Protein 3EBL (pdb70)

Foldseek 3Di:
DDPPVVVVVLVVVLVVLVVQQDPVLDGVVVVQVVPFAFDDFACDDDVQKGKDKDQLDPVVRKIKIKMAGPVVLLQPAAAAAFFAEEEEEEADLQAHDFCGGPLNVVLLNLVCVLRVHMYIYIGFDGWLVAAPPRSLVRVLSVVVSLQPGRNQFYHDVGTRAYEYEYEACSLLSSVSSLLVCLVVVNDHLEYEYHNYAAFADDADPLLVVLAPPFSHHPVVSLSSCCTHHPVVDHRHPCSRQQPPPPHDQRAPTNGHAYEQEAELSESCRVSSVVVQVRCVVSVHHYHYHYDDHDGPPPCSDCPDPSVVVVSVVVSVSSVVRGD/DLDDPVRLVVLVVVLVVVVVFQDPVLDGPVVVQVVPFAFDDFAQPDDVQKGKDKDAQDPVVRKIKIKMAGPAQQDAAALDAFAEEEEEEADLQAHDFCGGPLNVVLQNLVCVLGVHMYIYIGFDGWLVAAPPRRLVSSLSVVVVLQPTRRCCNVGRAYEYEYEHCSLLSSQSSLLVCLVVVHDHLEYEYHNYAADADDADPLLVVLAPPFSHHPVVNLSSCCGHHPVPDHRQPCSRQQPDPPHDQRAPTPGHAYEQEAELNESCRVSSVVVQVSCVVSVHHYHYHYDNSDYPPPCSDPPDPSVVVVSVVVSVSSVVRD/DPPVCVVVLVVVLVQLVVQQDPVLDGPQVVQVVPFAFDDFAQPDDPQKGKDKDQLDPPVRKIKIKMASQAEEEEEEADLQAHDFCRGPLNVVLLVLVCVLNVAMYIYIGFHGWLVAAPPRRLVRSLSVVVSLVPDPVCPDQYEYEYEACSLLSSVSSLLVCQVVVNDHQEYEYANYAADADDADPLLVVLAPPFSHHVVVNLSSCCTHHPVPDDRPPCSRQQPPPPHDQRQVTPGHAYEQEAELSESCRVSSVVVQVSCVVSPHHYDYHYDNHDGPPPCSDPDDPSVVVVSVVVSCSSVVD/DQPPVRQVVLVVVLVVLVVQQDPVLDGNVVVLVVPFAFDDFAQPDDVQKGKDKDQQDPVVSWIKIKMAGVAADWFEEEEEEEADLQAHDFCGRVLNVVLLNLVCVLGVAMYIYTGFDGWLVAAPPRRLVSLLSVVVSLQPDPVQTHPPDPTHAYEYEYEACSLLSSQSNLLVCLVVVNDHLEYEYHNYAADDDDADPLLVVQAPPFSHHPVVSLSSCCTHHPVVDHRQCCSRVQPHPNHDQRAPTPGHAYEQEAELNESCRVSSVVVQVSCVVSVHHYHYHYHNHDGPPPCSDPDDPVVVVSSVVVSVSSVVRSD/DDPVVQVVLVVVLVVLVPQQDPVLDGVQVVQVVPFAFDDFAQPDDPLKGWDKDQLDPPVRKIKIKMAVVVLLQPAQAQQDFEEEEEEEADLQAHDFCRGPLNVVLLNLVCVLRVHMYIYIGFDGWLVAAPPRRLVSVLSVVVSLVPTNHCHVVAYEYEYEACRLLSSQSSQLVCLVVVHDHLEYEYENYAADADDADPLLVPLAPPFSHHPVVNLSSCCGHHPVVDDRCPCSRHQPHPPHDARAPGPGHAYEYEAELNESCRVSSVVVQVRCVVSPHHYDYHYDNHDHPPNCSDPDDPVVVVVSVVVSVSSVVRD/DDPPVVQVVLVVVLVQQVVQQDPVLDGVVVSQVVPFAFDDFAQPDDPFKGWDKDQLDDVVSKIKIKMAGCQAEEEEEEAPLQAHDACGGPLNVVLLNLVCVLRVAMYIYTGFHGWLVAAPPRSLVSSLSVVVSLVPDPVCVDAYEYEYEACSLLSSVSSLLVCLVVVHDHLEYEYANYAADDPDADPLLVVQAPPFSHHVVVSQSSCCTHHPVVDHRCPCSRQQPPPNHDQCAPGPGHAYEQEAELNESCRVSSVVVQVSCVVSVHHYDYHYHNHDGPSPCSDPDDPVVVVVSVVSSVSSVVRVD

Solvent-accessible surface area: 71092 Å² total; per-residue (Å²): 184,26,42,94,40,5,86,0,11,16,5,22,44,70,29,22,41,67,102,3,52,26,110,76,12,37,9,50,39,107,58,12,55,28,47,20,58,65,14,107,29,78,69,81,61,60,134,35,2,0,1,43,67,86,68,26,35,140,100,54,42,2,57,1,8,7,0,59,62,79,110,80,30,24,104,70,84,49,38,101,68,57,28,4,0,1,0,0,0,0,0,14,7,1,0,7,7,9,5,21,1,2,20,10,0,48,6,0,22,74,2,2,102,30,15,106,6,7,0,0,0,0,50,4,51,34,0,19,93,68,56,79,55,26,1,21,56,1,0,13,36,0,0,102,36,0,40,69,29,53,26,1,77,0,9,84,109,38,35,11,26,0,0,0,0,0,1,23,0,0,0,0,0,0,3,35,1,2,18,96,0,5,73,100,59,39,94,14,25,0,0,1,0,0,9,3,6,6,3,4,46,134,64,32,108,0,8,163,119,8,60,40,100,62,18,19,40,19,160,13,34,35,36,3,5,140,2,1,4,36,151,142,36,86,51,21,33,53,2,0,24,13,40,23,110,90,31,115,116,4,49,83,38,90,20,5,99,0,0,3,0,2,0,21,36,8,3,10,10,47,31,2,44,58,8,1,74,7,0,114,132,22,69,25,103,11,89,32,7,102,0,114,92,4,5,31,6,6,10,26,31,89,55,35,21,20,20,49,44,0,6,77,36,1,25,79,13,3,105,84,29,28,129,142,101,18,43,97,48,4,89,0,12,18,5,22,44,71,29,21,40,74,101,4,53,27,113,83,18,39,7,53,42,103,69,11,61,28,49,21,56,63,13,108,30,79,68,62,75,49,129,38,2,0,1,84,62,85,77,23,33,141,102,52,48,2,60,1,8,25,0,33,75,82,112,59,96,85,91,57,39,112,71,62,35,3,0,0,0,0,0,0,0,14,9,1,0,8,8,8,4,21,1,2,22,10,1,18,2,0,22,77,1,3,101,50,12,127,6,23,0,0,0,0,52,4,53,44,1,17,94,72,56,78,55,25,1,20,60,1,0,22,38,0,0,67,34,0,48,71,31,51,26,13,75,5,105,62,8,69,0,0,0,0,0,1,21,0,0,0,0,0,0,4,35,3,2,16,95,0,6,68,97,67,36,105,14,27,0,0,1,0,0,8,2,9,6,3,3,56,133,65,30,108,0,7,162,113,10,54,38,132,51,17,19,42,18,104,12,34,37,36,3,5,160,2,2,4,33,150,134,34,86,54,23,31,54,1,0,26,14,39,20,110,89,28,120,124,4,51,84,36,101,16,9,98,0,0,2,0,2,0,22,27,8,3,12,9,44,29,1,51,59,8,0,70,9,0,115,146,18,69,21,108,16,91,28,8,108,0,117,82,5,6,30,7,6,8,22,31,67,58,35,23,18,19,50,45,0,16,80,34,0,26,74,12,3,104,86,27,62,83,50,96,47,3,88,0,14,16,5,25,44,69,31,20,41,68,110,3,52,30,114,83,21,39,5,50,44,96,48,12,61,28,48,20,58,62,15,105,29,72,67,112,80,53,137,50,1,9,1,93,66,82,76,24,38,169,113,52,48,2,53,0,8,19,0,40,101,115,20,0,0,0,0,0,0,0,15,9,1,0,8,7,13,1,21,1,2,20,10,0,32,2,0,19,41,0,2,100,37,8,125,6,16,0,0,0,0,36,6,52,42,0,16,93,71,77,78,54,26,0,21,58,2,0,32,43,0,0,50,40,0,62,83,46,116,85,11,97,48,37,0,1,0,0,0,1,23,0,0,0,0,0,0,4,36,2,2,18,94,0,5,78,105,63,36,99,11,41,0,0,0,0,0,8,3,10,6,4,4,60,72,87,28,104,0,9,119,114,8,59,40,139,62,17,20,39,19,161,12,36,36,37,4,6,162,2,1,4,35,101,142,36,83,52,18,35,52,2,0,25,11,39,18,111,95,20,120,115,5,47,83,30,98,16,8,72,0,0,2,0,2,0,22,39,8,4,12,11,44,31,2,49,55,7,0,68,6,0,116,134,22,69,23,107,17,99,31,7,113,0,126,106,5,5,32,5,4,7,24,13,85,56,37,123,21,17,108,61,0,20,114,35,0,26,77,16,9,117,88,59,134,31,42,96,53,4,87,0,10,16,6,21,43,66,28,18,41,70,106,4,50,100,118,112,21,60,13,53,37,103,63,12,61,29,52,19,55,59,11,105,29,81,67,81,66,43,129,37,1,0,2,83,62,83,80,24,41,113,97,72,39,3,54,1,8,21,0,34,71,78,92,99,94,38,20,5,0,0,0,0,0,0,0,14,9,2,0,8,7,10,5,21,0,3,20,9,0,49,6,0,17,77,2,2,87,32,11,128,6,19,0,0,0,0,55,4,60,42,1,20,93,69,61,76,54,25,1,21,58,4,0,20,40,0,0,75,35,0,28,72,32,86,127,3,64,2,75,76,18,90,114,8,53,0,0,0,0,0,1,22,0,0,0,0,0,0,3,34,2,1,14,95,0,6,73,101,65,41,93,16,27,0,0,1,0,0,8,2,8,6,4,4,62,74,96,32,110,0,9,82,131,11,59,38,78,61,19,20,40,19,154,13,34,39,35,4,7,116,3,2,5,38,152,140,38,85,53,22,33,46,2,0,28,13,41,18,106,90,21,121,129,4,42,88,36,97,18,7,55,1,0,3,0,2,0,21,32,7,4,10,10,46,30,2,49,60,9,1,79,9,0,80,125,15,68,24,116,20,96,48,8,104,0,112,93,4,5,31,6,6,10,27,30,90,57,33,29,15,13,44,44,0,3,68,32,0,22,77,14,3,107,82,28,22,185,87,49,98,56,3,86,0,16,16,6,24,44,67,30,19,40,70,107,3,50,98,118,110,24,61,12,53,41,96,63,11,57,30,45,20,61,63,12,107,26,81,66,63,94,43,141,48,2,13,1,63,64,62,92,28,33,114,96,59,50,1,58,0,7,22,0,29,104,92,93,77,30,83,51,88,77,42,108,74,84,30,4,0,0,0,0,0,1,0,14,8,1,0,8,7,9,4,22,1,2,21,8,0,34,3,0,24,41,1,2,83,34,11,167,6,21,0,0,0,0,54,5,54,43,0,22,93,72,54,81,55,27,1,21,56,1,0,44,39,0,0,54,31,0,65,79,29,54,24,8,27,46,46,15,0,0,0,0,0,2,23,0,0,0,0,0,0,6,35,2,2,17,109,0,4,76,64,62,37,82,14,39,0,0,0,0,0,7,1,7,4,3,2,72,72,108,35,118,0,8,71,130,15,58,42,80,70,20,18,40,22,122,12,34,36,36,4,7,119,3,1,4,45,147,109,37,88,50,31,32,53,3,0,24,15,40,14,127,65,16,124,118,4,53,85,40,90,19,6,27,2,1,0,0,2,0,23,40,8,3,10,10,46,26,0,49,59,6,2,81,5,0,54,130,19,65,25,67,44,63,55,17,110,0,110,101,3,5,34,4,5,8,26,14,88,55,32,17,16,20,44,53,0,20,78,62,0,39,80,21,5,75,86,51,83,128,30,44,94,48,4,84,0,10,17,6,24,44,68,30,21,41,70,107,3,51,29,116,85,19,38,10,52,40,96,50,12,60,26,45,19,55,65,13,107,30,79,67,83,60,54,155,37,3,0,1,84,68,82,82,22,46,151,113,43,44,4,55,1,6,25,0,36,72,81,92,4,0,2,0,0,0,1,0,15,8,0,0,7,8,9,5,20,1,2,20,9,0,47,6,0,23,52,3,2,82,37,10,123,6,22,0,0,0,0,57,3,66,41,1,16,95,68,68,79,54,24,0,22,59,3,0,22,39,0,1,75,37,0,52,65,53,99,92,16,158,35,116,0,0,0,0,0,1,21,0,0,0,0,0,0,4,34,2,2,19,94,0,7,69,94,71,40,87,19,30,0,0,2,0,0,8,3,9,6,4,4,57,72,98,32,111,0,9,81,119,9,60,42,102,53,19,18,39,18,102,14,35,38,35,3,7,112,2,1,4,31,112,138,34,87,54,21,34,54,2,0,24,13,44,21,114,90,32,120,109,4,46,86,34,100,19,10,56,0,0,2,0,2,0,23,34,7,4,13,9,42,29,1,49,58,7,0,72,10,0,92,139,20,72,26,107,24,97,46,8,112,0,71,109,4,4,33,6,4,9,26,30,89,57,35,123,25,21,108,60,0,9,114,36,1,23,76,15,3,104,65,2,44,183

Secondary structure (DSSP, 8-state):
---HHHHHHHHHHHHHHHHHB-TTS-B-HHHHHHHS-B----SS-BTTEEEEEEEEETTTTEEEEEEEE--GGGGS--BSS--EEEEEE--STTTS--TTBHHHHHHHHHHHHHHTSEEEEE----TTTS-TTHHHHHHHHHHHHHHH-TTTEETTTTEEEEEEEEETHHHHHHHHHHHHHHHTT----EEEEES-----SSPPHHHHHHTTTSS--HHHHHHHHHHHS-TT--TTSTTT-TTSTT----TTS-PPPEEEEEETTSTTHHHHHHHHHHHHHTT--EEEEEETT--TTGGGSS-SHHHHHHHHHHHHHHHHH--/--S-HHHHHHHHHHHHHHHHHB-TTS-B-HHHHHHHS-B----SS-BTTEEEEEEEEETTTTEEEEEEEE--TT----SS--EEEEEE--STTTS--TTBHHHHHHHHHHHHHHTSEEEEEE---TTTS-TTHHHHHHHHHHHHHHT-GGG-----EEEEEEETHHHHHHHHHHHHHHHTT----EEEEES-----SSPPHHHHHHTTTSS--HHHHHHHHHHHS-TT--TTSTTT-TTSTT----TTS-PPPEEEEEETTSTTHHHHHHHHHHHHHTT--EEEEEETT--TTGGGSS-SHHHHHHHHHHHHHHHHT-/--HHHHHHHHHHHHHHHHHB-TTS-B-HHHHHHHS-B----SS-BTTBEEEEEEEETTTTEEEEEEE--EEEEEE--STTTS--TTBHHHHHHHHHHHHHHTSEEEEEE---TTTS-TTHHHHHHHHHHHHHHH-GGG--EEEEEEETHHHHHHHHHHHHHHHTT----EEEEES-----SSPPHHHHHHTTTSS--HHHHHHHHHHHS-TT--TTSTTT-TTSTTPPP-TTS---EEEEEEETTSTTHHHHHHHHHHHHHTT--EEEEEETT--TTGGGSS-SHHHHHHHHHHHHHHHH-/---HHHHHHHHHHHHHHHHHB-TTS-B-HHHHHHHS-B----SS-BTTEEEEEEEEETTTTEEEEEEEE---S--EEEEEE--STTTS--TTBHHHHHHHHHHHHHHSSEEEEE----TTTS-TTHHHHHHHHHHHHHHH-GGGS-TT-SS-EEEEEEETHHHHHHHHHHHHHHHTT----EEEEES-----SSPPHHHHHHTTTSS--HHHHHHHHHHHS-TT--TTSTTT-TTSTTPPP-TTS-PPPEEEEEETTSTTHHHHHHHHHHHHHTT--EEEEEETT--TTGGGSS-SHHHHHHHHHHHHHHHHH--/--HHHHHHHHHHHHHHHTTB-TTS-B-HHHHHHHS-B----SS-BTTBEEEEEEEETTTTEEEEEEE--GGGGSPPPSS--EEEEEE--STTTS--TTBHHHHHHHHHHHHHHTSEEEEEE---TTTS-TTHHHHHHHHHHHHHHT-GGG---EEEEEEEEHHHHHHHHHHHHHHHTT----EEEEEEE----SSPPHHHHHHTTTSS--HHHHHHHHHHHS-SS--TTSTTT-TTSTT----TTS----EEEEEETTSTTHHHHHHHHHHHHHTT--EEEEEETT--TTGGGSS-SHHHHHHHHHHHHHHHHT-/---HHHHHHHHHHHHHHHHHB-TTS-B-HHHHHHH--B----SSPBTTEEEEEEEEETTTTEEEEEEEE--EEEEEE--STTTS--TTBHHHHHHHHHHHHHHTSEEEEE----TTTS-TTHHHHHHHHHHHHHHT-GGG--EEEEEEETHHHHHHHHHHHHHHHTT----EEEEES-----SSPPHHHHHHTTTSS--HHHHHHHHHHHS-TT--TTSTTT-TTSTT----TTS-PPPEEEEEETTSTTHHHHHHHHHHHHHTT--EEEEEETT--TTGGGSS-SHHHHHHHHHHHHHHHHTT-

InterPro domains:
  IPR002168 Lipase, GDXG, putative histidine active site [PS01173] (116-132)
  IPR013094 Alpha/beta hydrolase fold-3 [PF07859] (116-329)
  IPR029058 Alpha/Beta hydrolase fold [G3DSA:3.40.50.1820] (2-353)
  IPR029058 Alpha/Beta hydrolase fold [SSF53474] (33-352)
  IPR033140 Lipase, GDXG, putative serine active site [PS01174] (192-204)
  IPR050466 Diverse Carboxylesterases and Gibberellin Receptors [PTHR23024] (52-334)

GO terms:
  GO:0010331 gibberellin binding (F, IDA)
  GO:0005634 nucleus (C, IC)
  GO:0009739 response to gibberellin (P, IC)

Sequence (1877 aa):
VVPLHTWVLISNFKLSYNILRRADGTFERDLGEYLDRRVPANARPLEGVSSFDHIIDQSVGLEVRIYRAALEFLTDAPAAEPFPVIIFFHGGSFVHSSASSTIYDSLCRRFVKLSKGVVVSVNYRRAPEHRYPCAYDDGWTALKWVMSQPFMRSGGDAQARVFLSGDSSGGNIAHHVAVRAADEGVKVCGNILLNAMFGGTERTESERRLDGKYFVTLQDRDWYWKAYLPEDADRDHPACNPFGPNGRRLGGLPFAKSLIIVSGLDLTCDRQLAYADALREDGHHVKVVQCENATVGFYLLPNTVHYHEVMEEISDFLNANLYTVVPLHTWVLISNFKLSYNILRRADGTFERDLGEYLDRRVPANARPLEGVSSFDHIIDQSVGLEVRIYRAAFLTDAPAAEPFPVIIFFHGGSFVHSSASSTIYDSLCRRFVKLSKGVVVSVNYRRAPEHRYPCAYDDGWTALKWVMSQPFMRSAQARVFLSGDSSGGNIAHHVAVRAADEGVKVCGNILLNAMFGGTERTESERRLDGKYFVTLQDRDWYWKAYLPEDADRDHPACNPFGPNGRRLGGLPFAKSLIIVSGLDLTCDRQLAYADALREDGHHVKVVQCENATVGFYLLPNTVHYHEVMEEISDFLNANLVPLHTWVLISNFKLSYNILRRADGTFERDLGEYLDRRVPANARPLEGVSSFDHIIDQSVGLEVRIYRAFPVIIFFHGGSFVHSSASSTIYDSLCRRFVKLSKGVVVSVNYRRAPEHRYPCAYDDGWTALKWVMSQPFMRARVFLSGDSSGGNIAHHVAVRAADEGVKVCGNILLNAMFGGTERTESERRLDGKYFVTLQDRDWYWKAYLPEDADRDHPACNPFGPNGRRLGGLPFAKSLIIVSGLDLTCDRQLAYADALREDGHHVKVVQCENATVGFYLLPNTVHYHEVMEEISDFLNANVVPLHTWVLISNFKLSYNILRRADGTFERDLGEYLDRRVPANARPLEGVSSFDHIIDQSVGLEVRIYRAAAAEPFPVIIFFHGGSFVHSSASSTIYDSLCRRFVKLSKGVVVSVNYRRAPEHRYPCAYDDGWTALKWVMSQPFMRSGGDAQARVFLSGDSSGGNIAHHVAVRAADEGVKVCGNILLNAMFGGTERTESERRLDGKYFVTLQDRDWYWKAYLPEDADRDHPACNPFGPNGRRLGGLPFAKSLIIVSGLDLTCDRQLAYADALREDGHHVKVVQCENATVGFYLLPNTVHYHEVMEEISDFLNANLYVPLHTWVLISNFKLSYNILRRADGTFERDLGEYLDRRVPANARPLEGVSSFDHIIDQSVGLEVRIYRALEFLTDAPAAEPFPVIIFFHGGSFVHSSASSTIYDSLCRRFVKLSKGVVVSVNYRRAPEHRYPCAYDDGWTALKWVMSQPFMRSARVFLSGDSSGGNIAHHVAVRAADEGVKVCGNILLNAMFGGTERTESERRLDGKYFVTLQDRDWYWKAYLPEDADRDHPACNPFGPNGRRLGGLPFAKSLIIVSGLDLTCDRQLAYADALREDGHHVKVVQCENATVGFYLLPNTVHYHEVMEEISDFLNANLVVPLHTWVLISNFKLSYNILRRADGTFERDLGEYLDRRVPANARPLEGVSSFDHIIDQSVGLEVRIYRAAFPVIIFFHGGSFVHSSASSTIYDSLCRRFVKLSKGVVVSVNYRRAPEHRYPCAYDDGWTALKWVMSQPFMRARVFLSGDSSGGNIAHHVAVRAADEGVKVCGNILLNAMFGGTERTESERRLDGKYFVTLQDRDWYWKAYLPEDADRDHPACNPFGPNGRRLGGLPFAKSLIIVSGLDLTCDRQLAYADALREDGHHVKVVQCENATVGFYLLPNTVHYHEVMEEISDFLNANLY

B-factor: mean 35.22, std 11.21, range [13.71, 83.65]

Structure (mmCIF, N/CA/C/O backbone):
data_3EBL
#
_entry.id   3EBL
#
_cell.length_a   82.760
_cell.length_b   133.895
_cell.length_c   118.886
_cell.angle_alpha   90.00
_cell.angle_beta   104.95
_cell.angle_gamma   90.00
#
_symmetry.space_group_name_H-M   'P 1 21 1'
#
loop_
_entity.id
_entity.type
_entity.pdbx_description
1 polymer 'Gibberellin receptor GID1'
2 non-polymer 'GIBBERELLIN A4'
3 non-polymer (4S)-2-METHYL-2,4-PENTANEDIOL
4 non-polymer 'NITRATE ION'
5 non-polymer 'PHOSPHATE ION'
6 water water
#
loop_
_atom_site.group_PDB
_atom_site.id
_atom_site.type_symbol
_atom_site.label_atom_id
_atom_site.label_alt_id
_atom_site.label_comp_id
_atom_site.label_asym_id
_atom_site.label_entity_id
_atom_site.label_seq_id
_atom_site.pdbx_PDB_ins_code
_atom_site.Cartn_x
_atom_site.Cartn_y
_atom_site.Cartn_z
_atom_site.occupancy
_atom_site.B_iso_or_equiv
_atom_site.auth_seq_id
_atom_site.auth_comp_id
_atom_site.auth_asym_id
_atom_site.auth_atom_id
_atom_site.pdbx_PDB_model_num
ATOM 1 N N . VAL A 1 14 ? 38.310 57.013 0.543 1.00 44.37 15 VAL A N 1
ATOM 2 C CA . VAL A 1 14 ? 37.430 57.691 1.531 1.00 43.37 15 VAL A CA 1
ATOM 3 C C . VAL A 1 14 ? 36.253 56.772 1.929 1.00 41.84 15 VAL A C 1
ATOM 4 O O . VAL A 1 14 ? 35.726 55.962 1.127 1.00 42.09 15 VAL A O 1
ATOM 8 N N . VAL A 1 15 ? 35.905 56.854 3.202 1.00 38.63 16 VAL A N 1
ATOM 9 C CA . VAL A 1 15 ? 34.796 56.099 3.726 1.00 34.94 16 VAL A CA 1
ATOM 10 C C . VAL A 1 15 ? 33.601 57.050 3.611 1.00 32.85 16 VAL A C 1
ATOM 11 O O . VAL A 1 15 ? 33.714 58.209 4.021 1.00 31.43 16 VAL A O 1
ATOM 15 N N . PRO A 1 16 ? 32.466 56.583 3.069 1.00 30.91 17 PRO A N 1
ATOM 16 C CA . PRO A 1 16 ? 31.266 57.446 3.123 1.00 29.71 17 PRO A CA 1
ATOM 17 C C . PRO A 1 16 ? 30.963 57.887 4.568 1.00 27.92 17 PRO A C 1
ATOM 18 O O . PRO A 1 16 ? 31.211 57.128 5.519 1.00 26.26 17 PRO A O 1
ATOM 22 N N . LEU A 1 17 ? 30.432 59.092 4.728 1.00 26.15 18 LEU A N 1
ATOM 23 C CA . LEU A 1 17 ? 30.266 59.646 6.052 1.00 25.93 18 LEU A CA 1
ATOM 24 C C . LEU A 1 17 ? 29.361 58.765 6.917 1.00 24.62 18 LEU A C 1
ATOM 25 O O . LEU A 1 17 ? 29.644 58.593 8.101 1.00 23.21 18 LEU A O 1
ATOM 30 N N . HIS A 1 18 ? 28.286 58.231 6.340 1.00 24.97 19 HIS A N 1
ATOM 31 C CA . HIS A 1 18 ? 27.328 57.484 7.184 1.00 25.05 19 HIS A CA 1
ATOM 32 C C . HIS A 1 18 ? 27.965 56.172 7.670 1.00 24.25 19 HIS A C 1
ATOM 33 O O . HIS A 1 18 ? 27.709 55.738 8.792 1.00 23.54 19 HIS A O 1
ATOM 40 N N . THR A 1 19 ? 28.813 55.562 6.832 1.00 22.80 20 THR A N 1
ATOM 41 C CA . THR A 1 19 ? 29.539 54.351 7.244 1.00 21.41 20 THR A CA 1
ATOM 42 C C . THR A 1 19 ? 30.492 54.708 8.357 1.00 21.19 20 THR A C 1
ATOM 43 O O . THR A 1 19 ? 30.550 54.031 9.398 1.00 20.06 20 THR A O 1
ATOM 47 N N . TRP A 1 20 ? 31.245 55.796 8.150 1.00 20.24 21 TRP A N 1
ATOM 48 C CA . TRP A 1 20 ? 32.192 56.208 9.154 1.00 21.13 21 TRP A CA 1
ATOM 49 C C . TRP A 1 20 ? 31.516 56.440 10.493 1.00 19.81 21 TRP A C 1
ATOM 50 O O . TRP A 1 20 ? 31.988 56.010 11.529 1.00 19.37 21 TRP A O 1
ATOM 61 N N . VAL A 1 21 ? 30.403 57.151 10.477 1.00 20.02 22 VAL A N 1
ATOM 62 C CA . VAL A 1 21 ? 29.707 57.421 11.731 1.00 19.39 22 VAL A CA 1
ATOM 63 C C . VAL A 1 21 ? 29.168 56.118 12.387 1.00 18.66 22 VAL A C 1
ATOM 64 O O . VAL A 1 21 ? 29.321 55.902 13.583 1.00 18.86 22 VAL A O 1
ATOM 68 N N . LEU A 1 22 ? 28.503 55.273 11.609 1.00 19.03 23 LEU A N 1
ATOM 69 C CA . LEU A 1 22 ? 27.934 54.018 12.139 1.00 18.92 23 LEU A CA 1
ATOM 70 C C . LEU A 1 22 ? 28.981 53.078 12.708 1.00 18.72 23 LEU A C 1
ATOM 71 O O . LEU A 1 22 ? 28.895 52.660 13.861 1.00 17.29 23 LEU A O 1
ATOM 76 N N . ILE A 1 23 ? 29.994 52.754 11.908 1.00 18.10 24 ILE A N 1
ATOM 77 C CA . ILE A 1 23 ? 31.068 51.891 12.424 1.00 18.56 24 ILE A CA 1
ATOM 78 C C . ILE A 1 23 ? 31.880 52.525 13.545 1.00 18.86 24 ILE A C 1
ATOM 79 O O . ILE A 1 23 ? 32.225 51.831 14.509 1.00 18.53 24 ILE A O 1
ATOM 84 N N . SER A 1 24 ? 32.128 53.840 13.492 1.00 17.81 25 SER A N 1
ATOM 85 C CA . SER A 1 24 ? 32.770 54.451 14.635 1.00 18.72 25 SER A CA 1
ATOM 86 C C . SER A 1 24 ? 31.952 54.340 15.919 1.00 18.23 25 SER A C 1
ATOM 87 O O . SER A 1 24 ? 32.508 54.192 16.998 1.00 18.99 25 SER A O 1
ATOM 90 N N . ASN A 1 25 ? 30.632 54.452 15.805 1.00 19.22 26 ASN A N 1
ATOM 91 C CA . ASN A 1 25 ? 29.764 54.326 16.969 1.00 18.93 26 ASN A CA 1
ATOM 92 C C . ASN A 1 25 ? 29.965 52.945 17.603 1.00 19.14 26 ASN A C 1
ATOM 93 O O . ASN A 1 25 ? 30.150 52.832 18.804 1.00 19.90 26 ASN A O 1
ATOM 98 N N . PHE A 1 26 ? 29.965 51.884 16.787 1.00 18.50 27 PHE A N 1
ATOM 99 C CA . PHE A 1 26 ? 30.320 50.536 17.302 1.00 18.95 27 PHE A CA 1
ATOM 100 C C . PHE A 1 26 ? 31.733 50.514 17.915 1.00 18.42 27 PHE A C 1
ATOM 101 O O . PHE A 1 26 ? 31.935 49.990 19.004 1.00 19.48 27 PHE A O 1
ATOM 109 N N . LYS A 1 27 ? 32.715 51.023 17.180 1.00 19.11 28 LYS A N 1
ATOM 110 C CA . LYS A 1 27 ? 34.132 50.954 17.637 1.00 19.45 28 LYS A CA 1
ATOM 111 C C . LYS A 1 2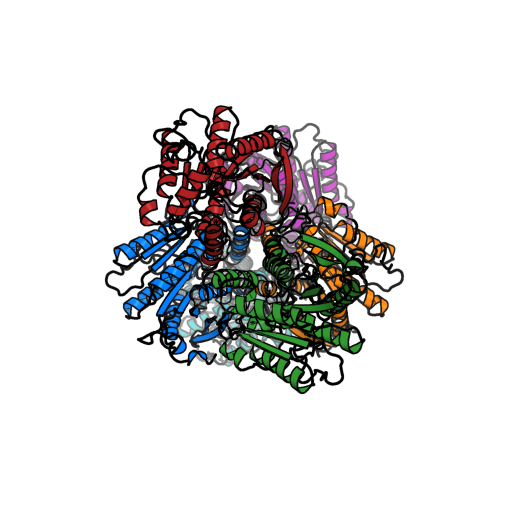7 ? 34.311 51.544 19.030 1.00 20.03 28 LYS A C 1
ATOM 112 O O . LYS A 1 27 ? 34.920 50.921 19.947 1.00 19.78 28 LYS A O 1
ATOM 118 N N . LEU A 1 28 ? 33.765 52.756 19.198 1.00 19.70 29 LEU A N 1
ATOM 119 C CA . LEU A 1 28 ? 33.899 53.493 20.450 1.00 21.01 29 LEU A CA 1
ATOM 120 C C . LEU A 1 28 ? 33.099 52.859 21.589 1.00 21.00 29 LEU A C 1
ATOM 121 O O . LEU A 1 28 ? 33.527 52.865 22.745 1.00 22.92 29 LEU A O 1
ATOM 126 N N . SER A 1 29 ? 31.931 52.333 21.292 1.00 21.57 30 SER A N 1
ATOM 127 C CA . SER A 1 29 ? 31.128 51.661 22.330 1.00 20.86 30 SER A CA 1
ATOM 128 C C . SER A 1 29 ? 31.893 50.390 22.728 1.00 21.49 30 SER A C 1
ATOM 129 O O . SER A 1 29 ? 32.133 50.133 23.914 1.00 20.20 30 SER A O 1
ATOM 133 N N . TYR A 1 30 ? 32.352 49.622 21.731 1.00 20.87 31 TYR A N 1
ATOM 134 C CA . TYR A 1 30 ? 32.992 48.333 22.051 1.00 20.73 31 TYR A CA 1
ATOM 135 C C . TYR A 1 30 ? 34.295 48.521 22.838 1.00 21.71 31 TYR A C 1
ATOM 136 O O . TYR A 1 30 ? 34.700 47.646 23.620 1.00 22.64 31 TYR A O 1
ATOM 145 N N . ASN A 1 31 ? 34.942 49.668 22.653 1.00 22.55 32 ASN A N 1
ATOM 146 C CA . ASN A 1 31 ? 36.119 50.045 23.444 1.00 24.00 32 ASN A CA 1
ATOM 147 C C . ASN A 1 31 ? 35.853 49.931 24.938 1.00 25.28 32 ASN A C 1
ATOM 148 O O . ASN A 1 31 ? 36.727 49.542 25.698 1.00 25.79 32 ASN A O 1
ATOM 153 N N . ILE A 1 32 ? 34.652 50.283 25.381 1.00 24.76 33 ILE A N 1
ATOM 154 C CA . ILE A 1 32 ? 34.428 50.328 26.829 1.00 25.30 33 ILE A CA 1
ATOM 155 C C . ILE A 1 32 ? 33.920 48.989 27.367 1.00 24.91 33 ILE A C 1
ATOM 156 O O . ILE A 1 32 ? 33.905 48.764 28.589 1.00 24.78 33 ILE A O 1
ATOM 161 N N . LEU A 1 33 ? 33.528 48.084 26.466 1.00 22.77 34 LEU A N 1
ATOM 162 C CA . LEU A 1 33 ? 32.993 46.776 26.890 1.00 22.59 34 LEU A CA 1
ATOM 163 C C . LEU A 1 33 ? 34.058 45.688 27.098 1.00 23.02 34 LEU A C 1
ATOM 164 O O . LEU A 1 33 ? 33.834 44.747 27.892 1.00 23.71 34 LEU A O 1
ATOM 169 N N . ARG A 1 34 ? 35.171 45.769 26.357 1.00 22.83 35 ARG A N 1
ATOM 170 C CA . ARG A 1 34 ? 36.267 44.808 26.515 1.00 22.00 35 ARG A CA 1
ATOM 171 C C . ARG A 1 34 ? 37.000 45.159 27.789 1.00 23.68 35 ARG A C 1
ATOM 172 O O . ARG A 1 34 ? 37.447 46.290 27.930 1.00 23.96 35 ARG A O 1
ATOM 180 N N . ARG A 1 35 ? 37.099 44.216 28.724 1.00 23.05 36 ARG A N 1
ATOM 181 C CA . ARG A 1 35 ? 37.958 44.437 29.896 1.00 24.10 36 ARG A CA 1
ATOM 182 C C . ARG A 1 35 ? 39.395 43.943 29.674 1.00 23.29 36 ARG A C 1
ATOM 183 O O . ARG A 1 35 ? 39.644 42.957 28.953 1.00 24.60 36 ARG A O 1
ATOM 191 N N . ALA A 1 36 ? 40.336 44.626 30.306 1.00 23.78 37 ALA A N 1
ATOM 192 C CA . ALA A 1 36 ? 41.756 44.263 30.266 1.00 25.07 37 ALA A CA 1
ATOM 193 C C . ALA A 1 36 ? 42.012 42.840 30.743 1.00 25.68 37 ALA A C 1
ATOM 194 O O . ALA A 1 36 ? 42.941 42.187 30.287 1.00 26.41 37 ALA A O 1
ATOM 196 N N . ASP A 1 37 ? 41.181 42.324 31.640 1.00 26.13 38 ASP A N 1
ATOM 197 C CA . ASP A 1 37 ? 41.446 40.962 32.127 1.00 25.31 38 ASP A CA 1
ATOM 198 C C . ASP A 1 37 ? 40.814 39.869 31.257 1.00 24.95 38 ASP A C 1
ATOM 199 O O . ASP A 1 37 ? 40.780 38.702 31.639 1.00 24.82 38 ASP A O 1
ATOM 204 N N . GLY A 1 38 ? 40.278 40.244 30.104 1.00 24.27 39 GLY A N 1
ATOM 205 C CA . GLY A 1 38 ? 39.742 39.266 29.171 1.00 23.75 39 GLY A CA 1
ATOM 206 C C . GLY A 1 38 ? 38.287 38.912 29.440 1.00 24.12 39 GLY A C 1
ATOM 207 O O . GLY A 1 38 ? 37.732 38.064 28.759 1.00 24.44 39 GLY A O 1
ATOM 208 N N . THR A 1 39 ? 37.668 39.588 30.416 1.00 23.71 40 THR A N 1
ATOM 209 C CA . THR A 1 39 ? 36.240 39.418 30.646 1.00 23.54 40 THR A CA 1
ATOM 210 C C . THR A 1 39 ? 35.476 40.513 29.923 1.00 23.04 40 THR A C 1
ATOM 211 O O . THR A 1 39 ? 36.062 41.408 29.354 1.00 23.46 40 THR A O 1
ATOM 215 N N . PHE A 1 40 ? 34.151 40.439 29.929 1.00 22.82 41 PHE A N 1
ATOM 216 C CA . PHE A 1 40 ? 33.397 41.322 29.040 1.00 21.76 41 PHE A CA 1
ATOM 217 C C . PHE A 1 40 ? 32.258 41.989 29.782 1.00 21.72 41 PHE A C 1
ATOM 218 O O . PHE A 1 40 ? 31.583 41.334 30.580 1.00 19.69 41 PHE A O 1
ATOM 226 N N . GLU A 1 41 ? 31.987 43.253 29.457 1.00 21.02 42 GLU A N 1
ATOM 227 C CA . GLU A 1 41 ? 30.799 43.934 30.031 1.00 21.04 42 GLU A CA 1
ATOM 228 C C . GLU A 1 41 ? 29.517 43.475 29.365 1.00 22.41 42 GLU A C 1
ATOM 229 O O . GLU A 1 41 ? 28.905 44.209 28.590 1.00 23.09 42 GLU A O 1
ATOM 235 N N . ARG A 1 42 ? 29.081 42.268 29.686 1.00 22.74 43 ARG A N 1
ATOM 236 C CA . ARG A 1 42 ? 27.988 41.635 28.958 1.00 22.56 43 ARG A CA 1
ATOM 237 C C . ARG A 1 42 ? 26.612 42.281 29.171 1.00 22.49 43 ARG A C 1
ATOM 238 O O . ARG A 1 42 ? 25.903 42.516 28.228 1.00 23.25 43 ARG A O 1
ATOM 246 N N . ASP A 1 43 ? 26.242 42.573 30.393 1.00 23.16 44 ASP A N 1
ATOM 247 C CA . ASP A 1 43 ? 24.941 43.203 30.635 1.00 24.00 44 ASP A CA 1
ATOM 248 C C . ASP A 1 43 ? 24.841 44.563 29.986 1.00 23.43 44 ASP A C 1
ATOM 249 O O . ASP A 1 43 ? 23.773 44.931 29.493 1.00 22.46 44 ASP A O 1
ATOM 254 N N . LEU A 1 44 ? 25.946 45.313 30.003 1.00 23.03 45 LEU A N 1
ATOM 255 C CA . LEU A 1 44 ? 25.969 46.644 29.418 1.00 23.36 45 LEU A CA 1
ATOM 256 C C . LEU A 1 44 ? 25.926 46.523 27.893 1.00 22.49 45 LEU A C 1
ATOM 257 O O . LEU A 1 44 ? 25.201 47.268 27.253 1.00 22.34 45 LEU A O 1
ATOM 262 N N . GLY A 1 45 ? 26.726 45.608 27.335 1.00 21.29 46 GLY A N 1
ATOM 263 C CA . GLY A 1 45 ? 26.685 45.292 25.889 1.00 20.64 46 GLY A CA 1
ATOM 264 C C . GLY A 1 45 ? 25.302 44.929 25.382 1.00 21.38 46 GLY A C 1
ATOM 265 O O . GLY A 1 45 ? 24.875 45.438 24.318 1.00 21.37 46 GLY A O 1
ATOM 266 N N . GLU A 1 46 ? 24.581 44.082 26.132 1.00 21.11 47 GLU A N 1
ATOM 267 C CA . GLU A 1 46 ? 23.207 43.692 25.755 1.00 23.26 47 GLU A CA 1
ATOM 268 C C . GLU A 1 46 ? 22.266 44.916 25.793 1.00 22.79 47 GLU A C 1
ATOM 269 O O . GLU A 1 46 ? 21.415 45.082 24.910 1.00 22.91 47 GLU A O 1
ATOM 275 N N . TYR A 1 47 ? 22.467 45.756 26.806 1.00 21.84 48 TYR A N 1
ATOM 276 C CA . TYR A 1 47 ? 21.639 46.943 27.026 1.00 22.69 48 TYR A CA 1
ATOM 277 C C . TYR A 1 47 ? 21.857 47.952 25.913 1.00 22.12 48 TYR A C 1
ATOM 278 O O . TYR A 1 47 ? 20.889 48.590 25.473 1.00 24.01 48 TYR A O 1
ATOM 287 N N . LEU A 1 48 ? 23.104 48.084 25.446 1.00 20.92 49 LEU A N 1
ATOM 288 C CA . LEU A 1 48 ? 23.446 49.099 24.427 1.00 21.19 49 LEU A CA 1
ATOM 289 C C . LEU A 1 48 ? 23.274 48.672 22.985 1.00 20.62 49 LEU A C 1
ATOM 290 O O . LEU A 1 48 ? 23.337 49.521 22.065 1.00 20.53 49 LEU A O 1
ATOM 295 N N . ASP A 1 49 ? 22.997 47.388 22.772 1.00 19.88 50 ASP A N 1
ATOM 296 C CA . ASP A 1 49 ? 22.866 46.898 21.392 1.00 19.39 50 ASP A CA 1
ATOM 297 C C . ASP A 1 49 ? 21.544 47.378 20.797 1.00 19.62 50 ASP A C 1
ATOM 298 O O . ASP A 1 49 ? 20.524 47.452 21.502 1.00 20.59 50 ASP A O 1
ATOM 303 N N . ARG A 1 50 ? 21.566 47.714 19.516 1.00 17.95 51 ARG A N 1
ATOM 304 C CA . ARG A 1 50 ? 20.379 48.108 18.800 1.00 18.28 51 ARG A CA 1
ATOM 305 C C . ARG A 1 50 ? 19.792 46.861 18.194 1.00 19.18 51 ARG A C 1
ATOM 306 O O . ARG A 1 50 ? 20.395 46.228 17.335 1.00 17.75 51 ARG A O 1
ATOM 314 N N . ARG A 1 51 ? 18.578 46.543 18.606 1.00 19.14 52 ARG A N 1
ATOM 315 C CA . ARG A 1 51 ? 17.920 45.279 18.225 1.00 20.10 52 ARG A CA 1
ATOM 316 C C . ARG A 1 51 ? 16.440 45.527 17.868 1.00 22.06 52 ARG A C 1
ATOM 317 O O . ARG A 1 51 ? 15.846 46.565 18.285 1.00 20.95 52 ARG A O 1
ATOM 325 N N . VAL A 1 52 ? 15.859 44.582 17.122 1.00 22.18 53 VAL A N 1
ATOM 326 C CA . VAL A 1 52 ? 14.432 44.588 16.794 1.00 24.27 53 VAL A CA 1
ATOM 327 C C . VAL A 1 52 ? 13.793 43.234 17.085 1.00 25.28 53 VAL A C 1
ATOM 328 O O . VAL A 1 52 ? 14.475 42.189 16.981 1.00 25.77 53 VAL A O 1
ATOM 332 N N . PRO A 1 53 ? 12.466 43.222 17.411 1.00 27.08 54 PRO A N 1
ATOM 333 C CA . PRO A 1 53 ? 11.786 41.935 17.615 1.00 27.22 54 PRO A CA 1
ATOM 334 C C . PRO A 1 53 ? 11.497 41.208 16.284 1.00 28.23 54 PRO A C 1
ATOM 335 O O . PRO A 1 53 ? 11.560 41.824 15.205 1.00 27.82 54 PRO A O 1
ATOM 339 N N . ALA A 1 54 ? 11.196 39.905 16.343 1.00 29.18 55 ALA A N 1
ATOM 340 C CA . ALA A 1 54 ? 10.683 39.229 15.158 1.00 30.12 55 ALA A CA 1
ATOM 341 C C . ALA A 1 54 ? 9.266 39.786 14.895 1.00 31.64 55 ALA A C 1
ATOM 342 O O . ALA A 1 54 ? 8.671 40.346 15.795 1.00 31.50 55 ALA A O 1
ATOM 344 N N . ASN A 1 55 ? 8.752 39.682 13.678 1.00 33.03 56 ASN A N 1
ATOM 345 C CA . ASN A 1 55 ? 7.372 40.122 13.404 1.00 35.84 56 ASN A CA 1
ATOM 346 C C . ASN A 1 55 ? 6.749 39.295 12.298 1.00 36.81 56 ASN A C 1
ATOM 347 O O . ASN A 1 55 ? 7.174 39.358 11.130 1.00 36.27 56 ASN A O 1
ATOM 352 N N . ALA A 1 56 ? 5.735 38.525 12.684 1.00 38.63 57 ALA A N 1
ATOM 353 C CA . ALA A 1 56 ? 4.914 37.741 11.748 1.00 40.67 57 ALA A CA 1
ATOM 354 C C . ALA A 1 56 ? 4.233 38.580 10.665 1.00 41.48 57 ALA A C 1
ATOM 355 O O . ALA A 1 56 ? 3.927 38.072 9.597 1.00 42.51 57 ALA A O 1
ATOM 357 N N . ARG A 1 57 ? 4.018 39.859 10.932 1.00 43.16 58 ARG A N 1
ATOM 358 C CA . ARG A 1 57 ? 3.463 40.771 9.945 1.00 44.27 58 ARG A CA 1
ATOM 359 C C . ARG A 1 57 ? 4.568 41.302 9.023 1.00 45.10 58 ARG A C 1
ATOM 360 O O . ARG A 1 57 ? 5.531 41.889 9.500 1.00 45.36 58 ARG A O 1
ATOM 363 N N . PRO A 1 58 ? 4.422 41.112 7.698 1.00 46.05 59 PRO A N 1
ATOM 364 C CA . PRO A 1 58 ? 5.486 41.485 6.751 1.00 46.56 59 PRO A CA 1
ATOM 365 C C . PRO A 1 58 ? 5.827 42.956 6.785 1.00 47.45 59 PRO A C 1
ATOM 366 O O . PRO A 1 58 ? 4.931 43.798 6.811 1.00 48.62 59 PRO A O 1
ATOM 370 N N . LEU A 1 59 ? 7.113 43.273 6.816 1.00 47.38 60 LEU A N 1
ATOM 371 C CA . LEU A 1 59 ? 7.560 44.620 6.523 1.00 47.31 60 LEU A CA 1
ATOM 372 C C . LEU A 1 59 ? 8.295 44.507 5.202 1.00 47.12 60 LEU A C 1
ATOM 373 O O . LEU A 1 59 ? 9.194 43.680 5.051 1.00 46.85 60 LEU A O 1
ATOM 378 N N . GLU A 1 60 ? 7.866 45.309 4.232 1.00 46.87 61 GLU A N 1
ATOM 379 C CA . GLU A 1 60 ? 8.366 45.264 2.852 1.00 46.95 61 GLU A CA 1
ATOM 380 C C . GLU A 1 60 ? 8.404 43.857 2.268 1.00 45.74 61 GLU A C 1
ATOM 381 O O . GLU A 1 60 ? 9.338 43.489 1.551 1.00 46.05 61 GLU A O 1
ATOM 387 N N . GLY A 1 61 ? 7.396 43.061 2.590 1.00 44.00 62 GLY A N 1
ATOM 388 C CA . GLY A 1 61 ? 7.264 41.745 1.985 1.00 42.13 62 GLY A CA 1
ATOM 389 C C . GLY A 1 61 ? 7.970 40.619 2.709 1.00 40.55 62 GLY A C 1
ATOM 390 O O . GLY A 1 61 ? 7.859 39.470 2.305 1.00 41.10 62 GLY A O 1
ATOM 391 N N . VAL A 1 62 ? 8.673 40.939 3.798 1.00 38.35 63 VAL A N 1
ATOM 392 C CA . VAL A 1 62 ? 9.400 39.916 4.572 1.00 35.27 63 VAL A CA 1
ATOM 393 C C . VAL A 1 62 ? 8.864 39.876 5.994 1.00 34.44 63 VAL A C 1
ATOM 394 O O . VAL A 1 62 ? 8.687 40.923 6.615 1.00 33.99 63 VAL A O 1
ATOM 398 N N . SER A 1 63 ? 8.622 38.659 6.475 1.00 33.42 64 SER A N 1
ATOM 399 C CA . SER A 1 63 ? 8.215 38.365 7.843 1.00 33.55 64 SER A CA 1
ATOM 400 C C . SER A 1 63 ? 9.323 37.636 8.589 1.00 32.33 64 SER A C 1
ATOM 401 O O . SER A 1 63 ? 10.196 37.015 7.968 1.00 32.13 64 SER A O 1
ATOM 404 N N . SER A 1 64 ? 9.269 37.656 9.917 1.00 30.85 65 SER A N 1
ATOM 405 C CA . SER A 1 64 ? 10.256 36.946 10.707 1.00 30.46 65 SER A CA 1
ATOM 406 C C . SER A 1 64 ? 9.652 36.305 11.960 1.00 31.03 65 SER A C 1
ATOM 407 O O . SER A 1 64 ? 8.641 36.792 12.520 1.00 30.90 65 SER A O 1
ATOM 410 N N . PHE A 1 65 ? 10.304 35.228 12.395 1.00 31.00 66 PHE A N 1
ATOM 411 C CA . PHE A 1 65 ? 9.850 34.379 13.498 1.00 32.14 66 PHE A CA 1
ATOM 412 C C . PHE A 1 65 ? 11.043 33.884 14.305 1.00 32.22 66 PHE A C 1
ATOM 413 O O . PHE A 1 65 ? 11.997 33.361 13.739 1.00 32.57 66 PHE A O 1
ATOM 421 N N . ASP A 1 66 ? 10.961 34.002 15.631 1.00 32.60 67 ASP A N 1
ATOM 422 C CA . ASP A 1 66 ? 11.968 33.471 16.548 1.00 33.41 67 ASP A CA 1
ATOM 423 C C . ASP A 1 66 ? 11.602 32.058 16.999 1.00 34.90 67 ASP A C 1
ATOM 424 O O . ASP A 1 66 ? 10.454 31.802 17.307 1.00 35.62 67 ASP A O 1
ATOM 429 N N . HIS A 1 67 ? 12.574 31.155 17.050 1.00 35.76 68 HIS A N 1
ATOM 430 C CA . HIS A 1 67 ? 12.289 29.756 17.417 1.00 36.97 68 HIS A CA 1
ATOM 431 C C . HIS A 1 67 ? 13.476 29.108 18.124 1.00 36.78 68 HIS A C 1
ATOM 432 O O . HIS A 1 67 ? 14.597 29.178 17.632 1.00 36.69 68 HIS A O 1
ATOM 439 N N . ILE A 1 68 ? 13.238 28.484 19.277 1.00 36.87 69 ILE A N 1
ATOM 440 C CA . ILE A 1 68 ? 14.297 27.749 19.966 1.00 37.70 69 ILE A CA 1
ATOM 441 C C . ILE A 1 68 ? 14.428 26.374 19.317 1.00 38.93 69 ILE A C 1
ATOM 442 O O . ILE A 1 68 ? 13.435 25.678 19.157 1.00 40.12 69 ILE A O 1
ATOM 447 N N . ILE A 1 69 ? 15.636 25.996 18.913 1.00 38.68 70 ILE A N 1
ATOM 448 C CA . ILE A 1 69 ? 15.823 24.749 18.161 1.00 38.49 70 ILE A CA 1
ATOM 449 C C . ILE A 1 69 ? 16.549 23.682 18.998 1.00 40.35 70 ILE A C 1
ATOM 450 O O . ILE A 1 69 ? 16.606 22.509 18.607 1.00 40.31 70 ILE A O 1
ATOM 455 N N . ASP A 1 70 ? 17.118 24.103 20.129 1.00 41.64 71 ASP A N 1
ATOM 456 C CA . ASP A 1 70 ? 17.816 23.212 21.047 1.00 43.89 71 ASP A CA 1
ATOM 457 C C . ASP A 1 70 ? 17.681 23.743 22.464 1.00 44.86 71 ASP A C 1
ATOM 458 O O . ASP A 1 70 ? 18.387 24.678 22.866 1.00 44.82 71 ASP A O 1
ATOM 463 N N . GLN A 1 71 ? 16.789 23.113 23.224 1.00 46.26 72 GLN A N 1
ATOM 464 C CA . GLN A 1 71 ? 16.527 23.506 24.598 1.00 47.17 72 GLN A CA 1
ATOM 465 C C . GLN A 1 71 ? 17.685 23.273 25.560 1.00 46.90 72 GLN A C 1
ATOM 466 O O . GLN A 1 71 ? 17.771 23.946 26.576 1.00 48.15 72 GLN A O 1
ATOM 472 N N . SER A 1 72 ? 18.575 22.334 25.256 1.00 46.56 73 SER A N 1
ATOM 473 C CA . SER A 1 72 ? 19.685 22.031 26.172 1.00 45.92 73 SER A CA 1
ATOM 474 C C . SER A 1 72 ? 20.654 23.205 26.349 1.00 45.42 73 SER A C 1
ATOM 475 O O . SER A 1 72 ? 21.274 23.358 27.402 1.00 45.47 73 SER A O 1
ATOM 478 N N . VAL A 1 73 ? 20.802 24.024 25.311 1.00 44.49 74 VAL A N 1
ATOM 479 C CA . VAL A 1 73 ? 21.718 25.163 25.384 1.00 43.19 74 VAL A CA 1
ATOM 480 C C . VAL A 1 73 ? 20.981 26.469 25.113 1.00 42.43 74 VAL A C 1
ATOM 481 O O . VAL A 1 73 ? 21.609 27.516 24.975 1.00 43.09 74 VAL A O 1
ATOM 485 N N . GLY A 1 74 ? 19.654 26.394 25.036 1.00 41.51 75 GLY A N 1
ATOM 486 C CA . GLY A 1 74 ? 18.805 27.562 24.763 1.00 40.04 75 GLY A CA 1
ATOM 487 C C . GLY A 1 74 ? 18.968 28.166 23.363 1.00 37.97 75 GLY A C 1
ATOM 488 O O . GLY A 1 74 ? 18.735 29.375 23.179 1.00 37.56 75 GLY A O 1
ATOM 489 N N . LEU A 1 75 ? 19.362 27.339 22.382 1.00 35.09 76 LEU A N 1
ATOM 490 C CA . LEU A 1 75 ? 19.743 27.856 21.048 1.00 33.75 76 LEU A CA 1
ATOM 491 C C . LEU A 1 75 ? 18.573 28.294 20.195 1.00 32.56 76 LEU A C 1
ATOM 492 O O . LEU A 1 75 ? 17.733 27.488 19.805 1.00 33.06 76 LEU A O 1
ATOM 497 N N . GLU A 1 76 ? 18.547 29.588 19.892 1.00 31.09 77 GLU A N 1
ATOM 498 C CA . GLU A 1 76 ? 17.454 30.222 19.163 1.00 30.14 77 GLU A CA 1
ATOM 499 C C . GLU A 1 76 ? 17.874 30.657 17.742 1.00 28.24 77 GLU A C 1
ATOM 500 O O . GLU A 1 76 ? 19.020 31.048 17.507 1.00 27.69 77 GLU A O 1
ATOM 506 N N . VAL A 1 77 ? 16.943 30.602 16.802 1.00 27.24 78 VAL A N 1
ATOM 507 C CA . VAL A 1 77 ? 17.172 31.143 15.460 1.00 26.02 78 VAL A CA 1
ATOM 508 C C . VAL A 1 77 ? 16.083 32.146 15.107 1.00 26.12 78 VAL A C 1
ATOM 509 O O . VAL A 1 77 ? 15.016 32.130 15.693 1.00 25.66 78 VAL A O 1
ATOM 513 N N . ARG A 1 78 ? 16.346 33.023 14.138 1.00 26.08 79 ARG A N 1
ATOM 514 C CA . ARG A 1 78 ? 15.300 33.843 13.580 1.00 25.89 79 ARG A CA 1
ATOM 515 C C . ARG A 1 78 ? 15.173 33.436 12.135 1.00 26.61 79 ARG A C 1
ATOM 516 O O . ARG A 1 78 ? 16.154 33.475 11.391 1.00 25.81 79 ARG A O 1
ATOM 524 N N . ILE A 1 79 ? 13.942 33.105 11.751 1.00 26.92 80 ILE A N 1
ATOM 525 C CA . ILE A 1 79 ? 13.598 32.660 10.399 1.00 27.56 80 ILE A CA 1
ATOM 526 C C . ILE A 1 79 ? 12.927 33.780 9.653 1.00 27.34 80 ILE A C 1
ATOM 527 O O . ILE A 1 79 ? 12.026 34.431 10.178 1.00 27.10 80 ILE A O 1
ATOM 532 N N . TYR A 1 80 ? 13.419 34.063 8.448 1.00 27.32 81 TYR A N 1
ATOM 533 C CA . TYR A 1 80 ? 12.860 35.123 7.610 1.00 27.69 81 TYR A CA 1
ATOM 534 C C . TYR A 1 80 ? 12.349 34.478 6.328 1.00 30.14 81 TYR A C 1
ATOM 535 O O . TYR A 1 80 ? 13.059 33.681 5.695 1.00 29.37 81 TYR A O 1
ATOM 544 N N . ARG A 1 81 ? 11.165 34.890 5.897 1.00 32.42 82 ARG A N 1
ATOM 545 C CA . ARG A 1 81 ? 10.661 34.434 4.607 1.00 36.32 82 ARG A CA 1
ATOM 546 C C . ARG A 1 81 ? 9.766 35.496 3.992 1.00 37.25 82 ARG A C 1
ATOM 547 O O . ARG A 1 81 ? 9.227 36.342 4.705 1.00 37.45 82 ARG A O 1
ATOM 555 N N . ALA A 1 82 ? 9.604 35.453 2.672 1.00 39.22 83 ALA A N 1
ATOM 556 C CA . ALA A 1 82 ? 8.614 36.292 2.005 1.00 41.29 83 ALA A CA 1
ATOM 557 C C . ALA A 1 82 ? 7.201 35.918 2.476 1.00 42.68 83 ALA A C 1
ATOM 558 O O . ALA A 1 82 ? 6.913 34.746 2.746 1.00 42.94 83 ALA A O 1
ATOM 560 N N . ALA A 1 83 ? 6.340 36.928 2.596 1.00 44.68 84 ALA A N 1
ATOM 561 C CA . ALA A 1 83 ? 4.945 36.723 3.000 1.00 45.76 84 ALA A CA 1
ATOM 562 C C . ALA A 1 83 ? 4.049 37.713 2.268 1.00 46.37 84 ALA A C 1
ATOM 563 O O . ALA A 1 83 ? 4.384 38.901 2.183 1.00 47.31 84 ALA A O 1
ATOM 565 N N . LEU A 1 100 ? 4.316 30.099 12.823 1.00 63.55 101 LEU A N 1
ATOM 566 C CA . LEU A 1 100 ? 4.987 28.959 13.479 1.00 64.31 101 LEU A CA 1
ATOM 567 C C . LEU A 1 100 ? 4.749 27.597 12.792 1.00 64.26 101 LEU A C 1
ATOM 568 O O . LEU A 1 100 ? 5.698 26.848 12.504 1.00 64.23 101 LEU A O 1
ATOM 570 N N . GLU A 1 101 ? 3.475 27.291 12.537 1.00 64.41 102 GLU A N 1
ATOM 571 C CA . GLU A 1 101 ? 3.056 26.010 11.959 1.00 64.07 102 GLU A CA 1
ATOM 572 C C . GLU A 1 101 ? 3.655 25.703 10.572 1.00 63.75 102 GLU A C 1
ATOM 573 O O . GLU A 1 101 ? 3.758 24.529 10.191 1.00 63.92 102 GLU A O 1
ATOM 575 N N . PHE A 1 102 ? 4.054 26.745 9.836 1.00 63.12 103 PHE A N 1
ATOM 576 C CA . PHE A 1 102 ? 4.554 26.593 8.458 1.00 62.70 103 PHE A CA 1
ATOM 577 C C . PHE A 1 102 ? 5.756 25.650 8.311 1.00 62.39 103 PHE A C 1
ATOM 578 O O . PHE A 1 102 ? 6.046 25.185 7.207 1.00 62.20 103 PHE A O 1
ATOM 586 N N . LEU A 1 103 ? 6.448 25.376 9.416 1.00 62.15 104 LEU A N 1
ATOM 587 C CA . LEU A 1 103 ? 7.634 24.507 9.392 1.00 62.18 104 LEU A CA 1
ATOM 588 C C . LEU A 1 103 ? 7.264 23.079 8.974 1.00 62.08 104 LEU A C 1
ATOM 589 O O . LEU A 1 103 ? 8.108 22.318 8.481 1.00 61.61 104 LEU A O 1
ATOM 591 N N . THR A 1 104 ? 5.986 22.748 9.167 1.00 62.02 105 THR A N 1
ATOM 592 C CA . THR A 1 104 ? 5.423 21.437 8.819 1.00 61.86 105 THR A CA 1
ATOM 593 C C . THR A 1 104 ? 5.108 21.330 7.330 1.00 61.32 105 THR A C 1
ATOM 594 O O . THR A 1 104 ? 5.095 20.219 6.785 1.00 61.84 105 THR A O 1
ATOM 598 N N . ASP A 1 105 ? 4.853 22.473 6.683 1.00 60.09 106 ASP A N 1
ATOM 599 C CA . ASP A 1 105 ? 4.474 22.523 5.259 1.00 59.17 106 ASP A CA 1
ATOM 600 C C . ASP A 1 105 ? 5.320 21.613 4.358 1.00 58.40 106 ASP A C 1
ATOM 601 O O . ASP A 1 105 ? 6.493 21.347 4.645 1.00 58.35 106 ASP A O 1
ATOM 606 N N . ALA A 1 106 ? 4.709 21.151 3.269 1.00 57.43 107 ALA A N 1
ATOM 607 C CA . ALA A 1 106 ? 5.346 20.225 2.335 1.00 56.30 107 ALA A CA 1
ATOM 608 C C . ALA A 1 106 ? 6.503 20.883 1.588 1.00 55.70 107 ALA A C 1
ATOM 609 O O . ALA A 1 106 ? 6.446 22.079 1.297 1.00 54.73 107 ALA A O 1
ATOM 611 N N . PRO A 1 107 ? 7.568 20.105 1.296 1.00 54.97 108 PRO A N 1
ATOM 612 C CA . PRO A 1 107 ? 8.649 20.563 0.425 1.00 54.49 108 PRO A CA 1
ATOM 613 C C . PRO A 1 107 ? 8.163 21.290 -0.833 1.00 54.14 108 PRO A C 1
ATOM 614 O O . PRO A 1 107 ? 7.354 20.749 -1.581 1.00 53.98 108 PRO A O 1
ATOM 618 N N . ALA A 1 108 ? 8.647 22.518 -1.044 1.00 53.49 109 ALA A N 1
ATOM 619 C CA . ALA A 1 108 ? 8.266 23.316 -2.216 1.00 52.67 109 ALA A CA 1
ATOM 620 C C . ALA A 1 108 ? 8.565 22.589 -3.528 1.00 52.27 109 ALA A C 1
ATOM 621 O O . ALA A 1 108 ? 9.602 21.928 -3.663 1.00 52.51 109 ALA A O 1
ATOM 623 N N . ALA A 1 109 ? 7.651 22.717 -4.487 1.00 51.60 110 ALA A N 1
ATOM 624 C CA . ALA A 1 109 ? 7.813 22.105 -5.802 1.00 50.60 110 ALA A CA 1
ATOM 625 C C . ALA A 1 109 ? 9.091 22.593 -6.471 1.00 49.53 110 ALA A C 1
ATOM 626 O O . ALA A 1 109 ? 9.939 21.781 -6.866 1.00 49.82 110 ALA A O 1
ATOM 628 N N . GLU A 1 110 ? 9.221 23.919 -6.580 1.00 47.63 111 GLU A N 1
ATOM 629 C CA . GLU A 1 110 ? 10.389 24.566 -7.188 1.00 46.08 111 GLU A CA 1
ATOM 630 C C . GLU A 1 110 ? 11.519 24.790 -6.172 1.00 44.36 111 GLU A C 1
ATOM 631 O O . GLU A 1 110 ? 11.251 25.122 -5.017 1.00 44.13 111 GLU A O 1
ATOM 633 N N . PRO A 1 111 ? 12.778 24.632 -6.606 1.00 42.29 112 PRO A N 1
ATOM 634 C CA . PRO A 1 111 ? 13.915 24.847 -5.700 1.00 41.06 112 PRO A CA 1
ATOM 635 C C . PRO A 1 111 ? 13.948 26.273 -5.156 1.00 39.36 112 PRO A C 1
ATOM 636 O O . PRO A 1 111 ? 13.608 27.217 -5.872 1.00 39.33 112 PRO A O 1
ATOM 640 N N . PHE A 1 112 ? 14.320 26.408 -3.890 1.00 37.08 113 PHE A N 1
ATOM 641 C CA . PHE A 1 112 ? 14.656 27.711 -3.335 1.00 34.86 113 PHE A CA 1
ATOM 642 C C . PHE A 1 112 ? 15.820 27.579 -2.345 1.00 33.16 113 PHE A C 1
ATOM 643 O O . PHE A 1 112 ? 15.993 26.521 -1.734 1.00 33.27 113 PHE A O 1
ATOM 651 N N . PRO A 1 113 ? 16.640 28.642 -2.208 1.00 31.89 114 PRO A N 1
ATOM 652 C CA . PRO A 1 113 ? 17.729 28.585 -1.231 1.00 30.20 114 PRO A CA 1
ATOM 653 C C . PRO A 1 113 ? 17.286 28.768 0.211 1.00 29.11 114 PRO A C 1
ATOM 654 O O . PRO A 1 113 ? 16.333 29.489 0.504 1.00 28.68 114 PRO A O 1
ATOM 658 N N . VAL A 1 114 ? 17.955 28.082 1.124 1.00 28.05 115 VAL A N 1
ATOM 659 C CA . VAL A 1 114 ? 17.840 28.417 2.530 1.00 26.66 115 VAL A CA 1
ATOM 660 C C . VAL A 1 114 ? 19.243 28.908 2.876 1.00 27.02 115 VAL A C 1
ATOM 661 O O . VAL A 1 114 ? 20.241 28.203 2.684 1.00 26.10 115 VAL A O 1
ATOM 665 N N . ILE A 1 115 ? 19.323 30.139 3.345 1.00 25.79 116 ILE A N 1
ATOM 666 C CA . ILE A 1 115 ? 20.606 30.666 3.777 1.00 24.87 116 ILE A CA 1
ATOM 667 C C . ILE A 1 115 ? 20.655 30.588 5.289 1.00 23.61 116 ILE A C 1
ATOM 668 O O . ILE A 1 115 ? 19.802 31.193 5.986 1.00 23.79 116 ILE A O 1
ATOM 673 N N . ILE A 1 116 ? 21.629 29.837 5.805 1.00 22.35 117 ILE A N 1
ATOM 674 C CA . ILE A 1 116 ? 21.862 29.804 7.248 1.00 22.63 117 ILE A CA 1
ATOM 675 C C . ILE A 1 116 ? 22.913 30.880 7.533 1.00 22.34 117 ILE A C 1
ATOM 676 O O . ILE A 1 116 ? 24.051 30.794 7.026 1.00 22.14 117 ILE A O 1
ATOM 681 N N . PHE A 1 117 ? 22.516 31.909 8.294 1.00 20.35 118 PHE A N 1
ATOM 682 C CA . PHE A 1 117 ? 23.355 33.085 8.514 1.00 20.53 118 PHE A CA 1
ATOM 683 C C . PHE A 1 117 ? 23.885 33.163 9.942 1.00 19.69 118 PHE A C 1
ATOM 684 O O . PHE A 1 117 ? 23.155 32.929 10.904 1.00 21.10 118 PHE A O 1
ATOM 692 N N . PHE A 1 118 ? 25.169 33.476 10.072 1.00 19.33 119 PHE A N 1
ATOM 693 C CA . PHE A 1 118 ? 25.837 33.607 11.356 1.00 18.60 119 PHE A CA 1
ATOM 694 C C . PHE A 1 118 ? 26.310 35.026 11.456 1.00 19.43 119 PHE A C 1
ATOM 695 O O . PHE A 1 118 ? 27.166 35.463 10.678 1.00 16.49 119 PHE A O 1
ATOM 703 N N . HIS A 1 119 ? 25.733 35.778 12.401 1.00 18.22 120 HIS A N 1
ATOM 704 C CA . HIS A 1 119 ? 26.170 37.172 12.532 1.00 18.11 120 HIS A CA 1
ATOM 705 C C . HIS A 1 119 ? 27.628 37.385 12.949 1.00 17.75 120 HIS A C 1
ATOM 706 O O . HIS A 1 119 ? 28.266 36.522 13.594 1.00 19.39 120 HIS A O 1
ATOM 713 N N . GLY A 1 120 ? 28.153 38.562 12.609 1.00 18.82 121 GLY A N 1
ATOM 714 C CA . GLY A 1 120 ? 29.498 39.013 13.002 1.00 16.94 121 GLY A CA 1
ATOM 715 C C . GLY A 1 120 ? 29.499 39.544 14.427 1.00 17.58 121 GLY A C 1
ATOM 716 O O . GLY A 1 120 ? 28.544 39.300 15.173 1.00 20.30 121 GLY A O 1
ATOM 717 N N . GLY A 1 121 ? 30.561 40.228 14.819 1.00 17.46 122 GLY A N 1
ATOM 718 C CA . GLY A 1 121 ? 30.765 40.699 16.209 1.00 17.13 122 GLY A CA 1
ATOM 719 C C . GLY A 1 121 ? 31.940 39.994 16.866 1.00 18.34 122 GLY A C 1
ATOM 720 O O . GLY A 1 121 ? 32.110 40.071 18.085 1.00 18.52 122 GLY A O 1
ATOM 721 N N . SER A 1 122 ? 32.788 39.330 16.058 1.00 18.73 123 SER A N 1
ATOM 722 C CA . SER A 1 122 ? 34.101 38.886 16.560 1.00 17.66 123 SER A CA 1
ATOM 723 C C . SER A 1 122 ? 34.009 37.827 17.657 1.00 17.48 123 SER A C 1
ATOM 724 O O . SER A 1 122 ? 34.887 37.743 18.530 1.00 18.65 123 SER A O 1
ATOM 727 N N . PHE A 1 123 ? 32.976 37.002 17.550 1.00 18.09 124 PHE A N 1
ATOM 728 C CA . PHE A 1 123 ? 32.618 35.953 18.509 1.00 19.68 124 PHE A CA 1
ATOM 729 C C . PHE A 1 123 ? 31.985 36.412 19.826 1.00 20.23 124 PHE A C 1
ATOM 730 O O . PHE A 1 123 ? 31.546 35.577 20.582 1.00 19.18 124 PHE A O 1
ATOM 738 N N . VAL A 1 124 ? 31.936 37.722 20.049 1.00 20.20 125 VAL A N 1
ATOM 739 C CA . VAL A 1 124 ? 31.593 38.325 21.359 1.00 19.44 125 VAL A CA 1
ATOM 740 C C . VAL A 1 124 ? 30.292 39.163 21.302 1.00 20.46 125 VAL A C 1
ATOM 741 O O . VAL A 1 124 ? 29.457 39.091 22.220 1.00 19.30 125 VAL A O 1
ATOM 745 N N . HIS A 1 125 ? 30.118 39.919 20.221 1.00 19.79 126 HIS A N 1
ATOM 746 C CA . HIS A 1 125 ? 29.053 40.921 20.114 1.00 18.80 126 HIS A CA 1
ATOM 747 C C . HIS A 1 125 ? 27.904 40.492 19.235 1.00 18.25 126 HIS A C 1
ATOM 748 O O . HIS A 1 125 ? 27.987 39.473 18.525 1.00 17.09 126 HIS A O 1
ATOM 755 N N . SER A 1 126 ? 26.816 41.264 19.287 1.00 17.75 127 SER A N 1
ATOM 756 C CA . SER A 1 126 ? 25.652 41.167 18.388 1.00 18.42 127 SER A CA 1
ATOM 757 C C . SER A 1 126 ? 24.827 39.921 18.601 1.00 18.98 127 SER A C 1
ATOM 758 O O . SER A 1 126 ? 25.207 39.075 19.388 1.00 21.39 127 SER A O 1
ATOM 761 N N . SER A 1 127 ? 23.762 39.781 17.824 1.00 19.51 128 SER A N 1
ATOM 762 C CA . SER A 1 127 ? 22.696 38.799 18.043 1.00 19.93 128 SER A CA 1
ATOM 763 C C . SER A 1 127 ? 21.934 38.730 16.726 1.00 20.23 128 SER A C 1
ATOM 764 O O . SER A 1 127 ? 22.051 39.620 15.863 1.00 18.24 128 SER A O 1
ATOM 767 N N . ALA A 1 128 ? 21.158 37.668 16.531 1.00 19.51 129 ALA A N 1
ATOM 768 C CA . ALA A 1 128 ? 20.287 37.578 15.377 1.00 20.01 129 ALA A CA 1
ATOM 769 C C . ALA A 1 128 ? 19.249 38.688 15.409 1.00 20.67 129 ALA A C 1
ATOM 770 O O . ALA A 1 128 ? 18.696 39.067 14.368 1.00 21.53 129 ALA A O 1
ATOM 772 N N . SER A 1 129 ? 18.990 39.213 16.588 1.00 20.76 130 SER A N 1
ATOM 773 C CA . SER A 1 129 ? 18.014 40.328 16.669 1.00 20.85 130 SER A CA 1
ATOM 774 C C . SER A 1 129 ? 18.659 41.702 16.425 1.00 20.60 130 SER A C 1
ATOM 775 O O . SER A 1 129 ? 17.939 42.699 16.370 1.00 19.88 130 SER A O 1
ATOM 778 N N . SER A 1 130 ? 19.990 41.771 16.324 1.00 19.33 131 SER A N 1
ATOM 779 C CA . SER A 1 130 ? 20.633 43.062 16.125 1.00 19.12 131 SER A CA 1
ATOM 780 C C . SER A 1 130 ? 20.133 43.666 14.836 1.00 18.89 131 SER A C 1
ATOM 781 O O . SER A 1 130 ? 20.102 42.993 13.804 1.00 19.32 131 SER A O 1
ATOM 784 N N . THR A 1 131 ? 19.747 44.943 14.886 1.00 18.24 132 THR A N 1
ATOM 785 C CA . THR A 1 131 ? 19.114 45.577 13.733 1.00 18.48 132 THR A CA 1
ATOM 786 C C . THR A 1 131 ? 19.974 45.481 12.469 1.00 18.27 132 THR A C 1
ATOM 787 O O . THR A 1 131 ? 19.415 45.212 11.391 1.00 18.79 132 THR A O 1
ATOM 791 N N . ILE A 1 132 ? 21.284 45.727 12.579 1.00 17.43 133 ILE A N 1
ATOM 792 C CA . ILE A 1 132 ? 22.149 45.642 11.376 1.00 17.91 133 ILE A CA 1
ATOM 793 C C . ILE A 1 132 ? 22.054 44.264 10.682 1.00 18.05 133 ILE A C 1
ATOM 794 O O . ILE A 1 132 ? 22.154 44.174 9.445 1.00 17.63 133 ILE A O 1
ATOM 799 N N . TYR A 1 133 ? 21.843 43.224 11.487 1.00 17.99 134 TYR A N 1
ATOM 800 C CA . TYR A 1 133 ? 21.763 41.833 10.962 1.00 17.88 134 TYR A CA 1
ATOM 801 C C . TYR A 1 133 ? 20.348 41.428 10.564 1.00 18.52 134 TYR A C 1
ATOM 802 O O . TYR A 1 133 ? 20.149 40.728 9.541 1.00 18.81 134 TYR A O 1
ATOM 811 N N . ASP A 1 134 ? 19.352 41.877 11.341 1.00 18.90 135 ASP A N 1
ATOM 812 C CA . ASP A 1 134 ? 17.963 41.752 10.922 1.00 20.04 135 ASP A CA 1
ATOM 813 C C . ASP A 1 134 ? 17.739 42.373 9.555 1.00 21.12 135 ASP A C 1
ATOM 814 O O . ASP A 1 134 ? 17.148 41.745 8.648 1.00 22.14 135 ASP A O 1
ATOM 819 N N . SER A 1 135 ? 18.300 43.565 9.349 1.00 20.77 136 SER A N 1
ATOM 820 C CA . SER A 1 135 ? 18.165 44.252 8.086 1.00 22.09 136 SER A CA 1
ATOM 821 C C . SER A 1 135 ? 18.896 43.492 6.952 1.00 20.96 136 SER A C 1
ATOM 822 O O . SER A 1 135 ? 18.353 43.318 5.864 1.00 22.06 136 SER A O 1
ATOM 825 N N . LEU A 1 136 ? 20.115 43.051 7.212 1.00 20.40 137 LEU A N 1
ATOM 826 C CA . LEU A 1 136 ? 20.851 42.264 6.191 1.00 20.22 137 LEU A CA 1
ATOM 827 C C . LEU A 1 136 ? 20.128 40.967 5.801 1.00 19.34 137 LEU A C 1
ATOM 828 O O . LEU A 1 136 ? 20.046 40.635 4.621 1.00 20.51 137 LEU A O 1
ATOM 833 N N . CYS A 1 137 ? 19.576 40.252 6.773 1.00 19.91 138 CYS A N 1
ATOM 834 C CA . CYS A 1 137 ? 18.802 39.029 6.484 1.00 19.54 138 CYS A CA 1
ATOM 835 C C . CYS A 1 137 ? 17.529 39.288 5.688 1.00 20.38 138 CYS A C 1
ATOM 836 O O . CYS A 1 137 ? 17.189 38.503 4.792 1.00 19.20 138 CYS A O 1
ATOM 839 N N . ARG A 1 138 ? 16.793 40.353 6.049 1.00 20.04 139 ARG A N 1
ATOM 840 C CA . ARG A 1 138 ? 15.699 40.810 5.217 1.00 21.51 139 ARG A CA 1
ATOM 841 C C . ARG A 1 138 ? 16.086 41.042 3.750 1.00 22.03 139 ARG A C 1
ATOM 842 O O . ARG A 1 138 ? 15.384 40.618 2.836 1.00 22.21 139 ARG A O 1
ATOM 850 N N . ARG A 1 139 ? 17.217 41.702 3.525 1.00 22.66 140 ARG A N 1
ATOM 851 C CA . ARG A 1 139 ? 17.718 41.973 2.192 1.00 23.04 140 ARG A CA 1
ATOM 852 C C . ARG A 1 139 ? 18.113 40.660 1.470 1.00 23.63 140 ARG A C 1
ATOM 853 O O . ARG A 1 139 ? 17.906 40.492 0.246 1.00 22.53 140 ARG A O 1
ATOM 864 N N . PHE A 1 140 ? 18.709 39.746 2.227 1.00 22.99 141 PHE A N 1
ATOM 865 C CA . PHE A 1 140 ? 18.989 38.389 1.715 1.00 22.83 141 PHE A CA 1
ATOM 866 C C . PHE A 1 140 ? 17.756 37.628 1.234 1.00 22.86 141 PHE A C 1
ATOM 867 O O . PHE A 1 140 ? 17.805 36.940 0.201 1.00 23.13 141 PHE A O 1
ATOM 875 N N . VAL A 1 141 ? 16.648 37.723 1.960 1.00 24.08 142 VAL A N 1
ATOM 876 C CA . VAL A 1 141 ? 15.403 37.090 1.490 1.00 25.22 142 VAL A CA 1
ATOM 877 C C . VAL A 1 141 ? 14.883 37.723 0.192 1.00 27.06 142 VAL A C 1
ATOM 878 O O . VAL A 1 141 ? 14.491 37.011 -0.736 1.00 26.87 142 VAL A O 1
ATOM 882 N N . LYS A 1 142 ? 14.874 39.057 0.126 1.00 28.57 143 LYS A N 1
ATOM 883 C CA . LYS A 1 142 ? 14.426 39.748 -1.087 1.00 31.44 143 LYS A CA 1
ATOM 884 C C . LYS A 1 142 ? 15.273 39.370 -2.293 1.00 31.75 143 LYS A C 1
ATOM 885 O O . LYS A 1 142 ? 14.777 39.171 -3.403 1.00 32.55 143 LYS A O 1
ATOM 891 N N . LEU A 1 143 ? 16.565 39.316 -2.054 1.00 32.03 144 LEU A N 1
ATOM 892 C CA . LEU A 1 143 ? 17.574 38.992 -3.023 1.00 32.15 144 LEU A CA 1
ATOM 893 C C . LEU A 1 143 ? 17.589 37.524 -3.515 1.00 31.74 144 LEU A C 1
ATOM 894 O O . LEU A 1 143 ? 17.862 37.262 -4.690 1.00 32.34 144 LEU A O 1
ATOM 899 N N . SER A 1 144 ? 17.333 36.578 -2.614 1.00 30.64 145 SER A N 1
ATOM 900 C CA . SER A 1 144 ? 17.412 35.154 -2.908 1.00 29.85 145 SER A CA 1
ATOM 901 C C . SER A 1 144 ? 16.050 34.534 -3.308 1.00 30.64 145 SER A C 1
ATOM 902 O O . SER A 1 144 ? 15.994 33.388 -3.775 1.00 29.86 145 SER A O 1
ATOM 905 N N . LYS A 1 145 ? 14.967 35.264 -3.061 1.00 29.73 146 LYS A N 1
ATOM 906 C CA . LYS A 1 145 ? 13.646 34.677 -3.056 1.00 30.59 146 LYS A CA 1
ATOM 907 C C . LYS A 1 145 ? 13.598 33.344 -2.290 1.00 30.63 146 LYS A C 1
ATOM 908 O O . LYS A 1 145 ? 12.969 32.392 -2.734 1.00 30.87 146 LYS A O 1
ATOM 911 N N . GLY A 1 146 ? 14.268 33.274 -1.145 1.00 29.32 147 GLY A N 1
ATOM 912 C CA . GLY A 1 146 ? 14.355 32.039 -0.395 1.00 28.60 147 GLY A CA 1
ATOM 913 C C . GLY A 1 146 ? 14.102 32.313 1.061 1.00 28.50 147 GLY A C 1
ATOM 914 O O . GLY A 1 146 ? 13.356 33.236 1.412 1.00 28.56 147 GLY A O 1
ATOM 915 N N . VAL A 1 147 ? 14.719 31.510 1.922 1.00 27.06 148 VAL A N 1
ATOM 916 C CA . VAL A 1 147 ? 14.454 31.600 3.355 1.00 26.60 148 VAL A CA 1
ATOM 917 C C . VAL A 1 147 ? 15.808 31.858 4.015 1.00 25.25 148 VAL A C 1
ATOM 918 O O . VAL A 1 147 ? 16.839 31.320 3.583 1.00 24.98 148 VAL A O 1
ATOM 922 N N . VAL A 1 148 ? 15.799 32.686 5.051 1.00 24.29 149 VAL A N 1
ATOM 923 C CA . VAL A 1 148 ? 16.997 32.947 5.849 1.00 23.24 149 VAL A CA 1
ATOM 924 C C . VAL A 1 148 ? 16.803 32.482 7.276 1.00 23.07 149 VAL A C 1
ATOM 925 O O . VAL A 1 148 ? 15.824 32.821 7.925 1.00 24.90 149 VAL A O 1
ATOM 929 N N . VAL A 1 149 ? 17.747 31.695 7.767 1.00 23.02 150 VAL A N 1
ATOM 930 C CA . VAL A 1 149 ? 17.776 31.260 9.162 1.00 22.38 150 VAL A CA 1
ATOM 931 C C . VAL A 1 149 ? 19.008 31.842 9.867 1.00 22.36 150 VAL A C 1
ATOM 932 O O . VAL A 1 149 ? 20.156 31.459 9.595 1.00 20.99 150 VAL A O 1
ATOM 936 N N . SER A 1 150 ? 18.750 32.807 10.742 1.00 21.24 151 SER A N 1
ATOM 937 C CA . SER A 1 150 ? 19.814 33.552 11.408 1.00 21.09 151 SER A CA 1
ATOM 938 C C . SER A 1 150 ? 19.995 32.944 12.780 1.00 20.99 151 SER A C 1
ATOM 939 O O . SER A 1 150 ? 19.056 32.922 13.608 1.00 22.02 151 SER A O 1
ATOM 942 N N . VAL A 1 151 ? 21.212 32.491 13.045 1.00 20.83 152 VAL A N 1
ATOM 943 C CA . VAL A 1 151 ? 21.526 31.708 14.248 1.00 21.82 152 VAL A CA 1
ATOM 944 C C . VAL A 1 151 ? 22.084 32.559 15.384 1.00 21.57 152 VAL A C 1
ATOM 945 O O . VAL A 1 151 ? 23.075 33.272 15.221 1.00 22.04 152 VAL A O 1
ATOM 949 N N . ASN A 1 152 ? 21.423 32.491 16.530 1.00 20.57 153 ASN A N 1
ATOM 950 C CA . ASN A 1 152 ? 21.863 33.198 17.725 1.00 22.67 153 ASN A CA 1
ATOM 951 C C . ASN A 1 152 ? 22.892 32.371 18.465 1.00 23.28 153 ASN A C 1
ATOM 952 O O . ASN A 1 152 ? 22.624 31.897 19.567 1.00 24.25 153 ASN A O 1
ATOM 960 N N . TYR A 1 153 ? 24.078 32.192 17.890 1.00 23.13 154 TYR A N 1
ATOM 961 C CA . TYR A 1 153 ? 25.057 31.336 18.521 1.00 23.16 154 TYR A CA 1
ATOM 962 C C . TYR A 1 153 ? 25.554 31.895 19.858 1.00 24.48 154 TYR A C 1
ATOM 963 O O . TYR A 1 153 ? 25.596 33.134 20.077 1.00 21.87 154 TYR A O 1
ATOM 972 N N . ARG A 1 154 ? 25.992 30.971 20.727 1.00 24.64 155 ARG A N 1
ATOM 973 C CA . ARG A 1 154 ? 26.549 31.345 22.035 1.00 25.02 155 ARG A CA 1
ATOM 974 C C . ARG A 1 154 ? 27.885 32.018 21.828 1.00 24.39 155 ARG A C 1
ATOM 975 O O . ARG A 1 154 ? 28.694 31.556 21.008 1.00 22.74 155 ARG A O 1
ATOM 983 N N . ARG A 1 155 ? 28.104 33.099 22.578 1.00 22.25 156 ARG A N 1
ATOM 984 C CA . ARG A 1 155 ? 29.203 33.995 22.334 1.00 23.10 156 ARG A CA 1
ATOM 985 C C . ARG A 1 155 ? 30.278 33.895 23.396 1.00 23.21 156 ARG A C 1
ATOM 986 O O . ARG A 1 155 ? 30.029 33.475 24.542 1.00 24.70 156 ARG A O 1
ATOM 994 N N . ALA A 1 156 ? 31.491 34.237 23.000 1.00 22.88 157 ALA A N 1
ATOM 995 C CA . ALA A 1 156 ? 32.594 34.455 23.917 1.00 22.58 157 ALA A CA 1
ATOM 996 C C . ALA A 1 156 ? 32.494 35.811 24.648 1.00 23.00 157 ALA A C 1
ATOM 997 O O . ALA A 1 156 ? 31.768 36.695 24.212 1.00 21.94 157 ALA A O 1
ATOM 999 N N . PRO A 1 157 ? 33.270 35.995 25.730 1.00 24.86 158 PRO A N 1
ATOM 1000 C CA . PRO A 1 157 ? 34.170 35.000 26.402 1.00 25.04 158 PRO A CA 1
ATOM 1001 C C . PRO A 1 157 ? 33.455 33.995 27.266 1.00 26.56 158 PRO A C 1
ATOM 1002 O O . PRO A 1 157 ? 34.100 33.041 27.739 1.00 26.95 158 PRO A O 1
ATOM 1006 N N . GLU A 1 158 ? 32.155 34.159 27.481 1.00 26.98 159 GLU A N 1
ATOM 1007 C CA . GLU A 1 158 ? 31.450 33.236 28.391 1.00 27.65 159 GLU A CA 1
ATOM 1008 C C . GLU A 1 158 ? 31.464 31.815 27.821 1.00 28.86 159 GLU A C 1
ATOM 1009 O O . GLU A 1 158 ? 31.709 30.845 28.561 1.00 30.62 159 GLU A O 1
ATOM 1020 N N . HIS A 1 159 ? 31.193 31.696 26.521 1.00 26.98 160 HIS A N 1
ATOM 1021 C CA . HIS A 1 159 ? 31.217 30.429 25.831 1.00 27.99 160 HIS A CA 1
ATOM 1022 C C . HIS A 1 159 ? 32.363 30.460 24.835 1.00 27.92 160 HIS A C 1
ATOM 1023 O O . HIS A 1 159 ? 32.283 31.152 23.808 1.00 27.22 160 HIS A O 1
ATOM 1030 N N . ARG A 1 160 ? 33.405 29.696 25.145 1.00 27.38 161 ARG A N 1
ATOM 1031 C CA . ARG A 1 160 ? 34.570 29.592 24.291 1.00 27.95 161 ARG A CA 1
ATOM 1032 C C . ARG A 1 160 ? 34.446 28.491 23.219 1.00 26.90 161 ARG A C 1
ATOM 1033 O O . ARG A 1 160 ? 33.456 27.775 23.175 1.00 27.17 161 ARG A O 1
ATOM 1041 N N . TYR A 1 161 ? 35.440 28.395 22.337 1.00 26.37 162 TYR A N 1
ATOM 1042 C CA . TYR A 1 161 ? 35.574 27.285 21.393 1.00 26.52 162 TYR A CA 1
ATOM 1043 C C . TYR A 1 161 ? 35.262 25.963 22.119 1.00 26.86 162 TYR A C 1
ATOM 1044 O O . TYR A 1 161 ? 35.712 25.785 23.256 1.00 26.34 162 TYR A O 1
ATOM 1053 N N . PRO A 1 162 ? 34.501 25.038 21.498 1.00 27.76 163 PRO A N 1
ATOM 1054 C CA . PRO A 1 162 ? 33.907 25.076 20.163 1.00 27.06 163 PRO A CA 1
ATOM 1055 C C . PRO A 1 162 ? 32.422 25.376 20.158 1.00 26.35 163 PRO A C 1
ATOM 1056 O O . PRO A 1 162 ? 31.752 24.981 19.214 1.00 26.55 163 PRO A O 1
ATOM 1060 N N . CYS A 1 163 ? 31.904 26.054 21.185 1.00 26.76 164 CYS A N 1
ATOM 1061 C CA . CYS A 1 163 ? 30.441 26.245 21.331 1.00 26.65 164 CYS A CA 1
ATOM 1062 C C . CYS A 1 163 ? 29.711 26.847 20.125 1.00 25.52 164 CYS A C 1
ATOM 1063 O O . CYS A 1 163 ? 28.631 26.387 19.739 1.00 25.92 164 CYS A O 1
ATOM 1066 N N . ALA A 1 164 ? 30.256 27.923 19.584 1.00 24.96 165 ALA A N 1
ATOM 1067 C CA . ALA A 1 164 ? 29.649 28.572 18.416 1.00 24.26 165 ALA A CA 1
ATOM 1068 C C . ALA A 1 164 ? 29.593 27.600 17.232 1.00 24.06 165 ALA A C 1
ATOM 1069 O O . ALA A 1 164 ? 28.587 27.532 16.516 1.00 23.97 165 ALA A O 1
ATOM 1071 N N . TYR A 1 165 ? 30.672 26.834 17.028 1.00 24.37 166 TYR A N 1
ATOM 1072 C CA . TYR A 1 165 ? 30.671 25.801 15.990 1.00 25.26 166 TYR A CA 1
ATOM 1073 C C . TYR A 1 165 ? 29.605 24.716 16.246 1.00 25.79 166 TYR A C 1
ATOM 1074 O O . TYR A 1 165 ? 28.909 24.269 15.310 1.00 25.51 166 TYR A O 1
ATOM 1083 N N . ASP A 1 166 ? 29.481 24.285 17.510 1.00 26.81 167 ASP A N 1
ATOM 1084 C CA . ASP A 1 166 ? 28.428 23.310 17.885 1.00 26.28 167 ASP A CA 1
ATOM 1085 C C . ASP A 1 166 ? 27.059 23.805 17.531 1.00 26.41 167 ASP A C 1
ATOM 1086 O O . ASP A 1 166 ? 26.239 23.067 16.984 1.00 27.71 167 ASP A O 1
ATOM 1091 N N . ASP A 1 167 ? 26.793 25.060 17.872 1.00 26.37 168 ASP A N 1
ATOM 1092 C CA . ASP A 1 167 ? 25.513 25.691 17.580 1.00 25.99 168 ASP A CA 1
ATOM 1093 C C . ASP A 1 167 ? 25.229 25.797 16.088 1.00 25.16 168 ASP A C 1
ATOM 1094 O O . ASP A 1 167 ? 24.098 25.620 15.669 1.00 26.08 168 ASP A O 1
ATOM 1099 N N . GLY A 1 168 ? 26.237 26.104 15.277 1.00 25.58 169 GLY A N 1
ATOM 1100 C CA . GLY A 1 168 ? 26.016 26.142 13.830 1.00 24.75 169 GLY A CA 1
ATOM 1101 C C . GLY A 1 168 ? 25.744 24.740 13.283 1.00 25.99 169 GLY A C 1
ATOM 1102 O O . GLY A 1 168 ? 24.960 24.572 12.361 1.00 25.43 169 GLY A O 1
ATOM 1103 N N . TRP A 1 169 ? 26.396 23.720 13.850 1.00 27.57 170 TRP A N 1
ATOM 1104 C CA . TRP A 1 169 ? 26.128 22.354 13.374 1.00 27.89 170 TRP A CA 1
ATOM 1105 C C . TRP A 1 169 ? 24.693 21.976 13.781 1.00 26.91 170 TRP A C 1
ATOM 1106 O O . TRP A 1 169 ? 23.911 21.462 12.979 1.00 26.56 170 TRP A O 1
ATOM 1117 N N . THR A 1 170 ? 24.335 22.274 15.019 1.00 26.96 171 THR A N 1
ATOM 1118 C CA . THR A 1 170 ? 22.965 22.068 15.467 1.00 27.88 171 THR A CA 1
ATOM 1119 C C . THR A 1 170 ? 21.976 22.708 14.496 1.00 27.84 171 THR A C 1
ATOM 1120 O O . THR A 1 170 ? 21.032 22.054 14.058 1.00 27.88 171 THR A O 1
ATOM 1124 N N . ALA A 1 171 ? 22.205 23.972 14.129 1.00 27.57 172 ALA A N 1
ATOM 1125 C CA . ALA A 1 171 ? 21.329 24.704 13.192 1.00 26.71 172 ALA A CA 1
ATOM 1126 C C . ALA A 1 171 ? 21.290 24.073 11.798 1.00 26.28 172 ALA A C 1
ATOM 1127 O O . ALA A 1 171 ? 20.260 24.008 11.197 1.00 26.07 172 ALA A O 1
ATOM 1129 N N . LEU A 1 172 ? 22.424 23.630 11.270 1.00 27.13 173 LEU A N 1
ATOM 1130 C CA . LEU A 1 172 ? 22.407 22.969 9.963 1.00 27.74 173 LEU A CA 1
ATOM 1131 C C . LEU A 1 172 ? 21.513 21.718 10.015 1.00 29.43 173 LEU A C 1
ATOM 1132 O O . LEU A 1 172 ? 20.641 21.526 9.157 1.00 29.67 173 LEU A O 1
ATOM 1137 N N . LYS A 1 173 ? 21.685 20.903 11.052 1.00 30.09 174 LYS A N 1
ATOM 1138 C CA . LYS A 1 173 ? 20.950 19.638 11.119 1.00 32.05 174 LYS A CA 1
ATOM 1139 C C . LYS A 1 173 ? 19.464 19.901 11.316 1.00 32.63 174 LYS A C 1
ATOM 1140 O O . LYS A 1 173 ? 18.622 19.236 10.717 1.00 32.82 174 LYS A O 1
ATOM 1146 N N . TRP A 1 174 ? 19.131 20.916 12.114 1.00 32.33 175 TRP A N 1
ATOM 1147 C CA . TRP A 1 174 ? 17.726 21.300 12.294 1.00 32.80 175 TRP A CA 1
ATOM 1148 C C . TRP A 1 174 ? 17.076 21.721 10.977 1.00 33.28 175 TRP A C 1
ATOM 1149 O O . TRP A 1 174 ? 15.946 21.311 10.654 1.00 33.50 175 TRP A O 1
ATOM 1160 N N . VAL A 1 175 ? 17.792 22.533 10.196 1.00 33.89 176 VAL A N 1
ATOM 1161 C CA . VAL A 1 175 ? 17.258 23.017 8.935 1.00 34.02 176 VAL A CA 1
ATOM 1162 C C . VAL A 1 175 ? 17.006 21.848 7.974 1.00 35.41 176 VAL A C 1
ATOM 1163 O O . VAL A 1 175 ? 15.959 21.780 7.352 1.00 34.82 176 VAL A O 1
ATOM 1167 N N . MET A 1 176 ? 17.968 20.932 7.876 1.00 37.41 177 MET A N 1
ATOM 1168 C CA . MET A 1 176 ? 17.885 19.809 6.940 1.00 39.39 177 MET A CA 1
ATOM 1169 C C . MET A 1 176 ? 16.676 18.918 7.240 1.00 40.28 177 MET A C 1
ATOM 1170 O O . MET A 1 176 ? 16.132 18.283 6.336 1.00 41.39 177 MET A O 1
ATOM 1175 N N . SER A 1 177 ? 16.248 18.892 8.499 1.00 40.60 178 SER A N 1
ATOM 1176 C CA . SER A 1 177 ? 15.152 18.026 8.938 1.00 40.99 178 SER A CA 1
ATOM 1177 C C . SER A 1 177 ? 13.726 18.612 8.848 1.00 40.46 178 SER A C 1
ATOM 1178 O O . SER A 1 177 ? 12.762 17.886 9.044 1.00 40.42 178 SER A O 1
ATOM 1181 N N . GLN A 1 178 ? 13.589 19.897 8.514 1.00 39.98 179 GLN A N 1
ATOM 1182 C CA . GLN A 1 178 ? 12.266 20.525 8.357 1.00 39.65 179 GLN A CA 1
ATOM 1183 C C . GLN A 1 178 ? 11.754 20.345 6.937 1.00 39.86 179 GLN A C 1
ATOM 1184 O O . GLN A 1 178 ? 12.462 20.674 5.980 1.00 39.20 179 GLN A O 1
ATOM 1190 N N . PRO A 1 179 ? 10.526 19.791 6.796 1.00 40.03 180 PRO A N 1
ATOM 1191 C CA . PRO A 1 179 ? 9.861 19.660 5.497 1.00 39.64 180 PRO A CA 1
ATOM 1192 C C . PRO A 1 179 ? 9.759 20.986 4.738 1.00 39.51 180 PRO A C 1
ATOM 1193 O O . PRO A 1 179 ? 10.059 21.035 3.534 1.00 39.16 180 PRO A O 1
ATOM 1197 N N . PHE A 1 180 ? 9.389 22.052 5.451 1.00 39.69 181 PHE A N 1
ATOM 1198 C CA . PHE A 1 180 ? 9.285 23.395 4.868 1.00 40.13 181 PHE A CA 1
ATOM 1199 C C . PHE A 1 180 ? 10.565 23.850 4.151 1.00 39.02 181 PHE A C 1
ATOM 1200 O O . PHE A 1 180 ? 10.493 24.456 3.079 1.00 38.36 181 PHE A O 1
ATOM 1208 N N . MET A 1 181 ? 11.720 23.559 4.753 1.00 38.18 182 MET A N 1
ATOM 1209 C CA . MET A 1 181 ? 13.024 24.001 4.221 1.00 37.59 182 MET A CA 1
ATOM 1210 C C . MET A 1 181 ? 13.418 23.329 2.910 1.00 38.46 182 MET A C 1
ATOM 1211 O O . MET A 1 181 ? 14.303 23.841 2.190 1.00 37.22 182 MET A O 1
ATOM 1216 N N . ARG A 1 182 ? 12.742 22.204 2.605 1.00 38.39 183 ARG A N 1
ATOM 1217 C CA . ARG A 1 182 ? 13.063 21.337 1.456 1.00 39.81 183 ARG A CA 1
ATOM 1218 C C . ARG A 1 182 ? 12.348 21.780 0.191 1.00 39.44 183 ARG A C 1
ATOM 1219 O O . ARG A 1 182 ? 11.267 22.376 0.261 1.00 38.31 183 ARG A O 1
ATOM 1227 N N . SER A 1 183 ? 12.946 21.461 -0.953 1.00 40.03 184 SER A N 1
ATOM 1228 C CA . SER A 1 183 ? 12.451 21.899 -2.252 1.00 41.64 184 SER A CA 1
ATOM 1229 C C . SER A 1 183 ? 13.072 21.151 -3.453 1.00 43.10 184 SER A C 1
ATOM 1230 O O . SER A 1 183 ? 14.120 20.484 -3.341 1.00 42.31 184 SER A O 1
ATOM 1233 N N . GLY A 1 184 ? 12.435 21.313 -4.611 1.00 44.65 185 GLY A N 1
ATOM 1234 C CA . GLY A 1 184 ? 12.918 20.708 -5.856 1.00 47.64 185 GLY A CA 1
ATOM 1235 C C . GLY A 1 184 ? 12.579 19.233 -6.020 1.00 49.27 185 GLY A C 1
ATOM 1236 O O . GLY A 1 184 ? 11.873 18.642 -5.183 1.00 49.95 185 GLY A O 1
ATOM 1237 N N . GLY A 1 185 ? 13.103 18.635 -7.091 1.00 50.72 186 GLY A N 1
ATOM 1238 C CA . GLY A 1 185 ? 12.837 17.227 -7.414 1.00 51.66 186 GLY A CA 1
ATOM 1239 C C . GLY A 1 185 ? 13.086 16.304 -6.238 1.00 52.54 186 GLY A C 1
ATOM 1240 O O . GLY A 1 185 ? 12.137 15.711 -5.687 1.00 52.94 186 GLY A O 1
ATOM 1241 N N . ASP A 1 186 ? 14.355 16.223 -5.832 1.00 52.76 187 ASP A N 1
ATOM 1242 C CA . ASP A 1 186 ? 14.815 15.391 -4.711 1.00 53.11 187 ASP A CA 1
ATOM 1243 C C . ASP A 1 186 ? 14.387 15.850 -3.305 1.00 52.60 187 ASP A C 1
ATOM 1244 O O . ASP A 1 186 ? 14.962 15.390 -2.309 1.00 53.17 187 ASP A O 1
ATOM 1249 N N . ALA A 1 187 ? 13.394 16.738 -3.223 1.00 51.34 188 ALA A N 1
ATOM 1250 C CA . ALA A 1 187 ? 12.916 17.295 -1.949 1.00 49.85 188 ALA A CA 1
ATOM 1251 C C . ALA A 1 187 ? 13.987 17.310 -0.849 1.00 49.23 188 ALA A C 1
ATOM 1252 O O . ALA A 1 187 ? 13.914 16.558 0.137 1.00 49.46 188 ALA A O 1
ATOM 1254 N N . GLN A 1 188 ? 14.998 18.159 -1.034 1.00 46.68 189 GLN A N 1
ATOM 1255 C CA . GLN A 1 188 ? 15.961 18.384 0.030 1.00 44.52 189 GLN A CA 1
ATOM 1256 C C . GLN A 1 188 ? 16.163 19.888 0.259 1.00 42.85 189 GLN A C 1
ATOM 1257 O O . GLN A 1 188 ? 15.822 20.718 -0.604 1.00 41.95 189 GLN A O 1
ATOM 1259 N N . ALA A 1 189 ? 16.663 20.221 1.448 1.00 40.96 190 ALA A N 1
ATOM 1260 C CA . ALA A 1 189 ? 17.046 21.585 1.782 1.00 38.96 190 ALA A CA 1
ATOM 1261 C C . ALA A 1 189 ? 18.265 21.985 0.942 1.00 36.83 190 ALA A C 1
ATOM 1262 O O . ALA A 1 189 ? 19.308 21.331 1.020 1.00 36.28 190 ALA A O 1
ATOM 1264 N N . ARG A 1 190 ? 18.133 23.045 0.142 1.00 34.52 191 ARG A N 1
ATOM 1265 C CA . ARG A 1 190 ? 19.258 23.583 -0.619 1.00 32.89 191 ARG A CA 1
ATOM 1266 C C . ARG A 1 190 ? 19.980 24.662 0.202 1.00 31.85 191 ARG A C 1
ATOM 1267 O O . ARG A 1 190 ? 19.676 25.843 0.103 1.00 29.97 191 ARG A O 1
ATOM 1275 N N . VAL A 1 191 ? 20.937 24.228 1.019 1.00 31.39 192 VAL A N 1
ATOM 1276 C CA . VAL A 1 191 ? 21.458 25.073 2.106 1.00 30.99 192 VAL A CA 1
ATOM 1277 C C . VAL A 1 191 ? 22.698 25.838 1.686 1.00 29.20 192 VAL A C 1
ATOM 1278 O O . VAL A 1 191 ? 23.608 25.255 1.090 1.00 29.34 192 VAL A O 1
ATOM 1282 N N . PHE A 1 192 ? 22.744 27.136 2.016 1.00 26.59 193 PHE A N 1
ATOM 1283 C CA . PHE A 1 192 ? 23.968 27.933 1.859 1.00 24.71 193 PHE A CA 1
ATOM 1284 C C . PHE A 1 192 ? 24.352 28.352 3.273 1.00 24.58 193 PHE A C 1
ATOM 1285 O O . PHE A 1 192 ? 23.468 28.725 4.060 1.00 21.65 193 PHE A O 1
ATOM 1293 N N . LEU A 1 193 ? 25.632 28.252 3.617 1.00 22.87 194 LEU A N 1
ATOM 1294 C CA . LEU A 1 193 ? 26.086 28.687 4.927 1.00 22.82 194 LEU A CA 1
ATOM 1295 C C . LEU A 1 193 ? 26.706 30.053 4.699 1.00 23.09 194 LEU A C 1
ATOM 1296 O O . LEU A 1 193 ? 27.488 30.220 3.757 1.00 23.55 194 LEU A O 1
ATOM 1301 N N . SER A 1 194 ? 26.351 31.036 5.531 1.00 22.12 195 SER A N 1
ATOM 1302 C CA . SER A 1 194 ? 26.840 32.408 5.300 1.00 22.69 195 SER A CA 1
ATOM 1303 C C . SER A 1 194 ? 27.129 33.110 6.628 1.00 21.61 195 SER A C 1
ATOM 1304 O O . SER A 1 194 ? 26.518 32.784 7.654 1.00 21.47 195 SER A O 1
ATOM 1307 N N . GLY A 1 195 ? 28.064 34.061 6.613 1.00 19.96 196 GLY A N 1
ATOM 1308 C CA . GLY A 1 195 ? 28.303 34.844 7.802 1.00 19.29 196 GLY A CA 1
ATOM 1309 C C . GLY A 1 195 ? 29.328 35.897 7.500 1.00 19.73 196 GLY A C 1
ATOM 1310 O O . GLY A 1 195 ? 30.130 35.750 6.554 1.00 18.34 196 GLY A O 1
ATOM 1311 N N . ASP A 1 196 ? 29.288 36.986 8.287 1.00 17.57 197 ASP A N 1
ATOM 1312 C CA . ASP A 1 196 ? 30.357 37.968 8.263 1.00 18.58 197 ASP A CA 1
ATOM 1313 C C . ASP A 1 196 ? 31.269 37.874 9.496 1.00 18.66 197 ASP A C 1
ATOM 1314 O O . ASP A 1 196 ? 30.854 37.398 10.532 1.00 17.66 197 ASP A O 1
ATOM 1319 N N . SER A 1 197 ? 32.524 38.324 9.384 1.00 17.81 198 SER A N 1
ATOM 1320 C CA . SER A 1 197 ? 33.424 38.410 10.550 1.00 18.52 198 SER A CA 1
ATOM 1321 C C . SER A 1 197 ? 33.461 37.009 11.199 1.00 19.55 198 SER A C 1
ATOM 1322 O O . SER A 1 197 ? 33.537 35.982 10.456 1.00 19.71 198 SER A O 1
ATOM 1325 N N . SER A 1 198 ? 33.363 36.923 12.533 1.00 19.35 199 SER A N 1
ATOM 1326 C CA . SER A 1 198 ? 33.269 35.610 13.209 1.00 20.24 199 SER A CA 1
ATOM 1327 C C . SER A 1 198 ? 32.243 34.650 12.618 1.00 21.01 199 SER A C 1
ATOM 1328 O O . SER A 1 198 ? 32.492 33.445 12.539 1.00 21.11 199 SER A O 1
ATOM 1331 N N . GLY A 1 199 ? 31.089 35.147 12.178 1.00 21.10 200 GLY A N 1
ATOM 1332 C CA . GLY A 1 199 ? 30.099 34.276 11.528 1.00 19.67 200 GLY A CA 1
ATOM 1333 C C . GLY A 1 199 ? 30.578 33.583 10.247 1.00 20.91 200 GLY A C 1
ATOM 1334 O O . GLY A 1 199 ? 30.126 32.471 9.924 1.00 20.92 200 GLY A O 1
ATOM 1335 N N . GLY A 1 200 ? 31.451 34.242 9.506 1.00 20.32 201 GLY A N 1
ATOM 1336 C CA . GLY A 1 200 ? 32.082 33.641 8.316 1.00 19.86 201 GLY A CA 1
ATOM 1337 C C . GLY A 1 200 ? 33.061 32.517 8.730 1.00 21.28 201 GLY A C 1
ATOM 1338 O O . GLY A 1 200 ? 33.126 31.471 8.085 1.00 20.82 201 GLY A O 1
ATOM 1339 N N . ASN A 1 201 ? 33.827 32.754 9.793 1.00 19.86 202 ASN A N 1
ATOM 1340 C CA . ASN A 1 201 ? 34.592 31.673 10.422 1.00 20.39 202 ASN A CA 1
ATOM 1341 C C . ASN A 1 201 ? 33.719 30.475 10.824 1.00 21.41 202 ASN A C 1
ATOM 1342 O O . ASN A 1 201 ? 34.019 29.293 10.495 1.00 20.26 202 ASN A O 1
ATOM 1347 N N . ILE A 1 202 ? 32.623 30.753 11.514 1.00 20.18 203 ILE A N 1
ATOM 1348 C CA . ILE A 1 202 ? 31.685 29.688 11.891 1.00 20.10 203 ILE A CA 1
ATOM 1349 C C . ILE A 1 202 ? 31.138 28.947 10.663 1.00 21.73 203 ILE A C 1
ATOM 1350 O O . ILE A 1 202 ? 31.117 27.688 10.658 1.00 22.02 203 ILE A O 1
ATOM 1355 N N . ALA A 1 203 ? 30.699 29.687 9.633 1.00 20.81 204 ALA A N 1
ATOM 1356 C CA . ALA A 1 203 ? 30.206 29.072 8.422 1.00 21.39 204 ALA A CA 1
ATOM 1357 C C . ALA A 1 203 ? 31.219 28.071 7.856 1.00 21.47 204 ALA A C 1
ATOM 1358 O O . ALA A 1 203 ? 30.831 26.979 7.407 1.00 22.03 204 ALA A O 1
ATOM 1360 N N . HIS A 1 204 ? 32.484 28.477 7.798 1.00 22.42 205 HIS A N 1
ATOM 1361 C CA . HIS A 1 204 ? 33.554 27.598 7.303 1.00 22.79 205 HIS A CA 1
ATOM 1362 C C . HIS A 1 204 ? 33.611 26.301 8.087 1.00 23.91 205 HIS A C 1
ATOM 1363 O O . HIS A 1 204 ? 33.665 25.204 7.488 1.00 23.77 205 HIS A O 1
ATOM 1370 N N . HIS A 1 205 ? 33.591 26.399 9.418 1.00 23.85 206 HIS A N 1
ATOM 1371 C CA . HIS A 1 205 ? 33.861 25.194 10.227 1.00 24.63 206 HIS A CA 1
ATOM 1372 C C . HIS A 1 205 ? 32.658 24.266 10.177 1.00 25.46 206 HIS A C 1
ATOM 1373 O O . HIS A 1 205 ? 32.784 23.031 10.154 1.00 24.60 206 HIS A O 1
ATOM 1380 N N . VAL A 1 206 ? 31.475 24.857 10.128 1.00 25.04 207 VAL A N 1
ATOM 1381 C CA . VAL A 1 206 ? 30.283 24.071 9.899 1.00 24.80 207 VAL A CA 1
ATOM 1382 C C . VAL A 1 206 ? 30.316 23.354 8.532 1.00 25.90 207 VAL A C 1
ATOM 1383 O O . VAL A 1 206 ? 29.926 22.188 8.445 1.00 25.49 207 VAL A O 1
ATOM 1387 N N . ALA A 1 207 ? 30.734 24.058 7.489 1.00 25.62 208 ALA A N 1
ATOM 1388 C CA . ALA A 1 207 ? 30.883 23.489 6.152 1.00 27.37 208 ALA A CA 1
ATOM 1389 C C . ALA A 1 207 ? 31.871 22.297 6.152 1.00 27.37 208 ALA A C 1
ATOM 1390 O O . ALA A 1 207 ? 31.617 21.301 5.480 1.00 27.13 208 ALA A O 1
ATOM 1392 N N . VAL A 1 208 ? 32.990 22.431 6.869 1.00 28.15 209 VAL A N 1
ATOM 1393 C CA . VAL A 1 208 ? 33.976 21.345 6.969 1.00 28.28 209 VAL A CA 1
ATOM 1394 C C . VAL A 1 208 ? 33.325 20.128 7.638 1.00 29.76 209 VAL A C 1
ATOM 1395 O O . VAL A 1 208 ? 33.452 18.982 7.149 1.00 30.83 209 VAL A O 1
ATOM 1399 N N . ARG A 1 209 ? 32.605 20.366 8.723 1.00 30.67 210 ARG A N 1
ATOM 1400 C CA . ARG A 1 209 ? 31.967 19.278 9.432 1.00 31.61 210 ARG A CA 1
ATOM 1401 C C . ARG A 1 209 ? 30.934 18.588 8.567 1.00 31.92 210 ARG A C 1
ATOM 1402 O O . ARG A 1 209 ? 30.833 17.364 8.599 1.00 31.35 210 ARG A O 1
ATOM 1410 N N . ALA A 1 210 ? 30.169 19.375 7.806 1.00 30.80 211 ALA A N 1
ATOM 1411 C CA . ALA A 1 210 ? 29.215 18.878 6.818 1.00 31.27 211 ALA A CA 1
ATOM 1412 C C . ALA A 1 210 ? 29.913 17.982 5.801 1.00 31.61 211 ALA A C 1
ATOM 1413 O O . ALA A 1 210 ? 29.422 16.910 5.484 1.00 31.78 211 ALA A O 1
ATOM 1415 N N . ALA A 1 211 ? 31.062 18.412 5.289 1.00 31.75 212 ALA A N 1
ATOM 1416 C CA . ALA A 1 211 ? 31.763 17.630 4.264 1.00 32.18 212 ALA A CA 1
ATOM 1417 C C . ALA A 1 211 ? 32.298 16.304 4.863 1.00 33.36 212 ALA A C 1
ATOM 1418 O O . ALA A 1 211 ? 32.194 15.246 4.219 1.00 33.77 212 ALA A O 1
ATOM 1420 N N . ASP A 1 212 ? 32.858 16.368 6.074 1.00 33.75 213 ASP A N 1
ATOM 1421 C CA . ASP A 1 212 ? 33.246 15.162 6.840 1.00 35.57 213 ASP A CA 1
ATOM 1422 C C . ASP A 1 212 ? 32.089 14.178 7.063 1.00 36.97 213 ASP A C 1
ATOM 1423 O O . ASP A 1 212 ? 32.306 12.957 7.092 1.00 37.71 213 ASP A O 1
ATOM 1428 N N . GLU A 1 213 ? 30.871 14.692 7.217 1.00 37.59 214 GLU A N 1
ATOM 1429 C CA . GLU A 1 213 ? 29.720 13.831 7.470 1.00 38.44 214 GLU A CA 1
ATOM 1430 C C . GLU A 1 213 ? 28.829 13.556 6.258 1.00 38.68 214 GLU A C 1
ATOM 1431 O O . GLU A 1 213 ? 27.738 12.985 6.403 1.00 39.21 214 GLU A O 1
ATOM 1437 N N . GLY A 1 214 ? 29.288 13.966 5.077 1.00 39.12 215 GLY A N 1
ATOM 1438 C CA . GLY A 1 214 ? 28.566 13.755 3.817 1.00 39.51 215 GLY A CA 1
ATOM 1439 C C . GLY A 1 214 ? 27.248 14.506 3.708 1.00 40.27 215 GLY A C 1
ATOM 1440 O O . GLY A 1 214 ? 26.382 14.126 2.903 1.00 41.28 215 GLY A O 1
ATOM 1441 N N . VAL A 1 215 ? 27.090 15.557 4.516 1.00 39.44 216 VAL A N 1
ATOM 1442 C CA . VAL A 1 215 ? 25.949 16.468 4.427 1.00 38.41 216 VAL A CA 1
ATOM 1443 C C . VAL A 1 215 ? 26.210 17.479 3.292 1.00 38.04 216 VAL A C 1
ATOM 1444 O O . VAL A 1 215 ? 27.292 18.094 3.232 1.00 37.77 216 VAL A O 1
ATOM 1448 N N . LYS A 1 216 ? 25.247 17.626 2.375 1.00 36.90 217 LYS A N 1
ATOM 1449 C CA . LYS A 1 216 ? 25.479 18.453 1.181 1.00 36.10 217 LYS A CA 1
ATOM 1450 C C . LYS A 1 216 ? 25.200 19.930 1.491 1.00 35.09 217 LYS A C 1
ATOM 1451 O O . LYS A 1 216 ? 24.129 20.265 1.994 1.00 35.03 217 LYS A O 1
ATOM 1454 N N . VAL A 1 217 ? 26.182 20.788 1.211 1.00 34.18 218 VAL A N 1
ATOM 1455 C CA . VAL A 1 217 ? 26.004 22.262 1.320 1.00 32.31 218 VAL A CA 1
ATOM 1456 C C . VAL A 1 217 ? 26.174 22.849 -0.071 1.00 32.28 218 VAL A C 1
ATOM 1457 O O . VAL A 1 217 ? 27.208 22.609 -0.721 1.00 32.12 218 VAL A O 1
ATOM 1461 N N . CYS A 1 218 ? 25.179 23.607 -0.545 1.00 30.71 219 CYS A N 1
ATOM 1462 C CA . CYS A 1 218 ? 25.251 24.151 -1.889 1.00 30.72 219 CYS A CA 1
ATOM 1463 C C . CYS A 1 218 ? 26.284 25.241 -2.063 1.00 29.65 219 CYS A C 1
ATOM 1464 O O . CYS A 1 218 ? 26.771 25.454 -3.176 1.00 30.48 219 CYS A O 1
ATOM 1467 N N . GLY A 1 219 ? 26.618 25.971 -1.000 1.00 26.31 220 GLY A N 1
ATOM 1468 C CA . GLY A 1 219 ? 27.626 26.986 -1.140 1.00 24.81 220 GLY A CA 1
ATOM 1469 C C . GLY A 1 219 ? 27.814 27.687 0.175 1.00 23.91 220 GLY A C 1
ATOM 1470 O O . GLY A 1 219 ? 26.919 27.661 1.020 1.00 23.08 220 GLY A O 1
ATOM 1471 N N . ASN A 1 220 ? 28.996 28.263 0.355 1.00 23.29 221 ASN A N 1
ATOM 1472 C CA . ASN A 1 220 ? 29.290 29.133 1.477 1.00 23.30 221 ASN A CA 1
ATOM 1473 C C . ASN A 1 220 ? 29.428 30.580 0.987 1.00 23.57 221 ASN A C 1
ATOM 1474 O O . ASN A 1 220 ? 30.092 30.855 -0.041 1.00 23.48 221 ASN A O 1
ATOM 1479 N N . ILE A 1 221 ? 28.872 31.511 1.766 1.00 22.97 222 ILE A N 1
ATOM 1480 C CA . ILE A 1 221 ? 28.985 32.935 1.443 1.00 21.68 222 ILE A CA 1
ATOM 1481 C C . ILE A 1 221 ? 29.632 33.666 2.631 1.00 21.15 222 ILE A C 1
ATOM 1482 O O . ILE A 1 221 ? 28.996 33.856 3.680 1.00 20.76 222 ILE A O 1
ATOM 1487 N N . LEU A 1 222 ? 30.877 34.104 2.452 1.00 19.87 223 LEU A N 1
ATOM 1488 C CA . LEU A 1 222 ? 31.692 34.600 3.552 1.00 21.15 223 LEU A CA 1
ATOM 1489 C C . LEU A 1 222 ? 31.959 36.058 3.297 1.00 21.11 223 LEU A C 1
ATOM 1490 O O . LEU A 1 222 ? 32.487 36.410 2.248 1.00 20.86 223 LEU A O 1
ATOM 1495 N N . LEU A 1 223 ? 31.555 36.903 4.248 1.00 19.14 224 LEU A N 1
ATOM 1496 C CA . LEU A 1 223 ? 31.807 38.340 4.145 1.00 19.97 224 LEU A CA 1
ATOM 1497 C C . LEU A 1 223 ? 32.806 38.756 5.193 1.00 19.79 224 LEU A C 1
ATOM 1498 O O . LEU A 1 223 ? 32.505 38.773 6.374 1.00 17.30 224 LEU A O 1
ATOM 1503 N N . ASN A 1 224 ? 34.026 39.057 4.773 1.00 20.12 225 ASN A N 1
ATOM 1504 C CA . ASN A 1 224 ? 35.091 39.427 5.706 1.00 20.90 225 ASN A CA 1
ATOM 1505 C C . ASN A 1 224 ? 35.216 38.384 6.813 1.00 21.68 225 ASN A C 1
ATOM 1506 O O . ASN A 1 224 ? 35.259 38.723 8.002 1.00 21.83 225 ASN A O 1
ATOM 1511 N N . ALA A 1 225 ? 35.277 37.107 6.397 1.00 21.04 226 ALA A N 1
ATOM 1512 C CA . ALA A 1 225 ? 35.463 35.987 7.336 1.00 20.23 226 ALA A CA 1
ATOM 1513 C C . ALA A 1 225 ? 36.666 36.203 8.218 1.00 20.44 226 ALA A C 1
ATOM 1514 O O . ALA A 1 225 ? 37.700 36.713 7.789 1.00 19.91 226 ALA A O 1
ATOM 1516 N N . MET A 1 226 ? 36.494 35.874 9.489 1.00 20.73 227 MET A N 1
ATOM 1517 C CA . MET A 1 226 ? 37.502 36.205 10.483 1.00 21.81 227 MET A CA 1
ATOM 1518 C C . MET A 1 226 ? 38.482 35.043 10.705 1.00 22.28 227 MET A C 1
ATOM 1519 O O . MET A 1 226 ? 38.093 33.991 11.167 1.00 22.38 227 MET A O 1
ATOM 1524 N N . PHE A 1 227 ? 39.753 35.265 10.371 1.00 22.46 228 PHE A N 1
ATOM 1525 C CA . PHE A 1 227 ? 40.816 34.265 10.591 1.00 22.74 228 PHE A CA 1
ATOM 1526 C C . PHE A 1 227 ? 42.006 34.994 11.158 1.00 23.90 228 PHE A C 1
ATOM 1527 O O . PHE A 1 227 ? 42.093 36.214 11.019 1.00 23.92 228 PHE A O 1
ATOM 1535 N N . GLY A 1 228 ? 42.952 34.275 11.773 1.00 23.73 229 GLY A N 1
ATOM 1536 C CA . GLY A 1 228 ? 44.103 34.923 12.360 1.00 23.40 229 GLY A CA 1
ATOM 1537 C C . GLY A 1 228 ? 45.298 33.953 12.368 1.00 24.57 229 GLY A C 1
ATOM 1538 O O . GLY A 1 228 ? 45.264 32.902 11.721 1.00 23.38 229 GLY A O 1
ATOM 1539 N N . GLY A 1 229 ? 46.313 34.308 13.140 1.00 24.80 230 GLY A N 1
ATOM 1540 C CA . GLY A 1 229 ? 47.550 33.500 13.256 1.00 27.93 230 GLY A CA 1
ATOM 1541 C C . GLY A 1 229 ? 48.533 34.240 14.139 1.00 29.22 230 GLY A C 1
ATOM 1542 O O . GLY A 1 229 ? 48.376 35.455 14.396 1.00 28.40 230 GLY A O 1
ATOM 1543 N N . THR A 1 230 ? 49.551 33.532 14.625 1.00 30.35 231 THR A N 1
ATOM 1544 C CA . THR A 1 230 ? 50.457 34.143 15.585 1.00 31.38 231 THR A CA 1
ATOM 1545 C C . THR A 1 230 ? 51.279 35.274 14.968 1.00 32.23 231 THR A C 1
ATOM 1546 O O . THR A 1 230 ? 51.429 36.300 15.600 1.00 32.44 231 THR A O 1
ATOM 1550 N N . GLU A 1 231 ? 51.777 35.124 13.744 1.00 33.81 232 GLU A N 1
ATOM 1551 C CA . GLU A 1 231 ? 52.504 36.219 13.071 1.00 36.33 232 GLU A CA 1
ATOM 1552 C C . GLU A 1 231 ? 51.537 37.195 12.399 1.00 36.47 232 GLU A C 1
ATOM 1553 O O . GLU A 1 231 ? 50.439 36.803 12.031 1.00 37.09 232 GLU A O 1
ATOM 1559 N N . ARG A 1 232 ? 51.963 38.438 12.191 1.00 36.90 233 ARG A N 1
ATOM 1560 C CA . ARG A 1 232 ? 51.178 39.426 11.457 1.00 36.78 233 ARG A CA 1
ATOM 1561 C C . ARG A 1 232 ? 51.506 39.387 9.983 1.00 37.02 233 ARG A C 1
ATOM 1562 O O . ARG A 1 232 ? 52.674 39.212 9.593 1.00 38.63 233 ARG A O 1
ATOM 1570 N N . THR A 1 233 ? 50.496 39.618 9.162 1.00 34.92 234 THR A N 1
ATOM 1571 C CA . THR A 1 233 ? 50.664 39.721 7.747 1.00 33.77 234 THR A CA 1
ATOM 1572 C C . THR A 1 233 ? 50.990 41.167 7.408 1.00 33.28 234 THR A C 1
ATOM 1573 O O . THR A 1 233 ? 50.878 42.055 8.262 1.00 32.81 234 THR A O 1
ATOM 1577 N N . GLU A 1 234 ? 51.408 41.419 6.166 1.00 32.86 235 GLU A N 1
ATOM 1578 C CA . GLU A 1 234 ? 51.620 42.783 5.705 1.00 32.50 235 GLU A CA 1
ATOM 1579 C C . GLU A 1 234 ? 50.356 43.646 5.906 1.00 32.28 235 GLU A C 1
ATOM 1580 O O . GLU A 1 234 ? 50.444 44.758 6.432 1.00 32.26 235 GLU A O 1
ATOM 1586 N N . SER A 1 235 ? 49.199 43.148 5.482 1.00 31.51 236 SER A N 1
ATOM 1587 C CA . SER A 1 235 ? 47.964 43.948 5.593 1.00 31.13 236 SER A CA 1
ATOM 1588 C C . SER A 1 235 ? 47.665 44.313 7.039 1.00 30.90 236 SER A C 1
ATOM 1589 O O . SER A 1 235 ? 47.200 45.435 7.319 1.00 29.45 236 SER A O 1
ATOM 1592 N N . GLU A 1 236 ? 47.939 43.379 7.958 1.00 31.07 237 GLU A N 1
ATOM 1593 C CA . GLU A 1 236 ? 47.666 43.624 9.384 1.00 31.94 237 GLU A CA 1
ATOM 1594 C C . GLU A 1 236 ? 48.522 44.783 9.884 1.00 33.25 237 GLU A C 1
ATOM 1595 O O . GLU A 1 236 ? 48.003 45.684 10.538 1.00 32.40 237 GLU A O 1
ATOM 1601 N N . ARG A 1 237 ? 49.822 44.765 9.543 1.00 33.21 238 ARG A N 1
ATOM 1602 C CA . ARG A 1 237 ? 50.736 45.813 9.988 1.00 35.32 238 ARG A CA 1
ATOM 1603 C C . ARG A 1 237 ? 50.458 47.151 9.288 1.00 33.79 238 ARG A C 1
ATOM 1604 O O . ARG A 1 237 ? 50.584 48.192 9.898 1.00 34.94 238 ARG A O 1
ATOM 1612 N N . ARG A 1 238 ? 50.082 47.106 8.018 1.00 32.17 239 ARG A N 1
ATOM 1613 C CA . ARG A 1 238 ? 49.804 48.305 7.242 1.00 32.76 239 ARG A CA 1
ATOM 1614 C C . ARG A 1 238 ? 48.453 48.984 7.598 1.00 31.96 239 ARG A C 1
ATOM 1615 O O . ARG A 1 238 ? 48.363 50.203 7.628 1.00 31.91 239 ARG A O 1
ATOM 1623 N N . LEU A 1 239 ? 47.410 48.197 7.843 1.00 30.69 240 LEU A N 1
ATOM 1624 C CA . LEU A 1 239 ? 46.070 48.798 8.003 1.00 30.74 240 LEU A CA 1
ATOM 1625 C C . LEU A 1 239 ? 45.686 48.952 9.469 1.00 30.52 240 LEU A C 1
ATOM 1626 O O . LEU A 1 239 ? 44.606 49.467 9.773 1.00 30.64 240 LEU A O 1
ATOM 1631 N N . ASP A 1 240 ? 46.558 48.497 10.370 1.00 30.59 241 ASP A N 1
ATOM 1632 C CA . ASP A 1 240 ? 46.293 48.527 11.804 1.00 30.68 241 ASP A CA 1
ATOM 1633 C C . ASP A 1 240 ? 45.854 49.923 12.237 1.00 30.88 241 ASP A C 1
ATOM 1634 O O . ASP A 1 240 ? 46.547 50.911 11.983 1.00 29.83 241 ASP A O 1
ATOM 1639 N N . GLY A 1 241 ? 44.671 50.020 12.838 1.00 30.36 242 GLY A N 1
ATOM 1640 C CA . GLY A 1 241 ? 44.200 51.310 13.340 1.00 30.66 242 GLY A CA 1
ATOM 1641 C C . GLY A 1 241 ? 43.700 52.352 12.350 1.00 30.52 242 GLY A C 1
ATOM 1642 O O . GLY A 1 241 ? 43.271 53.419 12.767 1.00 30.37 242 GLY A O 1
ATOM 1643 N N . LYS A 1 242 ? 43.764 52.065 11.049 1.00 30.58 243 LYS A N 1
ATOM 1644 C CA . LYS A 1 242 ? 43.411 53.050 10.013 1.00 30.21 243 LYS A CA 1
ATOM 1645 C C . LYS A 1 242 ? 41.916 53.081 9.657 1.00 29.49 243 LYS A C 1
ATOM 1646 O O . LYS A 1 242 ? 41.370 54.136 9.220 1.00 28.02 243 LYS A O 1
ATOM 1650 N N . TYR A 1 243 ? 41.253 51.934 9.839 1.00 27.26 244 TYR A N 1
ATOM 1651 C CA . TYR A 1 243 ? 39.864 51.760 9.388 1.00 26.15 244 TYR A CA 1
ATOM 1652 C C . TYR A 1 243 ? 39.067 50.950 10.394 1.00 25.56 244 TYR A C 1
ATOM 1653 O O . TYR A 1 243 ? 38.589 49.846 10.069 1.00 24.82 244 TYR A O 1
ATOM 1662 N N . PHE A 1 244 ? 38.936 51.532 11.591 1.00 24.20 245 PHE A N 1
ATOM 1663 C CA . PHE A 1 244 ? 38.061 51.083 12.694 1.00 25.08 245 PHE A CA 1
ATOM 1664 C C . PHE A 1 244 ? 38.619 49.927 13.498 1.00 24.73 245 PHE A C 1
ATOM 1665 O O . PHE A 1 244 ? 38.289 49.774 14.666 1.00 24.95 245 PHE A O 1
ATOM 1673 N N . VAL A 1 245 ? 39.433 49.094 12.868 1.00 25.33 246 VAL A N 1
ATOM 1674 C CA . VAL A 1 245 ? 39.884 47.858 13.517 1.00 24.87 246 VAL A CA 1
ATOM 1675 C C . VAL A 1 245 ? 41.344 47.970 13.958 1.00 25.22 246 VAL A C 1
ATOM 1676 O O . VAL A 1 245 ? 42.193 48.519 13.231 1.00 26.40 246 VAL A O 1
ATOM 1680 N N . THR A 1 246 ? 41.634 47.466 15.146 1.00 25.45 247 THR A N 1
ATOM 1681 C CA . THR A 1 246 ? 43.016 47.459 15.651 1.00 25.40 247 THR A CA 1
ATOM 1682 C C . THR A 1 246 ? 43.509 46.043 15.931 1.00 25.77 247 THR A C 1
ATOM 1683 O O . THR A 1 246 ? 42.709 45.168 16.295 1.00 24.93 247 THR A O 1
ATOM 1687 N N . LEU A 1 247 ? 44.832 45.831 15.832 1.00 25.95 248 LEU A N 1
ATOM 1688 C CA . LEU A 1 247 ? 45.397 44.529 16.202 1.00 25.76 248 LEU A CA 1
ATOM 1689 C C . LEU A 1 247 ? 45.186 44.219 17.697 1.00 25.88 248 LEU A C 1
ATOM 1690 O O . LEU A 1 247 ? 44.976 43.051 18.070 1.00 25.86 248 LEU A O 1
ATOM 1695 N N . GLN A 1 248 ? 45.213 45.244 18.557 1.00 25.58 249 GLN A N 1
ATOM 1696 C CA . GLN A 1 248 ? 44.971 45.020 19.978 1.00 25.85 249 GLN A CA 1
ATOM 1697 C C . GLN A 1 248 ? 43.619 44.370 20.126 1.00 24.12 249 GLN A C 1
ATOM 1698 O O . GLN A 1 248 ? 43.465 43.393 20.872 1.00 23.87 249 GLN A O 1
ATOM 1704 N N . ASP A 1 249 ? 42.602 44.906 19.436 1.00 24.01 250 ASP A N 1
ATOM 1705 C CA . ASP A 1 249 ? 41.263 44.326 19.611 1.00 21.75 250 ASP A CA 1
ATOM 1706 C C . ASP A 1 249 ? 41.133 42.954 18.927 1.00 21.16 250 ASP A C 1
ATOM 1707 O O . ASP A 1 249 ? 40.517 42.052 19.475 1.00 19.87 250 ASP A O 1
ATOM 1712 N N . ARG A 1 250 ? 41.712 42.775 17.743 1.00 21.60 251 ARG A N 1
ATOM 1713 C CA . ARG A 1 250 ? 41.713 41.437 17.100 1.00 21.72 251 ARG A CA 1
ATOM 1714 C C . ARG A 1 250 ? 42.327 40.408 18.040 1.00 22.69 251 ARG A C 1
ATOM 1715 O O . ARG A 1 250 ? 41.784 39.321 18.248 1.00 22.99 251 ARG A O 1
ATOM 1723 N N . ASP A 1 251 ? 43.473 40.741 18.609 1.00 24.29 252 ASP A N 1
ATOM 1724 C CA . ASP A 1 251 ? 44.105 39.812 19.543 1.00 24.92 252 ASP A CA 1
ATOM 1725 C C . ASP A 1 251 ? 43.187 39.536 20.703 1.00 23.65 252 ASP A C 1
ATOM 1726 O O . ASP A 1 251 ? 43.088 38.414 21.163 1.00 24.77 252 ASP A O 1
ATOM 1731 N N . TRP A 1 252 ? 42.492 40.566 21.179 1.00 22.77 253 TRP A N 1
ATOM 1732 C CA . TRP A 1 252 ? 41.580 40.413 22.325 1.00 21.80 253 TRP A CA 1
ATOM 1733 C C . TRP A 1 252 ? 40.446 39.422 22.041 1.00 20.68 253 TRP A C 1
ATOM 1734 O O . TRP A 1 252 ? 40.150 38.545 22.857 1.00 20.81 253 TRP A O 1
ATOM 1745 N N . TYR A 1 253 ? 39.787 39.570 20.898 1.00 21.21 254 TYR A N 1
ATOM 1746 C CA . TYR A 1 253 ? 38.677 38.682 20.522 1.00 20.08 254 TYR A CA 1
ATOM 1747 C C . TYR A 1 253 ? 39.122 37.215 20.334 1.00 20.86 254 TYR A C 1
ATOM 1748 O O . TYR A 1 253 ? 38.419 36.271 20.743 1.00 20.53 254 TYR A O 1
ATOM 1757 N N . TRP A 1 254 ? 40.269 37.021 19.713 1.00 21.17 255 TRP A N 1
ATOM 1758 C CA . TRP A 1 254 ? 40.819 35.645 19.606 1.00 21.81 255 TRP A CA 1
ATOM 1759 C C . TRP A 1 254 ? 41.120 35.060 20.969 1.00 22.40 255 TRP A C 1
ATOM 1760 O O . TRP A 1 254 ? 40.763 33.913 21.260 1.00 24.66 255 TRP A O 1
ATOM 1771 N N . LYS A 1 255 ? 41.717 35.851 21.839 1.00 22.93 256 LYS A N 1
ATOM 1772 C CA . LYS A 1 255 ? 41.980 35.380 23.202 1.00 25.36 256 LYS A CA 1
ATOM 1773 C C . LYS A 1 255 ? 40.661 34.986 23.875 1.00 24.71 256 LYS A C 1
ATOM 1774 O O . LYS A 1 255 ? 40.599 33.973 24.571 1.00 25.78 256 LYS A O 1
ATOM 1780 N N . ALA A 1 256 ? 39.606 35.768 23.629 1.00 24.41 257 ALA A N 1
ATOM 1781 C CA . ALA A 1 256 ? 38.292 35.550 24.275 1.00 23.38 257 ALA A CA 1
ATOM 1782 C C . ALA A 1 256 ? 37.573 34.285 23.819 1.00 23.38 257 ALA A C 1
ATOM 1783 O O . ALA A 1 256 ? 36.861 33.650 24.610 1.00 22.84 257 ALA A O 1
ATOM 1785 N N . TYR A 1 257 ? 37.743 33.931 22.541 1.00 22.21 258 TYR A N 1
ATOM 1786 C CA . TYR A 1 257 ? 37.098 32.756 21.960 1.00 23.33 258 TYR A CA 1
ATOM 1787 C C . TYR A 1 257 ? 37.935 31.461 22.066 1.00 23.73 258 TYR A C 1
ATOM 1788 O O . TYR A 1 257 ? 37.382 30.381 22.289 1.00 23.74 258 TYR A O 1
ATOM 1797 N N . LEU A 1 258 ? 39.245 31.561 21.847 1.00 23.69 259 LEU A N 1
ATOM 1798 C CA . LEU A 1 258 ? 40.073 30.322 21.798 1.00 24.07 259 LEU A CA 1
ATOM 1799 C C . LEU A 1 258 ? 40.205 29.742 23.219 1.00 25.65 259 LEU A C 1
ATOM 1800 O O . LEU A 1 258 ? 40.017 30.474 24.224 1.00 25.37 259 LEU A O 1
ATOM 1805 N N . PRO A 1 259 ? 40.499 28.428 23.322 1.00 26.61 260 PRO A N 1
ATOM 1806 C CA . PRO A 1 259 ? 40.763 27.871 24.665 1.00 28.15 260 PRO A CA 1
ATOM 1807 C C . PRO A 1 259 ? 41.817 28.669 25.432 1.00 29.67 260 PRO A C 1
ATOM 1808 O O . PRO A 1 259 ? 42.698 29.303 24.825 1.00 29.08 260 PRO A O 1
ATOM 1812 N N . GLU A 1 260 ? 41.725 28.653 26.757 1.00 32.34 261 GLU A N 1
ATOM 1813 C CA . GLU A 1 260 ? 42.673 29.415 27.579 1.00 35.43 261 GLU A CA 1
ATOM 1814 C C . GLU A 1 260 ? 44.152 29.065 27.341 1.00 36.24 261 GLU A C 1
ATOM 1815 O O . GLU A 1 260 ? 45.028 29.936 27.419 1.00 37.16 261 GLU A O 1
ATOM 1821 N N . ASP A 1 261 ? 44.429 27.820 26.990 1.00 36.80 262 ASP A N 1
ATOM 1822 C CA . ASP A 1 261 ? 45.819 27.440 26.765 1.00 38.18 262 ASP A CA 1
ATOM 1823 C C . ASP A 1 261 ? 46.304 27.580 25.315 1.00 37.07 262 ASP A C 1
ATOM 1824 O O . ASP A 1 261 ? 47.432 27.192 25.010 1.00 37.73 262 ASP A O 1
ATOM 1829 N N . ALA A 1 262 ? 45.465 28.154 24.442 1.00 34.72 263 ALA A N 1
ATOM 1830 C CA . ALA A 1 262 ? 45.687 28.145 22.994 1.00 32.17 263 ALA A CA 1
ATOM 1831 C C . ALA A 1 262 ? 46.307 29.441 22.527 1.00 30.55 263 ALA A C 1
ATOM 1832 O O . ALA A 1 262 ? 46.369 30.399 23.291 1.00 30.26 263 ALA A O 1
ATOM 1834 N N . ASP A 1 263 ? 46.840 29.449 21.310 1.00 30.13 264 ASP A N 1
ATOM 1835 C CA . ASP A 1 263 ? 47.273 30.700 20.654 1.00 29.94 264 ASP A CA 1
ATOM 1836 C C . ASP A 1 263 ? 46.640 30.877 19.272 1.00 27.99 264 ASP A C 1
ATOM 1837 O O . ASP A 1 263 ? 45.832 30.062 18.875 1.00 27.39 264 ASP A O 1
ATOM 1842 N N . ARG A 1 264 ? 47.020 31.924 18.543 1.00 26.88 265 ARG A N 1
ATOM 1843 C CA . ARG A 1 264 ? 46.312 32.231 17.288 1.00 27.45 265 ARG A CA 1
ATOM 1844 C C . ARG A 1 264 ? 46.616 31.236 16.156 1.00 27.55 265 ARG A C 1
ATOM 1845 O O . ARG A 1 264 ? 45.989 31.279 15.097 1.00 26.72 265 ARG A O 1
ATOM 1853 N N . ASP A 1 265 ? 47.586 30.336 16.373 1.00 27.46 266 ASP A N 1
ATOM 1854 C CA . ASP A 1 265 ? 47.809 29.229 15.414 1.00 28.57 266 ASP A CA 1
ATOM 1855 C C . ASP A 1 265 ? 46.960 28.001 15.704 1.00 27.96 266 ASP A C 1
ATOM 1856 O O . ASP A 1 265 ? 47.105 26.966 15.042 1.00 29.97 266 ASP A O 1
ATOM 1861 N N . HIS A 1 266 ? 46.027 28.121 16.635 1.00 27.63 267 HIS A N 1
ATOM 1862 C CA . HIS A 1 266 ? 44.991 27.095 16.812 1.00 26.75 267 HIS A CA 1
ATOM 1863 C C . HIS A 1 266 ? 44.224 26.998 15.504 1.00 27.55 267 HIS A C 1
ATOM 1864 O O . HIS A 1 266 ? 44.035 28.020 14.849 1.00 27.15 267 HIS A O 1
ATOM 1871 N N . PRO A 1 267 ? 43.813 25.768 15.087 1.00 28.07 268 PRO A N 1
ATOM 1872 C CA . PRO A 1 267 ? 43.160 25.622 13.785 1.00 28.11 268 PRO A CA 1
ATOM 1873 C C . PRO A 1 267 ? 41.806 26.357 13.675 1.00 27.66 268 PRO A C 1
ATOM 1874 O O . PRO A 1 267 ? 41.400 26.660 12.577 1.00 26.71 268 PRO A O 1
ATOM 1878 N N . ALA A 1 268 ? 41.130 26.636 14.789 1.00 26.90 269 ALA A N 1
ATOM 1879 C CA . ALA A 1 268 ? 39.843 27.366 14.713 1.00 27.10 269 ALA A CA 1
ATOM 1880 C C . ALA A 1 268 ? 40.118 28.742 14.121 1.00 26.70 269 ALA A C 1
ATOM 1881 O O . ALA A 1 268 ? 39.360 29.243 13.295 1.00 26.89 269 ALA A O 1
ATOM 1883 N N . CYS A 1 269 ? 41.260 29.296 14.510 1.00 26.64 270 CYS A N 1
ATOM 1884 C CA . CYS A 1 269 ? 41.700 30.622 14.122 1.00 26.68 270 CYS A CA 1
ATOM 1885 C C . CYS A 1 269 ? 42.434 30.622 12.778 1.00 26.43 270 CYS A C 1
ATOM 1886 O O . CYS A 1 269 ? 42.195 31.480 11.910 1.00 24.39 270 CYS A O 1
ATOM 1889 N N . ASN A 1 270 ? 43.300 29.617 12.589 1.00 26.52 271 ASN A N 1
ATOM 1890 C CA . ASN A 1 270 ? 44.245 29.578 11.482 1.00 27.49 271 ASN A CA 1
ATOM 1891 C C . ASN A 1 270 ? 44.105 28.194 10.838 1.00 28.60 271 ASN A C 1
ATOM 1892 O O . ASN A 1 270 ? 44.964 27.334 11.051 1.00 27.00 271 ASN A O 1
ATOM 1897 N N . PRO A 1 271 ? 42.996 27.963 10.111 1.00 28.35 272 PRO A N 1
ATOM 1898 C CA . PRO A 1 271 ? 42.639 26.594 9.662 1.00 29.34 272 PRO A CA 1
ATOM 1899 C C . PRO A 1 271 ? 43.634 25.926 8.675 1.00 29.32 272 PRO A C 1
ATOM 1900 O O . PRO A 1 271 ? 43.627 24.695 8.537 1.00 30.31 272 PRO A O 1
ATOM 1904 N N . PHE A 1 272 ? 44.470 26.728 8.028 1.00 29.89 273 PHE A N 1
ATOM 1905 C CA . PHE A 1 272 ? 45.508 26.254 7.096 1.00 30.57 273 PHE A CA 1
ATOM 1906 C C . PHE A 1 272 ? 46.922 26.648 7.519 1.00 30.73 273 PHE A C 1
ATOM 1907 O O . PHE A 1 272 ? 47.810 26.694 6.682 1.00 31.11 273 PHE A O 1
ATOM 1915 N N . GLY A 1 273 ? 47.113 26.992 8.792 1.00 30.77 274 GLY A N 1
ATOM 1916 C CA . GLY A 1 273 ? 48.438 27.357 9.313 1.00 31.95 274 GLY A CA 1
ATOM 1917 C C . GLY A 1 273 ? 49.185 26.115 9.810 1.00 32.39 274 GLY A C 1
ATOM 1918 O O . GLY A 1 273 ? 48.823 24.994 9.456 1.00 32.47 274 GLY A O 1
ATOM 1919 N N . PRO A 1 274 ? 50.183 26.302 10.691 1.00 33.35 275 PRO A N 1
ATOM 1920 C CA . PRO A 1 274 ? 51.028 25.195 11.209 1.00 33.67 275 PRO A CA 1
ATOM 1921 C C . PRO A 1 274 ? 50.256 24.020 11.782 1.00 33.92 275 PRO A C 1
ATOM 1922 O O . PRO A 1 274 ? 50.712 22.870 11.639 1.00 34.47 275 PRO A O 1
ATOM 1926 N N . ASN A 1 275 ? 49.118 24.284 12.436 1.00 32.73 276 ASN A N 1
ATOM 1927 C CA . ASN A 1 275 ? 48.286 23.234 13.015 1.00 31.97 276 ASN A CA 1
ATOM 1928 C C . ASN A 1 275 ? 47.037 22.916 12.210 1.00 31.52 276 ASN A C 1
ATOM 1929 O O . ASN A 1 275 ? 46.089 22.278 12.718 1.00 30.29 276 ASN A O 1
ATOM 1934 N N . GLY A 1 276 ? 47.040 23.352 10.958 1.00 31.67 277 GLY A N 1
ATOM 1935 C CA . GLY A 1 276 ? 45.867 23.246 10.109 1.00 32.68 277 GLY A CA 1
ATOM 1936 C C . GLY A 1 276 ? 45.600 21.873 9.498 1.00 33.49 277 GLY A C 1
ATOM 1937 O O . GLY A 1 276 ? 46.232 20.863 9.843 1.00 33.28 277 GLY A O 1
ATOM 1938 N N . ARG A 1 277 ? 44.639 21.844 8.597 1.00 33.03 278 ARG A N 1
ATOM 1939 C CA . ARG A 1 277 ? 44.187 20.609 7.971 1.00 33.44 278 ARG A CA 1
ATOM 1940 C C . ARG A 1 277 ? 43.743 20.915 6.559 1.00 34.04 278 ARG A C 1
ATOM 1941 O O . ARG A 1 277 ? 42.797 21.711 6.357 1.00 33.04 278 ARG A O 1
ATOM 1949 N N . ARG A 1 278 ? 44.390 20.283 5.578 1.00 32.09 279 ARG A N 1
ATOM 1950 C CA . ARG A 1 278 ? 44.026 20.474 4.186 1.00 32.17 279 ARG A CA 1
ATOM 1951 C C . ARG A 1 278 ? 42.711 19.757 3.896 1.00 31.75 279 ARG A C 1
ATOM 1952 O O . ARG A 1 278 ? 42.349 18.810 4.585 1.00 32.87 279 ARG A O 1
ATOM 1960 N N . LEU A 1 279 ? 41.973 20.224 2.893 1.00 31.43 280 LEU A N 1
ATOM 1961 C CA . LEU A 1 279 ? 40.614 19.737 2.656 1.00 30.95 280 LEU A CA 1
ATOM 1962 C C . LEU A 1 279 ? 40.449 18.963 1.339 1.00 31.37 280 LEU A C 1
ATOM 1963 O O . LEU A 1 279 ? 39.318 18.692 0.904 1.00 30.66 280 LEU A O 1
ATOM 1968 N N . GLY A 1 280 ? 41.577 18.615 0.715 1.00 31.77 281 GLY A N 1
ATOM 1969 C CA . GLY A 1 280 ? 41.570 17.753 -0.477 1.00 32.57 281 GLY A CA 1
ATOM 1970 C C . GLY A 1 280 ? 40.650 16.553 -0.334 1.00 32.40 281 GLY A C 1
ATOM 1971 O O . GLY A 1 280 ? 40.600 15.930 0.717 1.00 32.98 281 GLY A O 1
ATOM 1972 N N . GLY A 1 281 ? 39.890 16.259 -1.386 1.00 33.44 282 GLY A N 1
ATOM 1973 C CA . GLY A 1 281 ? 39.002 15.100 -1.407 1.00 34.40 282 GLY A CA 1
ATOM 1974 C C . GLY A 1 281 ? 37.649 15.156 -0.711 1.00 35.14 282 GLY A C 1
ATOM 1975 O O . GLY A 1 281 ? 36.852 14.230 -0.871 1.00 36.29 282 GLY A O 1
ATOM 1976 N N . LEU A 1 282 ? 37.363 16.209 0.070 1.00 34.21 283 LEU A N 1
ATOM 1977 C CA . LEU A 1 282 ? 36.086 16.283 0.809 1.00 32.78 283 LEU A CA 1
ATOM 1978 C C . LEU A 1 282 ? 35.006 16.840 -0.100 1.00 31.72 283 LEU A C 1
ATOM 1979 O O . LEU A 1 282 ? 35.311 17.612 -0.996 1.00 31.48 283 LEU A O 1
ATOM 1984 N N . PRO A 1 283 ? 33.744 16.415 0.082 1.00 30.82 284 PRO A N 1
ATOM 1985 C CA . PRO A 1 283 ? 32.720 17.066 -0.736 1.00 30.44 284 PRO A CA 1
ATOM 1986 C C . PRO A 1 283 ? 32.389 18.474 -0.189 1.00 30.14 284 PRO A C 1
ATOM 1987 O O . PRO A 1 283 ? 31.243 18.707 0.271 1.00 30.28 284 PRO A O 1
ATOM 1991 N N . PHE A 1 284 ? 33.373 19.377 -0.231 1.00 28.79 285 PHE A N 1
ATOM 1992 C CA . PHE A 1 284 ? 33.260 20.723 0.362 1.00 28.36 285 PHE A CA 1
ATOM 1993 C C . PHE A 1 284 ? 32.441 21.666 -0.532 1.00 28.27 285 PHE A C 1
ATOM 1994 O O . PHE A 1 284 ? 32.436 21.549 -1.754 1.00 27.64 285 PHE A O 1
ATOM 2002 N N . ALA A 1 285 ? 31.705 22.580 0.110 1.00 29.16 286 ALA A N 1
ATOM 2003 C CA . ALA A 1 285 ? 30.852 23.563 -0.572 1.00 28.24 286 ALA A CA 1
ATOM 2004 C C . ALA A 1 285 ? 31.644 24.440 -1.536 1.00 27.65 286 ALA A C 1
ATOM 2005 O O . ALA A 1 285 ? 32.799 24.736 -1.257 1.00 28.49 286 ALA A O 1
ATOM 2007 N N . LYS A 1 286 ? 31.026 24.868 -2.650 1.00 26.83 287 LYS A N 1
ATOM 2008 C CA . LYS A 1 286 ? 31.577 25.976 -3.456 1.00 27.99 287 LYS A CA 1
ATOM 2009 C C . LYS A 1 286 ? 31.545 27.252 -2.553 1.00 26.29 287 LYS A C 1
ATOM 2010 O O . LYS A 1 286 ? 30.709 27.340 -1.667 1.00 26.69 287 LYS A O 1
ATOM 2016 N N . SER A 1 287 ? 32.471 28.186 -2.751 1.00 25.22 288 SER A N 1
ATOM 2017 C CA . SER A 1 287 ? 32.601 29.339 -1.858 1.00 24.51 288 SER A CA 1
ATOM 2018 C C . SER A 1 287 ? 32.530 30.636 -2.658 1.00 24.99 288 SER A C 1
ATOM 2019 O O . SER A 1 287 ? 33.130 30.752 -3.746 1.00 25.92 288 SER A O 1
ATOM 2022 N N . LEU A 1 288 ? 31.793 31.601 -2.110 1.00 23.51 289 LEU A N 1
ATOM 2023 C CA . LEU A 1 288 ? 31.831 32.989 -2.580 1.00 22.70 289 LEU A CA 1
ATOM 2024 C C . LEU A 1 288 ? 32.490 33.738 -1.437 1.00 23.12 289 LEU A C 1
ATOM 2025 O O . LEU A 1 288 ? 32.001 33.705 -0.326 1.00 23.10 289 LEU A O 1
ATOM 2030 N N . ILE A 1 289 ? 33.640 34.345 -1.688 1.00 23.68 290 ILE A N 1
ATOM 2031 C CA . ILE A 1 289 ? 34.447 34.918 -0.633 1.00 24.19 290 ILE A CA 1
ATOM 2032 C C . ILE A 1 289 ? 34.619 36.397 -0.889 1.00 23.92 290 ILE A C 1
ATOM 2033 O O . ILE A 1 289 ? 35.361 36.835 -1.793 1.00 23.79 290 ILE A O 1
ATOM 2038 N N . ILE A 1 290 ? 33.929 37.178 -0.065 1.00 23.18 291 ILE A N 1
ATOM 2039 C CA . ILE A 1 290 ? 33.934 38.619 -0.217 1.00 22.46 291 ILE A CA 1
ATOM 2040 C C . ILE A 1 290 ? 34.928 39.258 0.750 1.00 22.27 291 ILE A C 1
ATOM 2041 O O . ILE A 1 290 ? 34.879 39.010 1.970 1.00 21.18 291 ILE A O 1
ATOM 2046 N N . VAL A 1 291 ? 35.833 40.076 0.208 1.00 21.65 292 VAL A N 1
ATOM 2047 C CA . VAL A 1 291 ? 36.964 40.591 0.994 1.00 21.57 292 VAL A CA 1
ATOM 2048 C C . VAL A 1 291 ? 37.043 42.107 0.835 1.00 22.30 292 VAL A C 1
ATOM 2049 O O . VAL A 1 291 ? 37.116 42.597 -0.293 1.00 23.52 292 VAL A O 1
ATOM 2053 N N . SER A 1 292 ? 36.987 42.838 1.949 1.00 22.39 293 SER A N 1
ATOM 2054 C CA . SER A 1 292 ? 37.245 44.264 1.992 1.00 23.06 293 SER A CA 1
ATOM 2055 C C . SER A 1 292 ? 38.749 44.565 1.964 1.00 22.42 293 SER A C 1
ATOM 2056 O O . SER A 1 292 ? 39.487 44.128 2.836 1.00 21.92 293 SER A O 1
ATOM 2059 N N . GLY A 1 293 ? 39.186 45.353 0.995 1.00 24.07 294 GLY A N 1
ATOM 2060 C CA . GLY A 1 293 ? 40.611 45.665 0.889 1.00 24.26 294 GLY A CA 1
ATOM 2061 C C . GLY A 1 293 ? 41.097 46.519 2.039 1.00 25.30 294 GLY A C 1
ATOM 2062 O O . GLY A 1 293 ? 42.285 46.576 2.288 1.00 25.22 294 GLY A O 1
ATOM 2063 N N . LEU A 1 294 ? 40.187 47.242 2.730 1.00 24.49 295 LEU A N 1
ATOM 2064 C CA . LEU A 1 294 ? 40.584 48.024 3.891 1.00 24.35 295 LEU A CA 1
ATOM 2065 C C . LEU A 1 294 ? 40.297 47.340 5.217 1.00 25.08 295 LEU A C 1
ATOM 2066 O O . LEU A 1 294 ? 40.319 47.972 6.249 1.00 25.19 295 LEU A O 1
ATOM 2071 N N . ASP A 1 295 ? 40.065 46.024 5.172 1.00 25.39 296 ASP A N 1
ATOM 2072 C CA . ASP A 1 295 ? 40.047 45.174 6.357 1.00 24.03 296 ASP A CA 1
ATOM 2073 C C . ASP A 1 295 ? 41.481 44.687 6.535 1.00 24.64 296 ASP A C 1
ATOM 2074 O O . ASP A 1 295 ? 42.040 44.001 5.628 1.00 23.64 296 ASP A O 1
ATOM 2079 N N . LEU A 1 296 ? 42.083 45.072 7.663 1.00 24.12 297 LEU A N 1
ATOM 2080 C CA . LEU A 1 296 ? 43.484 44.727 7.966 1.00 25.70 297 LEU A CA 1
ATOM 2081 C C . LEU A 1 296 ? 43.773 43.199 7.877 1.00 26.11 297 LEU A C 1
ATOM 2082 O O . LEU A 1 296 ? 44.930 42.786 7.722 1.00 27.16 297 LEU A O 1
ATOM 2087 N N . THR A 1 297 ? 42.743 42.359 7.966 1.00 26.24 298 THR A N 1
ATOM 2088 C CA . THR A 1 297 ? 42.967 40.918 7.797 1.00 25.82 298 THR A CA 1
ATOM 2089 C C . THR A 1 297 ? 42.758 40.443 6.369 1.00 25.21 298 THR A C 1
ATOM 2090 O O . THR A 1 297 ? 42.689 39.241 6.157 1.00 24.39 298 THR A O 1
ATOM 2094 N N . CYS A 1 298 ? 42.678 41.342 5.386 1.00 24.31 299 CYS A N 1
ATOM 2095 C CA . CYS A 1 298 ? 42.416 40.883 4.008 1.00 26.11 299 CYS A CA 1
ATOM 2096 C C . CYS A 1 298 ? 43.425 39.801 3.508 1.00 26.22 299 CYS A C 1
ATOM 2097 O O . CYS A 1 298 ? 43.026 38.833 2.820 1.00 24.84 299 CYS A O 1
ATOM 2100 N N . ASP A 1 299 ? 44.706 39.966 3.867 1.00 26.47 300 ASP A N 1
ATOM 2101 C CA . ASP A 1 299 ? 45.759 38.993 3.432 1.00 27.03 300 ASP A CA 1
ATOM 2102 C C . ASP A 1 299 ? 45.353 37.554 3.772 1.00 27.19 300 ASP A C 1
ATOM 2103 O O . ASP A 1 299 ? 45.445 36.676 2.920 1.00 25.85 300 ASP A O 1
ATOM 2108 N N . ARG A 1 300 ? 44.876 37.340 5.008 1.00 27.37 301 ARG A N 1
ATOM 2109 C CA . ARG A 1 300 ? 44.513 35.998 5.488 1.00 28.79 301 ARG A CA 1
ATOM 2110 C C . ARG A 1 300 ? 43.295 35.423 4.788 1.00 27.87 301 ARG A C 1
ATOM 2111 O O . ARG A 1 300 ? 43.168 34.190 4.632 1.00 25.61 301 ARG A O 1
ATOM 2119 N N . GLN A 1 301 ? 42.355 36.310 4.431 1.00 26.27 302 GLN A N 1
ATOM 2120 C CA . GLN A 1 301 ? 41.168 35.890 3.742 1.00 25.72 302 GLN A CA 1
ATOM 2121 C C . GLN A 1 301 ? 41.529 35.426 2.337 1.00 25.67 302 GLN A C 1
ATOM 2122 O O . GLN A 1 301 ? 40.987 34.445 1.833 1.00 25.24 302 GLN A O 1
ATOM 2128 N N . LEU A 1 302 ? 42.453 36.130 1.714 1.00 25.27 303 LEU A N 1
ATOM 2129 C CA . LEU A 1 302 ? 42.846 35.760 0.358 1.00 27.14 303 LEU A CA 1
ATOM 2130 C C . LEU A 1 302 ? 43.659 34.467 0.387 1.00 27.67 303 LEU A C 1
ATOM 2131 O O . LEU A 1 302 ? 43.508 33.623 -0.505 1.00 29.57 303 LEU A O 1
ATOM 2136 N N . ALA A 1 303 ? 44.509 34.303 1.406 1.00 28.35 304 ALA A N 1
ATOM 2137 C CA . ALA A 1 303 ? 45.317 33.074 1.536 1.00 27.97 304 ALA A CA 1
ATOM 2138 C C . ALA A 1 303 ? 44.396 31.911 1.868 1.00 28.42 304 ALA A C 1
ATOM 2139 O O . ALA A 1 303 ? 44.598 30.794 1.367 1.00 28.06 304 ALA A O 1
ATOM 2141 N N . TYR A 1 304 ? 43.355 32.164 2.675 1.00 26.79 305 TYR A N 1
ATOM 2142 C CA . TYR A 1 304 ? 42.289 31.177 2.889 1.00 25.99 305 TYR A CA 1
ATOM 2143 C C . TYR A 1 304 ? 41.683 30.689 1.558 1.00 26.72 305 TYR A C 1
ATOM 2144 O O . TYR A 1 304 ? 41.582 29.461 1.300 1.00 26.37 305 TYR A O 1
ATOM 2153 N N . ALA A 1 305 ? 41.300 31.647 0.704 1.00 26.36 306 ALA A N 1
ATOM 2154 C CA . ALA A 1 305 ? 40.748 31.356 -0.607 1.00 26.98 306 ALA A CA 1
ATOM 2155 C C . ALA A 1 305 ? 41.756 30.531 -1.435 1.00 27.66 306 ALA A C 1
ATOM 2156 O O . ALA A 1 305 ? 41.384 29.532 -2.045 1.00 26.61 306 ALA A O 1
ATOM 2158 N N . ASP A 1 306 ? 43.008 30.986 -1.446 1.00 28.66 307 ASP A N 1
ATOM 2159 C CA . ASP A 1 306 ? 44.106 30.315 -2.163 1.00 30.38 307 ASP A CA 1
ATOM 2160 C C . ASP A 1 306 ? 44.228 28.835 -1.729 1.00 31.08 307 ASP A C 1
ATOM 2161 O O . ASP A 1 306 ? 44.296 27.937 -2.570 1.00 31.18 307 ASP A O 1
ATOM 2166 N N . ALA A 1 307 ? 44.177 28.583 -0.421 1.00 30.86 308 ALA A N 1
ATOM 2167 C CA . ALA A 1 307 ? 44.247 27.224 0.107 1.00 31.00 308 ALA A CA 1
ATOM 2168 C C . ALA A 1 307 ? 43.082 26.333 -0.331 1.00 31.13 308 ALA A C 1
ATOM 2169 O O . ALA A 1 307 ? 43.298 25.166 -0.711 1.00 29.83 308 ALA A O 1
ATOM 2171 N N . LEU A 1 308 ? 41.849 26.869 -0.312 1.00 30.25 309 LEU A N 1
ATOM 2172 C CA . LEU A 1 308 ? 40.701 26.132 -0.830 1.00 29.93 309 LEU A CA 1
ATOM 2173 C C . LEU A 1 308 ? 40.911 25.772 -2.309 1.00 31.08 309 LEU A C 1
ATOM 2174 O O . LEU A 1 308 ? 40.663 24.634 -2.702 1.00 30.42 309 LEU A O 1
ATOM 2179 N N . ARG A 1 309 ? 41.358 26.735 -3.112 1.00 31.51 310 ARG A N 1
ATOM 2180 C CA . ARG A 1 309 ? 41.588 26.458 -4.533 1.00 33.84 310 ARG A CA 1
ATOM 2181 C C . ARG A 1 309 ? 42.643 25.357 -4.704 1.00 34.61 310 ARG A C 1
ATOM 2182 O O . ARG A 1 309 ? 42.427 24.395 -5.453 1.00 35.74 310 ARG A O 1
ATOM 2196 N N . GLU A 1 310 ? 43.753 25.512 -3.984 1.00 35.37 311 GLU A N 1
ATOM 2197 C CA . GLU A 1 310 ? 44.811 24.519 -3.900 1.00 36.40 311 GLU A CA 1
ATOM 2198 C C . GLU A 1 310 ? 44.336 23.128 -3.509 1.00 36.15 311 GLU A C 1
ATOM 2199 O O . GLU A 1 310 ? 44.954 22.136 -3.910 1.00 36.50 311 GLU A O 1
ATOM 2205 N N . ASP A 1 311 ? 43.257 23.040 -2.731 1.00 35.00 312 ASP A N 1
ATOM 2206 C CA . ASP A 1 311 ? 42.709 21.761 -2.333 1.00 34.37 312 ASP A CA 1
ATOM 2207 C C . ASP A 1 311 ? 41.697 21.214 -3.321 1.00 33.51 312 ASP A C 1
ATOM 2208 O O . ASP A 1 311 ? 41.072 20.177 -3.060 1.00 34.51 312 ASP A O 1
ATOM 2213 N N . GLY A 1 312 ? 41.537 21.902 -4.439 1.00 32.80 313 GLY A N 1
ATOM 2214 C CA . GLY A 1 312 ? 40.668 21.452 -5.519 1.00 31.89 313 GLY A CA 1
ATOM 2215 C C . GLY A 1 312 ? 39.230 21.908 -5.440 1.00 32.17 313 GLY A C 1
ATOM 2216 O O . GLY A 1 312 ? 38.352 21.366 -6.142 1.00 31.33 313 GLY A O 1
ATOM 2217 N N . HIS A 1 313 ? 38.956 22.892 -4.574 1.00 31.14 314 HIS A N 1
ATOM 2218 C CA . HIS A 1 313 ? 37.568 23.323 -4.403 1.00 31.36 314 HIS A CA 1
ATOM 2219 C C . HIS A 1 313 ? 37.309 24.568 -5.213 1.00 30.79 314 HIS A C 1
ATOM 2220 O O . HIS A 1 313 ? 38.238 25.294 -5.555 1.00 32.21 314 HIS A O 1
ATOM 2227 N N . HIS A 1 314 ? 36.056 24.787 -5.559 1.00 31.36 315 HIS A N 1
ATOM 2228 C CA . HIS A 1 314 ? 35.720 25.935 -6.372 1.00 32.25 315 HIS A CA 1
ATOM 2229 C C . HIS A 1 314 ? 35.583 27.179 -5.489 1.00 31.35 315 HIS A C 1
ATOM 2230 O O . HIS A 1 314 ? 34.843 27.148 -4.514 1.00 30.21 315 HIS A O 1
ATOM 2237 N N . VAL A 1 315 ? 36.279 28.256 -5.851 1.00 30.39 316 VAL A N 1
ATOM 2238 C CA . VAL A 1 315 ? 36.216 29.502 -5.088 1.00 30.78 316 VAL A CA 1
ATOM 2239 C C . VAL A 1 315 ? 35.990 30.677 -6.039 1.00 30.31 316 VAL A C 1
ATOM 2240 O O . VAL A 1 315 ? 36.638 30.759 -7.096 1.00 30.22 316 VAL A O 1
ATOM 2244 N N . LYS A 1 316 ? 35.082 31.577 -5.666 1.00 28.69 317 LYS A N 1
ATOM 2245 C CA . LYS A 1 316 ? 34.965 32.887 -6.320 1.00 28.22 317 LYS A CA 1
ATOM 2246 C C . LYS A 1 316 ? 35.261 33.977 -5.290 1.00 28.41 317 LYS A C 1
ATOM 2247 O O . LYS A 1 316 ? 34.596 34.048 -4.248 1.00 28.51 317 LYS A O 1
ATOM 2253 N N . VAL A 1 317 ? 36.272 34.790 -5.566 1.00 27.87 318 VAL A N 1
ATOM 2254 C CA . VAL A 1 317 ? 36.714 35.823 -4.647 1.00 28.64 318 VAL A CA 1
ATOM 2255 C C . VAL A 1 317 ? 36.220 37.167 -5.215 1.00 29.27 318 VAL A C 1
ATOM 2256 O O . VAL A 1 317 ? 36.408 37.462 -6.409 1.00 29.06 318 VAL A O 1
ATOM 2260 N N . VAL A 1 318 ? 35.570 37.957 -4.365 1.00 29.04 319 VAL A N 1
ATOM 2261 C CA . VAL A 1 318 ? 35.192 39.330 -4.747 1.00 28.67 319 VAL A CA 1
ATOM 2262 C C . VAL A 1 318 ? 35.992 40.241 -3.857 1.00 29.68 319 VAL A C 1
ATOM 2263 O O . VAL A 1 318 ? 35.755 40.319 -2.652 1.00 28.92 319 VAL A O 1
ATOM 2267 N N . GLN A 1 319 ? 36.979 40.908 -4.433 1.00 29.49 320 GLN A N 1
ATOM 2268 C CA . GLN A 1 319 ? 37.767 41.857 -3.687 1.00 31.09 320 GLN A CA 1
ATOM 2269 C C . GLN A 1 319 ? 37.138 43.230 -3.843 1.00 30.02 320 GLN A C 1
ATOM 2270 O O . GLN A 1 319 ? 36.915 43.695 -4.967 1.00 30.14 320 GLN A O 1
ATOM 2276 N N . CYS A 1 320 ? 36.832 43.857 -2.714 1.00 28.63 321 CYS A N 1
ATOM 2277 C CA . CYS A 1 320 ? 36.229 45.189 -2.711 1.00 28.59 321 CYS A CA 1
ATOM 2278 C C . CYS A 1 320 ? 37.281 46.147 -2.202 1.00 28.26 321 CYS A C 1
ATOM 2279 O O . CYS A 1 320 ? 37.392 46.402 -0.994 1.00 27.44 321 CYS A O 1
ATOM 2282 N N . GLU A 1 321 ? 38.093 46.670 -3.125 1.00 28.51 322 GLU A N 1
ATOM 2283 C CA . GLU A 1 321 ? 39.321 47.348 -2.706 1.00 30.07 322 GLU A CA 1
ATOM 2284 C C . GLU A 1 321 ? 39.123 48.603 -1.870 1.00 29.29 322 GLU A C 1
ATOM 2285 O O . GLU A 1 321 ? 39.930 48.896 -0.988 1.00 29.74 322 GLU A O 1
ATOM 2291 N N . ASN A 1 322 ? 38.064 49.341 -2.154 1.00 29.70 323 ASN A N 1
ATOM 2292 C CA . ASN A 1 322 ? 37.757 50.560 -1.406 1.00 30.08 323 ASN A CA 1
ATOM 2293 C C . ASN A 1 322 ? 36.895 50.347 -0.176 1.00 28.36 323 ASN A C 1
ATOM 2294 O O . ASN A 1 322 ? 36.467 51.320 0.452 1.00 28.02 323 ASN A O 1
ATOM 2299 N N . ALA A 1 323 ? 36.641 49.092 0.181 1.00 26.69 324 ALA A N 1
ATOM 2300 C CA . ALA A 1 323 ? 35.668 48.816 1.236 1.00 23.85 324 ALA A CA 1
ATOM 2301 C C . ALA A 1 323 ? 36.322 48.580 2.597 1.00 22.91 324 ALA A C 1
ATOM 2302 O O . ALA A 1 323 ? 37.414 47.984 2.693 1.00 21.39 324 ALA A O 1
ATOM 2304 N N . THR A 1 324 ? 35.667 49.078 3.652 1.00 20.46 325 THR A N 1
ATOM 2305 C CA . THR A 1 324 ? 36.097 48.853 5.021 1.00 19.98 325 THR A CA 1
ATOM 2306 C C . THR A 1 324 ? 35.217 47.699 5.541 1.00 19.40 325 THR A C 1
ATOM 2307 O O . THR A 1 324 ? 34.343 47.245 4.817 1.00 18.24 325 THR A O 1
ATOM 2311 N N . VAL A 1 325 ? 35.439 47.255 6.779 1.00 18.95 326 VAL A N 1
ATOM 2312 C CA . VAL A 1 325 ? 34.533 46.340 7.434 1.00 19.59 326 VAL A CA 1
ATOM 2313 C C . VAL A 1 325 ? 33.126 46.961 7.419 1.00 19.72 326 VAL A C 1
ATOM 2314 O O . VAL A 1 325 ? 32.982 48.196 7.302 1.00 19.45 326 VAL A O 1
ATOM 2318 N N . GLY A 1 326 ? 32.109 46.103 7.461 1.00 19.94 327 GLY A N 1
ATOM 2319 C CA . GLY A 1 326 ? 30.718 46.524 7.488 1.00 19.75 327 GLY A CA 1
ATOM 2320 C C . GLY A 1 326 ? 30.064 47.166 6.287 1.00 20.64 327 GLY A C 1
ATOM 2321 O O . GLY A 1 326 ? 28.910 47.584 6.372 1.00 20.21 327 GLY A O 1
ATOM 2322 N N . PHE A 1 327 ? 30.770 47.268 5.160 1.00 21.04 328 PHE A N 1
ATOM 2323 C CA . PHE A 1 327 ? 30.215 47.981 4.003 1.00 20.19 328 PHE A CA 1
ATOM 2324 C C . PHE A 1 327 ? 28.919 47.382 3.505 1.00 20.13 328 PHE A C 1
ATOM 2325 O O . PHE A 1 327 ? 28.059 48.102 2.932 1.00 20.32 328 PHE A O 1
ATOM 2333 N N . TYR A 1 328 ? 28.735 46.075 3.729 1.00 20.09 329 TYR A N 1
ATOM 2334 C CA . TYR A 1 328 ? 27.529 45.373 3.285 1.00 20.68 329 TYR A CA 1
ATOM 2335 C C . TYR A 1 328 ? 26.316 45.736 4.173 1.00 21.82 329 TYR A C 1
ATOM 2336 O O . TYR A 1 328 ? 25.211 45.213 3.960 1.00 22.86 329 TYR A O 1
ATOM 2345 N N . LEU A 1 329 ? 26.520 46.595 5.172 1.00 22.77 330 LEU A N 1
ATOM 2346 C CA . LEU A 1 329 ? 25.458 46.966 6.114 1.00 23.19 330 LEU A CA 1
ATOM 2347 C C . LEU A 1 329 ? 24.650 48.223 5.727 1.00 25.10 330 LEU A C 1
ATOM 2348 O O . LEU A 1 329 ? 23.570 48.445 6.274 1.00 25.64 330 LEU A O 1
ATOM 2353 N N . LEU A 1 330 ? 25.207 49.029 4.822 1.00 24.41 331 LEU A N 1
ATOM 2354 C CA . LEU A 1 330 ? 24.627 50.284 4.369 1.00 25.06 331 LEU A CA 1
ATOM 2355 C C . LEU A 1 330 ? 24.631 50.288 2.850 1.00 24.72 331 LEU A C 1
ATOM 2356 O O . LEU A 1 330 ? 25.690 50.041 2.233 1.00 23.16 331 LEU A O 1
ATOM 2361 N N . PRO A 1 331 ? 23.472 50.593 2.229 1.00 26.28 332 PRO A N 1
ATOM 2362 C CA . PRO A 1 331 ? 23.375 50.538 0.765 1.00 27.16 332 PRO A CA 1
ATOM 2363 C C . PRO A 1 331 ? 23.904 51.832 0.145 1.00 27.84 332 PRO A C 1
ATOM 2364 O O . PRO A 1 331 ? 23.166 52.546 -0.526 1.00 29.05 332 PRO A O 1
ATOM 2368 N N . ASN A 1 332 ? 25.164 52.130 0.359 1.00 27.88 333 ASN A N 1
ATOM 2369 C CA . ASN A 1 332 ? 25.666 53.453 0.056 1.00 28.82 333 ASN A CA 1
ATOM 2370 C C . ASN A 1 332 ? 27.017 53.433 -0.636 1.00 29.12 333 ASN A C 1
ATOM 2371 O O . ASN A 1 332 ? 27.756 54.401 -0.560 1.00 31.05 333 ASN A O 1
ATOM 2376 N N . THR A 1 333 ? 27.384 52.322 -1.283 1.00 29.03 334 THR A N 1
ATOM 2377 C CA . THR A 1 333 ? 28.630 52.311 -2.066 1.00 27.13 334 THR A CA 1
ATOM 2378 C C . THR A 1 333 ? 28.396 51.403 -3.249 1.00 25.88 334 THR A C 1
ATOM 2379 O O . THR A 1 333 ? 27.490 50.575 -3.235 1.00 23.10 334 THR A O 1
ATOM 2383 N N . VAL A 1 334 ? 29.250 51.542 -4.265 1.00 25.14 335 VAL A N 1
ATOM 2384 C CA . VAL A 1 334 ? 29.227 50.633 -5.407 1.00 24.65 335 VAL A CA 1
ATOM 2385 C C . VAL A 1 334 ? 29.473 49.206 -4.903 1.00 24.87 335 VAL A C 1
ATOM 2386 O O . VAL A 1 334 ? 28.869 48.252 -5.401 1.00 25.20 335 VAL A O 1
ATOM 2390 N N . HIS A 1 335 ? 30.389 49.055 -3.936 1.00 24.44 336 HIS A N 1
ATOM 2391 C CA . HIS A 1 335 ? 30.763 47.717 -3.442 1.00 23.97 336 HIS A CA 1
ATOM 2392 C C . HIS A 1 335 ? 29.544 47.013 -2.851 1.00 22.70 336 HIS A C 1
ATOM 2393 O O . HIS A 1 335 ? 29.321 45.840 -3.081 1.00 21.80 336 HIS A O 1
ATOM 2400 N N . TYR A 1 336 ? 28.712 47.748 -2.129 1.00 22.41 337 TYR A N 1
ATOM 2401 C CA . TYR A 1 336 ? 27.474 47.194 -1.629 1.00 21.94 337 TYR A CA 1
ATOM 2402 C C . TYR A 1 336 ? 26.591 46.571 -2.715 1.00 21.83 337 TYR A C 1
ATOM 2403 O O . TYR A 1 336 ? 26.172 45.390 -2.626 1.00 21.87 337 TYR A O 1
ATOM 2412 N N . HIS A 1 337 ? 26.333 47.327 -3.781 1.00 21.57 338 HIS A N 1
ATOM 2413 C CA . HIS A 1 337 ? 25.511 46.880 -4.893 1.00 21.18 338 HIS A CA 1
ATOM 2414 C C . HIS A 1 337 ? 26.135 45.717 -5.643 1.00 21.72 338 HIS A C 1
ATOM 2415 O O . HIS A 1 337 ? 25.465 44.784 -6.039 1.00 20.60 338 HIS A O 1
ATOM 2422 N N . GLU A 1 338 ? 27.429 45.835 -5.869 1.00 22.23 339 GLU A N 1
ATOM 2423 C CA . GLU A 1 338 ? 28.202 44.793 -6.537 1.00 24.83 339 GLU A CA 1
ATOM 2424 C C . GLU A 1 338 ? 28.051 43.450 -5.807 1.00 23.80 339 GLU A C 1
ATOM 2425 O O . GLU A 1 338 ? 27.837 42.391 -6.426 1.00 21.63 339 GLU A O 1
ATOM 2431 N N . VAL A 1 339 ? 28.231 43.511 -4.492 1.00 22.51 340 VAL A N 1
ATOM 2432 C CA . VAL A 1 339 ? 28.241 42.313 -3.670 1.00 22.96 340 VAL A CA 1
ATOM 2433 C C . VAL A 1 339 ? 26.846 41.707 -3.584 1.00 22.81 340 VAL A C 1
ATOM 2434 O O . VAL A 1 339 ? 26.697 40.460 -3.649 1.00 21.10 340 VAL A O 1
ATOM 2438 N N . MET A 1 340 ? 25.796 42.536 -3.462 1.00 21.24 341 MET A N 1
ATOM 2439 C CA . MET A 1 340 ? 24.444 41.949 -3.454 1.00 22.77 341 MET A CA 1
ATOM 2440 C C . MET A 1 340 ? 24.187 41.215 -4.780 1.00 23.32 341 MET A C 1
ATOM 2441 O O . MET A 1 340 ? 23.582 40.152 -4.802 1.00 22.58 341 MET A O 1
ATOM 2446 N N . GLU A 1 341 ? 24.723 41.755 -5.886 1.00 24.27 342 GLU A N 1
ATOM 2447 C CA . GLU A 1 341 ? 24.543 41.098 -7.177 1.00 24.71 342 GLU A CA 1
ATOM 2448 C C . GLU A 1 341 ? 25.332 39.797 -7.249 1.00 23.65 342 GLU A C 1
ATOM 2449 O O . GLU A 1 341 ? 24.815 38.793 -7.745 1.00 23.75 342 GLU A O 1
ATOM 2455 N N . GLU A 1 342 ? 26.580 39.825 -6.795 1.00 24.02 343 GLU A N 1
ATOM 2456 C CA . GLU A 1 342 ? 27.391 38.583 -6.777 1.00 24.29 343 GLU A CA 1
ATOM 2457 C C . GLU A 1 342 ? 26.713 37.540 -5.934 1.00 23.47 343 GLU A C 1
ATOM 2458 O O . GLU A 1 342 ? 26.698 36.364 -6.293 1.00 22.89 343 GLU A O 1
ATOM 2464 N N . ILE A 1 343 ? 26.138 37.956 -4.807 1.00 22.32 344 ILE A N 1
ATOM 2465 C CA . ILE A 1 343 ? 25.413 36.984 -3.927 1.00 21.88 344 ILE A CA 1
ATOM 2466 C C . ILE A 1 343 ? 24.255 36.362 -4.658 1.00 23.64 344 ILE A C 1
ATOM 2467 O O . ILE A 1 343 ? 24.092 35.121 -4.697 1.00 24.30 344 ILE A O 1
ATOM 2472 N N . SER A 1 344 ? 23.447 37.201 -5.282 1.00 25.27 345 SER A N 1
ATOM 2473 C CA . SER A 1 344 ? 22.331 36.707 -6.090 1.00 26.82 345 SER A CA 1
ATOM 2474 C C . SER A 1 344 ? 22.789 35.742 -7.206 1.00 27.15 345 SER A C 1
ATOM 2475 O O . SER A 1 344 ? 22.193 34.673 -7.371 1.00 28.25 345 SER A O 1
ATOM 2478 N N . ASP A 1 345 ? 23.836 36.094 -7.952 1.00 27.00 346 ASP A N 1
ATOM 2479 C CA . ASP A 1 345 ? 24.314 35.255 -9.049 1.00 27.19 346 ASP A CA 1
ATOM 2480 C C . ASP A 1 345 ? 24.776 33.884 -8.506 1.00 27.15 346 ASP A C 1
ATOM 2481 O O . ASP A 1 345 ? 24.491 32.820 -9.095 1.00 26.69 346 ASP A O 1
ATOM 2486 N N . PHE A 1 346 ? 25.503 33.920 -7.392 1.00 26.09 347 PHE A N 1
ATOM 2487 C CA . PHE A 1 346 ? 26.069 32.707 -6.782 1.00 26.66 347 PHE A CA 1
ATOM 2488 C C . PHE A 1 346 ? 24.963 31.776 -6.308 1.00 27.64 347 PHE A C 1
ATOM 2489 O O . PHE A 1 346 ? 25.000 30.552 -6.546 1.00 28.00 347 PHE A O 1
ATOM 2497 N N . LEU A 1 347 ? 23.976 32.334 -5.619 1.00 27.54 348 LEU A N 1
ATOM 2498 C CA . LEU A 1 347 ? 22.800 31.556 -5.227 1.00 27.66 348 LEU A CA 1
ATOM 2499 C C . LEU A 1 347 ? 22.091 30.915 -6.434 1.00 29.44 348 LEU A C 1
ATOM 2500 O O . LEU A 1 347 ? 21.784 29.720 -6.422 1.00 29.19 348 LEU A O 1
ATOM 2505 N N . ASN A 1 348 ? 21.813 31.725 -7.454 1.00 30.96 349 ASN A N 1
ATOM 2506 C CA . ASN A 1 348 ? 21.141 31.242 -8.662 1.00 34.59 349 ASN A CA 1
ATOM 2507 C C . ASN A 1 348 ? 21.935 30.131 -9.326 1.00 35.55 349 ASN A C 1
ATOM 2508 O O . ASN A 1 348 ? 21.375 29.111 -9.691 1.00 36.67 349 ASN A O 1
ATOM 2513 N N . ALA A 1 349 ? 23.242 30.329 -9.437 1.00 36.65 350 ALA A N 1
ATOM 2514 C CA . ALA A 1 349 ? 24.114 29.389 -10.106 1.00 38.07 350 ALA A CA 1
ATOM 2515 C C . ALA A 1 349 ? 24.214 28.039 -9.388 1.00 38.92 350 ALA A C 1
ATOM 2516 O O . ALA A 1 349 ? 24.484 27.020 -10.018 1.00 39.20 350 ALA A O 1
ATOM 2518 N N . ASN A 1 350 ? 23.981 28.037 -8.080 1.00 39.75 351 ASN A N 1
ATOM 2519 C CA . ASN A 1 350 ? 24.273 26.878 -7.227 1.00 40.35 351 ASN A CA 1
ATOM 2520 C C . ASN A 1 350 ? 23.074 26.181 -6.625 1.00 41.19 351 ASN A C 1
ATOM 2521 O O . ASN A 1 350 ? 23.221 25.275 -5.818 1.00 41.82 351 ASN A O 1
ATOM 2526 N N . LEU A 1 351 ? 21.894 26.586 -7.067 1.00 42.77 352 LEU A N 1
ATOM 2527 C CA . LEU A 1 351 ? 20.631 26.059 -6.590 1.00 44.57 352 LEU A CA 1
ATOM 2528 C C . LEU A 1 351 ? 20.221 24.731 -7.250 1.00 46.37 352 LEU A C 1
ATOM 2529 O O . LEU A 1 351 ? 19.693 23.849 -6.580 1.00 46.60 352 LEU A O 1
ATOM 2534 N N . TYR A 1 352 ? 20.454 24.607 -8.558 1.00 48.19 353 TYR A N 1
ATOM 2535 C CA . TYR A 1 352 ? 19.916 23.482 -9.362 1.00 49.38 353 TYR A CA 1
ATOM 2536 C C . TYR A 1 352 ? 20.971 22.433 -9.681 1.00 49.88 353 TYR A C 1
ATOM 2537 O O . TYR A 1 352 ? 21.638 21.913 -8.776 1.00 50.91 353 TYR A O 1
ATOM 2539 N N . THR B 1 13 ? 38.649 69.543 17.931 1.00 52.55 14 THR B N 1
ATOM 2540 C CA . THR B 1 13 ? 37.821 69.201 19.127 1.00 51.97 14 THR B CA 1
ATOM 2541 C C . THR B 1 13 ? 36.547 70.059 19.259 1.00 51.38 14 THR B C 1
ATOM 2542 O O . THR B 1 13 ? 35.695 70.087 18.343 1.00 52.34 14 THR B O 1
ATOM 2544 N N . VAL B 1 14 ? 36.445 70.776 20.385 1.00 49.87 15 VAL B N 1
ATOM 2545 C CA . VAL B 1 14 ? 35.195 71.406 20.865 1.00 47.39 15 VAL B CA 1
ATOM 2546 C C . VAL B 1 14 ? 34.190 70.297 21.258 1.00 44.72 15 VAL B C 1
ATOM 2547 O O . VAL B 1 14 ? 33.881 70.108 22.448 1.00 44.24 15 VAL B O 1
ATOM 2551 N N . VAL B 1 15 ? 33.699 69.550 20.265 1.00 41.02 16 VAL B N 1
ATOM 2552 C CA . VAL B 1 15 ? 32.778 68.452 20.555 1.00 36.61 16 VAL B CA 1
ATOM 2553 C C . VAL B 1 15 ? 33.573 67.146 20.810 1.00 33.84 16 VAL B C 1
ATOM 2554 O O . VAL B 1 15 ? 34.356 66.741 19.958 1.00 33.76 16 VAL B O 1
ATOM 2558 N N . PRO B 1 16 ? 33.352 66.479 21.960 1.00 31.09 17 PRO B N 1
ATOM 2559 C CA . PRO B 1 16 ? 33.957 65.178 22.239 1.00 29.14 17 PRO B CA 1
ATOM 2560 C C . PRO B 1 16 ? 33.627 64.231 21.095 1.00 27.47 17 PRO B C 1
ATOM 2561 O O . PRO B 1 16 ? 32.535 64.293 20.544 1.00 26.58 17 PRO B O 1
ATOM 2565 N N . LEU B 1 17 ? 34.578 63.391 20.716 1.00 26.16 18 LEU B N 1
ATOM 2566 C CA . LEU B 1 17 ? 34.378 62.527 19.576 1.00 25.45 18 LEU B CA 1
ATOM 2567 C C . LEU B 1 17 ? 33.127 61.640 19.720 1.00 23.92 18 LEU B C 1
ATOM 2568 O O . LEU B 1 17 ? 32.396 61.488 18.767 1.00 24.17 18 LEU B O 1
ATOM 2573 N N . HIS B 1 18 ? 32.893 61.039 20.884 1.00 23.69 19 HIS B N 1
ATOM 2574 C CA . HIS B 1 18 ? 31.764 60.086 20.997 1.00 23.85 19 HIS B CA 1
ATOM 2575 C C . HIS B 1 18 ? 30.422 60.833 20.865 1.00 22.51 19 HIS B C 1
ATOM 2576 O O . HIS B 1 18 ? 29.494 60.335 20.237 1.00 21.69 19 HIS B O 1
ATOM 2583 N N . THR B 1 19 ? 30.349 62.042 21.403 1.00 21.97 20 THR B N 1
ATOM 2584 C CA . THR B 1 19 ? 29.161 62.914 21.150 1.00 22.27 20 THR B CA 1
ATOM 2585 C C . THR B 1 19 ? 28.950 63.202 19.688 1.00 22.01 20 THR B C 1
ATOM 2586 O O . THR B 1 19 ? 27.824 63.065 19.165 1.00 22.73 20 THR B O 1
ATOM 2590 N N . TRP B 1 20 ? 30.019 63.632 19.005 1.00 21.59 21 TRP B N 1
ATOM 2591 C CA . TRP B 1 20 ? 29.930 63.968 17.591 1.00 22.03 21 TRP B CA 1
ATOM 2592 C C . TRP B 1 20 ? 29.414 62.729 16.850 1.00 21.41 21 TRP B C 1
ATOM 2593 O O . TRP B 1 20 ? 28.511 62.807 16.046 1.00 21.09 21 TRP B O 1
ATOM 2604 N N . VAL B 1 21 ? 29.977 61.567 17.164 1.00 21.31 22 VAL B N 1
ATOM 2605 C CA . VAL B 1 21 ? 29.591 60.347 16.485 1.00 21.12 22 VAL B CA 1
ATOM 2606 C C . VAL B 1 21 ? 28.132 59.961 16.766 1.00 21.28 22 VAL B C 1
ATOM 2607 O O . VAL B 1 21 ? 27.355 59.658 15.825 1.00 20.72 22 VAL B O 1
ATOM 2611 N N . LEU B 1 22 ? 27.747 60.011 18.036 1.00 20.89 23 LEU B N 1
ATOM 2612 C CA . LEU B 1 22 ? 26.385 59.556 18.400 1.00 20.75 23 LEU B CA 1
ATOM 2613 C C . LEU B 1 22 ? 25.345 60.539 17.854 1.00 19.84 23 LEU B C 1
ATOM 2614 O O . LEU B 1 22 ? 24.416 60.146 17.181 1.00 18.88 23 LEU B O 1
ATOM 2619 N N . ILE B 1 23 ? 25.542 61.840 18.045 1.00 18.64 24 ILE B N 1
ATOM 2620 C CA . ILE B 1 23 ? 24.506 62.766 17.517 1.00 18.60 24 ILE B CA 1
ATOM 2621 C C . ILE B 1 23 ? 24.517 62.839 15.996 1.00 20.13 24 ILE B C 1
ATOM 2622 O O . ILE B 1 23 ? 23.475 62.957 15.390 1.00 21.26 24 ILE B O 1
ATOM 2627 N N . SER B 1 24 ? 25.691 62.741 15.349 1.00 19.84 25 SER B N 1
ATOM 2628 C CA . SER B 1 24 ? 25.692 62.624 13.891 1.00 20.05 25 SER B CA 1
ATOM 2629 C C . SER B 1 24 ? 24.899 61.448 13.393 1.00 19.60 25 SER B C 1
ATOM 2630 O O . SER B 1 24 ? 24.285 61.523 12.321 1.00 20.05 25 SER B O 1
ATOM 2633 N N . ASN B 1 25 ? 24.945 60.336 14.120 1.00 19.57 26 ASN B N 1
ATOM 2634 C CA . ASN B 1 25 ? 24.194 59.149 13.693 1.00 20.44 26 ASN B CA 1
ATOM 2635 C C . ASN B 1 25 ? 22.705 59.440 13.643 1.00 20.13 26 ASN B C 1
ATOM 2636 O O . ASN B 1 25 ? 22.018 59.114 12.668 1.00 19.23 26 ASN B O 1
ATOM 2641 N N . PHE B 1 26 ? 22.203 60.063 14.709 1.00 18.98 27 PHE B N 1
ATOM 2642 C CA . PHE B 1 26 ? 20.823 60.557 14.683 1.00 18.91 27 PHE B CA 1
ATOM 2643 C C . PHE B 1 26 ? 20.605 61.550 13.552 1.00 18.90 27 PHE B C 1
ATOM 2644 O O . PHE B 1 26 ? 19.670 61.402 12.807 1.00 19.89 27 PHE B O 1
ATOM 2652 N N . LYS B 1 27 ? 21.463 62.574 13.413 1.00 19.22 28 LYS B N 1
ATOM 2653 C CA . LYS B 1 27 ? 21.248 63.576 12.356 1.00 19.74 28 LYS B CA 1
ATOM 2654 C C . LYS B 1 27 ? 21.085 62.951 10.954 1.00 19.91 28 LYS B C 1
ATOM 2655 O O . LYS B 1 27 ? 20.143 63.263 10.188 1.00 18.98 28 LYS B O 1
ATOM 2661 N N . LEU B 1 28 ? 22.018 62.073 10.624 1.00 20.30 29 LEU B N 1
ATOM 2662 C CA . LEU B 1 28 ? 21.993 61.433 9.319 1.00 21.75 29 LEU B CA 1
ATOM 2663 C C . LEU B 1 28 ? 20.808 60.498 9.120 1.00 21.15 29 LEU B C 1
ATOM 2664 O O . LEU B 1 28 ? 20.229 60.502 8.024 1.00 22.14 29 LEU B O 1
ATOM 2669 N N . SER B 1 29 ? 20.443 59.720 10.133 1.00 21.60 30 SER B N 1
ATOM 2670 C CA . SER B 1 29 ? 19.211 58.890 10.057 1.00 24.16 30 SER B CA 1
ATOM 2671 C C . SER B 1 29 ? 17.969 59.749 9.836 1.00 22.84 30 SER B C 1
ATOM 2672 O O . SER B 1 29 ? 17.118 59.479 8.979 1.00 24.04 30 SER B O 1
ATOM 2675 N N . TYR B 1 30 ? 17.856 60.800 10.630 1.00 22.11 31 TYR B N 1
ATOM 2676 C CA . TYR B 1 30 ? 16.659 61.659 10.570 1.00 20.71 31 TYR B CA 1
ATOM 2677 C C . TYR B 1 30 ? 16.566 62.431 9.248 1.00 21.46 31 TYR B C 1
ATOM 2678 O O . TYR B 1 30 ? 15.470 62.688 8.758 1.00 20.87 31 TYR B O 1
ATOM 2687 N N . ASN B 1 31 ? 17.693 62.762 8.609 1.00 23.36 32 ASN B N 1
ATOM 2688 C CA . ASN B 1 31 ? 17.645 63.318 7.253 1.00 24.32 32 ASN B CA 1
ATOM 2689 C C . ASN B 1 31 ? 16.826 62.425 6.309 1.00 25.00 32 ASN B C 1
ATOM 2690 O O . ASN B 1 31 ? 16.151 62.911 5.412 1.00 24.56 32 ASN B O 1
ATOM 2695 N N . ILE B 1 32 ? 16.942 61.116 6.485 1.00 25.75 33 ILE B N 1
ATOM 2696 C CA . ILE B 1 32 ? 16.309 60.123 5.589 1.00 27.66 33 ILE B CA 1
ATOM 2697 C C . ILE B 1 32 ? 14.804 59.986 5.912 1.00 26.07 33 ILE B C 1
ATOM 2698 O O . ILE B 1 32 ? 14.004 59.679 5.044 1.00 26.66 33 ILE B O 1
ATOM 2703 N N . LEU B 1 33 ? 14.431 60.225 7.166 1.00 24.07 34 LEU B N 1
ATOM 2704 C CA . LEU B 1 33 ? 13.057 59.977 7.625 1.00 22.40 34 LEU B CA 1
ATOM 2705 C C . LEU B 1 33 ? 12.043 61.125 7.388 1.00 22.23 34 LEU B C 1
ATOM 2706 O O . LEU B 1 33 ? 10.819 60.880 7.281 1.00 21.50 34 LEU B O 1
ATOM 2711 N N . ARG B 1 34 ? 12.529 62.362 7.392 1.00 21.39 35 ARG B N 1
ATOM 2712 C CA . ARG B 1 34 ? 11.697 63.522 7.021 1.00 21.01 35 ARG B CA 1
ATOM 2713 C C . ARG B 1 34 ? 11.401 63.571 5.513 1.00 22.66 35 ARG B C 1
ATOM 2714 O O . ARG B 1 34 ? 12.342 63.626 4.683 1.00 23.27 35 ARG B O 1
ATOM 2722 N N . ARG B 1 35 ? 10.122 63.605 5.136 1.00 21.89 36 ARG B N 1
ATOM 2723 C CA . ARG B 1 35 ? 9.778 63.814 3.718 1.00 22.17 36 ARG B CA 1
ATOM 2724 C C . ARG B 1 35 ? 9.496 65.271 3.455 1.00 22.74 36 ARG B C 1
ATOM 2725 O O . ARG B 1 35 ? 8.961 65.988 4.316 1.00 24.22 36 ARG B O 1
ATOM 2733 N N . ALA B 1 36 ? 9.827 65.707 2.248 1.00 23.21 37 ALA B N 1
ATOM 2734 C CA . ALA B 1 36 ? 9.669 67.112 1.836 1.00 23.27 37 ALA B CA 1
ATOM 2735 C C . ALA B 1 36 ? 8.223 67.583 1.898 1.00 25.15 37 ALA B C 1
ATOM 2736 O O . ALA B 1 36 ? 7.961 68.791 2.070 1.00 23.90 37 ALA B O 1
ATOM 2738 N N . ASP B 1 37 ? 7.280 66.649 1.785 1.00 24.18 38 ASP B N 1
ATOM 2739 C CA . ASP B 1 37 ? 5.867 67.047 1.806 1.00 24.19 38 ASP B CA 1
ATOM 2740 C C . ASP B 1 37 ? 5.320 67.179 3.228 1.00 24.04 38 ASP B C 1
ATOM 2741 O O . ASP B 1 37 ? 4.125 67.367 3.404 1.00 24.65 38 ASP B O 1
ATOM 2746 N N . GLY B 1 38 ? 6.191 67.064 4.234 1.00 23.30 39 GLY B N 1
ATOM 2747 C CA . GLY B 1 38 ? 5.777 67.265 5.631 1.00 22.61 39 GLY B CA 1
ATOM 2748 C C . GLY B 1 38 ? 5.250 65.979 6.223 1.00 22.52 39 GLY B C 1
ATOM 2749 O O . GLY B 1 38 ? 4.781 65.959 7.379 1.00 22.01 39 GLY B O 1
ATOM 2750 N N . THR B 1 39 ? 5.301 64.870 5.463 1.00 22.05 40 THR B N 1
ATOM 2751 C CA . THR B 1 39 ? 4.958 63.556 6.076 1.00 20.95 40 THR B CA 1
ATOM 2752 C C . THR B 1 39 ? 6.249 62.812 6.557 1.00 20.56 40 THR B C 1
ATOM 2753 O O . THR B 1 39 ? 7.373 63.257 6.301 1.00 21.52 40 THR B O 1
ATOM 2757 N N . PHE B 1 40 ? 6.071 61.689 7.229 1.00 20.93 41 PHE B N 1
ATOM 2758 C CA . PHE B 1 40 ? 7.193 61.032 7.932 1.00 22.05 41 PHE B CA 1
ATOM 2759 C C . PHE B 1 40 ? 7.339 59.541 7.623 1.00 21.66 41 PHE B C 1
ATOM 2760 O O . PHE B 1 40 ? 6.360 58.791 7.616 1.00 20.78 41 PHE B O 1
ATOM 2768 N N . GLU B 1 41 ? 8.585 59.084 7.491 1.00 22.04 42 GLU B N 1
ATOM 2769 C CA . GLU B 1 41 ? 8.864 57.647 7.313 1.00 21.32 42 GLU B CA 1
ATOM 2770 C C . GLU B 1 41 ? 8.730 56.929 8.650 1.00 21.95 42 GLU B C 1
ATOM 2771 O O . GLU B 1 41 ? 9.735 56.494 9.241 1.00 21.84 42 GLU B O 1
ATOM 2777 N N . ARG B 1 42 ? 7.495 56.856 9.176 1.00 21.74 43 ARG B N 1
ATOM 2778 C CA . ARG B 1 42 ? 7.210 56.313 10.517 1.00 20.29 43 ARG B CA 1
ATOM 2779 C C . ARG B 1 42 ? 7.630 54.849 10.694 1.00 21.20 43 ARG B C 1
ATOM 2780 O O . ARG B 1 42 ? 8.293 54.503 11.668 1.00 20.73 43 ARG B O 1
ATOM 2788 N N . ASP B 1 43 ? 7.289 53.998 9.747 1.00 20.59 44 ASP B N 1
ATOM 2789 C CA . ASP B 1 43 ? 7.595 52.585 9.937 1.00 21.80 44 ASP B CA 1
ATOM 2790 C C . ASP B 1 43 ? 9.101 52.342 9.934 1.00 20.32 44 ASP B C 1
ATOM 2791 O O . ASP B 1 43 ? 9.602 51.536 10.716 1.00 20.84 44 ASP B O 1
ATOM 2796 N N . LEU B 1 44 ? 9.797 53.047 9.068 1.00 19.36 45 LEU B N 1
ATOM 2797 C CA . LEU B 1 44 ? 11.281 52.941 9.017 1.00 20.45 45 LEU B CA 1
ATOM 2798 C C . LEU B 1 44 ? 11.907 53.538 10.289 1.00 19.96 45 LEU B C 1
ATOM 2799 O O . LEU B 1 44 ? 12.788 52.954 10.889 1.00 20.11 45 LEU B O 1
ATOM 2804 N N . GLY B 1 45 ? 11.394 54.684 10.731 1.00 19.05 46 GLY B N 1
ATOM 2805 C CA . GLY B 1 45 ? 11.828 55.279 11.991 1.00 18.88 46 GLY B CA 1
ATOM 2806 C C . GLY B 1 45 ? 11.687 54.360 13.171 1.00 18.90 46 GLY B C 1
ATOM 2807 O O . GLY B 1 45 ? 12.629 54.210 13.971 1.00 20.14 46 GLY B O 1
ATOM 2808 N N . GLU B 1 46 ? 10.522 53.721 13.286 1.00 20.03 47 GLU B N 1
ATOM 2809 C CA . GLU B 1 46 ? 10.241 52.770 14.338 1.00 20.70 47 GLU B CA 1
ATOM 2810 C C . GLU B 1 46 ? 11.212 51.604 14.270 1.00 20.84 47 GLU B C 1
ATOM 2811 O O . GLU B 1 46 ? 11.747 51.156 15.298 1.00 20.91 47 GLU B O 1
ATOM 2817 N N . TYR B 1 47 ? 11.462 51.136 13.056 1.00 20.71 48 TYR B N 1
ATOM 2818 C CA . TYR B 1 47 ? 12.410 50.005 12.879 1.00 20.90 48 TYR B CA 1
ATOM 2819 C C . TYR B 1 47 ? 13.865 50.369 13.225 1.00 19.99 48 TYR B C 1
ATOM 2820 O O . TYR B 1 47 ? 14.644 49.537 13.715 1.00 19.39 48 TYR B O 1
ATOM 2829 N N . LEU B 1 48 ? 14.250 51.600 12.964 1.00 19.15 49 LEU B N 1
ATOM 2830 C CA . LEU B 1 48 ? 15.623 52.010 13.152 1.00 19.41 49 LEU B CA 1
ATOM 2831 C C . LEU B 1 48 ? 15.962 52.544 14.540 1.00 19.61 49 LEU B C 1
ATOM 2832 O O . LEU B 1 48 ? 17.164 52.701 14.875 1.00 19.03 49 LEU B O 1
ATOM 2837 N N . ASP B 1 49 ? 14.943 52.855 15.344 1.00 19.10 50 ASP B N 1
ATOM 2838 C CA . ASP B 1 49 ? 15.212 53.419 16.649 1.00 19.94 50 ASP B CA 1
ATOM 2839 C C . ASP B 1 49 ? 15.932 52.420 17.567 1.00 21.10 50 ASP B C 1
ATOM 2840 O O . ASP B 1 49 ? 15.651 51.184 17.528 1.00 21.44 50 ASP B O 1
ATOM 2845 N N . ARG B 1 50 ? 16.864 52.919 18.368 1.00 20.08 51 ARG B N 1
ATOM 2846 C CA . ARG B 1 50 ? 17.444 52.061 19.371 1.00 21.69 51 ARG B CA 1
ATOM 2847 C C . ARG B 1 50 ? 16.628 52.113 20.649 1.00 22.14 51 ARG B C 1
ATOM 2848 O O . ARG B 1 50 ? 16.558 53.179 21.274 1.00 21.34 51 ARG B O 1
ATOM 2856 N N . ARG B 1 51 ? 16.091 50.948 21.033 1.00 21.41 52 ARG B N 1
ATOM 2857 C CA . ARG B 1 51 ? 15.161 50.808 22.172 1.00 23.38 52 ARG B CA 1
ATOM 2858 C C . ARG B 1 51 ? 15.515 49.641 23.078 1.00 24.16 52 ARG B C 1
ATOM 2859 O O . ARG B 1 51 ? 16.165 48.649 22.620 1.00 23.44 52 ARG B O 1
ATOM 2867 N N . VAL B 1 52 ? 15.094 49.749 24.340 1.00 24.44 53 VAL B N 1
ATOM 2868 C CA . VAL B 1 52 ? 15.181 48.642 25.318 1.00 25.82 53 VAL B CA 1
ATOM 2869 C C . VAL B 1 52 ? 13.811 48.365 25.955 1.00 28.03 53 VAL B C 1
ATOM 2870 O O . VAL B 1 52 ? 13.005 49.299 26.123 1.00 27.51 53 VAL B O 1
ATOM 2874 N N . PRO B 1 53 ? 13.522 47.085 26.296 1.00 29.98 54 PRO B N 1
ATOM 2875 C CA . PRO B 1 53 ? 12.283 46.798 27.033 1.00 31.18 54 PRO B CA 1
ATOM 2876 C C . PRO B 1 53 ? 12.377 47.237 28.491 1.00 31.26 54 PRO B C 1
ATOM 2877 O O . PRO B 1 53 ? 13.466 47.521 28.997 1.00 31.03 54 PRO B O 1
ATOM 2881 N N . ALA B 1 54 ? 11.230 47.269 29.159 1.00 32.48 55 ALA B N 1
ATOM 2882 C CA . ALA B 1 54 ? 11.205 47.442 30.604 1.00 33.66 55 ALA B CA 1
ATOM 2883 C C . ALA B 1 54 ? 11.692 46.135 31.241 1.00 35.03 55 ALA B C 1
ATOM 2884 O O . ALA B 1 54 ? 11.616 45.071 30.625 1.00 34.82 55 ALA B O 1
ATOM 2886 N N . ASN B 1 55 ? 12.220 46.204 32.453 1.00 36.78 56 ASN B N 1
ATOM 2887 C CA . ASN B 1 55 ? 12.673 45.001 33.128 1.00 39.15 56 ASN B CA 1
ATOM 2888 C C . ASN B 1 55 ? 12.557 45.171 34.639 1.00 40.72 56 ASN B C 1
ATOM 2889 O O . ASN B 1 55 ? 13.156 46.093 35.214 1.00 40.02 56 ASN B O 1
ATOM 2894 N N . ALA B 1 56 ? 11.797 44.272 35.267 1.00 42.65 57 ALA B N 1
ATOM 2895 C CA . ALA B 1 56 ? 11.671 44.225 36.742 1.00 44.82 57 ALA B CA 1
ATOM 2896 C C . ALA B 1 56 ? 12.981 43.877 37.469 1.00 46.47 57 ALA B C 1
ATOM 2897 O O . ALA B 1 56 ? 13.226 44.368 38.575 1.00 47.34 57 ALA B O 1
ATOM 2899 N N . ARG B 1 57 ? 13.817 43.028 36.870 1.00 47.82 58 ARG B N 1
ATOM 2900 C CA . ARG B 1 57 ? 15.116 42.732 37.458 1.00 49.69 58 ARG B CA 1
ATOM 2901 C C . ARG B 1 57 ? 16.022 43.967 37.348 1.00 50.98 58 ARG B C 1
ATOM 2902 O O . ARG B 1 57 ? 16.196 44.504 36.254 1.00 51.32 58 ARG B O 1
ATOM 2904 N N . PRO B 1 58 ? 16.581 44.429 38.480 1.00 51.70 59 PRO B N 1
ATOM 2905 C CA . PRO B 1 58 ? 17.400 45.647 38.516 1.00 52.00 59 PRO B CA 1
ATOM 2906 C C . PRO B 1 58 ? 18.665 45.582 37.664 1.00 52.41 59 PRO B C 1
ATOM 2907 O O . PRO B 1 58 ? 19.327 44.535 37.603 1.00 52.64 59 PRO B O 1
ATOM 2911 N N . LEU B 1 59 ? 18.973 46.693 36.996 1.00 52.35 60 LEU B N 1
ATOM 2912 C CA . LEU B 1 59 ? 20.262 46.898 36.341 1.00 52.80 60 LEU B CA 1
ATOM 2913 C C . LEU B 1 59 ? 20.875 48.056 37.095 1.00 52.88 60 LEU B C 1
ATOM 2914 O O . LEU B 1 59 ? 20.221 49.082 37.285 1.00 53.10 60 LEU B O 1
ATOM 2919 N N . GLU B 1 60 ? 22.116 47.895 37.543 1.00 52.90 61 GLU B N 1
ATOM 2920 C CA . GLU B 1 60 ? 22.773 48.878 38.409 1.00 52.65 61 GLU B CA 1
ATOM 2921 C C . GLU B 1 60 ? 21.809 49.549 39.385 1.00 51.64 61 GLU B C 1
ATOM 2922 O O . GLU B 1 60 ? 21.847 50.772 39.567 1.00 52.23 61 GLU B O 1
ATOM 2928 N N . GLY B 1 61 ? 20.935 48.749 39.989 1.00 49.99 62 GLY B N 1
ATOM 2929 C CA . GLY B 1 61 ? 20.073 49.226 41.083 1.00 48.37 62 GLY B CA 1
ATOM 2930 C C . GLY B 1 61 ? 18.704 49.786 40.735 1.00 46.91 62 GLY B C 1
ATOM 2931 O O . GLY B 1 61 ? 17.910 50.108 41.629 1.00 47.08 62 GLY B O 1
ATOM 2932 N N . VAL B 1 62 ? 18.409 49.893 39.440 1.00 45.13 63 VAL B N 1
ATOM 2933 C CA . VAL B 1 62 ? 17.139 50.473 38.988 1.00 42.55 63 VAL B CA 1
ATOM 2934 C C . VAL B 1 62 ? 16.365 49.413 38.230 1.00 41.87 63 VAL B C 1
ATOM 2935 O O . VAL B 1 62 ? 16.964 48.647 37.460 1.00 40.45 63 VAL B O 1
ATOM 2939 N N . SER B 1 63 ? 15.055 49.367 38.495 1.00 39.95 64 SER B N 1
ATOM 2940 C CA . SER B 1 63 ? 14.070 48.569 37.757 1.00 40.73 64 SER B CA 1
ATOM 2941 C C . SER B 1 63 ? 13.089 49.472 37.002 1.00 39.88 64 SER B C 1
ATOM 2942 O O . SER B 1 63 ? 13.000 50.655 37.319 1.00 40.17 64 SER B O 1
ATOM 2945 N N . SER B 1 64 ? 12.368 48.916 36.018 1.00 38.93 65 SER B N 1
ATOM 2946 C CA . SER B 1 64 ? 11.390 49.662 35.202 1.00 38.69 65 SER B CA 1
ATOM 2947 C C . SER B 1 64 ? 10.205 48.802 34.798 1.00 38.89 65 SER B C 1
ATOM 2948 O O . SER B 1 64 ? 10.332 47.591 34.689 1.00 39.24 65 SER B O 1
ATOM 2951 N N . PHE B 1 65 ? 9.068 49.443 34.552 1.00 39.64 66 PHE B N 1
ATOM 2952 C CA . PHE B 1 65 ? 7.816 48.776 34.212 1.00 40.75 66 PHE B CA 1
ATOM 2953 C C . PHE B 1 65 ? 7.036 49.638 33.255 1.00 41.22 66 PHE B C 1
ATOM 2954 O O . PHE B 1 65 ? 6.881 50.851 33.493 1.00 41.21 66 PHE B O 1
ATOM 2962 N N . ASP B 1 66 ? 6.512 49.020 32.192 1.00 41.71 67 ASP B N 1
ATOM 2963 C CA . ASP B 1 66 ? 5.580 49.686 31.275 1.00 41.74 67 ASP B CA 1
ATOM 2964 C C . ASP B 1 66 ? 4.136 49.502 31.719 1.00 42.62 67 ASP B C 1
ATOM 2965 O O . ASP B 1 66 ? 3.742 48.418 32.154 1.00 42.38 67 ASP B O 1
ATOM 2970 N N . HIS B 1 67 ? 3.351 50.557 31.564 1.00 43.61 68 HIS B N 1
ATOM 2971 C CA . HIS B 1 67 ? 1.986 50.597 32.075 1.00 45.08 68 HIS B CA 1
ATOM 2972 C C . HIS B 1 67 ? 1.134 51.535 31.237 1.00 44.94 68 HIS B C 1
ATOM 2973 O O . HIS B 1 67 ? 1.500 52.698 30.997 1.00 44.50 68 HIS B O 1
ATOM 2980 N N . ILE B 1 68 ? -0.003 51.018 30.786 1.00 45.05 69 ILE B N 1
ATOM 2981 C CA . ILE B 1 68 ? -0.958 51.810 30.030 1.00 45.85 69 ILE B CA 1
ATOM 2982 C C . ILE B 1 68 ? -1.817 52.595 31.020 1.00 46.97 69 ILE B C 1
ATOM 2983 O O . ILE B 1 68 ? -2.247 52.053 32.051 1.00 47.62 69 ILE B O 1
ATOM 2988 N N . ILE B 1 69 ? -2.014 53.879 30.731 1.00 47.67 70 ILE B N 1
ATOM 2989 C CA . ILE B 1 69 ? -2.762 54.764 31.618 1.00 48.19 70 ILE B CA 1
ATOM 2990 C C . ILE B 1 69 ? -3.958 55.428 30.927 1.00 49.47 70 ILE B C 1
ATOM 2991 O O . ILE B 1 69 ? -4.677 56.191 31.555 1.00 49.85 70 ILE B O 1
ATOM 2996 N N . ASP B 1 70 ? -4.157 55.148 29.639 1.00 51.03 71 ASP B N 1
ATOM 2997 C CA . ASP B 1 70 ? -5.308 55.662 28.889 1.00 53.03 71 ASP B CA 1
ATOM 2998 C C . ASP B 1 70 ? -5.549 54.910 27.568 1.00 53.85 71 ASP B C 1
ATOM 2999 O O . ASP B 1 70 ? -4.862 55.149 26.567 1.00 53.49 71 ASP B O 1
ATOM 3004 N N . GLN B 1 71 ? -6.567 54.047 27.570 1.00 55.15 72 GLN B N 1
ATOM 3005 C CA . GLN B 1 71 ? -6.878 53.175 26.427 1.00 56.21 72 GLN B CA 1
ATOM 3006 C C . GLN B 1 71 ? -7.495 53.925 25.251 1.00 56.81 72 GLN B C 1
ATOM 3007 O O . GLN B 1 71 ? -7.184 53.627 24.089 1.00 57.29 72 GLN B O 1
ATOM 3013 N N . SER B 1 72 ? -8.358 54.899 25.537 1.00 57.18 73 SER B N 1
ATOM 3014 C CA . SER B 1 72 ? -8.863 55.797 24.489 1.00 57.39 73 SER B CA 1
ATOM 3015 C C . SER B 1 72 ? -7.781 56.211 23.456 1.00 57.32 73 SER B C 1
ATOM 3016 O O . SER B 1 72 ? -8.052 56.265 22.242 1.00 57.74 73 SER B O 1
ATOM 3019 N N . VAL B 1 73 ? -6.563 56.502 23.930 1.00 56.48 74 VAL B N 1
ATOM 3020 C CA . VAL B 1 73 ? -5.467 56.893 23.031 1.00 55.07 74 VAL B CA 1
ATOM 3021 C C . VAL B 1 73 ? -4.232 55.949 23.042 1.00 54.10 74 VAL B C 1
ATOM 3022 O O . VAL B 1 73 ? -3.241 56.212 22.349 1.00 54.53 74 VAL B O 1
ATOM 3026 N N . GLY B 1 74 ? -4.313 54.857 23.807 1.00 52.33 75 GLY B N 1
ATOM 3027 C CA . GLY B 1 74 ? -3.224 53.884 23.943 1.00 49.75 75 GLY B CA 1
ATOM 3028 C C . GLY B 1 74 ? -1.996 54.426 24.670 1.00 48.03 75 GLY B C 1
ATOM 3029 O O . GLY B 1 74 ? -0.863 53.999 24.396 1.00 48.51 75 GLY B O 1
ATOM 3030 N N . LEU B 1 75 ? -2.204 55.355 25.601 1.00 45.21 76 LEU B N 1
ATOM 3031 C CA . LEU B 1 75 ? -1.092 56.050 26.259 1.00 42.46 76 LEU B CA 1
ATOM 3032 C C . LEU B 1 75 ? -0.364 55.219 27.319 1.00 41.30 76 LEU B C 1
ATOM 3033 O O . LEU B 1 75 ? -0.944 54.788 28.315 1.00 41.39 76 LEU B O 1
ATOM 3038 N N . GLU B 1 76 ? 0.936 55.045 27.115 1.00 38.87 77 GLU B N 1
ATOM 3039 C CA . GLU B 1 76 ? 1.769 54.225 27.987 1.00 37.76 77 GLU B CA 1
ATOM 3040 C C . GLU B 1 76 ? 2.827 55.087 28.686 1.00 35.06 77 GLU B C 1
ATOM 3041 O O . GLU B 1 76 ? 3.240 56.132 28.153 1.00 34.25 77 GLU B O 1
ATOM 3047 N N . VAL B 1 77 ? 3.239 54.658 29.876 1.00 33.04 78 VAL B N 1
ATOM 3048 C CA . VAL B 1 77 ? 4.389 55.238 30.574 1.00 32.31 78 VAL B CA 1
ATOM 3049 C C . VAL B 1 77 ? 5.328 54.128 30.970 1.00 32.18 78 VAL B C 1
ATOM 3050 O O . VAL B 1 77 ? 4.943 52.952 31.027 1.00 33.48 78 VAL B O 1
ATOM 3054 N N . ARG B 1 78 ? 6.574 54.506 31.224 1.00 31.23 79 ARG B N 1
ATOM 3055 C CA . ARG B 1 78 ? 7.542 53.617 31.782 1.00 30.55 79 ARG B CA 1
ATOM 3056 C C . ARG B 1 78 ? 7.928 54.187 33.124 1.00 30.77 79 ARG B C 1
ATOM 3057 O O . ARG B 1 78 ? 8.386 55.335 33.211 1.00 28.34 79 ARG B O 1
ATOM 3065 N N . ILE B 1 79 ? 7.702 53.385 34.169 1.00 30.83 80 ILE B N 1
ATOM 3066 C CA . ILE B 1 79 ? 8.029 53.781 35.526 1.00 31.61 80 ILE B CA 1
ATOM 3067 C C . ILE B 1 79 ? 9.361 53.203 35.959 1.00 32.17 80 ILE B C 1
ATOM 3068 O O . ILE B 1 79 ? 9.573 52.009 35.829 1.00 33.83 80 ILE B O 1
ATOM 3073 N N . TYR B 1 80 ? 10.254 54.052 36.470 1.00 32.86 81 TYR B N 1
ATOM 3074 C CA . TYR B 1 80 ? 11.565 53.648 36.985 1.00 32.66 81 TYR B CA 1
ATOM 3075 C C . TYR B 1 80 ? 11.652 53.890 38.486 1.00 35.22 81 TYR B C 1
ATOM 3076 O O . TYR B 1 80 ? 11.218 54.935 38.968 1.00 33.84 81 TYR B O 1
ATOM 3085 N N . ARG B 1 81 ? 12.281 52.949 39.188 1.00 37.63 82 ARG B N 1
ATOM 3086 C CA . ARG B 1 81 ? 12.485 53.028 40.643 1.00 40.21 82 ARG B CA 1
ATOM 3087 C C . ARG B 1 81 ? 13.656 52.165 41.113 1.00 41.83 82 ARG B C 1
ATOM 3088 O O . ARG B 1 81 ? 14.088 51.229 40.422 1.00 41.82 82 ARG B O 1
ATOM 3091 N N . ALA B 1 82 ? 14.194 52.511 42.281 1.00 43.87 83 ALA B N 1
ATOM 3092 C CA . ALA B 1 82 ? 15.275 51.762 42.878 1.00 45.96 83 ALA B CA 1
ATOM 3093 C C . ALA B 1 82 ? 14.696 50.459 43.411 1.00 47.52 83 ALA B C 1
ATOM 3094 O O . ALA B 1 82 ? 13.648 50.465 44.070 1.00 48.06 83 ALA B O 1
ATOM 3096 N N . ALA B 1 83 ? 15.352 49.342 43.077 1.00 48.86 84 ALA B N 1
ATOM 3097 C CA . ALA B 1 83 ? 14.899 48.017 43.505 1.00 50.00 84 ALA B CA 1
ATOM 3098 C C . ALA B 1 83 ? 16.034 47.006 43.448 1.00 50.61 84 ALA B C 1
ATOM 3099 O O . ALA B 1 83 ? 17.159 47.282 43.903 1.00 51.51 84 ALA B O 1
ATOM 3101 N N . PHE B 1 102 ? 2.644 47.050 43.306 1.00 72.55 103 PHE B N 1
ATOM 3102 C CA . PHE B 1 102 ? 3.416 48.123 43.928 1.00 72.68 103 PHE B CA 1
ATOM 3103 C C . PHE B 1 102 ? 2.747 49.488 43.765 1.00 72.80 103 PHE B C 1
ATOM 3104 O O . PHE B 1 102 ? 2.911 50.362 44.615 1.00 72.60 103 PHE B O 1
ATOM 3106 N N . LEU B 1 103 ? 1.995 49.666 42.677 1.00 73.08 104 LEU B N 1
ATOM 3107 C CA . LEU B 1 103 ? 1.306 50.935 42.396 1.00 73.32 104 LEU B CA 1
ATOM 3108 C C . LEU B 1 103 ? 0.213 51.259 43.429 1.00 73.50 104 LEU B C 1
ATOM 3109 O O . LEU B 1 103 ? -0.265 52.403 43.511 1.00 73.49 104 LEU B O 1
ATOM 3111 N N . THR B 1 104 ? -0.162 50.241 44.209 1.00 73.54 105 THR B N 1
ATOM 3112 C CA . THR B 1 104 ? -1.166 50.354 45.271 1.00 73.27 105 THR B CA 1
ATOM 3113 C C . THR B 1 104 ? -0.534 50.408 46.671 1.00 73.02 105 THR B C 1
ATOM 3114 O O . THR B 1 104 ? -1.238 50.291 47.672 1.00 73.28 105 THR B O 1
ATOM 3116 N N . ASP B 1 105 ? 0.785 50.592 46.738 1.00 72.54 106 ASP B N 1
ATOM 3117 C CA . ASP B 1 105 ? 1.498 50.683 48.019 1.00 72.12 106 ASP B CA 1
ATOM 3118 C C . ASP B 1 105 ? 1.157 51.938 48.823 1.00 71.73 106 ASP B C 1
ATOM 3119 O O . ASP B 1 105 ? 0.513 52.871 48.316 1.00 71.61 106 ASP B O 1
ATOM 3124 N N . ALA B 1 106 ? 1.601 51.944 50.079 1.00 71.24 107 ALA B N 1
ATOM 3125 C CA . ALA B 1 106 ? 1.318 53.033 51.011 1.00 70.88 107 ALA B CA 1
ATOM 3126 C C . ALA B 1 106 ? 2.347 54.155 50.889 1.00 70.29 107 ALA B C 1
ATOM 3127 O O . ALA B 1 106 ? 3.550 53.883 50.929 1.00 70.34 107 ALA B O 1
ATOM 3129 N N . PRO B 1 107 ? 1.874 55.414 50.742 1.00 69.58 108 PRO B N 1
ATOM 3130 C CA . PRO B 1 107 ? 2.690 56.629 50.749 1.00 69.08 108 PRO B CA 1
ATOM 3131 C C . PRO B 1 107 ? 3.884 56.561 51.700 1.00 68.53 108 PRO B C 1
ATOM 3132 O O . PRO B 1 107 ? 3.723 56.181 52.867 1.00 68.92 108 PRO B O 1
ATOM 3136 N N . ALA B 1 108 ? 5.067 56.925 51.203 1.00 67.53 109 ALA B N 1
ATOM 3137 C CA . ALA B 1 108 ? 6.285 56.935 52.020 1.00 66.46 109 ALA B CA 1
ATOM 3138 C C . ALA B 1 108 ? 6.237 58.012 53.108 1.00 65.77 109 ALA B C 1
ATOM 3139 O O . ALA B 1 108 ? 5.668 59.098 52.908 1.00 65.76 109 ALA B O 1
ATOM 3141 N N . ALA B 1 109 ? 6.834 57.700 54.258 1.00 64.80 110 ALA B N 1
ATOM 3142 C CA . ALA B 1 109 ? 6.915 58.643 55.370 1.00 63.59 110 ALA B CA 1
ATOM 3143 C C . ALA B 1 109 ? 7.884 59.769 55.015 1.00 62.71 110 ALA B C 1
ATOM 3144 O O . ALA B 1 109 ? 7.568 60.947 55.202 1.00 62.69 110 ALA B O 1
ATOM 3146 N N . GLU B 1 110 ? 9.055 59.391 54.490 1.00 61.14 111 GLU B N 1
ATOM 3147 C CA . GLU B 1 110 ? 10.034 60.345 53.965 1.00 59.20 111 GLU B CA 1
ATOM 3148 C C . GLU B 1 110 ? 9.645 60.809 52.550 1.00 57.66 111 GLU B C 1
ATOM 3149 O O . GLU B 1 110 ? 9.357 59.983 51.673 1.00 57.71 111 GLU B O 1
ATOM 3151 N N . PRO B 1 111 ? 9.615 62.135 52.326 1.00 55.88 112 PRO B N 1
ATOM 3152 C CA . PRO B 1 111 ? 9.313 62.661 50.985 1.00 54.13 112 PRO B CA 1
ATOM 3153 C C . PRO B 1 111 ? 10.295 62.127 49.924 1.00 51.86 112 PRO B C 1
ATOM 3154 O O . PRO B 1 111 ? 11.475 61.936 50.224 1.00 51.30 112 PRO B O 1
ATOM 3158 N N . PHE B 1 112 ? 9.795 61.847 48.721 1.00 49.62 113 PHE B N 1
ATOM 3159 C CA . PHE B 1 112 ? 10.660 61.550 47.568 1.00 47.31 113 PHE B CA 1
ATOM 3160 C C . PHE B 1 112 ? 10.080 62.193 46.312 1.00 45.24 113 PHE B C 1
ATOM 3161 O O . PHE B 1 112 ? 8.851 62.315 46.187 1.00 45.51 113 PHE B O 1
ATOM 3169 N N . PRO B 1 113 ? 10.953 62.627 45.389 1.00 42.67 114 PRO B N 1
ATOM 3170 C CA . PRO B 1 113 ? 10.443 63.246 44.185 1.00 41.23 114 PRO B CA 1
ATOM 3171 C C . PRO B 1 113 ? 9.930 62.236 43.157 1.00 39.43 114 PRO B C 1
ATOM 3172 O O . PRO B 1 113 ? 10.465 61.131 43.050 1.00 38.99 114 PRO B O 1
ATOM 3176 N N . VAL B 1 114 ? 8.881 62.629 42.435 1.00 37.24 115 VAL B N 1
ATOM 3177 C CA . VAL B 1 114 ? 8.368 61.895 41.290 1.00 35.46 115 VAL B CA 1
ATOM 3178 C C . VAL B 1 114 ? 8.676 62.782 40.090 1.00 34.34 115 VAL B C 1
ATOM 3179 O O . VAL B 1 114 ? 8.174 63.910 40.011 1.00 33.92 115 VAL B O 1
ATOM 3183 N N . ILE B 1 115 ? 9.550 62.302 39.189 1.00 32.14 116 ILE B N 1
ATOM 3184 C CA . ILE B 1 115 ? 9.897 63.088 37.986 1.00 30.24 116 ILE B CA 1
ATOM 3185 C C . ILE B 1 115 ? 9.067 62.565 36.814 1.00 29.21 116 ILE B C 1
ATOM 3186 O O . ILE B 1 115 ? 9.195 61.389 36.416 1.00 29.13 116 ILE B O 1
ATOM 3191 N N . ILE B 1 116 ? 8.168 63.399 36.307 1.00 27.69 117 ILE B N 1
ATOM 3192 C CA . ILE B 1 116 ? 7.465 63.078 35.067 1.00 28.29 117 ILE B CA 1
ATOM 3193 C C . ILE B 1 116 ? 8.368 63.597 33.933 1.00 27.78 117 ILE B C 1
ATOM 3194 O O . ILE B 1 116 ? 8.599 64.793 33.808 1.00 28.23 117 ILE B O 1
ATOM 3199 N N . PHE B 1 117 ? 8.894 62.657 33.138 1.00 26.59 118 PHE B N 1
ATOM 3200 C CA . PHE B 1 117 ? 9.821 62.972 32.050 1.00 23.70 118 PHE B CA 1
ATOM 3201 C C . PHE B 1 117 ? 9.150 62.813 30.675 1.00 23.21 118 PHE B C 1
ATOM 3202 O O . PHE B 1 117 ? 8.452 61.847 30.430 1.00 22.59 118 PHE B O 1
ATOM 3210 N N . PHE B 1 118 ? 9.362 63.787 29.790 1.00 21.80 119 PHE B N 1
ATOM 3211 C CA . PHE B 1 118 ? 8.895 63.741 28.435 1.00 22.27 119 PHE B CA 1
ATOM 3212 C C . PHE B 1 118 ? 10.138 63.737 27.541 1.00 21.74 119 PHE B C 1
ATOM 3213 O O . PHE B 1 118 ? 10.937 64.695 27.564 1.00 20.29 119 PHE B O 1
ATOM 3221 N N . HIS B 1 119 ? 10.320 62.653 26.779 1.00 22.12 120 HIS B N 1
ATOM 3222 C CA . HIS B 1 119 ? 11.492 62.577 25.869 1.00 20.61 120 HIS B CA 1
ATOM 3223 C C . HIS B 1 119 ? 11.508 63.683 24.788 1.00 20.98 120 HIS B C 1
ATOM 3224 O O . HIS B 1 119 ? 10.450 64.255 24.390 1.00 20.83 120 HIS B O 1
ATOM 3231 N N . GLY B 1 120 ? 12.714 63.983 24.281 1.00 19.62 121 GLY B N 1
ATOM 3232 C CA . GLY B 1 120 ? 12.880 64.903 23.176 1.00 20.35 121 GLY B CA 1
ATOM 3233 C C . GLY B 1 120 ? 12.689 64.183 21.851 1.00 19.73 121 GLY B C 1
ATOM 3234 O O . GLY B 1 120 ? 12.029 63.135 21.798 1.00 21.44 121 GLY B O 1
ATOM 3235 N N . GLY B 1 121 ? 13.243 64.727 20.777 1.00 19.16 122 GLY B N 1
ATOM 3236 C CA . GLY B 1 121 ? 12.949 64.200 19.432 1.00 18.33 122 GLY B CA 1
ATOM 3237 C C . GLY B 1 121 ? 12.096 65.126 18.584 1.00 18.64 122 GLY B C 1
ATOM 3238 O O . GLY B 1 121 ? 11.494 64.720 17.577 1.00 18.52 122 GLY B O 1
ATOM 3239 N N . SER B 1 122 ? 12.029 66.394 18.993 1.00 18.68 123 SER B N 1
ATOM 3240 C CA . SER B 1 122 ? 11.387 67.446 18.185 1.00 19.33 123 SER B CA 1
ATOM 3241 C C . SER B 1 122 ? 9.908 67.205 17.835 1.00 19.49 123 SER B C 1
ATOM 3242 O O . SER B 1 122 ? 9.455 67.623 16.760 1.00 19.75 123 SER B O 1
ATOM 3245 N N . PHE B 1 123 ? 9.203 66.525 18.746 1.00 19.82 124 PHE B N 1
ATOM 3246 C CA . PHE B 1 123 ? 7.774 66.126 18.637 1.00 20.69 124 PHE B CA 1
ATOM 3247 C C . PHE B 1 123 ? 7.505 64.901 17.763 1.00 21.07 124 PHE B C 1
ATOM 3248 O O . PHE B 1 123 ? 6.388 64.383 17.775 1.00 20.65 124 PHE B O 1
ATOM 3256 N N . VAL B 1 124 ? 8.516 64.454 17.008 1.00 20.69 125 VAL B N 1
ATOM 3257 C CA . VAL B 1 124 ? 8.325 63.448 15.904 1.00 20.29 125 VAL B CA 1
ATOM 3258 C C . VAL B 1 124 ? 9.024 62.111 16.256 1.00 21.28 125 VAL B C 1
ATOM 3259 O O . VAL B 1 124 ? 8.459 61.009 16.065 1.00 22.17 125 VAL B O 1
ATOM 3263 N N . HIS B 1 125 ? 10.226 62.203 16.828 1.00 20.37 126 HIS B N 1
ATOM 3264 C CA . HIS B 1 125 ? 11.076 61.019 17.073 1.00 20.84 126 HIS B CA 1
ATOM 3265 C C . HIS B 1 125 ? 11.051 60.515 18.493 1.00 21.36 126 HIS B C 1
ATOM 3266 O O . HIS B 1 125 ? 10.598 61.235 19.419 1.00 22.04 126 HIS B O 1
ATOM 3273 N N . SER B 1 126 ? 11.587 59.302 18.665 1.00 20.44 127 SER B N 1
ATOM 3274 C CA . SER B 1 126 ? 11.953 58.688 19.941 1.00 20.47 127 SER B CA 1
ATOM 3275 C C . SER B 1 126 ? 10.734 58.222 20.759 1.00 20.82 127 SER B C 1
ATOM 3276 O O . SER B 1 126 ? 9.587 58.399 20.346 1.00 21.06 127 SER B O 1
ATOM 3279 N N . SER B 1 127 ? 11.015 57.627 21.897 1.00 20.75 128 SER B N 1
ATOM 3280 C CA . SER B 1 127 ? 10.022 56.886 22.651 1.00 22.90 128 SER B CA 1
ATOM 3281 C C . SER B 1 127 ? 10.477 56.804 24.098 1.00 22.85 128 SER B C 1
ATOM 3282 O O . SER B 1 127 ? 11.656 56.953 24.397 1.00 22.78 128 SER B O 1
ATOM 3285 N N . ALA B 1 128 ? 9.561 56.498 25.008 1.00 22.20 129 ALA B N 1
ATOM 3286 C CA . ALA B 1 128 ? 9.989 56.222 26.365 1.00 22.80 129 ALA B CA 1
ATOM 3287 C C . ALA B 1 128 ? 10.934 55.012 26.402 1.00 21.59 129 ALA B C 1
ATOM 3288 O O . ALA B 1 128 ? 11.745 54.885 27.321 1.00 22.15 129 ALA B O 1
ATOM 3290 N N . SER B 1 129 ? 10.815 54.132 25.412 1.00 21.62 130 SER B N 1
ATOM 3291 C CA . SER B 1 129 ? 11.693 52.958 25.344 1.00 21.61 130 SER B CA 1
ATOM 3292 C C . SER B 1 129 ? 13.033 53.224 24.643 1.00 21.10 130 SER B C 1
ATOM 3293 O O . SER B 1 129 ? 13.882 52.343 24.663 1.00 21.89 130 SER B O 1
ATOM 3296 N N . SER B 1 130 ? 13.211 54.405 24.047 1.00 20.56 131 SER B N 1
ATOM 3297 C CA . SER B 1 130 ? 14.487 54.765 23.386 1.00 19.68 131 SER B CA 1
ATOM 3298 C C . SER B 1 130 ? 15.625 54.687 24.382 1.00 20.43 131 SER B C 1
ATOM 3299 O O . SER B 1 130 ? 15.535 55.219 25.487 1.00 19.33 131 SER B O 1
ATOM 3302 N N . THR B 1 131 ? 16.703 53.976 24.014 1.00 18.41 132 THR B N 1
ATOM 3303 C CA . THR B 1 131 ? 17.760 53.696 24.962 1.00 18.54 132 THR B CA 1
ATOM 3304 C C . THR B 1 131 ? 18.416 54.975 25.546 1.00 18.66 132 THR B C 1
ATOM 3305 O O . THR B 1 131 ? 18.793 55.000 26.724 1.00 18.86 132 THR B O 1
ATOM 3309 N N . ILE B 1 132 ? 18.588 56.005 24.733 1.00 18.33 133 ILE B N 1
ATOM 3310 C CA . ILE B 1 132 ? 19.154 57.263 25.274 1.00 20.07 133 ILE B CA 1
ATOM 3311 C C . ILE B 1 132 ? 18.283 57.811 26.419 1.00 19.22 133 ILE B C 1
ATOM 3312 O O . ILE B 1 132 ? 18.799 58.369 27.388 1.00 19.48 133 ILE B O 1
ATOM 3317 N N . TYR B 1 133 ? 16.986 57.620 26.300 1.00 19.88 134 TYR B N 1
ATOM 3318 C CA . TYR B 1 133 ? 16.049 58.188 27.331 1.00 20.55 134 TYR B CA 1
ATOM 3319 C C . TYR B 1 133 ? 15.810 57.207 28.462 1.00 20.95 134 TYR B C 1
ATOM 3320 O O . TYR B 1 133 ? 15.598 57.593 29.621 1.00 21.55 134 TYR B O 1
ATOM 3329 N N . ASP B 1 134 ? 15.883 55.917 28.148 1.00 22.22 135 ASP B N 1
ATOM 3330 C CA . ASP B 1 134 ? 15.854 54.882 29.196 1.00 21.94 135 ASP B CA 1
ATOM 3331 C C . ASP B 1 134 ? 17.026 55.061 30.137 1.00 23.32 135 ASP B C 1
ATOM 3332 O O . ASP B 1 134 ? 16.878 55.049 31.362 1.00 24.56 135 ASP B O 1
ATOM 3337 N N . SER B 1 135 ? 18.199 55.294 29.570 1.00 23.39 136 SER B N 1
ATOM 3338 C CA . SER B 1 135 ? 19.410 55.511 30.314 1.00 24.52 136 SER B CA 1
ATOM 3339 C C . SER B 1 135 ? 19.350 56.808 31.152 1.00 24.06 136 SER B C 1
ATOM 3340 O O . SER B 1 135 ? 19.742 56.840 32.331 1.00 23.49 136 SER B O 1
ATOM 3343 N N . LEU B 1 136 ? 18.876 57.878 30.536 1.00 23.56 137 LEU B N 1
ATOM 3344 C CA . LEU B 1 136 ? 18.791 59.164 31.229 1.00 23.61 137 LEU B CA 1
ATOM 3345 C C . LEU B 1 136 ? 17.864 59.017 32.438 1.00 24.16 137 LEU B C 1
ATOM 3346 O O . LEU B 1 136 ? 18.174 59.520 33.525 1.00 26.51 137 LEU B O 1
ATOM 3351 N N . CYS B 1 137 ? 16.726 58.373 32.241 1.00 24.00 138 CYS B N 1
ATOM 3352 C CA . CYS B 1 137 ? 15.746 58.188 33.345 1.00 25.40 138 CYS B CA 1
ATOM 3353 C C . CYS B 1 137 ? 16.299 57.349 34.490 1.00 26.62 138 CYS B C 1
ATOM 3354 O O . CYS B 1 137 ? 15.983 57.599 35.668 1.00 26.17 138 CYS B O 1
ATOM 3357 N N . ARG B 1 138 ? 17.119 56.344 34.148 1.00 27.50 139 ARG B N 1
ATOM 3358 C CA . ARG B 1 138 ? 17.815 55.536 35.135 1.00 27.46 139 ARG B CA 1
ATOM 3359 C C . ARG B 1 138 ? 18.783 56.404 35.925 1.00 28.40 139 ARG B C 1
ATOM 3360 O O . ARG B 1 138 ? 18.861 56.298 37.160 1.00 28.73 139 ARG B O 1
ATOM 3368 N N . ARG B 1 139 ? 19.525 57.278 35.236 1.00 27.68 140 ARG B N 1
ATOM 3369 C CA . ARG B 1 139 ? 20.386 58.244 35.923 1.00 28.91 140 ARG B CA 1
ATOM 3370 C C . ARG B 1 139 ? 19.574 59.178 36.838 1.00 29.15 140 ARG B C 1
ATOM 3371 O O . ARG B 1 139 ? 19.984 59.474 37.989 1.00 28.72 140 ARG B O 1
ATOM 3385 N N . PHE B 1 140 ? 18.425 59.626 36.351 1.00 28.88 141 PHE B N 1
ATOM 3386 C CA . PHE B 1 140 ? 17.538 60.473 37.185 1.00 29.56 141 PHE B CA 1
ATOM 3387 C C . PHE B 1 140 ? 17.101 59.762 38.486 1.00 31.01 141 PHE B C 1
ATOM 3388 O O . PHE B 1 140 ? 17.194 60.354 39.562 1.00 31.26 141 PHE B O 1
ATOM 3396 N N . VAL B 1 141 ? 16.644 58.512 38.412 1.00 32.52 142 VAL B N 1
ATOM 3397 C CA . VAL B 1 141 ? 16.388 57.736 39.648 1.00 33.52 142 VAL B CA 1
ATOM 3398 C C . VAL B 1 141 ? 17.574 57.735 40.639 1.00 35.01 142 VAL B C 1
ATOM 3399 O O . VAL B 1 141 ? 17.390 58.054 41.833 1.00 34.52 142 VAL B O 1
ATOM 3403 N N . LYS B 1 142 ? 18.781 57.396 40.166 1.00 36.77 143 LYS B N 1
ATOM 3404 C CA . LYS B 1 142 ? 19.963 57.324 41.062 1.00 38.28 143 LYS B CA 1
ATOM 3405 C C . LYS B 1 142 ? 20.261 58.675 41.714 1.00 39.01 143 LYS B C 1
ATOM 3406 O O . LYS B 1 142 ? 20.545 58.765 42.922 1.00 38.89 143 LYS B O 1
ATOM 3412 N N . LEU B 1 143 ? 20.216 59.713 40.886 1.00 38.71 144 LEU B N 1
ATOM 3413 C CA . LEU B 1 143 ? 20.354 61.101 41.297 1.00 38.83 144 LEU B CA 1
ATOM 3414 C C . LEU B 1 143 ? 19.336 61.549 42.365 1.00 38.57 144 LEU B C 1
ATOM 3415 O O . LEU B 1 143 ? 19.712 62.151 43.371 1.00 38.21 144 LEU B O 1
ATOM 3420 N N . SER B 1 144 ? 18.061 61.287 42.098 1.00 37.98 145 SER B N 1
ATOM 3421 C CA . SER B 1 144 ? 16.951 61.836 42.845 1.00 38.44 145 SER B CA 1
ATOM 3422 C C . SER B 1 144 ? 16.502 60.999 44.057 1.00 39.23 145 SER B C 1
ATOM 3423 O O . SER B 1 144 ? 15.732 61.494 44.885 1.00 39.69 145 SER B O 1
ATOM 3426 N N . LYS B 1 145 ? 16.937 59.737 44.142 1.00 39.29 146 LYS B N 1
ATOM 3427 C CA . LYS B 1 145 ? 16.315 58.735 45.048 1.00 39.92 146 LYS B CA 1
ATOM 3428 C C . LYS B 1 145 ? 14.782 58.794 44.990 1.00 39.78 146 LYS B C 1
ATOM 3429 O O . LYS B 1 145 ? 14.077 58.715 46.001 1.00 40.02 146 LYS B O 1
ATOM 3433 N N . GLY B 1 146 ? 14.258 58.955 43.787 1.00 38.65 147 GLY B N 1
ATOM 3434 C CA . GLY B 1 146 ? 12.826 59.090 43.604 1.00 37.71 147 GLY B CA 1
ATOM 3435 C C . GLY B 1 146 ? 12.311 58.144 42.549 1.00 36.96 147 GLY B C 1
ATOM 3436 O O . GLY B 1 146 ? 12.901 57.093 42.299 1.00 37.72 147 GLY B O 1
ATOM 3437 N N . VAL B 1 147 ? 11.192 58.523 41.957 1.00 36.29 148 VAL B N 1
ATOM 3438 C CA . VAL B 1 147 ? 10.506 57.730 40.965 1.00 35.51 148 VAL B CA 1
ATOM 3439 C C . VAL B 1 147 ? 10.471 58.526 39.666 1.00 34.13 148 VAL B C 1
ATOM 3440 O O . VAL B 1 147 ? 10.194 59.732 39.668 1.00 33.39 148 VAL B O 1
ATOM 3444 N N . VAL B 1 148 ? 10.788 57.862 38.552 1.00 33.13 149 VAL B N 1
ATOM 3445 C CA . VAL B 1 148 ? 10.681 58.535 37.250 1.00 31.61 149 VAL B CA 1
ATOM 3446 C C . VAL B 1 148 ? 9.550 57.892 36.463 1.00 30.96 149 VAL B C 1
ATOM 3447 O O . VAL B 1 148 ? 9.458 56.670 36.394 1.00 31.53 149 VAL B O 1
ATOM 3451 N N . VAL B 1 149 ? 8.672 58.731 35.922 1.00 29.92 150 VAL B N 1
ATOM 3452 C CA . VAL B 1 149 ? 7.579 58.320 35.055 1.00 29.71 150 VAL B CA 1
ATOM 3453 C C . VAL B 1 149 ? 7.789 58.914 33.657 1.00 29.40 150 VAL B C 1
ATOM 3454 O O . VAL B 1 149 ? 7.570 60.104 33.419 1.00 29.27 150 VAL B O 1
ATOM 3458 N N . SER B 1 150 ? 8.200 58.061 32.726 1.00 28.89 151 SER B N 1
ATOM 3459 C CA . SER B 1 150 ? 8.528 58.551 31.384 1.00 27.04 151 SER B CA 1
ATOM 3460 C C . SER B 1 150 ? 7.333 58.311 30.484 1.00 27.12 151 SER B C 1
ATOM 3461 O O . SER B 1 150 ? 6.838 57.165 30.328 1.00 27.41 151 SER B O 1
ATOM 3464 N N . VAL B 1 151 ? 6.868 59.395 29.887 1.00 25.29 152 VAL B N 1
ATOM 3465 C CA . VAL B 1 151 ? 5.629 59.399 29.152 1.00 25.87 152 VAL B CA 1
ATOM 3466 C C . VAL B 1 151 ? 5.798 59.180 27.653 1.00 26.27 152 VAL B C 1
ATOM 3467 O O . VAL B 1 151 ? 6.433 59.974 26.960 1.00 25.30 152 VAL B O 1
ATOM 3471 N N . ASN B 1 152 ? 5.150 58.136 27.161 1.00 27.21 153 ASN B N 1
ATOM 3472 C CA . ASN B 1 152 ? 5.199 57.805 25.752 1.00 28.89 153 ASN B CA 1
ATOM 3473 C C . ASN B 1 152 ? 4.127 58.563 24.982 1.00 29.53 153 ASN B C 1
ATOM 3474 O O . ASN B 1 152 ? 3.152 57.982 24.481 1.00 29.71 153 ASN B O 1
ATOM 3479 N N . TYR B 1 153 ? 4.318 59.872 24.878 1.00 28.65 154 TYR B N 1
ATOM 3480 C CA . TYR B 1 153 ? 3.346 60.764 24.261 1.00 28.52 154 TYR B CA 1
ATOM 3481 C C . TYR B 1 153 ? 3.157 60.545 22.751 1.00 29.00 154 TYR B C 1
ATOM 3482 O O . TYR B 1 153 ? 4.086 60.107 22.044 1.00 27.44 154 TYR B O 1
ATOM 3491 N N . ARG B 1 154 ? 1.965 60.876 22.255 1.00 27.76 155 ARG B N 1
ATOM 3492 C CA . ARG B 1 154 ? 1.674 60.777 20.840 1.00 28.31 155 ARG B CA 1
ATOM 3493 C C . ARG B 1 154 ? 2.460 61.781 20.031 1.00 26.95 155 ARG B C 1
ATOM 3494 O O . ARG B 1 154 ? 2.566 62.952 20.404 1.00 27.35 155 ARG B O 1
ATOM 3502 N N . ARG B 1 155 ? 2.972 61.327 18.892 1.00 26.03 156 ARG B N 1
ATOM 3503 C CA . ARG B 1 155 ? 3.914 62.122 18.106 1.00 24.60 156 ARG B CA 1
ATOM 3504 C C . ARG B 1 155 ? 3.335 62.686 16.831 1.00 24.24 156 ARG B C 1
ATOM 3505 O O . ARG B 1 155 ? 2.448 62.103 16.213 1.00 23.30 156 ARG B O 1
ATOM 3513 N N . ALA B 1 156 ? 3.869 63.828 16.421 1.00 23.44 157 ALA B N 1
ATOM 3514 C CA . ALA B 1 156 ? 3.651 64.406 15.118 1.00 23.22 157 ALA B CA 1
ATOM 3515 C C . ALA B 1 156 ? 4.507 63.678 14.026 1.00 24.76 157 ALA B C 1
ATOM 3516 O O . ALA B 1 156 ? 5.470 63.004 14.364 1.00 24.11 157 ALA B O 1
ATOM 3518 N N . PRO B 1 157 ? 4.194 63.862 12.730 1.00 26.37 158 PRO B N 1
ATOM 3519 C CA . PRO B 1 157 ? 3.058 64.627 12.190 1.00 27.10 158 PRO B CA 1
ATOM 3520 C C . PRO B 1 157 ? 1.705 63.923 12.240 1.00 28.45 158 PRO B C 1
ATOM 3521 O O . PRO B 1 157 ? 0.711 64.601 11.937 1.00 29.44 158 PRO B O 1
ATOM 3525 N N . GLU B 1 158 ? 1.652 62.649 12.667 1.00 28.39 159 GLU B N 1
ATOM 3526 C CA . GLU B 1 158 ? 0.404 61.875 12.695 1.00 29.89 159 GLU B CA 1
ATOM 3527 C C . GLU B 1 158 ? -0.545 62.426 13.756 1.00 31.22 159 GLU B C 1
ATOM 3528 O O . GLU B 1 158 ? -1.765 62.440 13.563 1.00 32.01 159 GLU B O 1
ATOM 3539 N N . HIS B 1 159 ? 0.011 62.828 14.897 1.00 31.68 160 HIS B N 1
ATOM 3540 C CA . HIS B 1 159 ? -0.747 63.515 15.946 1.00 32.54 160 HIS B CA 1
ATOM 3541 C C . HIS B 1 159 ? -0.240 64.942 16.128 1.00 32.64 160 HIS B C 1
ATOM 3542 O O . HIS B 1 159 ? 0.869 65.141 16.645 1.00 32.75 160 HIS B O 1
ATOM 3549 N N . ARG B 1 160 ? -1.015 65.928 15.693 1.00 32.22 161 ARG B N 1
ATOM 3550 C CA . ARG B 1 160 ? -0.582 67.333 15.804 1.00 33.27 161 ARG B CA 1
ATOM 3551 C C . ARG B 1 160 ? -0.962 67.960 17.151 1.00 33.06 161 ARG B C 1
ATOM 3552 O O . ARG B 1 160 ? -1.591 67.312 17.974 1.00 31.84 161 ARG B O 1
ATOM 3560 N N . TYR B 1 161 ? -0.534 69.199 17.379 1.00 33.32 162 TYR B N 1
ATOM 3561 C CA . TYR B 1 161 ? -1.015 70.001 18.509 1.00 34.66 162 TYR B CA 1
ATOM 3562 C C . TYR B 1 161 ? -2.532 69.774 18.663 1.00 34.83 162 TYR B C 1
ATOM 3563 O O . TYR B 1 161 ? -3.240 69.809 17.677 1.00 35.01 162 TYR B O 1
ATOM 3572 N N . PRO B 1 162 ? -3.035 69.570 19.894 1.00 35.31 163 PRO B N 1
ATOM 3573 C CA . PRO B 1 162 ? -2.387 69.523 21.207 1.00 34.64 163 PRO B CA 1
ATOM 3574 C C . PRO B 1 162 ? -2.203 68.131 21.786 1.00 34.02 163 PRO B C 1
ATOM 3575 O O . PRO B 1 162 ? -2.068 68.019 22.992 1.00 33.78 163 PRO B O 1
ATOM 3579 N N . CYS B 1 163 ? -2.223 67.075 20.973 1.00 33.68 164 CYS B N 1
ATOM 3580 C CA . CYS B 1 163 ? -2.191 65.703 21.526 1.00 33.33 164 CYS B CA 1
ATOM 3581 C C . CYS B 1 163 ? -1.087 65.448 22.544 1.00 32.88 164 CYS B C 1
ATOM 3582 O O . CYS B 1 163 ? -1.330 64.836 23.592 1.00 33.38 164 CYS B O 1
ATOM 3585 N N . ALA B 1 164 ? 0.139 65.884 22.238 1.00 31.87 165 ALA B N 1
ATOM 3586 C CA . ALA B 1 164 ? 1.243 65.653 23.175 1.00 30.82 165 ALA B CA 1
ATOM 3587 C C . ALA B 1 164 ? 0.975 66.314 24.533 1.00 30.55 165 ALA B C 1
ATOM 3588 O O . ALA B 1 164 ? 1.225 65.712 25.577 1.00 29.96 165 ALA B O 1
ATOM 3590 N N . TYR B 1 165 ? 0.487 67.557 24.509 1.00 31.18 166 TYR B N 1
ATOM 3591 C CA . TYR B 1 165 ? 0.133 68.278 25.752 1.00 31.70 166 TYR B CA 1
ATOM 3592 C C . TYR B 1 165 ? -0.992 67.563 26.499 1.00 32.45 166 TYR B C 1
ATOM 3593 O O . TYR B 1 165 ? -0.938 67.399 27.709 1.00 32.48 166 TYR B O 1
ATOM 3602 N N . ASP B 1 166 ? -2.012 67.124 25.762 1.00 33.96 167 ASP B N 1
ATOM 3603 C CA . ASP B 1 166 ? -3.085 66.306 26.362 1.00 34.10 167 ASP B CA 1
ATOM 3604 C C . ASP B 1 166 ? -2.550 65.086 27.090 1.00 33.97 167 ASP B C 1
ATOM 3605 O O . ASP B 1 166 ? -2.988 64.780 28.201 1.00 33.08 167 ASP B O 1
ATOM 3610 N N . ASP B 1 167 ? -1.588 64.379 26.470 1.00 32.76 168 ASP B N 1
ATOM 3611 C CA . ASP B 1 167 ? -1.012 63.177 27.077 1.00 32.26 168 ASP B CA 1
ATOM 3612 C C . ASP B 1 167 ? -0.227 63.515 28.319 1.00 31.44 168 ASP B C 1
ATOM 3613 O O . ASP B 1 167 ? -0.186 62.751 29.253 1.00 30.21 168 ASP B O 1
ATOM 3618 N N . GLY B 1 168 ? 0.450 64.657 28.304 1.00 32.11 169 GLY B N 1
ATOM 3619 C CA . GLY B 1 168 ? 1.191 65.083 29.494 1.00 33.15 169 GLY B CA 1
ATOM 3620 C C . GLY B 1 168 ? 0.242 65.418 30.655 1.00 34.09 169 GLY B C 1
ATOM 3621 O O . GLY B 1 168 ? 0.550 65.154 31.804 1.00 32.29 169 GLY B O 1
ATOM 3622 N N . TRP B 1 169 ? -0.903 66.017 30.327 1.00 35.52 170 TRP B N 1
ATOM 3623 C CA . TRP B 1 169 ? -1.910 66.313 31.356 1.00 37.29 170 TRP B CA 1
ATOM 3624 C C . TRP B 1 169 ? -2.473 65.005 31.909 1.00 36.85 170 TRP B C 1
ATOM 3625 O O . TRP B 1 169 ? -2.516 64.800 33.125 1.00 37.07 170 TRP B O 1
ATOM 3636 N N . THR B 1 170 ? -2.853 64.092 31.014 1.00 36.82 171 THR B N 1
ATOM 3637 C CA . THR B 1 170 ? -3.294 62.757 31.433 1.00 36.67 171 THR B CA 1
ATOM 3638 C C . THR B 1 170 ? -2.302 62.094 32.368 1.00 36.23 171 THR B C 1
ATOM 3639 O O . THR B 1 170 ? -2.687 61.432 33.336 1.00 36.09 171 THR B O 1
ATOM 3643 N N . ALA B 1 171 ? -1.014 62.266 32.083 1.00 35.85 172 ALA B N 1
ATOM 3644 C CA . ALA B 1 171 ? 0.029 61.624 32.871 1.00 35.82 172 ALA B CA 1
ATOM 3645 C C . ALA B 1 171 ? 0.166 62.272 34.246 1.00 35.64 172 ALA B C 1
ATOM 3646 O O . ALA B 1 171 ? 0.362 61.584 35.245 1.00 35.18 172 ALA B O 1
ATOM 3648 N N . LEU B 1 172 ? 0.096 63.600 34.278 1.00 36.90 173 LEU B N 1
ATOM 3649 C CA . LEU B 1 172 ? 0.149 64.308 35.545 1.00 37.48 173 LEU B CA 1
ATOM 3650 C C . LEU B 1 172 ? -1.002 63.855 36.457 1.00 38.54 173 LEU B C 1
ATOM 3651 O O . LEU B 1 172 ? -0.766 63.400 37.570 1.00 38.40 173 LEU B O 1
ATOM 3656 N N . LYS B 1 173 ? -2.228 63.955 35.948 1.00 40.54 174 LYS B N 1
ATOM 3657 C CA . LYS B 1 173 ? -3.417 63.564 36.706 1.00 42.17 174 LYS B CA 1
ATOM 3658 C C . LYS B 1 173 ? -3.311 62.130 37.156 1.00 42.76 174 LYS B C 1
ATOM 3659 O O . LYS B 1 173 ? -3.591 61.822 38.315 1.00 43.08 174 LYS B O 1
ATOM 3663 N N . TRP B 1 174 ? -2.868 61.250 36.259 1.00 43.33 175 TRP B N 1
ATOM 3664 C CA . TRP B 1 174 ? -2.645 59.859 36.646 1.00 43.31 175 TRP B CA 1
ATOM 3665 C C . TRP B 1 174 ? -1.650 59.723 37.794 1.00 44.25 175 TRP B C 1
ATOM 3666 O O . TRP B 1 174 ? -1.904 58.966 38.734 1.00 44.52 175 TRP B O 1
ATOM 3677 N N . VAL B 1 175 ? -0.511 60.423 37.725 1.00 45.36 176 VAL B N 1
ATOM 3678 C CA . VAL B 1 175 ? 0.452 60.374 38.832 1.00 46.30 176 VAL B CA 1
ATOM 3679 C C . VAL B 1 175 ? -0.225 60.960 40.089 1.00 47.83 176 VAL B C 1
ATOM 3680 O O . VAL B 1 175 ? -0.108 60.378 41.163 1.00 47.57 176 VAL B O 1
ATOM 3684 N N . MET B 1 176 ? -0.938 62.083 39.935 1.00 49.72 177 MET B N 1
ATOM 3685 C CA . MET B 1 176 ? -1.663 62.728 41.057 1.00 51.58 177 MET B CA 1
ATOM 3686 C C . MET B 1 176 ? -2.594 61.736 41.748 1.00 52.80 177 MET B C 1
ATOM 3687 O O . MET B 1 176 ? -2.612 61.643 42.980 1.00 53.80 177 MET B O 1
ATOM 3692 N N . SER B 1 177 ? -3.323 60.960 40.948 1.00 53.61 178 SER B N 1
ATOM 3693 C CA . SER B 1 177 ? -4.285 60.000 41.469 1.00 54.20 178 SER B CA 1
ATOM 3694 C C . SER B 1 177 ? -3.717 58.645 41.935 1.00 54.59 178 SER B C 1
ATOM 3695 O O . SER B 1 177 ? -4.447 57.655 41.946 1.00 54.94 178 SER B O 1
ATOM 3698 N N . GLN B 1 178 ? -2.447 58.592 42.344 1.00 54.87 179 GLN B N 1
ATOM 3699 C CA . GLN B 1 178 ? -1.813 57.308 42.730 1.00 55.00 179 GLN B CA 1
ATOM 3700 C C . GLN B 1 178 ? -1.243 57.293 44.142 1.00 55.70 179 GLN B C 1
ATOM 3701 O O . GLN B 1 178 ? -0.297 58.037 44.444 1.00 55.57 179 GLN B O 1
ATOM 3707 N N . PRO B 1 179 ? -1.812 56.438 45.018 1.00 56.07 180 PRO B N 1
ATOM 3708 C CA . PRO B 1 179 ? -1.270 56.201 46.357 1.00 56.23 180 PRO B CA 1
ATOM 3709 C C . PRO B 1 179 ? 0.265 56.107 46.429 1.00 56.11 180 PRO B C 1
ATOM 3710 O O . PRO B 1 179 ? 0.879 56.889 47.163 1.00 56.31 180 PRO B O 1
ATOM 3714 N N . PHE B 1 180 ? 0.870 55.179 45.685 1.00 55.89 181 PHE B N 1
ATOM 3715 C CA . PHE B 1 180 ? 2.326 54.943 45.761 1.00 55.91 181 PHE B CA 1
ATOM 3716 C C . PHE B 1 180 ? 3.200 56.170 45.459 1.00 55.65 181 PHE B C 1
ATOM 3717 O O . PHE B 1 180 ? 4.312 56.273 45.967 1.00 55.61 181 PHE B O 1
ATOM 3719 N N . MET B 1 181 ? 2.691 57.086 44.637 1.00 55.63 182 MET B N 1
ATOM 3720 C CA . MET B 1 181 ? 3.438 58.281 44.220 1.00 55.58 182 MET B CA 1
ATOM 3721 C C . MET B 1 181 ? 3.478 59.348 45.322 1.00 55.95 182 MET B C 1
ATOM 3722 O O . MET B 1 181 ? 4.307 60.263 45.289 1.00 55.65 182 MET B O 1
ATOM 3727 N N . ARG B 1 182 ? 2.574 59.213 46.295 1.00 56.08 183 ARG B N 1
ATOM 3728 C CA . ARG B 1 182 ? 2.420 60.175 47.385 1.00 56.33 183 ARG B CA 1
ATOM 3729 C C . ARG B 1 182 ? 3.412 59.901 48.512 1.00 55.32 183 ARG B C 1
ATOM 3730 O O . ARG B 1 182 ? 3.747 58.747 48.788 1.00 55.38 183 ARG B O 1
ATOM 3738 N N . SER B 1 183 ? 3.904 60.962 49.143 1.00 54.45 184 SER B N 1
ATOM 3739 C CA . SER B 1 183 ? 4.888 60.803 50.224 1.00 53.88 184 SER B CA 1
ATOM 3740 C C . SER B 1 183 ? 4.751 61.858 51.335 1.00 53.68 184 SER B C 1
ATOM 3741 O O . SER B 1 183 ? 4.595 63.044 51.066 1.00 52.79 184 SER B O 1
ATOM 3744 N N . ALA B 1 187 ? 0.550 64.434 52.901 1.00 55.87 188 ALA B N 1
ATOM 3745 C CA . ALA B 1 187 ? 1.171 63.311 52.201 1.00 56.05 188 ALA B CA 1
ATOM 3746 C C . ALA B 1 187 ? 0.712 63.241 50.731 1.00 55.94 188 ALA B C 1
ATOM 3747 O O . ALA B 1 187 ? -0.189 62.452 50.377 1.00 56.46 188 ALA B O 1
ATOM 3749 N N . GLN B 1 188 ? 1.324 64.082 49.886 1.00 54.67 189 GLN B N 1
ATOM 3750 C CA . GLN B 1 188 ? 0.951 64.179 48.464 1.00 53.49 189 GLN B CA 1
ATOM 3751 C C . GLN B 1 188 ? 2.132 63.847 47.547 1.00 52.23 189 GLN B C 1
ATOM 3752 O O . GLN B 1 188 ? 3.274 63.725 48.010 1.00 52.34 189 GLN B O 1
ATOM 3754 N N . ALA B 1 189 ? 1.852 63.686 46.255 1.00 50.54 190 ALA B N 1
ATOM 3755 C CA . ALA B 1 189 ? 2.894 63.328 45.287 1.00 48.35 190 ALA B CA 1
ATOM 3756 C C . ALA B 1 189 ? 3.702 64.574 44.957 1.00 46.94 190 ALA B C 1
ATOM 3757 O O . ALA B 1 189 ? 3.154 65.544 44.443 1.00 47.06 190 ALA B O 1
ATOM 3759 N N . ARG B 1 190 ? 4.989 64.556 45.295 1.00 45.07 191 ARG B N 1
ATOM 3760 C CA . ARG B 1 190 ? 5.881 65.674 45.008 1.00 43.52 191 ARG B CA 1
ATOM 3761 C C . ARG B 1 190 ? 6.418 65.570 43.575 1.00 41.99 191 ARG B C 1
ATOM 3762 O O . ARG B 1 190 ? 7.468 64.965 43.325 1.00 41.20 191 ARG B O 1
ATOM 3770 N N . VAL B 1 191 ? 5.669 66.171 42.656 1.00 40.35 192 VAL B N 1
ATOM 3771 C CA . VAL B 1 191 ? 5.873 66.011 41.217 1.00 38.80 192 VAL B CA 1
ATOM 3772 C C . VAL B 1 191 ? 6.761 67.097 40.620 1.00 37.73 192 VAL B C 1
ATOM 3773 O O . VAL B 1 191 ? 6.529 68.296 40.853 1.00 36.97 192 VAL B O 1
ATOM 3777 N N . PHE B 1 192 ? 7.755 66.658 39.829 1.00 35.59 193 PHE B N 1
ATOM 3778 C CA . PHE B 1 192 ? 8.546 67.548 38.989 1.00 33.58 193 PHE B CA 1
ATOM 3779 C C . PHE B 1 192 ? 8.232 67.192 37.534 1.00 32.45 193 PHE B C 1
ATOM 3780 O O . PHE B 1 192 ? 8.065 66.018 37.199 1.00 33.07 193 PHE B O 1
ATOM 3788 N N . LEU B 1 193 ? 8.104 68.199 36.687 1.00 30.31 194 LEU B N 1
ATOM 3789 C CA . LEU B 1 193 ? 7.865 67.979 35.266 1.00 29.04 194 LEU B CA 1
ATOM 3790 C C . LEU B 1 193 ? 9.171 68.303 34.558 1.00 28.32 194 LEU B C 1
ATOM 3791 O O . LEU B 1 193 ? 9.820 69.295 34.869 1.00 27.83 194 LEU B O 1
ATOM 3796 N N . SER B 1 194 ? 9.556 67.451 33.615 1.00 27.19 195 SER B N 1
ATOM 3797 C CA . SER B 1 194 ? 10.921 67.497 33.054 1.00 26.11 195 SER B CA 1
ATOM 3798 C C . SER B 1 194 ? 10.856 67.062 31.591 1.00 24.58 195 SER B C 1
ATOM 3799 O O . SER B 1 194 ? 10.031 66.214 31.230 1.00 23.39 195 SER B O 1
ATOM 3802 N N . GLY B 1 195 ? 11.725 67.621 30.756 1.00 24.30 196 GLY B N 1
ATOM 3803 C CA . GLY B 1 195 ? 11.823 67.125 29.396 1.00 22.76 196 GLY B CA 1
ATOM 3804 C C . GLY B 1 195 ? 12.960 67.810 28.708 1.00 23.09 196 GLY B C 1
ATOM 3805 O O . GLY B 1 195 ? 13.353 68.912 29.122 1.00 21.71 196 GLY B O 1
ATOM 3806 N N . ASP B 1 196 ? 13.511 67.150 27.669 1.00 21.94 197 ASP B N 1
ATOM 3807 C CA . ASP B 1 196 ? 14.459 67.827 26.762 1.00 21.89 197 ASP B CA 1
ATOM 3808 C C . ASP B 1 196 ? 13.829 68.119 25.417 1.00 21.76 197 ASP B C 1
ATOM 3809 O O . ASP B 1 196 ? 12.903 67.421 25.010 1.00 20.39 197 ASP B O 1
ATOM 3814 N N . SER B 1 197 ? 14.302 69.149 24.723 1.00 19.83 198 SER B N 1
ATOM 3815 C CA . SER B 1 197 ? 13.823 69.346 23.365 1.00 20.77 198 SER B CA 1
ATOM 3816 C C . SER B 1 197 ? 12.295 69.529 23.454 1.00 21.97 198 SER B C 1
ATOM 3817 O O . SER B 1 197 ? 11.782 70.259 24.345 1.00 22.51 198 SER B O 1
ATOM 3820 N N . SER B 1 198 ? 11.559 68.879 22.553 1.00 21.60 199 SER B N 1
ATOM 3821 C CA . SER B 1 198 ? 10.107 68.956 22.552 1.00 21.81 199 SER B CA 1
ATOM 3822 C C . SER B 1 198 ? 9.489 68.600 23.917 1.00 22.84 199 SER B C 1
ATOM 3823 O O . SER B 1 198 ? 8.435 69.151 24.302 1.00 23.40 199 SER B O 1
ATOM 3826 N N . GLY B 1 199 ? 10.160 67.727 24.674 1.00 22.42 200 GLY B N 1
ATOM 3827 C CA . GLY B 1 199 ? 9.682 67.276 25.979 1.00 23.20 200 GLY B CA 1
ATOM 3828 C C . GLY B 1 199 ? 9.732 68.423 26.986 1.00 23.80 200 GLY B C 1
ATOM 3829 O O . GLY B 1 199 ? 8.899 68.487 27.912 1.00 24.54 200 GLY B O 1
ATOM 3830 N N . GLY B 1 200 ? 10.689 69.315 26.788 1.00 23.40 201 GLY B N 1
ATOM 3831 C CA . GLY B 1 200 ? 10.838 70.520 27.635 1.00 23.23 201 GLY B CA 1
ATOM 3832 C C . GLY B 1 200 ? 9.687 71.494 27.349 1.00 24.60 201 GLY B C 1
ATOM 3833 O O . GLY B 1 200 ? 9.104 72.061 28.256 1.00 25.01 201 GLY B O 1
ATOM 3834 N N . ASN B 1 201 ? 9.360 71.659 26.082 1.00 24.62 202 ASN B N 1
ATOM 3835 C CA . ASN B 1 201 ? 8.152 72.384 25.654 1.00 24.97 202 ASN B CA 1
ATOM 3836 C C . ASN B 1 201 ? 6.878 71.788 26.272 1.00 26.17 202 ASN B C 1
ATOM 3837 O O . ASN B 1 201 ? 6.090 72.526 26.891 1.00 27.85 202 ASN B O 1
ATOM 3842 N N . ILE B 1 202 ? 6.688 70.473 26.174 1.00 25.35 203 ILE B N 1
ATOM 3843 C CA . ILE B 1 202 ? 5.529 69.806 26.773 1.00 25.89 203 ILE B CA 1
ATOM 3844 C C . ILE B 1 202 ? 5.493 70.079 28.271 1.00 27.67 203 ILE B C 1
ATOM 3845 O O . ILE B 1 202 ? 4.432 70.480 28.782 1.00 27.70 203 ILE B O 1
ATOM 3850 N N . ALA B 1 203 ? 6.631 69.890 28.959 1.00 27.00 204 ALA B N 1
ATOM 3851 C CA . ALA B 1 203 ? 6.734 70.159 30.396 1.00 28.22 204 ALA B CA 1
ATOM 3852 C C . ALA B 1 203 ? 6.224 71.574 30.741 1.00 28.28 204 ALA B C 1
ATOM 3853 O O . ALA B 1 203 ? 5.441 71.729 31.687 1.00 28.97 204 ALA B O 1
ATOM 3855 N N . HIS B 1 204 ? 6.658 72.573 29.977 1.00 29.31 205 HIS B N 1
ATOM 3856 C CA . HIS B 1 204 ? 6.176 73.946 30.146 1.00 29.60 205 HIS B CA 1
ATOM 3857 C C . HIS B 1 204 ? 4.654 74.018 30.084 1.00 30.59 205 HIS B C 1
ATOM 3858 O O . HIS B 1 204 ? 4.021 74.490 31.040 1.00 30.38 205 HIS B O 1
ATOM 3865 N N . HIS B 1 205 ? 4.080 73.560 28.973 1.00 29.12 206 HIS B N 1
ATOM 3866 C CA . HIS B 1 205 ? 2.628 73.580 28.813 1.00 30.79 206 HIS B CA 1
ATOM 3867 C C . HIS B 1 205 ? 1.827 72.789 29.853 1.00 30.84 206 HIS B C 1
ATOM 3868 O O . HIS B 1 205 ? 0.787 73.274 30.310 1.00 32.23 206 HIS B O 1
ATOM 3875 N N . VAL B 1 206 ? 2.285 71.611 30.260 1.00 31.10 207 VAL B N 1
ATOM 3876 C CA . VAL B 1 206 ? 1.601 70.870 31.325 1.00 31.26 207 VAL B CA 1
ATOM 3877 C C . VAL B 1 206 ? 1.673 71.630 32.658 1.00 32.35 207 VAL B C 1
ATOM 3878 O O . VAL B 1 206 ? 0.738 71.574 33.495 1.00 31.42 207 VAL B O 1
ATOM 3882 N N . ALA B 1 207 ? 2.781 72.338 32.851 1.00 32.14 208 ALA B N 1
ATOM 3883 C CA . ALA B 1 207 ? 2.989 73.099 34.076 1.00 33.70 208 ALA B CA 1
ATOM 3884 C C . ALA B 1 207 ? 2.025 74.307 34.157 1.00 34.45 208 ALA B C 1
ATOM 3885 O O . ALA B 1 207 ? 1.521 74.621 35.243 1.00 35.21 208 ALA B O 1
ATOM 3887 N N . VAL B 1 208 ? 1.822 74.988 33.028 1.00 35.51 209 VAL B N 1
ATOM 3888 C CA . VAL B 1 208 ? 0.875 76.101 32.916 1.00 36.72 209 VAL B CA 1
ATOM 3889 C C . VAL B 1 208 ? -0.555 75.625 33.213 1.00 38.30 209 VAL B C 1
ATOM 3890 O O . VAL B 1 208 ? -1.303 76.260 33.975 1.00 37.58 209 VAL B O 1
ATOM 3894 N N . ARG B 1 209 ? -0.926 74.505 32.605 1.00 39.33 210 ARG B N 1
ATOM 3895 C CA . ARG B 1 209 ? -2.246 73.926 32.834 1.00 40.58 210 ARG B CA 1
ATOM 3896 C C . ARG B 1 209 ? -2.460 73.573 34.322 1.00 40.99 210 ARG B C 1
ATOM 3897 O O . ARG B 1 209 ? -3.530 73.855 34.888 1.00 40.53 210 ARG B O 1
ATOM 3905 N N . ALA B 1 210 ? -1.449 72.962 34.946 1.00 40.59 211 ALA B N 1
ATOM 3906 C CA . ALA B 1 210 ? -1.483 72.626 36.368 1.00 41.59 211 ALA B CA 1
ATOM 3907 C C . ALA B 1 210 ? -1.698 73.882 37.214 1.00 42.60 211 ALA B C 1
ATOM 3908 O O . ALA B 1 210 ? -2.457 73.856 38.199 1.00 42.69 211 ALA B O 1
ATOM 3910 N N . ALA B 1 211 ? -1.005 74.956 36.828 1.00 43.44 212 ALA B N 1
ATOM 3911 C CA . ALA B 1 211 ? -1.073 76.243 37.520 1.00 44.63 212 ALA B CA 1
ATOM 3912 C C . ALA B 1 211 ? -2.499 76.832 37.415 1.00 45.88 212 ALA B C 1
ATOM 3913 O O . ALA B 1 211 ? -3.066 77.290 38.418 1.00 46.05 212 ALA B O 1
ATOM 3915 N N . ASP B 1 212 ? -3.063 76.811 36.205 1.00 47.04 213 ASP B N 1
ATOM 3916 C CA . ASP B 1 212 ? -4.431 77.263 35.965 1.00 48.59 213 ASP B CA 1
ATOM 3917 C C . ASP B 1 212 ? -5.466 76.410 36.702 1.00 49.24 213 ASP B C 1
ATOM 3918 O O . ASP B 1 212 ? -6.557 76.881 37.000 1.00 49.98 213 ASP B O 1
ATOM 3923 N N . GLU B 1 213 ? -5.140 75.159 36.997 1.00 50.12 214 GLU B N 1
ATOM 3924 C CA . GLU B 1 213 ? -6.121 74.275 37.603 1.00 50.58 214 GLU B CA 1
ATOM 3925 C C . GLU B 1 213 ? -5.799 73.916 39.046 1.00 51.04 214 GLU B C 1
ATOM 3926 O O . GLU B 1 213 ? -6.319 72.923 39.574 1.00 51.51 214 GLU B O 1
ATOM 3932 N N . GLY B 1 214 ? -4.947 74.724 39.678 1.00 51.07 215 GLY B N 1
ATOM 3933 C CA . GLY B 1 214 ? -4.570 74.529 41.080 1.00 51.18 215 GLY B CA 1
ATOM 3934 C C . GLY B 1 214 ? -3.963 73.177 41.409 1.00 51.42 215 GLY B C 1
ATOM 3935 O O . GLY B 1 214 ? -4.234 72.603 42.482 1.00 51.76 215 GLY B O 1
ATOM 3936 N N . VAL B 1 215 ? -3.147 72.653 40.487 1.00 50.53 216 VAL B N 1
ATOM 3937 C CA . VAL B 1 215 ? -2.357 71.454 40.758 1.00 49.35 216 VAL B CA 1
ATOM 3938 C C . VAL B 1 215 ? -0.918 71.886 41.035 1.00 48.62 216 VAL B C 1
ATOM 3939 O O . VAL B 1 215 ? -0.319 72.641 40.247 1.00 48.58 216 VAL B O 1
ATOM 3943 N N . LYS B 1 216 ? -0.401 71.448 42.182 1.00 47.71 217 LYS B N 1
ATOM 3944 C CA . LYS B 1 216 ? 0.918 71.853 42.666 1.00 47.20 217 LYS B CA 1
ATOM 3945 C C . LYS B 1 216 ? 2.026 70.990 42.049 1.00 46.32 217 LYS B C 1
ATOM 3946 O O . LYS B 1 216 ? 2.006 69.756 42.135 1.00 46.76 217 LYS B O 1
ATOM 3949 N N . VAL B 1 217 ? 2.984 71.669 41.430 1.00 45.04 218 VAL B N 1
ATOM 3950 C CA . VAL B 1 217 ? 4.158 71.035 40.819 1.00 43.01 218 VAL B CA 1
ATOM 3951 C C . VAL B 1 217 ? 5.369 71.662 41.491 1.00 41.68 218 VAL B C 1
ATOM 3952 O O . VAL B 1 217 ? 5.543 72.880 41.417 1.00 41.37 218 VAL B O 1
ATOM 3956 N N . CYS B 1 218 ? 6.182 70.834 42.152 1.00 39.98 219 CYS B N 1
ATOM 3957 C CA . CYS B 1 218 ? 7.352 71.283 42.895 1.00 38.82 219 CYS B CA 1
ATOM 3958 C C . CYS B 1 218 ? 8.424 71.951 42.053 1.00 37.37 219 CYS B C 1
ATOM 3959 O O . CYS B 1 218 ? 9.254 72.663 42.587 1.00 37.81 219 CYS B O 1
ATOM 3962 N N . GLY B 1 219 ? 8.450 71.692 40.747 1.00 34.96 220 GLY B N 1
ATOM 3963 C CA . GLY B 1 219 ? 9.424 72.361 39.897 1.00 31.94 220 GLY B CA 1
ATOM 3964 C C . GLY B 1 219 ? 9.464 71.761 38.508 1.00 30.02 220 GLY B C 1
ATOM 3965 O O . GLY B 1 219 ? 8.981 70.621 38.299 1.00 28.11 220 GLY B O 1
ATOM 3966 N N . ASN B 1 220 ? 9.995 72.552 37.571 1.00 28.40 221 ASN B N 1
ATOM 3967 C CA . ASN B 1 220 ? 10.210 72.127 36.180 1.00 28.91 221 ASN B CA 1
ATOM 3968 C C . ASN B 1 220 ? 11.698 72.030 35.892 1.00 28.20 221 ASN B C 1
ATOM 3969 O O . ASN B 1 220 ? 12.477 72.881 36.350 1.00 27.38 221 ASN B O 1
ATOM 3974 N N . ILE B 1 221 ? 12.088 71.004 35.127 1.00 27.36 222 ILE B N 1
ATOM 3975 C CA . ILE B 1 221 ? 13.498 70.814 34.755 1.00 27.06 222 ILE B CA 1
ATOM 3976 C C . ILE B 1 221 ? 13.515 70.732 33.226 1.00 26.41 222 ILE B C 1
ATOM 3977 O O . ILE B 1 221 ? 13.035 69.759 32.640 1.00 26.14 222 ILE B O 1
ATOM 3982 N N . LEU B 1 222 ? 14.017 71.777 32.581 1.00 25.83 223 LEU B N 1
ATOM 3983 C CA . LEU B 1 222 ? 13.977 71.862 31.132 1.00 26.35 223 LEU B CA 1
ATOM 3984 C C . LEU B 1 222 ? 15.389 71.765 30.596 1.00 25.76 223 LEU B C 1
ATOM 3985 O O . LEU B 1 222 ? 16.269 72.519 31.021 1.00 25.06 223 LEU B O 1
ATOM 3990 N N . LEU B 1 223 ? 15.592 70.814 29.677 1.00 24.45 224 LEU B N 1
ATOM 3991 C CA . LEU B 1 223 ? 16.893 70.593 29.047 1.00 24.24 224 LEU B CA 1
ATOM 3992 C C . LEU B 1 223 ? 16.794 70.953 27.604 1.00 23.02 224 LEU B C 1
ATOM 3993 O O . LEU B 1 223 ? 16.169 70.229 26.845 1.00 22.21 224 LEU B O 1
ATOM 3998 N N . ASN B 1 224 ? 17.392 72.082 27.208 1.00 23.06 225 ASN B N 1
ATOM 3999 C CA . ASN B 1 224 ? 17.289 72.538 25.828 1.00 23.93 225 ASN B CA 1
ATOM 4000 C C . ASN B 1 224 ? 15.847 72.521 25.324 1.00 24.73 225 ASN B C 1
ATOM 4001 O O . ASN B 1 224 ? 15.564 72.039 24.215 1.00 24.55 225 ASN B O 1
ATOM 4006 N N . ALA B 1 225 ? 14.941 73.090 26.127 1.00 23.33 226 ALA B N 1
ATOM 4007 C CA . ALA B 1 225 ? 13.520 73.128 25.770 1.00 23.08 226 ALA B CA 1
ATOM 4008 C C . ALA B 1 225 ? 13.309 73.735 24.417 1.00 22.63 226 ALA B C 1
ATOM 4009 O O . ALA B 1 225 ? 13.979 74.694 24.054 1.00 22.94 226 ALA B O 1
ATOM 4011 N N . MET B 1 226 ? 12.364 73.170 23.666 1.00 22.34 227 MET B N 1
ATOM 4012 C CA . MET B 1 226 ? 12.162 73.562 22.291 1.00 23.39 227 MET B CA 1
ATOM 4013 C C . MET B 1 226 ? 11.075 74.649 22.141 1.00 22.92 227 MET B C 1
ATOM 4014 O O . MET B 1 226 ? 9.926 74.387 22.450 1.00 23.65 227 MET B O 1
ATOM 4019 N N . PHE B 1 227 ? 11.482 75.817 21.668 1.00 23.83 228 PHE B N 1
ATOM 4020 C CA . PHE B 1 227 ? 10.604 76.951 21.400 1.00 25.39 228 PHE B CA 1
ATOM 4021 C C . PHE B 1 227 ? 11.024 77.563 20.087 1.00 27.17 228 PHE B C 1
ATOM 4022 O O . PHE B 1 227 ? 12.180 77.403 19.641 1.00 27.49 228 PHE B O 1
ATOM 4030 N N . GLY B 1 228 ? 10.104 78.276 19.445 1.00 28.38 229 GLY B N 1
ATOM 4031 C CA . GLY B 1 228 ? 10.453 78.974 18.216 1.00 29.07 229 GLY B CA 1
ATOM 4032 C C . GLY B 1 228 ? 9.642 80.247 18.022 1.00 30.67 229 GLY B C 1
ATOM 4033 O O . GLY B 1 228 ? 9.049 80.779 18.966 1.00 31.83 229 GLY B O 1
ATOM 4034 N N . GLY B 1 229 ? 9.609 80.720 16.794 1.00 31.98 230 GLY B N 1
ATOM 4035 C CA . GLY B 1 229 ? 8.889 81.949 16.430 1.00 33.62 230 GLY B CA 1
ATOM 4036 C C . GLY B 1 229 ? 9.097 82.217 14.954 1.00 34.97 230 GLY B C 1
ATOM 4037 O O . GLY B 1 229 ? 9.979 81.612 14.302 1.00 33.27 230 GLY B O 1
ATOM 4038 N N . THR B 1 230 ? 8.293 83.134 14.417 1.00 35.79 231 THR B N 1
ATOM 4039 C CA . THR B 1 230 ? 8.365 83.474 12.998 1.00 37.23 231 THR B CA 1
ATOM 4040 C C . THR B 1 230 ? 9.671 84.134 12.579 1.00 37.83 231 THR B C 1
ATOM 4041 O O . THR B 1 230 ? 10.173 83.853 11.498 1.00 38.80 231 THR B O 1
ATOM 4045 N N . GLU B 1 231 ? 10.216 85.022 13.404 1.00 38.19 232 GLU B N 1
ATOM 4046 C CA . GLU B 1 231 ? 11.492 85.678 13.075 1.00 38.97 232 GLU B CA 1
ATOM 4047 C C . GLU B 1 231 ? 12.700 84.857 13.566 1.00 38.07 232 GLU B C 1
ATOM 4048 O O . GLU B 1 231 ? 12.585 84.111 14.543 1.00 37.68 232 GLU B O 1
ATOM 4054 N N . ARG B 1 232 ? 13.845 84.995 12.902 1.00 36.98 233 ARG B N 1
ATOM 4055 C CA . ARG B 1 232 ? 15.073 84.358 13.380 1.00 36.98 233 ARG B CA 1
ATOM 4056 C C . ARG B 1 232 ? 15.716 85.154 14.498 1.00 36.80 233 ARG B C 1
ATOM 4057 O O . ARG B 1 232 ? 15.659 86.389 14.507 1.00 37.54 233 ARG B O 1
ATOM 4065 N N . THR B 1 233 ? 16.314 84.457 15.455 1.00 35.61 234 THR B N 1
ATOM 4066 C CA . THR B 1 233 ? 17.100 85.127 16.465 1.00 34.76 234 THR B CA 1
ATOM 4067 C C . THR B 1 233 ? 18.534 85.129 15.970 1.00 34.24 234 THR B C 1
ATOM 4068 O O . THR B 1 233 ? 18.864 84.501 14.961 1.00 34.49 234 THR B O 1
ATOM 4072 N N . GLU B 1 234 ? 19.382 85.852 16.681 1.00 33.93 235 GLU B N 1
ATOM 4073 C CA . GLU B 1 234 ? 20.790 85.922 16.359 1.00 33.81 235 GLU B CA 1
ATOM 4074 C C . GLU B 1 234 ? 21.464 84.548 16.437 1.00 33.49 235 GLU B C 1
ATOM 4075 O O . GLU B 1 234 ? 22.253 84.187 15.556 1.00 33.75 235 GLU B O 1
ATOM 4081 N N . SER B 1 235 ? 21.199 83.807 17.510 1.00 32.29 236 SER B N 1
ATOM 4082 C CA . SER B 1 235 ? 21.845 82.496 17.688 1.00 31.82 236 SER B CA 1
ATOM 4083 C C . SER B 1 235 ? 21.475 81.499 16.580 1.00 31.45 236 SER B C 1
ATOM 4084 O O . SER B 1 235 ? 22.320 80.682 16.144 1.00 30.99 236 SER B O 1
ATOM 4087 N N . GLU B 1 236 ? 20.224 81.583 16.111 1.00 32.01 237 GLU B N 1
ATOM 4088 C CA . GLU B 1 236 ? 19.757 80.756 14.984 1.00 32.88 237 GLU B CA 1
ATOM 4089 C C . GLU B 1 236 ? 20.523 80.968 13.677 1.00 34.34 237 GLU B C 1
ATOM 4090 O O . GLU B 1 236 ? 20.890 79.998 13.005 1.00 33.20 237 GLU B O 1
ATOM 4096 N N . ARG B 1 237 ? 20.736 82.232 13.299 1.00 34.83 238 ARG B N 1
ATOM 4097 C CA . ARG B 1 237 ? 21.458 82.541 12.068 1.00 36.75 238 ARG B CA 1
ATOM 4098 C C . ARG B 1 237 ? 22.925 82.170 12.222 1.00 35.80 238 ARG B C 1
ATOM 4099 O O . ARG B 1 237 ? 23.522 81.591 11.319 1.00 36.50 238 ARG B O 1
ATOM 4107 N N . ARG B 1 238 ? 23.480 82.465 13.393 1.00 35.31 239 ARG B N 1
ATOM 4108 C CA . ARG B 1 238 ? 24.867 82.180 13.707 1.00 35.26 239 ARG B CA 1
ATOM 4109 C C . ARG B 1 238 ? 25.209 80.682 13.774 1.00 34.27 239 ARG B C 1
ATOM 4110 O O . ARG B 1 238 ? 26.213 80.241 13.190 1.00 33.98 239 ARG B O 1
ATOM 4118 N N . LEU B 1 239 ? 24.396 79.908 14.490 1.00 32.92 240 LEU B N 1
ATOM 4119 C CA . LEU B 1 239 ? 24.728 78.493 14.763 1.00 31.68 240 LEU B CA 1
ATOM 4120 C C . LEU B 1 239 ? 24.126 77.478 13.770 1.00 31.13 240 LEU B C 1
ATOM 4121 O O . LEU B 1 239 ? 24.415 76.284 13.842 1.00 29.90 240 LEU B O 1
ATOM 4126 N N . ASP B 1 240 ? 23.317 77.966 12.842 1.00 31.46 241 ASP B N 1
ATOM 4127 C CA . ASP B 1 240 ? 22.637 77.138 11.846 1.00 31.67 241 ASP B CA 1
ATOM 4128 C C . ASP B 1 240 ? 23.616 76.230 11.165 1.00 32.29 241 ASP B C 1
ATOM 4129 O O . ASP B 1 240 ? 24.560 76.699 10.551 1.00 32.19 241 ASP B O 1
ATOM 4134 N N . GLY B 1 241 ? 23.390 74.929 11.290 1.00 31.93 242 GLY B N 1
ATOM 4135 C CA . GLY B 1 241 ? 24.190 73.949 10.578 1.00 32.10 242 GLY B CA 1
ATOM 4136 C C . GLY B 1 241 ? 25.549 73.628 11.183 1.00 31.62 242 GLY B C 1
ATOM 4137 O O . GLY B 1 241 ? 26.210 72.743 10.704 1.00 32.16 242 GLY B O 1
ATOM 4138 N N . LYS B 1 242 ? 25.951 74.330 12.239 1.00 30.93 243 LYS B N 1
ATOM 4139 C CA . LYS B 1 242 ? 27.296 74.182 12.805 1.00 31.28 243 LYS B CA 1
ATOM 4140 C C . LYS B 1 242 ? 27.400 73.010 13.776 1.00 29.93 243 LYS B C 1
ATOM 4141 O O . LYS B 1 242 ? 28.437 72.355 13.878 1.00 29.30 243 LYS B O 1
ATOM 4147 N N . TYR B 1 243 ? 26.314 72.749 14.496 1.00 28.14 244 TYR B N 1
ATOM 4148 C CA . TYR B 1 243 ? 26.335 71.755 15.538 1.00 26.57 244 TYR B CA 1
ATOM 4149 C C . TYR B 1 243 ? 25.100 70.867 15.468 1.00 24.60 244 TYR B C 1
ATOM 4150 O O . TYR B 1 243 ? 24.278 70.890 16.370 1.00 23.44 244 TYR B O 1
ATOM 4159 N N . PHE B 1 244 ? 25.015 70.098 14.380 1.00 21.94 245 PHE B N 1
ATOM 4160 C CA . PHE B 1 244 ? 24.032 69.027 14.166 1.00 23.34 245 PHE B CA 1
ATOM 4161 C C . PHE B 1 244 ? 22.638 69.471 13.711 1.00 23.08 245 PHE B C 1
ATOM 4162 O O . PHE B 1 244 ? 21.959 68.705 13.059 1.00 23.30 245 PHE B O 1
ATOM 4170 N N . VAL B 1 245 ? 22.242 70.694 14.058 1.00 22.79 246 VAL B N 1
ATOM 4171 C CA . VAL B 1 245 ? 20.856 71.157 13.922 1.00 22.22 246 VAL B CA 1
ATOM 4172 C C . VAL B 1 245 ? 20.824 72.220 12.833 1.00 22.93 246 VAL B C 1
ATOM 4173 O O . VAL B 1 245 ? 21.716 73.087 12.782 1.00 23.35 246 VAL B O 1
ATOM 4177 N N . THR B 1 246 ? 19.797 72.144 11.984 1.00 23.89 247 THR B N 1
ATOM 4178 C CA . THR B 1 246 ? 19.607 73.124 10.925 1.00 23.89 247 THR B CA 1
ATOM 4179 C C . THR B 1 246 ? 18.268 73.821 11.102 1.00 24.33 247 THR B C 1
ATOM 4180 O O . THR B 1 246 ? 17.291 73.232 11.562 1.00 23.51 247 THR B O 1
ATOM 4184 N N . LEU B 1 247 ? 18.214 75.073 10.686 1.00 25.56 248 LEU B N 1
ATOM 4185 C CA . LEU B 1 247 ? 16.947 75.791 10.672 1.00 26.72 248 LEU B CA 1
ATOM 4186 C C . LEU B 1 247 ? 15.951 75.132 9.770 1.00 25.75 248 LEU B C 1
ATOM 4187 O O . LEU B 1 247 ? 14.769 75.162 10.039 1.00 26.90 248 LEU B O 1
ATOM 4192 N N . GLN B 1 248 ? 16.428 74.569 8.667 1.00 26.44 249 GLN B N 1
ATOM 4193 C CA . GLN B 1 248 ? 15.555 73.841 7.772 1.00 26.74 249 GLN B CA 1
ATOM 4194 C C . GLN B 1 248 ? 14.842 72.724 8.545 1.00 24.89 249 GLN B C 1
ATOM 4195 O O . GLN B 1 248 ? 13.652 72.584 8.434 1.00 25.30 249 GLN B O 1
ATOM 4198 N N . ASP B 1 249 ? 15.560 71.937 9.356 1.00 24.52 250 ASP B N 1
ATOM 4199 C CA . ASP B 1 249 ? 14.865 70.879 10.105 1.00 22.61 250 ASP B CA 1
ATOM 4200 C C . ASP B 1 249 ? 13.993 71.439 11.243 1.00 21.76 250 ASP B C 1
ATOM 4201 O O . ASP B 1 249 ? 12.911 70.909 11.527 1.00 21.86 250 ASP B O 1
ATOM 4206 N N . ARG B 1 250 ? 14.463 72.513 11.893 1.00 22.36 251 ARG B N 1
ATOM 4207 C CA . ARG B 1 250 ? 13.689 73.163 12.992 1.00 22.88 251 ARG B CA 1
ATOM 4208 C C . ARG B 1 250 ? 12.318 73.556 12.422 1.00 23.16 251 ARG B C 1
ATOM 4209 O O . ARG B 1 250 ? 11.266 73.214 12.988 1.00 23.71 251 ARG B O 1
ATOM 4217 N N . ASP B 1 251 ? 12.354 74.229 11.275 1.00 24.33 252 ASP B N 1
ATOM 4218 C CA . ASP B 1 251 ? 11.125 74.654 10.587 1.00 25.17 252 ASP B CA 1
ATOM 4219 C C . ASP B 1 251 ? 10.234 73.456 10.299 1.00 25.36 252 ASP B C 1
ATOM 4220 O O . ASP B 1 251 ? 9.024 73.480 10.562 1.00 25.08 252 ASP B O 1
ATOM 4225 N N . TRP B 1 252 ? 10.848 72.368 9.804 1.00 23.47 253 TRP B N 1
ATOM 4226 C CA . TRP B 1 252 ? 10.113 71.156 9.452 1.00 22.37 253 TRP B CA 1
ATOM 4227 C C . TRP B 1 252 ? 9.372 70.591 10.651 1.00 21.20 253 TRP B C 1
ATOM 4228 O O . TRP B 1 252 ? 8.212 70.200 10.525 1.00 22.27 253 TRP B O 1
ATOM 4239 N N . TYR B 1 253 ? 10.026 70.507 11.806 1.00 20.59 254 TYR B N 1
ATOM 4240 C CA . TYR B 1 253 ? 9.405 69.885 12.999 1.00 20.36 254 TYR B CA 1
ATOM 4241 C C . TYR B 1 253 ? 8.225 70.739 13.553 1.00 20.82 254 TYR B C 1
ATOM 4242 O O . TYR B 1 253 ? 7.181 70.213 13.957 1.00 20.48 254 TYR B O 1
ATOM 4251 N N . TRP B 1 254 ? 8.422 72.045 13.536 1.00 22.99 255 TRP B N 1
ATOM 4252 C CA . TRP B 1 254 ? 7.350 72.978 13.926 1.00 24.44 255 TRP B CA 1
ATOM 4253 C C . TRP B 1 254 ? 6.151 72.827 12.995 1.00 25.17 255 TRP B C 1
ATOM 4254 O O . TRP B 1 254 ? 5.020 72.650 13.451 1.00 27.06 255 TRP B O 1
ATOM 4265 N N . LYS B 1 255 ? 6.400 72.866 11.696 1.00 25.90 256 LYS B N 1
ATOM 4266 C CA . LYS B 1 255 ? 5.356 72.572 10.710 1.00 28.00 256 LYS B CA 1
ATOM 4267 C C . LYS B 1 255 ? 4.668 71.219 10.953 1.00 27.62 256 LYS B C 1
ATOM 4268 O O . LYS B 1 255 ? 3.438 71.133 10.891 1.00 28.24 256 LYS B O 1
ATOM 4274 N N . ALA B 1 256 ? 5.429 70.179 11.292 1.00 26.69 257 ALA B N 1
ATOM 4275 C CA . ALA B 1 256 ? 4.854 68.847 11.571 1.00 26.32 257 ALA B CA 1
ATOM 4276 C C . ALA B 1 256 ? 3.928 68.790 12.777 1.00 26.70 257 ALA B C 1
ATOM 4277 O O . ALA B 1 256 ? 2.938 68.037 12.777 1.00 27.27 257 ALA B O 1
ATOM 4279 N N . TYR B 1 257 ? 4.258 69.560 13.820 1.00 26.65 258 TYR B N 1
ATOM 4280 C CA . TYR B 1 257 ? 3.505 69.535 15.087 1.00 26.36 258 TYR B CA 1
ATOM 4281 C C . TYR B 1 257 ? 2.358 70.578 15.122 1.00 27.05 258 TYR B C 1
ATOM 4282 O O . TYR B 1 257 ? 1.309 70.301 15.682 1.00 25.72 258 TYR B O 1
ATOM 4291 N N . LEU B 1 258 ? 2.597 71.761 14.571 1.00 27.34 259 LEU B N 1
ATOM 4292 C CA . LEU B 1 258 ? 1.598 72.848 14.698 1.00 29.41 259 LEU B CA 1
ATOM 4293 C C . LEU B 1 258 ? 0.390 72.544 13.785 1.00 30.93 259 LEU B C 1
ATOM 4294 O O . LEU B 1 258 ? 0.529 71.782 12.810 1.00 30.46 259 LEU B O 1
ATOM 4299 N N . PRO B 1 259 ? -0.796 73.113 14.104 1.00 32.80 260 PRO B N 1
ATOM 4300 C CA . PRO B 1 259 ? -1.944 73.009 13.192 1.00 33.60 260 PRO B CA 1
ATOM 4301 C C . PRO B 1 259 ? -1.518 73.388 11.796 1.00 34.19 260 PRO B C 1
ATOM 4302 O O . PRO B 1 259 ? -0.644 74.230 11.651 1.00 34.19 260 PRO B O 1
ATOM 4306 N N . GLU B 1 260 ? -2.121 72.798 10.766 1.00 36.98 261 GLU B N 1
ATOM 4307 C CA . GLU B 1 260 ? -1.699 73.057 9.365 1.00 40.02 261 GLU B CA 1
ATOM 4308 C C . GLU B 1 260 ? -1.839 74.533 8.920 1.00 41.12 261 GLU B C 1
ATOM 4309 O O . GLU B 1 260 ? -1.101 75.024 8.051 1.00 42.06 261 GLU B O 1
ATOM 4315 N N . ASP B 1 261 ? -2.733 75.250 9.585 1.00 42.21 262 ASP B N 1
ATOM 4316 C CA . ASP B 1 261 ? -3.072 76.649 9.284 1.00 43.62 262 ASP B CA 1
ATOM 4317 C C . ASP B 1 261 ? -2.191 77.638 10.068 1.00 43.38 262 ASP B C 1
ATOM 4318 O O . ASP B 1 261 ? -2.348 78.870 9.931 1.00 43.75 262 ASP B O 1
ATOM 4323 N N . ALA B 1 262 ? -1.305 77.104 10.918 1.00 41.92 263 ALA B N 1
ATOM 4324 C CA . ALA B 1 262 ? -0.587 77.919 11.910 1.00 40.27 263 ALA B CA 1
ATOM 4325 C C . ALA B 1 262 ? 0.786 78.303 11.440 1.00 38.95 263 ALA B C 1
ATOM 4326 O O . ALA B 1 262 ? 1.275 77.766 10.453 1.00 38.46 263 ALA B O 1
ATOM 4328 N N . ASP B 1 263 ? 1.403 79.251 12.142 1.00 37.19 264 ASP B N 1
ATOM 4329 C CA . ASP B 1 263 ? 2.796 79.586 11.914 1.00 35.60 264 ASP B CA 1
ATOM 4330 C C . ASP B 1 263 ? 3.590 79.475 13.232 1.00 33.60 264 ASP B C 1
ATOM 4331 O O . ASP B 1 263 ? 3.041 79.051 14.233 1.00 31.91 264 ASP B O 1
ATOM 4336 N N . ARG B 1 264 ? 4.878 79.793 13.225 1.00 33.29 265 ARG B N 1
ATOM 4337 C CA . ARG B 1 264 ? 5.696 79.561 14.428 1.00 32.74 265 ARG B CA 1
ATOM 4338 C C . ARG B 1 264 ? 5.411 80.572 15.557 1.00 33.47 265 ARG B C 1
ATOM 4339 O O . ARG B 1 264 ? 5.908 80.435 16.664 1.00 33.11 265 ARG B O 1
ATOM 4347 N N . ASP B 1 265 ? 4.577 81.571 15.277 1.00 33.55 266 ASP B N 1
ATOM 4348 C CA . ASP B 1 265 ? 4.094 82.429 16.363 1.00 34.19 266 ASP B CA 1
ATOM 4349 C C . ASP B 1 265 ? 2.855 81.896 17.050 1.00 33.81 266 ASP B C 1
ATOM 4350 O O . ASP B 1 265 ? 2.298 82.551 17.937 1.00 34.55 266 ASP B O 1
ATOM 4355 N N . HIS B 1 266 ? 2.438 80.685 16.690 1.00 33.39 267 HIS B N 1
ATOM 4356 C CA . HIS B 1 266 ? 1.425 79.977 17.484 1.00 33.51 267 HIS B CA 1
ATOM 4357 C C . HIS B 1 266 ? 1.940 79.890 18.930 1.00 34.64 267 HIS B C 1
ATOM 4358 O O . HIS B 1 266 ? 3.154 79.710 19.154 1.00 34.79 267 HIS B O 1
ATOM 4365 N N . PRO B 1 267 ? 1.050 80.052 19.934 1.00 34.59 268 PRO B N 1
ATOM 4366 C CA . PRO B 1 267 ? 1.555 80.036 21.311 1.00 33.81 268 PRO B CA 1
ATOM 4367 C C . PRO B 1 267 ? 2.209 78.706 21.783 1.00 33.19 268 PRO B C 1
ATOM 4368 O O . PRO B 1 267 ? 2.942 78.696 22.774 1.00 32.61 268 PRO B O 1
ATOM 4372 N N . ALA B 1 268 ? 1.965 77.598 21.089 1.00 31.66 269 ALA B N 1
ATOM 4373 C CA . ALA B 1 268 ? 2.605 76.321 21.496 1.00 31.16 269 ALA B CA 1
ATOM 4374 C C . ALA B 1 268 ? 4.102 76.420 21.262 1.00 30.10 269 ALA B C 1
ATOM 4375 O O . ALA B 1 268 ? 4.922 75.920 22.044 1.00 30.11 269 ALA B O 1
ATOM 4377 N N . CYS B 1 269 ? 4.418 77.081 20.164 1.00 29.91 270 CYS B N 1
ATOM 4378 C CA . CYS B 1 269 ? 5.769 77.288 19.689 1.00 30.72 270 CYS B CA 1
ATOM 4379 C C . CYS B 1 269 ? 6.437 78.497 20.351 1.00 31.47 270 CYS B C 1
ATOM 4380 O O . CYS B 1 269 ? 7.587 78.403 20.808 1.00 29.57 270 CYS B O 1
ATOM 4383 N N . ASN B 1 270 ? 5.695 79.614 20.405 1.00 32.17 271 ASN B N 1
ATOM 4384 C CA . ASN B 1 270 ? 6.219 80.898 20.855 1.00 33.32 271 ASN B CA 1
ATOM 4385 C C . ASN B 1 270 ? 5.352 81.399 22.021 1.00 35.11 271 ASN B C 1
ATOM 4386 O O . ASN B 1 270 ? 4.544 82.300 21.821 1.00 35.18 271 ASN B O 1
ATOM 4391 N N . PRO B 1 271 ? 5.505 80.808 23.227 1.00 35.74 272 PRO B N 1
ATOM 4392 C CA . PRO B 1 271 ? 4.516 81.004 24.289 1.00 37.16 272 PRO B CA 1
ATOM 4393 C C . PRO B 1 271 ? 4.457 82.442 24.867 1.00 38.39 272 PRO B C 1
ATOM 4394 O O . PRO B 1 271 ? 3.455 82.811 25.450 1.00 39.36 272 PRO B O 1
ATOM 4398 N N . PHE B 1 272 ? 5.518 83.221 24.706 1.00 39.59 273 PHE B N 1
ATOM 4399 C CA . PHE B 1 272 ? 5.543 84.608 25.174 1.00 41.17 273 PHE B CA 1
ATOM 4400 C C . PHE B 1 272 ? 5.715 85.546 23.985 1.00 42.10 273 PHE B C 1
ATOM 4401 O O . PHE B 1 272 ? 6.185 86.679 24.131 1.00 42.52 273 PHE B O 1
ATOM 4409 N N . GLY B 1 273 ? 5.338 85.068 22.797 1.00 42.70 274 GLY B N 1
ATOM 4410 C CA . GLY B 1 273 ? 5.435 85.868 21.584 1.00 44.19 274 GLY B CA 1
ATOM 4411 C C . GLY B 1 273 ? 4.142 86.620 21.339 1.00 45.21 274 GLY B C 1
ATOM 4412 O O . GLY B 1 273 ? 3.288 86.680 22.233 1.00 44.17 274 GLY B O 1
ATOM 4413 N N . PRO B 1 274 ? 3.954 87.133 20.107 1.00 46.26 275 PRO B N 1
ATOM 4414 C CA . PRO B 1 274 ? 2.869 88.093 19.829 1.00 47.11 275 PRO B CA 1
ATOM 4415 C C . PRO B 1 274 ? 1.509 87.533 20.193 1.00 47.68 275 PRO B C 1
ATOM 4416 O O . PRO B 1 274 ? 0.619 88.284 20.557 1.00 48.61 275 PRO B O 1
ATOM 4420 N N . ASN B 1 275 ? 1.364 86.214 20.127 1.00 47.76 276 ASN B N 1
ATOM 4421 C CA . ASN B 1 275 ? 0.112 85.560 20.430 1.00 47.81 276 ASN B CA 1
ATOM 4422 C C . ASN B 1 275 ? 0.190 84.865 21.770 1.00 48.04 276 ASN B C 1
ATOM 4423 O O . ASN B 1 275 ? -0.655 84.027 22.100 1.00 48.00 276 ASN B O 1
ATOM 4428 N N . GLY B 1 276 ? 1.209 85.216 22.550 1.00 48.18 277 GLY B N 1
ATOM 4429 C CA . GLY B 1 276 ? 1.485 84.513 23.798 1.00 49.32 277 GLY B CA 1
ATOM 4430 C C . GLY B 1 276 ? 0.537 84.885 24.914 1.00 49.97 277 GLY B C 1
ATOM 4431 O O . GLY B 1 276 ? -0.462 85.568 24.693 1.00 51.03 277 GLY B O 1
ATOM 4432 N N . ARG B 1 277 ? 0.846 84.439 26.119 1.00 49.69 278 ARG B N 1
ATOM 4433 C CA . ARG B 1 277 ? -0.003 84.715 27.263 1.00 49.21 278 ARG B CA 1
ATOM 4434 C C . ARG B 1 277 ? 0.898 84.849 28.458 1.00 48.06 278 ARG B C 1
ATOM 4435 O O . ARG B 1 277 ? 1.540 83.886 28.840 1.00 47.61 278 ARG B O 1
ATOM 4443 N N . ARG B 1 278 ? 0.930 86.030 29.072 1.00 46.59 279 ARG B N 1
ATOM 4444 C CA . ARG B 1 278 ? 1.737 86.225 30.278 1.00 44.94 279 ARG B CA 1
ATOM 4445 C C . ARG B 1 278 ? 1.198 85.351 31.409 1.00 43.81 279 ARG B C 1
ATOM 4446 O O . ARG B 1 278 ? 0.055 84.924 31.371 1.00 43.51 279 ARG B O 1
ATOM 4454 N N . LEU B 1 279 ? 2.035 85.065 32.398 1.00 42.83 280 LEU B N 1
ATOM 4455 C CA . LEU B 1 279 ? 1.704 84.095 33.430 1.00 41.95 280 LEU B CA 1
ATOM 4456 C C . LEU B 1 279 ? 1.700 84.704 34.834 1.00 41.74 280 LEU B C 1
ATOM 4457 O O . LEU B 1 279 ? 1.707 83.968 35.841 1.00 41.10 280 LEU B O 1
ATOM 4462 N N . GLY B 1 280 ? 1.685 86.039 34.893 1.00 41.28 281 GLY B N 1
ATOM 4463 C CA . GLY B 1 280 ? 1.647 86.762 36.169 1.00 41.33 281 GLY B CA 1
ATOM 4464 C C . GLY B 1 280 ? 0.543 86.251 37.084 1.00 41.28 281 GLY B C 1
ATOM 4465 O O . GLY B 1 280 ? -0.572 86.021 36.641 1.00 41.06 281 GLY B O 1
ATOM 4466 N N . GLY B 1 281 ? 0.874 86.017 38.349 1.00 41.72 282 GLY B N 1
ATOM 4467 C CA . GLY B 1 281 ? -0.137 85.690 39.351 1.00 42.54 282 GLY B CA 1
ATOM 4468 C C . GLY B 1 281 ? -0.573 84.240 39.471 1.00 42.62 282 GLY B C 1
ATOM 4469 O O . GLY B 1 281 ? -1.352 83.900 40.366 1.00 43.21 282 GLY B O 1
ATOM 4470 N N . LEU B 1 282 ? -0.087 83.379 38.577 1.00 41.56 283 LEU B N 1
ATOM 4471 C CA . LEU B 1 282 ? -0.351 81.940 38.666 1.00 40.38 283 LEU B CA 1
ATOM 4472 C C . LEU B 1 282 ? 0.599 81.329 39.665 1.00 38.66 283 LEU B C 1
ATOM 4473 O O . LEU B 1 282 ? 1.726 81.796 39.777 1.00 39.48 283 LEU B O 1
ATOM 4478 N N . PRO B 1 283 ? 0.175 80.269 40.375 1.00 37.29 284 PRO B N 1
ATOM 4479 C CA . PRO B 1 283 ? 1.142 79.570 41.208 1.00 37.05 284 PRO B CA 1
ATOM 4480 C C . PRO B 1 283 ? 2.043 78.653 40.328 1.00 36.38 284 PRO B C 1
ATOM 4481 O O . PRO B 1 283 ? 2.048 77.441 40.503 1.00 36.42 284 PRO B O 1
ATOM 4485 N N . PHE B 1 284 ? 2.768 79.247 39.386 1.00 35.81 285 PHE B N 1
ATOM 4486 C CA . PHE B 1 284 ? 3.603 78.493 38.450 1.00 35.62 285 PHE B CA 1
ATOM 4487 C C . PHE B 1 284 ? 4.875 77.915 39.116 1.00 35.91 285 PHE B C 1
ATOM 4488 O O . PHE B 1 284 ? 5.505 78.572 39.958 1.00 36.11 285 PHE B O 1
ATOM 4496 N N . ALA B 1 285 ? 5.234 76.676 38.749 1.00 34.61 286 ALA B N 1
ATOM 4497 C CA . ALA B 1 285 ? 6.358 75.960 39.355 1.00 32.83 286 ALA B CA 1
ATOM 4498 C C . ALA B 1 285 ? 7.669 76.756 39.298 1.00 31.96 286 ALA B C 1
ATOM 4499 O O . ALA B 1 285 ? 7.878 77.571 38.394 1.00 31.59 286 ALA B O 1
ATOM 4501 N N . LYS B 1 286 ? 8.553 76.529 40.259 1.00 30.98 287 LYS B N 1
ATOM 4502 C CA . LYS B 1 286 ? 9.924 77.007 40.101 1.00 32.12 287 LYS B CA 1
ATOM 4503 C C . LYS B 1 286 ? 10.540 76.227 38.924 1.00 31.70 287 LYS B C 1
ATOM 4504 O O . LYS B 1 286 ? 10.149 75.075 38.689 1.00 31.07 287 LYS B O 1
ATOM 4510 N N . SER B 1 287 ? 11.469 76.864 38.212 1.00 31.43 288 SER B N 1
ATOM 4511 C CA . SER B 1 287 ? 12.107 76.288 37.005 1.00 30.30 288 SER B CA 1
ATOM 4512 C C . SER B 1 287 ? 13.617 76.180 37.108 1.00 30.74 288 SER B C 1
ATOM 4513 O O . SER B 1 287 ? 14.284 77.126 37.576 1.00 30.80 288 SER B O 1
ATOM 4516 N N . LEU B 1 288 ? 14.159 75.024 36.677 1.00 29.60 289 LEU B N 1
ATOM 4517 C CA . LEU B 1 288 ? 15.590 74.885 36.388 1.00 27.83 289 LEU B CA 1
ATOM 4518 C C . LEU B 1 288 ? 15.720 74.793 34.867 1.00 27.58 289 LEU B C 1
ATOM 4519 O O . LEU B 1 288 ? 15.196 73.877 34.235 1.00 27.79 289 LEU B O 1
ATOM 4524 N N . ILE B 1 289 ? 16.377 75.764 34.267 1.00 26.73 290 ILE B N 1
ATOM 4525 C CA . ILE B 1 289 ? 16.384 75.866 32.822 1.00 26.15 290 ILE B CA 1
ATOM 4526 C C . ILE B 1 289 ? 17.802 75.648 32.360 1.00 26.29 290 ILE B C 1
ATOM 4527 O O . ILE B 1 289 ? 18.652 76.489 32.595 1.00 25.80 290 ILE B O 1
ATOM 4532 N N . ILE B 1 290 ? 18.040 74.504 31.707 1.00 24.56 291 ILE B N 1
ATOM 4533 C CA . ILE B 1 290 ? 19.384 74.163 31.232 1.00 24.48 291 ILE B CA 1
ATOM 4534 C C . ILE B 1 290 ? 19.530 74.457 29.739 1.00 23.82 291 ILE B C 1
ATOM 4535 O O . ILE B 1 290 ? 18.724 73.987 28.938 1.00 22.22 291 ILE B O 1
ATOM 4540 N N . VAL B 1 291 ? 20.564 75.222 29.365 1.00 23.55 292 VAL B N 1
ATOM 4541 C CA . VAL B 1 291 ? 20.693 75.765 28.006 1.00 24.22 292 VAL B CA 1
ATOM 4542 C C . VAL B 1 291 ? 22.099 75.487 27.428 1.00 24.85 292 VAL B C 1
ATOM 4543 O O . VAL B 1 291 ? 23.106 75.950 27.993 1.00 26.36 292 VAL B O 1
ATOM 4547 N N . SER B 1 292 ? 22.164 74.756 26.314 1.00 24.07 293 SER B N 1
ATOM 4548 C CA . SER B 1 292 ? 23.400 74.612 25.508 1.00 24.04 293 SER B CA 1
ATOM 4549 C C . SER B 1 292 ? 23.737 75.850 24.695 1.00 24.42 293 SER B C 1
ATOM 4550 O O . SER B 1 292 ? 22.975 76.265 23.816 1.00 24.02 293 SER B O 1
ATOM 4553 N N . GLY B 1 293 ? 24.904 76.425 24.956 1.00 25.74 294 GLY B N 1
ATOM 4554 C CA . GLY B 1 293 ? 25.334 77.586 24.169 1.00 26.84 294 GLY B CA 1
ATOM 4555 C C . GLY B 1 293 ? 25.519 77.282 22.697 1.00 27.72 294 GLY B C 1
ATOM 4556 O O . GLY B 1 293 ? 25.568 78.192 21.874 1.00 27.99 294 GLY B O 1
ATOM 4557 N N . LEU B 1 294 ? 25.672 76.003 22.343 1.00 27.88 295 LEU B N 1
ATOM 4558 C CA . LEU B 1 294 ? 25.840 75.652 20.921 1.00 27.85 295 LEU B CA 1
ATOM 4559 C C . LEU B 1 294 ? 24.553 75.083 20.308 1.00 27.53 295 LEU B C 1
ATOM 4560 O O . LEU B 1 294 ? 24.575 74.502 19.229 1.00 28.75 295 LEU B O 1
ATOM 4565 N N . ASP B 1 295 ? 23.442 75.271 21.015 1.00 26.46 296 ASP B N 1
ATOM 4566 C CA . ASP B 1 295 ? 22.104 74.986 20.499 1.00 26.33 296 ASP B CA 1
ATOM 4567 C C . ASP B 1 295 ? 21.681 76.273 19.837 1.00 25.89 296 ASP B C 1
ATOM 4568 O O . ASP B 1 295 ? 21.614 77.325 20.505 1.00 25.49 296 ASP B O 1
ATOM 4573 N N . LEU B 1 296 ? 21.405 76.208 18.536 1.00 25.07 297 LEU B N 1
ATOM 4574 C CA . LEU B 1 296 ? 21.069 77.406 17.785 1.00 24.84 297 LEU B CA 1
ATOM 4575 C C . LEU B 1 296 ? 19.847 78.163 18.314 1.00 25.40 297 LEU B C 1
ATOM 4576 O O . LEU B 1 296 ? 19.631 79.302 17.906 1.00 25.50 297 LEU B O 1
ATOM 4581 N N . THR B 1 297 ? 19.031 77.511 19.148 1.00 25.38 298 THR B N 1
ATOM 4582 C CA . THR B 1 297 ? 17.837 78.134 19.732 1.00 25.67 298 THR B CA 1
ATOM 4583 C C . THR B 1 297 ? 18.083 78.654 21.143 1.00 25.58 298 THR B C 1
ATOM 4584 O O . THR B 1 297 ? 17.121 78.981 21.861 1.00 24.49 298 THR B O 1
ATOM 4588 N N . CYS B 1 298 ? 19.356 78.777 21.527 1.00 25.47 299 CYS B N 1
ATOM 4589 C CA . CYS B 1 298 ? 19.709 79.253 22.876 1.00 27.60 299 CYS B CA 1
ATOM 4590 C C . CYS B 1 298 ? 19.095 80.617 23.218 1.00 28.34 299 CYS B C 1
ATOM 4591 O O . CYS B 1 298 ? 18.582 80.790 24.321 1.00 29.60 299 CYS B O 1
ATOM 4594 N N . ASP B 1 299 ? 19.088 81.553 22.268 1.00 29.25 300 ASP B N 1
ATOM 4595 C CA . ASP B 1 299 ? 18.470 82.893 22.489 1.00 29.46 300 ASP B CA 1
ATOM 4596 C C . ASP B 1 299 ? 17.029 82.802 22.993 1.00 30.21 300 ASP B C 1
ATOM 4597 O O . ASP B 1 299 ? 16.638 83.485 23.955 1.00 29.79 300 ASP B O 1
ATOM 4602 N N . ARG B 1 300 ? 16.228 81.965 22.334 1.00 29.87 301 ARG B N 1
ATOM 4603 C CA . ARG B 1 300 ? 14.838 81.742 22.706 1.00 29.72 301 ARG B CA 1
ATOM 4604 C C . ARG B 1 300 ? 14.647 81.164 24.081 1.00 28.64 301 ARG B C 1
ATOM 4605 O O . ARG B 1 300 ? 13.701 81.519 24.787 1.00 28.39 301 ARG B O 1
ATOM 4613 N N . GLN B 1 301 ? 15.511 80.239 24.466 1.00 27.59 302 GLN B N 1
ATOM 4614 C CA . GLN B 1 301 ? 15.424 79.631 25.787 1.00 26.65 302 GLN B CA 1
ATOM 4615 C C . GLN B 1 301 ? 15.752 80.638 26.898 1.00 27.07 302 GLN B C 1
ATOM 4616 O O . GLN B 1 301 ? 15.146 80.606 27.976 1.00 27.36 302 GLN B O 1
ATOM 4622 N N . LEU B 1 302 ? 16.742 81.491 26.651 1.00 27.89 303 LEU B N 1
ATOM 4623 C CA . LEU B 1 302 ? 17.143 82.521 27.619 1.00 28.64 303 LEU B CA 1
ATOM 4624 C C . LEU B 1 302 ? 16.055 83.593 27.677 1.00 29.46 303 LEU B C 1
ATOM 4625 O O . LEU B 1 302 ? 15.747 84.106 28.772 1.00 29.96 303 LEU B O 1
ATOM 4630 N N . ALA B 1 303 ? 15.475 83.925 26.511 1.00 30.04 304 ALA B N 1
ATOM 4631 C CA . ALA B 1 303 ? 14.283 84.821 26.458 1.00 30.65 304 ALA B CA 1
ATOM 4632 C C . ALA B 1 303 ? 13.091 84.244 27.202 1.00 30.91 304 ALA B C 1
ATOM 4633 O O . ALA B 1 303 ? 12.335 84.955 27.899 1.00 31.31 304 ALA B O 1
ATOM 4635 N N . TYR B 1 304 ? 12.889 82.943 27.059 1.00 29.77 305 TYR B N 1
ATOM 4636 C CA . TYR B 1 304 ? 11.837 82.267 27.803 1.00 29.37 305 TYR B CA 1
ATOM 4637 C C . TYR B 1 304 ? 12.066 82.352 29.317 1.00 30.24 305 TYR B C 1
ATOM 4638 O O . TYR B 1 304 ? 11.121 82.579 30.083 1.00 30.96 305 TYR B O 1
ATOM 4647 N N . ALA B 1 305 ? 13.302 82.121 29.758 1.00 30.53 306 ALA B N 1
ATOM 4648 C CA . ALA B 1 305 ? 13.633 82.211 31.184 1.00 31.89 306 ALA B CA 1
ATOM 4649 C C . ALA B 1 305 ? 13.340 83.636 31.707 1.00 32.23 306 ALA B C 1
ATOM 4650 O O . ALA B 1 305 ? 12.819 83.803 32.788 1.00 32.04 306 ALA B O 1
ATOM 4652 N N . ASP B 1 306 ? 13.702 84.637 30.928 1.00 33.72 307 ASP B N 1
ATOM 4653 C CA . ASP B 1 306 ? 13.485 86.034 31.309 1.00 35.49 307 ASP B CA 1
ATOM 4654 C C . ASP B 1 306 ? 11.994 86.393 31.432 1.00 35.97 307 ASP B C 1
ATOM 4655 O O . ASP B 1 306 ? 11.596 87.057 32.403 1.00 35.96 307 ASP B O 1
ATOM 4660 N N . ALA B 1 307 ? 11.164 85.907 30.504 1.00 35.50 308 ALA B N 1
ATOM 4661 C CA . ALA B 1 307 ? 9.704 86.069 30.586 1.00 34.91 308 ALA B CA 1
ATOM 4662 C C . ALA B 1 307 ? 9.116 85.514 31.879 1.00 35.30 308 ALA B C 1
ATOM 4663 O O . ALA B 1 307 ? 8.279 86.169 32.538 1.00 35.05 308 ALA B O 1
ATOM 4665 N N . LEU B 1 308 ? 9.559 84.321 32.268 1.00 34.04 309 LEU B N 1
ATOM 4666 C CA . LEU B 1 308 ? 9.138 83.720 33.513 1.00 34.07 309 LEU B CA 1
ATOM 4667 C C . LEU B 1 308 ? 9.479 84.621 34.703 1.00 35.06 309 LEU B C 1
ATOM 4668 O O . LEU B 1 308 ? 8.621 84.847 35.562 1.00 34.42 309 LEU B O 1
ATOM 4673 N N . ARG B 1 309 ? 10.718 85.118 34.724 1.00 35.81 310 ARG B N 1
ATOM 4674 C CA . ARG B 1 309 ? 11.206 86.077 35.725 1.00 37.90 310 ARG B CA 1
ATOM 4675 C C . ARG B 1 309 ? 10.322 87.349 35.742 1.00 38.61 310 ARG B C 1
ATOM 4676 O O . ARG B 1 309 ? 9.878 87.788 36.818 1.00 38.47 310 ARG B O 1
ATOM 4684 N N . GLU B 1 310 ? 10.065 87.899 34.550 1.00 39.00 311 GLU B N 1
ATOM 4685 C CA . GLU B 1 310 ? 9.246 89.105 34.382 1.00 39.68 311 GLU B CA 1
ATOM 4686 C C . GLU B 1 310 ? 7.837 88.899 34.887 1.00 39.57 311 GLU B C 1
ATOM 4687 O O . GLU B 1 310 ? 7.218 89.848 35.372 1.00 39.47 311 GLU B O 1
ATOM 4693 N N . ASP B 1 311 ? 7.339 87.663 34.811 1.00 38.07 312 ASP B N 1
ATOM 4694 C CA . ASP B 1 311 ? 6.013 87.331 35.326 1.00 37.31 312 ASP B CA 1
ATOM 4695 C C . ASP B 1 311 ? 6.039 86.969 36.804 1.00 36.34 312 ASP B C 1
ATOM 4696 O O . ASP B 1 311 ? 5.053 86.440 37.343 1.00 37.05 312 ASP B O 1
ATOM 4701 N N . GLY B 1 312 ? 7.167 87.230 37.463 1.00 36.03 313 GLY B N 1
ATOM 4702 C CA . GLY B 1 312 ? 7.293 87.012 38.905 1.00 35.64 313 GLY B CA 1
ATOM 4703 C C . GLY B 1 312 ? 7.487 85.578 39.359 1.00 36.34 313 GLY B C 1
ATOM 4704 O O . GLY B 1 312 ? 7.183 85.231 40.510 1.00 35.60 313 GLY B O 1
ATOM 4705 N N . HIS B 1 313 ? 8.001 84.723 38.467 1.00 35.43 314 HIS B N 1
ATOM 4706 C CA . HIS B 1 313 ? 8.221 83.332 38.844 1.00 34.63 314 HIS B CA 1
ATOM 4707 C C . HIS B 1 313 ? 9.697 83.094 39.090 1.00 34.53 314 HIS B C 1
ATOM 4708 O O . HIS B 1 313 ? 10.565 83.873 38.634 1.00 33.09 314 HIS B O 1
ATOM 4715 N N . HIS B 1 314 ? 9.986 82.014 39.806 1.00 34.29 315 HIS B N 1
ATOM 4716 C CA . HIS B 1 314 ? 11.361 81.725 40.173 1.00 35.34 315 HIS B CA 1
ATOM 4717 C C . HIS B 1 314 ? 12.024 80.802 39.148 1.00 34.71 315 HIS B C 1
ATOM 4718 O O . HIS B 1 314 ? 11.465 79.760 38.814 1.00 33.54 315 HIS B O 1
ATOM 4725 N N . VAL B 1 315 ? 13.201 81.229 38.675 1.00 34.31 316 VAL B N 1
ATOM 4726 C CA . VAL B 1 315 ? 13.963 80.574 37.601 1.00 34.17 316 VAL B CA 1
ATOM 4727 C C . VAL B 1 315 ? 15.439 80.479 38.006 1.00 34.03 316 VAL B C 1
ATOM 4728 O O . VAL B 1 315 ? 16.005 81.431 38.551 1.00 33.50 316 VAL B O 1
ATOM 4732 N N . LYS B 1 316 ? 16.042 79.311 37.769 1.00 32.43 317 LYS B N 1
ATOM 4733 C CA . LYS B 1 316 ? 17.473 79.145 37.834 1.00 31.99 317 LYS B CA 1
ATOM 4734 C C . LYS B 1 316 ? 17.912 78.659 36.453 1.00 31.97 317 LYS B C 1
ATOM 4735 O O . LYS B 1 316 ? 17.465 77.602 36.006 1.00 30.90 317 LYS B O 1
ATOM 4741 N N . VAL B 1 317 ? 18.763 79.432 35.780 1.00 31.10 318 VAL B N 1
ATOM 4742 C CA . VAL B 1 317 ? 19.217 79.098 34.433 1.00 31.53 318 VAL B CA 1
ATOM 4743 C C . VAL B 1 317 ? 20.643 78.589 34.527 1.00 30.89 318 VAL B C 1
ATOM 4744 O O . VAL B 1 317 ? 21.465 79.183 35.237 1.00 29.45 318 VAL B O 1
ATOM 4748 N N . VAL B 1 318 ? 20.930 77.474 33.837 1.00 30.41 319 VAL B N 1
ATOM 4749 C CA . VAL B 1 318 ? 22.281 76.925 33.794 1.00 29.45 319 VAL B CA 1
ATOM 4750 C C . VAL B 1 318 ? 22.737 76.978 32.342 1.00 30.22 319 VAL B C 1
ATOM 4751 O O . VAL B 1 318 ? 22.257 76.190 31.515 1.00 28.40 319 VAL B O 1
ATOM 4755 N N . GLN B 1 319 ? 23.636 77.912 32.018 1.00 30.11 320 GLN B N 1
ATOM 4756 C CA . GLN B 1 319 ? 24.076 78.084 30.652 1.00 31.74 320 GLN B CA 1
ATOM 4757 C C . GLN B 1 319 ? 25.349 77.300 30.475 1.00 31.19 320 GLN B C 1
ATOM 4758 O O . GLN B 1 319 ? 26.315 77.497 31.207 1.00 31.70 320 GLN B O 1
ATOM 4764 N N . CYS B 1 320 ? 25.356 76.400 29.500 1.00 30.52 321 CYS B N 1
ATOM 4765 C CA . CYS B 1 320 ? 26.494 75.523 29.304 1.00 30.05 321 CYS B CA 1
ATOM 4766 C C . CYS B 1 320 ? 27.136 75.961 27.998 1.00 30.37 321 CYS B C 1
ATOM 4767 O O . CYS B 1 320 ? 26.760 75.485 26.916 1.00 29.21 321 CYS B O 1
ATOM 4770 N N . GLU B 1 321 ? 28.099 76.882 28.095 1.00 30.41 322 GLU B N 1
ATOM 4771 C CA . GLU B 1 321 ? 28.581 77.607 26.905 1.00 31.89 322 GLU B CA 1
ATOM 4772 C C . GLU B 1 321 ? 29.194 76.706 25.831 1.00 31.32 322 GLU B C 1
ATOM 4773 O O . GLU B 1 321 ? 29.056 76.994 24.661 1.00 31.41 322 GLU B O 1
ATOM 4779 N N . ASN B 1 322 ? 29.832 75.612 26.248 1.00 31.05 323 ASN B N 1
ATOM 4780 C CA . ASN B 1 322 ? 30.528 74.697 25.326 1.00 31.42 323 ASN B CA 1
ATOM 4781 C C . ASN B 1 322 ? 29.724 73.480 24.874 1.00 30.08 323 ASN B C 1
ATOM 4782 O O . ASN B 1 322 ? 30.268 72.630 24.175 1.00 31.65 323 ASN B O 1
ATOM 4787 N N . ALA B 1 323 ? 28.456 73.413 25.269 1.00 28.19 324 ALA B N 1
ATOM 4788 C CA . ALA B 1 323 ? 27.616 72.228 25.045 1.00 26.49 324 ALA B CA 1
ATOM 4789 C C . ALA B 1 323 ? 26.755 72.312 23.787 1.00 24.31 324 ALA B C 1
ATOM 4790 O O . ALA B 1 323 ? 26.223 73.371 23.452 1.00 23.66 324 ALA B O 1
ATOM 4792 N N . THR B 1 324 ? 26.639 71.185 23.081 1.00 22.22 325 THR B N 1
ATOM 4793 C CA . THR B 1 324 ? 25.757 71.050 21.947 1.00 21.31 325 THR B CA 1
ATOM 4794 C C . THR B 1 324 ? 24.465 70.417 22.474 1.00 20.78 325 THR B C 1
ATOM 4795 O O . THR B 1 324 ? 24.361 70.085 23.660 1.00 20.16 325 THR B O 1
ATOM 4799 N N . VAL B 1 325 ? 23.482 70.262 21.602 1.00 20.73 326 VAL B N 1
ATOM 4800 C CA . VAL B 1 325 ? 22.333 69.435 21.913 1.00 20.94 326 VAL B CA 1
ATOM 4801 C C . VAL B 1 325 ? 22.839 68.054 22.334 1.00 20.97 326 VAL B C 1
ATOM 4802 O O . VAL B 1 325 ? 23.969 67.614 21.951 1.00 20.67 326 VAL B O 1
ATOM 4806 N N . GLY B 1 326 ? 22.063 67.398 23.169 1.00 20.91 327 GLY B N 1
ATOM 4807 C CA . GLY B 1 326 ? 22.332 66.000 23.554 1.00 20.36 327 GLY B CA 1
ATOM 4808 C C . GLY B 1 326 ? 23.423 65.765 24.591 1.00 20.63 327 GLY B C 1
ATOM 4809 O O . GLY B 1 326 ? 23.641 64.631 24.966 1.00 20.73 327 GLY B O 1
ATOM 4810 N N . PHE B 1 327 ? 24.119 66.815 25.036 1.00 21.28 328 PHE B N 1
ATOM 4811 C CA . PHE B 1 327 ? 25.277 66.660 25.917 1.00 22.07 328 PHE B CA 1
ATOM 4812 C C . PHE B 1 327 ? 24.991 65.866 27.195 1.00 22.76 328 PHE B C 1
ATOM 4813 O O . PHE B 1 327 ? 25.902 65.231 27.759 1.00 23.93 328 PHE B O 1
ATOM 4821 N N . TYR B 1 328 ? 23.730 65.890 27.649 1.00 22.56 329 TYR B N 1
ATOM 4822 C CA . TYR B 1 328 ? 23.328 65.263 28.885 1.00 22.90 329 TYR B CA 1
ATOM 4823 C C . TYR B 1 328 ? 23.143 63.758 28.670 1.00 24.14 329 TYR B C 1
ATOM 4824 O O . TYR B 1 328 ? 22.823 63.034 29.591 1.00 24.03 329 TYR B O 1
ATOM 4833 N N . LEU B 1 329 ? 23.340 63.293 27.444 1.00 24.05 330 LEU B N 1
ATOM 4834 C CA . LEU B 1 329 ? 23.181 61.888 27.131 1.00 25.80 330 LEU B CA 1
ATOM 4835 C C . LEU B 1 329 ? 24.454 61.057 27.323 1.00 26.76 330 LEU B C 1
ATOM 4836 O O . LEU B 1 329 ? 24.380 59.842 27.328 1.00 28.23 330 LEU B O 1
ATOM 4841 N N . LEU B 1 330 ? 25.606 61.703 27.407 1.00 27.01 331 LEU B N 1
ATOM 4842 C CA . LEU B 1 330 ? 26.871 60.987 27.530 1.00 28.46 331 LEU B CA 1
ATOM 4843 C C . LEU B 1 330 ? 27.661 61.618 28.640 1.00 28.43 331 LEU B C 1
ATOM 4844 O O . LEU B 1 330 ? 27.814 62.842 28.661 1.00 27.26 331 LEU B O 1
ATOM 4849 N N . PRO B 1 331 ? 28.185 60.785 29.562 1.00 30.20 332 PRO B N 1
ATOM 4850 C CA . PRO B 1 331 ? 28.927 61.306 30.726 1.00 31.35 332 PRO B CA 1
ATOM 4851 C C . PRO B 1 331 ? 30.353 61.696 30.410 1.00 31.64 332 PRO B C 1
ATOM 4852 O O . PRO B 1 331 ? 31.269 61.207 31.079 1.00 33.52 332 PRO B O 1
ATOM 4856 N N . ASN B 1 332 ? 30.538 62.588 29.453 1.00 31.45 333 ASN B N 1
ATOM 4857 C CA . ASN B 1 332 ? 31.856 62.873 28.894 1.00 31.14 333 ASN B CA 1
ATOM 4858 C C . ASN B 1 332 ? 32.250 64.344 28.808 1.00 30.70 333 ASN B C 1
ATOM 4859 O O . ASN B 1 332 ? 33.179 64.698 28.067 1.00 31.56 333 ASN B O 1
ATOM 4864 N N . THR B 1 333 ? 31.546 65.229 29.524 1.00 29.91 334 THR B N 1
ATOM 4865 C CA . THR B 1 333 ? 31.966 66.635 29.563 1.00 28.06 334 THR B CA 1
ATOM 4866 C C . THR B 1 333 ? 31.769 67.194 30.950 1.00 28.01 334 THR B C 1
ATOM 4867 O O . THR B 1 333 ? 30.987 66.648 31.735 1.00 27.47 334 THR B O 1
ATOM 4871 N N . VAL B 1 334 ? 32.457 68.299 31.235 1.00 27.67 335 VAL B N 1
ATOM 4872 C CA . VAL B 1 334 ? 32.300 68.975 32.509 1.00 28.20 335 VAL B CA 1
ATOM 4873 C C . VAL B 1 334 ? 30.840 69.393 32.640 1.00 27.92 335 VAL B C 1
ATOM 4874 O O . VAL B 1 334 ? 30.220 69.201 33.698 1.00 29.04 335 VAL B O 1
ATOM 4878 N N . HIS B 1 335 ? 30.294 69.963 31.553 1.00 27.62 336 HIS B N 1
ATOM 4879 C CA . HIS B 1 335 ? 28.885 70.370 31.499 1.00 27.14 336 HIS B CA 1
ATOM 4880 C C . HIS B 1 335 ? 27.923 69.252 31.912 1.00 26.12 336 HIS B C 1
ATOM 4881 O O . HIS B 1 335 ? 26.963 69.515 32.647 1.00 25.78 336 HIS B O 1
ATOM 4888 N N . TYR B 1 336 ? 28.160 68.003 31.481 1.00 25.47 337 TYR B N 1
ATOM 4889 C CA . TYR B 1 336 ? 27.323 66.878 31.942 1.00 25.76 337 TYR B CA 1
ATOM 4890 C C . TYR B 1 336 ? 27.283 66.766 33.478 1.00 27.32 337 TYR B C 1
ATOM 4891 O O . TYR B 1 336 ? 26.214 66.606 34.075 1.00 27.56 337 TYR B O 1
ATOM 4900 N N . HIS B 1 337 ? 28.457 66.821 34.116 1.00 27.40 338 HIS B N 1
ATOM 4901 C CA . HIS B 1 337 ? 28.536 66.638 35.562 1.00 27.92 338 HIS B CA 1
ATOM 4902 C C . HIS B 1 337 ? 27.951 67.858 36.253 1.00 27.36 338 HIS B C 1
ATOM 4903 O O . HIS B 1 337 ? 27.257 67.725 37.239 1.00 27.25 338 HIS B O 1
ATOM 4910 N N . GLU B 1 338 ? 28.232 69.033 35.717 1.00 28.10 339 GLU B N 1
ATOM 4911 C CA . GLU B 1 338 ? 27.659 70.269 36.242 1.00 30.64 339 GLU B CA 1
ATOM 4912 C C . GLU B 1 338 ? 26.128 70.177 36.329 1.00 29.59 339 GLU B C 1
ATOM 4913 O O . GLU B 1 338 ? 25.495 70.458 37.379 1.00 29.22 339 GLU B O 1
ATOM 4919 N N . VAL B 1 339 ? 25.526 69.803 35.205 1.00 28.18 340 VAL B N 1
ATOM 4920 C CA . VAL B 1 339 ? 24.082 69.737 35.100 1.00 28.21 340 VAL B CA 1
ATOM 4921 C C . VAL B 1 339 ? 23.487 68.680 36.025 1.00 28.16 340 VAL B C 1
ATOM 4922 O O . VAL B 1 339 ? 22.470 68.922 36.657 1.00 27.90 340 VAL B O 1
ATOM 4926 N N . MET B 1 340 ? 24.128 67.518 36.134 1.00 28.32 341 MET B N 1
ATOM 4927 C CA . MET B 1 340 ? 23.590 66.467 37.002 1.00 29.66 341 MET B CA 1
ATOM 4928 C C . MET B 1 340 ? 23.611 66.907 38.470 1.00 30.36 341 MET B C 1
ATOM 4929 O O . MET B 1 340 ? 22.697 66.581 39.232 1.00 30.06 341 MET B O 1
ATOM 4934 N N . GLU B 1 341 ? 24.647 67.638 38.855 1.00 31.00 342 GLU B N 1
ATOM 4935 C CA . GLU B 1 341 ? 24.688 68.203 40.204 1.00 33.64 342 GLU B CA 1
ATOM 4936 C C . GLU B 1 341 ? 23.585 69.273 40.409 1.00 31.93 342 GLU B C 1
ATOM 4937 O O . GLU B 1 341 ? 22.857 69.232 41.400 1.00 31.99 342 GLU B O 1
ATOM 4943 N N . GLU B 1 342 ? 23.468 70.210 39.468 1.00 30.88 343 GLU B N 1
ATOM 4944 C CA . GLU B 1 342 ? 22.371 71.180 39.488 1.00 30.95 343 GLU B CA 1
ATOM 4945 C C . GLU B 1 342 ? 20.979 70.550 39.616 1.00 30.51 343 GLU B C 1
ATOM 4946 O O . GLU B 1 342 ? 20.095 71.088 40.311 1.00 31.50 343 GLU B O 1
ATOM 4952 N N . ILE B 1 343 ? 20.751 69.449 38.907 1.00 29.67 344 ILE B N 1
ATOM 4953 C CA . ILE B 1 343 ? 19.457 68.762 38.978 1.00 29.45 344 ILE B CA 1
ATOM 4954 C C . ILE B 1 343 ? 19.239 68.148 40.362 1.00 30.80 344 ILE B C 1
ATOM 4955 O O . ILE B 1 343 ? 18.148 68.272 40.958 1.00 30.03 344 ILE B O 1
ATOM 4960 N N . SER B 1 344 ? 20.280 67.493 40.874 1.00 32.08 345 SER B N 1
ATOM 4961 C CA . SER B 1 344 ? 20.216 66.953 42.221 1.00 33.37 345 SER B CA 1
ATOM 4962 C C . SER B 1 344 ? 19.932 68.059 43.264 1.00 33.32 345 SER B C 1
ATOM 4963 O O . SER B 1 344 ? 19.062 67.884 44.106 1.00 33.43 345 SER B O 1
ATOM 4966 N N . ASP B 1 345 ? 20.650 69.181 43.182 1.00 34.03 346 ASP B N 1
ATOM 4967 C CA . ASP B 1 345 ? 20.439 70.317 44.102 1.00 35.44 346 ASP B CA 1
ATOM 4968 C C . ASP B 1 345 ? 19.041 70.889 44.018 1.00 35.75 346 ASP B C 1
ATOM 4969 O O . ASP B 1 345 ? 18.459 71.278 45.045 1.00 36.00 346 ASP B O 1
ATOM 4974 N N . PHE B 1 346 ? 18.506 70.955 42.796 1.00 34.87 347 PHE B N 1
ATOM 4975 C CA . PHE B 1 346 ? 17.169 71.480 42.536 1.00 34.51 347 PHE B CA 1
ATOM 4976 C C . PHE B 1 346 ? 16.040 70.624 43.142 1.00 35.31 347 PHE B C 1
ATOM 4977 O O . PHE B 1 346 ? 15.136 71.157 43.792 1.00 35.40 347 PHE B O 1
ATOM 4985 N N . LEU B 1 347 ? 16.086 69.311 42.926 1.00 35.81 348 LEU B N 1
ATOM 4986 C CA . LEU B 1 347 ? 15.111 68.373 43.511 1.00 37.33 348 LEU B CA 1
ATOM 4987 C C . LEU B 1 347 ? 15.185 68.378 45.050 1.00 39.54 348 LEU B C 1
ATOM 4988 O O . LEU B 1 347 ? 14.163 68.261 45.725 1.00 39.21 348 LEU B O 1
ATOM 4993 N N . ASN B 1 348 ? 16.407 68.482 45.575 1.00 41.45 349 ASN B N 1
ATOM 4994 C CA . ASN B 1 348 ? 16.640 68.528 47.018 1.00 43.82 349 ASN B CA 1
ATOM 4995 C C . ASN B 1 348 ? 15.976 69.745 47.648 1.00 44.25 349 ASN B C 1
ATOM 4996 O O . ASN B 1 348 ? 15.192 69.619 48.603 1.00 44.47 349 ASN B O 1
ATOM 5001 N N . ALA B 1 349 ? 16.294 70.907 47.083 1.00 44.13 350 ALA B N 1
ATOM 5002 C CA . ALA B 1 349 ? 15.819 72.182 47.556 1.00 44.60 350 ALA B CA 1
ATOM 5003 C C . ALA B 1 349 ? 14.305 72.343 47.485 1.00 45.40 350 ALA B C 1
ATOM 5004 O O . ALA B 1 349 ? 13.739 73.151 48.219 1.00 45.24 350 ALA B O 1
ATOM 5006 N N . ASN B 1 350 ? 13.640 71.586 46.614 1.00 45.57 351 ASN B N 1
ATOM 5007 C CA . ASN B 1 350 ? 12.208 71.802 46.384 1.00 46.11 351 ASN B CA 1
ATOM 5008 C C . ASN B 1 350 ? 11.311 70.642 46.802 1.00 46.05 351 ASN B C 1
ATOM 5009 O O . ASN B 1 350 ? 10.140 70.592 46.444 1.00 45.78 351 ASN B O 1
ATOM 5014 N N . LEU B 1 351 ? 11.867 69.722 47.575 1.00 47.39 352 LEU B N 1
ATOM 5015 C CA . LEU B 1 351 ? 11.154 68.523 47.996 1.00 48.92 352 LEU B CA 1
ATOM 5016 C C . LEU B 1 351 ? 10.205 68.782 49.180 1.00 49.94 352 LEU B C 1
ATOM 5017 O O . LEU B 1 351 ? 9.151 68.129 49.312 1.00 50.83 352 LEU B O 1
ATOM 5022 N N . VAL C 1 15 ? -1.651 40.980 -26.660 1.00 35.26 16 VAL C N 1
ATOM 5023 C CA . VAL C 1 15 ? -1.419 42.459 -26.483 1.00 34.36 16 VAL C CA 1
ATOM 5024 C C . VAL C 1 15 ? -0.319 42.930 -27.432 1.00 33.40 16 VAL C C 1
ATOM 5025 O O . VAL C 1 15 ? 0.817 42.450 -27.344 1.00 33.80 16 VAL C O 1
ATOM 5029 N N . PRO C 1 16 ? -0.639 43.895 -28.301 1.00 32.54 17 PRO C N 1
ATOM 5030 C CA . PRO C 1 16 ? 0.298 44.443 -29.273 1.00 32.08 17 PRO C CA 1
ATOM 5031 C C . PRO C 1 16 ? 1.517 44.996 -28.528 1.00 31.22 17 PRO C C 1
ATOM 5032 O O . PRO C 1 16 ? 1.362 45.563 -27.436 1.00 30.18 17 PRO C O 1
ATOM 5036 N N . LEU C 1 17 ? 2.706 44.804 -29.093 1.00 29.39 18 LEU C N 1
ATOM 5037 C CA . LEU C 1 17 ? 3.926 45.138 -28.400 1.00 28.93 18 LEU C CA 1
ATOM 5038 C C . LEU C 1 17 ? 3.948 46.589 -27.900 1.00 28.57 18 LEU C C 1
ATOM 5039 O O . LEU C 1 17 ? 4.390 46.823 -26.766 1.00 28.48 18 LEU C O 1
ATOM 5044 N N . HIS C 1 18 ? 3.471 47.535 -28.728 1.00 27.88 19 HIS C N 1
ATOM 5045 C CA . HIS C 1 18 ? 3.560 48.975 -28.403 1.00 27.55 19 HIS C CA 1
ATOM 5046 C C . HIS C 1 18 ? 2.667 49.296 -27.198 1.00 27.66 19 HIS C C 1
ATOM 5047 O O . HIS C 1 18 ? 3.031 50.112 -26.339 1.00 26.76 19 HIS C O 1
ATOM 5060 N N . THR C 1 19 ? 1.522 48.609 -27.113 1.00 26.65 20 THR C N 1
ATOM 5061 C CA . THR C 1 19 ? 0.592 48.772 -25.968 1.00 26.46 20 THR C CA 1
ATOM 5062 C C . THR C 1 19 ? 1.213 48.188 -24.733 1.00 24.91 20 THR C C 1
ATOM 5063 O O . THR C 1 19 ? 1.224 48.803 -23.690 1.00 24.04 20 THR C O 1
ATOM 5067 N N . TRP C 1 20 ? 1.780 46.997 -24.867 1.00 24.53 21 TRP C N 1
ATOM 5068 C CA . TRP C 1 20 ? 2.485 46.396 -23.774 1.00 24.90 21 TRP C CA 1
ATOM 5069 C C . TRP C 1 20 ? 3.594 47.292 -23.208 1.00 24.62 21 TRP C C 1
ATOM 5070 O O . TRP C 1 20 ? 3.706 47.450 -22.021 1.00 23.83 21 TRP C O 1
ATOM 5081 N N . VAL C 1 21 ? 4.415 47.856 -24.083 1.00 23.94 22 VAL C N 1
ATOM 5082 C CA . VAL C 1 21 ? 5.532 48.678 -23.665 1.00 23.29 22 VAL C CA 1
ATOM 5083 C C . VAL C 1 21 ? 4.988 49.957 -23.016 1.00 23.35 22 VAL C C 1
ATOM 5084 O O . VAL C 1 21 ? 5.457 50.354 -21.946 1.00 23.44 22 VAL C O 1
ATOM 5088 N N . LEU C 1 22 ? 4.005 50.586 -23.649 1.00 22.50 23 LEU C N 1
ATOM 5089 C CA . LEU C 1 22 ? 3.506 51.878 -23.168 1.00 23.66 23 LEU C CA 1
ATOM 5090 C C . LEU C 1 22 ? 2.846 51.726 -21.781 1.00 22.29 23 LEU C C 1
ATOM 5091 O O . LEU C 1 22 ? 3.164 52.447 -20.816 1.00 21.88 23 LEU C O 1
ATOM 5096 N N . ILE C 1 23 ? 1.928 50.792 -21.672 1.00 22.30 24 ILE C N 1
ATOM 5097 C CA . ILE C 1 23 ? 1.250 50.600 -20.390 1.00 21.60 24 ILE C CA 1
ATOM 5098 C C . ILE C 1 23 ? 2.148 50.030 -19.297 1.00 21.11 24 ILE C C 1
ATOM 5099 O O . ILE C 1 23 ? 2.015 50.387 -18.128 1.00 21.63 24 ILE C O 1
ATOM 5104 N N . SER C 1 24 ? 3.076 49.146 -19.647 1.00 21.12 25 SER C N 1
ATOM 5105 C CA . SER C 1 24 ? 4.031 48.682 -18.660 1.00 21.21 25 SER C CA 1
ATOM 5106 C C . SER C 1 24 ? 4.882 49.830 -18.138 1.00 21.24 25 SER C C 1
ATOM 5107 O O . SER C 1 24 ? 5.263 49.836 -16.973 1.00 21.07 25 SER C O 1
ATOM 5110 N N . ASN C 1 25 ? 5.193 50.792 -19.006 1.00 20.88 26 ASN C N 1
ATOM 5111 C CA . ASN C 1 25 ? 6.012 51.922 -18.570 1.00 22.58 26 ASN C CA 1
ATOM 5112 C C . ASN C 1 25 ? 5.260 52.700 -17.461 1.00 22.63 26 ASN C C 1
ATOM 5113 O O . ASN C 1 25 ? 5.839 53.065 -16.416 1.00 21.55 26 ASN C O 1
ATOM 5118 N N . PHE C 1 26 ? 3.958 52.903 -17.677 1.00 21.71 27 PHE C N 1
ATOM 5119 C CA . PHE C 1 26 ? 3.102 53.543 -16.657 1.00 22.30 27 PHE C CA 1
ATOM 5120 C C . PHE C 1 26 ? 3.024 52.675 -15.418 1.00 21.70 27 PHE C C 1
ATOM 5121 O O . PHE C 1 26 ? 3.162 53.166 -14.300 1.00 21.84 27 PHE C O 1
ATOM 5129 N N . LYS C 1 27 ? 2.752 51.392 -15.599 1.00 21.27 28 LYS C N 1
ATOM 5130 C CA . LYS C 1 27 ? 2.653 50.472 -14.460 1.00 21.09 28 LYS C CA 1
ATOM 5131 C C . LYS C 1 27 ? 3.865 50.509 -13.519 1.00 21.21 28 LYS C C 1
ATOM 5132 O O . LYS C 1 27 ? 3.759 50.609 -12.275 1.00 19.48 28 LYS C O 1
ATOM 5138 N N . LEU C 1 28 ? 5.038 50.323 -14.111 1.00 21.56 29 LEU C N 1
ATOM 5139 C CA . LEU C 1 28 ? 6.270 50.265 -13.326 1.00 22.45 29 LEU C CA 1
ATOM 5140 C C . LEU C 1 28 ? 6.642 51.602 -12.691 1.00 23.34 29 LEU C C 1
ATOM 5141 O O . LEU C 1 28 ? 7.240 51.613 -11.607 1.00 25.25 29 LEU C O 1
ATOM 5146 N N . SER C 1 29 ? 6.362 52.711 -13.377 1.00 22.78 30 SER C N 1
ATOM 5147 C CA . SER C 1 29 ? 6.540 54.080 -12.842 1.00 23.24 30 SER C CA 1
ATOM 5148 C C . SER C 1 29 ? 5.626 54.283 -11.631 1.00 23.36 30 SER C C 1
ATOM 5149 O O . SER C 1 29 ? 6.080 54.704 -10.558 1.00 23.70 30 SER C O 1
ATOM 5153 N N . TYR C 1 30 ? 4.354 53.917 -11.787 1.00 21.99 31 TYR C N 1
ATOM 5154 C CA . TYR C 1 30 ? 3.327 54.178 -10.746 1.00 21.93 31 TYR C CA 1
ATOM 5155 C C . TYR C 1 30 ? 3.585 53.324 -9.504 1.00 21.90 31 TYR C C 1
ATOM 5156 O O . TYR C 1 30 ? 3.282 53.728 -8.377 1.00 21.25 31 TYR C O 1
ATOM 5165 N N . ASN C 1 31 ? 4.164 52.145 -9.695 1.00 22.36 32 ASN C N 1
ATOM 5166 C CA . ASN C 1 31 ? 4.545 51.284 -8.560 1.00 22.90 32 ASN C CA 1
ATOM 5167 C C . ASN C 1 31 ? 5.369 52.055 -7.542 1.00 23.11 32 ASN C C 1
ATOM 5168 O O . ASN C 1 31 ? 5.270 51.779 -6.356 1.00 22.63 32 ASN C O 1
ATOM 5173 N N . ILE C 1 32 ? 6.260 52.936 -7.994 1.00 22.45 33 ILE C N 1
ATOM 5174 C CA . ILE C 1 32 ? 7.134 53.588 -7.033 1.00 23.79 33 ILE C CA 1
ATOM 5175 C C . ILE C 1 32 ? 6.539 54.915 -6.496 1.00 23.32 33 ILE C C 1
ATOM 5176 O O . ILE C 1 32 ? 7.034 55.496 -5.547 1.00 23.78 33 ILE C O 1
ATOM 5181 N N . LEU C 1 33 ? 5.471 55.392 -7.108 1.00 22.10 34 LEU C N 1
ATOM 5182 C CA . LEU C 1 33 ? 4.800 56.617 -6.618 1.00 21.22 34 LEU C CA 1
ATOM 5183 C C . LEU C 1 33 ? 3.764 56.382 -5.485 1.00 22.32 34 LEU C C 1
ATOM 5184 O O . LEU C 1 33 ? 3.455 57.299 -4.687 1.00 23.21 34 LEU C O 1
ATOM 5189 N N . ARG C 1 34 ? 3.189 55.194 -5.427 1.00 21.69 35 ARG C N 1
ATOM 5190 C CA . ARG C 1 34 ? 2.256 54.880 -4.362 1.00 21.53 35 ARG C CA 1
ATOM 5191 C C . ARG C 1 34 ? 3.011 54.581 -3.108 1.00 22.54 35 ARG C C 1
ATOM 5192 O O . ARG C 1 34 ? 3.779 53.644 -3.093 1.00 23.21 35 ARG C O 1
ATOM 5200 N N . ARG C 1 35 ? 2.786 55.325 -2.016 1.00 21.84 36 ARG C N 1
ATOM 5201 C CA . ARG C 1 35 ? 3.449 54.922 -0.755 1.00 22.62 36 ARG C CA 1
ATOM 5202 C C . ARG C 1 35 ? 2.563 54.025 0.063 1.00 23.61 36 ARG C C 1
ATOM 5203 O O . ARG C 1 35 ? 1.338 54.194 0.057 1.00 24.30 36 ARG C O 1
ATOM 5211 N N . ALA C 1 36 ? 3.172 53.100 0.805 1.00 24.50 37 ALA C N 1
ATOM 5212 C CA . ALA C 1 36 ? 2.436 52.132 1.612 1.00 25.32 37 ALA C CA 1
ATOM 5213 C C . ALA C 1 36 ? 1.559 52.821 2.634 1.00 26.03 37 ALA C C 1
ATOM 5214 O O . ALA C 1 36 ? 0.574 52.267 3.036 1.00 26.43 37 ALA C O 1
ATOM 5216 N N . ASP C 1 37 ? 1.937 54.020 3.083 1.00 26.30 38 ASP C N 1
ATOM 5217 C CA . ASP C 1 37 ? 1.112 54.736 4.069 1.00 25.30 38 ASP C CA 1
ATOM 5218 C C . ASP C 1 37 ? -0.128 55.431 3.477 1.00 25.46 38 ASP C C 1
ATOM 5219 O O . ASP C 1 37 ? -0.858 56.110 4.200 1.00 26.19 38 ASP C O 1
ATOM 5224 N N . GLY C 1 38 ? -0.391 55.236 2.181 1.00 24.44 39 GLY C N 1
ATOM 5225 C CA . GLY C 1 38 ? -1.555 55.851 1.552 1.00 23.60 39 GLY C CA 1
ATOM 5226 C C . GLY C 1 38 ? -1.329 57.277 1.073 1.00 23.72 39 GLY C C 1
ATOM 5227 O O . GLY C 1 38 ? -2.270 57.922 0.551 1.00 23.38 39 GLY C O 1
ATOM 5228 N N . THR C 1 39 ? -0.099 57.790 1.232 1.00 22.24 40 THR C N 1
ATOM 5229 C CA . THR C 1 39 ? 0.248 59.095 0.632 1.00 21.78 40 THR C CA 1
ATOM 5230 C C . THR C 1 39 ? 0.911 58.868 -0.729 1.00 21.27 40 THR C C 1
ATOM 5231 O O . THR C 1 39 ? 1.150 57.741 -1.097 1.00 21.67 40 THR C O 1
ATOM 5235 N N . PHE C 1 40 ? 1.233 59.935 -1.443 1.00 20.82 41 PHE C N 1
ATOM 5236 C CA . PHE C 1 40 ? 1.658 59.814 -2.829 1.00 22.00 41 PHE C CA 1
ATOM 5237 C C . PHE C 1 40 ? 2.868 60.678 -3.183 1.00 22.77 41 PHE C C 1
ATOM 5238 O O . PHE C 1 40 ? 2.969 61.861 -2.749 1.00 23.32 41 PHE C O 1
ATOM 5246 N N . GLU C 1 41 ? 3.759 60.126 -4.024 1.00 21.90 42 GLU C N 1
ATOM 5247 C CA . GLU C 1 41 ? 4.933 60.881 -4.504 1.00 21.80 42 GLU C CA 1
ATOM 5248 C C . GLU C 1 41 ? 4.535 61.914 -5.571 1.00 21.96 42 GLU C C 1
ATOM 5249 O O . GLU C 1 41 ? 4.823 61.747 -6.762 1.00 21.85 42 GLU C O 1
ATOM 5255 N N . ARG C 1 42 ? 3.853 62.987 -5.141 1.00 22.62 43 ARG C N 1
ATOM 5256 C CA . ARG C 1 42 ? 3.218 63.925 -6.064 1.00 22.02 43 ARG C CA 1
ATOM 5257 C C . ARG C 1 42 ? 4.255 64.672 -6.891 1.00 21.90 43 ARG C C 1
ATOM 5258 O O . ARG C 1 42 ? 4.122 64.767 -8.101 1.00 22.02 43 ARG C O 1
ATOM 5266 N N . ASP C 1 43 ? 5.289 65.202 -6.246 1.00 20.98 44 ASP C N 1
ATOM 5267 C CA . ASP C 1 43 ? 6.268 66.035 -6.979 1.00 21.12 44 ASP C CA 1
ATOM 5268 C C . ASP C 1 43 ? 6.985 65.193 -8.057 1.00 19.86 44 ASP C C 1
ATOM 5269 O O . ASP C 1 43 ? 7.199 65.662 -9.177 1.00 19.05 44 ASP C O 1
ATOM 5274 N N . LEU C 1 44 ? 7.329 63.961 -7.701 1.00 19.83 45 LEU C N 1
ATOM 5275 C CA . LEU C 1 44 ? 7.999 63.019 -8.617 1.00 21.33 45 LEU C CA 1
ATOM 5276 C C . LEU C 1 44 ? 7.061 62.614 -9.778 1.00 21.77 45 LEU C C 1
ATOM 5277 O O . LEU C 1 44 ? 7.447 62.631 -10.934 1.00 21.20 45 LEU C O 1
ATOM 5282 N N . GLY C 1 45 ? 5.825 62.266 -9.433 1.00 21.61 46 GLY C N 1
ATOM 5283 C CA . GLY C 1 45 ? 4.760 61.988 -10.426 1.00 21.49 46 GLY C CA 1
ATOM 5284 C C . GLY C 1 45 ? 4.556 63.109 -11.413 1.00 21.82 46 GLY C C 1
ATOM 5285 O O . GLY C 1 45 ? 4.458 62.866 -12.640 1.00 22.19 46 GLY C O 1
ATOM 5286 N N . GLU C 1 46 ? 4.475 64.347 -10.930 1.00 21.38 47 GLU C N 1
ATOM 5287 C CA . GLU C 1 46 ? 4.343 65.475 -11.842 1.00 21.96 47 GLU C CA 1
ATOM 5288 C C . GLU C 1 46 ? 5.580 65.559 -12.746 1.00 22.36 47 GLU C C 1
ATOM 5289 O O . GLU C 1 46 ? 5.481 65.785 -13.940 1.00 22.11 47 GLU C O 1
ATOM 5295 N N . TYR C 1 47 ? 6.746 65.438 -12.130 1.00 21.09 48 TYR C N 1
ATOM 5296 C CA . TYR C 1 47 ? 8.026 65.507 -12.851 1.00 20.92 48 TYR C CA 1
ATOM 5297 C C . TYR C 1 47 ? 8.098 64.416 -13.929 1.00 20.01 48 TYR C C 1
ATOM 5298 O O . TYR C 1 47 ? 8.667 64.644 -15.021 1.00 23.05 48 TYR C O 1
ATOM 5307 N N . LEU C 1 48 ? 7.600 63.227 -13.642 1.00 19.42 49 LEU C N 1
ATOM 5308 C CA . LEU C 1 48 ? 7.770 62.092 -14.624 1.00 19.54 49 LEU C CA 1
ATOM 5309 C C . LEU C 1 48 ? 6.652 61.960 -15.657 1.00 19.95 49 LEU C C 1
ATOM 5310 O O . LEU C 1 48 ? 6.730 61.105 -16.561 1.00 20.23 49 LEU C O 1
ATOM 5315 N N . ASP C 1 49 ? 5.571 62.719 -15.485 1.00 19.98 50 ASP C N 1
ATOM 5316 C CA . ASP C 1 49 ? 4.433 62.585 -16.399 1.00 20.41 50 ASP C CA 1
ATOM 5317 C C . ASP C 1 49 ? 4.819 63.160 -17.744 1.00 21.36 50 ASP C C 1
ATOM 5318 O O . ASP C 1 49 ? 5.571 64.149 -17.841 1.00 21.89 50 ASP C O 1
ATOM 5323 N N . ARG C 1 50 ? 4.322 62.557 -18.807 1.00 20.42 51 ARG C N 1
ATOM 5324 C CA . ARG C 1 50 ? 4.588 63.088 -20.133 1.00 20.25 51 ARG C CA 1
ATOM 5325 C C . ARG C 1 50 ? 3.450 63.998 -20.524 1.00 22.11 51 ARG C C 1
ATOM 5326 O O . ARG C 1 50 ? 2.309 63.540 -20.647 1.00 21.47 51 ARG C O 1
ATOM 5334 N N . ARG C 1 51 ? 3.767 65.277 -20.767 1.00 22.61 52 ARG C N 1
ATOM 5335 C CA . ARG C 1 51 ? 2.758 66.317 -20.988 1.00 23.72 52 ARG C CA 1
ATOM 5336 C C . ARG C 1 51 ? 3.165 67.202 -22.142 1.00 25.14 52 ARG C C 1
ATOM 5337 O O . ARG C 1 51 ? 4.344 67.199 -22.535 1.00 23.69 52 ARG C O 1
ATOM 5345 N N . VAL C 1 52 ? 2.192 67.940 -22.694 1.00 26.40 53 VAL C N 1
ATOM 5346 C CA . VAL C 1 52 ? 2.443 68.879 -23.816 1.00 27.18 53 VAL C CA 1
ATOM 5347 C C . VAL C 1 52 ? 1.716 70.179 -23.522 1.00 28.68 53 VAL C C 1
ATOM 5348 O O . VAL C 1 52 ? 0.739 70.162 -22.790 1.00 27.63 53 VAL C O 1
ATOM 5352 N N . PRO C 1 53 ? 2.213 71.326 -24.048 1.00 30.09 54 PRO C N 1
ATOM 5353 C CA . PRO C 1 53 ? 1.549 72.596 -23.779 1.00 32.14 54 PRO C CA 1
ATOM 5354 C C . PRO C 1 53 ? 0.322 72.772 -24.676 1.00 33.80 54 PRO C C 1
ATOM 5355 O O . PRO C 1 53 ? 0.191 72.052 -25.659 1.00 34.45 54 PRO C O 1
ATOM 5359 N N . ALA C 1 54 ? -0.578 73.690 -24.325 1.00 36.12 55 ALA C N 1
ATOM 5360 C CA . ALA C 1 54 ? -1.637 74.098 -25.250 1.00 37.20 55 ALA C CA 1
ATOM 5361 C C . ALA C 1 54 ? -0.974 74.862 -26.399 1.00 39.15 55 ALA C C 1
ATOM 5362 O O . ALA C 1 54 ? 0.147 75.372 -26.246 1.00 39.38 55 ALA C O 1
ATOM 5364 N N . ASN C 1 55 ? -1.623 74.919 -27.563 1.00 40.50 56 ASN C N 1
ATOM 5365 C CA . ASN C 1 55 ? -1.058 75.674 -28.686 1.00 42.50 56 ASN C CA 1
ATOM 5366 C C . ASN C 1 55 ? -2.076 76.159 -29.712 1.00 43.31 56 ASN C C 1
ATOM 5367 O O . ASN C 1 55 ? -2.758 75.351 -30.359 1.00 42.60 56 ASN C O 1
ATOM 5372 N N . ALA C 1 56 ? -2.127 77.480 -29.876 1.00 44.76 57 ALA C N 1
ATOM 5373 C CA . ALA C 1 56 ? -3.026 78.113 -30.831 1.00 46.20 57 ALA C CA 1
ATOM 5374 C C . ALA C 1 56 ? -2.729 77.715 -32.280 1.00 47.38 57 ALA C C 1
ATOM 5375 O O . ALA C 1 56 ? -3.656 77.542 -33.065 1.00 47.60 57 ALA C O 1
ATOM 5377 N N . ARG C 1 57 ? -1.452 77.566 -32.641 1.00 49.04 58 ARG C N 1
ATOM 5378 C CA . ARG C 1 57 ? -1.083 77.033 -33.967 1.00 50.13 58 ARG C CA 1
ATOM 5379 C C . ARG C 1 57 ? -1.590 75.591 -34.082 1.00 51.14 58 ARG C C 1
ATOM 5380 O O . ARG C 1 57 ? -1.283 74.763 -33.225 1.00 51.02 58 ARG C O 1
ATOM 5384 N N . PRO C 1 58 ? -2.372 75.287 -35.138 1.00 52.11 59 PRO C N 1
ATOM 5385 C CA . PRO C 1 58 ? -2.988 73.958 -35.245 1.00 52.42 59 PRO C CA 1
ATOM 5386 C C . PRO C 1 58 ? -1.984 72.871 -35.615 1.00 53.04 59 PRO C C 1
ATOM 5387 O O . PRO C 1 58 ? -1.134 73.071 -36.487 1.00 53.01 59 PRO C O 1
ATOM 5391 N N . LEU C 1 59 ? -2.078 71.726 -34.949 1.00 53.22 60 LEU C N 1
ATOM 5392 C CA . LEU C 1 59 ? -1.301 70.560 -35.347 1.00 53.38 60 LEU C CA 1
ATOM 5393 C C . LEU C 1 59 ? -2.315 69.597 -35.940 1.00 53.33 60 LEU C C 1
ATOM 5394 O O . LEU C 1 59 ? -3.345 69.330 -35.325 1.00 53.46 60 LEU C O 1
ATOM 5399 N N . GLU C 1 60 ? -2.031 69.114 -37.148 1.00 53.49 61 GLU C N 1
ATOM 5400 C CA . GLU C 1 60 ? -3.000 68.374 -37.970 1.00 53.21 61 GLU C CA 1
ATOM 5401 C C . GLU C 1 60 ? -4.460 68.795 -37.769 1.00 52.14 61 GLU C C 1
ATOM 5402 O O . GLU C 1 60 ? -5.307 67.972 -37.416 1.00 52.62 61 GLU C O 1
ATOM 5408 N N . GLY C 1 61 ? -4.738 70.082 -37.966 1.00 50.88 62 GLY C N 1
ATOM 5409 C CA . GLY C 1 61 ? -6.106 70.592 -37.977 1.00 48.94 62 GLY C CA 1
ATOM 5410 C C . GLY C 1 61 ? -6.768 70.958 -36.665 1.00 47.98 62 GLY C C 1
ATOM 5411 O O . GLY C 1 61 ? -7.910 71.429 -36.662 1.00 47.70 62 GLY C O 1
ATOM 5412 N N . VAL C 1 62 ? -6.075 70.733 -35.544 1.00 46.60 63 VAL C N 1
ATOM 5413 C CA . VAL C 1 62 ? -6.653 70.983 -34.211 1.00 44.74 63 VAL C CA 1
ATOM 5414 C C . VAL C 1 62 ? -5.775 71.930 -33.390 1.00 43.55 63 VAL C C 1
ATOM 5415 O O . VAL C 1 62 ? -4.553 71.738 -33.308 1.00 44.05 63 VAL C O 1
ATOM 5419 N N . SER C 1 63 ? -6.412 72.915 -32.769 1.00 41.99 64 SER C N 1
ATOM 5420 C CA . SER C 1 63 ? -5.758 73.855 -31.881 1.00 41.59 64 SER C CA 1
ATOM 5421 C C . SER C 1 63 ? -6.256 73.676 -30.445 1.00 40.63 64 SER C C 1
ATOM 5422 O O . SER C 1 63 ? -7.314 73.115 -30.247 1.00 41.21 64 SER C O 1
ATOM 5425 N N . SER C 1 64 ? -5.502 74.166 -29.454 1.00 39.43 65 SER C N 1
ATOM 5426 C CA . SER C 1 64 ? -5.844 74.025 -28.034 1.00 37.85 65 SER C CA 1
ATOM 5427 C C . SER C 1 64 ? -5.558 75.287 -27.235 1.00 37.84 65 SER C C 1
ATOM 5428 O O . SER C 1 64 ? -4.668 76.054 -27.580 1.00 38.06 65 SER C O 1
ATOM 5431 N N . PHE C 1 65 ? -6.296 75.478 -26.150 1.00 37.69 66 PHE C N 1
ATOM 5432 C CA . PHE C 1 65 ? -6.192 76.673 -25.313 1.00 38.54 66 PHE C CA 1
ATOM 5433 C C . PHE C 1 65 ? -6.373 76.298 -23.865 1.00 38.20 66 PHE C C 1
ATOM 5434 O O . PHE C 1 65 ? -7.359 75.668 -23.514 1.00 38.08 66 PHE C O 1
ATOM 5442 N N . ASP C 1 66 ? -5.430 76.696 -23.019 1.00 38.63 67 ASP C N 1
ATOM 5443 C CA . ASP C 1 66 ? -5.609 76.538 -21.572 1.00 39.15 67 ASP C CA 1
ATOM 5444 C C . ASP C 1 66 ? -6.354 77.724 -20.985 1.00 39.82 67 ASP C C 1
ATOM 5445 O O . ASP C 1 66 ? -6.148 78.873 -21.402 1.00 39.74 67 ASP C O 1
ATOM 5450 N N . HIS C 1 67 ? -7.216 77.447 -20.016 1.00 40.70 68 HIS C N 1
ATOM 5451 C CA . HIS C 1 67 ? -8.081 78.482 -19.475 1.00 41.69 68 HIS C CA 1
ATOM 5452 C C . HIS C 1 67 ? -8.541 78.136 -18.055 1.00 41.27 68 HIS C C 1
ATOM 5453 O O . HIS C 1 67 ? -9.021 77.038 -17.811 1.00 40.31 68 HIS C O 1
ATOM 5460 N N . ILE C 1 68 ? -8.359 79.062 -17.112 1.00 41.24 69 ILE C N 1
ATOM 5461 C CA . ILE C 1 68 ? -8.807 78.856 -15.733 1.00 41.96 69 ILE C CA 1
ATOM 5462 C C . ILE C 1 68 ? -10.295 79.183 -15.662 1.00 43.02 69 ILE C C 1
ATOM 5463 O O . ILE C 1 68 ? -10.716 80.266 -16.070 1.00 43.24 69 ILE C O 1
ATOM 5468 N N . ILE C 1 69 ? -11.092 78.249 -15.165 1.00 43.52 70 ILE C N 1
ATOM 5469 C CA . ILE C 1 69 ? -12.531 78.458 -15.104 1.00 44.32 70 ILE C CA 1
ATOM 5470 C C . ILE C 1 69 ? -12.984 78.680 -13.653 1.00 45.43 70 ILE C C 1
ATOM 5471 O O . ILE C 1 69 ? -14.148 78.985 -13.413 1.00 45.36 70 ILE C O 1
ATOM 5476 N N . ASP C 1 70 ? -12.062 78.519 -12.701 1.00 46.33 71 ASP C N 1
ATOM 5477 C CA . ASP C 1 70 ? -12.311 78.767 -11.279 1.00 47.75 71 ASP C CA 1
ATOM 5478 C C . ASP C 1 70 ? -11.016 79.197 -10.553 1.00 48.52 71 ASP C C 1
ATOM 5479 O O . ASP C 1 70 ? -10.194 78.367 -10.166 1.00 48.79 71 ASP C O 1
ATOM 5484 N N . GLN C 1 71 ? -10.844 80.504 -10.367 1.00 49.89 72 GLN C N 1
ATOM 5485 C CA . GLN C 1 71 ? -9.642 81.063 -9.717 1.00 51.27 72 GLN C CA 1
ATOM 5486 C C . GLN C 1 71 ? -9.502 80.613 -8.267 1.00 51.40 72 GLN C C 1
ATOM 5487 O O . GLN C 1 71 ? -8.401 80.292 -7.809 1.00 51.85 72 GLN C O 1
ATOM 5493 N N . SER C 1 72 ? -10.636 80.561 -7.576 1.00 51.20 73 SER C N 1
ATOM 5494 C CA . SER C 1 72 ? -10.731 80.155 -6.177 1.00 51.18 73 SER C CA 1
ATOM 5495 C C . SER C 1 72 ? -10.062 78.808 -5.859 1.00 50.76 73 SER C C 1
ATOM 5496 O O . SER C 1 72 ? -9.556 78.596 -4.743 1.00 51.01 73 SER C O 1
ATOM 5499 N N . VAL C 1 73 ? -10.100 77.889 -6.821 1.00 49.50 74 VAL C N 1
ATOM 5500 C CA . VAL C 1 73 ? -9.590 76.545 -6.595 1.00 48.25 74 VAL C CA 1
ATOM 5501 C C . VAL C 1 73 ? -8.494 76.196 -7.618 1.00 46.77 74 VAL C C 1
ATOM 5502 O O . VAL C 1 73 ? -7.918 75.119 -7.583 1.00 47.26 74 VAL C O 1
ATOM 5506 N N . GLY C 1 74 ? -8.191 77.151 -8.489 1.00 45.23 75 GLY C N 1
ATOM 5507 C CA . GLY C 1 74 ? -7.231 76.976 -9.557 1.00 43.62 75 GLY C CA 1
ATOM 5508 C C . GLY C 1 74 ? -7.674 75.926 -10.565 1.00 42.63 75 GLY C C 1
ATOM 5509 O O . GLY C 1 74 ? -6.835 75.177 -11.085 1.00 42.16 75 GLY C O 1
ATOM 5510 N N . LEU C 1 75 ? -8.980 75.869 -10.844 1.00 40.76 76 LEU C N 1
ATOM 5511 C CA . LEU C 1 75 ? -9.507 74.851 -11.763 1.00 39.70 76 LEU C CA 1
ATOM 5512 C C . LEU C 1 75 ? -9.293 75.263 -13.207 1.00 38.37 76 LEU C C 1
ATOM 5513 O O . LEU C 1 75 ? -9.689 76.338 -13.633 1.00 38.67 76 LEU C O 1
ATOM 5518 N N . GLU C 1 76 ? -8.656 74.386 -13.969 1.00 36.87 77 GLU C N 1
ATOM 5519 C CA . GLU C 1 76 ? -8.314 74.688 -15.337 1.00 36.37 77 GLU C CA 1
ATOM 5520 C C . GLU C 1 76 ? -8.927 73.644 -16.301 1.00 35.56 77 GLU C C 1
ATOM 5521 O O . GLU C 1 76 ? -9.198 72.503 -15.904 1.00 33.89 77 GLU C O 1
ATOM 5527 N N . VAL C 1 77 ? -9.164 74.072 -17.544 1.00 34.24 78 VAL C N 1
ATOM 5528 C CA . VAL C 1 77 ? -9.583 73.195 -18.625 1.00 33.23 78 VAL C CA 1
ATOM 5529 C C . VAL C 1 77 ? -8.689 73.439 -19.833 1.00 33.29 78 VAL C C 1
ATOM 5530 O O . VAL C 1 77 ? -8.083 74.520 -19.961 1.00 33.91 78 VAL C O 1
ATOM 5534 N N . ARG C 1 78 ? -8.588 72.444 -20.711 1.00 31.85 79 ARG C N 1
ATOM 5535 C CA . ARG C 1 78 ? -7.945 72.643 -21.989 1.00 31.94 79 ARG C CA 1
ATOM 5536 C C . ARG C 1 78 ? -9.024 72.452 -23.054 1.00 32.52 79 ARG C C 1
ATOM 5537 O O . ARG C 1 78 ? -9.679 71.395 -23.112 1.00 32.15 79 ARG C O 1
ATOM 5545 N N . ILE C 1 79 ? -9.214 73.494 -23.866 1.00 33.53 80 ILE C N 1
ATOM 5546 C CA . ILE C 1 79 ? -10.236 73.498 -24.910 1.00 34.03 80 ILE C CA 1
ATOM 5547 C C . ILE C 1 79 ? -9.589 73.192 -26.245 1.00 34.31 80 ILE C C 1
ATOM 5548 O O . ILE C 1 79 ? -8.584 73.795 -26.616 1.00 34.55 80 ILE C O 1
ATOM 5553 N N . TYR C 1 80 ? -10.197 72.268 -26.974 1.00 34.46 81 TYR C N 1
ATOM 5554 C CA . TYR C 1 80 ? -9.720 71.887 -28.292 1.00 35.04 81 TYR C CA 1
ATOM 5555 C C . TYR C 1 80 ? -10.786 72.233 -29.346 1.00 36.70 81 TYR C C 1
ATOM 5556 O O . TYR C 1 80 ? -11.961 72.005 -29.124 1.00 37.16 81 TYR C O 1
ATOM 5565 N N . ARG C 1 81 ? -10.355 72.728 -30.499 1.00 39.23 82 ARG C N 1
ATOM 5566 C CA . ARG C 1 81 ? -11.271 73.154 -31.565 1.00 42.04 82 ARG C CA 1
ATOM 5567 C C . ARG C 1 81 ? -10.635 72.905 -32.911 1.00 43.37 82 ARG C C 1
ATOM 5568 O O . ARG C 1 81 ? -9.412 72.885 -33.020 1.00 44.98 82 ARG C O 1
ATOM 5571 N N . ALA C 1 82 ? -11.450 72.730 -33.951 1.00 45.03 83 ALA C N 1
ATOM 5572 C CA . ALA C 1 82 ? -10.917 72.683 -35.311 1.00 45.75 83 ALA C CA 1
ATOM 5573 C C . ALA C 1 82 ? -10.768 74.116 -35.808 1.00 46.21 83 ALA C C 1
ATOM 5574 O O . ALA C 1 82 ? -9.667 74.680 -35.788 1.00 46.46 83 ALA C O 1
ATOM 5576 N N . PHE C 1 112 ? -23.305 71.524 -33.264 1.00 47.54 113 PHE C N 1
ATOM 5577 C CA . PHE C 1 112 ? -22.077 70.772 -32.957 1.00 46.81 113 PHE C CA 1
ATOM 5578 C C . PHE C 1 112 ? -22.017 70.291 -31.505 1.00 45.49 113 PHE C C 1
ATOM 5579 O O . PHE C 1 112 ? -22.523 70.966 -30.606 1.00 45.78 113 PHE C O 1
ATOM 5587 N N . PRO C 1 113 ? -21.404 69.111 -31.270 1.00 44.13 114 PRO C N 1
ATOM 5588 C CA . PRO C 1 113 ? -21.323 68.630 -29.887 1.00 42.86 114 PRO C CA 1
ATOM 5589 C C . PRO C 1 113 ? -20.140 69.261 -29.111 1.00 41.73 114 PRO C C 1
ATOM 5590 O O . PRO C 1 113 ? -19.125 69.614 -29.715 1.00 41.07 114 PRO C O 1
ATOM 5594 N N . VAL C 1 114 ? -20.314 69.427 -27.798 1.00 40.06 115 VAL C N 1
ATOM 5595 C CA . VAL C 1 114 ? -19.252 69.811 -26.903 1.00 38.92 115 VAL C CA 1
ATOM 5596 C C . VAL C 1 114 ? -18.980 68.606 -25.997 1.00 38.26 115 VAL C C 1
ATOM 5597 O O . VAL C 1 114 ? -19.835 68.218 -25.202 1.00 37.80 115 VAL C O 1
ATOM 5601 N N . ILE C 1 115 ? -17.793 68.013 -26.119 1.00 36.84 116 ILE C N 1
ATOM 5602 C CA . ILE C 1 115 ? -17.438 66.869 -25.260 1.00 35.58 116 ILE C CA 1
ATOM 5603 C C . ILE C 1 115 ? -16.597 67.368 -24.082 1.00 34.24 116 ILE C C 1
ATOM 5604 O O . ILE C 1 115 ? -15.519 67.894 -24.268 1.00 33.94 116 ILE C O 1
ATOM 5609 N N . ILE C 1 116 ? -17.157 67.261 -22.890 1.00 33.36 117 ILE C N 1
ATOM 5610 C CA . ILE C 1 116 ? -16.445 67.530 -21.650 1.00 33.05 117 ILE C CA 1
ATOM 5611 C C . ILE C 1 116 ? -15.792 66.205 -21.233 1.00 31.49 117 ILE C C 1
ATOM 5612 O O . ILE C 1 116 ? -16.488 65.224 -20.931 1.00 31.44 117 ILE C O 1
ATOM 5617 N N . PHE C 1 117 ? -14.460 66.203 -21.199 1.00 29.80 118 PHE C N 1
ATOM 5618 C CA . PHE C 1 117 ? -13.695 64.970 -21.006 1.00 27.62 118 PHE C CA 1
ATOM 5619 C C . PHE C 1 117 ? -12.950 64.972 -19.666 1.00 27.59 118 PHE C C 1
ATOM 5620 O O . PHE C 1 117 ? -12.374 65.985 -19.264 1.00 27.40 118 PHE C O 1
ATOM 5628 N N . PHE C 1 118 ? -12.992 63.837 -18.981 1.00 26.91 119 PHE C N 1
ATOM 5629 C CA . PHE C 1 118 ? -12.304 63.674 -17.710 1.00 26.89 119 PHE C CA 1
ATOM 5630 C C . PHE C 1 118 ? -11.259 62.559 -17.860 1.00 26.37 119 PHE C C 1
ATOM 5631 O O . PHE C 1 118 ? -11.608 61.403 -18.077 1.00 24.46 119 PHE C O 1
ATOM 5639 N N . HIS C 1 119 ? -9.981 62.931 -17.761 1.00 25.04 120 HIS C N 1
ATOM 5640 C CA . HIS C 1 119 ? -8.899 61.957 -17.884 1.00 24.06 120 HIS C CA 1
ATOM 5641 C C . HIS C 1 119 ? -8.951 60.881 -16.834 1.00 22.50 120 HIS C C 1
ATOM 5642 O O . HIS C 1 119 ? -9.474 61.072 -15.743 1.00 23.83 120 HIS C O 1
ATOM 5649 N N . GLY C 1 120 ? -8.392 59.727 -17.185 1.00 22.94 121 GLY C N 1
ATOM 5650 C CA . GLY C 1 120 ? -8.219 58.604 -16.282 1.00 21.40 121 GLY C CA 1
ATOM 5651 C C . GLY C 1 120 ? -6.972 58.809 -15.422 1.00 21.44 121 GLY C C 1
ATOM 5652 O O . GLY C 1 120 ? -6.452 59.956 -15.312 1.00 22.57 121 GLY C O 1
ATOM 5653 N N . GLY C 1 121 ? -6.514 57.738 -14.782 1.00 20.38 122 GLY C N 1
ATOM 5654 C CA . GLY C 1 121 ? -5.459 57.860 -13.764 1.00 21.35 122 GLY C CA 1
ATOM 5655 C C . GLY C 1 121 ? -5.885 57.503 -12.355 1.00 22.15 122 GLY C C 1
ATOM 5656 O O . GLY C 1 121 ? -5.189 57.825 -11.357 1.00 22.07 122 GLY C O 1
ATOM 5657 N N . SER C 1 122 ? -7.057 56.871 -12.254 1.00 21.54 123 SER C N 1
ATOM 5658 C CA . SER C 1 122 ? -7.537 56.279 -11.003 1.00 21.36 123 SER C CA 1
ATOM 5659 C C . SER C 1 122 ? -7.707 57.308 -9.867 1.00 21.52 123 SER C C 1
ATOM 5660 O O . SER C 1 122 ? -7.457 57.002 -8.701 1.00 21.95 123 SER C O 1
ATOM 5663 N N . PHE C 1 123 ? -8.111 58.520 -10.231 1.00 21.67 124 PHE C N 1
ATOM 5664 C CA . PHE C 1 123 ? -8.286 59.692 -9.319 1.00 23.82 124 PHE C CA 1
ATOM 5665 C C . PHE C 1 123 ? -6.979 60.354 -8.842 1.00 24.25 124 PHE C C 1
ATOM 5666 O O . PHE C 1 123 ? -7.008 61.452 -8.271 1.00 22.89 124 PHE C O 1
ATOM 5674 N N . VAL C 1 124 ? -5.842 59.728 -9.150 1.00 23.05 125 VAL C N 1
ATOM 5675 C CA . VAL C 1 124 ? -4.546 60.134 -8.562 1.00 22.08 125 VAL C CA 1
ATOM 5676 C C . VAL C 1 124 ? -3.577 60.667 -9.629 1.00 21.75 125 VAL C C 1
ATOM 5677 O O . VAL C 1 124 ? -2.859 61.653 -9.382 1.00 21.28 125 VAL C O 1
ATOM 5681 N N . HIS C 1 125 ? -3.580 60.069 -10.824 1.00 21.59 126 HIS C N 1
ATOM 5682 C CA . HIS C 1 125 ? -2.546 60.377 -11.848 1.00 20.91 126 HIS C CA 1
ATOM 5683 C C . HIS C 1 125 ? -3.073 61.219 -12.995 1.00 21.73 126 HIS C C 1
ATOM 5684 O O . HIS C 1 125 ? -4.291 61.359 -13.155 1.00 22.65 126 HIS C O 1
ATOM 5691 N N . SER C 1 126 ? -2.159 61.781 -13.789 1.00 21.37 127 SER C N 1
ATOM 5692 C CA . SER C 1 126 ? -2.409 62.429 -15.093 1.00 22.09 127 SER C CA 1
ATOM 5693 C C . SER C 1 126 ? -3.068 63.798 -14.974 1.00 22.15 127 SER C C 1
ATOM 5694 O O . SER C 1 126 ? -3.406 64.257 -13.875 1.00 22.56 127 SER C O 1
ATOM 5697 N N . SER C 1 127 ? -3.178 64.463 -16.108 1.00 23.04 128 SER C N 1
ATOM 5698 C CA . SER C 1 127 ? -3.774 65.788 -16.157 1.00 25.03 128 SER C CA 1
ATOM 5699 C C . SER C 1 127 ? -4.291 65.994 -17.570 1.00 24.49 128 SER C C 1
ATOM 5700 O O . SER C 1 127 ? -4.096 65.110 -18.436 1.00 24.26 128 SER C O 1
ATOM 5703 N N . ALA C 1 128 ? -4.980 67.116 -17.810 1.00 23.66 129 ALA C N 1
ATOM 5704 C CA . ALA C 1 128 ? -5.486 67.431 -19.151 1.00 23.16 129 ALA C CA 1
ATOM 5705 C C . ALA C 1 128 ? -4.333 67.701 -20.111 1.00 23.43 129 ALA C C 1
ATOM 5706 O O . ALA C 1 128 ? -4.492 67.565 -21.322 1.00 23.67 129 ALA C O 1
ATOM 5708 N N . SER C 1 129 ? -3.169 68.056 -19.563 1.00 22.62 130 SER C N 1
ATOM 5709 C CA . SER C 1 129 ? -2.002 68.268 -20.403 1.00 22.87 130 SER C CA 1
ATOM 5710 C C . SER C 1 129 ? -1.256 66.958 -20.700 1.00 22.25 130 SER C C 1
ATOM 5711 O O . SER C 1 129 ? -0.359 66.955 -21.557 1.00 23.61 130 SER C O 1
ATOM 5714 N N . SER C 1 130 ? -1.619 65.855 -20.046 1.00 21.69 131 SER C N 1
ATOM 5715 C CA . SER C 1 130 ? -0.905 64.576 -20.258 1.00 21.78 131 SER C CA 1
ATOM 5716 C C . SER C 1 130 ? -0.996 64.200 -21.739 1.00 22.30 131 SER C C 1
ATOM 5717 O O . SER C 1 130 ? -2.087 64.222 -22.309 1.00 22.80 131 SER C O 1
ATOM 5720 N N . THR C 1 131 ? 0.126 63.837 -22.363 1.00 23.00 132 THR C N 1
ATOM 5721 C CA . THR C 1 131 ? 0.153 63.612 -23.797 1.00 23.70 132 THR C CA 1
ATOM 5722 C C . THR C 1 131 ? -0.871 62.585 -24.279 1.00 24.53 132 THR C C 1
ATOM 5723 O O . THR C 1 131 ? -1.502 62.799 -25.321 1.00 25.94 132 THR C O 1
ATOM 5727 N N . ILE C 1 132 ? -1.035 61.477 -23.553 1.00 23.88 133 ILE C N 1
ATOM 5728 C CA . ILE C 1 132 ? -1.985 60.436 -23.972 1.00 23.14 133 ILE C CA 1
ATOM 5729 C C . ILE C 1 132 ? -3.415 60.990 -24.034 1.00 24.91 133 ILE C C 1
ATOM 5730 O O . ILE C 1 132 ? -4.221 60.577 -24.891 1.00 24.41 133 ILE C O 1
ATOM 5735 N N . TYR C 1 133 ? -3.728 61.932 -23.139 1.00 23.94 134 TYR C N 1
ATOM 5736 C CA . TYR C 1 133 ? -5.066 62.517 -23.097 1.00 24.21 134 TYR C CA 1
ATOM 5737 C C . TYR C 1 133 ? -5.229 63.696 -24.056 1.00 26.09 134 TYR C C 1
ATOM 5738 O O . TYR C 1 133 ? -6.298 63.854 -24.658 1.00 26.19 134 TYR C O 1
ATOM 5747 N N . ASP C 1 134 ? -4.175 64.493 -24.229 1.00 26.89 135 ASP C N 1
ATOM 5748 C CA . ASP C 1 134 ? -4.161 65.534 -25.265 1.00 27.70 135 ASP C CA 1
ATOM 5749 C C . ASP C 1 134 ? -4.366 64.887 -26.647 1.00 28.93 135 ASP C C 1
ATOM 5750 O O . ASP C 1 134 ? -5.140 65.382 -27.465 1.00 29.30 135 ASP C O 1
ATOM 5755 N N . SER C 1 135 ? -3.691 63.769 -26.896 1.00 29.68 136 SER C N 1
ATOM 5756 C CA . SER C 1 135 ? -3.818 63.059 -28.172 1.00 30.86 136 SER C CA 1
ATOM 5757 C C . SER C 1 135 ? -5.251 62.510 -28.355 1.00 30.90 136 SER C C 1
ATOM 5758 O O . SER C 1 135 ? -5.832 62.608 -29.449 1.00 31.97 136 SER C O 1
ATOM 5761 N N . LEU C 1 136 ? -5.832 61.982 -27.284 1.00 29.79 137 LEU C N 1
ATOM 5762 C CA . LEU C 1 136 ? -7.203 61.456 -27.325 1.00 29.16 137 LEU C CA 1
ATOM 5763 C C . LEU C 1 136 ? -8.204 62.565 -27.598 1.00 30.48 137 LEU C C 1
ATOM 5764 O O . LEU C 1 136 ? -9.095 62.400 -28.437 1.00 30.31 137 LEU C O 1
ATOM 5769 N N . CYS C 1 137 ? -8.072 63.682 -26.881 1.00 30.27 138 CYS C N 1
ATOM 5770 C CA . CYS C 1 137 ? -8.940 64.835 -27.129 1.00 31.05 138 CYS C CA 1
ATOM 5771 C C . CYS C 1 137 ? -8.826 65.368 -28.563 1.00 31.83 138 CYS C C 1
ATOM 5772 O O . CYS C 1 137 ? -9.840 65.719 -29.172 1.00 32.93 138 CYS C O 1
ATOM 5775 N N . ARG C 1 138 ? -7.613 65.409 -29.111 1.00 32.58 139 ARG C N 1
ATOM 5776 C CA . ARG C 1 138 ? -7.406 65.780 -30.522 1.00 33.44 139 ARG C CA 1
ATOM 5777 C C . ARG C 1 138 ? -8.150 64.834 -31.506 1.00 34.94 139 ARG C C 1
ATOM 5778 O O . ARG C 1 138 ? -8.813 65.307 -32.458 1.00 34.64 139 ARG C O 1
ATOM 5786 N N . ARG C 1 139 ? -8.071 63.519 -31.241 1.00 36.25 140 ARG C N 1
ATOM 5787 C CA . ARG C 1 139 ? -8.840 62.486 -31.973 1.00 38.06 140 ARG C CA 1
ATOM 5788 C C . ARG C 1 139 ? -10.334 62.724 -31.872 1.00 37.66 140 ARG C C 1
ATOM 5789 O O . ARG C 1 139 ? -11.062 62.561 -32.860 1.00 38.55 140 ARG C O 1
ATOM 5794 N N . PHE C 1 140 ? -10.786 63.092 -30.678 1.00 37.05 141 PHE C N 1
ATOM 5795 C CA . PHE C 1 140 ? -12.197 63.383 -30.430 1.00 36.40 141 PHE C CA 1
ATOM 5796 C C . PHE C 1 140 ? -12.737 64.603 -31.201 1.00 37.40 141 PHE C C 1
ATOM 5797 O O . PHE C 1 140 ? -13.871 64.574 -31.652 1.00 37.66 141 PHE C O 1
ATOM 5805 N N . VAL C 1 141 ? -11.936 65.663 -31.348 1.00 38.15 142 VAL C N 1
ATOM 5806 C CA . VAL C 1 141 ? -12.315 66.819 -32.180 1.00 38.43 142 VAL C CA 1
ATOM 5807 C C . VAL C 1 141 ? -12.456 66.378 -33.628 1.00 39.92 142 VAL C C 1
ATOM 5808 O O . VAL C 1 141 ? -13.470 66.679 -34.255 1.00 40.52 142 VAL C O 1
ATOM 5812 N N . LYS C 1 142 ? -11.436 65.686 -34.156 1.00 41.22 143 LYS C N 1
ATOM 5813 C CA . LYS C 1 142 ? -11.417 65.240 -35.559 1.00 42.76 143 LYS C CA 1
ATOM 5814 C C . LYS C 1 142 ? -12.610 64.350 -35.896 1.00 43.50 143 LYS C C 1
ATOM 5815 O O . LYS C 1 142 ? -13.186 64.444 -36.996 1.00 43.74 143 LYS C O 1
ATOM 5821 N N . LEU C 1 143 ? -12.991 63.486 -34.967 1.00 44.08 144 LEU C N 1
ATOM 5822 C CA . LEU C 1 143 ? -14.120 62.605 -35.242 1.00 45.21 144 LEU C CA 1
ATOM 5823 C C . LEU C 1 143 ? -15.482 63.206 -34.883 1.00 45.47 144 LEU C C 1
ATOM 5824 O O . LEU C 1 143 ? -16.517 62.698 -35.325 1.00 46.59 144 LEU C O 1
ATOM 5829 N N . SER C 1 144 ? -15.510 64.255 -34.069 1.00 44.88 145 SER C N 1
ATOM 5830 C CA . SER C 1 144 ? -16.798 64.820 -33.673 1.00 44.56 145 SER C CA 1
ATOM 5831 C C . SER C 1 144 ? -17.169 66.072 -34.471 1.00 44.54 145 SER C C 1
ATOM 5832 O O . SER C 1 144 ? -18.339 66.463 -34.499 1.00 44.96 145 SER C O 1
ATOM 5835 N N . LYS C 1 145 ? -16.168 66.691 -35.093 1.00 44.29 146 LYS C N 1
ATOM 5836 C CA . LYS C 1 145 ? -16.268 68.046 -35.659 1.00 44.36 146 LYS C CA 1
ATOM 5837 C C . LYS C 1 145 ? -16.907 68.970 -34.631 1.00 43.66 146 LYS C C 1
ATOM 5838 O O . LYS C 1 145 ? -17.719 69.830 -34.975 1.00 44.00 146 LYS C O 1
ATOM 5842 N N . GLY C 1 146 ? -16.554 68.774 -33.362 1.00 42.34 147 GLY C N 1
ATOM 5843 C CA . GLY C 1 146 ? -17.084 69.585 -32.270 1.00 40.61 147 GLY C CA 1
ATOM 5844 C C . GLY C 1 146 ? -15.957 70.157 -31.428 1.00 40.05 147 GLY C C 1
ATOM 5845 O O . GLY C 1 146 ? -14.823 70.273 -31.900 1.00 39.60 147 GLY C O 1
ATOM 5846 N N . VAL C 1 147 ? -16.286 70.526 -30.191 1.00 39.10 148 VAL C N 1
ATOM 5847 C CA . VAL C 1 147 ? -15.326 71.103 -29.230 1.00 38.46 148 VAL C CA 1
ATOM 5848 C C . VAL C 1 147 ? -15.098 70.125 -28.056 1.00 37.43 148 VAL C C 1
ATOM 5849 O O . VAL C 1 147 ? -16.042 69.503 -27.563 1.00 36.36 148 VAL C O 1
ATOM 5853 N N . VAL C 1 148 ? -13.836 69.979 -27.629 1.00 36.09 149 VAL C N 1
ATOM 5854 C CA . VAL C 1 148 ? -13.550 69.168 -26.440 1.00 33.95 149 VAL C CA 1
ATOM 5855 C C . VAL C 1 148 ? -13.057 70.057 -25.314 1.00 32.81 149 VAL C C 1
ATOM 5856 O O . VAL C 1 148 ? -12.204 70.899 -25.514 1.00 33.04 149 VAL C O 1
ATOM 5860 N N . VAL C 1 149 ? -13.640 69.890 -24.149 1.00 32.16 150 VAL C N 1
ATOM 5861 C CA . VAL C 1 149 ? -13.218 70.616 -22.966 1.00 32.20 150 VAL C CA 1
ATOM 5862 C C . VAL C 1 149 ? -12.694 69.603 -21.945 1.00 31.42 150 VAL C C 1
ATOM 5863 O O . VAL C 1 149 ? -13.470 68.976 -21.235 1.00 31.44 150 VAL C O 1
ATOM 5867 N N . SER C 1 150 ? -11.365 69.475 -21.882 1.00 30.26 151 SER C N 1
ATOM 5868 C CA . SER C 1 150 ? -10.724 68.523 -20.972 1.00 28.60 151 SER C CA 1
ATOM 5869 C C . SER C 1 150 ? -10.471 69.178 -19.625 1.00 28.17 151 SER C C 1
ATOM 5870 O O . SER C 1 150 ? -9.800 70.210 -19.534 1.00 27.19 151 SER C O 1
ATOM 5873 N N . VAL C 1 151 ? -11.002 68.575 -18.573 1.00 26.68 152 VAL C N 1
ATOM 5874 C CA . VAL C 1 151 ? -10.999 69.170 -17.250 1.00 27.02 152 VAL C CA 1
ATOM 5875 C C . VAL C 1 151 ? -9.826 68.686 -16.387 1.00 26.74 152 VAL C C 1
ATOM 5876 O O . VAL C 1 151 ? -9.613 67.488 -16.233 1.00 27.01 152 VAL C O 1
ATOM 5880 N N . ASN C 1 152 ? -9.066 69.633 -15.829 1.00 27.41 153 ASN C N 1
ATOM 5881 C CA . ASN C 1 152 ? -8.005 69.298 -14.860 1.00 27.83 153 ASN C CA 1
ATOM 5882 C C . ASN C 1 152 ? -8.493 69.213 -13.475 1.00 27.61 153 ASN C C 1
ATOM 5883 O O . ASN C 1 152 ? -8.133 70.058 -12.650 1.00 28.59 153 ASN C O 1
ATOM 5888 N N . TYR C 1 153 ? -9.254 68.178 -13.171 1.00 26.74 154 TYR C N 1
ATOM 5889 C CA . TYR C 1 153 ? -9.844 68.049 -11.867 1.00 26.33 154 TYR C CA 1
ATOM 5890 C C . TYR C 1 153 ? -8.805 67.844 -10.776 1.00 27.57 154 TYR C C 1
ATOM 5891 O O . TYR C 1 153 ? -7.677 67.366 -11.066 1.00 27.10 154 TYR C O 1
ATOM 5900 N N . ARG C 1 154 ? -9.166 68.219 -9.540 1.00 26.84 155 ARG C N 1
ATOM 5901 C CA . ARG C 1 154 ? -8.335 67.954 -8.374 1.00 28.00 155 ARG C CA 1
ATOM 5902 C C . ARG C 1 154 ? -8.268 66.456 -8.062 1.00 27.11 155 ARG C C 1
ATOM 5903 O O . ARG C 1 154 ? -9.282 65.742 -8.121 1.00 27.10 155 ARG C O 1
ATOM 5911 N N . ARG C 1 155 ? -7.051 65.998 -7.725 1.00 25.54 156 ARG C N 1
ATOM 5912 C CA . ARG C 1 155 ? -6.728 64.581 -7.616 1.00 24.89 156 ARG C CA 1
ATOM 5913 C C . ARG C 1 155 ? -6.454 64.135 -6.191 1.00 24.85 156 ARG C C 1
ATOM 5914 O O . ARG C 1 155 ? -5.894 64.896 -5.371 1.00 25.06 156 ARG C O 1
ATOM 5922 N N . ALA C 1 156 ? -6.850 62.903 -5.896 1.00 23.89 157 ALA C N 1
ATOM 5923 C CA . ALA C 1 156 ? -6.474 62.233 -4.678 1.00 24.13 157 ALA C CA 1
ATOM 5924 C C . ALA C 1 156 ? -4.965 61.859 -4.701 1.00 25.39 157 ALA C C 1
ATOM 5925 O O . ALA C 1 156 ? -4.343 61.933 -5.742 1.00 23.57 157 ALA C O 1
ATOM 5927 N N . PRO C 1 157 ? -4.376 61.506 -3.541 1.00 25.89 158 PRO C N 1
ATOM 5928 C CA . PRO C 1 157 ? -5.003 61.510 -2.200 1.00 26.58 158 PRO C CA 1
ATOM 5929 C C . PRO C 1 157 ? -5.084 62.875 -1.542 1.00 27.21 158 PRO C C 1
ATOM 5930 O O . PRO C 1 157 ? -5.658 62.967 -0.476 1.00 29.15 158 PRO C O 1
ATOM 5934 N N . GLU C 1 158 ? -4.568 63.919 -2.182 1.00 28.75 159 GLU C N 1
ATOM 5935 C CA . GLU C 1 158 ? -4.521 65.263 -1.599 1.00 30.47 159 GLU C CA 1
ATOM 5936 C C . GLU C 1 158 ? -5.915 65.911 -1.568 1.00 30.93 159 GLU C C 1
ATOM 5937 O O . GLU C 1 158 ? -6.236 66.709 -0.682 1.00 30.13 159 GLU C O 1
ATOM 5943 N N . HIS C 1 159 ? -6.720 65.585 -2.565 1.00 31.17 160 HIS C N 1
ATOM 5944 C CA . HIS C 1 159 ? -8.075 66.069 -2.653 1.00 31.68 160 HIS C CA 1
ATOM 5945 C C . HIS C 1 159 ? -8.934 64.848 -2.789 1.00 32.20 160 HIS C C 1
ATOM 5946 O O . HIS C 1 159 ? -8.949 64.207 -3.857 1.00 32.58 160 HIS C O 1
ATOM 5953 N N . ARG C 1 160 ? -9.576 64.468 -1.691 1.00 31.81 161 ARG C N 1
ATOM 5954 C CA . ARG C 1 160 ? -10.432 63.297 -1.671 1.00 33.19 161 ARG C CA 1
ATOM 5955 C C . ARG C 1 160 ? -11.862 63.644 -2.140 1.00 32.87 161 ARG C C 1
ATOM 5956 O O . ARG C 1 160 ? -12.164 64.781 -2.528 1.00 32.97 161 ARG C O 1
ATOM 5964 N N . TYR C 1 161 ? -12.702 62.625 -2.156 1.00 34.06 162 TYR C N 1
ATOM 5965 C CA . TYR C 1 161 ? -14.130 62.776 -2.436 1.00 35.24 162 TYR C CA 1
ATOM 5966 C C . TYR C 1 161 ? -14.673 63.987 -1.631 1.00 34.91 162 TYR C C 1
ATOM 5967 O O . TYR C 1 161 ? -14.360 64.119 -0.452 1.00 35.10 162 TYR C O 1
ATOM 5976 N N . PRO C 1 162 ? -15.500 64.844 -2.252 1.00 35.16 163 PRO C N 1
ATOM 5977 C CA . PRO C 1 162 ? -15.979 64.814 -3.616 1.00 34.90 163 PRO C CA 1
ATOM 5978 C C . PRO C 1 162 ? -15.408 65.934 -4.482 1.00 34.71 163 PRO C C 1
ATOM 5979 O O . PRO C 1 162 ? -16.083 66.404 -5.422 1.00 34.86 163 PRO C O 1
ATOM 5983 N N . CYS C 1 163 ? -14.180 66.370 -4.189 1.00 33.77 164 CYS C N 1
ATOM 5984 C CA . CYS C 1 163 ? -13.539 67.418 -4.990 1.00 33.53 164 CYS C CA 1
ATOM 5985 C C . CYS C 1 163 ? -13.580 67.242 -6.517 1.00 32.54 164 CYS C C 1
ATOM 5986 O O . CYS C 1 163 ? -13.914 68.186 -7.235 1.00 32.14 164 CYS C O 1
ATOM 5989 N N . ALA C 1 164 ? -13.192 66.066 -7.016 1.00 31.54 165 ALA C N 1
ATOM 5990 C CA . ALA C 1 164 ? -13.230 65.799 -8.471 1.00 30.63 165 ALA C CA 1
ATOM 5991 C C . ALA C 1 164 ? -14.642 65.949 -9.053 1.00 29.86 165 ALA C C 1
ATOM 5992 O O . ALA C 1 164 ? -14.823 66.494 -10.129 1.00 29.39 165 ALA C O 1
ATOM 5994 N N . TYR C 1 165 ? -15.628 65.412 -8.356 1.00 30.28 166 TYR C N 1
ATOM 5995 C CA . TYR C 1 165 ? -17.026 65.603 -8.770 1.00 31.04 166 TYR C CA 1
ATOM 5996 C C . TYR C 1 165 ? -17.435 67.092 -8.769 1.00 32.56 166 TYR C C 1
ATOM 5997 O O . TYR C 1 165 ? -18.066 67.564 -9.721 1.00 33.31 166 TYR C O 1
ATOM 6006 N N . ASP C 1 166 ? -17.083 67.829 -7.708 1.00 33.60 167 ASP C N 1
ATOM 6007 C CA . ASP C 1 166 ? -17.343 69.282 -7.666 1.00 34.74 167 ASP C CA 1
ATOM 6008 C C . ASP C 1 166 ? -16.733 70.001 -8.841 1.00 34.51 167 ASP C C 1
ATOM 6009 O O . ASP C 1 166 ? -17.341 70.911 -9.413 1.00 34.14 167 ASP C O 1
ATOM 6014 N N . ASP C 1 167 ? -15.500 69.627 -9.192 1.00 33.92 168 ASP C N 1
ATOM 6015 C CA . ASP C 1 167 ? -14.828 70.248 -10.340 1.00 33.74 168 ASP C CA 1
ATOM 6016 C C . ASP C 1 167 ? -15.501 69.932 -11.675 1.00 33.36 168 ASP C C 1
ATOM 6017 O O . ASP C 1 167 ? -15.509 70.748 -12.605 1.00 31.90 168 ASP C O 1
ATOM 6022 N N . GLY C 1 168 ? -16.031 68.724 -11.788 1.00 33.70 169 GLY C N 1
ATOM 6023 C CA . GLY C 1 168 ? -16.730 68.337 -13.016 1.00 34.32 169 GLY C CA 1
ATOM 6024 C C . GLY C 1 168 ? -18.034 69.117 -13.156 1.00 35.49 169 GLY C C 1
ATOM 6025 O O . GLY C 1 168 ? -18.393 69.527 -14.250 1.00 35.26 169 GLY C O 1
ATOM 6026 N N . TRP C 1 169 ? -18.729 69.321 -12.041 1.00 36.67 170 TRP C N 1
ATOM 6027 C CA . TRP C 1 169 ? -19.939 70.168 -12.017 1.00 37.67 170 TRP C CA 1
ATOM 6028 C C . TRP C 1 169 ? -19.606 71.610 -12.413 1.00 36.93 170 TRP C C 1
ATOM 6029 O O . TRP C 1 169 ? -20.208 72.173 -13.331 1.00 36.23 170 TRP C O 1
ATOM 6040 N N . THR C 1 170 ? -18.602 72.192 -11.761 1.00 36.25 171 THR C N 1
ATOM 6041 C CA . THR C 1 170 ? -18.128 73.511 -12.148 1.00 36.19 171 THR C CA 1
ATOM 6042 C C . THR C 1 170 ? -17.890 73.609 -13.651 1.00 36.89 171 THR C C 1
ATOM 6043 O O . THR C 1 170 ? -18.276 74.607 -14.277 1.00 37.94 171 THR C O 1
ATOM 6047 N N . ALA C 1 171 ? -17.253 72.590 -14.238 1.00 36.41 172 ALA C N 1
ATOM 6048 C CA . ALA C 1 171 ? -16.914 72.624 -15.656 1.00 36.64 172 ALA C CA 1
ATOM 6049 C C . ALA C 1 171 ? -18.163 72.591 -16.544 1.00 37.40 172 ALA C C 1
ATOM 6050 O O . ALA C 1 171 ? -18.254 73.326 -17.547 1.00 36.94 172 ALA C O 1
ATOM 6052 N N . LEU C 1 172 ? -19.115 71.739 -16.181 1.00 37.79 173 LEU C N 1
ATOM 6053 C CA . LEU C 1 172 ? -20.346 71.639 -16.964 1.00 39.24 173 LEU C CA 1
ATOM 6054 C C . LEU C 1 172 ? -21.011 73.037 -17.005 1.00 40.73 173 LEU C C 1
ATOM 6055 O O . LEU C 1 172 ? -21.187 73.617 -18.092 1.00 40.66 173 LEU C O 1
ATOM 6060 N N . LYS C 1 173 ? -21.311 73.576 -15.815 1.00 42.15 174 LYS C N 1
ATOM 6061 C CA . LYS C 1 173 ? -21.895 74.920 -15.658 1.00 43.51 174 LYS C CA 1
ATOM 6062 C C . LYS C 1 173 ? -21.129 75.981 -16.449 1.00 44.15 174 LYS C C 1
ATOM 6063 O O . LYS C 1 173 ? -21.736 76.811 -17.139 1.00 44.58 174 LYS C O 1
ATOM 6066 N N . TRP C 1 174 ? -19.802 75.953 -16.385 1.00 44.27 175 TRP C N 1
ATOM 6067 C CA . TRP C 1 174 ? -19.023 76.893 -17.177 1.00 44.88 175 TRP C CA 1
ATOM 6068 C C . TRP C 1 174 ? -19.323 76.731 -18.666 1.00 46.51 175 TRP C C 1
ATOM 6069 O O . TRP C 1 174 ? -19.574 77.725 -19.352 1.00 46.65 175 TRP C O 1
ATOM 6080 N N . VAL C 1 175 ? -19.306 75.488 -19.162 1.00 48.27 176 VAL C N 1
ATOM 6081 C CA . VAL C 1 175 ? -19.494 75.219 -20.595 1.00 50.36 176 VAL C CA 1
ATOM 6082 C C . VAL C 1 175 ? -20.842 75.772 -21.059 1.00 51.85 176 VAL C C 1
ATOM 6083 O O . VAL C 1 175 ? -20.904 76.429 -22.108 1.00 52.15 176 VAL C O 1
ATOM 6087 N N . MET C 1 176 ? -21.889 75.504 -20.266 1.00 53.49 177 MET C N 1
ATOM 6088 C CA . MET C 1 176 ? -23.248 76.004 -20.511 1.00 55.73 177 MET C CA 1
ATOM 6089 C C . MET C 1 176 ? -23.211 77.517 -20.732 1.00 56.63 177 MET C C 1
ATOM 6090 O O . MET C 1 176 ? -23.601 78.001 -21.792 1.00 56.95 177 MET C O 1
ATOM 6095 N N . SER C 1 177 ? -22.705 78.238 -19.732 1.00 57.65 178 SER C N 1
ATOM 6096 C CA . SER C 1 177 ? -22.558 79.701 -19.748 1.00 58.40 178 SER C CA 1
ATOM 6097 C C . SER C 1 177 ? -21.883 80.318 -20.980 1.00 58.98 178 SER C C 1
ATOM 6098 O O . SER C 1 177 ? -22.054 81.510 -21.247 1.00 59.24 178 SER C O 1
ATOM 6101 N N . GLN C 1 178 ? -21.111 79.537 -21.729 1.00 59.68 179 GLN C N 1
ATOM 6102 C CA . GLN C 1 178 ? -20.304 80.133 -22.809 1.00 60.25 179 GLN C CA 1
ATOM 6103 C C . GLN C 1 178 ? -21.011 80.244 -24.169 1.00 60.88 179 GLN C C 1
ATOM 6104 O O . GLN C 1 178 ? -21.480 79.232 -24.713 1.00 60.60 179 GLN C O 1
ATOM 6110 N N . PRO C 1 179 ? -21.109 81.488 -24.703 1.00 61.53 180 PRO C N 1
ATOM 6111 C CA . PRO C 1 179 ? -21.635 81.765 -26.048 1.00 61.67 180 PRO C CA 1
ATOM 6112 C C . PRO C 1 179 ? -20.917 80.977 -27.140 1.00 61.85 180 PRO C C 1
ATOM 6113 O O . PRO C 1 179 ? -21.571 80.471 -28.055 1.00 62.00 180 PRO C O 1
ATOM 6117 N N . PHE C 1 180 ? -19.592 80.872 -27.033 1.00 61.97 181 PHE C N 1
ATOM 6118 C CA . PHE C 1 180 ? -18.778 80.128 -28.001 1.00 61.97 181 PHE C CA 1
ATOM 6119 C C . PHE C 1 180 ? -19.257 78.682 -28.161 1.00 61.86 181 PHE C C 1
ATOM 6120 O O . PHE C 1 180 ? -19.259 78.141 -29.274 1.00 61.55 181 PHE C O 1
ATOM 6122 N N . MET C 1 181 ? -19.693 78.087 -27.050 1.00 61.91 182 MET C N 1
ATOM 6123 C CA . MET C 1 181 ? -20.038 76.662 -26.994 1.00 61.89 182 MET C CA 1
ATOM 6124 C C . MET C 1 181 ? -21.377 76.317 -27.654 1.00 62.22 182 MET C C 1
ATOM 6125 O O . MET C 1 181 ? -21.586 75.178 -28.100 1.00 61.96 182 MET C O 1
ATOM 6130 N N . ARG C 1 182 ? -22.273 77.307 -27.689 1.00 62.33 183 ARG C N 1
ATOM 6131 C CA . ARG C 1 182 ? -23.599 77.195 -28.306 1.00 62.14 183 ARG C CA 1
ATOM 6132 C C . ARG C 1 182 ? -23.495 77.494 -29.800 1.00 62.06 183 ARG C C 1
ATOM 6133 O O . ARG C 1 182 ? -24.003 76.745 -30.638 1.00 62.34 183 ARG C O 1
ATOM 6136 N N . ALA C 1 189 ? -25.750 74.875 -25.799 1.00 48.75 190 ALA C N 1
ATOM 6137 C CA . ALA C 1 189 ? -24.636 73.958 -26.089 1.00 48.40 190 ALA C CA 1
ATOM 6138 C C . ALA C 1 189 ? -25.081 72.472 -26.137 1.00 48.01 190 ALA C C 1
ATOM 6139 O O . ALA C 1 189 ? -25.868 72.018 -25.300 1.00 48.57 190 ALA C O 1
ATOM 6141 N N . ARG C 1 190 ? -24.577 71.722 -27.117 1.00 46.93 191 ARG C N 1
ATOM 6142 C CA . ARG C 1 190 ? -24.931 70.317 -27.259 1.00 45.85 191 ARG C CA 1
ATOM 6143 C C . ARG C 1 190 ? -23.873 69.411 -26.585 1.00 45.17 191 ARG C C 1
ATOM 6144 O O . ARG C 1 190 ? -22.917 68.952 -27.248 1.00 44.87 191 ARG C O 1
ATOM 6146 N N . VAL C 1 191 ? -24.074 69.149 -25.290 1.00 43.59 192 VAL C N 1
ATOM 6147 C CA . VAL C 1 191 ? -23.031 68.597 -24.402 1.00 42.35 192 VAL C CA 1
ATOM 6148 C C . VAL C 1 191 ? -23.039 67.082 -24.092 1.00 41.02 192 VAL C C 1
ATOM 6149 O O . VAL C 1 191 ? -24.055 66.513 -23.689 1.00 40.14 192 VAL C O 1
ATOM 6153 N N . PHE C 1 192 ? -21.867 66.461 -24.261 1.00 38.96 193 PHE C N 1
ATOM 6154 C CA . PHE C 1 192 ? -21.638 65.081 -23.851 1.00 37.70 193 PHE C CA 1
ATOM 6155 C C . PHE C 1 192 ? -20.568 65.044 -22.749 1.00 36.40 193 PHE C C 1
ATOM 6156 O O . PHE C 1 192 ? -19.644 65.828 -22.777 1.00 36.85 193 PHE C O 1
ATOM 6164 N N . LEU C 1 193 ? -20.724 64.162 -21.781 1.00 35.12 194 LEU C N 1
ATOM 6165 C CA . LEU C 1 193 ? -19.721 63.969 -20.738 1.00 33.85 194 LEU C CA 1
ATOM 6166 C C . LEU C 1 193 ? -19.035 62.629 -20.983 1.00 33.58 194 LEU C C 1
ATOM 6167 O O . LEU C 1 193 ? -19.701 61.643 -21.250 1.00 32.43 194 LEU C O 1
ATOM 6172 N N . SER C 1 194 ? -17.705 62.606 -20.839 1.00 31.28 195 SER C N 1
ATOM 6173 C CA . SER C 1 194 ? -16.893 61.491 -21.264 1.00 30.21 195 SER C CA 1
ATOM 6174 C C . SER C 1 194 ? -15.689 61.380 -20.312 1.00 29.84 195 SER C C 1
ATOM 6175 O O . SER C 1 194 ? -15.184 62.397 -19.820 1.00 29.22 195 SER C O 1
ATOM 6178 N N . GLY C 1 195 ? -15.248 60.155 -20.052 1.00 28.48 196 GLY C N 1
ATOM 6179 C CA . GLY C 1 195 ? -14.030 59.945 -19.264 1.00 26.21 196 GLY C CA 1
ATOM 6180 C C . GLY C 1 195 ? -13.656 58.493 -19.342 1.00 26.34 196 GLY C C 1
ATOM 6181 O O . GLY C 1 195 ? -14.535 57.627 -19.550 1.00 24.69 196 GLY C O 1
ATOM 6182 N N . ASP C 1 196 ? -12.358 58.218 -19.174 1.00 24.55 197 ASP C N 1
ATOM 6183 C CA . ASP C 1 196 ? -11.875 56.854 -18.984 1.00 24.19 197 ASP C CA 1
ATOM 6184 C C . ASP C 1 196 ? -11.447 56.632 -17.561 1.00 24.33 197 ASP C C 1
ATOM 6185 O O . ASP C 1 196 ? -11.117 57.596 -16.869 1.00 25.47 197 ASP C O 1
ATOM 6190 N N . SER C 1 197 ? -11.500 55.387 -17.095 1.00 24.35 198 SER C N 1
ATOM 6191 C CA . SER C 1 197 ? -11.063 55.061 -15.743 1.00 24.72 198 SER C CA 1
ATOM 6192 C C . SER C 1 197 ? -11.844 55.974 -14.755 1.00 25.02 198 SER C C 1
ATOM 6193 O O . SER C 1 197 ? -13.089 56.135 -14.851 1.00 25.62 198 SER C O 1
ATOM 6196 N N . SER C 1 198 ? -11.119 56.581 -13.820 1.00 23.36 199 SER C N 1
ATOM 6197 C CA . SER C 1 198 ? -11.697 57.480 -12.846 1.00 23.16 199 SER C CA 1
ATOM 6198 C C . SER C 1 198 ? -12.523 58.605 -13.525 1.00 23.22 199 SER C C 1
ATOM 6199 O O . SER C 1 198 ? -13.556 59.030 -12.997 1.00 23.43 199 SER C O 1
ATOM 6202 N N . GLY C 1 199 ? -12.104 59.077 -14.698 1.00 22.62 200 GLY C N 1
ATOM 6203 C CA . GLY C 1 199 ? -12.871 60.102 -15.417 1.00 22.79 200 GLY C CA 1
ATOM 6204 C C . GLY C 1 199 ? -14.267 59.639 -15.856 1.00 24.51 200 GLY C C 1
ATOM 6205 O O . GLY C 1 199 ? -15.215 60.447 -15.920 1.00 25.79 200 GLY C O 1
ATOM 6206 N N . GLY C 1 200 ? -14.407 58.350 -16.133 1.00 24.92 201 GLY C N 1
ATOM 6207 C CA . GLY C 1 200 ? -15.717 57.754 -16.440 1.00 26.55 201 GLY C CA 1
ATOM 6208 C C . GLY C 1 200 ? -16.619 57.753 -15.214 1.00 27.06 201 GLY C C 1
ATOM 6209 O O . GLY C 1 200 ? -17.847 58.000 -15.309 1.00 28.26 201 GLY C O 1
ATOM 6210 N N . ASN C 1 201 ? -16.021 57.496 -14.053 1.00 26.31 202 ASN C N 1
ATOM 6211 C CA . ASN C 1 201 ? -16.727 57.574 -12.786 1.00 26.52 202 ASN C CA 1
ATOM 6212 C C . ASN C 1 201 ? -17.177 59.022 -12.558 1.00 27.60 202 ASN C C 1
ATOM 6213 O O . ASN C 1 201 ? -18.369 59.290 -12.291 1.00 28.96 202 ASN C O 1
ATOM 6218 N N . ILE C 1 202 ? -16.253 59.964 -12.716 1.00 27.10 203 ILE C N 1
ATOM 6219 C CA . ILE C 1 202 ? -16.591 61.378 -12.622 1.00 27.35 203 ILE C CA 1
ATOM 6220 C C . ILE C 1 202 ? -17.732 61.744 -13.575 1.00 28.68 203 ILE C C 1
ATOM 6221 O O . ILE C 1 202 ? -18.708 62.374 -13.134 1.00 28.84 203 ILE C O 1
ATOM 6226 N N . ALA C 1 203 ? -17.625 61.334 -14.843 1.00 28.66 204 ALA C N 1
ATOM 6227 C CA . ALA C 1 203 ? -18.650 61.650 -15.853 1.00 30.08 204 ALA C CA 1
ATOM 6228 C C . ALA C 1 203 ? -20.057 61.204 -15.404 1.00 30.26 204 ALA C C 1
ATOM 6229 O O . ALA C 1 203 ? -21.045 61.956 -15.557 1.00 31.57 204 ALA C O 1
ATOM 6231 N N . HIS C 1 204 ? -20.140 59.988 -14.868 1.00 32.12 205 HIS C N 1
ATOM 6232 C CA . HIS C 1 204 ? -21.372 59.437 -14.319 1.00 32.73 205 HIS C CA 1
ATOM 6233 C C . HIS C 1 204 ? -21.974 60.318 -13.217 1.00 33.75 205 HIS C C 1
ATOM 6234 O O . HIS C 1 204 ? -23.177 60.616 -13.234 1.00 34.43 205 HIS C O 1
ATOM 6241 N N . HIS C 1 205 ? -21.163 60.699 -12.223 1.00 33.36 206 HIS C N 1
ATOM 6242 C CA . HIS C 1 205 ? -21.683 61.459 -11.094 1.00 32.78 206 HIS C CA 1
ATOM 6243 C C . HIS C 1 205 ? -22.074 62.865 -11.510 1.00 33.06 206 HIS C C 1
ATOM 6244 O O . HIS C 1 205 ? -23.056 63.401 -10.998 1.00 33.13 206 HIS C O 1
ATOM 6251 N N . VAL C 1 206 ? -21.340 63.456 -12.453 1.00 33.32 207 VAL C N 1
ATOM 6252 C CA . VAL C 1 206 ? -21.710 64.763 -12.998 1.00 34.43 207 VAL C CA 1
ATOM 6253 C C . VAL C 1 206 ? -23.030 64.696 -13.805 1.00 36.06 207 VAL C C 1
ATOM 6254 O O . VAL C 1 206 ? -23.872 65.602 -13.717 1.00 35.67 207 VAL C O 1
ATOM 6258 N N . ALA C 1 207 ? -23.170 63.635 -14.591 1.00 37.07 208 ALA C N 1
ATOM 6259 C CA . ALA C 1 207 ? -24.397 63.346 -15.345 1.00 38.40 208 ALA C CA 1
ATOM 6260 C C . ALA C 1 207 ? -25.622 63.220 -14.437 1.00 38.73 208 ALA C C 1
ATOM 6261 O O . ALA C 1 207 ? -26.687 63.758 -14.771 1.00 38.91 208 ALA C O 1
ATOM 6263 N N . VAL C 1 208 ? -25.465 62.512 -13.315 1.00 40.28 209 VAL C N 1
ATOM 6264 C CA . VAL C 1 208 ? -26.514 62.349 -12.298 1.00 41.59 209 VAL C CA 1
ATOM 6265 C C . VAL C 1 208 ? -26.935 63.679 -11.685 1.00 43.69 209 VAL C C 1
ATOM 6266 O O . VAL C 1 208 ? -28.135 63.983 -11.554 1.00 43.96 209 VAL C O 1
ATOM 6270 N N . ARG C 1 209 ? -25.954 64.480 -11.297 1.00 44.63 210 ARG C N 1
ATOM 6271 C CA . ARG C 1 209 ? -26.253 65.775 -10.745 1.00 45.78 210 ARG C CA 1
ATOM 6272 C C . ARG C 1 209 ? -26.938 66.673 -11.770 1.00 45.90 210 ARG C C 1
ATOM 6273 O O . ARG C 1 209 ? -27.796 67.465 -11.403 1.00 45.75 210 ARG C O 1
ATOM 6281 N N . ALA C 1 210 ? -26.554 66.565 -13.042 1.00 46.19 211 ALA C N 1
ATOM 6282 C CA . ALA C 1 210 ? -27.175 67.366 -14.094 1.00 47.18 211 ALA C CA 1
ATOM 6283 C C . ALA C 1 210 ? -28.641 66.960 -14.310 1.00 48.25 211 ALA C C 1
ATOM 6284 O O . ALA C 1 210 ? -29.490 67.813 -14.602 1.00 48.37 211 ALA C O 1
ATOM 6286 N N . ALA C 1 211 ? -28.928 65.669 -14.142 1.00 48.87 212 ALA C N 1
ATOM 6287 C CA . ALA C 1 211 ? -30.295 65.148 -14.183 1.00 50.01 212 ALA C CA 1
ATOM 6288 C C . ALA C 1 211 ? -31.147 65.661 -13.027 1.00 50.81 212 ALA C C 1
ATOM 6289 O O . ALA C 1 211 ? -32.261 66.142 -13.245 1.00 51.16 212 ALA C O 1
ATOM 6291 N N . ASP C 1 212 ? -30.629 65.535 -11.806 1.00 51.51 213 ASP C N 1
ATOM 6292 C CA . ASP C 1 212 ? -31.285 66.009 -10.591 1.00 51.97 213 ASP C CA 1
ATOM 6293 C C . ASP C 1 212 ? -31.698 67.471 -10.654 1.00 52.66 213 ASP C C 1
ATOM 6294 O O . ASP C 1 212 ? -32.706 67.858 -10.054 1.00 52.57 213 ASP C O 1
ATOM 6299 N N . GLU C 1 213 ? -30.912 68.274 -11.366 1.00 52.76 214 GLU C N 1
ATOM 6300 C CA . GLU C 1 213 ? -31.056 69.718 -11.348 1.00 53.82 214 GLU C CA 1
ATOM 6301 C C . GLU C 1 213 ? -31.580 70.255 -12.660 1.00 53.81 214 GLU C C 1
ATOM 6302 O O . GLU C 1 213 ? -31.663 71.468 -12.841 1.00 54.48 214 GLU C O 1
ATOM 6308 N N . GLY C 1 214 ? -31.919 69.353 -13.579 1.00 53.76 215 GLY C N 1
ATOM 6309 C CA . GLY C 1 214 ? -32.543 69.729 -14.842 1.00 53.46 215 GLY C CA 1
ATOM 6310 C C . GLY C 1 214 ? -31.630 70.311 -15.900 1.00 53.53 215 GLY C C 1
ATOM 6311 O O . GLY C 1 214 ? -32.092 71.009 -16.814 1.00 54.11 215 GLY C O 1
ATOM 6312 N N . VAL C 1 215 ? -30.332 70.041 -15.795 1.00 52.76 216 VAL C N 1
ATOM 6313 C CA . VAL C 1 215 ? -29.409 70.401 -16.866 1.00 51.42 216 VAL C CA 1
ATOM 6314 C C . VAL C 1 215 ? -29.395 69.245 -17.847 1.00 51.06 216 VAL C C 1
ATOM 6315 O O . VAL C 1 215 ? -29.163 68.095 -17.454 1.00 51.15 216 VAL C O 1
ATOM 6319 N N . LYS C 1 216 ? -29.659 69.544 -19.117 1.00 50.14 217 LYS C N 1
ATOM 6320 C CA . LYS C 1 216 ? -29.706 68.509 -20.156 1.00 49.39 217 LYS C CA 1
ATOM 6321 C C . LYS C 1 216 ? -28.336 68.110 -20.728 1.00 48.45 217 LYS C C 1
ATOM 6322 O O . LYS C 1 216 ? -27.664 68.900 -21.407 1.00 48.38 217 LYS C O 1
ATOM 6325 N N . VAL C 1 217 ? -27.959 66.860 -20.474 1.00 47.78 218 VAL C N 1
ATOM 6326 C CA . VAL C 1 217 ? -26.790 66.237 -21.099 1.00 46.56 218 VAL C CA 1
ATOM 6327 C C . VAL C 1 217 ? -27.283 65.251 -22.165 1.00 45.93 218 VAL C C 1
ATOM 6328 O O . VAL C 1 217 ? -28.031 64.335 -21.837 1.00 46.15 218 VAL C O 1
ATOM 6332 N N . CYS C 1 218 ? -26.852 65.444 -23.416 1.00 45.21 219 CYS C N 1
ATOM 6333 C CA . CYS C 1 218 ? -27.144 64.540 -24.547 1.00 44.86 219 CYS C CA 1
ATOM 6334 C C . CYS C 1 218 ? -26.653 63.094 -24.399 1.00 43.09 219 CYS C C 1
ATOM 6335 O O . CYS C 1 218 ? -27.293 62.170 -24.891 1.00 42.35 219 CYS C O 1
ATOM 6338 N N . GLY C 1 219 ? -25.487 62.890 -23.777 1.00 40.94 220 GLY C N 1
ATOM 6339 C CA . GLY C 1 219 ? -24.969 61.531 -23.627 1.00 38.51 220 GLY C CA 1
ATOM 6340 C C . GLY C 1 219 ? -23.634 61.416 -22.906 1.00 37.26 220 GLY C C 1
ATOM 6341 O O . GLY C 1 219 ? -22.832 62.348 -22.929 1.00 36.75 220 GLY C O 1
ATOM 6342 N N . ASN C 1 220 ? -23.429 60.268 -22.264 1.00 35.77 221 ASN C N 1
ATOM 6343 C CA . ASN C 1 220 ? -22.201 59.930 -21.570 1.00 34.90 221 ASN C CA 1
ATOM 6344 C C . ASN C 1 220 ? -21.400 58.897 -22.386 1.00 34.32 221 ASN C C 1
ATOM 6345 O O . ASN C 1 220 ? -21.952 57.868 -22.813 1.00 33.83 221 ASN C O 1
ATOM 6350 N N . ILE C 1 221 ? -20.108 59.170 -22.575 1.00 32.57 222 ILE C N 1
ATOM 6351 C CA . ILE C 1 221 ? -19.191 58.235 -23.216 1.00 30.95 222 ILE C CA 1
ATOM 6352 C C . ILE C 1 221 ? -18.165 57.738 -22.167 1.00 30.92 222 ILE C C 1
ATOM 6353 O O . ILE C 1 221 ? -17.191 58.453 -21.866 1.00 30.33 222 ILE C O 1
ATOM 6358 N N . LEU C 1 222 ? -18.379 56.530 -21.642 1.00 29.65 223 LEU C N 1
ATOM 6359 C CA . LEU C 1 222 ? -17.507 55.939 -20.625 1.00 29.15 223 LEU C CA 1
ATOM 6360 C C . LEU C 1 222 ? -16.560 54.889 -21.193 1.00 29.20 223 LEU C C 1
ATOM 6361 O O . LEU C 1 222 ? -16.989 53.902 -21.776 1.00 27.14 223 LEU C O 1
ATOM 6366 N N . LEU C 1 223 ? -15.258 55.105 -20.983 1.00 28.31 224 LEU C N 1
ATOM 6367 C CA . LEU C 1 223 ? -14.262 54.146 -21.428 1.00 27.68 224 LEU C CA 1
ATOM 6368 C C . LEU C 1 223 ? -13.671 53.503 -20.204 1.00 27.96 224 LEU C C 1
ATOM 6369 O O . LEU C 1 223 ? -12.940 54.170 -19.444 1.00 27.03 224 LEU C O 1
ATOM 6374 N N . ASN C 1 224 ? -13.967 52.222 -19.990 1.00 26.95 225 ASN C N 1
ATOM 6375 C CA . ASN C 1 224 ? -13.451 51.531 -18.817 1.00 28.03 225 ASN C CA 1
ATOM 6376 C C . ASN C 1 224 ? -13.669 52.369 -17.542 1.00 27.56 225 ASN C C 1
ATOM 6377 O O . ASN C 1 224 ? -12.743 52.588 -16.759 1.00 27.96 225 ASN C O 1
ATOM 6382 N N . ALA C 1 225 ? -14.888 52.859 -17.355 1.00 26.97 226 ALA C N 1
ATOM 6383 C CA . ALA C 1 225 ? -15.259 53.602 -16.142 1.00 26.33 226 ALA C CA 1
ATOM 6384 C C . ALA C 1 225 ? -14.922 52.828 -14.860 1.00 26.08 226 ALA C C 1
ATOM 6385 O O . ALA C 1 225 ? -15.035 51.599 -14.790 1.00 25.72 226 ALA C O 1
ATOM 6387 N N . MET C 1 226 ? -14.389 53.565 -13.896 1.00 25.92 227 MET C N 1
ATOM 6388 C CA . MET C 1 226 ? -13.868 52.998 -12.665 1.00 26.60 227 MET C CA 1
ATOM 6389 C C . MET C 1 226 ? -14.922 52.918 -11.602 1.00 26.46 227 MET C C 1
ATOM 6390 O O . MET C 1 226 ? -15.383 53.972 -11.101 1.00 27.36 227 MET C O 1
ATOM 6395 N N . PHE C 1 227 ? -15.290 51.676 -11.263 1.00 27.98 228 PHE C N 1
ATOM 6396 C CA . PHE C 1 227 ? -16.247 51.363 -10.207 1.00 28.93 228 PHE C CA 1
ATOM 6397 C C . PHE C 1 227 ? -15.711 50.223 -9.346 1.00 30.00 228 PHE C C 1
ATOM 6398 O O . PHE C 1 227 ? -14.872 49.438 -9.798 1.00 31.26 228 PHE C O 1
ATOM 6406 N N . GLY C 1 228 ? -16.188 50.124 -8.108 1.00 30.04 229 GLY C N 1
ATOM 6407 C CA . GLY C 1 228 ? -15.758 49.055 -7.229 1.00 31.76 229 GLY C CA 1
ATOM 6408 C C . GLY C 1 228 ? -16.781 48.605 -6.204 1.00 32.89 229 GLY C C 1
ATOM 6409 O O . GLY C 1 228 ? -17.942 48.995 -6.253 1.00 34.06 229 GLY C O 1
ATOM 6410 N N . GLY C 1 229 ? -16.338 47.790 -5.269 1.00 33.63 230 GLY C N 1
ATOM 6411 C CA . GLY C 1 229 ? -17.178 47.401 -4.125 1.00 35.85 230 GLY C CA 1
ATOM 6412 C C . GLY C 1 229 ? -16.387 46.582 -3.130 1.00 36.24 230 GLY C C 1
ATOM 6413 O O . GLY C 1 229 ? -15.246 46.169 -3.406 1.00 36.26 230 GLY C O 1
ATOM 6414 N N . THR C 1 230 ? -16.985 46.321 -1.969 1.00 37.71 231 THR C N 1
ATOM 6415 C CA . THR C 1 230 ? -16.273 45.623 -0.901 1.00 38.46 231 THR C CA 1
ATOM 6416 C C . THR C 1 230 ? -15.927 44.194 -1.246 1.00 38.43 231 THR C C 1
ATOM 6417 O O . THR C 1 230 ? -14.896 43.696 -0.812 1.00 38.18 231 THR C O 1
ATOM 6421 N N . GLU C 1 231 ? -16.783 43.512 -2.009 1.00 38.78 232 GLU C N 1
ATOM 6422 C CA . GLU C 1 231 ? -16.529 42.107 -2.370 1.00 38.41 232 GLU C CA 1
ATOM 6423 C C . GLU C 1 231 ? -15.855 42.036 -3.733 1.00 38.79 232 GLU C C 1
ATOM 6424 O O . GLU C 1 231 ? -15.916 42.990 -4.519 1.00 39.22 232 GLU C O 1
ATOM 6426 N N . ARG C 1 232 ? -15.241 40.903 -4.024 1.00 38.46 233 ARG C N 1
ATOM 6427 C CA . ARG C 1 232 ? -14.595 40.708 -5.298 1.00 39.02 233 ARG C CA 1
ATOM 6428 C C . ARG C 1 232 ? -15.544 40.091 -6.310 1.00 39.25 233 ARG C C 1
ATOM 6429 O O . ARG C 1 232 ? -16.351 39.216 -5.963 1.00 40.83 233 ARG C O 1
ATOM 6437 N N . THR C 1 233 ? -15.471 40.554 -7.555 1.00 38.32 234 THR C N 1
ATOM 6438 C CA . THR C 1 233 ? -16.207 39.934 -8.637 1.00 37.42 234 THR C CA 1
ATOM 6439 C C . THR C 1 233 ? -15.346 38.816 -9.200 1.00 37.37 234 THR C C 1
ATOM 6440 O O . THR C 1 233 ? -14.158 38.705 -8.858 1.00 37.36 234 THR C O 1
ATOM 6444 N N . GLU C 1 234 ? -15.941 37.991 -10.065 1.00 37.05 235 GLU C N 1
ATOM 6445 C CA . GLU C 1 234 ? -15.218 36.922 -10.749 1.00 36.73 235 GLU C CA 1
ATOM 6446 C C . GLU C 1 234 ? -14.092 37.463 -11.648 1.00 36.28 235 GLU C C 1
ATOM 6447 O O . GLU C 1 234 ? -12.986 36.936 -11.645 1.00 35.89 235 GLU C O 1
ATOM 6453 N N . SER C 1 235 ? -14.396 38.501 -12.426 1.00 35.54 236 SER C N 1
ATOM 6454 C CA . SER C 1 235 ? -13.414 39.112 -13.332 1.00 34.39 236 SER C CA 1
ATOM 6455 C C . SER C 1 235 ? -12.227 39.646 -12.531 1.00 34.43 236 SER C C 1
ATOM 6456 O O . SER C 1 235 ? -11.087 39.525 -12.958 1.00 34.27 236 SER C O 1
ATOM 6459 N N . GLU C 1 236 ? -12.498 40.194 -11.350 1.00 34.32 237 GLU C N 1
ATOM 6460 C CA . GLU C 1 236 ? -11.425 40.681 -10.467 1.00 34.62 237 GLU C CA 1
ATOM 6461 C C . GLU C 1 236 ? -10.461 39.593 -10.070 1.00 35.33 237 GLU C C 1
ATOM 6462 O O . GLU C 1 236 ? -9.259 39.742 -10.279 1.00 35.12 237 GLU C O 1
ATOM 6468 N N . ARG C 1 237 ? -10.986 38.491 -9.525 1.00 36.04 238 ARG C N 1
ATOM 6469 C CA . ARG C 1 237 ? -10.165 37.357 -9.079 1.00 37.19 238 ARG C CA 1
ATOM 6470 C C . ARG C 1 237 ? -9.439 36.707 -10.256 1.00 36.65 238 ARG C C 1
ATOM 6471 O O . ARG C 1 237 ? -8.261 36.361 -10.152 1.00 37.05 238 ARG C O 1
ATOM 6476 N N . ARG C 1 238 ? -10.129 36.567 -11.381 1.00 35.79 239 ARG C N 1
ATOM 6477 C CA . ARG C 1 238 ? -9.546 35.946 -12.564 1.00 35.87 239 ARG C CA 1
ATOM 6478 C C . ARG C 1 238 ? -8.435 36.765 -13.260 1.00 35.87 239 ARG C C 1
ATOM 6479 O O . ARG C 1 238 ? -7.442 36.204 -13.719 1.00 35.16 239 ARG C O 1
ATOM 6487 N N . LEU C 1 239 ? -8.622 38.075 -13.372 1.00 34.66 240 LEU C N 1
ATOM 6488 C CA . LEU C 1 239 ? -7.707 38.873 -14.186 1.00 33.89 240 LEU C CA 1
ATOM 6489 C C . LEU C 1 239 ? -6.671 39.611 -13.369 1.00 33.67 240 LEU C C 1
ATOM 6490 O O . LEU C 1 239 ? -5.760 40.234 -13.934 1.00 33.01 240 LEU C O 1
ATOM 6495 N N . ASP C 1 240 ? -6.795 39.528 -12.052 1.00 32.79 241 ASP C N 1
ATOM 6496 C CA . ASP C 1 240 ? -5.871 40.209 -11.144 1.00 33.40 241 ASP C CA 1
ATOM 6497 C C . ASP C 1 240 ? -4.419 39.938 -11.533 1.00 33.27 241 ASP C C 1
ATOM 6498 O O . ASP C 1 240 ? -4.006 38.780 -11.598 1.00 32.87 241 ASP C O 1
ATOM 6503 N N . GLY C 1 241 ? -3.658 41.001 -11.833 1.00 32.95 242 GLY C N 1
ATOM 6504 C CA . GLY C 1 241 ? -2.228 40.878 -12.110 1.00 32.25 242 GLY C CA 1
ATOM 6505 C C . GLY C 1 241 ? -1.854 40.432 -13.516 1.00 32.86 242 GLY C C 1
ATOM 6506 O O . GLY C 1 241 ? -0.682 40.500 -13.908 1.00 31.97 242 GLY C O 1
ATOM 6507 N N . LYS C 1 242 ? -2.837 39.989 -14.299 1.00 32.66 243 LYS C N 1
ATOM 6508 C CA . LYS C 1 242 ? -2.573 39.428 -15.620 1.00 32.49 243 LYS C CA 1
ATOM 6509 C C . LYS C 1 242 ? -2.349 40.468 -16.730 1.00 31.57 243 LYS C C 1
ATOM 6510 O O . LYS C 1 242 ? -1.667 40.194 -17.713 1.00 30.64 243 LYS C O 1
ATOM 6516 N N . TYR C 1 243 ? -2.982 41.634 -16.600 1.00 30.04 244 TYR C N 1
ATOM 6517 C CA . TYR C 1 243 ? -2.951 42.645 -17.655 1.00 28.98 244 TYR C CA 1
ATOM 6518 C C . TYR C 1 243 ? -2.792 44.049 -17.081 1.00 27.60 244 TYR C C 1
ATOM 6519 O O . TYR C 1 243 ? -3.693 44.880 -17.218 1.00 27.24 244 TYR C O 1
ATOM 6528 N N . PHE C 1 244 ? -1.639 44.266 -16.455 1.00 26.48 245 PHE C N 1
ATOM 6529 C CA . PHE C 1 244 ? -1.128 45.582 -16.007 1.00 26.90 245 PHE C CA 1
ATOM 6530 C C . PHE C 1 244 ? -1.713 46.050 -14.687 1.00 26.58 245 PHE C C 1
ATOM 6531 O O . PHE C 1 244 ? -1.065 46.819 -13.977 1.00 26.59 245 PHE C O 1
ATOM 6539 N N . VAL C 1 245 ? -2.940 45.619 -14.380 1.00 26.39 246 VAL C N 1
ATOM 6540 C CA . VAL C 1 245 ? -3.658 46.109 -13.206 1.00 26.16 246 VAL C CA 1
ATOM 6541 C C . VAL C 1 245 ? -3.712 45.021 -12.127 1.00 26.10 246 VAL C C 1
ATOM 6542 O O . VAL C 1 245 ? -3.928 43.830 -12.423 1.00 26.72 246 VAL C O 1
ATOM 6546 N N . THR C 1 246 ? -3.536 45.434 -10.875 1.00 26.61 247 THR C N 1
ATOM 6547 C CA . THR C 1 246 ? -3.593 44.523 -9.718 1.00 27.15 247 THR C CA 1
ATOM 6548 C C . THR C 1 246 ? -4.676 44.973 -8.760 1.00 27.45 247 THR C C 1
ATOM 6549 O O . THR C 1 246 ? -4.975 46.171 -8.669 1.00 27.80 247 THR C O 1
ATOM 6553 N N . LEU C 1 247 ? -5.240 44.036 -8.007 1.00 27.94 248 LEU C N 1
ATOM 6554 C CA . LEU C 1 247 ? -6.245 44.400 -7.001 1.00 28.34 248 LEU C CA 1
ATOM 6555 C C . LEU C 1 247 ? -5.634 45.210 -5.851 1.00 28.26 248 LEU C C 1
ATOM 6556 O O . LEU C 1 247 ? -6.248 46.117 -5.315 1.00 28.10 248 LEU C O 1
ATOM 6561 N N . GLN C 1 248 ? -4.414 44.871 -5.468 1.00 27.95 249 GLN C N 1
ATOM 6562 C CA . GLN C 1 248 ? -3.669 45.707 -4.553 1.00 29.02 249 GLN C CA 1
ATOM 6563 C C . GLN C 1 248 ? -3.661 47.186 -4.964 1.00 28.11 249 GLN C C 1
ATOM 6564 O O . GLN C 1 248 ? -3.914 48.050 -4.131 1.00 28.13 249 GLN C O 1
ATOM 6570 N N . ASP C 1 249 ? -3.335 47.504 -6.226 1.00 26.90 250 ASP C N 1
ATOM 6571 C CA . ASP C 1 249 ? -3.397 48.907 -6.641 1.00 26.40 250 ASP C CA 1
ATOM 6572 C C . ASP C 1 249 ? -4.836 49.479 -6.720 1.00 25.78 250 ASP C C 1
ATOM 6573 O O . ASP C 1 249 ? -5.090 50.635 -6.308 1.00 26.00 250 ASP C O 1
ATOM 6578 N N . ARG C 1 250 ? -5.789 48.683 -7.211 1.00 25.69 251 ARG C N 1
ATOM 6579 C CA . ARG C 1 250 ? -7.185 49.121 -7.231 1.00 25.89 251 ARG C CA 1
ATOM 6580 C C . ARG C 1 250 ? -7.598 49.574 -5.824 1.00 25.98 251 ARG C C 1
ATOM 6581 O O . ARG C 1 250 ? -8.093 50.695 -5.639 1.00 26.47 251 ARG C O 1
ATOM 6589 N N . ASP C 1 251 ? -7.359 48.697 -4.850 1.00 27.04 252 ASP C N 1
ATOM 6590 C CA . ASP C 1 251 ? -7.671 48.975 -3.443 1.00 27.32 252 ASP C CA 1
ATOM 6591 C C . ASP C 1 251 ? -6.977 50.250 -3.004 1.00 26.42 252 ASP C C 1
ATOM 6592 O O . ASP C 1 251 ? -7.591 51.082 -2.360 1.00 26.42 252 ASP C O 1
ATOM 6597 N N . TRP C 1 252 ? -5.705 50.404 -3.393 1.00 24.77 253 TRP C N 1
ATOM 6598 C CA . TRP C 1 252 ? -4.934 51.602 -3.027 1.00 23.62 253 TRP C CA 1
ATOM 6599 C C . TRP C 1 252 ? -5.584 52.884 -3.545 1.00 23.75 253 TRP C C 1
ATOM 6600 O O . TRP C 1 252 ? -5.765 53.852 -2.798 1.00 23.48 253 TRP C O 1
ATOM 6611 N N . TYR C 1 253 ? -6.001 52.891 -4.814 1.00 23.74 254 TYR C N 1
ATOM 6612 C CA . TYR C 1 253 ? -6.607 54.090 -5.376 1.00 23.28 254 TYR C CA 1
ATOM 6613 C C . TYR C 1 253 ? -7.929 54.473 -4.742 1.00 23.73 254 TYR C C 1
ATOM 6614 O O . TYR C 1 253 ? -8.169 55.652 -4.512 1.00 23.90 254 TYR C O 1
ATOM 6623 N N . TRP C 1 254 ? -8.764 53.480 -4.487 1.00 25.46 255 TRP C N 1
ATOM 6624 C CA . TRP C 1 254 ? -10.055 53.692 -3.816 1.00 26.64 255 TRP C CA 1
ATOM 6625 C C . TRP C 1 254 ? -9.858 54.243 -2.414 1.00 27.40 255 TRP C C 1
ATOM 6626 O O . TRP C 1 254 ? -10.538 55.188 -2.026 1.00 28.30 255 TRP C O 1
ATOM 6637 N N . LYS C 1 255 ? -8.922 53.664 -1.674 1.00 28.43 256 LYS C N 1
ATOM 6638 C CA . LYS C 1 255 ? -8.541 54.202 -0.369 1.00 29.49 256 LYS C CA 1
ATOM 6639 C C . LYS C 1 255 ? -8.065 55.647 -0.459 1.00 30.14 256 LYS C C 1
ATOM 6640 O O . LYS C 1 255 ? -8.396 56.452 0.406 1.00 30.79 256 LYS C O 1
ATOM 6646 N N . ALA C 1 256 ? -7.329 55.988 -1.521 1.00 28.74 257 ALA C N 1
ATOM 6647 C CA . ALA C 1 256 ? -6.844 57.338 -1.704 1.00 27.68 257 ALA C CA 1
ATOM 6648 C C . ALA C 1 256 ? -7.924 58.370 -2.004 1.00 27.51 257 ALA C C 1
ATOM 6649 O O . ALA C 1 256 ? -7.780 59.504 -1.617 1.00 27.23 257 ALA C O 1
ATOM 6651 N N . TYR C 1 257 ? -8.982 57.987 -2.726 1.00 27.67 258 TYR C N 1
ATOM 6652 C CA . TYR C 1 257 ? -10.010 58.954 -3.164 1.00 27.69 258 TYR C CA 1
ATOM 6653 C C . TYR C 1 257 ? -11.153 59.066 -2.157 1.00 28.36 258 TYR C C 1
ATOM 6654 O O . TYR C 1 257 ? -11.697 60.181 -1.921 1.00 28.64 258 TYR C O 1
ATOM 6663 N N . LEU C 1 258 ? -11.551 57.916 -1.626 1.00 28.41 259 LEU C N 1
ATOM 6664 C CA . LEU C 1 258 ? -12.719 57.856 -0.783 1.00 30.39 259 LEU C CA 1
ATOM 6665 C C . LEU C 1 258 ? -12.442 58.504 0.570 1.00 32.03 259 LEU C C 1
ATOM 6666 O O . LEU C 1 258 ? -11.274 58.659 0.973 1.00 32.71 259 LEU C O 1
ATOM 6671 N N . PRO C 1 259 ? -13.512 58.912 1.274 1.00 33.33 260 PRO C N 1
ATOM 6672 C CA . PRO C 1 259 ? -13.306 59.463 2.626 1.00 34.00 260 PRO C CA 1
ATOM 6673 C C . PRO C 1 259 ? -12.508 58.487 3.479 1.00 35.08 260 PRO C C 1
ATOM 6674 O O . PRO C 1 259 ? -12.604 57.267 3.280 1.00 33.96 260 PRO C O 1
ATOM 6678 N N . GLU C 1 260 ? -11.726 59.028 4.422 1.00 37.58 261 GLU C N 1
ATOM 6679 C CA . GLU C 1 260 ? -10.838 58.221 5.254 1.00 39.82 261 GLU C CA 1
ATOM 6680 C C . GLU C 1 260 ? -11.607 57.156 6.021 1.00 41.23 261 GLU C C 1
ATOM 6681 O O . GLU C 1 260 ? -11.100 56.056 6.230 1.00 42.18 261 GLU C O 1
ATOM 6683 N N . ASP C 1 261 ? -12.832 57.480 6.429 1.00 42.39 262 ASP C N 1
ATOM 6684 C CA . ASP C 1 261 ? -13.646 56.528 7.185 1.00 43.82 262 ASP C CA 1
ATOM 6685 C C . ASP C 1 261 ? -14.472 55.556 6.331 1.00 42.85 262 ASP C C 1
ATOM 6686 O O . ASP C 1 261 ? -15.094 54.637 6.872 1.00 43.37 262 ASP C O 1
ATOM 6691 N N . ALA C 1 262 ? -14.440 55.738 5.006 1.00 41.05 263 ALA C N 1
ATOM 6692 C CA . ALA C 1 262 ? -15.329 55.034 4.082 1.00 39.00 263 ALA C CA 1
ATOM 6693 C C . ALA C 1 262 ? -14.800 53.679 3.647 1.00 37.92 263 ALA C C 1
ATOM 6694 O O . ALA C 1 262 ? -13.646 53.335 3.899 1.00 37.25 263 ALA C O 1
ATOM 6696 N N . ASP C 1 263 ? -15.660 52.883 3.019 1.00 36.88 264 ASP C N 1
ATOM 6697 C CA . ASP C 1 263 ? -15.191 51.679 2.346 1.00 36.16 264 ASP C CA 1
ATOM 6698 C C . ASP C 1 263 ? -15.667 51.648 0.889 1.00 34.70 264 ASP C C 1
ATOM 6699 O O . ASP C 1 263 ? -16.271 52.609 0.429 1.00 34.41 264 ASP C O 1
ATOM 6704 N N . ARG C 1 264 ? -15.391 50.555 0.191 1.00 34.63 265 ARG C N 1
ATOM 6705 C CA . ARG C 1 264 ? -15.628 50.497 -1.257 1.00 35.75 265 ARG C CA 1
ATOM 6706 C C . ARG C 1 264 ? -17.121 50.378 -1.611 1.00 36.38 265 ARG C C 1
ATOM 6707 O O . ARG C 1 264 ? -17.476 50.397 -2.790 1.00 36.75 265 ARG C O 1
ATOM 6715 N N . ASP C 1 265 ? -17.984 50.278 -0.596 1.00 36.34 266 ASP C N 1
ATOM 6716 C CA . ASP C 1 265 ? -19.439 50.381 -0.823 1.00 36.78 266 ASP C CA 1
ATOM 6717 C C . ASP C 1 265 ? -19.953 51.807 -0.652 1.00 36.67 266 ASP C C 1
ATOM 6718 O O . ASP C 1 265 ? -21.153 52.083 -0.791 1.00 37.49 266 ASP C O 1
ATOM 6723 N N . HIS C 1 266 ? -19.050 52.746 -0.409 1.00 35.65 267 HIS C N 1
ATOM 6724 C CA . HIS C 1 266 ? -19.435 54.134 -0.537 1.00 34.93 267 HIS C CA 1
ATOM 6725 C C . HIS C 1 266 ? -20.023 54.305 -1.953 1.00 35.60 267 HIS C C 1
ATOM 6726 O O . HIS C 1 266 ? -19.506 53.713 -2.891 1.00 36.00 267 HIS C O 1
ATOM 6733 N N . PRO C 1 267 ? -21.139 55.068 -2.106 1.00 36.04 268 PRO C N 1
ATOM 6734 C CA . PRO C 1 267 ? -21.817 55.250 -3.406 1.00 35.39 268 PRO C CA 1
ATOM 6735 C C . PRO C 1 267 ? -20.975 55.875 -4.532 1.00 34.82 268 PRO C C 1
ATOM 6736 O O . PRO C 1 267 ? -21.336 55.790 -5.707 1.00 34.39 268 PRO C O 1
ATOM 6740 N N . ALA C 1 268 ? -19.887 56.556 -4.183 1.00 33.99 269 ALA C N 1
ATOM 6741 C CA . ALA C 1 268 ? -19.037 57.148 -5.206 1.00 32.31 269 ALA C CA 1
ATOM 6742 C C . ALA C 1 268 ? -18.354 56.013 -5.974 1.00 31.86 269 ALA C C 1
ATOM 6743 O O . ALA C 1 268 ? -18.171 56.085 -7.193 1.00 31.63 269 ALA C O 1
ATOM 6745 N N . CYS C 1 269 ? -18.013 54.967 -5.239 1.00 31.51 270 CYS C N 1
ATOM 6746 C CA . CYS C 1 269 ? -17.300 53.822 -5.747 1.00 32.08 270 CYS C CA 1
ATOM 6747 C C . CYS C 1 269 ? -18.263 52.788 -6.314 1.00 33.97 270 CYS C C 1
ATOM 6748 O O . CYS C 1 269 ? -18.035 52.215 -7.403 1.00 33.96 270 CYS C O 1
ATOM 6751 N N . ASN C 1 270 ? -19.339 52.538 -5.562 1.00 34.94 271 ASN C N 1
ATOM 6752 C CA . ASN C 1 270 ? -20.293 51.488 -5.903 1.00 36.70 271 ASN C CA 1
ATOM 6753 C C . ASN C 1 270 ? -21.696 52.082 -6.018 1.00 37.93 271 ASN C C 1
ATOM 6754 O O . ASN C 1 270 ? -22.511 51.893 -5.119 1.00 38.39 271 ASN C O 1
ATOM 6759 N N . PRO C 1 271 ? -21.971 52.804 -7.116 1.00 38.88 272 PRO C N 1
ATOM 6760 C CA . PRO C 1 271 ? -23.176 53.639 -7.221 1.00 40.21 272 PRO C CA 1
ATOM 6761 C C . PRO C 1 271 ? -24.524 52.873 -7.161 1.00 41.36 272 PRO C C 1
ATOM 6762 O O . PRO C 1 271 ? -25.541 53.482 -6.830 1.00 41.55 272 PRO C O 1
ATOM 6766 N N . PHE C 1 272 ? -24.513 51.575 -7.467 1.00 42.38 273 PHE C N 1
ATOM 6767 C CA . PHE C 1 272 ? -25.715 50.733 -7.401 1.00 43.81 273 PHE C CA 1
ATOM 6768 C C . PHE C 1 272 ? -25.552 49.576 -6.425 1.00 44.86 273 PHE C C 1
ATOM 6769 O O . PHE C 1 272 ? -26.251 48.569 -6.523 1.00 45.58 273 PHE C O 1
ATOM 6777 N N . GLY C 1 273 ? -24.629 49.698 -5.487 1.00 45.58 274 GLY C N 1
ATOM 6778 C CA . GLY C 1 273 ? -24.525 48.696 -4.440 1.00 46.67 274 GLY C CA 1
ATOM 6779 C C . GLY C 1 273 ? -25.362 49.058 -3.218 1.00 47.70 274 GLY C C 1
ATOM 6780 O O . GLY C 1 273 ? -26.195 49.995 -3.276 1.00 47.06 274 GLY C O 1
ATOM 6781 N N . PRO C 1 274 ? -25.089 48.373 -2.086 1.00 48.47 275 PRO C N 1
ATOM 6782 C CA . PRO C 1 274 ? -25.830 48.443 -0.826 1.00 49.57 275 PRO C CA 1
ATOM 6783 C C . PRO C 1 274 ? -26.205 49.851 -0.384 1.00 50.23 275 PRO C C 1
ATOM 6784 O O . PRO C 1 274 ? -27.184 50.015 0.346 1.00 50.84 275 PRO C O 1
ATOM 6788 N N . ASN C 1 275 ? -25.442 50.849 -0.826 1.00 50.73 276 ASN C N 1
ATOM 6789 C CA . ASN C 1 275 ? -25.603 52.228 -0.361 1.00 50.79 276 ASN C CA 1
ATOM 6790 C C . ASN C 1 275 ? -25.919 53.225 -1.469 1.00 50.82 276 ASN C C 1
ATOM 6791 O O . ASN C 1 275 ? -25.982 54.436 -1.224 1.00 50.29 276 ASN C O 1
ATOM 6796 N N . GLY C 1 276 ? -26.131 52.719 -2.685 1.00 51.28 277 GLY C N 1
ATOM 6797 C CA . GLY C 1 276 ? -26.427 53.588 -3.838 1.00 51.95 277 GLY C CA 1
ATOM 6798 C C . GLY C 1 276 ? -27.890 53.671 -4.273 1.00 52.45 277 GLY C C 1
ATOM 6799 O O . GLY C 1 276 ? -28.629 52.692 -4.184 1.00 53.03 277 GLY C O 1
ATOM 6800 N N . ARG C 1 277 ? -28.292 54.842 -4.764 1.00 52.66 278 ARG C N 1
ATOM 6801 C CA . ARG C 1 277 ? -29.639 55.087 -5.295 1.00 52.62 278 ARG C CA 1
ATOM 6802 C C . ARG C 1 277 ? -29.890 54.568 -6.728 1.00 52.60 278 ARG C C 1
ATOM 6803 O O . ARG C 1 277 ? -28.958 54.374 -7.520 1.00 52.16 278 ARG C O 1
ATOM 6811 N N . ARG C 1 278 ? -31.170 54.346 -7.036 1.00 51.96 279 ARG C N 1
ATOM 6812 C CA . ARG C 1 278 ? -31.603 53.978 -8.362 1.00 51.57 279 ARG C CA 1
ATOM 6813 C C . ARG C 1 278 ? -32.016 55.267 -9.046 1.00 51.50 279 ARG C C 1
ATOM 6814 O O . ARG C 1 278 ? -32.406 56.224 -8.375 1.00 52.37 279 ARG C O 1
ATOM 6822 N N . LEU C 1 279 ? -31.903 55.325 -10.366 1.00 51.00 280 LEU C N 1
ATOM 6823 C CA . LEU C 1 279 ? -31.999 56.610 -11.071 1.00 50.77 280 LEU C CA 1
ATOM 6824 C C . LEU C 1 279 ? -33.159 56.666 -12.064 1.00 50.79 280 LEU C C 1
ATOM 6825 O O . LEU C 1 279 ? -33.290 57.625 -12.846 1.00 50.31 280 LEU C O 1
ATOM 6830 N N . GLY C 1 280 ? -33.976 55.621 -12.052 1.00 50.94 281 GLY C N 1
ATOM 6831 C CA . GLY C 1 280 ? -35.233 55.634 -12.799 1.00 51.92 281 GLY C CA 1
ATOM 6832 C C . GLY C 1 280 ? -36.085 56.772 -12.260 1.00 52.35 281 GLY C C 1
ATOM 6833 O O . GLY C 1 280 ? -36.302 56.888 -11.038 1.00 52.71 281 GLY C O 1
ATOM 6834 N N . GLY C 1 281 ? -36.541 57.634 -13.161 1.00 51.76 282 GLY C N 1
ATOM 6835 C CA . GLY C 1 281 ? -37.276 58.804 -12.744 1.00 51.40 282 GLY C CA 1
ATOM 6836 C C . GLY C 1 281 ? -36.521 60.056 -13.128 1.00 51.31 282 GLY C C 1
ATOM 6837 O O . GLY C 1 281 ? -37.128 61.113 -13.302 1.00 51.83 282 GLY C O 1
ATOM 6838 N N . LEU C 1 282 ? -35.198 59.939 -13.283 1.00 50.21 283 LEU C N 1
ATOM 6839 C CA . LEU C 1 282 ? -34.372 61.079 -13.676 1.00 48.68 283 LEU C CA 1
ATOM 6840 C C . LEU C 1 282 ? -34.221 61.210 -15.176 1.00 46.92 283 LEU C C 1
ATOM 6841 O O . LEU C 1 282 ? -34.097 60.202 -15.865 1.00 47.71 283 LEU C O 1
ATOM 6846 N N . PRO C 1 283 ? -34.192 62.448 -15.686 1.00 45.16 284 PRO C N 1
ATOM 6847 C CA . PRO C 1 283 ? -33.866 62.689 -17.081 1.00 44.47 284 PRO C CA 1
ATOM 6848 C C . PRO C 1 283 ? -32.362 62.436 -17.379 1.00 43.64 284 PRO C C 1
ATOM 6849 O O . PRO C 1 283 ? -31.645 63.329 -17.872 1.00 43.38 284 PRO C O 1
ATOM 6853 N N . PHE C 1 284 ? -31.914 61.214 -17.110 1.00 42.78 285 PHE C N 1
ATOM 6854 C CA . PHE C 1 284 ? -30.495 60.832 -17.258 1.00 41.16 285 PHE C CA 1
ATOM 6855 C C . PHE C 1 284 ? -30.125 60.606 -18.712 1.00 40.58 285 PHE C C 1
ATOM 6856 O O . PHE C 1 284 ? -30.844 59.903 -19.449 1.00 40.26 285 PHE C O 1
ATOM 6864 N N . ALA C 1 285 ? -29.014 61.225 -19.110 1.00 38.13 286 ALA C N 1
ATOM 6865 C CA . ALA C 1 285 ? -28.361 61.061 -20.419 1.00 37.62 286 ALA C CA 1
ATOM 6866 C C . ALA C 1 285 ? -28.349 59.641 -20.999 1.00 36.12 286 ALA C C 1
ATOM 6867 O O . ALA C 1 285 ? -28.355 58.670 -20.263 1.00 35.74 286 ALA C O 1
ATOM 6869 N N . LYS C 1 286 ? -28.308 59.536 -22.326 1.00 36.48 287 LYS C N 1
ATOM 6870 C CA . LYS C 1 286 ? -27.987 58.258 -22.988 1.00 36.24 287 LYS C CA 1
ATOM 6871 C C . LYS C 1 286 ? -26.530 57.870 -22.660 1.00 36.22 287 LYS C C 1
ATOM 6872 O O . LYS C 1 286 ? -25.664 58.749 -22.575 1.00 35.56 287 LYS C O 1
ATOM 6878 N N . SER C 1 287 ? -26.263 56.568 -22.528 1.00 35.39 288 SER C N 1
ATOM 6879 C CA . SER C 1 287 ? -24.936 56.064 -22.198 1.00 34.88 288 SER C CA 1
ATOM 6880 C C . SER C 1 287 ? -24.324 55.239 -23.336 1.00 34.45 288 SER C C 1
ATOM 6881 O O . SER C 1 287 ? -25.000 54.382 -23.912 1.00 34.79 288 SER C O 1
ATOM 6884 N N . LEU C 1 288 ? -23.075 55.548 -23.697 1.00 33.19 289 LEU C N 1
ATOM 6885 C CA . LEU C 1 288 ? -22.202 54.653 -24.498 1.00 31.63 289 LEU C CA 1
ATOM 6886 C C . LEU C 1 288 ? -21.134 54.146 -23.532 1.00 31.83 289 LEU C C 1
ATOM 6887 O O . LEU C 1 288 ? -20.257 54.922 -23.105 1.00 31.16 289 LEU C O 1
ATOM 6892 N N . ILE C 1 289 ? -21.197 52.852 -23.217 1.00 30.91 290 ILE C N 1
ATOM 6893 C CA . ILE C 1 289 ? -20.348 52.222 -22.200 1.00 30.02 290 ILE C CA 1
ATOM 6894 C C . ILE C 1 289 ? -19.376 51.248 -22.850 1.00 29.58 290 ILE C C 1
ATOM 6895 O O . ILE C 1 289 ? -19.757 50.188 -23.330 1.00 29.82 290 ILE C O 1
ATOM 6900 N N . ILE C 1 290 ? -18.107 51.641 -22.888 1.00 28.96 291 ILE C N 1
ATOM 6901 C CA . ILE C 1 290 ? -17.069 50.850 -23.555 1.00 27.54 291 ILE C CA 1
ATOM 6902 C C . ILE C 1 290 ? -16.283 50.086 -22.496 1.00 27.67 291 ILE C C 1
ATOM 6903 O O . ILE C 1 290 ? -15.810 50.694 -21.508 1.00 25.82 291 ILE C O 1
ATOM 6908 N N . VAL C 1 291 ? -16.151 48.763 -22.686 1.00 26.96 292 VAL C N 1
ATOM 6909 C CA . VAL C 1 291 ? -15.691 47.855 -21.640 1.00 26.77 292 VAL C CA 1
ATOM 6910 C C . VAL C 1 291 ? -14.617 46.911 -22.193 1.00 28.67 292 VAL C C 1
ATOM 6911 O O . VAL C 1 291 ? -14.848 46.155 -23.165 1.00 28.15 292 VAL C O 1
ATOM 6915 N N . SER C 1 292 ? -13.423 47.021 -21.618 1.00 27.63 293 SER C N 1
ATOM 6916 C CA . SER C 1 292 ? -12.333 46.145 -21.970 1.00 28.22 293 SER C CA 1
ATOM 6917 C C . SER C 1 292 ? -12.526 44.818 -21.280 1.00 27.81 293 SER C C 1
ATOM 6918 O O . SER C 1 292 ? -12.628 44.770 -20.056 1.00 28.42 293 SER C O 1
ATOM 6921 N N . GLY C 1 293 ? -12.497 43.747 -22.072 1.00 28.86 294 GLY C N 1
ATOM 6922 C CA . GLY C 1 293 ? -12.673 42.385 -21.579 1.00 29.36 294 GLY C CA 1
ATOM 6923 C C . GLY C 1 293 ? -11.517 41.926 -20.716 1.00 30.40 294 GLY C C 1
ATOM 6924 O O . GLY C 1 293 ? -11.704 41.070 -19.863 1.00 29.88 294 GLY C O 1
ATOM 6925 N N . LEU C 1 294 ? -10.320 42.489 -20.931 1.00 30.64 295 LEU C N 1
ATOM 6926 C CA . LEU C 1 294 ? -9.152 42.146 -20.081 1.00 31.04 295 LEU C CA 1
ATOM 6927 C C . LEU C 1 294 ? -8.864 43.204 -18.978 1.00 30.98 295 LEU C C 1
ATOM 6928 O O . LEU C 1 294 ? -7.772 43.229 -18.408 1.00 31.28 295 LEU C O 1
ATOM 6933 N N . ASP C 1 295 ? -9.840 44.082 -18.707 1.00 30.88 296 ASP C N 1
ATOM 6934 C CA . ASP C 1 295 ? -9.861 44.948 -17.514 1.00 29.56 296 ASP C CA 1
ATOM 6935 C C . ASP C 1 295 ? -10.533 44.121 -16.418 1.00 29.87 296 ASP C C 1
ATOM 6936 O O . ASP C 1 295 ? -11.691 43.647 -16.572 1.00 29.91 296 ASP C O 1
ATOM 6941 N N . LEU C 1 296 ? -9.805 43.898 -15.324 1.00 29.43 297 LEU C N 1
ATOM 6942 C CA . LEU C 1 296 ? -10.287 42.994 -14.241 1.00 28.81 297 LEU C CA 1
ATOM 6943 C C . LEU C 1 296 ? -11.598 43.465 -13.622 1.00 29.54 297 LEU C C 1
ATOM 6944 O O . LEU C 1 296 ? -12.274 42.684 -12.947 1.00 30.10 297 LEU C O 1
ATOM 6949 N N . THR C 1 297 ? -11.944 44.741 -13.822 1.00 28.66 298 THR C N 1
ATOM 6950 C CA . THR C 1 297 ? -13.204 45.249 -13.309 1.00 28.80 298 THR C CA 1
ATOM 6951 C C . THR C 1 297 ? -14.355 45.230 -14.337 1.00 28.45 298 THR C C 1
ATOM 6952 O O . THR C 1 297 ? -15.365 45.888 -14.125 1.00 29.00 298 THR C O 1
ATOM 6956 N N . CYS C 1 298 ? -14.230 44.477 -15.425 1.00 28.81 299 CYS C N 1
ATOM 6957 C CA . CYS C 1 298 ? -15.282 44.493 -16.459 1.00 29.86 299 CYS C CA 1
ATOM 6958 C C . CYS C 1 298 ? -16.641 44.042 -15.898 1.00 30.43 299 CYS C C 1
ATOM 6959 O O . CYS C 1 298 ? -17.669 44.588 -16.266 1.00 30.76 299 CYS C O 1
ATOM 6962 N N . ASP C 1 299 ? -16.653 43.079 -14.985 1.00 32.42 300 ASP C N 1
ATOM 6963 C CA . ASP C 1 299 ? -17.953 42.653 -14.399 1.00 33.26 300 ASP C CA 1
ATOM 6964 C C . ASP C 1 299 ? -18.739 43.816 -13.846 1.00 33.28 300 ASP C C 1
ATOM 6965 O O . ASP C 1 299 ? -19.946 43.912 -14.067 1.00 33.99 300 ASP C O 1
ATOM 6970 N N . ARG C 1 300 ? -18.071 44.694 -13.097 1.00 33.52 301 ARG C N 1
ATOM 6971 C CA . ARG C 1 300 ? -18.758 45.829 -12.478 1.00 33.54 301 ARG C CA 1
ATOM 6972 C C . ARG C 1 300 ? -19.218 46.856 -13.485 1.00 32.84 301 ARG C C 1
ATOM 6973 O O . ARG C 1 300 ? -20.229 47.531 -13.266 1.00 32.87 301 ARG C O 1
ATOM 6981 N N . GLN C 1 301 ? -18.476 47.017 -14.580 1.00 32.25 302 GLN C N 1
ATOM 6982 C CA . GLN C 1 301 ? -18.882 47.958 -15.608 1.00 31.49 302 GLN C CA 1
ATOM 6983 C C . GLN C 1 301 ? -20.156 47.464 -16.311 1.00 32.09 302 GLN C C 1
ATOM 6984 O O . GLN C 1 301 ? -21.031 48.257 -16.654 1.00 32.42 302 GLN C O 1
ATOM 6990 N N . LEU C 1 302 ? -20.250 46.149 -16.504 1.00 32.20 303 LEU C N 1
ATOM 6991 C CA . LEU C 1 302 ? -21.436 45.555 -17.128 1.00 33.15 303 LEU C CA 1
ATOM 6992 C C . LEU C 1 302 ? -22.639 45.629 -16.189 1.00 33.66 303 LEU C C 1
ATOM 6993 O O . LEU C 1 302 ? -23.747 45.884 -16.631 1.00 35.23 303 LEU C O 1
ATOM 6998 N N . ALA C 1 303 ? -22.405 45.433 -14.897 1.00 34.05 304 ALA C N 1
ATOM 6999 C CA . ALA C 1 303 ? -23.466 45.519 -13.888 1.00 34.46 304 ALA C CA 1
ATOM 7000 C C . ALA C 1 303 ? -23.994 46.929 -13.792 1.00 35.23 304 ALA C C 1
ATOM 7001 O O . ALA C 1 303 ? -25.194 47.139 -13.620 1.00 35.21 304 ALA C O 1
ATOM 7003 N N . TYR C 1 304 ? -23.103 47.908 -13.904 1.00 34.23 305 TYR C N 1
ATOM 7004 C CA . TYR C 1 304 ? -23.519 49.298 -13.947 1.00 34.59 305 TYR C CA 1
ATOM 7005 C C . TYR C 1 304 ? -24.431 49.565 -15.167 1.00 34.98 305 TYR C C 1
ATOM 7006 O O . TYR C 1 304 ? -25.420 50.275 -15.056 1.00 35.20 305 TYR C O 1
ATOM 7015 N N . ALA C 1 305 ? -24.077 49.009 -16.326 1.00 36.42 306 ALA C N 1
ATOM 7016 C CA . ALA C 1 305 ? -24.875 49.201 -17.545 1.00 36.55 306 ALA C CA 1
ATOM 7017 C C . ALA C 1 305 ? -26.253 48.551 -17.381 1.00 37.21 306 ALA C C 1
ATOM 7018 O O . ALA C 1 305 ? -27.276 49.171 -17.698 1.00 36.82 306 ALA C O 1
ATOM 7020 N N . ASP C 1 306 ? -26.255 47.319 -16.869 1.00 38.29 307 ASP C N 1
ATOM 7021 C CA . ASP C 1 306 ? -27.477 46.574 -16.567 1.00 39.07 307 ASP C CA 1
ATOM 7022 C C . ASP C 1 306 ? -28.392 47.397 -15.689 1.00 39.84 307 ASP C C 1
ATOM 7023 O O . ASP C 1 306 ? -29.569 47.529 -16.004 1.00 40.44 307 ASP C O 1
ATOM 7028 N N . ALA C 1 307 ? -27.857 47.962 -14.606 1.00 39.56 308 ALA C N 1
ATOM 7029 C CA . ALA C 1 307 ? -28.666 48.739 -13.681 1.00 39.72 308 ALA C CA 1
ATOM 7030 C C . ALA C 1 307 ? -29.270 49.976 -14.341 1.00 39.85 308 ALA C C 1
ATOM 7031 O O . ALA C 1 307 ? -30.445 50.305 -14.100 1.00 39.94 308 ALA C O 1
ATOM 7033 N N . LEU C 1 308 ? -28.497 50.650 -15.189 1.00 38.84 309 LEU C N 1
ATOM 7034 C CA . LEU C 1 308 ? -29.017 51.817 -15.899 1.00 39.52 309 LEU C CA 1
ATOM 7035 C C . LEU C 1 308 ? -30.183 51.392 -16.795 1.00 40.66 309 LEU C C 1
ATOM 7036 O O . LEU C 1 308 ? -31.169 52.119 -16.915 1.00 40.79 309 LEU C O 1
ATOM 7041 N N . ARG C 1 309 ? -30.037 50.227 -17.419 1.00 41.83 310 ARG C N 1
ATOM 7042 C CA . ARG C 1 309 ? -31.041 49.665 -18.320 1.00 44.00 310 ARG C CA 1
ATOM 7043 C C . ARG C 1 309 ? -32.309 49.352 -17.512 1.00 45.04 310 ARG C C 1
ATOM 7044 O O . ARG C 1 309 ? -33.413 49.837 -17.843 1.00 45.39 310 ARG C O 1
ATOM 7052 N N . GLU C 1 310 ? -32.144 48.578 -16.433 1.00 46.07 311 GLU C N 1
ATOM 7053 C CA . GLU C 1 310 ? -33.224 48.332 -15.469 1.00 47.22 311 GLU C CA 1
ATOM 7054 C C . GLU C 1 310 ? -33.930 49.617 -14.998 1.00 47.15 311 GLU C C 1
ATOM 7055 O O . GLU C 1 310 ? -35.136 49.605 -14.743 1.00 47.88 311 GLU C O 1
ATOM 7061 N N . ASP C 1 311 ? -33.203 50.726 -14.892 1.00 46.59 312 ASP C N 1
ATOM 7062 C CA . ASP C 1 311 ? -33.802 51.981 -14.425 1.00 45.96 312 ASP C CA 1
ATOM 7063 C C . ASP C 1 311 ? -34.501 52.758 -15.529 1.00 44.72 312 ASP C C 1
ATOM 7064 O O . ASP C 1 311 ? -34.956 53.869 -15.298 1.00 44.68 312 ASP C O 1
ATOM 7069 N N . GLY C 1 312 ? -34.542 52.192 -16.728 1.00 43.51 313 GLY C N 1
ATOM 7070 C CA . GLY C 1 312 ? -35.248 52.793 -17.847 1.00 42.40 313 GLY C CA 1
ATOM 7071 C C . GLY C 1 312 ? -34.441 53.692 -18.765 1.00 42.21 313 GLY C C 1
ATOM 7072 O O . GLY C 1 312 ? -35.020 54.420 -19.593 1.00 42.18 313 GLY C O 1
ATOM 7073 N N . HIS C 1 313 ? -33.109 53.641 -18.661 1.00 40.30 314 HIS C N 1
ATOM 7074 C CA . HIS C 1 313 ? -32.298 54.591 -19.412 1.00 39.31 314 HIS C CA 1
ATOM 7075 C C . HIS C 1 313 ? -31.726 53.974 -20.672 1.00 38.34 314 HIS C C 1
ATOM 7076 O O . HIS C 1 313 ? -31.714 52.758 -20.825 1.00 38.02 314 HIS C O 1
ATOM 7083 N N . HIS C 1 314 ? -31.315 54.830 -21.599 1.00 38.04 315 HIS C N 1
ATOM 7084 C CA . HIS C 1 314 ? -30.829 54.375 -22.875 1.00 37.96 315 HIS C CA 1
ATOM 7085 C C . HIS C 1 314 ? -29.312 54.075 -22.829 1.00 37.91 315 HIS C C 1
ATOM 7086 O O . HIS C 1 314 ? -28.493 54.981 -22.638 1.00 36.74 315 HIS C O 1
ATOM 7093 N N . VAL C 1 315 ? -28.969 52.804 -23.018 1.00 37.22 316 VAL C N 1
ATOM 7094 C CA . VAL C 1 315 ? -27.604 52.303 -22.832 1.00 37.00 316 VAL C CA 1
ATOM 7095 C C . VAL C 1 315 ? -27.164 51.557 -24.084 1.00 36.42 316 VAL C C 1
ATOM 7096 O O . VAL C 1 315 ? -27.933 50.775 -24.659 1.00 35.32 316 VAL C O 1
ATOM 7100 N N . LYS C 1 316 ? -25.940 51.809 -24.522 1.00 35.60 317 LYS C N 1
ATOM 7101 C CA . LYS C 1 316 ? -25.284 50.967 -25.532 1.00 35.54 317 LYS C CA 1
ATOM 7102 C C . LYS C 1 316 ? -23.924 50.522 -24.974 1.00 35.03 317 LYS C C 1
ATOM 7103 O O . LYS C 1 316 ? -23.051 51.348 -24.675 1.00 32.80 317 LYS C O 1
ATOM 7109 N N . VAL C 1 317 ? -23.767 49.223 -24.821 1.00 33.63 318 VAL C N 1
ATOM 7110 C CA . VAL C 1 317 ? -22.532 48.684 -24.302 1.00 33.85 318 VAL C CA 1
ATOM 7111 C C . VAL C 1 317 ? -21.703 48.188 -25.479 1.00 33.98 318 VAL C C 1
ATOM 7112 O O . VAL C 1 317 ? -22.202 47.414 -26.307 1.00 32.26 318 VAL C O 1
ATOM 7116 N N . VAL C 1 318 ? -20.462 48.672 -25.579 1.00 32.64 319 VAL C N 1
ATOM 7117 C CA . VAL C 1 318 ? -19.507 48.090 -26.513 1.00 33.34 319 VAL C CA 1
ATOM 7118 C C . VAL C 1 318 ? -18.475 47.270 -25.735 1.00 34.09 319 VAL C C 1
ATOM 7119 O O . VAL C 1 318 ? -17.655 47.844 -24.988 1.00 33.40 319 VAL C O 1
ATOM 7123 N N . GLN C 1 319 ? -18.513 45.940 -25.882 1.00 34.98 320 GLN C N 1
ATOM 7124 C CA . GLN C 1 319 ? -17.570 45.065 -25.182 1.00 35.77 320 GLN C CA 1
ATOM 7125 C C . GLN C 1 319 ? -16.442 44.697 -26.119 1.00 35.09 320 GLN C C 1
ATOM 7126 O O . GLN C 1 319 ? -16.654 44.141 -27.199 1.00 33.74 320 GLN C O 1
ATOM 7132 N N . CYS C 1 320 ? -15.231 45.022 -25.696 1.00 33.99 321 CYS C N 1
ATOM 7133 C CA . CYS C 1 320 ? -14.059 44.793 -26.510 1.00 33.73 321 CYS C CA 1
ATOM 7134 C C . CYS C 1 320 ? -13.308 43.651 -25.877 1.00 33.86 321 CYS C C 1
ATOM 7135 O O . CYS C 1 320 ? -12.447 43.851 -25.000 1.00 32.64 321 CYS C O 1
ATOM 7138 N N . GLU C 1 321 ? -13.661 42.434 -26.306 1.00 34.02 322 GLU C N 1
ATOM 7139 C CA . GLU C 1 321 ? -13.247 41.218 -25.589 1.00 34.57 322 GLU C CA 1
ATOM 7140 C C . GLU C 1 321 ? -11.717 41.032 -25.455 1.00 33.54 322 GLU C C 1
ATOM 7141 O O . GLU C 1 321 ? -11.245 40.472 -24.461 1.00 34.48 322 GLU C O 1
ATOM 7147 N N . ASN C 1 322 ? -10.968 41.492 -26.446 1.00 32.53 323 ASN C N 1
ATOM 7148 C CA . ASN C 1 322 ? -9.522 41.287 -26.513 1.00 32.77 323 ASN C CA 1
ATOM 7149 C C . ASN C 1 322 ? -8.713 42.482 -25.988 1.00 31.82 323 ASN C C 1
ATOM 7150 O O . ASN C 1 322 ? -7.489 42.437 -26.001 1.00 32.49 323 ASN C O 1
ATOM 7155 N N . ALA C 1 323 ? -9.397 43.530 -25.532 1.00 29.61 324 ALA C N 1
ATOM 7156 C CA . ALA C 1 323 ? -8.742 44.774 -25.114 1.00 27.97 324 ALA C CA 1
ATOM 7157 C C . ALA C 1 323 ? -8.297 44.793 -23.653 1.00 26.99 324 ALA C C 1
ATOM 7158 O O . ALA C 1 323 ? -9.028 44.325 -22.759 1.00 25.05 324 ALA C O 1
ATOM 7160 N N . THR C 1 324 ? -7.121 45.393 -23.414 1.00 25.96 325 THR C N 1
ATOM 7161 C CA . THR C 1 324 ? -6.646 45.679 -22.061 1.00 24.91 325 THR C CA 1
ATOM 7162 C C . THR C 1 324 ? -7.076 47.115 -21.728 1.00 24.57 325 THR C C 1
ATOM 7163 O O . THR C 1 324 ? -7.567 47.838 -22.598 1.00 24.57 325 THR C O 1
ATOM 7167 N N . VAL C 1 325 ? -6.821 47.571 -20.502 1.00 23.83 326 VAL C N 1
ATOM 7168 C CA . VAL C 1 325 ? -6.874 49.008 -20.227 1.00 23.31 326 VAL C CA 1
ATOM 7169 C C . VAL C 1 325 ? -6.003 49.745 -21.246 1.00 23.99 326 VAL C C 1
ATOM 7170 O O . VAL C 1 325 ? -5.053 49.152 -21.805 1.00 23.32 326 VAL C O 1
ATOM 7174 N N . GLY C 1 326 ? -6.339 51.002 -21.506 1.00 23.37 327 GLY C N 1
ATOM 7175 C CA . GLY C 1 326 ? -5.541 51.885 -22.340 1.00 23.33 327 GLY C CA 1
ATOM 7176 C C . GLY C 1 326 ? -5.622 51.698 -23.837 1.00 23.92 327 GLY C C 1
ATOM 7177 O O . GLY C 1 326 ? -5.028 52.488 -24.606 1.00 22.37 327 GLY C O 1
ATOM 7178 N N . PHE C 1 327 ? -6.374 50.681 -24.289 1.00 23.62 328 PHE C N 1
ATOM 7179 C CA . PHE C 1 327 ? -6.382 50.348 -25.734 1.00 24.68 328 PHE C CA 1
ATOM 7180 C C . PHE C 1 327 ? -6.785 51.508 -26.667 1.00 24.86 328 PHE C C 1
ATOM 7181 O O . PHE C 1 327 ? -6.320 51.606 -27.826 1.00 26.24 328 PHE C O 1
ATOM 7189 N N . TYR C 1 328 ? -7.649 52.383 -26.167 1.00 25.39 329 TYR C N 1
ATOM 7190 C CA . TYR C 1 328 ? -8.111 53.563 -26.896 1.00 26.60 329 TYR C CA 1
ATOM 7191 C C . TYR C 1 328 ? -7.032 54.650 -27.037 1.00 27.93 329 TYR C C 1
ATOM 7192 O O . TYR C 1 328 ? -7.268 55.695 -27.679 1.00 29.41 329 TYR C O 1
ATOM 7201 N N . LEU C 1 329 ? -5.845 54.402 -26.481 1.00 27.90 330 LEU C N 1
ATOM 7202 C CA . LEU C 1 329 ? -4.786 55.413 -26.461 1.00 28.33 330 LEU C CA 1
ATOM 7203 C C . LEU C 1 329 ? -3.807 55.269 -27.638 1.00 29.43 330 LEU C C 1
ATOM 7204 O O . LEU C 1 329 ? -3.022 56.175 -27.905 1.00 30.06 330 LEU C O 1
ATOM 7209 N N . LEU C 1 330 ? -3.869 54.138 -28.333 1.00 29.36 331 LEU C N 1
ATOM 7210 C CA . LEU C 1 330 ? -2.955 53.839 -29.428 1.00 30.90 331 LEU C CA 1
ATOM 7211 C C . LEU C 1 330 ? -3.802 53.253 -30.530 1.00 31.76 331 LEU C C 1
ATOM 7212 O O . LEU C 1 330 ? -4.604 52.334 -30.266 1.00 31.13 331 LEU C O 1
ATOM 7217 N N . PRO C 1 331 ? -3.618 53.745 -31.762 1.00 33.37 332 PRO C N 1
ATOM 7218 C CA . PRO C 1 331 ? -4.411 53.265 -32.915 1.00 34.36 332 PRO C CA 1
ATOM 7219 C C . PRO C 1 331 ? -3.870 51.973 -33.521 1.00 34.79 332 PRO C C 1
ATOM 7220 O O . PRO C 1 331 ? -3.427 51.980 -34.674 1.00 36.24 332 PRO C O 1
ATOM 7224 N N . ASN C 1 332 ? -3.904 50.882 -32.772 1.00 34.13 333 ASN C N 1
ATOM 7225 C CA . ASN C 1 332 ? -3.158 49.679 -33.147 1.00 34.00 333 ASN C CA 1
ATOM 7226 C C . ASN C 1 332 ? -3.849 48.350 -32.898 1.00 33.91 333 ASN C C 1
ATOM 7227 O O . ASN C 1 332 ? -3.184 47.301 -32.879 1.00 35.25 333 ASN C O 1
ATOM 7232 N N . THR C 1 333 ? -5.162 48.386 -32.679 1.00 33.78 334 THR C N 1
ATOM 7233 C CA . THR C 1 333 ? -5.989 47.187 -32.589 1.00 33.13 334 THR C CA 1
ATOM 7234 C C . THR C 1 333 ? -7.313 47.448 -33.315 1.00 33.12 334 THR C C 1
ATOM 7235 O O . THR C 1 333 ? -7.688 48.602 -33.568 1.00 32.03 334 THR C O 1
ATOM 7239 N N . VAL C 1 334 ? -8.035 46.366 -33.614 1.00 33.30 335 VAL C N 1
ATOM 7240 C CA . VAL C 1 334 ? -9.361 46.478 -34.196 1.00 32.58 335 VAL C CA 1
ATOM 7241 C C . VAL C 1 334 ? -10.283 47.203 -33.219 1.00 32.26 335 VAL C C 1
ATOM 7242 O O . VAL C 1 334 ? -11.132 48.005 -33.623 1.00 32.60 335 VAL C O 1
ATOM 7246 N N . HIS C 1 335 ? -10.099 46.940 -31.926 1.00 31.33 336 HIS C N 1
ATOM 7247 C CA . HIS C 1 335 ? -10.941 47.551 -30.912 1.00 31.02 336 HIS C CA 1
ATOM 7248 C C . HIS C 1 335 ? -10.824 49.055 -30.900 1.00 30.13 336 HIS C C 1
ATOM 7249 O O . HIS C 1 335 ? -11.816 49.743 -30.741 1.00 29.52 336 HIS C O 1
ATOM 7256 N N . TYR C 1 336 ? -9.617 49.577 -31.084 1.00 30.60 337 TYR C N 1
ATOM 7257 C CA . TYR C 1 336 ? -9.442 51.002 -31.206 1.00 30.46 337 TYR C CA 1
ATOM 7258 C C . TYR C 1 336 ? -10.354 51.553 -32.306 1.00 31.07 337 TYR C C 1
ATOM 7259 O O . TYR C 1 336 ? -11.100 52.500 -32.096 1.00 30.55 337 TYR C O 1
ATOM 7268 N N . HIS C 1 337 ? -10.257 50.971 -33.506 1.00 31.42 338 HIS C N 1
ATOM 7269 C CA . HIS C 1 337 ? -10.973 51.511 -34.659 1.00 31.26 338 HIS C CA 1
ATOM 7270 C C . HIS C 1 337 ? -12.462 51.357 -34.426 1.00 31.80 338 HIS C C 1
ATOM 7271 O O . HIS C 1 337 ? -13.233 52.273 -34.688 1.00 32.10 338 HIS C O 1
ATOM 7278 N N . GLU C 1 338 ? -12.853 50.211 -33.883 1.00 32.41 339 GLU C N 1
ATOM 7279 C CA . GLU C 1 338 ? -14.251 49.928 -33.582 1.00 34.48 339 GLU C CA 1
ATOM 7280 C C . GLU C 1 338 ? -14.868 50.970 -32.653 1.00 34.04 339 GLU C C 1
ATOM 7281 O O . GLU C 1 338 ? -15.992 51.466 -32.878 1.00 33.66 339 GLU C O 1
ATOM 7287 N N . VAL C 1 339 ? -14.140 51.287 -31.580 1.00 32.77 340 VAL C N 1
ATOM 7288 C CA . VAL C 1 339 ? -14.627 52.230 -30.577 1.00 31.64 340 VAL C CA 1
ATOM 7289 C C . VAL C 1 339 ? -14.702 53.658 -31.101 1.00 31.43 340 VAL C C 1
ATOM 7290 O O . VAL C 1 339 ? -15.653 54.377 -30.784 1.00 31.34 340 VAL C O 1
ATOM 7294 N N . MET C 1 340 ? -13.712 54.082 -31.892 1.00 31.67 341 MET C N 1
ATOM 7295 C CA . MET C 1 340 ? -13.737 55.419 -32.485 1.00 32.91 341 MET C CA 1
ATOM 7296 C C . MET C 1 340 ? -14.962 55.575 -33.388 1.00 33.74 341 MET C C 1
ATOM 7297 O O . MET C 1 340 ? -15.640 56.613 -33.358 1.00 33.72 341 MET C O 1
ATOM 7302 N N . GLU C 1 341 ? -15.241 54.541 -34.181 1.00 34.61 342 GLU C N 1
ATOM 7303 C CA . GLU C 1 341 ? -16.466 54.541 -35.009 1.00 35.84 342 GLU C CA 1
ATOM 7304 C C . GLU C 1 341 ? -17.754 54.567 -34.174 1.00 35.62 342 GLU C C 1
ATOM 7305 O O . GLU C 1 341 ? -18.647 55.368 -34.453 1.00 36.24 342 GLU C O 1
ATOM 7311 N N . GLU C 1 342 ? -17.841 53.716 -33.152 1.00 34.68 343 GLU C N 1
ATOM 7312 C CA . GLU C 1 342 ? -18.975 53.751 -32.193 1.00 34.30 343 GLU C CA 1
ATOM 7313 C C . GLU C 1 342 ? -19.226 55.127 -31.581 1.00 34.04 343 GLU C C 1
ATOM 7314 O O . GLU C 1 342 ? -20.372 55.597 -31.516 1.00 32.83 343 GLU C O 1
ATOM 7320 N N . ILE C 1 343 ? -18.154 55.777 -31.130 1.00 32.89 344 ILE C N 1
ATOM 7321 C CA . ILE C 1 343 ? -18.248 57.133 -30.584 1.00 33.28 344 ILE C CA 1
ATOM 7322 C C . ILE C 1 343 ? -18.726 58.121 -31.657 1.00 34.22 344 ILE C C 1
ATOM 7323 O O . ILE C 1 343 ? -19.629 58.931 -31.399 1.00 33.50 344 ILE C O 1
ATOM 7328 N N . SER C 1 344 ? -18.100 58.046 -32.843 1.00 36.07 345 SER C N 1
ATOM 7329 C CA . SER C 1 344 ? -18.503 58.851 -33.995 1.00 37.33 345 SER C CA 1
ATOM 7330 C C . SER C 1 344 ? -19.984 58.680 -34.243 1.00 37.99 345 SER C C 1
ATOM 7331 O O . SER C 1 344 ? -20.717 59.671 -34.258 1.00 38.64 345 SER C O 1
ATOM 7334 N N . ASP C 1 345 ? -20.431 57.429 -34.385 1.00 38.16 346 ASP C N 1
ATOM 7335 C CA . ASP C 1 345 ? -21.865 57.130 -34.573 1.00 39.23 346 ASP C CA 1
ATOM 7336 C C . ASP C 1 345 ? -22.725 57.734 -33.484 1.00 38.95 346 ASP C C 1
ATOM 7337 O O . ASP C 1 345 ? -23.686 58.407 -33.787 1.00 39.36 346 ASP C O 1
ATOM 7342 N N . PHE C 1 346 ? -22.376 57.483 -32.219 1.00 39.10 347 PHE C N 1
ATOM 7343 C CA . PHE C 1 346 ? -23.132 57.944 -31.043 1.00 38.40 347 PHE C CA 1
ATOM 7344 C C . PHE C 1 346 ? -23.291 59.464 -30.987 1.00 40.21 347 PHE C C 1
ATOM 7345 O O . PHE C 1 346 ? -24.358 59.986 -30.647 1.00 40.56 347 PHE C O 1
ATOM 7353 N N . LEU C 1 347 ? -22.218 60.173 -31.318 1.00 41.76 348 LEU C N 1
ATOM 7354 C CA . LEU C 1 347 ? -22.252 61.631 -31.402 1.00 43.55 348 LEU C CA 1
ATOM 7355 C C . LEU C 1 347 ? -23.139 62.064 -32.583 1.00 45.48 348 LEU C C 1
ATOM 7356 O O . LEU C 1 347 ? -24.067 62.849 -32.399 1.00 45.13 348 LEU C O 1
ATOM 7361 N N . ASN C 1 348 ? -22.835 61.549 -33.782 1.00 47.35 349 ASN C N 1
ATOM 7362 C CA . ASN C 1 348 ? -23.629 61.820 -34.984 1.00 49.26 349 ASN C CA 1
ATOM 7363 C C . ASN C 1 348 ? -25.128 61.566 -34.800 1.00 49.65 349 ASN C C 1
ATOM 7364 O O . ASN C 1 348 ? -25.949 62.408 -35.146 1.00 50.19 349 ASN C O 1
ATOM 7369 N N . ALA C 1 349 ? -25.484 60.396 -34.282 1.00 50.39 350 ALA C N 1
ATOM 7370 C CA . ALA C 1 349 ? -26.885 60.037 -34.089 1.00 50.96 350 ALA C CA 1
ATOM 7371 C C . ALA C 1 349 ? -27.580 61.006 -33.136 1.00 51.48 350 ALA C C 1
ATOM 7372 O O . ALA C 1 349 ? -28.793 61.192 -33.208 1.00 51.16 350 ALA C O 1
ATOM 7374 N N . ASN C 1 350 ? -26.793 61.630 -32.260 1.00 52.08 351 ASN C N 1
ATOM 7375 C CA . ASN C 1 350 ? -27.298 62.531 -31.220 1.00 52.66 351 ASN C CA 1
ATOM 7376 C C . ASN C 1 350 ? -26.882 64.000 -31.443 1.00 52.77 351 ASN C C 1
ATOM 7377 O O . ASN C 1 350 ? -26.929 64.834 -30.523 1.00 52.94 351 ASN C O 1
ATOM 7382 N N . VAL D 1 14 ? 18.586 39.518 -19.187 1.00 44.99 15 VAL D N 1
ATOM 7383 C CA . VAL D 1 14 ? 19.866 40.237 -18.855 1.00 43.91 15 VAL D CA 1
ATOM 7384 C C . VAL D 1 14 ? 19.672 41.770 -18.782 1.00 42.68 15 VAL D C 1
ATOM 7385 O O . VAL D 1 14 ? 20.385 42.487 -18.066 1.00 43.55 15 VAL D O 1
ATOM 7387 N N . VAL D 1 15 ? 18.712 42.271 -19.538 1.00 40.51 16 VAL D N 1
ATOM 7388 C CA . VAL D 1 15 ? 18.350 43.674 -19.439 1.00 37.47 16 VAL D CA 1
ATOM 7389 C C . VAL D 1 15 ? 17.263 43.816 -18.358 1.00 35.19 16 VAL D C 1
ATOM 7390 O O . VAL D 1 15 ? 16.266 43.112 -18.401 1.00 35.87 16 VAL D O 1
ATOM 7394 N N . PRO D 1 16 ? 17.448 44.725 -17.387 1.00 33.15 17 PRO D N 1
ATOM 7395 C CA . PRO D 1 16 ? 16.421 44.938 -16.352 1.00 30.34 17 PRO D CA 1
ATOM 7396 C C . PRO D 1 16 ? 15.106 45.331 -17.007 1.00 28.21 17 PRO D C 1
ATOM 7397 O O . PRO D 1 16 ? 15.114 46.020 -18.023 1.00 26.88 17 PRO D O 1
ATOM 7401 N N . LEU D 1 17 ? 13.987 44.882 -16.447 1.00 25.85 18 LEU D N 1
ATOM 7402 C CA . LEU D 1 17 ? 12.697 45.058 -17.098 1.00 25.79 18 LEU D CA 1
ATOM 7403 C C . LEU D 1 17 ? 12.359 46.538 -17.317 1.00 24.20 18 LEU D C 1
ATOM 7404 O O . LEU D 1 17 ? 11.824 46.880 -18.347 1.00 24.36 18 LEU D O 1
ATOM 7409 N N . HIS D 1 18 ? 12.632 47.404 -16.344 1.00 24.20 19 HIS D N 1
ATOM 7410 C CA . HIS D 1 18 ? 12.251 48.801 -16.544 1.00 23.79 19 HIS D CA 1
ATOM 7411 C C . HIS D 1 18 ? 13.110 49.400 -17.684 1.00 22.86 19 HIS D C 1
ATOM 7412 O O . HIS D 1 18 ? 12.613 50.187 -18.469 1.00 21.75 19 HIS D O 1
ATOM 7419 N N . THR D 1 19 ? 14.390 49.011 -17.762 1.00 22.86 20 THR D N 1
ATOM 7420 C CA . THR D 1 19 ? 15.246 49.448 -18.863 1.00 23.06 20 THR D CA 1
ATOM 7421 C C . THR D 1 19 ? 14.711 49.013 -20.225 1.00 22.90 20 THR D C 1
ATOM 7422 O O . THR D 1 19 ? 14.624 49.791 -21.156 1.00 22.32 20 THR D O 1
ATOM 7426 N N . TRP D 1 20 ? 14.388 47.734 -20.336 1.00 23.49 21 TRP D N 1
ATOM 7427 C CA . TRP D 1 20 ? 13.888 47.195 -21.567 1.00 23.36 21 TRP D CA 1
ATOM 7428 C C . TRP D 1 20 ? 12.618 47.951 -21.961 1.00 22.00 21 TRP D C 1
ATOM 7429 O O . TRP D 1 20 ? 12.439 48.317 -23.095 1.00 21.56 21 TRP D O 1
ATOM 7440 N N . VAL D 1 21 ? 11.739 48.211 -21.008 1.00 20.89 22 VAL D N 1
ATOM 7441 C CA . VAL D 1 21 ? 10.485 48.916 -21.313 1.00 20.14 22 VAL D CA 1
ATOM 7442 C C . VAL D 1 21 ? 10.710 50.375 -21.813 1.00 20.03 22 VAL D C 1
ATOM 7443 O O . VAL D 1 21 ? 10.127 50.820 -22.820 1.00 19.65 22 VAL D O 1
ATOM 7447 N N . LEU D 1 22 ? 11.533 51.117 -21.071 1.00 19.93 23 LEU D N 1
ATOM 7448 C CA . LEU D 1 22 ? 11.844 52.523 -21.389 1.00 20.17 23 LEU D CA 1
ATOM 7449 C C . LEU D 1 22 ? 12.538 52.635 -22.761 1.00 20.22 23 LEU D C 1
ATOM 7450 O O . LEU D 1 22 ? 12.087 53.349 -23.626 1.00 20.44 23 LEU D O 1
ATOM 7455 N N . ILE D 1 23 ? 13.636 51.914 -22.939 1.00 19.54 24 ILE D N 1
ATOM 7456 C CA . ILE D 1 23 ? 14.381 52.027 -24.226 1.00 21.23 24 ILE D CA 1
ATOM 7457 C C . ILE D 1 23 ? 13.551 51.482 -25.413 1.00 20.63 24 ILE D C 1
ATOM 7458 O O . ILE D 1 23 ? 13.576 52.037 -26.485 1.00 20.87 24 ILE D O 1
ATOM 7463 N N . SER D 1 24 ? 12.769 50.422 -25.211 1.00 21.30 25 SER D N 1
ATOM 7464 C CA . SER D 1 24 ? 11.898 49.937 -26.278 1.00 21.70 25 SER D CA 1
ATOM 7465 C C . SER D 1 24 ? 10.821 50.972 -26.621 1.00 21.93 25 SER D C 1
ATOM 7466 O O . SER D 1 24 ? 10.396 51.063 -27.764 1.00 22.22 25 SER D O 1
ATOM 7469 N N . ASN D 1 25 ? 10.327 51.712 -25.635 1.00 21.73 26 ASN D N 1
ATOM 7470 C CA . ASN D 1 25 ? 9.352 52.757 -25.910 1.00 22.42 26 ASN D CA 1
ATOM 7471 C C . ASN D 1 25 ? 9.976 53.806 -26.860 1.00 21.80 26 ASN D C 1
ATOM 7472 O O . ASN D 1 25 ? 9.352 54.226 -27.839 1.00 22.25 26 ASN D O 1
ATOM 7477 N N . PHE D 1 26 ? 11.221 54.186 -26.594 1.00 21.47 27 PHE D N 1
ATOM 7478 C CA . PHE D 1 26 ? 11.971 55.085 -27.522 1.00 21.29 27 PHE D CA 1
ATOM 7479 C C . PHE D 1 26 ? 12.174 54.460 -28.898 1.00 21.97 27 PHE D C 1
ATOM 7480 O O . PHE D 1 26 ? 11.905 55.105 -29.928 1.00 23.02 27 PHE D O 1
ATOM 7488 N N . LYS D 1 27 ? 12.667 53.216 -28.928 1.00 21.36 28 LYS D N 1
ATOM 7489 C CA . LYS D 1 27 ? 12.948 52.515 -30.194 1.00 22.70 28 LYS D CA 1
ATOM 7490 C C . LYS D 1 27 ? 11.724 52.440 -31.103 1.00 23.40 28 LYS D C 1
ATOM 7491 O O . LYS D 1 27 ? 11.782 52.798 -32.279 1.00 22.69 28 LYS D O 1
ATOM 7497 N N . LEU D 1 28 ? 10.607 51.964 -30.556 1.00 23.74 29 LEU D N 1
ATOM 7498 C CA . LEU D 1 28 ? 9.358 51.861 -31.341 1.00 24.41 29 LEU D CA 1
ATOM 7499 C C . LEU D 1 28 ? 8.824 53.215 -31.804 1.00 24.65 29 LEU D C 1
ATOM 7500 O O . LEU D 1 28 ? 8.316 53.344 -32.928 1.00 24.76 29 LEU D O 1
ATOM 7505 N N . SER D 1 29 ? 8.879 54.219 -30.928 1.00 25.34 30 SER D N 1
ATOM 7506 C CA . SER D 1 29 ? 8.458 55.568 -31.320 1.00 26.15 30 SER D CA 1
ATOM 7507 C C . SER D 1 29 ? 9.386 56.108 -32.432 1.00 25.10 30 SER D C 1
ATOM 7508 O O . SER D 1 29 ? 8.912 56.608 -33.458 1.00 26.47 30 SER D O 1
ATOM 7511 N N . TYR D 1 30 ? 10.695 55.998 -32.244 1.00 25.03 31 TYR D N 1
ATOM 7512 C CA . TYR D 1 30 ? 11.638 56.533 -33.250 1.00 25.46 31 TYR D CA 1
ATOM 7513 C C . TYR D 1 30 ? 11.497 55.834 -34.613 1.00 26.19 31 TYR D C 1
ATOM 7514 O O . TYR D 1 30 ? 11.727 56.460 -35.657 1.00 25.89 31 TYR D O 1
ATOM 7523 N N . ASN D 1 31 ? 11.163 54.538 -34.600 1.00 27.62 32 ASN D N 1
ATOM 7524 C CA . ASN D 1 31 ? 10.866 53.771 -35.840 1.00 29.04 32 ASN D CA 1
ATOM 7525 C C . ASN D 1 31 ? 9.872 54.522 -36.728 1.00 29.82 32 ASN D C 1
ATOM 7526 O O . ASN D 1 31 ? 9.997 54.522 -37.943 1.00 30.50 32 ASN D O 1
ATOM 7531 N N . ILE D 1 32 ? 8.860 55.120 -36.112 1.00 29.09 33 ILE D N 1
ATOM 7532 C CA . ILE D 1 32 ? 7.822 55.833 -36.834 1.00 30.92 33 ILE D CA 1
ATOM 7533 C C . ILE D 1 32 ? 8.263 57.236 -37.313 1.00 30.63 33 ILE D C 1
ATOM 7534 O O . ILE D 1 32 ? 7.632 57.819 -38.213 1.00 30.69 33 ILE D O 1
ATOM 7539 N N . LEU D 1 33 ? 9.322 57.784 -36.716 1.00 28.49 34 LEU D N 1
ATOM 7540 C CA . LEU D 1 33 ? 9.665 59.202 -36.959 1.00 28.08 34 LEU D CA 1
ATOM 7541 C C . LEU D 1 33 ? 10.660 59.365 -38.103 1.00 27.62 34 LEU D C 1
ATOM 7542 O O . LEU D 1 33 ? 10.687 60.407 -38.767 1.00 28.82 34 LEU D O 1
ATOM 7547 N N . ARG D 1 34 ? 11.507 58.358 -38.294 1.00 27.78 35 ARG D N 1
ATOM 7548 C CA . ARG D 1 34 ? 12.444 58.337 -39.404 1.00 28.08 35 ARG D CA 1
ATOM 7549 C C . ARG D 1 34 ? 11.665 57.951 -40.655 1.00 29.51 35 ARG D C 1
ATOM 7550 O O . ARG D 1 34 ? 10.975 56.928 -40.670 1.00 29.43 35 ARG D O 1
ATOM 7558 N N . ARG D 1 35 ? 11.774 58.764 -41.698 1.00 29.94 36 ARG D N 1
ATOM 7559 C CA . ARG D 1 35 ? 11.154 58.421 -42.984 1.00 29.96 36 ARG D CA 1
ATOM 7560 C C . ARG D 1 35 ? 12.224 57.798 -43.879 1.00 30.86 36 ARG D C 1
ATOM 7561 O O . ARG D 1 35 ? 13.414 58.176 -43.821 1.00 31.05 36 ARG D O 1
ATOM 7569 N N . ALA D 1 36 ? 11.787 56.867 -44.724 1.00 30.90 37 ALA D N 1
ATOM 7570 C CA . ALA D 1 36 ? 12.666 56.114 -45.597 1.00 31.28 37 ALA D CA 1
ATOM 7571 C C . ALA D 1 36 ? 13.491 57.017 -46.532 1.00 31.60 37 ALA D C 1
ATOM 7572 O O . ALA D 1 36 ? 14.604 56.647 -46.919 1.00 31.73 37 ALA D O 1
ATOM 7574 N N . ASP D 1 37 ? 12.960 58.186 -46.886 1.00 31.54 38 ASP D N 1
ATOM 7575 C CA . ASP D 1 37 ? 13.684 59.089 -47.795 1.00 32.23 38 ASP D CA 1
ATOM 7576 C C . ASP D 1 37 ? 14.718 59.971 -47.067 1.00 33.11 38 ASP D C 1
ATOM 7577 O O . ASP D 1 37 ? 15.284 60.866 -47.689 1.00 32.11 38 ASP D O 1
ATOM 7582 N N . GLY D 1 38 ? 14.912 59.759 -45.756 1.00 32.56 39 GLY D N 1
ATOM 7583 C CA . GLY D 1 38 ? 15.905 60.523 -44.990 1.00 32.19 39 GLY D CA 1
ATOM 7584 C C . GLY D 1 38 ? 15.430 61.836 -44.391 1.00 31.71 39 GLY D C 1
ATOM 7585 O O . GLY D 1 38 ? 16.226 62.590 -43.790 1.00 32.44 39 GLY D O 1
ATOM 7586 N N . THR D 1 39 ? 14.146 62.120 -44.542 1.00 30.31 40 THR D N 1
ATOM 7587 C CA . THR D 1 39 ? 13.516 63.238 -43.859 1.00 30.23 40 THR D CA 1
ATOM 7588 C C . THR D 1 39 ? 12.897 62.756 -42.530 1.00 28.92 40 THR D C 1
ATOM 7589 O O . THR D 1 39 ? 12.880 61.552 -42.251 1.00 29.13 40 THR D O 1
ATOM 7593 N N . PHE D 1 40 ? 12.396 63.686 -41.732 1.00 28.06 41 PHE D N 1
ATOM 7594 C CA . PHE D 1 40 ? 12.041 63.373 -40.327 1.00 27.94 41 PHE D CA 1
ATOM 7595 C C . PHE D 1 40 ? 10.701 63.945 -39.912 1.00 27.56 41 PHE D C 1
ATOM 7596 O O . PHE D 1 40 ? 10.371 65.091 -40.257 1.00 28.24 41 PHE D O 1
ATOM 7604 N N . GLU D 1 41 ? 9.917 63.162 -39.151 1.00 26.53 42 GLU D N 1
ATOM 7605 C CA . GLU D 1 41 ? 8.644 63.632 -38.648 1.00 27.42 42 GLU D CA 1
ATOM 7606 C C . GLU D 1 41 ? 8.883 64.554 -37.459 1.00 28.04 42 GLU D C 1
ATOM 7607 O O . GLU D 1 41 ? 8.581 64.170 -36.330 1.00 26.43 42 GLU D O 1
ATOM 7613 N N . ARG D 1 42 ? 9.426 65.751 -37.714 1.00 29.06 43 ARG D N 1
ATOM 7614 C CA . ARG D 1 42 ? 9.787 66.693 -36.617 1.00 28.94 43 ARG D CA 1
ATOM 7615 C C . ARG D 1 42 ? 8.623 67.089 -35.729 1.00 29.00 43 ARG D C 1
ATOM 7616 O O . ARG D 1 42 ? 8.730 67.034 -34.500 1.00 28.15 43 ARG D O 1
ATOM 7624 N N . ASP D 1 43 ? 7.514 67.489 -36.343 1.00 29.73 44 ASP D N 1
ATOM 7625 C CA . ASP D 1 43 ? 6.380 67.984 -35.566 1.00 30.94 44 ASP D CA 1
ATOM 7626 C C . ASP D 1 43 ? 5.840 66.913 -34.625 1.00 30.36 44 ASP D C 1
ATOM 7627 O O . ASP D 1 43 ? 5.428 67.222 -33.490 1.00 30.88 44 ASP D O 1
ATOM 7632 N N . LEU D 1 44 ? 5.820 65.671 -35.101 1.00 28.87 45 LEU D N 1
ATOM 7633 C CA . LEU D 1 44 ? 5.330 64.554 -34.288 1.00 29.26 45 LEU D CA 1
ATOM 7634 C C . LEU D 1 44 ? 6.352 64.234 -33.212 1.00 27.97 45 LEU D C 1
ATOM 7635 O O . LEU D 1 44 ? 5.991 64.085 -32.047 1.00 28.63 45 LEU D O 1
ATOM 7640 N N . GLY D 1 45 ? 7.623 64.146 -33.607 1.00 26.91 46 GLY D N 1
ATOM 7641 C CA . GLY D 1 45 ? 8.718 63.935 -32.642 1.00 27.19 46 GLY D CA 1
ATOM 7642 C C . GLY D 1 45 ? 8.660 64.892 -31.458 1.00 26.85 46 GLY D C 1
ATOM 7643 O O . GLY D 1 45 ? 8.799 64.462 -30.300 1.00 26.98 46 GLY D O 1
ATOM 7644 N N . GLU D 1 46 ? 8.453 66.172 -31.739 1.00 27.02 47 GLU D N 1
ATOM 7645 C CA . GLU D 1 46 ? 8.358 67.221 -30.688 1.00 27.08 47 GLU D CA 1
ATOM 7646 C C . GLU D 1 46 ? 7.147 67.008 -29.837 1.00 26.93 47 GLU D C 1
ATOM 7647 O O . GLU D 1 46 ? 7.210 67.186 -28.630 1.00 27.67 47 GLU D O 1
ATOM 7653 N N . TYR D 1 47 ? 6.044 66.622 -30.478 1.00 25.36 48 TYR D N 1
ATOM 7654 C CA . TYR D 1 47 ? 4.807 66.411 -29.784 1.00 24.64 48 TYR D CA 1
ATOM 7655 C C . TYR D 1 47 ? 4.942 65.233 -28.801 1.00 23.46 48 TYR D C 1
ATOM 7656 O O . TYR D 1 47 ? 4.405 65.304 -27.701 1.00 25.98 48 TYR D O 1
ATOM 7665 N N . LEU D 1 48 ? 5.635 64.166 -29.199 1.00 22.58 49 LEU D N 1
ATOM 7666 C CA . LEU D 1 48 ? 5.729 62.931 -28.419 1.00 22.13 49 LEU D CA 1
ATOM 7667 C C . LEU D 1 48 ? 6.860 62.851 -27.419 1.00 22.03 49 LEU D C 1
ATOM 7668 O O . LEU D 1 48 ? 6.895 61.915 -26.616 1.00 22.08 49 LEU D O 1
ATOM 7673 N N . ASP D 1 49 ? 7.826 63.760 -27.500 1.00 21.85 50 ASP D N 1
ATOM 7674 C CA . ASP D 1 49 ? 8.944 63.703 -26.549 1.00 22.83 50 ASP D CA 1
ATOM 7675 C C . ASP D 1 49 ? 8.453 63.971 -25.129 1.00 22.55 50 ASP D C 1
ATOM 7676 O O . ASP D 1 49 ? 7.544 64.795 -24.899 1.00 22.82 50 ASP D O 1
ATOM 7681 N N . ARG D 1 50 ? 9.068 63.294 -24.165 1.00 22.20 51 ARG D N 1
ATOM 7682 C CA . ARG D 1 50 ? 8.768 63.592 -22.778 1.00 20.71 51 ARG D CA 1
ATOM 7683 C C . ARG D 1 50 ? 9.762 64.632 -22.274 1.00 20.57 51 ARG D C 1
ATOM 7684 O O . ARG D 1 50 ? 10.971 64.357 -22.193 1.00 19.53 51 ARG D O 1
ATOM 7692 N N . ARG D 1 51 ? 9.231 65.801 -21.944 1.00 21.72 52 ARG D N 1
ATOM 7693 C CA . ARG D 1 51 ? 10.024 66.972 -21.537 1.00 23.44 52 ARG D CA 1
ATOM 7694 C C . ARG D 1 51 ? 9.516 67.571 -20.242 1.00 24.38 52 ARG D C 1
ATOM 7695 O O . ARG D 1 51 ? 8.344 67.365 -19.890 1.00 24.31 52 ARG D O 1
ATOM 7703 N N . VAL D 1 52 ? 10.366 68.322 -19.542 1.00 24.45 53 VAL D N 1
ATOM 7704 C CA . VAL D 1 52 ? 9.944 69.031 -18.296 1.00 25.28 53 VAL D CA 1
ATOM 7705 C C . VAL D 1 52 ? 10.356 70.487 -18.329 1.00 26.69 53 VAL D C 1
ATOM 7706 O O . VAL D 1 52 ? 11.309 70.835 -19.015 1.00 25.79 53 VAL D O 1
ATOM 7710 N N . PRO D 1 53 ? 9.617 71.348 -17.608 1.00 27.29 54 PRO D N 1
ATOM 7711 C CA . PRO D 1 53 ? 9.986 72.753 -17.654 1.00 29.17 54 PRO D CA 1
ATOM 7712 C C . PRO D 1 53 ? 11.171 72.965 -16.700 1.00 29.26 54 PRO D C 1
ATOM 7713 O O . PRO D 1 53 ? 11.431 72.104 -15.865 1.00 29.92 54 PRO D O 1
ATOM 7717 N N . ALA D 1 54 ? 11.906 74.057 -16.884 1.00 30.65 55 ALA D N 1
ATOM 7718 C CA . ALA D 1 54 ? 12.855 74.520 -15.881 1.00 31.60 55 ALA D CA 1
ATOM 7719 C C . ALA D 1 54 ? 12.031 74.985 -14.685 1.00 32.48 55 ALA D C 1
ATOM 7720 O O . ALA D 1 54 ? 10.853 75.301 -14.845 1.00 32.25 55 ALA D O 1
ATOM 7722 N N . ASN D 1 55 ? 12.629 75.016 -13.494 1.00 33.04 56 ASN D N 1
ATOM 7723 C CA . ASN D 1 55 ? 11.946 75.510 -12.307 1.00 34.29 56 ASN D CA 1
ATOM 7724 C C . ASN D 1 55 ? 12.965 75.980 -11.260 1.00 34.94 56 ASN D C 1
ATOM 7725 O O . ASN D 1 55 ? 13.797 75.195 -10.793 1.00 34.55 56 ASN D O 1
ATOM 7730 N N . ALA D 1 56 ? 12.887 77.265 -10.917 1.00 35.38 57 ALA D N 1
ATOM 7731 C CA . ALA D 1 56 ? 13.744 77.867 -9.896 1.00 35.97 57 ALA D CA 1
ATOM 7732 C C . ALA D 1 56 ? 13.535 77.268 -8.519 1.00 36.63 57 ALA D C 1
ATOM 7733 O O . ALA D 1 56 ? 14.465 77.234 -7.704 1.00 36.47 57 ALA D O 1
ATOM 7735 N N . ARG D 1 57 ? 12.320 76.772 -8.260 1.00 37.10 58 ARG D N 1
ATOM 7736 C CA . ARG D 1 57 ? 12.010 76.068 -7.016 1.00 38.05 58 ARG D CA 1
ATOM 7737 C C . ARG D 1 57 ? 12.688 74.689 -6.996 1.00 38.12 58 ARG D C 1
ATOM 7738 O O . ARG D 1 57 ? 12.433 73.846 -7.871 1.00 38.29 58 ARG D O 1
ATOM 7741 N N . PRO D 1 58 ? 13.534 74.440 -5.975 1.00 38.53 59 PRO D N 1
ATOM 7742 C CA . PRO D 1 58 ? 14.344 73.233 -5.944 1.00 37.82 59 PRO D CA 1
ATOM 7743 C C . PRO D 1 58 ? 13.478 71.996 -5.947 1.00 37.19 59 PRO D C 1
ATOM 7744 O O . PRO D 1 58 ? 12.439 71.980 -5.285 1.00 36.58 59 PRO D O 1
ATOM 7748 N N . LEU D 1 59 ? 13.888 70.970 -6.687 1.00 35.24 60 LEU D N 1
ATOM 7749 C CA . LEU D 1 59 ? 13.296 69.646 -6.515 1.00 35.02 60 LEU D CA 1
ATOM 7750 C C . LEU D 1 59 ? 14.388 68.674 -6.095 1.00 35.81 60 LEU D C 1
ATOM 7751 O O . LEU D 1 59 ? 15.388 68.527 -6.797 1.00 34.97 60 LEU D O 1
ATOM 7756 N N . GLU D 1 60 ? 14.217 68.028 -4.942 1.00 36.17 61 GLU D N 1
ATOM 7757 C CA . GLU D 1 60 ? 15.281 67.219 -4.346 1.00 38.37 61 GLU D CA 1
ATOM 7758 C C . GLU D 1 60 ? 16.625 67.949 -4.345 1.00 37.41 61 GLU D C 1
ATOM 7759 O O . GLU D 1 60 ? 17.668 67.349 -4.628 1.00 38.35 61 GLU D O 1
ATOM 7765 N N . GLY D 1 61 ? 16.607 69.237 -4.049 1.00 35.88 62 GLY D N 1
ATOM 7766 C CA . GLY D 1 61 ? 17.853 69.952 -3.809 1.00 35.30 62 GLY D CA 1
ATOM 7767 C C . GLY D 1 61 ? 18.443 70.666 -5.032 1.00 33.88 62 GLY D C 1
ATOM 7768 O O . GLY D 1 61 ? 19.443 71.380 -4.903 1.00 34.83 62 GLY D O 1
ATOM 7769 N N . VAL D 1 62 ? 17.820 70.516 -6.201 1.00 31.38 63 VAL D N 1
ATOM 7770 C CA . VAL D 1 62 ? 18.367 71.093 -7.425 1.00 29.65 63 VAL D CA 1
ATOM 7771 C C . VAL D 1 62 ? 17.338 71.991 -8.093 1.00 29.53 63 VAL D C 1
ATOM 7772 O O . VAL D 1 62 ? 16.163 71.617 -8.198 1.00 30.01 63 VAL D O 1
ATOM 7776 N N . SER D 1 63 ? 17.783 73.160 -8.557 1.00 29.13 64 SER D N 1
ATOM 7777 C CA . SER D 1 63 ? 16.970 74.109 -9.315 1.00 29.37 64 SER D CA 1
ATOM 7778 C C . SER D 1 63 ? 17.501 74.215 -10.720 1.00 29.09 64 SER D C 1
ATOM 7779 O O . SER D 1 63 ? 18.651 73.895 -10.933 1.00 28.85 64 SER D O 1
ATOM 7782 N N . SER D 1 64 ? 16.682 74.698 -11.662 1.00 28.56 65 SER D N 1
ATOM 7783 C CA . SER D 1 64 ? 17.081 74.848 -13.065 1.00 28.47 65 SER D CA 1
ATOM 7784 C C . SER D 1 64 ? 16.532 76.123 -13.696 1.00 29.50 65 SER D C 1
ATOM 7785 O O . SER D 1 64 ? 15.470 76.615 -13.308 1.00 30.51 65 SER D O 1
ATOM 7788 N N . PHE D 1 65 ? 17.219 76.601 -14.721 1.00 30.28 66 PHE D N 1
ATOM 7789 C CA . PHE D 1 65 ? 16.940 77.896 -15.353 1.00 32.54 66 PHE D CA 1
ATOM 7790 C C . PHE D 1 65 ? 17.250 77.793 -16.814 1.00 32.11 66 PHE D C 1
ATOM 7791 O O . PHE D 1 65 ? 18.337 77.369 -17.185 1.00 32.63 66 PHE D O 1
ATOM 7799 N N . ASP D 1 66 ? 16.296 78.138 -17.668 1.00 33.46 67 ASP D N 1
ATOM 7800 C CA . ASP D 1 66 ? 16.569 78.229 -19.108 1.00 34.19 67 ASP D CA 1
ATOM 7801 C C . ASP D 1 66 ? 17.089 79.610 -19.463 1.00 35.69 67 ASP D C 1
ATOM 7802 O O . ASP D 1 66 ? 16.604 80.613 -18.939 1.00 36.33 67 ASP D O 1
ATOM 7807 N N . HIS D 1 67 ? 18.065 79.669 -20.353 1.00 37.03 68 HIS D N 1
ATOM 7808 C CA . HIS D 1 67 ? 18.651 80.936 -20.761 1.00 39.48 68 HIS D CA 1
ATOM 7809 C C . HIS D 1 67 ? 19.045 80.902 -22.229 1.00 40.32 68 HIS D C 1
ATOM 7810 O O . HIS D 1 67 ? 19.782 79.999 -22.647 1.00 39.87 68 HIS D O 1
ATOM 7817 N N . ILE D 1 68 ? 18.580 81.886 -23.013 1.00 41.30 69 ILE D N 1
ATOM 7818 C CA . ILE D 1 68 ? 19.130 82.075 -24.367 1.00 42.54 69 ILE D CA 1
ATOM 7819 C C . ILE D 1 68 ? 20.495 82.771 -24.272 1.00 43.71 69 ILE D C 1
ATOM 7820 O O . ILE D 1 68 ? 20.635 83.807 -23.605 1.00 43.25 69 ILE D O 1
ATOM 7825 N N . ILE D 1 69 ? 21.488 82.187 -24.943 1.00 44.73 70 ILE D N 1
ATOM 7826 C CA . ILE D 1 69 ? 22.881 82.596 -24.827 1.00 46.14 70 ILE D CA 1
ATOM 7827 C C . ILE D 1 69 ? 23.442 83.128 -26.162 1.00 48.30 70 ILE D C 1
ATOM 7828 O O . ILE D 1 69 ? 24.495 83.753 -26.196 1.00 48.43 70 ILE D O 1
ATOM 7833 N N . ASP D 1 70 ? 22.761 82.813 -27.258 1.00 50.83 71 ASP D N 1
ATOM 7834 C CA . ASP D 1 70 ? 23.016 83.457 -28.545 1.00 53.23 71 ASP D CA 1
ATOM 7835 C C . ASP D 1 70 ? 21.672 83.740 -29.211 1.00 54.51 71 ASP D C 1
ATOM 7836 O O . ASP D 1 70 ? 21.112 82.872 -29.903 1.00 54.88 71 ASP D O 1
ATOM 7841 N N . GLN D 1 71 ? 21.163 84.955 -28.976 1.00 56.11 72 GLN D N 1
ATOM 7842 C CA . GLN D 1 71 ? 19.883 85.426 -29.555 1.00 57.29 72 GLN D CA 1
ATOM 7843 C C . GLN D 1 71 ? 19.848 85.366 -31.089 1.00 57.66 72 GLN D C 1
ATOM 7844 O O . GLN D 1 71 ? 18.803 85.092 -31.677 1.00 57.96 72 GLN D O 1
ATOM 7847 N N . SER D 1 72 ? 20.997 85.598 -31.724 1.00 58.24 73 SER D N 1
ATOM 7848 C CA . SER D 1 72 ? 21.128 85.483 -33.180 1.00 58.24 73 SER D CA 1
ATOM 7849 C C . SER D 1 72 ? 20.632 84.130 -33.692 1.00 58.07 73 SER D C 1
ATOM 7850 O O . SER D 1 72 ? 20.398 83.952 -34.889 1.00 59.00 73 SER D O 1
ATOM 7852 N N . VAL D 1 73 ? 20.475 83.174 -32.786 1.00 57.15 74 VAL D N 1
ATOM 7853 C CA . VAL D 1 73 ? 19.995 81.843 -33.151 1.00 56.00 74 VAL D CA 1
ATOM 7854 C C . VAL D 1 73 ? 18.950 81.390 -32.139 1.00 54.67 74 VAL D C 1
ATOM 7855 O O . VAL D 1 73 ? 18.132 80.514 -32.418 1.00 54.98 74 VAL D O 1
ATOM 7859 N N . GLY D 1 74 ? 18.961 82.008 -30.967 1.00 52.78 75 GLY D N 1
ATOM 7860 C CA . GLY D 1 74 ? 18.167 81.483 -29.866 1.00 50.24 75 GLY D CA 1
ATOM 7861 C C . GLY D 1 74 ? 18.753 80.127 -29.521 1.00 47.75 75 GLY D C 1
ATOM 7862 O O . GLY D 1 74 ? 18.043 79.130 -29.462 1.00 48.37 75 GLY D O 1
ATOM 7863 N N . LEU D 1 75 ? 20.069 80.080 -29.362 1.00 45.10 76 LEU D N 1
ATOM 7864 C CA . LEU D 1 75 ? 20.684 78.945 -28.700 1.00 42.11 76 LEU D CA 1
ATOM 7865 C C . LEU D 1 75 ? 20.326 79.078 -27.217 1.00 40.88 76 LEU D C 1
ATOM 7866 O O . LEU D 1 75 ? 20.615 80.093 -26.581 1.00 40.20 76 LEU D O 1
ATOM 7871 N N . GLU D 1 76 ? 19.647 78.059 -26.693 1.00 38.48 77 GLU D N 1
ATOM 7872 C CA . GLU D 1 76 ? 19.185 78.029 -25.314 1.00 36.44 77 GLU D CA 1
ATOM 7873 C C . GLU D 1 76 ? 20.003 77.002 -24.554 1.00 34.10 77 GLU D C 1
ATOM 7874 O O . GLU D 1 76 ? 20.440 76.005 -25.139 1.00 32.59 77 GLU D O 1
ATOM 7880 N N . VAL D 1 77 ? 20.209 77.242 -23.262 1.00 31.57 78 VAL D N 1
ATOM 7881 C CA . VAL D 1 77 ? 20.790 76.200 -22.375 1.00 29.56 78 VAL D CA 1
ATOM 7882 C C . VAL D 1 77 ? 19.879 76.105 -21.185 1.00 28.90 78 VAL D C 1
ATOM 7883 O O . VAL D 1 77 ? 19.131 77.062 -20.878 1.00 29.44 78 VAL D O 1
ATOM 7887 N N . ARG D 1 78 ? 19.934 74.956 -20.502 1.00 27.85 79 ARG D N 1
ATOM 7888 C CA . ARG D 1 78 ? 19.312 74.822 -19.189 1.00 25.91 79 ARG D CA 1
ATOM 7889 C C . ARG D 1 78 ? 20.425 74.668 -18.144 1.00 25.55 79 ARG D C 1
ATOM 7890 O O . ARG D 1 78 ? 21.344 73.828 -18.287 1.00 25.22 79 ARG D O 1
ATOM 7898 N N . ILE D 1 79 ? 20.341 75.509 -17.124 1.00 25.60 80 ILE D N 1
ATOM 7899 C CA . ILE D 1 79 ? 21.342 75.584 -16.037 1.00 25.73 80 ILE D CA 1
ATOM 7900 C C . ILE D 1 79 ? 20.765 74.994 -14.767 1.00 24.99 80 ILE D C 1
ATOM 7901 O O . ILE D 1 79 ? 19.668 75.342 -14.352 1.00 25.39 80 ILE D O 1
ATOM 7906 N N . TYR D 1 80 ? 21.544 74.121 -14.150 1.00 23.83 81 TYR D N 1
ATOM 7907 C CA . TYR D 1 80 ? 21.177 73.409 -12.946 1.00 23.48 81 TYR D CA 1
ATOM 7908 C C . TYR D 1 80 ? 22.199 73.751 -11.866 1.00 24.93 81 TYR D C 1
ATOM 7909 O O . TYR D 1 80 ? 23.406 73.776 -12.138 1.00 22.72 81 TYR D O 1
ATOM 7918 N N . ARG D 1 81 ? 21.719 73.918 -10.637 1.00 25.41 82 ARG D N 1
ATOM 7919 C CA . ARG D 1 81 ? 22.597 74.135 -9.480 1.00 28.17 82 ARG D CA 1
ATOM 7920 C C . ARG D 1 81 ? 21.879 73.689 -8.203 1.00 29.34 82 ARG D C 1
ATOM 7921 O O . ARG D 1 81 ? 20.651 73.609 -8.181 1.00 29.48 82 ARG D O 1
ATOM 7924 N N . ALA D 1 82 ? 22.628 73.322 -7.167 1.00 30.61 83 ALA D N 1
ATOM 7925 C CA . ALA D 1 82 ? 22.007 73.067 -5.869 1.00 33.23 83 ALA D CA 1
ATOM 7926 C C . ALA D 1 82 ? 21.387 74.383 -5.390 1.00 34.90 83 ALA D C 1
ATOM 7927 O O . ALA D 1 82 ? 21.907 75.450 -5.667 1.00 35.35 83 ALA D O 1
ATOM 7929 N N . ALA D 1 83 ? 20.246 74.307 -4.727 1.00 37.80 84 ALA D N 1
ATOM 7930 C CA . ALA D 1 83 ? 19.598 75.506 -4.181 1.00 39.93 84 ALA D CA 1
ATOM 7931 C C . ALA D 1 83 ? 18.675 75.016 -3.082 1.00 41.00 84 ALA D C 1
ATOM 7932 O O . ALA D 1 83 ? 18.409 73.812 -3.000 1.00 42.00 84 ALA D O 1
ATOM 7934 N N . ALA D 1 108 ? 30.069 81.780 -5.273 1.00 47.31 109 ALA D N 1
ATOM 7935 C CA . ALA D 1 108 ? 30.295 80.609 -4.415 1.00 46.95 109 ALA D CA 1
ATOM 7936 C C . ALA D 1 108 ? 31.648 80.747 -3.748 1.00 46.76 109 ALA D C 1
ATOM 7937 O O . ALA D 1 108 ? 32.577 81.362 -4.325 1.00 48.33 109 ALA D O 1
ATOM 7939 N N . ALA D 1 109 ? 31.784 80.167 -2.557 1.00 45.03 110 ALA D N 1
ATOM 7940 C CA . ALA D 1 109 ? 33.018 80.297 -1.799 1.00 43.19 110 ALA D CA 1
ATOM 7941 C C . ALA D 1 109 ? 34.140 79.383 -2.303 1.00 41.78 110 ALA D C 1
ATOM 7942 O O . ALA D 1 109 ? 35.268 79.852 -2.499 1.00 42.34 110 ALA D O 1
ATOM 7944 N N . GLU D 1 110 ? 33.850 78.088 -2.482 1.00 38.96 111 GLU D N 1
ATOM 7945 C CA . GLU D 1 110 ? 34.889 77.109 -2.870 1.00 36.27 111 GLU D CA 1
ATOM 7946 C C . GLU D 1 110 ? 34.813 76.802 -4.374 1.00 33.79 111 GLU D C 1
ATOM 7947 O O . GLU D 1 110 ? 33.711 76.828 -4.938 1.00 32.70 111 GLU D O 1
ATOM 7950 N N . PRO D 1 111 ? 35.983 76.562 -5.042 1.00 31.49 112 PRO D N 1
ATOM 7951 C CA . PRO D 1 111 ? 35.975 76.188 -6.459 1.00 29.87 112 PRO D CA 1
ATOM 7952 C C . PRO D 1 111 ? 35.033 74.985 -6.738 1.00 28.68 112 PRO D C 1
ATOM 7953 O O . PRO D 1 111 ? 34.919 74.066 -5.912 1.00 27.64 112 PRO D O 1
ATOM 7957 N N . PHE D 1 112 ? 34.388 75.018 -7.893 1.00 28.19 113 PHE D N 1
ATOM 7958 C CA . PHE D 1 112 ? 33.407 73.974 -8.273 1.00 27.31 113 PHE D CA 1
ATOM 7959 C C . PHE D 1 112 ? 33.513 73.709 -9.779 1.00 26.65 113 PHE D C 1
ATOM 7960 O O . PHE D 1 112 ? 33.947 74.607 -10.539 1.00 27.35 113 PHE D O 1
ATOM 7968 N N . PRO D 1 113 ? 33.150 72.482 -10.216 1.00 25.47 114 PRO D N 1
ATOM 7969 C CA . PRO D 1 113 ? 33.155 72.199 -11.648 1.00 25.40 114 PRO D CA 1
ATOM 7970 C C . PRO D 1 113 ? 31.894 72.738 -12.336 1.00 25.22 114 PRO D C 1
ATOM 7971 O O . PRO D 1 113 ? 30.782 72.729 -11.735 1.00 24.23 114 PRO D O 1
ATOM 7975 N N . VAL D 1 114 ? 32.066 73.226 -13.565 1.00 24.00 115 VAL D N 1
ATOM 7976 C CA . VAL D 1 114 ? 30.944 73.432 -14.464 1.00 24.16 115 VAL D CA 1
ATOM 7977 C C . VAL D 1 114 ? 30.968 72.317 -15.493 1.00 24.12 115 VAL D C 1
ATOM 7978 O O . VAL D 1 114 ? 31.929 72.145 -16.209 1.00 25.15 115 VAL D O 1
ATOM 7982 N N . ILE D 1 115 ? 29.886 71.548 -15.587 1.00 24.39 116 ILE D N 1
ATOM 7983 C CA . ILE D 1 115 ? 29.834 70.507 -16.604 1.00 23.22 116 ILE D CA 1
ATOM 7984 C C . ILE D 1 115 ? 28.959 71.026 -17.740 1.00 23.57 116 ILE D C 1
ATOM 7985 O O . ILE D 1 115 ? 27.799 71.338 -17.530 1.00 23.39 116 ILE D O 1
ATOM 7990 N N . ILE D 1 116 ? 29.510 71.132 -18.947 1.00 22.59 117 ILE D N 1
ATOM 7991 C CA . ILE D 1 116 ? 28.665 71.486 -20.080 1.00 23.14 117 ILE D CA 1
ATOM 7992 C C . ILE D 1 116 ? 28.234 70.168 -20.701 1.00 22.16 117 ILE D C 1
ATOM 7993 O O . ILE D 1 116 ? 29.057 69.371 -21.127 1.00 23.44 117 ILE D O 1
ATOM 7998 N N . PHE D 1 117 ? 26.929 69.951 -20.741 1.00 22.21 118 PHE D N 1
ATOM 7999 C CA . PHE D 1 117 ? 26.414 68.655 -21.156 1.00 20.45 118 PHE D CA 1
ATOM 8000 C C . PHE D 1 117 ? 25.695 68.748 -22.493 1.00 20.10 118 PHE D C 1
ATOM 8001 O O . PHE D 1 117 ? 24.935 69.673 -22.713 1.00 20.79 118 PHE D O 1
ATOM 8009 N N . PHE D 1 118 ? 25.958 67.770 -23.373 1.00 19.23 119 PHE D N 1
ATOM 8010 C CA . PHE D 1 118 ? 25.277 67.650 -24.630 1.00 19.49 119 PHE D CA 1
ATOM 8011 C C . PHE D 1 118 ? 24.478 66.353 -24.639 1.00 20.44 119 PHE D C 1
ATOM 8012 O O . PHE D 1 118 ? 25.053 65.256 -24.609 1.00 20.37 119 PHE D O 1
ATOM 8020 N N . HIS D 1 119 ? 23.168 66.499 -24.728 1.00 20.62 120 HIS D N 1
ATOM 8021 C CA . HIS D 1 119 ? 22.263 65.323 -24.786 1.00 20.83 120 HIS D CA 1
ATOM 8022 C C . HIS D 1 119 ? 22.476 64.391 -26.005 1.00 21.52 120 HIS D C 1
ATOM 8023 O O . HIS D 1 119 ? 22.963 64.821 -27.101 1.00 20.36 120 HIS D O 1
ATOM 8030 N N . GLY D 1 120 ? 22.061 63.134 -25.843 1.00 19.62 121 GLY D N 1
ATOM 8031 C CA . GLY D 1 120 ? 22.116 62.148 -26.924 1.00 19.69 121 GLY D CA 1
ATOM 8032 C C . GLY D 1 120 ? 20.865 62.205 -27.762 1.00 20.36 121 GLY D C 1
ATOM 8033 O O . GLY D 1 120 ? 20.124 63.201 -27.704 1.00 21.63 121 GLY D O 1
ATOM 8034 N N . GLY D 1 121 ? 20.611 61.167 -28.548 1.00 19.82 122 GLY D N 1
ATOM 8035 C CA . GLY D 1 121 ? 19.552 61.272 -29.558 1.00 21.70 122 GLY D CA 1
ATOM 8036 C C . GLY D 1 121 ? 20.066 61.190 -30.991 1.00 22.58 122 GLY D C 1
ATOM 8037 O O . GLY D 1 121 ? 19.320 61.462 -31.952 1.00 23.14 122 GLY D O 1
ATOM 8038 N N . SER D 1 122 ? 21.311 60.739 -31.140 1.00 23.77 123 SER D N 1
ATOM 8039 C CA . SER D 1 122 ? 21.862 60.450 -32.450 1.00 23.58 123 SER D CA 1
ATOM 8040 C C . SER D 1 122 ? 21.792 61.645 -33.426 1.00 24.84 123 SER D C 1
ATOM 8041 O O . SER D 1 122 ? 21.655 61.452 -34.643 1.00 25.43 123 SER D O 1
ATOM 8044 N N . PHE D 1 123 ? 21.917 62.859 -32.874 1.00 26.27 124 PHE D N 1
ATOM 8045 C CA . PHE D 1 123 ? 21.965 64.168 -33.602 1.00 27.04 124 PHE D CA 1
ATOM 8046 C C . PHE D 1 123 ? 20.598 64.727 -33.955 1.00 27.34 124 PHE D C 1
ATOM 8047 O O . PHE D 1 123 ? 20.464 65.892 -34.305 1.00 27.21 124 PHE D O 1
ATOM 8055 N N . VAL D 1 124 ? 19.568 63.888 -33.814 1.00 27.26 125 VAL D N 1
ATOM 8056 C CA . VAL D 1 124 ? 18.226 64.154 -34.361 1.00 26.52 125 VAL D CA 1
ATOM 8057 C C . VAL D 1 124 ? 17.174 64.355 -33.261 1.00 25.63 125 VAL D C 1
ATOM 8058 O O . VAL D 1 124 ? 16.319 65.239 -33.363 1.00 25.82 125 VAL D O 1
ATOM 8062 N N . HIS D 1 125 ? 17.278 63.558 -32.193 1.00 25.06 126 HIS D N 1
ATOM 8063 C CA . HIS D 1 125 ? 16.234 63.499 -31.157 1.00 23.85 126 HIS D CA 1
ATOM 8064 C C . HIS D 1 125 ? 16.603 64.240 -29.872 1.00 24.66 126 HIS D C 1
ATOM 8065 O O . HIS D 1 125 ? 17.783 64.513 -29.614 1.00 26.36 126 HIS D O 1
ATOM 8072 N N . SER D 1 126 ? 15.592 64.531 -29.057 1.00 24.49 127 SER D N 1
ATOM 8073 C CA . SER D 1 126 ? 15.758 64.958 -27.667 1.00 23.60 127 SER D CA 1
ATOM 8074 C C . SER D 1 126 ? 16.161 66.423 -27.547 1.00 24.07 127 SER D C 1
ATOM 8075 O O . SER D 1 126 ? 16.362 67.114 -28.547 1.00 24.56 127 SER D O 1
ATOM 8078 N N . SER D 1 127 ? 16.259 66.890 -26.316 1.00 23.88 128 SER D N 1
ATOM 8079 C CA . SER D 1 127 ? 16.325 68.321 -26.024 1.00 24.87 128 SER D CA 1
ATOM 8080 C C . SER D 1 127 ? 16.945 68.432 -24.633 1.00 24.20 128 SER D C 1
ATOM 8081 O O . SER D 1 127 ? 17.039 67.426 -23.918 1.00 23.92 128 SER D O 1
ATOM 8084 N N . ALA D 1 128 ? 17.392 69.624 -24.246 1.00 23.92 129 ALA D N 1
ATOM 8085 C CA . ALA D 1 128 ? 17.906 69.825 -22.881 1.00 24.04 129 ALA D CA 1
ATOM 8086 C C . ALA D 1 128 ? 16.706 69.663 -21.950 1.00 23.60 129 ALA D C 1
ATOM 8087 O O . ALA D 1 128 ? 16.846 69.387 -20.779 1.00 24.70 129 ALA D O 1
ATOM 8089 N N . SER D 1 129 ? 15.509 69.840 -22.487 1.00 22.48 130 SER D N 1
ATOM 8090 C CA . SER D 1 129 ? 14.354 69.733 -21.626 1.00 22.49 130 SER D CA 1
ATOM 8091 C C . SER D 1 129 ? 13.803 68.279 -21.558 1.00 22.04 130 SER D C 1
ATOM 8092 O O . SER D 1 129 ? 12.905 68.015 -20.769 1.00 21.56 130 SER D O 1
ATOM 8095 N N . SER D 1 130 ? 14.354 67.358 -22.349 1.00 21.40 131 SER D N 1
ATOM 8096 C CA . SER D 1 130 ? 13.902 65.961 -22.307 1.00 21.00 131 SER D CA 1
ATOM 8097 C C . SER D 1 130 ? 14.082 65.460 -20.893 1.00 20.30 131 SER D C 1
ATOM 8098 O O . SER D 1 130 ? 15.146 65.630 -20.287 1.00 20.89 131 SER D O 1
ATOM 8101 N N . THR D 1 131 ? 13.055 64.828 -20.334 1.00 19.75 132 THR D N 1
ATOM 8102 C CA . THR D 1 131 ? 13.134 64.357 -18.949 1.00 18.51 132 THR D CA 1
ATOM 8103 C C . THR D 1 131 ? 14.330 63.442 -18.655 1.00 18.97 132 THR D C 1
ATOM 8104 O O . THR D 1 131 ? 14.999 63.591 -17.623 1.00 18.49 132 THR D O 1
ATOM 8108 N N . ILE D 1 132 ? 14.631 62.518 -19.550 1.00 17.73 133 ILE D N 1
ATOM 8109 C CA . ILE D 1 132 ? 15.763 61.639 -19.297 1.00 19.09 133 ILE D CA 1
ATOM 8110 C C . ILE D 1 132 ? 17.044 62.441 -19.059 1.00 18.83 133 ILE D C 1
ATOM 8111 O O . ILE D 1 132 ? 17.880 62.065 -18.244 1.00 18.82 133 ILE D O 1
ATOM 8116 N N . TYR D 1 133 ? 17.190 63.546 -19.774 1.00 18.45 134 TYR D N 1
ATOM 8117 C CA . TYR D 1 133 ? 18.424 64.312 -19.654 1.00 19.17 134 TYR D CA 1
ATOM 8118 C C . TYR D 1 133 ? 18.373 65.364 -18.573 1.00 20.15 134 TYR D C 1
ATOM 8119 O O . TYR D 1 133 ? 19.392 65.655 -17.943 1.00 20.00 134 TYR D O 1
ATOM 8128 N N . ASP D 1 134 ? 17.180 65.916 -18.341 1.00 20.17 135 ASP D N 1
ATOM 8129 C CA . ASP D 1 134 ? 16.967 66.807 -17.190 1.00 20.10 135 ASP D CA 1
ATOM 8130 C C . ASP D 1 134 ? 17.346 66.031 -15.918 1.00 20.42 135 ASP D C 1
ATOM 8131 O O . ASP D 1 134 ? 18.071 66.516 -15.057 1.00 18.32 135 ASP D O 1
ATOM 8136 N N . SER D 1 135 ? 16.917 64.776 -15.853 1.00 19.85 136 SER D N 1
ATOM 8137 C CA . SER D 1 135 ? 17.165 63.930 -14.684 1.00 20.91 136 SER D CA 1
ATOM 8138 C C . SER D 1 135 ? 18.667 63.574 -14.525 1.00 19.72 136 SER D C 1
ATOM 8139 O O . SER D 1 135 ? 19.218 63.647 -13.418 1.00 19.26 136 SER D O 1
ATOM 8142 N N . LEU D 1 136 ? 19.313 63.201 -15.624 1.00 19.59 137 LEU D N 1
ATOM 8143 C CA . LEU D 1 136 ? 20.778 62.958 -15.629 1.00 19.88 137 LEU D CA 1
ATOM 8144 C C . LEU D 1 136 ? 21.538 64.209 -15.153 1.00 18.69 137 LEU D C 1
ATOM 8145 O O . LEU D 1 136 ? 22.475 64.100 -14.377 1.00 16.72 137 LEU D O 1
ATOM 8150 N N . CYS D 1 137 ? 21.136 65.372 -15.647 1.00 19.55 138 CYS D N 1
ATOM 8151 C CA . CYS D 1 137 ? 21.830 66.637 -15.286 1.00 19.80 138 CYS D CA 1
ATOM 8152 C C . CYS D 1 137 ? 21.609 66.935 -13.787 1.00 19.34 138 CYS D C 1
ATOM 8153 O O . CYS D 1 137 ? 22.508 67.421 -13.089 1.00 18.08 138 CYS D O 1
ATOM 8156 N N . ARG D 1 138 ? 20.409 66.634 -13.260 1.00 19.25 139 ARG D N 1
ATOM 8157 C CA . ARG D 1 138 ? 20.197 66.837 -11.812 1.00 19.73 139 ARG D CA 1
ATOM 8158 C C . ARG D 1 138 ? 21.103 65.899 -11.016 1.00 20.79 139 ARG D C 1
ATOM 8159 O O . ARG D 1 138 ? 21.703 66.293 -9.997 1.00 21.06 139 ARG D O 1
ATOM 8167 N N . ARG D 1 139 ? 21.203 64.646 -11.463 1.00 20.58 140 ARG D N 1
ATOM 8168 C CA . ARG D 1 139 ? 22.135 63.681 -10.850 1.00 21.74 140 ARG D CA 1
ATOM 8169 C C . ARG D 1 139 ? 23.577 64.230 -10.892 1.00 21.28 140 ARG D C 1
ATOM 8170 O O . ARG D 1 139 ? 24.321 64.150 -9.900 1.00 20.53 140 ARG D O 1
ATOM 8178 N N . PHE D 1 140 ? 23.955 64.810 -12.025 1.00 20.83 141 PHE D N 1
ATOM 8179 C CA . PHE D 1 140 ? 25.317 65.364 -12.156 1.00 21.44 141 PHE D CA 1
ATOM 8180 C C . PHE D 1 140 ? 25.560 66.510 -11.180 1.00 21.04 141 PHE D C 1
ATOM 8181 O O . PHE D 1 140 ? 26.651 66.602 -10.583 1.00 21.75 141 PHE D O 1
ATOM 8189 N N . VAL D 1 141 ? 24.574 67.358 -10.969 1.00 21.29 142 VAL D N 1
ATOM 8190 C CA . VAL D 1 141 ? 24.752 68.409 -9.941 1.00 21.71 142 VAL D CA 1
ATOM 8191 C C . VAL D 1 141 ? 25.029 67.782 -8.557 1.00 24.07 142 VAL D C 1
ATOM 8192 O O . VAL D 1 141 ? 25.933 68.208 -7.811 1.00 23.63 142 VAL D O 1
ATOM 8196 N N . LYS D 1 142 ? 24.233 66.777 -8.197 1.00 25.16 143 LYS D N 1
ATOM 8197 C CA . LYS D 1 142 ? 24.398 66.139 -6.904 1.00 26.96 143 LYS D CA 1
ATOM 8198 C C . LYS D 1 142 ? 25.769 65.453 -6.739 1.00 26.74 143 LYS D C 1
ATOM 8199 O O . LYS D 1 142 ? 26.344 65.537 -5.648 1.00 25.67 143 LYS D O 1
ATOM 8205 N N . LEU D 1 143 ? 26.283 64.810 -7.805 1.00 25.94 144 LEU D N 1
ATOM 8206 C CA . LEU D 1 143 ? 27.577 64.100 -7.791 1.00 27.86 144 LEU D CA 1
ATOM 8207 C C . LEU D 1 143 ? 28.752 65.074 -7.740 1.00 28.03 144 LEU D C 1
ATOM 8208 O O . LEU D 1 143 ? 29.782 64.787 -7.130 1.00 27.95 144 LEU D O 1
ATOM 8213 N N . SER D 1 144 ? 28.591 66.190 -8.439 1.00 26.84 145 SER D N 1
ATOM 8214 C CA . SER D 1 144 ? 29.705 67.121 -8.727 1.00 26.36 145 SER D CA 1
ATOM 8215 C C . SER D 1 144 ? 29.829 68.252 -7.729 1.00 26.46 145 SER D C 1
ATOM 8216 O O . SER D 1 144 ? 30.893 68.898 -7.657 1.00 26.94 145 SER D O 1
ATOM 8219 N N . LYS D 1 145 ? 28.727 68.521 -7.016 1.00 26.17 146 LYS D N 1
ATOM 8220 C CA . LYS D 1 145 ? 28.527 69.722 -6.207 1.00 25.89 146 LYS D CA 1
ATOM 8221 C C . LYS D 1 145 ? 28.859 70.999 -7.005 1.00 26.00 146 LYS D C 1
ATOM 8222 O O . LYS D 1 145 ? 29.346 71.998 -6.455 1.00 24.74 146 LYS D O 1
ATOM 8226 N N . GLY D 1 146 ? 28.580 70.964 -8.301 1.00 24.69 147 GLY D N 1
ATOM 8227 C CA . GLY D 1 146 ? 28.908 72.054 -9.193 1.00 23.76 147 GLY D CA 1
ATOM 8228 C C . GLY D 1 146 ? 27.716 72.518 -9.985 1.00 23.29 147 GLY D C 1
ATOM 8229 O O . GLY D 1 146 ? 26.590 72.510 -9.488 1.00 22.19 147 GLY D O 1
ATOM 8230 N N . VAL D 1 147 ? 27.978 73.008 -11.192 1.00 22.21 148 VAL D N 1
ATOM 8231 C CA . VAL D 1 147 ? 26.901 73.581 -12.026 1.00 22.77 148 VAL D CA 1
ATOM 8232 C C . VAL D 1 147 ? 26.885 72.812 -13.319 1.00 21.59 148 VAL D C 1
ATOM 8233 O O . VAL D 1 147 ? 27.934 72.463 -13.845 1.00 23.46 148 VAL D O 1
ATOM 8237 N N . VAL D 1 148 ? 25.690 72.527 -13.819 1.00 20.88 149 VAL D N 1
ATOM 8238 C CA . VAL D 1 148 ? 25.576 71.846 -15.112 1.00 20.19 149 VAL D CA 1
ATOM 8239 C C . VAL D 1 148 ? 24.912 72.728 -16.118 1.00 19.82 149 VAL D C 1
ATOM 8240 O O . VAL D 1 148 ? 23.884 73.373 -15.818 1.00 22.40 149 VAL D O 1
ATOM 8244 N N . VAL D 1 149 ? 25.500 72.765 -17.314 1.00 20.17 150 VAL D N 1
ATOM 8245 C CA . VAL D 1 149 ? 24.946 73.590 -18.388 1.00 21.15 150 VAL D CA 1
ATOM 8246 C C . VAL D 1 149 ? 24.590 72.668 -19.541 1.00 21.77 150 VAL D C 1
ATOM 8247 O O . VAL D 1 149 ? 25.468 72.125 -20.244 1.00 23.54 150 VAL D O 1
ATOM 8251 N N . SER D 1 150 ? 23.295 72.478 -19.725 1.00 22.99 151 SER D N 1
ATOM 8252 C CA . SER D 1 150 ? 22.808 71.556 -20.732 1.00 22.96 151 SER D CA 1
ATOM 8253 C C . SER D 1 150 ? 22.384 72.305 -21.991 1.00 23.21 151 SER D C 1
ATOM 8254 O O . SER D 1 150 ? 21.493 73.163 -21.959 1.00 23.78 151 SER D O 1
ATOM 8257 N N . VAL D 1 151 ? 23.049 71.947 -23.083 1.00 23.16 152 VAL D N 1
ATOM 8258 C CA . VAL D 1 151 ? 23.002 72.713 -24.334 1.00 24.26 152 VAL D CA 1
ATOM 8259 C C . VAL D 1 151 ? 21.937 72.181 -25.294 1.00 24.40 152 VAL D C 1
ATOM 8260 O O . VAL D 1 151 ? 21.970 71.035 -25.720 1.00 24.00 152 VAL D O 1
ATOM 8264 N N . ASN D 1 152 ? 20.990 73.047 -25.614 1.00 26.12 153 ASN D N 1
ATOM 8265 C CA . ASN D 1 152 ? 19.924 72.706 -26.548 1.00 28.33 153 ASN D CA 1
ATOM 8266 C C . ASN D 1 152 ? 20.427 72.930 -27.973 1.00 29.11 153 ASN D C 1
ATOM 8267 O O . ASN D 1 152 ? 19.970 73.836 -28.663 1.00 29.85 153 ASN D O 1
ATOM 8272 N N . TYR D 1 153 ? 21.359 72.092 -28.401 1.00 29.23 154 TYR D N 1
ATOM 8273 C CA . TYR D 1 153 ? 21.997 72.239 -29.694 1.00 30.40 154 TYR D CA 1
ATOM 8274 C C . TYR D 1 153 ? 21.056 71.978 -30.890 1.00 31.18 154 TYR D C 1
ATOM 8275 O O . TYR D 1 153 ? 20.070 71.210 -30.778 1.00 29.65 154 TYR D O 1
ATOM 8284 N N . ARG D 1 154 ? 21.364 72.619 -32.029 1.00 30.74 155 ARG D N 1
ATOM 8285 C CA . ARG D 1 154 ? 20.552 72.473 -33.236 1.00 31.34 155 ARG D CA 1
ATOM 8286 C C . ARG D 1 154 ? 20.693 71.077 -33.796 1.00 30.10 155 ARG D C 1
ATOM 8287 O O . ARG D 1 154 ? 21.800 70.539 -33.882 1.00 30.37 155 ARG D O 1
ATOM 8295 N N . ARG D 1 155 ? 19.560 70.500 -34.196 1.00 30.00 156 ARG D N 1
ATOM 8296 C CA . ARG D 1 155 ? 19.502 69.077 -34.576 1.00 29.68 156 ARG D CA 1
ATOM 8297 C C . ARG D 1 155 ? 19.327 68.813 -36.082 1.00 30.42 156 ARG D C 1
ATOM 8298 O O . ARG D 1 155 ? 18.649 69.575 -36.786 1.00 30.97 156 ARG D O 1
ATOM 8306 N N . ALA D 1 156 ? 19.904 67.711 -36.535 1.00 30.62 157 ALA D N 1
ATOM 8307 C CA . ALA D 1 156 ? 19.650 67.183 -37.853 1.00 31.53 157 ALA D CA 1
ATOM 8308 C C . ALA D 1 156 ? 18.235 66.556 -37.938 1.00 32.22 157 ALA D C 1
ATOM 8309 O O . ALA D 1 156 ? 17.592 66.338 -36.905 1.00 32.22 157 ALA D O 1
ATOM 8311 N N . PRO D 1 157 ? 17.734 66.282 -39.169 1.00 33.54 158 PRO D N 1
ATOM 8312 C CA . PRO D 1 157 ? 18.378 66.524 -40.491 1.00 34.41 158 PRO D CA 1
ATOM 8313 C C . PRO D 1 157 ? 18.330 67.987 -40.935 1.00 35.65 158 PRO D C 1
ATOM 8314 O O . PRO D 1 157 ? 19.034 68.384 -41.873 1.00 35.57 158 PRO D O 1
ATOM 8318 N N . GLU D 1 158 ? 17.483 68.754 -40.261 1.00 36.13 159 GLU D N 1
ATOM 8319 C CA . GLU D 1 158 ? 17.217 70.157 -40.517 1.00 37.94 159 GLU D CA 1
ATOM 8320 C C . GLU D 1 158 ? 18.443 71.051 -40.346 1.00 38.77 159 GLU D C 1
ATOM 8321 O O . GLU D 1 158 ? 18.554 72.097 -41.019 1.00 39.22 159 GLU D O 1
ATOM 8327 N N . HIS D 1 159 ? 19.354 70.656 -39.451 1.00 38.29 160 HIS D N 1
ATOM 8328 C CA . HIS D 1 159 ? 20.642 71.342 -39.270 1.00 38.17 160 HIS D CA 1
ATOM 8329 C C . HIS D 1 159 ? 21.747 70.321 -39.320 1.00 37.91 160 HIS D C 1
ATOM 8330 O O . HIS D 1 159 ? 21.905 69.508 -38.415 1.00 38.42 160 HIS D O 1
ATOM 8337 N N . ARG D 1 160 ? 22.524 70.341 -40.383 1.00 37.88 161 ARG D N 1
ATOM 8338 C CA . ARG D 1 160 ? 23.547 69.337 -40.581 1.00 37.94 161 ARG D CA 1
ATOM 8339 C C . ARG D 1 160 ? 24.863 69.798 -39.980 1.00 37.81 161 ARG D C 1
ATOM 8340 O O . ARG D 1 160 ? 24.966 70.912 -39.485 1.00 37.98 161 ARG D O 1
ATOM 8348 N N . TYR D 1 161 ? 25.864 68.937 -40.024 1.00 38.03 162 TYR D N 1
ATOM 8349 C CA . TYR D 1 161 ? 27.213 69.333 -39.720 1.00 39.82 162 TYR D CA 1
ATOM 8350 C C . TYR D 1 161 ? 27.529 70.725 -40.362 1.00 40.33 162 TYR D C 1
ATOM 8351 O O . TYR D 1 161 ? 27.159 70.961 -41.513 1.00 39.07 162 TYR D O 1
ATOM 8360 N N . PRO D 1 162 ? 28.213 71.635 -39.619 1.00 40.22 163 PRO D N 1
ATOM 8361 C CA . PRO D 1 162 ? 28.728 71.478 -38.256 1.00 40.07 163 PRO D CA 1
ATOM 8362 C C . PRO D 1 162 ? 27.959 72.271 -37.197 1.00 39.52 163 PRO D C 1
ATOM 8363 O O . PRO D 1 162 ? 28.567 72.687 -36.204 1.00 40.46 163 PRO D O 1
ATOM 8367 N N . CYS D 1 163 ? 26.666 72.494 -37.400 1.00 39.14 164 CYS D N 1
ATOM 8368 C CA . CYS D 1 163 ? 25.882 73.368 -36.542 1.00 39.03 164 CYS D CA 1
ATOM 8369 C C . CYS D 1 163 ? 25.980 72.962 -35.059 1.00 38.89 164 CYS D C 1
ATOM 8370 O O . CYS D 1 163 ? 26.096 73.825 -34.189 1.00 38.05 164 CYS D O 1
ATOM 8373 N N . ALA D 1 164 ? 25.956 71.653 -34.794 1.00 38.80 165 ALA D N 1
ATOM 8374 C CA . ALA D 1 164 ? 25.958 71.148 -33.408 1.00 38.53 165 ALA D CA 1
ATOM 8375 C C . ALA D 1 164 ? 27.269 71.546 -32.729 1.00 38.08 165 ALA D C 1
ATOM 8376 O O . ALA D 1 164 ? 27.270 72.068 -31.607 1.00 38.57 165 ALA D O 1
ATOM 8378 N N . TYR D 1 165 ? 28.371 71.333 -33.436 1.00 37.24 166 TYR D N 1
ATOM 8379 C CA . TYR D 1 165 ? 29.697 71.715 -32.962 1.00 37.19 166 TYR D CA 1
ATOM 8380 C C . TYR D 1 165 ? 29.885 73.205 -32.723 1.00 36.69 166 TYR D C 1
ATOM 8381 O O . TYR D 1 165 ? 30.539 73.598 -31.757 1.00 37.65 166 TYR D O 1
ATOM 8390 N N . ASP D 1 166 ? 29.319 74.030 -33.595 1.00 37.29 167 ASP D N 1
ATOM 8391 C CA . ASP D 1 166 ? 29.367 75.481 -33.451 1.00 36.69 167 ASP D CA 1
ATOM 8392 C C . ASP D 1 166 ? 28.610 75.897 -32.209 1.00 36.53 167 ASP D C 1
ATOM 8393 O O . ASP D 1 166 ? 29.046 76.802 -31.475 1.00 36.42 167 ASP D O 1
ATOM 8398 N N . ASP D 1 167 ? 27.457 75.254 -31.993 1.00 34.72 168 ASP D N 1
ATOM 8399 C CA . ASP D 1 167 ? 26.634 75.536 -30.829 1.00 34.17 168 ASP D CA 1
ATOM 8400 C C . ASP D 1 167 ? 27.371 75.157 -29.538 1.00 33.21 168 ASP D C 1
ATOM 8401 O O . ASP D 1 167 ? 27.269 75.846 -28.529 1.00 32.68 168 ASP D O 1
ATOM 8406 N N . GLY D 1 168 ? 28.119 74.065 -29.573 1.00 32.89 169 GLY D N 1
ATOM 8407 C CA . GLY D 1 168 ? 28.901 73.667 -28.414 1.00 33.59 169 GLY D CA 1
ATOM 8408 C C . GLY D 1 168 ? 29.944 74.716 -28.084 1.00 33.90 169 GLY D C 1
ATOM 8409 O O . GLY D 1 168 ? 30.193 75.024 -26.924 1.00 32.40 169 GLY D O 1
ATOM 8410 N N . TRP D 1 169 ? 30.552 75.268 -29.134 1.00 34.91 170 TRP D N 1
ATOM 8411 C CA . TRP D 1 169 ? 31.582 76.287 -28.990 1.00 34.88 170 TRP D CA 1
ATOM 8412 C C . TRP D 1 169 ? 30.949 77.547 -28.436 1.00 34.31 170 TRP D C 1
ATOM 8413 O O . TRP D 1 169 ? 31.477 78.119 -27.483 1.00 35.23 170 TRP D O 1
ATOM 8424 N N . THR D 1 170 ? 29.780 77.953 -28.940 1.00 33.47 171 THR D N 1
ATOM 8425 C CA . THR D 1 170 ? 29.143 79.148 -28.395 1.00 33.18 171 THR D CA 1
ATOM 8426 C C . THR D 1 170 ? 28.950 78.966 -26.880 1.00 32.85 171 THR D C 1
ATOM 8427 O O . THR D 1 170 ? 29.214 79.882 -26.076 1.00 30.95 171 THR D O 1
ATOM 8431 N N . ALA D 1 171 ? 28.521 77.760 -26.492 1.00 32.32 172 ALA D N 1
ATOM 8432 C CA . ALA D 1 171 ? 28.194 77.479 -25.096 1.00 32.13 172 ALA D CA 1
ATOM 8433 C C . ALA D 1 171 ? 29.441 77.537 -24.235 1.00 32.23 172 ALA D C 1
ATOM 8434 O O . ALA D 1 171 ? 29.423 78.141 -23.162 1.00 32.26 172 ALA D O 1
ATOM 8436 N N . LEU D 1 172 ? 30.512 76.895 -24.697 1.00 31.87 173 LEU D N 1
ATOM 8437 C CA . LEU D 1 172 ? 31.777 76.938 -23.971 1.00 33.01 173 LEU D CA 1
ATOM 8438 C C . LEU D 1 172 ? 32.263 78.357 -23.714 1.00 33.83 173 LEU D C 1
ATOM 8439 O O . LEU D 1 172 ? 32.582 78.715 -22.569 1.00 33.51 173 LEU D O 1
ATOM 8444 N N . LYS D 1 173 ? 32.345 79.153 -24.784 1.00 34.37 174 LYS D N 1
ATOM 8445 C CA . LYS D 1 173 ? 32.805 80.544 -24.672 1.00 34.95 174 LYS D CA 1
ATOM 8446 C C . LYS D 1 173 ? 31.936 81.307 -23.714 1.00 35.08 174 LYS D C 1
ATOM 8447 O O . LYS D 1 173 ? 32.438 82.083 -22.887 1.00 35.76 174 LYS D O 1
ATOM 8451 N N . TRP D 1 174 ? 30.627 81.071 -23.803 1.00 34.05 175 TRP D N 1
ATOM 8452 C CA . TRP D 1 174 ? 29.688 81.778 -22.982 1.00 33.67 175 TRP D CA 1
ATOM 8453 C C . TRP D 1 174 ? 29.910 81.470 -21.502 1.00 33.79 175 TRP D C 1
ATOM 8454 O O . TRP D 1 174 ? 29.891 82.376 -20.664 1.00 33.43 175 TRP D O 1
ATOM 8465 N N . VAL D 1 175 ? 30.125 80.193 -21.188 1.00 33.38 176 VAL D N 1
ATOM 8466 C CA . VAL D 1 175 ? 30.335 79.750 -19.804 1.00 32.96 176 VAL D CA 1
ATOM 8467 C C . VAL D 1 175 ? 31.640 80.357 -19.266 1.00 33.53 176 VAL D C 1
ATOM 8468 O O . VAL D 1 175 ? 31.664 80.897 -18.159 1.00 32.25 176 VAL D O 1
ATOM 8472 N N . MET D 1 176 ? 32.708 80.255 -20.055 1.00 34.26 177 MET D N 1
ATOM 8473 C CA . MET D 1 176 ? 34.014 80.856 -19.699 1.00 36.39 177 MET D CA 1
ATOM 8474 C C . MET D 1 176 ? 33.909 82.338 -19.332 1.00 36.44 177 MET D C 1
ATOM 8475 O O . MET D 1 176 ? 34.696 82.821 -18.525 1.00 37.36 177 MET D O 1
ATOM 8480 N N . SER D 1 177 ? 32.930 83.033 -19.905 1.00 36.53 178 SER D N 1
ATOM 8481 C CA . SER D 1 177 ? 32.779 84.478 -19.769 1.00 37.65 178 SER D CA 1
ATOM 8482 C C . SER D 1 177 ? 31.983 84.902 -18.543 1.00 38.07 178 SER D C 1
ATOM 8483 O O . SER D 1 177 ? 32.051 86.062 -18.140 1.00 38.30 178 SER D O 1
ATOM 8486 N N . GLN D 1 178 ? 31.238 83.971 -17.937 1.00 37.11 179 GLN D N 1
ATOM 8487 C CA . GLN D 1 178 ? 30.342 84.317 -16.831 1.00 37.01 179 GLN D CA 1
ATOM 8488 C C . GLN D 1 178 ? 30.985 84.175 -15.453 1.00 37.10 179 GLN D C 1
ATOM 8489 O O . GLN D 1 178 ? 31.491 83.090 -15.106 1.00 36.68 179 GLN D O 1
ATOM 8495 N N . PRO D 1 179 ? 30.956 85.267 -14.657 1.00 36.64 180 PRO D N 1
ATOM 8496 C CA . PRO D 1 179 ? 31.521 85.239 -13.306 1.00 36.25 180 PRO D CA 1
ATOM 8497 C C . PRO D 1 179 ? 30.780 84.265 -12.385 1.00 35.37 180 PRO D C 1
ATOM 8498 O O . PRO D 1 179 ? 31.367 83.735 -11.446 1.00 34.66 180 PRO D O 1
ATOM 8502 N N . PHE D 1 180 ? 29.505 84.017 -12.658 1.00 35.08 181 PHE D N 1
ATOM 8503 C CA . PHE D 1 180 ? 28.760 83.099 -11.802 1.00 35.49 181 PHE D CA 1
ATOM 8504 C C . PHE D 1 180 ? 29.092 81.630 -12.073 1.00 33.61 181 PHE D C 1
ATOM 8505 O O . PHE D 1 180 ? 28.728 80.764 -11.281 1.00 33.69 181 PHE D O 1
ATOM 8513 N N . MET D 1 181 ? 29.859 81.372 -13.132 1.00 31.59 182 MET D N 1
ATOM 8514 C CA . MET D 1 181 ? 30.303 80.019 -13.487 1.00 29.77 182 MET D CA 1
ATOM 8515 C C . MET D 1 181 ? 31.591 79.603 -12.796 1.00 28.94 182 MET D C 1
ATOM 8516 O O . MET D 1 181 ? 32.197 78.574 -13.126 1.00 27.32 182 MET D O 1
ATOM 8521 N N . ARG D 1 182 ? 32.037 80.415 -11.839 1.00 29.07 183 ARG D N 1
ATOM 8522 C CA . ARG D 1 182 ? 33.281 80.100 -11.098 1.00 28.93 183 ARG D CA 1
ATOM 8523 C C . ARG D 1 182 ? 33.190 80.677 -9.706 1.00 29.01 183 ARG D C 1
ATOM 8524 O O . ARG D 1 182 ? 32.417 81.628 -9.467 1.00 29.52 183 ARG D O 1
ATOM 8532 N N . SER D 1 183 ? 33.935 80.110 -8.769 1.00 29.14 184 SER D N 1
ATOM 8533 C CA . SER D 1 183 ? 33.872 80.638 -7.417 1.00 30.33 184 SER D CA 1
ATOM 8534 C C . SER D 1 183 ? 34.524 82.050 -7.317 1.00 31.22 184 SER D C 1
ATOM 8535 O O . SER D 1 183 ? 35.283 82.478 -8.200 1.00 30.14 184 SER D O 1
ATOM 8538 N N . GLY D 1 184 ? 34.200 82.749 -6.232 1.00 32.15 185 GLY D N 1
ATOM 8539 C CA . GLY D 1 184 ? 34.729 84.097 -5.957 1.00 32.29 185 GLY D CA 1
ATOM 8540 C C . GLY D 1 184 ? 36.242 84.199 -5.999 1.00 32.96 185 GLY D C 1
ATOM 8541 O O . GLY D 1 184 ? 36.761 85.245 -6.399 1.00 32.93 185 GLY D O 1
ATOM 8542 N N . GLY D 1 185 ? 36.936 83.122 -5.626 1.00 31.33 186 GLY D N 1
ATOM 8543 C CA . GLY D 1 185 ? 38.394 83.109 -5.567 1.00 31.82 186 GLY D CA 1
ATOM 8544 C C . GLY D 1 185 ? 39.106 82.627 -6.821 1.00 31.75 186 GLY D C 1
ATOM 8545 O O . GLY D 1 185 ? 40.335 82.577 -6.858 1.00 30.97 186 GLY D O 1
ATOM 8546 N N . ASP D 1 186 ? 38.334 82.271 -7.856 1.00 31.70 187 ASP D N 1
ATOM 8547 C CA . ASP D 1 186 ? 38.891 81.670 -9.063 1.00 31.65 187 ASP D CA 1
ATOM 8548 C C . ASP D 1 186 ? 38.874 82.726 -10.151 1.00 31.72 187 ASP D C 1
ATOM 8549 O O . ASP D 1 186 ? 37.895 83.463 -10.270 1.00 30.56 187 ASP D O 1
ATOM 8554 N N . ALA D 1 187 ? 39.928 82.785 -10.952 1.00 32.20 188 ALA D N 1
ATOM 8555 C CA . ALA D 1 187 ? 39.950 83.735 -12.071 1.00 33.44 188 ALA D CA 1
ATOM 8556 C C . ALA D 1 187 ? 39.281 83.158 -13.332 1.00 33.55 188 ALA D C 1
ATOM 8557 O O . ALA D 1 187 ? 38.789 83.926 -14.177 1.00 34.45 188 ALA D O 1
ATOM 8559 N N . GLN D 1 188 ? 39.209 81.824 -13.418 1.00 32.97 189 GLN D N 1
ATOM 8560 C CA . GLN D 1 188 ? 38.616 81.136 -14.578 1.00 33.46 189 GLN D CA 1
ATOM 8561 C C . GLN D 1 188 ? 37.654 79.992 -14.125 1.00 32.18 189 GLN D C 1
ATOM 8562 O O . GLN D 1 188 ? 37.873 79.384 -13.074 1.00 30.87 189 GLN D O 1
ATOM 8568 N N . ALA D 1 189 ? 36.607 79.731 -14.921 1.00 31.47 190 ALA D N 1
ATOM 8569 C CA . ALA D 1 189 ? 35.698 78.584 -14.702 1.00 30.81 190 ALA D CA 1
ATOM 8570 C C . ALA D 1 189 ? 36.477 77.294 -14.811 1.00 31.07 190 ALA D C 1
ATOM 8571 O O . ALA D 1 189 ? 37.434 77.222 -15.577 1.00 31.20 190 ALA D O 1
ATOM 8573 N N . ARG D 1 190 ? 36.080 76.256 -14.070 1.00 29.80 191 ARG D N 1
ATOM 8574 C CA . ARG D 1 190 ? 36.742 74.965 -14.198 1.00 29.52 191 ARG D CA 1
ATOM 8575 C C . ARG D 1 190 ? 35.764 74.029 -14.934 1.00 29.83 191 ARG D C 1
ATOM 8576 O O . ARG D 1 190 ? 34.838 73.488 -14.320 1.00 28.93 191 ARG D O 1
ATOM 8584 N N . VAL D 1 191 ? 35.980 73.871 -16.235 1.00 29.12 192 VAL D N 1
ATOM 8585 C CA . VAL D 1 191 ? 34.958 73.337 -17.149 1.00 29.71 192 VAL D CA 1
ATOM 8586 C C . VAL D 1 191 ? 35.206 71.889 -17.516 1.00 29.06 192 VAL D C 1
ATOM 8587 O O . VAL D 1 191 ? 36.337 71.503 -17.849 1.00 28.38 192 VAL D O 1
ATOM 8591 N N . PHE D 1 192 ? 34.135 71.086 -17.473 1.00 27.26 193 PHE D N 1
ATOM 8592 C CA . PHE D 1 192 ? 34.191 69.743 -18.060 1.00 25.87 193 PHE D CA 1
ATOM 8593 C C . PHE D 1 192 ? 33.187 69.675 -19.206 1.00 24.92 193 PHE D C 1
ATOM 8594 O O . PHE D 1 192 ? 32.151 70.288 -19.140 1.00 24.05 193 PHE D O 1
ATOM 8602 N N . LEU D 1 193 ? 33.503 68.936 -20.256 1.00 24.67 194 LEU D N 1
ATOM 8603 C CA . LEU D 1 193 ? 32.609 68.802 -21.387 1.00 24.78 194 LEU D CA 1
ATOM 8604 C C . LEU D 1 193 ? 32.110 67.378 -21.295 1.00 23.80 194 LEU D C 1
ATOM 8605 O O . LEU D 1 193 ? 32.880 66.495 -20.981 1.00 24.09 194 LEU D O 1
ATOM 8610 N N . SER D 1 194 ? 30.826 67.171 -21.564 1.00 24.17 195 SER D N 1
ATOM 8611 C CA . SER D 1 194 ? 30.216 65.852 -21.312 1.00 22.99 195 SER D CA 1
ATOM 8612 C C . SER D 1 194 ? 29.139 65.633 -22.329 1.00 21.92 195 SER D C 1
ATOM 8613 O O . SER D 1 194 ? 28.510 66.580 -22.775 1.00 21.12 195 SER D O 1
ATOM 8616 N N . GLY D 1 195 ? 28.904 64.373 -22.666 1.00 21.36 196 GLY D N 1
ATOM 8617 C CA . GLY D 1 195 ? 27.723 64.022 -23.418 1.00 20.76 196 GLY D CA 1
ATOM 8618 C C . GLY D 1 195 ? 27.581 62.534 -23.630 1.00 20.85 196 GLY D C 1
ATOM 8619 O O . GLY D 1 195 ? 28.552 61.785 -23.532 1.00 20.70 196 GLY D O 1
ATOM 8620 N N . ASP D 1 196 ? 26.362 62.109 -23.933 1.00 20.70 197 ASP D N 1
ATOM 8621 C CA . ASP D 1 196 ? 26.128 60.739 -24.351 1.00 21.46 197 ASP D CA 1
ATOM 8622 C C . ASP D 1 196 ? 25.754 60.670 -25.826 1.00 21.61 197 ASP D C 1
ATOM 8623 O O . ASP D 1 196 ? 25.281 61.647 -26.387 1.00 21.82 197 ASP D O 1
ATOM 8628 N N . SER D 1 197 ? 25.981 59.510 -26.432 1.00 21.80 198 SER D N 1
ATOM 8629 C CA . SER D 1 197 ? 25.567 59.285 -27.805 1.00 23.06 198 SER D CA 1
ATOM 8630 C C . SER D 1 197 ? 26.149 60.439 -28.673 1.00 23.39 198 SER D C 1
ATOM 8631 O O . SER D 1 197 ? 27.344 60.741 -28.558 1.00 24.33 198 SER D O 1
ATOM 8634 N N . SER D 1 198 ? 25.341 61.077 -29.511 1.00 24.18 199 SER D N 1
ATOM 8635 C CA . SER D 1 198 ? 25.832 62.228 -30.314 1.00 25.00 199 SER D CA 1
ATOM 8636 C C . SER D 1 198 ? 26.433 63.370 -29.485 1.00 24.75 199 SER D C 1
ATOM 8637 O O . SER D 1 198 ? 27.374 64.042 -29.917 1.00 25.62 199 SER D O 1
ATOM 8640 N N . GLY D 1 199 ? 25.910 63.566 -28.273 1.00 24.48 200 GLY D N 1
ATOM 8641 C CA . GLY D 1 199 ? 26.481 64.491 -27.318 1.00 24.21 200 GLY D CA 1
ATOM 8642 C C . GLY D 1 199 ? 27.942 64.258 -26.981 1.00 25.03 200 GLY D C 1
ATOM 8643 O O . GLY D 1 199 ? 28.661 65.219 -26.771 1.00 25.52 200 GLY D O 1
ATOM 8644 N N . GLY D 1 200 ? 28.369 63.001 -26.878 1.00 24.43 201 GLY D N 1
ATOM 8645 C CA . GLY D 1 200 ? 29.770 62.665 -26.619 1.00 25.94 201 GLY D CA 1
ATOM 8646 C C . GLY D 1 200 ? 30.638 62.992 -27.825 1.00 27.39 201 GLY D C 1
ATOM 8647 O O . GLY D 1 200 ? 31.800 63.396 -27.680 1.00 26.73 201 GLY D O 1
ATOM 8648 N N . ASN D 1 201 ? 30.076 62.792 -29.023 1.00 27.66 202 ASN D N 1
ATOM 8649 C CA . ASN D 1 201 ? 30.743 63.188 -30.258 1.00 28.81 202 ASN D CA 1
ATOM 8650 C C . ASN D 1 201 ? 30.918 64.705 -30.257 1.00 28.40 202 ASN D C 1
ATOM 8651 O O . ASN D 1 201 ? 32.007 65.193 -30.465 1.00 30.17 202 ASN D O 1
ATOM 8656 N N . ILE D 1 202 ? 29.873 65.445 -29.923 1.00 29.47 203 ILE D N 1
ATOM 8657 C CA . ILE D 1 202 ? 29.941 66.909 -29.823 1.00 29.54 203 ILE D CA 1
ATOM 8658 C C . ILE D 1 202 ? 30.994 67.354 -28.786 1.00 30.81 203 ILE D C 1
ATOM 8659 O O . ILE D 1 202 ? 31.929 68.140 -29.114 1.00 30.86 203 ILE D O 1
ATOM 8664 N N . ALA D 1 203 ? 30.899 66.826 -27.553 1.00 29.89 204 ALA D N 1
ATOM 8665 C CA . ALA D 1 203 ? 31.933 67.099 -26.532 1.00 29.75 204 ALA D CA 1
ATOM 8666 C C . ALA D 1 203 ? 33.342 66.970 -27.081 1.00 31.34 204 ALA D C 1
ATOM 8667 O O . ALA D 1 203 ? 34.195 67.829 -26.811 1.00 31.14 204 ALA D O 1
ATOM 8669 N N . HIS D 1 204 ? 33.609 65.868 -27.776 1.00 31.84 205 HIS D N 1
ATOM 8670 C CA . HIS D 1 204 ? 34.918 65.633 -28.347 1.00 33.86 205 HIS D CA 1
ATOM 8671 C C . HIS D 1 204 ? 35.348 66.763 -29.295 1.00 34.71 205 HIS D C 1
ATOM 8672 O O . HIS D 1 204 ? 36.463 67.290 -29.142 1.00 35.67 205 HIS D O 1
ATOM 8679 N N . HIS D 1 205 ? 34.489 67.104 -30.261 1.00 35.29 206 HIS D N 1
ATOM 8680 C CA . HIS D 1 205 ? 34.820 68.125 -31.266 1.00 36.17 206 HIS D CA 1
ATOM 8681 C C . HIS D 1 205 ? 34.964 69.505 -30.642 1.00 36.85 206 HIS D C 1
ATOM 8682 O O . HIS D 1 205 ? 35.879 70.269 -31.009 1.00 38.02 206 HIS D O 1
ATOM 8689 N N . VAL D 1 206 ? 34.116 69.814 -29.668 1.00 36.56 207 VAL D N 1
ATOM 8690 C CA . VAL D 1 206 ? 34.261 71.052 -28.915 1.00 36.70 207 VAL D CA 1
ATOM 8691 C C . VAL D 1 206 ? 35.598 71.121 -28.190 1.00 37.28 207 VAL D C 1
ATOM 8692 O O . VAL D 1 206 ? 36.222 72.196 -28.161 1.00 36.58 207 VAL D O 1
ATOM 8696 N N . ALA D 1 207 ? 36.023 69.992 -27.608 1.00 37.58 208 ALA D N 1
ATOM 8697 C CA . ALA D 1 207 ? 37.285 69.889 -26.860 1.00 38.80 208 ALA D CA 1
ATOM 8698 C C . ALA D 1 207 ? 38.500 70.078 -27.761 1.00 39.96 208 ALA D C 1
ATOM 8699 O O . ALA D 1 207 ? 39.529 70.592 -27.314 1.00 39.77 208 ALA D O 1
ATOM 8701 N N . VAL D 1 208 ? 38.388 69.598 -28.998 1.00 40.73 209 VAL D N 1
ATOM 8702 C CA . VAL D 1 208 ? 39.429 69.781 -30.018 1.00 42.04 209 VAL D CA 1
ATOM 8703 C C . VAL D 1 208 ? 39.562 71.247 -30.392 1.00 42.35 209 VAL D C 1
ATOM 8704 O O . VAL D 1 208 ? 40.662 71.748 -30.459 1.00 43.27 209 VAL D O 1
ATOM 8708 N N . ARG D 1 209 ? 38.441 71.922 -30.609 1.00 43.81 210 ARG D N 1
ATOM 8709 C CA . ARG D 1 209 ? 38.457 73.333 -30.940 1.00 45.04 210 ARG D CA 1
ATOM 8710 C C . ARG D 1 209 ? 39.048 74.143 -29.762 1.00 45.64 210 ARG D C 1
ATOM 8711 O O . ARG D 1 209 ? 39.921 74.987 -29.971 1.00 44.95 210 ARG D O 1
ATOM 8719 N N . ALA D 1 210 ? 38.596 73.855 -28.537 1.00 45.52 211 ALA D N 1
ATOM 8720 C CA . ALA D 1 210 ? 39.128 74.477 -27.314 1.00 45.99 211 ALA D CA 1
ATOM 8721 C C . ALA D 1 210 ? 40.641 74.315 -27.167 1.00 46.62 211 ALA D C 1
ATOM 8722 O O . ALA D 1 210 ? 41.357 75.294 -26.873 1.00 47.00 211 ALA D O 1
ATOM 8724 N N . ALA D 1 211 ? 41.125 73.092 -27.363 1.00 46.62 212 ALA D N 1
ATOM 8725 C CA . ALA D 1 211 ? 42.559 72.829 -27.385 1.00 47.38 212 ALA D CA 1
ATOM 8726 C C . ALA D 1 211 ? 43.256 73.671 -28.477 1.00 47.94 212 ALA D C 1
ATOM 8727 O O . ALA D 1 211 ? 44.280 74.296 -28.220 1.00 48.11 212 ALA D O 1
ATOM 8729 N N . ASP D 1 212 ? 42.675 73.701 -29.679 1.00 48.80 213 ASP D N 1
ATOM 8730 C CA . ASP D 1 212 ? 43.214 74.474 -30.808 1.00 49.42 213 ASP D CA 1
ATOM 8731 C C . ASP D 1 212 ? 43.371 75.953 -30.483 1.00 49.39 213 ASP D C 1
ATOM 8732 O O . ASP D 1 212 ? 44.253 76.606 -31.010 1.00 49.52 213 ASP D O 1
ATOM 8737 N N . GLU D 1 213 ? 42.493 76.484 -29.640 1.00 48.93 214 GLU D N 1
ATOM 8738 C CA . GLU D 1 213 ? 42.474 77.903 -29.356 1.00 48.97 214 GLU D CA 1
ATOM 8739 C C . GLU D 1 213 ? 42.956 78.243 -27.955 1.00 48.35 214 GLU D C 1
ATOM 8740 O O . GLU D 1 213 ? 42.681 79.337 -27.441 1.00 48.75 214 GLU D O 1
ATOM 8746 N N . GLY D 1 214 ? 43.673 77.304 -27.346 1.00 47.82 215 GLY D N 1
ATOM 8747 C CA . GLY D 1 214 ? 44.237 77.482 -26.012 1.00 47.06 215 GLY D CA 1
ATOM 8748 C C . GLY D 1 214 ? 43.265 77.663 -24.852 1.00 46.89 215 GLY D C 1
ATOM 8749 O O . GLY D 1 214 ? 43.669 78.145 -23.786 1.00 46.53 215 GLY D O 1
ATOM 8750 N N . VAL D 1 215 ? 41.998 77.284 -25.050 1.00 45.89 216 VAL D N 1
ATOM 8751 C CA . VAL D 1 215 ? 40.973 77.312 -23.981 1.00 44.79 216 VAL D CA 1
ATOM 8752 C C . VAL D 1 215 ? 41.061 76.015 -23.152 1.00 43.72 216 VAL D C 1
ATOM 8753 O O . VAL D 1 215 ? 40.993 74.895 -23.708 1.00 43.66 216 VAL D O 1
ATOM 8757 N N . LYS D 1 216 ? 41.235 76.183 -21.837 1.00 42.01 217 LYS D N 1
ATOM 8758 C CA . LYS D 1 216 ? 41.469 75.073 -20.908 1.00 41.09 217 LYS D CA 1
ATOM 8759 C C . LYS D 1 216 ? 40.160 74.353 -20.499 1.00 39.65 217 LYS D C 1
ATOM 8760 O O . LYS D 1 216 ? 39.197 74.980 -20.030 1.00 39.58 217 LYS D O 1
ATOM 8763 N N . VAL D 1 217 ? 40.155 73.040 -20.713 1.00 37.72 218 VAL D N 1
ATOM 8764 C CA . VAL D 1 217 ? 39.031 72.171 -20.374 1.00 35.88 218 VAL D CA 1
ATOM 8765 C C . VAL D 1 217 ? 39.590 71.154 -19.418 1.00 34.43 218 VAL D C 1
ATOM 8766 O O . VAL D 1 217 ? 40.494 70.421 -19.787 1.00 33.93 218 VAL D O 1
ATOM 8770 N N . CYS D 1 218 ? 39.047 71.106 -18.190 1.00 32.97 219 CYS D N 1
ATOM 8771 C CA . CYS D 1 218 ? 39.517 70.190 -17.158 1.00 32.38 219 CYS D CA 1
ATOM 8772 C C . CYS D 1 218 ? 39.340 68.721 -17.470 1.00 31.20 219 CYS D C 1
ATOM 8773 O O . CYS D 1 218 ? 40.036 67.886 -16.890 1.00 30.63 219 CYS D O 1
ATOM 8776 N N . GLY D 1 219 ? 38.387 68.381 -18.338 1.00 28.72 220 GLY D N 1
ATOM 8777 C CA . GLY D 1 219 ? 38.213 66.974 -18.681 1.00 26.87 220 GLY D CA 1
ATOM 8778 C C . GLY D 1 219 ? 36.970 66.745 -19.509 1.00 26.42 220 GLY D C 1
ATOM 8779 O O . GLY D 1 219 ? 36.078 67.602 -19.528 1.00 25.96 220 GLY D O 1
ATOM 8780 N N . ASN D 1 220 ? 36.928 65.592 -20.177 1.00 24.98 221 ASN D N 1
ATOM 8781 C CA . ASN D 1 220 ? 35.784 65.220 -20.995 1.00 25.02 221 ASN D CA 1
ATOM 8782 C C . ASN D 1 220 ? 35.164 63.965 -20.401 1.00 24.03 221 ASN D C 1
ATOM 8783 O O . ASN D 1 220 ? 35.873 63.042 -19.962 1.00 22.81 221 ASN D O 1
ATOM 8788 N N . ILE D 1 221 ? 33.834 63.939 -20.379 1.00 24.40 222 ILE D N 1
ATOM 8789 C CA . ILE D 1 221 ? 33.106 62.763 -19.847 1.00 23.11 222 ILE D CA 1
ATOM 8790 C C . ILE D 1 221 ? 32.145 62.222 -20.926 1.00 22.60 222 ILE D C 1
ATOM 8791 O O . ILE D 1 221 ? 31.103 62.813 -21.197 1.00 20.80 222 ILE D O 1
ATOM 8796 N N . LEU D 1 222 ? 32.494 61.082 -21.522 1.00 22.80 223 LEU D N 1
ATOM 8797 C CA . LEU D 1 222 ? 31.819 60.574 -22.704 1.00 23.73 223 LEU D CA 1
ATOM 8798 C C . LEU D 1 222 ? 31.058 59.295 -22.340 1.00 22.91 223 LEU D C 1
ATOM 8799 O O . LEU D 1 222 ? 31.624 58.356 -21.790 1.00 23.11 223 LEU D O 1
ATOM 8804 N N . LEU D 1 223 ? 29.763 59.286 -22.622 1.00 22.50 224 LEU D N 1
ATOM 8805 C CA . LEU D 1 223 ? 28.944 58.112 -22.310 1.00 22.66 224 LEU D CA 1
ATOM 8806 C C . LEU D 1 223 ? 28.453 57.548 -23.626 1.00 22.48 224 LEU D C 1
ATOM 8807 O O . LEU D 1 223 ? 27.641 58.176 -24.263 1.00 22.92 224 LEU D O 1
ATOM 8812 N N . ASN D 1 224 ? 28.949 56.377 -24.038 1.00 23.62 225 ASN D N 1
ATOM 8813 C CA . ASN D 1 224 ? 28.597 55.795 -25.339 1.00 24.80 225 ASN D CA 1
ATOM 8814 C C . ASN D 1 224 ? 28.630 56.826 -26.480 1.00 25.46 225 ASN D C 1
ATOM 8815 O O . ASN D 1 224 ? 27.679 56.929 -27.291 1.00 24.99 225 ASN D O 1
ATOM 8820 N N . ALA D 1 225 ? 29.716 57.600 -26.521 1.00 25.47 226 ALA D N 1
ATOM 8821 C CA . ALA D 1 225 ? 29.925 58.600 -27.560 1.00 25.72 226 ALA D CA 1
ATOM 8822 C C . ALA D 1 225 ? 29.738 57.959 -28.935 1.00 26.86 226 ALA D C 1
ATOM 8823 O O . ALA D 1 225 ? 30.163 56.821 -29.171 1.00 27.07 226 ALA D O 1
ATOM 8825 N N . MET D 1 226 ? 29.104 58.710 -29.814 1.00 27.06 227 MET D N 1
ATOM 8826 C CA . MET D 1 226 ? 28.673 58.200 -31.092 1.00 29.27 227 MET D CA 1
ATOM 8827 C C . MET D 1 226 ? 29.744 58.453 -32.163 1.00 29.34 227 MET D C 1
ATOM 8828 O O . MET D 1 226 ? 30.004 59.586 -32.520 1.00 29.87 227 M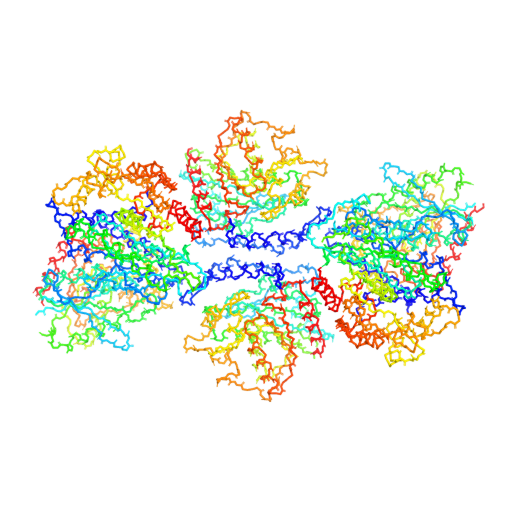ET D O 1
ATOM 8833 N N . PHE D 1 227 ? 30.349 57.373 -32.639 1.00 31.09 228 PHE D N 1
ATOM 8834 C CA . PHE D 1 227 ? 31.333 57.428 -33.737 1.00 33.13 228 PHE D CA 1
ATOM 8835 C C . PHE D 1 227 ? 30.988 56.372 -34.785 1.00 34.34 228 PHE D C 1
ATOM 8836 O O . PHE D 1 227 ? 30.316 55.385 -34.480 1.00 33.75 228 PHE D O 1
ATOM 8844 N N . GLY D 1 228 ? 31.453 56.574 -36.019 1.00 35.69 229 GLY D N 1
ATOM 8845 C CA . GLY D 1 228 ? 31.231 55.573 -37.076 1.00 36.06 229 GLY D CA 1
ATOM 8846 C C . GLY D 1 228 ? 32.353 55.475 -38.121 1.00 37.07 229 GLY D C 1
ATOM 8847 O O . GLY D 1 228 ? 33.450 55.960 -37.919 1.00 35.46 229 GLY D O 1
ATOM 8848 N N . GLY D 1 229 ? 32.037 54.846 -39.248 1.00 37.69 230 GLY D N 1
ATOM 8849 C CA . GLY D 1 229 ? 33.000 54.610 -40.324 1.00 39.20 230 GLY D CA 1
ATOM 8850 C C . GLY D 1 229 ? 32.319 53.830 -41.433 1.00 39.92 230 GLY D C 1
ATOM 8851 O O . GLY D 1 229 ? 31.236 53.283 -41.252 1.00 39.76 230 GLY D O 1
ATOM 8852 N N . THR D 1 230 ? 32.958 53.785 -42.598 1.00 41.33 231 THR D N 1
ATOM 8853 C CA . THR D 1 230 ? 32.415 53.056 -43.753 1.00 41.51 231 THR D CA 1
ATOM 8854 C C . THR D 1 230 ? 32.378 51.543 -43.547 1.00 41.88 231 THR D C 1
ATOM 8855 O O . THR D 1 230 ? 31.365 50.917 -43.826 1.00 42.57 231 THR D O 1
ATOM 8859 N N . GLU D 1 231 ? 33.458 50.948 -43.055 1.00 42.48 232 GLU D N 1
ATOM 8860 C CA . GLU D 1 231 ? 33.477 49.506 -42.787 1.00 42.88 232 GLU D CA 1
ATOM 8861 C C . GLU D 1 231 ? 32.760 49.127 -41.478 1.00 43.08 232 GLU D C 1
ATOM 8862 O O . GLU D 1 231 ? 32.759 49.902 -40.521 1.00 43.36 232 GLU D O 1
ATOM 8864 N N . ARG D 1 232 ? 32.161 47.938 -41.428 1.00 42.60 233 ARG D N 1
ATOM 8865 C CA . ARG D 1 232 ? 31.604 47.427 -40.182 1.00 42.48 233 ARG D CA 1
ATOM 8866 C C . ARG D 1 232 ? 32.686 46.838 -39.301 1.00 42.97 233 ARG D C 1
ATOM 8867 O O . ARG D 1 232 ? 33.560 46.120 -39.785 1.00 43.73 233 ARG D O 1
ATOM 8875 N N . THR D 1 233 ? 32.612 47.113 -37.998 1.00 42.13 234 THR D N 1
ATOM 8876 C CA . THR D 1 233 ? 33.464 46.465 -37.019 1.00 40.80 234 THR D CA 1
ATOM 8877 C C . THR D 1 233 ? 32.784 45.177 -36.604 1.00 40.59 234 THR D C 1
ATOM 8878 O O . THR D 1 233 ? 31.636 44.937 -36.970 1.00 40.68 234 THR D O 1
ATOM 8882 N N . GLU D 1 234 ? 33.477 44.354 -35.826 1.00 40.44 235 GLU D N 1
ATOM 8883 C CA . GLU D 1 234 ? 32.913 43.092 -35.365 1.00 40.52 235 GLU D CA 1
ATOM 8884 C C . GLU D 1 234 ? 31.713 43.320 -34.444 1.00 39.66 235 GLU D C 1
ATOM 8885 O O . GLU D 1 234 ? 30.707 42.600 -34.530 1.00 38.78 235 GLU D O 1
ATOM 8891 N N . SER D 1 235 ? 31.811 44.317 -33.557 1.00 38.20 236 SER D N 1
ATOM 8892 C CA . SER D 1 235 ? 30.734 44.523 -32.580 1.00 37.16 236 SER D CA 1
ATOM 8893 C C . SER D 1 235 ? 29.446 44.909 -33.291 1.00 37.05 236 SER D C 1
ATOM 8894 O O . SER D 1 235 ? 28.368 44.430 -32.938 1.00 36.99 236 SER D O 1
ATOM 8897 N N . GLU D 1 236 ? 29.577 45.758 -34.311 1.00 37.37 237 GLU D N 1
ATOM 8898 C CA . GLU D 1 236 ? 28.452 46.185 -35.126 1.00 38.15 237 GLU D CA 1
ATOM 8899 C C . GLU D 1 236 ? 27.736 44.979 -35.741 1.00 38.44 237 GLU D C 1
ATOM 8900 O O . GLU D 1 236 ? 26.511 44.836 -35.613 1.00 37.97 237 GLU D O 1
ATOM 8906 N N . ARG D 1 237 ? 28.513 44.095 -36.375 1.00 38.92 238 ARG D N 1
ATOM 8907 C CA . ARG D 1 237 ? 27.947 42.887 -36.968 1.00 39.06 238 ARG D CA 1
ATOM 8908 C C . ARG D 1 237 ? 27.333 41.982 -35.914 1.00 38.21 238 ARG D C 1
ATOM 8909 O O . ARG D 1 237 ? 26.196 41.552 -36.067 1.00 39.26 238 ARG D O 1
ATOM 8912 N N . ARG D 1 238 ? 28.051 41.756 -34.817 1.00 37.47 239 ARG D N 1
ATOM 8913 C CA . ARG D 1 238 ? 27.598 40.834 -33.777 1.00 36.85 239 ARG D CA 1
ATOM 8914 C C . ARG D 1 238 ? 26.322 41.277 -33.040 1.00 36.95 239 ARG D C 1
ATOM 8915 O O . ARG D 1 238 ? 25.433 40.451 -32.759 1.00 36.73 239 ARG D O 1
ATOM 8923 N N . LEU D 1 239 ? 26.227 42.578 -32.741 1.00 35.58 240 LEU D N 1
ATOM 8924 C CA . LEU D 1 239 ? 25.194 43.090 -31.836 1.00 34.72 240 LEU D CA 1
ATOM 8925 C C . LEU D 1 239 ? 24.010 43.757 -32.534 1.00 34.32 240 LEU D C 1
ATOM 8926 O O . LEU D 1 239 ? 23.043 44.148 -31.887 1.00 33.79 240 LEU D O 1
ATOM 8931 N N . ASP D 1 240 ? 24.093 43.881 -33.852 1.00 34.07 241 ASP D N 1
ATOM 8932 C CA . ASP D 1 240 ? 23.039 44.487 -34.658 1.00 34.59 241 ASP D CA 1
ATOM 8933 C C . ASP D 1 240 ? 21.679 43.898 -34.352 1.00 34.39 241 ASP D C 1
ATOM 8934 O O . ASP D 1 240 ? 21.490 42.681 -34.437 1.00 34.97 241 ASP D O 1
ATOM 8939 N N . GLY D 1 241 ? 20.749 44.771 -33.969 1.00 34.21 242 GLY D N 1
ATOM 8940 C CA . GLY D 1 241 ? 19.369 44.411 -33.659 1.00 32.94 242 GLY D CA 1
ATOM 8941 C C . GLY D 1 241 ? 19.115 43.713 -32.336 1.00 33.42 242 GLY D C 1
ATOM 8942 O O . GLY D 1 241 ? 17.968 43.427 -32.014 1.00 33.77 242 GLY D O 1
ATOM 8943 N N . LYS D 1 242 ? 20.160 43.431 -31.556 1.00 32.34 243 LYS D N 1
ATOM 8944 C CA . LYS D 1 242 ? 20.001 42.570 -30.385 1.00 31.90 243 LYS D CA 1
ATOM 8945 C C . LYS D 1 242 ? 19.620 43.347 -29.130 1.00 31.56 243 LYS D C 1
ATOM 8946 O O . LYS D 1 242 ? 18.949 42.826 -28.252 1.00 30.42 243 LYS D O 1
ATOM 8949 N N . TYR D 1 243 ? 20.082 44.595 -29.045 1.00 31.04 244 TYR D N 1
ATOM 8950 C CA . TYR D 1 243 ? 19.842 45.427 -27.874 1.00 30.49 244 TYR D CA 1
ATOM 8951 C C . TYR D 1 243 ? 19.444 46.830 -28.305 1.00 29.76 244 TYR D C 1
ATOM 8952 O O . TYR D 1 243 ? 20.229 47.778 -28.168 1.00 30.36 244 TYR D O 1
ATOM 8961 N N . PHE D 1 244 ? 18.242 46.927 -28.872 1.00 28.30 245 PHE D N 1
ATOM 8962 C CA . PHE D 1 244 ? 17.564 48.194 -29.223 1.00 27.53 245 PHE D CA 1
ATOM 8963 C C . PHE D 1 244 ? 18.051 48.921 -30.480 1.00 27.85 245 PHE D C 1
ATOM 8964 O O . PHE D 1 244 ? 17.303 49.676 -31.112 1.00 28.77 245 PHE D O 1
ATOM 8972 N N . VAL D 1 245 ? 19.308 48.726 -30.836 1.00 27.08 246 VAL D N 1
ATOM 8973 C CA . VAL D 1 245 ? 19.895 49.565 -31.874 1.00 26.26 246 VAL D CA 1
ATOM 8974 C C . VAL D 1 245 ? 20.178 48.675 -33.089 1.00 26.56 246 VAL D C 1
ATOM 8975 O O . VAL D 1 245 ? 20.607 47.540 -32.918 1.00 26.81 246 VAL D O 1
ATOM 8979 N N . THR D 1 246 ? 19.908 49.190 -34.289 1.00 27.25 247 THR D N 1
ATOM 8980 C CA . THR D 1 246 ? 20.148 48.448 -35.532 1.00 28.96 247 THR D CA 1
ATOM 8981 C C . THR D 1 246 ? 21.118 49.220 -36.410 1.00 29.68 247 THR D C 1
ATOM 8982 O O . THR D 1 246 ? 21.140 50.454 -36.375 1.00 28.97 247 THR D O 1
ATOM 8986 N N . LEU D 1 247 ? 21.910 48.506 -37.213 1.00 30.82 248 LEU D N 1
ATOM 8987 C CA . LEU D 1 247 ? 22.785 49.198 -38.172 1.00 31.90 248 LEU D CA 1
ATOM 8988 C C . LEU D 1 247 ? 22.008 50.066 -39.141 1.00 32.20 248 LEU D C 1
ATOM 8989 O O . LEU D 1 247 ? 22.474 51.116 -39.564 1.00 32.94 248 LEU D O 1
ATOM 8994 N N . GLN D 1 248 ? 20.807 49.627 -39.495 1.00 32.42 249 GLN D N 1
ATOM 8995 C CA . GLN D 1 248 ? 19.964 50.397 -40.376 1.00 33.01 249 GLN D CA 1
ATOM 8996 C C . GLN D 1 248 ? 19.727 51.786 -39.768 1.00 32.46 249 GLN D C 1
ATOM 8997 O O . GLN D 1 248 ? 19.853 52.808 -40.463 1.00 30.17 249 GLN D O 1
ATOM 9003 N N . ASP D 1 249 ? 19.352 51.828 -38.484 1.00 30.98 250 ASP D N 1
ATOM 9004 C CA . ASP D 1 249 ? 19.082 53.138 -37.884 1.00 30.48 250 ASP D CA 1
ATOM 9005 C C . ASP D 1 249 ? 20.375 53.928 -37.698 1.00 29.29 250 ASP D C 1
ATOM 9006 O O . ASP D 1 249 ? 20.385 55.140 -37.899 1.00 29.38 250 ASP D O 1
ATOM 9011 N N . ARG D 1 250 ? 21.464 53.257 -37.344 1.00 29.20 251 ARG D N 1
ATOM 9012 C CA . ARG D 1 250 ? 22.743 53.972 -37.178 1.00 29.40 251 ARG D CA 1
ATOM 9013 C C . ARG D 1 250 ? 23.083 54.693 -38.486 1.00 30.80 251 ARG D C 1
ATOM 9014 O O . ARG D 1 250 ? 23.428 55.892 -38.490 1.00 30.29 251 ARG D O 1
ATOM 9022 N N . ASP D 1 251 ? 22.938 53.982 -39.612 1.00 30.78 252 ASP D N 1
ATOM 9023 C CA . ASP D 1 251 ? 23.264 54.590 -40.926 1.00 31.42 252 ASP D CA 1
ATOM 9024 C C . ASP D 1 251 ? 22.384 55.772 -41.217 1.00 30.72 252 ASP D C 1
ATOM 9025 O O . ASP D 1 251 ? 22.845 56.776 -41.770 1.00 31.75 252 ASP D O 1
ATOM 9030 N N . TRP D 1 252 ? 21.097 55.636 -40.896 1.00 29.26 253 TRP D N 1
ATOM 9031 C CA . TRP D 1 252 ? 20.134 56.697 -41.113 1.00 28.56 253 TRP D CA 1
ATOM 9032 C C . TRP D 1 252 ? 20.535 57.987 -40.400 1.00 28.62 253 TRP D C 1
ATOM 9033 O O . TRP D 1 252 ? 20.444 59.085 -40.972 1.00 28.23 253 TRP D O 1
ATOM 9044 N N . TYR D 1 253 ? 20.925 57.873 -39.133 1.00 28.12 254 TYR D N 1
ATOM 9045 C CA . TYR D 1 253 ? 21.313 59.074 -38.382 1.00 27.87 254 TYR D CA 1
ATOM 9046 C C . TYR D 1 253 ? 22.576 59.728 -38.919 1.00 27.68 254 TYR D C 1
ATOM 9047 O O . TYR D 1 253 ? 22.648 60.944 -38.978 1.00 28.98 254 TYR D O 1
ATOM 9056 N N . TRP D 1 254 ? 23.574 58.942 -39.273 1.00 28.93 255 TRP D N 1
ATOM 9057 C CA . TRP D 1 254 ? 24.793 59.530 -39.871 1.00 30.86 255 TRP D CA 1
ATOM 9058 C C . TRP D 1 254 ? 24.496 60.271 -41.167 1.00 32.14 255 TRP D C 1
ATOM 9059 O O . TRP D 1 254 ? 24.860 61.432 -41.323 1.00 33.09 255 TRP D O 1
ATOM 9070 N N . LYS D 1 255 ? 23.768 59.627 -42.077 1.00 34.61 256 LYS D N 1
ATOM 9071 C CA . LYS D 1 255 ? 23.345 60.298 -43.319 1.00 35.20 256 LYS D CA 1
ATOM 9072 C C . LYS D 1 255 ? 22.547 61.560 -43.004 1.00 35.61 256 LYS D C 1
ATOM 9073 O O . LYS D 1 255 ? 22.713 62.594 -43.663 1.00 36.61 256 LYS D O 1
ATOM 9077 N N . ALA D 1 256 ? 21.701 61.518 -41.979 1.00 35.12 257 ALA D N 1
ATOM 9078 C CA . ALA D 1 256 ? 20.972 62.730 -41.594 1.00 34.44 257 ALA D CA 1
ATOM 9079 C C . ALA D 1 256 ? 21.836 63.893 -41.096 1.00 34.28 257 ALA D C 1
ATOM 9080 O O . ALA D 1 256 ? 21.460 65.062 -41.301 1.00 34.20 257 ALA D O 1
ATOM 9082 N N . TYR D 1 257 ? 22.940 63.585 -40.410 1.00 33.85 258 TYR D N 1
ATOM 9083 C CA . TYR D 1 257 ? 23.776 64.628 -39.782 1.00 34.17 258 TYR D CA 1
ATOM 9084 C C . TYR D 1 257 ? 24.870 65.121 -40.715 1.00 35.05 258 TYR D C 1
ATOM 9085 O O . TYR D 1 257 ? 25.107 66.314 -40.784 1.00 35.70 258 TYR D O 1
ATOM 9094 N N . LEU D 1 258 ? 25.538 64.198 -41.390 1.00 36.02 259 LEU D N 1
ATOM 9095 C CA . LEU D 1 258 ? 26.700 64.539 -42.220 1.00 38.23 259 LEU D CA 1
ATOM 9096 C C . LEU D 1 258 ? 26.274 65.324 -43.463 1.00 40.18 259 LEU D C 1
ATOM 9097 O O . LEU D 1 258 ? 25.107 65.230 -43.870 1.00 40.60 259 LEU D O 1
ATOM 9102 N N . PRO D 1 259 ? 27.192 66.132 -44.048 1.00 42.23 260 PRO D N 1
ATOM 9103 C CA . PRO D 1 259 ? 26.800 66.890 -45.258 1.00 44.04 260 PRO D CA 1
ATOM 9104 C C . PRO D 1 259 ? 26.279 65.968 -46.370 1.00 45.78 260 PRO D C 1
ATOM 9105 O O . PRO D 1 259 ? 26.698 64.812 -46.451 1.00 46.07 260 PRO D O 1
ATOM 9109 N N . GLU D 1 260 ? 25.369 66.476 -47.202 1.00 48.13 261 GLU D N 1
ATOM 9110 C CA . GLU D 1 260 ? 24.647 65.629 -48.165 1.00 50.70 261 GLU D CA 1
ATOM 9111 C C . GLU D 1 260 ? 25.528 64.873 -49.170 1.00 51.07 261 GLU D C 1
ATOM 9112 O O . GLU D 1 260 ? 25.085 63.907 -49.766 1.00 51.54 261 GLU D O 1
ATOM 9118 N N . ASP D 1 261 ? 26.776 65.280 -49.335 1.00 52.04 262 ASP D N 1
ATOM 9119 C CA . ASP D 1 261 ? 27.662 64.565 -50.255 1.00 53.26 262 ASP D CA 1
ATOM 9120 C C . ASP D 1 261 ? 28.715 63.716 -49.559 1.00 52.92 262 ASP D C 1
ATOM 9121 O O . ASP D 1 261 ? 29.600 63.148 -50.217 1.00 53.11 262 ASP D O 1
ATOM 9126 N N . ALA D 1 262 ? 28.608 63.614 -48.232 1.00 52.13 263 ALA D N 1
ATOM 9127 C CA . ALA D 1 262 ? 29.618 62.919 -47.429 1.00 50.75 263 ALA D CA 1
ATOM 9128 C C . ALA D 1 262 ? 29.292 61.449 -47.239 1.00 49.59 263 ALA D C 1
ATOM 9129 O O . ALA D 1 262 ? 28.189 61.007 -47.568 1.00 49.13 263 ALA D O 1
ATOM 9131 N N . ASP D 1 263 ? 30.266 60.700 -46.734 1.00 48.06 264 ASP D N 1
ATOM 9132 C CA . ASP D 1 263 ? 30.032 59.356 -46.210 1.00 47.86 264 ASP D CA 1
ATOM 9133 C C . ASP D 1 263 ? 30.546 59.247 -44.756 1.00 46.93 264 ASP D C 1
ATOM 9134 O O . ASP D 1 263 ? 30.954 60.257 -44.173 1.00 46.49 264 ASP D O 1
ATOM 9139 N N . ARG D 1 264 ? 30.531 58.042 -44.190 1.00 45.96 265 ARG D N 1
ATOM 9140 C CA . ARG D 1 264 ? 30.786 57.852 -42.747 1.00 45.24 265 ARG D CA 1
ATOM 9141 C C . ARG D 1 264 ? 32.259 57.909 -42.357 1.00 45.23 265 ARG D C 1
ATOM 9142 O O . ARG D 1 264 ? 32.617 57.693 -41.182 1.00 43.92 265 ARG D O 1
ATOM 9150 N N . ASP D 1 265 ? 33.117 58.180 -43.348 1.00 45.20 266 ASP D N 1
ATOM 9151 C CA . ASP D 1 265 ? 34.536 58.401 -43.084 1.00 45.22 266 ASP D CA 1
ATOM 9152 C C . ASP D 1 265 ? 34.859 59.891 -42.969 1.00 44.47 266 ASP D C 1
ATOM 9153 O O . ASP D 1 265 ? 35.998 60.273 -42.719 1.00 45.31 266 ASP D O 1
ATOM 9158 N N . HIS D 1 266 ? 33.849 60.731 -43.131 1.00 44.39 267 HIS D N 1
ATOM 9159 C CA . HIS D 1 266 ? 33.973 62.143 -42.828 1.00 44.59 267 HIS D CA 1
ATOM 9160 C C . HIS D 1 266 ? 34.506 62.191 -41.386 1.00 45.20 267 HIS D C 1
ATOM 9161 O O . HIS D 1 266 ? 34.075 61.385 -40.545 1.00 44.92 267 HIS D O 1
ATOM 9168 N N . PRO D 1 267 ? 35.490 63.079 -41.103 1.00 45.17 268 PRO D N 1
ATOM 9169 C CA . PRO D 1 267 ? 36.110 63.066 -39.773 1.00 44.69 268 PRO D CA 1
ATOM 9170 C C . PRO D 1 267 ? 35.171 63.530 -38.623 1.00 43.83 268 PRO D C 1
ATOM 9171 O O . PRO D 1 267 ? 35.520 63.345 -37.464 1.00 44.20 268 PRO D O 1
ATOM 9175 N N . ALA D 1 268 ? 34.026 64.136 -38.931 1.00 42.85 269 ALA D N 1
ATOM 9176 C CA . ALA D 1 268 ? 32.982 64.368 -37.907 1.00 42.21 269 ALA D CA 1
ATOM 9177 C C . ALA D 1 268 ? 32.460 63.046 -37.353 1.00 41.99 269 ALA D C 1
ATOM 9178 O O . ALA D 1 268 ? 32.316 62.879 -36.130 1.00 41.71 269 ALA D O 1
ATOM 9180 N N . CYS D 1 269 ? 32.233 62.102 -38.257 1.00 40.54 270 CYS D N 1
ATOM 9181 C CA . CYS D 1 269 ? 31.819 60.756 -37.913 1.00 40.70 270 CYS D CA 1
ATOM 9182 C C . CYS D 1 269 ? 32.972 59.870 -37.440 1.00 41.35 270 CYS D C 1
ATOM 9183 O O . CYS D 1 269 ? 32.864 59.134 -36.440 1.00 40.03 270 CYS D O 1
ATOM 9186 N N . ASN D 1 270 ? 34.081 59.918 -38.173 1.00 42.47 271 ASN D N 1
ATOM 9187 C CA . ASN D 1 270 ? 35.184 58.998 -37.945 1.00 43.82 271 ASN D CA 1
ATOM 9188 C C . ASN D 1 270 ? 36.473 59.814 -37.768 1.00 45.74 271 ASN D C 1
ATOM 9189 O O . ASN D 1 270 ? 37.301 59.861 -38.682 1.00 45.91 271 ASN D O 1
ATOM 9194 N N . PRO D 1 271 ? 36.657 60.448 -36.582 1.00 47.03 272 PRO D N 1
ATOM 9195 C CA . PRO D 1 271 ? 37.731 61.447 -36.392 1.00 47.88 272 PRO D CA 1
ATOM 9196 C C . PRO D 1 271 ? 39.181 60.916 -36.418 1.00 48.76 272 PRO D C 1
ATOM 9197 O O . PRO D 1 271 ? 40.119 61.692 -36.599 1.00 48.88 272 PRO D O 1
ATOM 9201 N N . PHE D 1 272 ? 39.371 59.624 -36.217 1.00 49.83 273 PHE D N 1
ATOM 9202 C CA . PHE D 1 272 ? 40.696 59.066 -36.337 1.00 51.74 273 PHE D CA 1
ATOM 9203 C C . PHE D 1 272 ? 40.810 58.131 -37.546 1.00 53.22 273 PHE D C 1
ATOM 9204 O O . PHE D 1 272 ? 41.704 57.281 -37.615 1.00 53.59 273 PHE D O 1
ATOM 9212 N N . GLY D 1 273 ? 39.885 58.287 -38.488 1.00 54.60 274 GLY D N 1
ATOM 9213 C CA . GLY D 1 273 ? 39.911 57.515 -39.726 1.00 56.51 274 GLY D CA 1
ATOM 9214 C C . GLY D 1 273 ? 40.722 58.194 -40.830 1.00 57.57 274 GLY D C 1
ATOM 9215 O O . GLY D 1 273 ? 41.448 59.169 -40.569 1.00 57.23 274 GLY D O 1
ATOM 9216 N N . PRO D 1 274 ? 40.555 57.721 -42.084 1.00 58.20 275 PRO D N 1
ATOM 9217 C CA . PRO D 1 274 ? 41.440 58.094 -43.188 1.00 58.51 275 PRO D CA 1
ATOM 9218 C C . PRO D 1 274 ? 41.401 59.593 -43.439 1.00 58.94 275 PRO D C 1
ATOM 9219 O O . PRO D 1 274 ? 42.416 60.182 -43.827 1.00 59.27 275 PRO D O 1
ATOM 9223 N N . ASN D 1 275 ? 40.246 60.205 -43.196 1.00 59.03 276 ASN D N 1
ATOM 9224 C CA . ASN D 1 275 ? 40.089 61.637 -43.390 1.00 59.52 276 ASN D CA 1
ATOM 9225 C C . ASN D 1 275 ? 40.359 62.446 -42.118 1.00 59.46 276 ASN D C 1
ATOM 9226 O O . ASN D 1 275 ? 40.140 63.660 -42.101 1.00 59.62 276 ASN D O 1
ATOM 9231 N N . GLY D 1 276 ? 40.846 61.784 -41.068 1.00 59.55 277 GLY D N 1
ATOM 9232 C CA . GLY D 1 276 ? 40.898 62.400 -39.733 1.00 60.07 277 GLY D CA 1
ATOM 9233 C C . GLY D 1 276 ? 42.234 62.926 -39.236 1.00 60.32 277 GLY D C 1
ATOM 9234 O O . GLY D 1 276 ? 43.255 62.240 -39.334 1.00 60.66 277 GLY D O 1
ATOM 9235 N N . ARG D 1 277 ? 42.220 64.143 -38.688 1.00 60.37 278 ARG D N 1
ATOM 9236 C CA . ARG D 1 277 ? 43.415 64.746 -38.071 1.00 60.46 278 ARG D CA 1
ATOM 9237 C C . ARG D 1 277 ? 43.807 64.020 -36.802 1.00 60.54 278 ARG D C 1
ATOM 9238 O O . ARG D 1 277 ? 42.954 63.597 -36.026 1.00 61.05 278 ARG D O 1
ATOM 9246 N N . ARG D 1 278 ? 45.104 63.859 -36.599 1.00 60.70 279 ARG D N 1
ATOM 9247 C CA . ARG D 1 278 ? 45.605 63.386 -35.316 1.00 60.56 279 ARG D CA 1
ATOM 9248 C C . ARG D 1 278 ? 45.806 64.590 -34.394 1.00 60.56 279 ARG D C 1
ATOM 9249 O O . ARG D 1 278 ? 45.932 65.732 -34.864 1.00 60.76 279 ARG D O 1
ATOM 9257 N N . LEU D 1 279 ? 45.783 64.343 -33.088 1.00 60.30 280 LEU D N 1
ATOM 9258 C CA . LEU D 1 279 ? 45.634 65.419 -32.104 1.00 59.91 280 LEU D CA 1
ATOM 9259 C C . LEU D 1 279 ? 46.820 65.573 -31.135 1.00 59.55 280 LEU D C 1
ATOM 9260 O O . LEU D 1 279 ? 46.762 66.381 -30.197 1.00 59.64 280 LEU D O 1
ATOM 9265 N N . GLY D 1 280 ? 47.883 64.802 -31.360 1.00 58.94 281 GLY D N 1
ATOM 9266 C CA . GLY D 1 280 ? 49.113 64.921 -30.580 1.00 58.16 281 GLY D CA 1
ATOM 9267 C C . GLY D 1 280 ? 49.674 66.339 -30.504 1.00 57.51 281 GLY D C 1
ATOM 9268 O O . GLY D 1 280 ? 49.456 67.160 -31.403 1.00 57.29 281 GLY D O 1
ATOM 9269 N N . GLY D 1 281 ? 50.375 66.626 -29.409 1.00 56.92 282 GLY D N 1
ATOM 9270 C CA . GLY D 1 281 ? 50.931 67.952 -29.162 1.00 55.82 282 GLY D CA 1
ATOM 9271 C C . GLY D 1 281 ? 49.914 68.991 -28.723 1.00 55.17 282 GLY D C 1
ATOM 9272 O O . GLY D 1 281 ? 50.288 70.035 -28.183 1.00 55.23 282 GLY D O 1
ATOM 9273 N N . LEU D 1 282 ? 48.627 68.720 -28.955 1.00 53.75 283 LEU D N 1
ATOM 9274 C CA . LEU D 1 282 ? 47.575 69.613 -28.496 1.00 52.10 283 LEU D CA 1
ATOM 9275 C C . LEU D 1 282 ? 47.395 69.485 -26.983 1.00 50.37 283 LEU D C 1
ATOM 9276 O O . LEU D 1 282 ? 47.681 68.434 -26.419 1.00 50.76 283 LEU D O 1
ATOM 9281 N N . PRO D 1 283 ? 46.947 70.570 -26.326 1.00 48.43 284 PRO D N 1
ATOM 9282 C CA . PRO D 1 283 ? 46.593 70.553 -24.902 1.00 46.67 284 PRO D CA 1
ATOM 9283 C C . PRO D 1 283 ? 45.174 69.992 -24.706 1.00 44.40 284 PRO D C 1
ATOM 9284 O O . PRO D 1 283 ? 44.280 70.695 -24.233 1.00 44.45 284 PRO D O 1
ATOM 9288 N N . PHE D 1 284 ? 44.983 68.742 -25.106 1.00 42.23 285 PHE D N 1
ATOM 9289 C CA . PHE D 1 284 ? 43.665 68.101 -25.091 1.00 40.06 285 PHE D CA 1
ATOM 9290 C C . PHE D 1 284 ? 43.275 67.683 -23.682 1.00 37.84 285 PHE D C 1
ATOM 9291 O O . PHE D 1 284 ? 44.103 67.153 -22.932 1.00 37.31 285 PHE D O 1
ATOM 9299 N N . ALA D 1 285 ? 42.019 67.940 -23.328 1.00 35.56 286 ALA D N 1
ATOM 9300 C CA . ALA D 1 285 ? 41.460 67.496 -22.038 1.00 33.79 286 ALA D CA 1
ATOM 9301 C C . ALA D 1 285 ? 41.776 66.038 -21.692 1.00 31.49 286 ALA D C 1
ATOM 9302 O O . ALA D 1 285 ? 41.901 65.190 -22.570 1.00 31.93 286 ALA D O 1
ATOM 9304 N N . LYS D 1 286 ? 41.896 65.731 -20.409 1.00 30.42 287 LYS D N 1
ATOM 9305 C CA . LYS D 1 286 ? 41.884 64.331 -19.992 1.00 29.77 287 LYS D CA 1
ATOM 9306 C C . LYS D 1 286 ? 40.455 63.789 -20.257 1.00 28.72 287 LYS D C 1
ATOM 9307 O O . LYS D 1 286 ? 39.521 64.567 -20.305 1.00 27.40 287 LYS D O 1
ATOM 9311 N N . SER D 1 287 ? 40.305 62.483 -20.443 1.00 28.31 288 SER D N 1
ATOM 9312 C CA . SER D 1 287 ? 39.009 61.908 -20.845 1.00 28.01 288 SER D CA 1
ATOM 9313 C C . SER D 1 287 ? 38.582 60.765 -19.947 1.00 27.42 288 SER D C 1
ATOM 9314 O O . SER D 1 287 ? 39.392 59.927 -19.602 1.00 28.45 288 SER D O 1
ATOM 9317 N N . LEU D 1 288 ? 37.280 60.695 -19.647 1.00 26.44 289 LEU D N 1
ATOM 9318 C CA . LEU D 1 288 ? 36.697 59.520 -18.992 1.00 25.14 289 LEU D CA 1
ATOM 9319 C 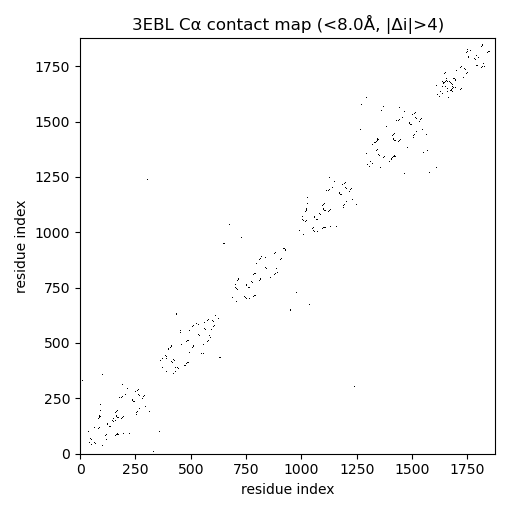C . LEU D 1 288 ? 35.733 58.928 -20.019 1.00 24.53 289 LEU D C 1
ATOM 9320 O O . LEU D 1 288 ? 34.787 59.598 -20.439 1.00 23.84 289 LEU D O 1
ATOM 9325 N N . ILE D 1 289 ? 36.009 57.716 -20.483 1.00 24.43 290 ILE D N 1
ATOM 9326 C CA . ILE D 1 289 ? 35.283 57.154 -21.618 1.00 26.04 290 ILE D CA 1
ATOM 9327 C C . ILE D 1 289 ? 34.492 55.957 -21.131 1.00 26.51 290 ILE D C 1
ATOM 9328 O O . ILE D 1 289 ? 35.061 54.938 -20.782 1.00 27.67 290 ILE D O 1
ATOM 9333 N N . ILE D 1 290 ? 33.176 56.092 -21.118 1.00 26.16 291 ILE D N 1
ATOM 9334 C CA . ILE D 1 290 ? 32.321 55.037 -20.585 1.00 25.77 291 ILE D CA 1
ATOM 9335 C C . ILE D 1 290 ? 31.704 54.328 -21.789 1.00 25.66 291 ILE D C 1
ATOM 9336 O O . ILE D 1 290 ? 31.106 54.964 -22.650 1.00 24.30 291 ILE D O 1
ATOM 9341 N N . VAL D 1 291 ? 31.875 53.009 -21.840 1.00 25.31 292 VAL D N 1
ATOM 9342 C CA . VAL D 1 291 ? 31.424 52.202 -22.967 1.00 24.98 292 VAL D CA 1
ATOM 9343 C C . VAL D 1 291 ? 30.499 51.025 -22.522 1.00 24.66 292 VAL D C 1
ATOM 9344 O O . VAL D 1 291 ? 30.891 50.208 -21.710 1.00 25.30 292 VAL D O 1
ATOM 9348 N N . SER D 1 292 ? 29.292 50.954 -23.059 1.00 25.79 293 SER D N 1
ATOM 9349 C CA . SER D 1 292 ? 28.400 49.806 -22.847 1.00 26.33 293 SER D CA 1
ATOM 9350 C C . SER D 1 292 ? 28.848 48.617 -23.703 1.00 27.60 293 SER D C 1
ATOM 9351 O O . SER D 1 292 ? 29.032 48.770 -24.924 1.00 27.99 293 SER D O 1
ATOM 9354 N N . GLY D 1 293 ? 28.994 47.444 -23.081 1.00 27.79 294 GLY D N 1
ATOM 9355 C CA . GLY D 1 293 ? 29.450 46.241 -23.784 1.00 30.03 294 GLY D CA 1
ATOM 9356 C C . GLY D 1 293 ? 28.447 45.775 -24.828 1.00 31.12 294 GLY D C 1
ATOM 9357 O O . GLY D 1 293 ? 28.824 45.168 -25.848 1.00 31.25 294 GLY D O 1
ATOM 9358 N N . LEU D 1 294 ? 27.164 46.061 -24.576 1.00 30.68 295 LEU D N 1
ATOM 9359 C CA . LEU D 1 294 ? 26.084 45.679 -25.475 1.00 30.77 295 LEU D CA 1
ATOM 9360 C C . LEU D 1 294 ? 25.639 46.784 -26.435 1.00 30.70 295 LEU D C 1
ATOM 9361 O O . LEU D 1 294 ? 24.621 46.644 -27.095 1.00 31.98 295 LEU D O 1
ATOM 9366 N N . ASP D 1 295 ? 26.399 47.885 -26.485 1.00 30.21 296 ASP D N 1
ATOM 9367 C CA . ASP D 1 295 ? 26.268 48.901 -27.520 1.00 29.13 296 ASP D CA 1
ATOM 9368 C C . ASP D 1 295 ? 27.048 48.402 -28.741 1.00 29.50 296 ASP D C 1
ATOM 9369 O O . ASP D 1 295 ? 28.256 48.174 -28.650 1.00 29.14 296 ASP D O 1
ATOM 9374 N N . LEU D 1 296 ? 26.360 48.234 -29.866 1.00 30.06 297 LEU D N 1
ATOM 9375 C CA . LEU D 1 296 ? 26.990 47.656 -31.083 1.00 30.32 297 LEU D CA 1
ATOM 9376 C C . LEU D 1 296 ? 28.215 48.464 -31.625 1.00 30.48 297 LEU D C 1
ATOM 9377 O O . LEU D 1 296 ? 28.989 47.963 -32.459 1.00 30.66 297 LEU D O 1
ATOM 9382 N N . THR D 1 297 ? 28.357 49.719 -31.212 1.00 30.42 298 THR D N 1
ATOM 9383 C CA . THR D 1 297 ? 29.507 50.542 -31.633 1.00 30.75 298 THR D CA 1
ATOM 9384 C C . THR D 1 297 ? 30.643 50.528 -30.595 1.00 30.96 298 THR D C 1
ATOM 9385 O O . THR D 1 297 ? 31.536 51.371 -30.635 1.00 30.12 298 THR D O 1
ATOM 9389 N N . CYS D 1 298 ? 30.612 49.590 -29.655 1.00 31.41 299 CYS D N 1
ATOM 9390 C CA . CYS D 1 298 ? 31.605 49.615 -28.581 1.00 33.10 299 CYS D CA 1
ATOM 9391 C C . CYS D 1 298 ? 33.061 49.525 -29.125 1.00 33.97 299 CYS D C 1
ATOM 9392 O O . CYS D 1 298 ? 33.947 50.231 -28.658 1.00 34.11 299 CYS D O 1
ATOM 9395 N N . ASP D 1 299 ? 33.280 48.713 -30.161 1.00 35.53 300 ASP D N 1
ATOM 9396 C CA . ASP D 1 299 ? 34.598 48.646 -30.852 1.00 36.00 300 ASP D CA 1
ATOM 9397 C C . ASP D 1 299 ? 35.146 50.006 -31.244 1.00 35.75 300 ASP D C 1
ATOM 9398 O O . ASP D 1 299 ? 36.313 50.302 -30.989 1.00 35.84 300 ASP D O 1
ATOM 9403 N N . ARG D 1 300 ? 34.306 50.828 -31.862 1.00 36.37 301 ARG D N 1
ATOM 9404 C CA . ARG D 1 300 ? 34.704 52.165 -32.312 1.00 36.72 301 ARG D CA 1
ATOM 9405 C C . ARG D 1 300 ? 35.028 53.073 -31.142 1.00 36.38 301 ARG D C 1
ATOM 9406 O O . ARG D 1 300 ? 35.885 53.975 -31.251 1.00 35.79 301 ARG D O 1
ATOM 9414 N N . GLN D 1 301 ? 34.335 52.856 -30.021 1.00 35.23 302 GLN D N 1
ATOM 9415 C CA . GLN D 1 301 ? 34.585 53.658 -28.842 1.00 34.78 302 GLN D CA 1
ATOM 9416 C C . GLN D 1 301 ? 35.933 53.319 -28.225 1.00 34.54 302 GLN D C 1
ATOM 9417 O O . GLN D 1 301 ? 36.685 54.222 -27.854 1.00 35.47 302 GLN D O 1
ATOM 9423 N N . LEU D 1 302 ? 36.241 52.034 -28.110 1.00 34.59 303 LEU D N 1
ATOM 9424 C CA . LEU D 1 302 ? 37.534 51.602 -27.575 1.00 35.27 303 LEU D CA 1
ATOM 9425 C C . LEU D 1 302 ? 38.684 51.991 -28.496 1.00 35.67 303 LEU D C 1
ATOM 9426 O O . LEU D 1 302 ? 39.782 52.251 -28.027 1.00 36.08 303 LEU D O 1
ATOM 9431 N N . ALA D 1 303 ? 38.422 52.020 -29.800 1.00 36.41 304 ALA D N 1
ATOM 9432 C CA . ALA D 1 303 ? 39.421 52.448 -30.793 1.00 36.76 304 ALA D CA 1
ATOM 9433 C C . ALA D 1 303 ? 39.713 53.948 -30.646 1.00 37.05 304 ALA D C 1
ATOM 9434 O O . ALA D 1 303 ? 40.893 54.377 -30.673 1.00 37.43 304 ALA D O 1
ATOM 9436 N N . TYR D 1 304 ? 38.648 54.735 -30.474 1.00 36.13 305 TYR D N 1
ATOM 9437 C CA . TYR D 1 304 ? 38.751 56.184 -30.231 1.00 36.00 305 TYR D CA 1
ATOM 9438 C C . TYR D 1 304 ? 39.623 56.479 -29.021 1.00 36.20 305 TYR D C 1
ATOM 9439 O O . TYR D 1 304 ? 40.377 57.450 -29.016 1.00 35.59 305 TYR D O 1
ATOM 9448 N N . ALA D 1 305 ? 39.491 55.640 -27.999 1.00 37.36 306 ALA D N 1
ATOM 9449 C CA . ALA D 1 305 ? 40.190 55.814 -26.748 1.00 38.55 306 ALA D CA 1
ATOM 9450 C C . ALA D 1 305 ? 41.663 55.501 -26.948 1.00 39.85 306 ALA D C 1
ATOM 9451 O O . ALA D 1 305 ? 42.523 56.278 -26.538 1.00 39.31 306 ALA D O 1
ATOM 9453 N N . ASP D 1 306 ? 41.941 54.352 -27.564 1.00 41.91 307 ASP D N 1
ATOM 9454 C CA . ASP D 1 306 ? 43.309 53.945 -27.884 1.00 43.79 307 ASP D CA 1
ATOM 9455 C C . ASP D 1 306 ? 44.000 54.971 -28.791 1.00 43.85 307 ASP D C 1
ATOM 9456 O O . ASP D 1 306 ? 45.149 55.312 -28.557 1.00 44.92 307 ASP D O 1
ATOM 9461 N N . ALA D 1 307 ? 43.278 55.505 -29.775 1.00 44.39 308 ALA D N 1
ATOM 9462 C CA . ALA D 1 307 ? 43.763 56.602 -30.624 1.00 44.24 308 ALA D CA 1
ATOM 9463 C C . ALA D 1 307 ? 44.155 57.879 -29.864 1.00 44.66 308 ALA D C 1
ATOM 9464 O O . ALA D 1 307 ? 45.133 58.561 -30.245 1.00 44.61 308 ALA D O 1
ATOM 9466 N N . LEU D 1 308 ? 43.396 58.221 -28.815 1.00 44.29 309 LEU D N 1
ATOM 9467 C CA . LEU D 1 308 ? 43.750 59.351 -27.956 1.00 44.42 309 LEU D CA 1
ATOM 9468 C C . LEU D 1 308 ? 45.030 59.065 -27.169 1.00 44.76 309 LEU D C 1
ATOM 9469 O O . LEU D 1 308 ? 45.895 59.938 -27.045 1.00 44.87 309 LEU D O 1
ATOM 9474 N N . ARG D 1 309 ? 45.135 57.864 -26.617 1.00 44.95 310 ARG D N 1
ATOM 9475 C CA . ARG D 1 309 ? 46.346 57.442 -25.941 1.00 46.08 310 ARG D CA 1
ATOM 9476 C C . ARG D 1 309 ? 47.538 57.546 -26.915 1.00 47.22 310 ARG D C 1
ATOM 9477 O O . ARG D 1 309 ? 48.615 58.037 -26.542 1.00 46.74 310 ARG D O 1
ATOM 9482 N N . GLU D 1 310 ? 47.329 57.120 -28.168 1.00 48.00 311 GLU D N 1
ATOM 9483 C CA . GLU D 1 310 ? 48.369 57.245 -29.212 1.00 48.81 311 GLU D CA 1
ATOM 9484 C C . GLU D 1 310 ? 48.781 58.689 -29.463 1.00 48.65 311 GLU D C 1
ATOM 9485 O O . GLU D 1 310 ? 49.956 58.959 -29.706 1.00 49.17 311 GLU D O 1
ATOM 9491 N N . ASP D 1 311 ? 47.826 59.614 -29.441 1.00 47.49 312 ASP D N 1
ATOM 9492 C CA . ASP D 1 311 ? 48.170 61.013 -29.602 1.00 47.14 312 ASP D CA 1
ATOM 9493 C C . ASP D 1 311 ? 48.822 61.586 -28.344 1.00 46.35 312 ASP D C 1
ATOM 9494 O O . ASP D 1 311 ? 48.996 62.804 -28.230 1.00 45.85 312 ASP D O 1
ATOM 9499 N N . GLY D 1 312 ? 49.201 60.687 -27.436 1.00 45.29 313 GLY D N 1
ATOM 9500 C CA . GLY D 1 312 ? 49.798 61.038 -26.150 1.00 45.99 313 GLY D CA 1
ATOM 9501 C C . GLY D 1 312 ? 48.880 61.500 -25.011 1.00 46.09 313 GLY D C 1
ATOM 9502 O O . GLY D 1 312 ? 49.370 61.774 -23.906 1.00 47.09 313 GLY D O 1
ATOM 9503 N N . HIS D 1 313 ? 47.563 61.574 -25.246 1.00 45.42 314 HIS D N 1
ATOM 9504 C CA . HIS D 1 313 ? 46.618 62.073 -24.224 1.00 44.17 314 HIS D CA 1
ATOM 9505 C C . HIS D 1 313 ? 46.165 61.069 -23.149 1.00 43.55 314 HIS D C 1
ATOM 9506 O O . HIS D 1 313 ? 46.246 59.853 -23.353 1.00 43.45 314 HIS D O 1
ATOM 9513 N N . HIS D 1 314 ? 45.682 61.582 -22.007 1.00 42.24 315 HIS D N 1
ATOM 9514 C CA . HIS D 1 314 ? 45.259 60.738 -20.872 1.00 41.02 315 HIS D CA 1
ATOM 9515 C C . HIS D 1 314 ? 43.786 60.304 -21.001 1.00 39.65 315 HIS D C 1
ATOM 9516 O O . HIS D 1 314 ? 42.897 61.122 -21.296 1.00 38.78 315 HIS D O 1
ATOM 9523 N N . VAL D 1 315 ? 43.559 59.013 -20.770 1.00 38.05 316 VAL D N 1
ATOM 9524 C CA . VAL D 1 315 ? 42.257 58.381 -20.945 1.00 36.96 316 VAL D CA 1
ATOM 9525 C C . VAL D 1 315 ? 41.999 57.389 -19.814 1.00 35.67 316 VAL D C 1
ATOM 9526 O O . VAL D 1 315 ? 42.883 56.608 -19.431 1.00 35.45 316 VAL D O 1
ATOM 9530 N N . LYS D 1 316 ? 40.780 57.440 -19.262 1.00 34.16 317 LYS D N 1
ATOM 9531 C CA . LYS D 1 316 ? 40.289 56.364 -18.395 1.00 32.15 317 LYS D CA 1
ATOM 9532 C C . LYS D 1 316 ? 39.056 55.757 -19.036 1.00 31.09 317 LYS D C 1
ATOM 9533 O O . LYS D 1 316 ? 38.083 56.460 -19.271 1.00 29.53 317 LYS D O 1
ATOM 9539 N N . VAL D 1 317 ? 39.109 54.457 -19.312 1.00 30.62 318 VAL D N 1
ATOM 9540 C CA . VAL D 1 317 ? 38.047 53.748 -20.005 1.00 30.18 318 VAL D CA 1
ATOM 9541 C C . VAL D 1 317 ? 37.303 52.918 -18.974 1.00 30.66 318 VAL D C 1
ATOM 9542 O O . VAL D 1 317 ? 37.914 52.143 -18.239 1.00 30.89 318 VAL D O 1
ATOM 9546 N N . VAL D 1 318 ? 35.986 53.120 -18.880 1.00 29.27 319 VAL D N 1
ATOM 9547 C CA . VAL D 1 318 ? 35.146 52.289 -18.018 1.00 28.08 319 VAL D CA 1
ATOM 9548 C C . VAL D 1 318 ? 34.280 51.426 -18.941 1.00 28.96 319 VAL D C 1
ATOM 9549 O O . VAL D 1 318 ? 33.366 51.940 -19.611 1.00 28.38 319 VAL D O 1
ATOM 9553 N N . GLN D 1 319 ? 34.578 50.125 -18.986 1.00 28.86 320 GLN D N 1
ATOM 9554 C CA . GLN D 1 319 ? 33.804 49.175 -19.781 1.00 29.55 320 GLN D CA 1
ATOM 9555 C C . GLN D 1 319 ? 32.761 48.493 -18.935 1.00 28.61 320 GLN D C 1
ATOM 9556 O O . GLN D 1 319 ? 33.076 47.863 -17.949 1.00 29.14 320 GLN D O 1
ATOM 9562 N N . CYS D 1 320 ? 31.504 48.663 -19.309 1.00 28.79 321 CYS D N 1
ATOM 9563 C CA . CYS D 1 320 ? 30.372 48.075 -18.586 1.00 28.89 321 CYS D CA 1
ATOM 9564 C C . CYS D 1 320 ? 29.832 46.953 -19.449 1.00 29.26 321 CYS D C 1
ATOM 9565 O O . CYS D 1 320 ? 28.911 47.146 -20.262 1.00 28.76 321 CYS D O 1
ATOM 9568 N N . GLU D 1 321 ? 30.418 45.776 -19.272 1.00 31.23 322 GLU D N 1
ATOM 9569 C CA . GLU D 1 321 ? 30.189 44.638 -20.193 1.00 32.81 322 GLU D CA 1
ATOM 9570 C C . GLU D 1 321 ? 28.731 44.161 -20.291 1.00 32.75 322 GLU D C 1
ATOM 9571 O O . GLU D 1 321 ? 28.298 43.718 -21.359 1.00 33.08 322 GLU D O 1
ATOM 9577 N N . ASN D 1 322 ? 27.980 44.301 -19.199 1.00 31.77 323 ASN D N 1
ATOM 9578 C CA . ASN D 1 322 ? 26.574 43.908 -19.141 1.00 32.34 323 ASN D CA 1
ATOM 9579 C C . ASN D 1 322 ? 25.574 45.002 -19.560 1.00 30.61 323 ASN D C 1
ATOM 9580 O O . ASN D 1 322 ? 24.362 44.758 -19.513 1.00 30.63 323 ASN D O 1
ATOM 9585 N N . ALA D 1 323 ? 26.067 46.183 -19.940 1.00 28.44 324 ALA D N 1
ATOM 9586 C CA . ALA D 1 323 ? 25.228 47.360 -20.147 1.00 26.58 324 ALA D CA 1
ATOM 9587 C C . ALA D 1 323 ? 24.800 47.570 -21.586 1.00 25.85 324 ALA D C 1
ATOM 9588 O O . ALA D 1 323 ? 25.605 47.378 -22.511 1.00 26.01 324 ALA D O 1
ATOM 9590 N N . THR D 1 324 ? 23.544 47.984 -21.776 1.00 23.62 325 THR D N 1
ATOM 9591 C CA . THR D 1 324 ? 23.024 48.359 -23.067 1.00 22.68 325 THR D CA 1
ATOM 9592 C C . THR D 1 324 ? 23.160 49.856 -23.177 1.00 21.77 325 THR D C 1
ATOM 9593 O O . THR D 1 324 ? 23.514 50.500 -22.196 1.00 22.30 325 THR D O 1
ATOM 9597 N N . VAL D 1 325 ? 22.790 50.424 -24.317 1.00 20.95 326 VAL D N 1
ATOM 9598 C CA . VAL D 1 325 ? 22.615 51.862 -24.381 1.00 21.44 326 VAL D CA 1
ATOM 9599 C C . VAL D 1 325 ? 21.636 52.311 -23.290 1.00 20.81 326 VAL D C 1
ATOM 9600 O O . VAL D 1 325 ? 20.745 51.539 -22.870 1.00 19.94 326 VAL D O 1
ATOM 9604 N N . GLY D 1 326 ? 21.818 53.548 -22.846 1.00 20.85 327 GLY D N 1
ATOM 9605 C CA . GLY D 1 326 ? 20.889 54.193 -21.928 1.00 19.40 327 GLY D CA 1
ATOM 9606 C C . GLY D 1 326 ? 20.968 53.742 -20.494 1.00 20.46 327 GLY D C 1
ATOM 9607 O O . GLY D 1 326 ? 20.192 54.256 -19.675 1.00 20.42 327 GLY D O 1
ATOM 9608 N N . PHE D 1 327 ? 21.912 52.849 -20.146 1.00 19.87 328 PHE D N 1
ATOM 9609 C CA . PHE D 1 327 ? 21.934 52.303 -18.768 1.00 21.17 328 PHE D CA 1
ATOM 9610 C C . PHE D 1 327 ? 22.089 53.402 -17.672 1.00 20.75 328 PHE D C 1
ATOM 9611 O O . PHE D 1 327 ? 21.577 53.270 -16.563 1.00 20.85 328 PHE D O 1
ATOM 9619 N N . TYR D 1 328 ? 22.756 54.499 -18.025 1.00 21.73 329 TYR D N 1
ATOM 9620 C CA . TYR D 1 328 ? 23.044 55.621 -17.088 1.00 22.01 329 TYR D CA 1
ATOM 9621 C C . TYR D 1 328 ? 21.789 56.478 -16.812 1.00 22.42 329 TYR D C 1
ATOM 9622 O O . TYR D 1 328 ? 21.815 57.423 -15.998 1.00 23.25 329 TYR D O 1
ATOM 9631 N N . LEU D 1 329 ? 20.687 56.147 -17.489 1.00 23.29 330 LEU D N 1
ATOM 9632 C CA . LEU D 1 329 ? 19.423 56.843 -17.356 1.00 23.31 330 LEU D CA 1
ATOM 9633 C C . LEU D 1 329 ? 18.516 56.296 -16.260 1.00 25.02 330 LEU D C 1
ATOM 9634 O O . LEU D 1 329 ? 17.617 56.988 -15.874 1.00 24.69 330 LEU D O 1
ATOM 9639 N N . LEU D 1 330 ? 18.737 55.063 -15.796 1.00 25.01 331 LEU D N 1
ATOM 9640 C CA . LEU D 1 330 ? 17.878 54.425 -14.780 1.00 26.34 331 LEU D CA 1
ATOM 9641 C C . LEU D 1 330 ? 18.746 53.857 -13.668 1.00 25.62 331 LEU D C 1
ATOM 9642 O O . LEU D 1 330 ? 19.702 53.133 -13.933 1.00 24.75 331 LEU D O 1
ATOM 9647 N N . PRO D 1 331 ? 18.422 54.178 -12.404 1.00 27.25 332 PRO D N 1
ATOM 9648 C CA . PRO D 1 331 ? 19.298 53.692 -11.300 1.00 28.11 332 PRO D CA 1
ATOM 9649 C C . PRO D 1 331 ? 19.027 52.264 -10.903 1.00 28.73 332 PRO D C 1
ATOM 9650 O O . PRO D 1 331 ? 18.732 52.007 -9.736 1.00 30.56 332 PRO D O 1
ATOM 9654 N N . ASN D 1 332 ? 19.157 51.338 -11.838 1.00 28.70 333 ASN D N 1
ATOM 9655 C CA . ASN D 1 332 ? 18.734 49.959 -11.590 1.00 28.68 333 ASN D CA 1
ATOM 9656 C C . ASN D 1 332 ? 19.773 48.902 -11.903 1.00 28.49 333 ASN D C 1
ATOM 9657 O O . ASN D 1 332 ? 19.429 47.716 -12.050 1.00 30.11 333 ASN D O 1
ATOM 9662 N N . THR D 1 333 ? 21.043 49.282 -12.051 1.00 26.71 334 THR D N 1
ATOM 9663 C CA . THR D 1 333 ? 22.061 48.265 -12.326 1.00 25.80 334 THR D CA 1
ATOM 9664 C C . THR D 1 333 ? 23.313 48.583 -11.524 1.00 25.09 334 THR D C 1
ATOM 9665 O O . THR D 1 333 ? 23.476 49.698 -11.067 1.00 24.45 334 THR D O 1
ATOM 9669 N N . VAL D 1 334 ? 24.194 47.600 -11.359 1.00 23.53 335 VAL D N 1
ATOM 9670 C CA . VAL D 1 334 ? 25.455 47.852 -10.710 1.00 23.14 335 VAL D CA 1
ATOM 9671 C C . VAL D 1 334 ? 26.239 48.856 -11.571 1.00 23.62 335 VAL D C 1
ATOM 9672 O O . VAL D 1 334 ? 26.861 49.781 -11.052 1.00 22.98 335 VAL D O 1
ATOM 9676 N N . HIS D 1 335 ? 26.180 48.677 -12.886 1.00 23.49 336 HIS D N 1
ATOM 9677 C CA . HIS D 1 335 ? 26.963 49.538 -13.804 1.00 24.01 336 HIS D CA 1
ATOM 9678 C C . HIS D 1 335 ? 26.583 51.005 -13.649 1.00 22.82 336 HIS D C 1
ATOM 9679 O O . HIS D 1 335 ? 27.431 51.895 -13.683 1.00 23.04 336 HIS D O 1
ATOM 9686 N N . TYR D 1 336 ? 25.299 51.265 -13.503 1.00 22.40 337 TYR D N 1
ATOM 9687 C CA . TYR D 1 336 ? 24.862 52.624 -13.173 1.00 22.16 337 TYR D CA 1
ATOM 9688 C C . TYR D 1 336 ? 25.623 53.216 -11.966 1.00 23.19 337 TYR D C 1
ATOM 9689 O O . TYR D 1 336 ? 26.157 54.345 -12.031 1.00 22.59 337 TYR D O 1
ATOM 9698 N N . HIS D 1 337 ? 25.680 52.470 -10.863 1.00 22.38 338 HIS D N 1
ATOM 9699 C CA . HIS D 1 337 ? 26.300 52.998 -9.642 1.00 22.86 338 HIS D CA 1
ATOM 9700 C C . HIS D 1 337 ? 27.800 53.188 -9.839 1.00 22.83 338 HIS D C 1
ATOM 9701 O O . HIS D 1 337 ? 28.412 54.186 -9.407 1.00 22.93 338 HIS D O 1
ATOM 9708 N N . GLU D 1 338 ? 28.383 52.198 -10.485 1.00 22.99 339 GLU D N 1
ATOM 9709 C CA . GLU D 1 338 ? 29.776 52.203 -10.783 1.00 24.13 339 GLU D CA 1
ATOM 9710 C C . GLU D 1 338 ? 30.173 53.435 -11.610 1.00 23.49 339 GLU D C 1
ATOM 9711 O O . GLU D 1 338 ? 31.166 54.124 -11.301 1.00 22.26 339 GLU D O 1
ATOM 9717 N N . VAL D 1 339 ? 29.383 53.719 -12.640 1.00 21.93 340 VAL D N 1
ATOM 9718 C CA . VAL D 1 339 ? 29.653 54.888 -13.503 1.00 21.90 340 VAL D CA 1
ATOM 9719 C C . VAL D 1 339 ? 29.469 56.234 -12.784 1.00 22.05 340 VAL D C 1
ATOM 9720 O O . VAL D 1 339 ? 30.271 57.159 -12.956 1.00 20.84 340 VAL D O 1
ATOM 9724 N N . MET D 1 340 ? 28.420 56.373 -11.978 1.00 20.55 341 MET D N 1
ATOM 9725 C CA . MET D 1 340 ? 28.265 57.617 -11.216 1.00 21.79 341 MET D CA 1
ATOM 9726 C C . MET D 1 340 ? 29.474 57.855 -10.282 1.00 22.50 341 MET D C 1
ATOM 9727 O O . MET D 1 340 ? 29.926 59.010 -10.128 1.00 21.44 341 MET D O 1
ATOM 9732 N N . GLU D 1 341 ? 29.991 56.787 -9.668 1.00 22.90 342 GLU D N 1
ATOM 9733 C CA . GLU D 1 341 ? 31.188 56.896 -8.822 1.00 25.09 342 GLU D CA 1
ATOM 9734 C C . GLU D 1 341 ? 32.417 57.280 -9.644 1.00 24.21 342 GLU D C 1
ATOM 9735 O O . GLU D 1 341 ? 33.172 58.156 -9.243 1.00 23.31 342 GLU D O 1
ATOM 9741 N N . GLU D 1 342 ? 32.593 56.653 -10.804 1.00 24.20 343 GLU D N 1
ATOM 9742 C CA . GLU D 1 342 ? 33.711 57.006 -11.690 1.00 24.31 343 GLU D CA 1
ATOM 9743 C C . GLU D 1 342 ? 33.681 58.456 -12.138 1.00 24.03 343 GLU D C 1
ATOM 9744 O O . GLU D 1 342 ? 34.709 59.131 -12.179 1.00 23.26 343 GLU D O 1
ATOM 9750 N N . ILE D 1 343 ? 32.481 58.942 -12.449 1.00 23.77 344 ILE D N 1
ATOM 9751 C CA . ILE D 1 343 ? 32.296 60.339 -12.793 1.00 23.12 344 ILE D CA 1
ATOM 9752 C C . ILE D 1 343 ? 32.658 61.215 -11.617 1.00 23.62 344 ILE D C 1
ATOM 9753 O O . ILE D 1 343 ? 33.417 62.177 -11.764 1.00 23.26 344 ILE D O 1
ATOM 9758 N N . SER D 1 344 ? 32.129 60.910 -10.445 1.00 23.28 345 SER D N 1
ATOM 9759 C CA . SER D 1 344 ? 32.456 61.728 -9.292 1.00 25.15 345 SER D CA 1
ATOM 9760 C C . SER D 1 344 ? 33.977 61.747 -9.005 1.00 24.79 345 SER D C 1
ATOM 9761 O O . SER D 1 344 ? 34.546 62.786 -8.724 1.00 25.31 345 SER D O 1
ATOM 9764 N N . ASP D 1 345 ? 34.623 60.595 -9.103 1.00 25.68 346 ASP D N 1
ATOM 9765 C CA . ASP D 1 345 ? 36.050 60.467 -8.838 1.00 25.81 346 ASP D CA 1
ATOM 9766 C C . ASP D 1 345 ? 36.833 61.308 -9.827 1.00 25.77 346 ASP D C 1
ATOM 9767 O O . ASP D 1 345 ? 37.782 62.012 -9.443 1.00 25.95 346 ASP D O 1
ATOM 9772 N N . PHE D 1 346 ? 36.445 61.225 -11.096 1.00 25.10 347 PHE D N 1
ATOM 9773 C CA . PHE D 1 346 ? 37.106 61.970 -12.201 1.00 25.21 347 PHE D CA 1
ATOM 9774 C C . PHE D 1 346 ? 37.020 63.480 -12.001 1.00 26.81 347 PHE D C 1
ATOM 9775 O O . PHE D 1 346 ? 38.002 64.212 -12.191 1.00 26.15 347 PHE D O 1
ATOM 9783 N N . LEU D 1 347 ? 35.819 63.958 -11.690 1.00 26.51 348 LEU D N 1
ATOM 9784 C CA . LEU D 1 347 ? 35.607 65.374 -11.403 1.00 27.29 348 LEU D CA 1
ATOM 9785 C C . LEU D 1 347 ? 36.498 65.858 -10.248 1.00 28.34 348 LEU D C 1
ATOM 9786 O O . LEU D 1 347 ? 37.192 66.886 -10.357 1.00 28.46 348 LEU D O 1
ATOM 9791 N N . ASN D 1 348 ? 36.475 65.106 -9.164 1.00 29.56 349 ASN D N 1
ATOM 9792 C CA . ASN D 1 348 ? 37.264 65.387 -7.979 1.00 32.31 349 ASN D CA 1
ATOM 9793 C C . ASN D 1 348 ? 38.750 65.426 -8.259 1.00 32.91 349 ASN D C 1
ATOM 9794 O O . ASN D 1 348 ? 39.448 66.309 -7.749 1.00 33.16 349 ASN D O 1
ATOM 9799 N N . ALA D 1 349 ? 39.218 64.448 -9.042 1.00 32.95 350 ALA D N 1
ATOM 9800 C CA . ALA D 1 349 ? 40.623 64.286 -9.371 1.00 33.92 350 ALA D CA 1
ATOM 9801 C C . ALA D 1 349 ? 41.128 65.391 -10.276 1.00 34.58 350 ALA D C 1
ATOM 9802 O O . ALA D 1 349 ? 42.310 65.700 -10.253 1.00 35.11 350 ALA D O 1
ATOM 9804 N N . ASN D 1 350 ? 40.238 65.979 -11.066 1.00 34.53 351 ASN D N 1
ATOM 9805 C CA . ASN D 1 350 ? 40.647 66.862 -12.135 1.00 34.85 351 ASN D CA 1
ATOM 9806 C C . ASN D 1 350 ? 40.197 68.285 -11.960 1.00 35.17 351 ASN D C 1
ATOM 9807 O O . ASN D 1 350 ? 40.431 69.124 -12.840 1.00 35.58 351 ASN D O 1
ATOM 9812 N N . LEU D 1 351 ? 39.570 68.568 -10.822 1.00 35.68 352 LEU D N 1
ATOM 9813 C CA . LEU D 1 351 ? 39.068 69.922 -10.541 1.00 36.79 352 LEU D CA 1
ATOM 9814 C C . LEU D 1 351 ? 40.229 70.927 -10.440 1.00 38.03 352 LEU D C 1
ATOM 9815 O O . LEU D 1 351 ? 40.167 72.021 -10.994 1.00 37.50 352 LEU D O 1
ATOM 9820 N N . TYR D 1 352 ? 41.284 70.500 -9.760 1.00 39.68 353 TYR D N 1
ATOM 9821 C CA . TYR D 1 352 ? 42.486 71.303 -9.511 1.00 41.94 353 TYR D CA 1
ATOM 9822 C C . TYR D 1 352 ? 43.652 70.771 -10.324 1.00 42.31 353 TYR D C 1
ATOM 9823 O O . TYR D 1 352 ? 43.918 71.270 -11.409 1.00 43.88 353 TYR D O 1
ATOM 9832 N N . VAL E 1 15 ? 30.678 68.348 51.340 1.00 40.04 16 VAL E N 1
ATOM 9833 C CA . VAL E 1 15 ? 31.862 67.442 51.158 1.00 38.88 16 VAL E CA 1
ATOM 9834 C C . VAL E 1 15 ? 31.399 66.014 50.827 1.00 38.12 16 VAL E C 1
ATOM 9835 O O . VAL E 1 15 ? 30.726 65.394 51.627 1.00 38.48 16 VAL E O 1
ATOM 9839 N N . PRO E 1 16 ? 31.759 65.483 49.651 1.00 37.55 17 PRO E N 1
ATOM 9840 C CA . PRO E 1 16 ? 31.423 64.078 49.376 1.00 36.13 17 PRO E CA 1
ATOM 9841 C C . PRO E 1 16 ? 31.974 63.173 50.464 1.00 35.00 17 PRO E C 1
ATOM 9842 O O . PRO E 1 16 ? 33.044 63.456 51.018 1.00 33.17 17 PRO E O 1
ATOM 9846 N N . LEU E 1 17 ? 31.254 62.092 50.740 1.00 33.32 18 LEU E N 1
ATOM 9847 C CA . LEU E 1 17 ? 31.627 61.153 51.789 1.00 33.11 18 LEU E CA 1
ATOM 9848 C C . LEU E 1 17 ? 33.054 60.613 51.587 1.00 32.32 18 LEU E C 1
ATOM 9849 O O . LEU E 1 17 ? 33.855 60.613 52.536 1.00 31.06 18 LEU E O 1
ATOM 9854 N N . HIS E 1 18 ? 33.360 60.192 50.349 1.00 31.17 19 HIS E N 1
ATOM 9855 C CA . HIS E 1 18 ? 34.627 59.550 50.064 1.00 30.29 19 HIS E CA 1
ATOM 9856 C C . HIS E 1 18 ? 35.751 60.548 50.331 1.00 29.82 19 HIS E C 1
ATOM 9857 O O . HIS E 1 18 ? 36.805 60.180 50.812 1.00 29.06 19 HIS E O 1
ATOM 9870 N N . THR E 1 19 ? 35.511 61.820 50.020 1.00 29.48 20 THR E N 1
ATOM 9871 C CA . THR E 1 19 ? 36.525 62.841 50.244 1.00 29.29 20 THR E CA 1
ATOM 9872 C C . THR E 1 19 ? 36.678 63.046 51.739 1.00 29.34 20 THR E C 1
ATOM 9873 O O . THR E 1 19 ? 37.802 63.084 52.254 1.00 27.63 20 THR E O 1
ATOM 9877 N N . TRP E 1 20 ? 35.539 63.143 52.438 1.00 29.54 21 TRP E N 1
ATOM 9878 C CA . TRP E 1 20 ? 35.555 63.348 53.894 1.00 30.34 21 TRP E CA 1
ATOM 9879 C C . TRP E 1 20 ? 36.340 62.234 54.606 1.00 29.24 21 TRP E C 1
ATOM 9880 O O . TRP E 1 20 ? 37.166 62.497 55.463 1.00 29.18 21 TRP E O 1
ATOM 9891 N N . VAL E 1 21 ? 36.096 60.994 54.206 1.00 28.20 22 VAL E N 1
ATOM 9892 C CA . VAL E 1 21 ? 36.752 59.814 54.766 1.00 27.58 22 VAL E CA 1
ATOM 9893 C C . VAL E 1 21 ? 38.246 59.842 54.446 1.00 27.32 22 VAL E C 1
ATOM 9894 O O . VAL E 1 21 ? 39.087 59.661 55.335 1.00 26.05 22 VAL E O 1
ATOM 9898 N N . LEU E 1 22 ? 38.582 60.074 53.184 1.00 25.91 23 LEU E N 1
ATOM 9899 C CA . LEU E 1 22 ? 39.987 59.988 52.790 1.00 26.24 23 LEU E CA 1
ATOM 9900 C C . LEU E 1 22 ? 40.860 61.028 53.541 1.00 25.45 23 LEU E C 1
ATOM 9901 O O . LEU E 1 22 ? 41.890 60.675 54.143 1.00 25.55 23 LEU E O 1
ATOM 9906 N N . ILE E 1 23 ? 40.432 62.287 53.485 1.00 26.09 24 ILE E N 1
ATOM 9907 C CA . ILE E 1 23 ? 41.179 63.395 54.071 1.00 25.90 24 ILE E CA 1
ATOM 9908 C C . ILE E 1 23 ? 41.154 63.305 55.601 1.00 25.88 24 ILE E C 1
ATOM 9909 O O . ILE E 1 23 ? 42.162 63.576 56.245 1.00 26.65 24 ILE E O 1
ATOM 9914 N N . SER E 1 24 ? 40.035 62.887 56.187 1.00 24.93 25 SER E N 1
ATOM 9915 C CA . SER E 1 24 ? 40.007 62.661 57.616 1.00 26.39 25 SER E CA 1
ATOM 9916 C C . SER E 1 24 ? 41.017 61.601 58.058 1.00 27.06 25 SER E C 1
ATOM 9917 O O . SER E 1 24 ? 41.596 61.707 59.134 1.00 28.10 25 SER E O 1
ATOM 9920 N N . ASN E 1 25 ? 41.201 60.559 57.247 1.00 27.10 26 ASN E N 1
ATOM 9921 C CA . ASN E 1 25 ? 42.149 59.488 57.596 1.00 27.33 26 ASN E CA 1
ATOM 9922 C C . ASN E 1 25 ? 43.552 60.096 57.682 1.00 27.13 26 ASN E C 1
ATOM 9923 O O . ASN E 1 25 ? 44.295 59.867 58.643 1.00 26.77 26 ASN E O 1
ATOM 9928 N N . PHE E 1 26 ? 43.895 60.909 56.685 1.00 26.70 27 PHE E N 1
ATOM 9929 C CA . PHE E 1 26 ? 45.159 61.655 56.693 1.00 26.39 27 PHE E CA 1
ATOM 9930 C C . PHE E 1 26 ? 45.235 62.545 57.910 1.00 26.67 27 PHE E C 1
ATOM 9931 O O . PHE E 1 26 ? 46.226 62.544 58.617 1.00 27.62 27 PHE E O 1
ATOM 9939 N N . LYS E 1 27 ? 44.171 63.290 58.170 1.00 27.29 28 LYS E N 1
ATOM 9940 C CA . LYS E 1 27 ? 44.185 64.261 59.269 1.00 28.72 28 LYS E CA 1
ATOM 9941 C C . LYS E 1 27 ? 44.395 63.655 60.663 1.00 29.07 28 LYS E C 1
ATOM 9942 O O . LYS E 1 27 ? 45.236 64.150 61.446 1.00 28.34 28 LYS E O 1
ATOM 9948 N N . LEU E 1 28 ? 43.604 62.626 60.979 1.00 28.65 29 LEU E N 1
ATOM 9949 C CA . LEU E 1 28 ? 43.742 61.887 62.235 1.00 29.14 29 LEU E CA 1
ATOM 9950 C C . LEU E 1 28 ? 45.093 61.201 62.362 1.00 29.48 29 LEU E C 1
ATOM 9951 O O . LEU E 1 28 ? 45.667 61.142 63.456 1.00 30.21 29 LEU E O 1
ATOM 9956 N N . SER E 1 29 ? 45.606 60.675 61.261 1.00 29.60 30 SER E N 1
ATOM 9957 C CA . SER E 1 29 ? 46.928 60.032 61.276 1.00 30.15 30 SER E CA 1
ATOM 9958 C C . SER E 1 29 ? 48.026 61.059 61.561 1.00 29.97 30 SER E C 1
ATOM 9959 O O . SER E 1 29 ? 48.938 60.823 62.370 1.00 29.31 30 SER E O 1
ATOM 9963 N N . TYR E 1 30 ? 47.928 62.213 60.904 1.00 29.29 31 TYR E N 1
ATOM 9964 C CA . TYR E 1 30 ? 48.997 63.204 60.989 1.00 28.99 31 TYR E CA 1
ATOM 9965 C C . TYR E 1 30 ? 49.007 63.895 62.384 1.00 29.78 31 TYR E C 1
ATOM 9966 O O . TYR E 1 30 ? 50.071 64.365 62.866 1.00 29.87 31 TYR E O 1
ATOM 9975 N N . ASN E 1 31 ? 47.838 63.938 63.033 1.00 31.51 32 ASN E N 1
ATOM 9976 C CA . ASN E 1 31 ? 47.723 64.433 64.407 1.00 32.80 32 ASN E CA 1
ATOM 9977 C C . ASN E 1 31 ? 48.769 63.760 65.313 1.00 34.11 32 ASN E C 1
ATOM 9978 O O . ASN E 1 31 ? 49.300 64.392 66.236 1.00 34.36 32 ASN E O 1
ATOM 9983 N N . ILE E 1 32 ? 49.063 62.485 65.070 1.00 33.37 33 ILE E N 1
ATOM 9984 C CA . ILE E 1 32 ? 49.915 61.785 66.007 1.00 34.34 33 ILE E CA 1
ATOM 9985 C C . ILE E 1 32 ? 51.382 61.688 65.560 1.00 32.89 33 ILE E C 1
ATOM 9986 O O . ILE E 1 32 ? 52.231 61.220 66.314 1.00 32.53 33 ILE E O 1
ATOM 9991 N N . LEU E 1 33 ? 51.686 62.197 64.365 1.00 31.61 34 LEU E N 1
ATOM 9992 C CA . LEU E 1 33 ? 53.065 62.200 63.855 1.00 31.05 34 LEU E CA 1
ATOM 9993 C C . LEU E 1 33 ? 53.842 63.486 64.200 1.00 31.72 34 LEU E C 1
ATOM 9994 O O . LEU E 1 33 ? 55.091 63.487 64.241 1.00 32.39 34 LEU E O 1
ATOM 9999 N N . ARG E 1 34 ? 53.108 64.567 64.424 1.00 32.30 35 ARG E N 1
ATOM 10000 C CA . ARG E 1 34 ? 53.707 65.858 64.750 1.00 32.91 35 ARG E CA 1
ATOM 10001 C C . ARG E 1 34 ? 53.986 65.869 66.251 1.00 33.76 35 ARG E C 1
ATOM 10002 O O . ARG E 1 34 ? 53.062 65.651 67.033 1.00 33.83 35 ARG E O 1
ATOM 10010 N N . ARG E 1 35 ? 55.235 66.122 66.660 1.00 33.36 36 ARG E N 1
ATOM 10011 C CA . ARG E 1 35 ? 55.509 66.214 68.103 1.00 33.57 36 ARG E CA 1
ATOM 10012 C C . ARG E 1 35 ? 55.383 67.665 68.575 1.00 34.33 36 ARG E C 1
ATOM 10013 O O . ARG E 1 35 ? 55.738 68.591 67.838 1.00 34.86 36 ARG E O 1
ATOM 10021 N N . ALA E 1 36 ? 54.880 67.863 69.796 1.00 34.80 37 ALA E N 1
ATOM 10022 C CA . ALA E 1 36 ? 54.773 69.191 70.407 1.00 35.17 37 ALA E CA 1
ATOM 10023 C C . ALA E 1 36 ? 56.105 69.954 70.381 1.00 35.41 37 ALA E C 1
ATOM 10024 O O . ALA E 1 36 ? 56.124 71.178 70.325 1.00 36.10 37 ALA E O 1
ATOM 10026 N N . ASP E 1 37 ? 57.219 69.241 70.378 1.00 35.10 38 ASP E N 1
ATOM 10027 C CA . ASP E 1 37 ? 58.530 69.916 70.408 1.00 34.82 38 ASP E CA 1
ATOM 10028 C C . ASP E 1 37 ? 59.042 70.256 69.000 1.00 34.31 38 ASP E C 1
ATOM 10029 O O . ASP E 1 37 ? 60.183 70.678 68.850 1.00 34.13 38 ASP E O 1
ATOM 10034 N N . GLY E 1 38 ? 58.218 70.008 67.973 1.00 33.18 39 GLY E N 1
ATOM 10035 C CA . GLY E 1 38 ? 58.563 70.365 66.598 1.00 31.16 39 GLY E CA 1
ATOM 10036 C C . GLY E 1 38 ? 59.376 69.322 65.863 1.00 31.15 39 GLY E C 1
ATOM 10037 O O . GLY E 1 38 ? 59.808 69.561 64.731 1.00 30.46 39 GLY E O 1
ATOM 10038 N N . THR E 1 39 ? 59.599 68.170 66.498 1.00 29.51 40 THR E N 1
ATOM 10039 C CA . THR E 1 39 ? 60.210 67.065 65.835 1.00 29.00 40 THR E CA 1
ATOM 10040 C C . THR E 1 39 ? 59.075 66.155 65.300 1.00 28.56 40 THR E C 1
ATOM 10041 O O . THR E 1 39 ? 57.910 66.376 65.576 1.00 27.30 40 THR E O 1
ATOM 10045 N N . PHE E 1 40 ? 59.437 65.161 64.516 1.00 28.66 41 PHE E N 1
ATOM 10046 C CA . PHE E 1 40 ? 58.444 64.394 63.762 1.00 28.61 41 PHE E CA 1
ATOM 10047 C C . PHE E 1 40 ? 58.664 62.911 63.902 1.00 28.62 41 PHE E C 1
ATOM 10048 O O . PHE E 1 40 ? 59.814 62.431 63.916 1.00 28.89 41 PHE E O 1
ATOM 10056 N N . GLU E 1 41 ? 57.552 62.169 63.934 1.00 28.84 42 GLU E N 1
ATOM 10057 C CA . GLU E 1 41 ? 57.588 60.709 63.989 1.00 28.94 42 GLU E CA 1
ATOM 10058 C C . GLU E 1 41 ? 57.802 60.144 62.611 1.00 29.89 42 GLU E C 1
ATOM 10059 O O . GLU E 1 41 ? 56.844 59.673 61.970 1.00 30.20 42 GLU E O 1
ATOM 10065 N N . ARG E 1 42 ? 59.049 60.159 62.165 1.00 30.19 43 ARG E N 1
ATOM 10066 C CA . ARG E 1 42 ? 59.362 59.935 60.766 1.00 30.25 43 ARG E CA 1
ATOM 10067 C C . ARG E 1 42 ? 59.228 58.466 60.449 1.00 29.95 43 ARG E C 1
ATOM 10068 O O . ARG E 1 42 ? 58.604 58.107 59.454 1.00 29.69 43 ARG E O 1
ATOM 10076 N N . ASP E 1 43 ? 59.778 57.608 61.294 1.00 29.06 44 ASP E N 1
ATOM 10077 C CA . ASP E 1 43 ? 59.705 56.182 61.000 1.00 29.56 44 ASP E CA 1
ATOM 10078 C C . ASP E 1 43 ? 58.263 55.677 60.979 1.00 28.58 44 ASP E C 1
ATOM 10079 O O . ASP E 1 43 ? 57.912 54.873 60.122 1.00 28.66 44 ASP E O 1
ATOM 10084 N N . LEU E 1 44 ? 57.445 56.145 61.916 1.00 28.00 45 LEU E N 1
ATOM 10085 C CA . LEU E 1 44 ? 56.027 55.793 61.913 1.00 28.75 45 LEU E CA 1
ATOM 10086 C C . LEU E 1 44 ? 55.327 56.360 60.675 1.00 27.93 45 LEU E C 1
ATOM 10087 O O . LEU E 1 44 ? 54.509 55.672 60.056 1.00 28.24 45 LEU E O 1
ATOM 10092 N N . GLY E 1 45 ? 55.622 57.620 60.344 1.00 26.89 46 GLY E N 1
ATOM 10093 C CA . GLY E 1 45 ? 55.077 58.280 59.144 1.00 26.31 46 GLY E CA 1
ATOM 10094 C C . GLY E 1 45 ? 55.359 57.462 57.905 1.00 26.53 46 GLY E C 1
ATOM 10095 O O . GLY E 1 45 ? 54.452 57.195 57.092 1.00 27.06 46 GLY E O 1
ATOM 10096 N N . GLU E 1 46 ? 56.616 57.050 57.758 1.00 26.75 47 GLU E N 1
ATOM 10097 C CA . GLU E 1 46 ? 57.026 56.253 56.611 1.00 28.03 47 GLU E CA 1
ATOM 10098 C C . GLU E 1 46 ? 56.258 54.945 56.582 1.00 27.36 47 GLU E C 1
ATOM 10099 O O . GLU E 1 46 ? 55.787 54.511 55.533 1.00 27.94 47 GLU E O 1
ATOM 10105 N N . TYR E 1 47 ? 56.151 54.319 57.740 1.00 27.56 48 TYR E N 1
ATOM 10106 C CA . TYR E 1 47 ? 55.515 53.001 57.844 1.00 27.40 48 TYR E CA 1
ATOM 10107 C C . TYR E 1 47 ? 54.032 53.043 57.474 1.00 26.02 48 TYR E C 1
ATOM 10108 O O . TYR E 1 47 ? 53.519 52.079 56.868 1.00 27.61 48 TYR E O 1
ATOM 10117 N N . LEU E 1 48 ? 53.342 54.127 57.844 1.00 24.19 49 LEU E N 1
ATOM 10118 C CA . LEU E 1 48 ? 51.893 54.262 57.666 1.00 24.35 49 LEU E CA 1
ATOM 10119 C C . LEU E 1 48 ? 51.474 54.867 56.300 1.00 25.06 49 LEU E C 1
ATOM 10120 O O . LEU E 1 48 ? 50.301 54.854 55.944 1.00 25.34 49 LEU E O 1
ATOM 10125 N N . ASP E 1 49 ? 52.423 55.440 55.561 1.00 24.81 50 ASP E N 1
ATOM 10126 C CA . ASP E 1 49 ? 52.049 56.050 54.285 1.00 24.52 50 ASP E CA 1
ATOM 10127 C C . ASP E 1 49 ? 51.560 54.995 53.279 1.00 24.38 50 ASP E C 1
ATOM 10128 O O . ASP E 1 49 ? 52.077 53.877 53.226 1.00 25.15 50 ASP E O 1
ATOM 10133 N N . ARG E 1 50 ? 50.564 55.354 52.477 1.00 24.86 51 ARG E N 1
ATOM 10134 C CA . ARG E 1 50 ? 50.136 54.460 51.404 1.00 24.93 51 ARG E CA 1
ATOM 10135 C C . ARG E 1 50 ? 50.912 54.789 50.133 1.00 25.31 51 ARG E C 1
ATOM 10136 O O . ARG E 1 50 ? 50.799 55.886 49.583 1.00 24.42 51 ARG E O 1
ATOM 10144 N N . ARG E 1 51 ? 51.698 53.813 49.698 1.00 26.29 52 ARG E N 1
ATOM 10145 C CA . ARG E 1 51 ? 52.635 53.954 48.579 1.00 27.42 52 ARG E CA 1
ATOM 10146 C C . ARG E 1 51 ? 52.536 52.784 47.639 1.00 29.13 52 ARG E C 1
ATOM 10147 O O . ARG E 1 51 ? 52.079 51.704 48.039 1.00 28.06 52 ARG E O 1
ATOM 10155 N N . VAL E 1 52 ? 52.970 52.999 46.390 1.00 30.25 53 VAL E N 1
ATOM 10156 C CA . VAL E 1 52 ? 53.027 51.949 45.361 1.00 31.71 53 VAL E CA 1
ATOM 10157 C C . VAL E 1 52 ? 54.385 52.005 44.672 1.00 33.58 53 VAL E C 1
ATOM 10158 O O . VAL E 1 52 ? 54.983 53.085 44.604 1.00 33.72 53 VAL E O 1
ATOM 10162 N N . PRO E 1 53 ? 54.877 50.852 44.172 1.00 34.65 54 PRO E N 1
ATOM 10163 C CA . PRO E 1 53 ? 56.128 50.843 43.435 1.00 35.95 54 PRO E CA 1
ATOM 10164 C C . PRO E 1 53 ? 55.946 51.335 42.000 1.00 36.92 54 PRO E C 1
ATOM 10165 O O . PRO E 1 53 ? 54.825 51.412 41.503 1.00 36.99 54 PRO E O 1
ATOM 10169 N N . ALA E 1 54 ? 57.052 51.683 41.355 1.00 38.59 55 ALA E N 1
ATOM 10170 C CA . ALA E 1 54 ? 57.042 51.942 39.919 1.00 39.74 55 ALA E CA 1
ATOM 10171 C C . ALA E 1 54 ? 56.793 50.617 39.210 1.00 40.42 55 ALA E C 1
ATOM 10172 O O . ALA E 1 54 ? 57.118 49.556 39.731 1.00 40.53 55 ALA E O 1
ATOM 10174 N N . ASN E 1 55 ? 56.179 50.666 38.041 1.00 41.63 56 ASN E N 1
ATOM 10175 C CA . ASN E 1 55 ? 56.092 49.491 37.226 1.00 43.46 56 ASN E CA 1
ATOM 10176 C C . ASN E 1 55 ? 56.169 49.831 35.744 1.00 44.20 56 ASN E C 1
ATOM 10177 O O . ASN E 1 55 ? 55.408 50.669 35.248 1.00 44.08 56 ASN E O 1
ATOM 10182 N N . ALA E 1 56 ? 57.100 49.159 35.065 1.00 44.93 57 ALA E N 1
ATOM 10183 C CA . ALA E 1 56 ? 57.265 49.231 33.608 1.00 46.17 57 ALA E CA 1
ATOM 10184 C C . ALA E 1 56 ? 56.049 48.708 32.853 1.00 46.92 57 ALA E C 1
ATOM 10185 O O . ALA E 1 56 ? 55.678 49.272 31.844 1.00 47.55 57 ALA E O 1
ATOM 10187 N N . ARG E 1 57 ? 55.425 47.632 33.333 1.00 47.88 58 ARG E N 1
ATOM 10188 C CA . ARG E 1 57 ? 54.187 47.145 32.721 1.00 48.71 58 ARG E CA 1
ATOM 10189 C C . ARG E 1 57 ? 53.088 48.176 32.914 1.00 49.23 58 ARG E C 1
ATOM 10190 O O . ARG E 1 57 ? 52.792 48.556 34.046 1.00 49.50 58 ARG E O 1
ATOM 10192 N N . PRO E 1 58 ? 52.469 48.627 31.810 1.00 49.63 59 PRO E N 1
ATOM 10193 C CA . PRO E 1 58 ? 51.484 49.702 31.858 1.00 49.53 59 PRO E CA 1
ATOM 10194 C C . PRO E 1 58 ? 50.272 49.308 32.713 1.00 49.61 59 PRO E C 1
ATOM 10195 O O . PRO E 1 58 ? 49.885 48.130 32.757 1.00 49.09 59 PRO E O 1
ATOM 10199 N N . LEU E 1 59 ? 49.709 50.287 33.411 1.00 49.32 60 LEU E N 1
ATOM 10200 C CA . LEU E 1 59 ? 48.440 50.098 34.070 1.00 49.47 60 LEU E CA 1
ATOM 10201 C C . LEU E 1 59 ? 47.574 51.162 33.465 1.00 49.74 60 LEU E C 1
ATOM 10202 O O . LEU E 1 59 ? 47.972 52.325 33.414 1.00 49.64 60 LEU E O 1
ATOM 10207 N N . GLU E 1 60 ? 46.409 50.750 32.966 1.00 50.32 61 GLU E N 1
ATOM 10208 C CA . GLU E 1 60 ? 45.466 51.639 32.287 1.00 50.31 61 GLU E CA 1
ATOM 10209 C C . GLU E 1 60 ? 46.200 52.637 31.391 1.00 50.11 61 GLU E C 1
ATOM 10210 O O . GLU E 1 60 ? 45.933 53.852 31.386 1.00 49.72 61 GLU E O 1
ATOM 10216 N N . GLY E 1 61 ? 47.158 52.088 30.650 1.00 49.38 62 GLY E N 1
ATOM 10217 C CA . GLY E 1 61 ? 47.849 52.814 29.601 1.00 49.04 62 GLY E CA 1
ATOM 10218 C C . GLY E 1 61 ? 49.075 53.626 29.965 1.00 47.96 62 GLY E C 1
ATOM 10219 O O . GLY E 1 61 ? 49.624 54.302 29.103 1.00 48.43 62 GLY E O 1
ATOM 10220 N N . VAL E 1 62 ? 49.513 53.570 31.225 1.00 46.86 63 VAL E N 1
ATOM 10221 C CA . VAL E 1 62 ? 50.654 54.375 31.690 1.00 44.88 63 VAL E CA 1
ATOM 10222 C C . VAL E 1 62 ? 51.694 53.546 32.465 1.00 44.23 63 VAL E C 1
ATOM 10223 O O . VAL E 1 62 ? 51.346 52.756 33.346 1.00 43.76 63 VAL E O 1
ATOM 10227 N N . SER E 1 63 ? 52.967 53.753 32.130 1.00 43.63 64 SER E N 1
ATOM 10228 C CA . SER E 1 63 ? 54.102 53.096 32.799 1.00 43.49 64 SER E CA 1
ATOM 10229 C C . SER E 1 63 ? 54.856 54.064 33.708 1.00 42.76 64 SER E C 1
ATOM 10230 O O . SER E 1 63 ? 54.766 55.273 33.532 1.00 42.59 64 SER E O 1
ATOM 10233 N N . SER E 1 64 ? 55.580 53.526 34.693 1.00 42.37 65 SER E N 1
ATOM 10234 C CA . SER E 1 64 ? 56.384 54.350 35.604 1.00 42.11 65 SER E CA 1
ATOM 10235 C C . SER E 1 64 ? 57.746 53.717 35.890 1.00 42.57 65 SER E C 1
ATOM 10236 O O . SER E 1 64 ? 57.907 52.483 35.832 1.00 42.67 65 SER E O 1
ATOM 10239 N N . PHE E 1 65 ? 58.721 54.576 36.171 1.00 43.22 66 PHE E N 1
ATOM 10240 C CA . PHE E 1 65 ? 60.124 54.185 36.317 1.00 44.47 66 PHE E CA 1
ATOM 10241 C C . PHE E 1 65 ? 60.802 55.031 37.395 1.00 45.10 66 PHE E C 1
ATOM 10242 O O . PHE E 1 65 ? 60.762 56.254 37.342 1.00 44.99 66 PHE E O 1
ATOM 10250 N N . ASP E 1 66 ? 61.430 54.374 38.370 1.00 46.36 67 ASP E N 1
ATOM 10251 C CA . ASP E 1 66 ? 62.179 55.093 39.397 1.00 48.03 67 ASP E CA 1
ATOM 10252 C C . ASP E 1 66 ? 63.610 55.313 38.937 1.00 49.42 67 ASP E C 1
ATOM 10253 O O . ASP E 1 66 ? 64.183 54.461 38.248 1.00 49.32 67 ASP E O 1
ATOM 10258 N N . HIS E 1 67 ? 64.183 56.445 39.335 1.00 50.93 68 HIS E N 1
ATOM 10259 C CA . HIS E 1 67 ? 65.491 56.843 38.854 1.00 53.14 68 HIS E CA 1
ATOM 10260 C C . HIS E 1 67 ? 66.184 57.818 39.792 1.00 53.95 68 HIS E C 1
ATOM 10261 O O . HIS E 1 67 ? 65.612 58.841 40.170 1.00 54.03 68 HIS E O 1
ATOM 10268 N N . ILE E 1 68 ? 67.426 57.499 40.155 1.00 55.24 69 ILE E N 1
ATOM 10269 C CA . ILE E 1 68 ? 68.234 58.404 40.972 1.00 56.57 69 ILE E CA 1
ATOM 10270 C C . ILE E 1 68 ? 68.926 59.422 40.061 1.00 57.42 69 ILE E C 1
ATOM 10271 O O . ILE E 1 68 ? 69.608 59.050 39.090 1.00 57.86 69 ILE E O 1
ATOM 10276 N N . ILE E 1 69 ? 68.719 60.701 40.362 1.00 58.13 70 ILE E N 1
ATOM 10277 C CA . ILE E 1 69 ? 69.301 61.780 39.564 1.00 58.62 70 ILE E CA 1
ATOM 10278 C C . ILE E 1 69 ? 70.425 62.516 40.296 1.00 59.40 70 ILE E C 1
ATOM 10279 O O . ILE E 1 69 ? 71.213 63.218 39.673 1.00 59.72 70 ILE E O 1
ATOM 10284 N N . ASP E 1 70 ? 70.485 62.358 41.616 1.00 60.25 71 ASP E N 1
ATOM 10285 C CA . ASP E 1 70 ? 71.559 62.935 42.434 1.00 60.89 71 ASP E CA 1
ATOM 10286 C C . ASP E 1 70 ? 72.021 61.940 43.506 1.00 61.11 71 ASP E C 1
ATOM 10287 O O . ASP E 1 70 ? 71.514 61.922 44.641 1.00 60.94 71 ASP E O 1
ATOM 10292 N N . GLN E 1 71 ? 73.005 61.127 43.124 1.00 61.34 72 GLN E N 1
ATOM 10293 C CA . GLN E 1 71 ? 73.562 60.090 43.993 1.00 61.37 72 GLN E CA 1
ATOM 10294 C C . GLN E 1 71 ? 74.111 60.666 45.309 1.00 61.43 72 GLN E C 1
ATOM 10295 O O . GLN E 1 71 ? 74.048 60.004 46.352 1.00 61.55 72 GLN E O 1
ATOM 10298 N N . SER E 1 72 ? 74.611 61.904 45.253 1.00 61.35 73 SER E N 1
ATOM 10299 C CA . SER E 1 72 ? 75.116 62.620 46.429 1.00 61.20 73 SER E CA 1
ATOM 10300 C C . SER E 1 72 ? 74.089 62.646 47.559 1.00 60.97 73 SER E C 1
ATOM 10301 O O . SER E 1 72 ? 74.373 62.192 48.673 1.00 61.07 73 SER E O 1
ATOM 10303 N N . VAL E 1 73 ? 72.899 63.168 47.255 1.00 60.00 74 VAL E N 1
ATOM 10304 C CA . VAL E 1 73 ? 71.862 63.393 48.268 1.00 59.26 74 VAL E CA 1
ATOM 10305 C C . VAL E 1 73 ? 70.764 62.319 48.224 1.00 58.20 74 VAL E C 1
ATOM 10306 O O . VAL E 1 73 ? 69.818 62.353 49.015 1.00 58.09 74 VAL E O 1
ATOM 10310 N N . GLY E 1 74 ? 70.908 61.371 47.300 1.00 56.94 75 GLY E N 1
ATOM 10311 C CA . GLY E 1 74 ? 69.936 60.297 47.129 1.00 54.80 75 GLY E CA 1
ATOM 10312 C C . GLY E 1 74 ? 68.612 60.832 46.611 1.00 53.48 75 GLY E C 1
ATOM 10313 O O . GLY E 1 74 ? 67.542 60.430 47.078 1.00 53.57 75 GLY E O 1
ATOM 10314 N N . LEU E 1 75 ? 68.687 61.754 45.653 1.00 51.66 76 LEU E N 1
ATOM 10315 C CA . LEU E 1 75 ? 67.487 62.332 45.050 1.00 49.50 76 LEU E CA 1
ATOM 10316 C C . LEU E 1 75 ? 66.945 61.435 43.950 1.00 47.85 76 LEU E C 1
ATOM 10317 O O . LEU E 1 75 ? 67.668 60.999 43.042 1.00 47.54 76 LEU E O 1
ATOM 10322 N N . GLU E 1 76 ? 65.649 61.180 44.054 1.00 46.05 77 GLU E N 1
ATOM 10323 C CA . GLU E 1 76 ? 64.965 60.250 43.189 1.00 43.98 77 GLU E CA 1
ATOM 10324 C C . GLU E 1 76 ? 63.816 60.970 42.498 1.00 42.57 77 GLU E C 1
ATOM 10325 O O . GLU E 1 76 ? 63.240 61.924 43.043 1.00 41.29 77 GLU E O 1
ATOM 10331 N N . VAL E 1 77 ? 63.517 60.527 41.278 1.00 41.15 78 VAL E N 1
ATOM 10332 C CA . VAL E 1 77 ? 62.313 60.936 40.557 1.00 39.49 78 VAL E CA 1
ATOM 10333 C C . VAL E 1 77 ? 61.510 59.707 40.135 1.00 38.99 78 VAL E C 1
ATOM 10334 O O . VAL E 1 77 ? 62.071 58.608 39.970 1.00 38.74 78 VAL E O 1
ATOM 10338 N N . ARG E 1 78 ? 60.199 59.886 39.981 1.00 37.77 79 ARG E N 1
ATOM 10339 C CA . ARG E 1 78 ? 59.380 58.868 39.312 1.00 37.37 79 ARG E CA 1
ATOM 10340 C C . ARG E 1 78 ? 58.935 59.437 37.986 1.00 36.63 79 ARG E C 1
ATOM 10341 O O . ARG E 1 78 ? 58.326 60.508 37.938 1.00 37.01 79 ARG E O 1
ATOM 10349 N N . ILE E 1 79 ? 59.243 58.705 36.922 1.00 36.82 80 ILE E N 1
ATOM 10350 C CA . ILE E 1 79 ? 58.903 59.130 35.554 1.00 37.16 80 ILE E CA 1
ATOM 10351 C C . ILE E 1 79 ? 57.699 58.319 35.059 1.00 36.36 80 ILE E C 1
ATOM 10352 O O . ILE E 1 79 ? 57.705 57.082 35.099 1.00 35.93 80 ILE E O 1
ATOM 10357 N N . TYR E 1 80 ? 56.680 59.031 34.586 1.00 36.91 81 TYR E N 1
ATOM 10358 C CA . TYR E 1 80 ? 55.476 58.438 33.992 1.00 37.24 81 TYR E CA 1
ATOM 10359 C C . TYR E 1 80 ? 55.351 58.764 32.488 1.00 38.57 81 TYR E C 1
ATOM 10360 O O . TYR E 1 80 ? 55.476 59.925 32.070 1.00 38.52 81 TYR E O 1
ATOM 10369 N N . ARG E 1 81 ? 55.064 57.736 31.695 1.00 39.97 82 ARG E N 1
ATOM 10370 C CA . ARG E 1 81 ? 54.864 57.885 30.253 1.00 41.47 82 ARG E CA 1
ATOM 10371 C C . ARG E 1 81 ? 53.843 56.865 29.781 1.00 42.71 82 ARG E C 1
ATOM 10372 O O . ARG E 1 81 ? 53.673 55.809 30.422 1.00 43.18 82 ARG E O 1
ATOM 10374 N N . ALA E 1 82 ? 53.170 57.182 28.670 1.00 43.34 83 ALA E N 1
ATOM 10375 C CA . ALA E 1 82 ? 52.166 56.294 28.068 1.00 43.87 83 ALA E CA 1
ATOM 10376 C C . ALA E 1 82 ? 52.802 55.093 27.383 1.00 44.04 83 ALA E C 1
ATOM 10377 O O . ALA E 1 82 ? 53.984 55.123 27.033 1.00 44.27 83 ALA E O 1
ATOM 10379 N N . LEU E 1 100 ? 64.400 52.099 31.594 1.00 83.18 101 LEU E N 1
ATOM 10380 C CA . LEU E 1 100 ? 65.076 53.373 31.815 1.00 83.38 101 LEU E CA 1
ATOM 10381 C C . LEU E 1 100 ? 66.003 53.744 30.652 1.00 83.58 101 LEU E C 1
ATOM 10382 O O . LEU E 1 100 ? 66.522 54.869 30.603 1.00 83.60 101 LEU E O 1
ATOM 10384 N N . GLU E 1 101 ? 66.200 52.801 29.723 1.00 83.65 102 GLU E N 1
ATOM 10385 C CA . GLU E 1 101 ? 67.032 53.010 28.525 1.00 83.58 102 GLU E CA 1
ATOM 10386 C C . GLU E 1 101 ? 66.458 54.081 27.593 1.00 83.57 102 GLU E C 1
ATOM 10387 O O . GLU E 1 101 ? 67.210 54.835 26.967 1.00 83.61 102 GLU E O 1
ATOM 10389 N N . PHE E 1 102 ? 65.124 54.139 27.526 1.00 83.48 103 PHE E N 1
ATOM 10390 C CA . PHE E 1 102 ? 64.377 55.073 26.673 1.00 83.22 103 PHE E CA 1
ATOM 10391 C C . PHE E 1 102 ? 64.604 56.552 27.010 1.00 83.05 103 PHE E C 1
ATOM 10392 O O . PHE E 1 102 ? 64.161 57.428 26.264 1.00 82.96 103 PHE E O 1
ATOM 10394 N N . LEU E 1 103 ? 65.288 56.819 28.126 1.00 82.88 104 LEU E N 1
ATOM 10395 C CA . LEU E 1 103 ? 65.672 58.183 28.523 1.00 82.80 104 LEU E CA 1
ATOM 10396 C C . LEU E 1 103 ? 66.735 58.768 27.577 1.00 82.66 104 LEU E C 1
ATOM 10397 O O . LEU E 1 103 ? 66.850 59.995 27.426 1.00 82.27 104 LEU E O 1
ATOM 10399 N N . THR E 1 104 ? 67.491 57.863 26.945 1.00 82.49 105 THR E N 1
ATOM 10400 C CA . THR E 1 104 ? 68.552 58.200 25.994 1.00 82.36 105 THR E CA 1
ATOM 10401 C C . THR E 1 104 ? 68.089 58.136 24.530 1.00 82.14 105 THR E C 1
ATOM 10402 O O . THR E 1 104 ? 68.905 58.287 23.616 1.00 82.29 105 THR E O 1
ATOM 10404 N N . ASP E 1 105 ? 66.792 57.907 24.310 1.00 81.71 106 ASP E N 1
ATOM 10405 C CA . ASP E 1 105 ? 66.221 57.872 22.957 1.00 81.18 106 ASP E CA 1
ATOM 10406 C C . ASP E 1 105 ? 66.132 59.277 22.332 1.00 80.86 106 ASP E C 1
ATOM 10407 O O . ASP E 1 105 ? 66.163 60.291 23.044 1.00 80.60 106 ASP E O 1
ATOM 10409 N N . ALA E 1 106 ? 66.037 59.315 20.998 1.00 80.33 107 ALA E N 1
ATOM 10410 C CA . ALA E 1 106 ? 65.988 60.558 20.212 1.00 79.67 107 ALA E CA 1
ATOM 10411 C C . ALA E 1 106 ? 64.780 61.430 20.563 1.00 78.99 107 ALA E C 1
ATOM 10412 O O . ALA E 1 106 ? 63.702 60.892 20.836 1.00 79.23 107 ALA E O 1
ATOM 10414 N N . PRO E 1 107 ? 64.957 62.776 20.570 1.00 78.07 108 PRO E N 1
ATOM 10415 C CA . PRO E 1 107 ? 63.839 63.718 20.745 1.00 77.12 108 PRO E CA 1
ATOM 10416 C C . PRO E 1 107 ? 62.653 63.433 19.822 1.00 76.14 108 PRO E C 1
ATOM 10417 O O . PRO E 1 107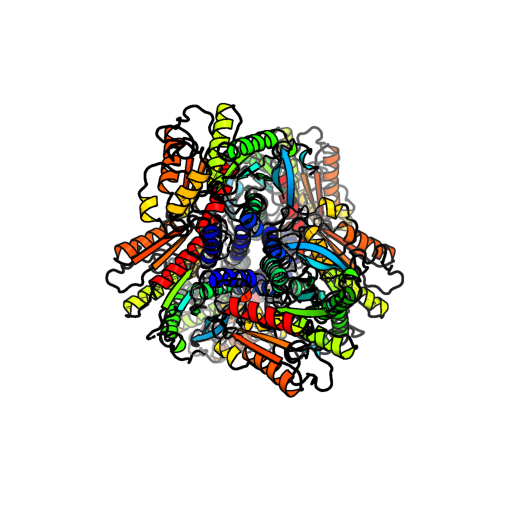 ? 62.824 62.817 18.760 1.00 76.14 108 PRO E O 1
ATOM 10421 N N . ALA E 1 108 ? 61.465 63.873 20.237 1.00 74.75 109 ALA E N 1
ATOM 10422 C CA . ALA E 1 108 ? 60.228 63.604 19.497 1.00 73.32 109 ALA E CA 1
ATOM 10423 C C . ALA E 1 108 ? 59.862 64.760 18.570 1.00 72.27 109 ALA E C 1
ATOM 10424 O O . ALA E 1 108 ? 59.976 65.933 18.938 1.00 72.22 109 ALA E O 1
ATOM 10426 N N . ALA E 1 109 ? 59.420 64.413 17.365 1.00 70.77 110 ALA E N 1
ATOM 10427 C CA . ALA E 1 109 ? 59.049 65.401 16.363 1.00 69.33 110 ALA E CA 1
ATOM 10428 C C . ALA E 1 109 ? 58.002 66.368 16.917 1.00 68.15 110 ALA E C 1
ATOM 10429 O O . ALA E 1 109 ? 58.305 67.541 17.156 1.00 68.32 110 ALA E O 1
ATOM 10431 N N . GLU E 1 110 ? 56.790 65.855 17.151 1.00 66.37 111 GLU E N 1
ATOM 10432 C CA . GLU E 1 110 ? 55.659 66.660 17.607 1.00 64.26 111 GLU E CA 1
ATOM 10433 C C . GLU E 1 110 ? 55.815 67.056 19.081 1.00 62.69 111 GLU E C 1
ATOM 10434 O O . GLU E 1 110 ? 56.114 66.194 19.919 1.00 62.89 111 GLU E O 1
ATOM 10436 N N . PRO E 1 111 ? 55.624 68.359 19.404 1.00 60.75 112 PRO E N 1
ATOM 10437 C CA . PRO E 1 111 ? 55.762 68.836 20.789 1.00 59.01 112 PRO E CA 1
ATOM 10438 C C . PRO E 1 111 ? 54.904 68.049 21.789 1.00 57.49 112 PRO E C 1
ATOM 10439 O O . PRO E 1 111 ? 53.768 67.660 21.479 1.00 57.03 112 PRO E O 1
ATOM 10443 N N . PHE E 1 112 ? 55.462 67.817 22.977 1.00 55.83 113 PHE E N 1
ATOM 10444 C CA . PHE E 1 112 ? 54.724 67.219 24.102 1.00 53.59 113 PHE E CA 1
ATOM 10445 C C . PHE E 1 112 ? 55.159 67.847 25.427 1.00 51.83 113 PHE E C 1
ATOM 10446 O O . PHE E 1 112 ? 56.333 68.195 25.587 1.00 51.40 113 PHE E O 1
ATOM 10454 N N . PRO E 1 113 ? 54.211 68.001 26.376 1.00 49.69 114 PRO E N 1
ATOM 10455 C CA . PRO E 1 113 ? 54.577 68.660 27.631 1.00 48.31 114 PRO E CA 1
ATOM 10456 C C . PRO E 1 113 ? 55.311 67.726 28.591 1.00 46.99 114 PRO E C 1
ATOM 10457 O O . PRO E 1 113 ? 55.007 66.533 28.664 1.00 46.31 114 PRO E O 1
ATOM 10461 N N . VAL E 1 114 ? 56.305 68.270 29.289 1.00 45.69 115 VAL E N 1
ATOM 10462 C CA . VAL E 1 114 ? 56.955 67.557 30.380 1.00 44.12 115 VAL E CA 1
ATOM 10463 C C . VAL E 1 114 ? 56.517 68.226 31.681 1.00 43.09 115 VAL E C 1
ATOM 10464 O O . VAL E 1 114 ? 56.805 69.405 31.918 1.00 42.40 115 VAL E O 1
ATOM 10468 N N . ILE E 1 115 ? 55.766 67.483 32.498 1.00 41.28 116 ILE E N 1
ATOM 10469 C CA . ILE E 1 115 ? 55.268 68.046 33.746 1.00 39.99 116 ILE E CA 1
ATOM 10470 C C . ILE E 1 115 ? 56.165 67.579 34.879 1.00 39.76 116 ILE E C 1
ATOM 10471 O O . ILE E 1 115 ? 56.312 66.360 35.136 1.00 39.94 116 ILE E O 1
ATOM 10476 N N . ILE E 1 116 ? 56.800 68.537 35.532 1.00 38.65 117 ILE E N 1
ATOM 10477 C CA . ILE E 1 116 ? 57.668 68.204 36.642 1.00 38.17 117 ILE E CA 1
ATOM 10478 C C . ILE E 1 116 ? 56.819 68.479 37.851 1.00 36.28 117 ILE E C 1
ATOM 10479 O O . ILE E 1 116 ? 56.417 69.618 38.078 1.00 36.48 117 ILE E O 1
ATOM 10484 N N . PHE E 1 117 ? 56.501 67.412 38.594 1.00 34.72 118 PHE E N 1
ATOM 10485 C CA . PHE E 1 117 ? 55.550 67.514 39.721 1.00 32.60 118 PHE E CA 1
ATOM 10486 C C . PHE E 1 117 ? 56.235 67.373 41.072 1.00 31.26 118 PHE E C 1
ATOM 10487 O O . PHE E 1 117 ? 57.128 66.549 41.240 1.00 32.72 118 PHE E O 1
ATOM 10495 N N . PHE E 1 118 ? 55.807 68.189 42.014 1.00 30.70 119 PHE E N 1
ATOM 10496 C CA . PHE E 1 118 ? 56.229 68.129 43.393 1.00 31.28 119 PHE E CA 1
ATOM 10497 C C . PHE E 1 118 ? 55.011 67.870 44.296 1.00 30.14 119 PHE E C 1
ATOM 10498 O O . PHE E 1 118 ? 54.111 68.716 44.403 1.00 28.54 119 PHE E O 1
ATOM 10506 N N . HIS E 1 119 ? 54.997 66.710 44.953 1.00 29.92 120 HIS E N 1
ATOM 10507 C CA . HIS E 1 119 ? 53.894 66.368 45.880 1.00 29.72 120 HIS E CA 1
ATOM 10508 C C . HIS E 1 119 ? 53.660 67.345 47.030 1.00 30.11 120 HIS E C 1
ATOM 10509 O O . HIS E 1 119 ? 54.589 68.041 47.497 1.00 31.22 120 HIS E O 1
ATOM 10516 N N . GLY E 1 120 ? 52.421 67.376 47.506 1.00 29.68 121 GLY E N 1
ATOM 10517 C CA . GLY E 1 120 ? 52.010 68.088 48.698 1.00 29.11 121 GLY E CA 1
ATOM 10518 C C . GLY E 1 120 ? 52.410 67.325 49.958 1.00 29.00 121 GLY E C 1
ATOM 10519 O O . GLY E 1 120 ? 53.200 66.375 49.893 1.00 29.24 121 GLY E O 1
ATOM 10520 N N . GLY E 1 121 ? 51.860 67.720 51.095 1.00 28.74 122 GLY E N 1
ATOM 10521 C CA . GLY E 1 121 ? 52.292 67.157 52.371 1.00 29.98 122 GLY E CA 1
ATOM 10522 C C . GLY E 1 121 ? 52.939 68.178 53.316 1.00 30.97 122 GLY E C 1
ATOM 10523 O O . GLY E 1 121 ? 53.549 67.797 54.334 1.00 30.46 122 GLY E O 1
ATOM 10524 N N . SER E 1 122 ? 52.808 69.467 52.975 1.00 31.02 123 SER E N 1
ATOM 10525 C CA . SER E 1 122 ? 53.250 70.601 53.829 1.00 31.12 123 SER E CA 1
ATOM 10526 C C . SER E 1 122 ? 54.713 70.609 54.185 1.00 31.07 123 SER E C 1
ATOM 10527 O O . SER E 1 122 ? 55.066 71.033 55.278 1.00 32.29 123 SER E O 1
ATOM 10530 N N . PHE E 1 123 ? 55.535 70.126 53.254 1.00 31.27 124 PHE E N 1
ATOM 10531 C CA . PHE E 1 123 ? 56.998 70.010 53.333 1.00 31.22 124 PHE E CA 1
ATOM 10532 C C . PHE E 1 123 ? 57.471 68.786 54.098 1.00 31.34 124 PHE E C 1
ATOM 10533 O O . PHE E 1 123 ? 58.635 68.422 54.013 1.00 31.87 124 PHE E O 1
ATOM 10541 N N . VAL E 1 124 ? 56.547 68.118 54.783 1.00 30.44 125 VAL E N 1
ATOM 10542 C CA . VAL E 1 124 ? 56.915 67.092 55.753 1.00 29.83 125 VAL E CA 1
ATOM 10543 C C . VAL E 1 124 ? 56.487 65.674 55.332 1.00 30.46 125 VAL E C 1
ATOM 10544 O O . VAL E 1 124 ? 57.233 64.700 55.548 1.00 30.26 125 VAL E O 1
ATOM 10548 N N . HIS E 1 125 ? 55.283 65.560 54.771 1.00 29.83 126 HIS E N 1
ATOM 10549 C CA . HIS E 1 125 ? 54.710 64.238 54.434 1.00 30.37 126 HIS E CA 1
ATOM 10550 C C . HIS E 1 125 ? 54.779 63.878 52.970 1.00 30.65 126 HIS E C 1
ATOM 10551 O O . HIS E 1 125 ? 55.055 64.730 52.136 1.00 31.71 126 HIS E O 1
ATOM 10558 N N . SER E 1 126 ? 54.519 62.597 52.682 1.00 30.05 127 SER E N 1
ATOM 10559 C CA . SER E 1 126 ? 54.314 62.040 51.342 1.00 29.67 127 SER E CA 1
ATOM 10560 C C . SER E 1 126 ? 55.593 61.824 50.532 1.00 29.63 127 SER E C 1
ATOM 10561 O O . SER E 1 126 ? 56.704 62.147 50.964 1.00 30.50 127 SER E O 1
ATOM 10564 N N . SER E 1 127 ? 55.439 61.261 49.355 1.00 29.44 128 SER E N 1
ATOM 10565 C CA . SER E 1 127 ? 56.584 60.816 48.575 1.00 29.90 128 SER E CA 1
ATOM 10566 C C . SER E 1 127 ? 56.116 60.810 47.131 1.00 29.66 128 SER E C 1
ATOM 10567 O O . SER E 1 127 ? 54.903 60.853 46.883 1.00 28.37 128 SER E O 1
ATOM 10570 N N . ALA E 1 128 ? 57.052 60.745 46.179 1.00 28.56 129 ALA E N 1
ATOM 10571 C CA . ALA E 1 128 ? 56.653 60.521 44.796 1.00 28.66 129 ALA E CA 1
ATOM 10572 C C . ALA E 1 128 ? 55.930 59.163 44.697 1.00 28.13 129 ALA E C 1
ATOM 10573 O O . ALA E 1 128 ? 55.103 58.958 43.811 1.00 28.94 129 ALA E O 1
ATOM 10575 N N . SER E 1 129 ? 56.258 58.229 45.591 1.00 27.48 130 SER E N 1
ATOM 10576 C CA . SER E 1 129 ? 55.629 56.903 45.567 1.00 27.11 130 SER E CA 1
ATOM 10577 C C . SER E 1 129 ? 54.254 56.873 46.277 1.00 26.45 130 SER E C 1
ATOM 10578 O O . SER E 1 129 ? 53.581 55.846 46.230 1.00 25.34 130 SER E O 1
ATOM 10581 N N . SER E 1 130 ? 53.858 57.964 46.932 1.00 24.70 131 SER E N 1
ATOM 10582 C CA . SER E 1 130 ? 52.580 57.993 47.653 1.00 25.33 131 SER E CA 1
ATOM 10583 C C . SER E 1 130 ? 51.419 57.801 46.660 1.00 25.29 131 SER E C 1
ATOM 10584 O O . SER E 1 130 ? 51.318 58.494 45.636 1.00 25.16 131 SER E O 1
ATOM 10587 N N . THR E 1 131 ? 50.572 56.824 46.947 1.00 25.47 132 THR E N 1
ATOM 10588 C CA . THR E 1 131 ? 49.531 56.402 46.010 1.00 24.49 132 THR E CA 1
ATOM 10589 C C . THR E 1 131 ? 48.698 57.565 45.491 1.00 24.83 132 THR E C 1
ATOM 10590 O O . THR E 1 131 ? 48.390 57.596 44.273 1.00 25.67 132 THR E O 1
ATOM 10594 N N . ILE E 1 132 ? 48.333 58.509 46.372 1.00 23.14 133 ILE E N 1
ATOM 10595 C CA . ILE E 1 132 ? 47.490 59.625 45.977 1.00 24.10 133 ILE E CA 1
ATOM 10596 C C . ILE E 1 132 ? 48.157 60.457 44.867 1.00 24.81 133 ILE E C 1
ATOM 10597 O O . ILE E 1 132 ? 47.466 60.984 43.963 1.00 24.25 133 ILE E O 1
ATOM 10602 N N . TYR E 1 133 ? 49.493 60.537 44.949 1.00 24.89 134 TYR E N 1
ATOM 10603 C CA . TYR E 1 133 ? 50.301 61.341 43.998 1.00 25.01 134 TYR E CA 1
ATOM 10604 C C . TYR E 1 133 ? 50.679 60.544 42.783 1.00 25.83 134 TYR E C 1
ATOM 10605 O O . TYR E 1 133 ? 50.732 61.089 41.697 1.00 26.98 134 TYR E O 1
ATOM 10614 N N . ASP E 1 134 ? 50.929 59.244 42.959 1.00 25.09 135 ASP E N 1
ATOM 10615 C CA . ASP E 1 134 ? 51.127 58.341 41.839 1.00 26.23 135 ASP E CA 1
ATOM 10616 C C . ASP E 1 134 ? 49.877 58.364 40.954 1.00 26.64 135 ASP E C 1
ATOM 10617 O O . ASP E 1 134 ? 49.980 58.504 39.739 1.00 27.89 135 ASP E O 1
ATOM 10622 N N . SER E 1 135 ? 48.699 58.203 41.562 1.00 25.02 136 SER E N 1
ATOM 10623 C CA . SER E 1 135 ? 47.437 58.286 40.825 1.00 25.38 136 SER E CA 1
ATOM 10624 C C . SER E 1 135 ? 47.272 59.631 40.090 1.00 25.54 136 SER E C 1
ATOM 10625 O O . SER E 1 135 ? 46.929 59.653 38.892 1.00 25.90 136 SER E O 1
ATOM 10628 N N . LEU E 1 136 ? 47.527 60.741 40.784 1.00 24.32 137 LEU E N 1
ATOM 10629 C CA . LEU E 1 136 ? 47.428 62.065 40.162 1.00 25.30 137 LEU E CA 1
ATOM 10630 C C . LEU E 1 136 ? 48.358 62.200 38.966 1.00 26.63 137 LEU E C 1
ATOM 10631 O O . LEU E 1 136 ? 47.974 62.732 37.935 1.00 26.61 137 LEU E O 1
ATOM 10636 N N . CYS E 1 137 ? 49.593 61.726 39.108 1.00 28.08 138 CYS E N 1
ATOM 10637 C CA . CYS E 1 137 ? 50.556 61.823 38.015 1.00 28.95 138 CYS E CA 1
ATOM 10638 C C . CYS E 1 137 ? 50.128 60.981 36.838 1.00 29.37 138 CYS E C 1
ATOM 10639 O O . CYS E 1 137 ? 50.286 61.392 35.659 1.00 29.02 138 CYS E O 1
ATOM 10642 N N . ARG E 1 138 ? 49.596 59.790 37.131 1.00 29.36 139 ARG E N 1
ATOM 10643 C CA . ARG E 1 138 ? 49.011 58.970 36.085 1.00 30.45 139 ARG E CA 1
ATOM 10644 C C . ARG E 1 138 ? 47.886 59.698 35.363 1.00 31.42 139 ARG E C 1
ATOM 10645 O O . ARG E 1 138 ? 47.801 59.603 34.140 1.00 32.84 139 ARG E O 1
ATOM 10653 N N . ARG E 1 139 ? 47.044 60.449 36.085 1.00 31.69 140 ARG E N 1
ATOM 10654 C CA . ARG E 1 139 ? 45.967 61.224 35.446 1.00 32.79 140 ARG E CA 1
ATOM 10655 C C . ARG E 1 139 ? 46.537 62.326 34.546 1.00 32.76 140 ARG E C 1
ATOM 10656 O O . ARG E 1 139 ? 46.055 62.540 33.426 1.00 31.83 140 ARG E O 1
ATOM 10661 N N . PHE E 1 140 ? 47.540 63.035 35.064 1.00 32.93 141 PHE E N 1
ATOM 10662 C CA . PHE E 1 140 ? 48.292 64.034 34.292 1.00 32.90 141 PHE E CA 1
ATOM 10663 C C . PHE E 1 140 ? 48.918 63.485 33.007 1.00 33.71 141 PHE E C 1
ATOM 10664 O O . PHE E 1 140 ? 48.952 64.177 31.985 1.00 33.99 141 PHE E O 1
ATOM 10672 N N . VAL E 1 141 ? 49.421 62.257 33.029 1.00 34.94 142 VAL E N 1
ATOM 10673 C CA . VAL E 1 141 ? 49.917 61.655 31.787 1.00 36.40 142 VAL E CA 1
ATOM 10674 C C . VAL E 1 141 ? 48.778 61.526 30.752 1.00 38.13 142 VAL E C 1
ATOM 10675 O O . VAL E 1 141 ? 48.929 61.942 29.588 1.00 38.05 142 VAL E O 1
ATOM 10679 N N . LYS E 1 142 ? 47.632 60.990 31.178 1.00 38.79 143 LYS E N 1
ATOM 10680 C CA . LYS E 1 142 ? 46.499 60.778 30.257 1.00 40.14 143 LYS E CA 1
ATOM 10681 C C . LYS E 1 142 ? 45.967 62.105 29.730 1.00 39.81 143 LYS E C 1
ATOM 10682 O O . LYS E 1 142 ? 45.607 62.241 28.560 1.00 40.22 143 LYS E O 1
ATOM 10686 N N . LEU E 1 143 ? 45.923 63.090 30.600 1.00 40.03 144 LEU E N 1
ATOM 10687 C CA . LEU E 1 143 ? 45.333 64.373 30.260 1.00 40.52 144 LEU E CA 1
ATOM 10688 C C . LEU E 1 143 ? 46.236 65.263 29.365 1.00 41.00 144 LEU E C 1
ATOM 10689 O O . LEU E 1 143 ? 45.741 66.108 28.582 1.00 40.45 144 LEU E O 1
ATOM 10694 N N . SER E 1 144 ? 47.545 65.056 29.453 1.00 40.84 145 SER E N 1
ATOM 10695 C CA . SER E 1 144 ? 48.498 65.912 28.748 1.00 40.87 145 SER E CA 1
ATOM 10696 C C . SER E 1 144 ? 49.099 65.234 27.520 1.00 41.79 145 SER E C 1
ATOM 10697 O O . SER E 1 144 ? 49.794 65.894 26.738 1.00 42.38 145 SER E O 1
ATOM 10700 N N . LYS E 1 145 ? 48.884 63.923 27.372 1.00 41.70 146 LYS E N 1
ATOM 10701 C CA . LYS E 1 145 ? 49.603 63.109 26.363 1.00 43.02 146 LYS E CA 1
ATOM 10702 C C . LYS E 1 145 ? 51.112 63.348 26.407 1.00 43.08 146 LYS E C 1
ATOM 10703 O O . LYS E 1 145 ? 51.791 63.229 25.392 1.00 43.83 146 LYS E O 1
ATOM 10709 N N . GLY E 1 146 ? 51.626 63.683 27.584 1.00 42.62 147 GLY E N 1
ATOM 10710 C CA . GLY E 1 146 ? 53.038 63.971 27.777 1.00 41.52 147 GLY E CA 1
ATOM 10711 C C . GLY E 1 146 ? 53.754 63.047 28.742 1.00 40.99 147 GLY E C 1
ATOM 10712 O O . GLY E 1 146 ? 53.405 61.859 28.896 1.00 40.95 147 GLY E O 1
ATOM 10713 N N . VAL E 1 147 ? 54.775 63.600 29.386 1.00 39.88 148 VAL E N 1
ATOM 10714 C CA . VAL E 1 147 ? 55.583 62.862 30.358 1.00 39.11 148 VAL E CA 1
ATOM 10715 C C . VAL E 1 147 ? 55.454 63.553 31.715 1.00 37.39 148 VAL E C 1
ATOM 10716 O O . VAL E 1 147 ? 55.387 64.784 31.786 1.00 37.13 148 VAL E O 1
ATOM 10720 N N . VAL E 1 148 ? 55.383 62.768 32.788 1.00 35.80 149 VAL E N 1
ATOM 10721 C CA . VAL E 1 148 ? 55.394 63.364 34.116 1.00 33.93 149 VAL E CA 1
ATOM 10722 C C . VAL E 1 148 ? 56.634 62.923 34.877 1.00 33.55 149 VAL E C 1
ATOM 10723 O O . VAL E 1 148 ? 56.982 61.739 34.864 1.00 34.10 149 VAL E O 1
ATOM 10727 N N . VAL E 1 149 ? 57.286 63.883 35.526 1.00 33.22 150 VAL E N 1
ATOM 10728 C CA . VAL E 1 149 ? 58.426 63.639 36.387 1.00 34.20 150 VAL E CA 1
ATOM 10729 C C . VAL E 1 149 ? 58.092 64.125 37.804 1.00 33.20 150 VAL E C 1
ATOM 10730 O O . VAL E 1 149 ? 58.043 65.318 38.074 1.00 33.81 150 VAL E O 1
ATOM 10734 N N . SER E 1 150 ? 57.830 63.168 38.689 1.00 33.05 151 SER E N 1
ATOM 10735 C CA . SER E 1 150 ? 57.479 63.466 40.054 1.00 32.45 151 SER E CA 1
ATOM 10736 C C . SER E 1 150 ? 58.744 63.350 40.877 1.00 32.33 151 SER E C 1
ATOM 10737 O O . SER E 1 150 ? 59.448 62.319 40.816 1.00 33.32 151 SER E O 1
ATOM 10740 N N . VAL E 1 151 ? 59.023 64.400 41.634 1.00 32.41 152 VAL E N 1
ATOM 10741 C CA . VAL E 1 151 ? 60.290 64.532 42.340 1.00 33.85 152 VAL E CA 1
ATOM 10742 C C . VAL E 1 151 ? 60.220 64.148 43.817 1.00 33.80 152 VAL E C 1
ATOM 10743 O O . VAL E 1 151 ? 59.466 64.741 44.585 1.00 33.00 152 VAL E O 1
ATOM 10747 N N . ASN E 1 152 ? 61.042 63.172 44.201 1.00 35.31 153 ASN E N 1
ATOM 10748 C CA . ASN E 1 152 ? 61.086 62.727 45.601 1.00 37.34 153 ASN E CA 1
ATOM 10749 C C . ASN E 1 152 ? 61.988 63.640 46.435 1.00 37.77 153 ASN E C 1
ATOM 10750 O O . ASN E 1 152 ? 63.095 63.257 46.814 1.00 38.21 153 ASN E O 1
ATOM 10755 N N . TYR E 1 153 ? 61.519 64.860 46.682 1.00 37.81 154 TYR E N 1
ATOM 10756 C CA . TYR E 1 153 ? 62.330 65.880 47.343 1.00 37.80 154 TYR E CA 1
ATOM 10757 C C . TYR E 1 153 ? 62.538 65.632 48.835 1.00 39.05 154 TYR E C 1
ATOM 10758 O O . TYR E 1 153 ? 61.673 65.031 49.501 1.00 38.14 154 TYR E O 1
ATOM 10767 N N . ARG E 1 154 ? 63.679 66.121 49.361 1.00 39.54 155 ARG E N 1
ATOM 10768 C CA . ARG E 1 154 ? 63.996 66.052 50.798 1.00 40.25 155 ARG E CA 1
ATOM 10769 C C . ARG E 1 154 ? 63.027 66.868 51.659 1.00 39.30 155 ARG E C 1
ATOM 10770 O O . ARG E 1 154 ? 62.666 68.004 51.325 1.00 38.91 155 ARG E O 1
ATOM 10778 N N . ARG E 1 155 ? 62.588 66.278 52.773 1.00 38.89 156 ARG E N 1
ATOM 10779 C CA . ARG E 1 155 ? 61.486 66.873 53.539 1.00 38.12 156 ARG E CA 1
ATOM 10780 C C . ARG E 1 155 ? 61.881 67.409 54.911 1.00 38.61 156 ARG E C 1
ATOM 10781 O O . ARG E 1 155 ? 62.858 66.952 55.518 1.00 38.56 156 ARG E O 1
ATOM 10789 N N . ALA E 1 156 ? 61.095 68.360 55.393 1.00 38.40 157 ALA E N 1
ATOM 10790 C CA . ALA E 1 156 ? 61.190 68.850 56.751 1.00 39.62 157 ALA E CA 1
ATOM 10791 C C . ALA E 1 156 ? 60.653 67.815 57.759 1.00 41.16 157 ALA E C 1
ATOM 10792 O O . ALA E 1 156 ? 59.813 66.984 57.403 1.00 40.01 157 ALA E O 1
ATOM 10794 N N . PRO E 1 157 ? 61.102 67.894 59.036 1.00 42.60 158 PRO E N 1
ATOM 10795 C CA . PRO E 1 157 ? 62.122 68.820 59.560 1.00 42.82 158 PRO E CA 1
ATOM 10796 C C . PRO E 1 157 ? 63.561 68.316 59.479 1.00 43.55 158 PRO E C 1
ATOM 10797 O O . PRO E 1 157 ? 64.478 69.051 59.832 1.00 44.01 158 PRO E O 1
ATOM 10801 N N . GLU E 1 158 ? 63.772 67.093 59.005 1.00 44.14 159 GLU E N 1
ATOM 10802 C CA . GLU E 1 158 ? 65.128 66.578 58.821 1.00 45.06 159 GLU E CA 1
ATOM 10803 C C . GLU E 1 158 ? 65.939 67.405 57.799 1.00 45.59 159 GLU E C 1
ATOM 10804 O O . GLU E 1 158 ? 67.148 67.587 57.958 1.00 45.31 159 GLU E O 1
ATOM 10810 N N . HIS E 1 159 ? 65.274 67.880 56.750 1.00 45.40 160 HIS E N 1
ATOM 10811 C CA . HIS E 1 159 ? 65.901 68.760 55.782 1.00 45.69 160 HIS E CA 1
ATOM 10812 C C . HIS E 1 159 ? 65.064 70.033 55.682 1.00 45.48 160 HIS E C 1
ATOM 10813 O O . HIS E 1 159 ? 63.961 70.033 55.115 1.00 44.48 160 HIS E O 1
ATOM 10820 N N . ARG E 1 160 ? 65.576 71.105 56.289 1.00 45.24 161 ARG E N 1
ATOM 10821 C CA . ARG E 1 160 ? 64.895 72.392 56.297 1.00 45.64 161 ARG E CA 1
ATOM 10822 C C . ARG E 1 160 ? 65.227 73.134 54.999 1.00 45.68 161 ARG E C 1
ATOM 10823 O O . ARG E 1 160 ? 66.022 72.653 54.170 1.00 45.60 161 ARG E O 1
ATOM 10831 N N . TYR E 1 161 ? 64.604 74.290 54.824 1.00 46.19 162 TYR E N 1
ATOM 10832 C CA . TYR E 1 161 ? 64.987 75.239 53.767 1.00 47.54 162 TYR E CA 1
ATOM 10833 C C . TYR E 1 161 ? 66.517 75.320 53.628 1.00 47.99 162 TYR E C 1
ATOM 10834 O O . TYR E 1 161 ? 67.220 75.388 54.648 1.00 47.84 162 TYR E O 1
ATOM 10843 N N . PRO E 1 162 ? 67.045 75.317 52.382 1.00 47.93 163 PRO E N 1
ATOM 10844 C CA . PRO E 1 162 ? 66.364 75.321 51.096 1.00 47.71 163 PRO E CA 1
ATOM 10845 C C . PRO E 1 162 ? 66.416 73.976 50.382 1.00 47.23 163 PRO E C 1
ATOM 10846 O O . PRO E 1 162 ? 66.313 73.951 49.148 1.00 47.00 163 PRO E O 1
ATOM 10850 N N . CYS E 1 163 ? 66.593 72.881 51.125 1.00 46.15 164 CYS E N 1
ATOM 10851 C CA . CYS E 1 163 ? 66.878 71.589 50.489 1.00 45.91 164 CYS E CA 1
ATOM 10852 C C . CYS E 1 163 ? 65.860 71.231 49.405 1.00 45.36 164 CYS E C 1
ATOM 10853 O O . CYS E 1 163 ? 66.232 70.761 48.335 1.00 45.51 164 CYS E O 1
ATOM 10856 N N . ALA E 1 164 ? 64.587 71.479 49.692 1.00 45.18 165 ALA E N 1
ATOM 10857 C CA . ALA E 1 164 ? 63.486 71.096 48.789 1.00 45.34 165 ALA E CA 1
ATOM 10858 C C . ALA E 1 164 ? 63.641 71.809 47.446 1.00 45.23 165 ALA E C 1
ATOM 10859 O O . ALA E 1 164 ? 63.648 71.167 46.385 1.00 45.75 165 ALA E O 1
ATOM 10861 N N . TYR E 1 165 ? 63.833 73.128 47.504 1.00 44.69 166 TYR E N 1
ATOM 10862 C CA . TYR E 1 165 ? 64.122 73.918 46.297 1.00 44.30 166 TYR E CA 1
ATOM 10863 C C . TYR E 1 165 ? 65.358 73.432 45.507 1.00 44.88 166 TYR E C 1
ATOM 10864 O O . TYR E 1 165 ? 65.309 73.296 44.283 1.00 44.70 166 TYR E O 1
ATOM 10873 N N . ASP E 1 166 ? 66.457 73.167 46.203 1.00 45.72 167 ASP E N 1
ATOM 10874 C CA . ASP E 1 166 ? 67.666 72.657 45.541 1.00 46.70 167 ASP E CA 1
ATOM 10875 C C . ASP E 1 166 ? 67.405 71.362 44.778 1.00 46.76 167 ASP E C 1
ATOM 10876 O O . ASP E 1 166 ? 67.969 71.132 43.685 1.00 46.84 167 ASP E O 1
ATOM 10881 N N . ASP E 1 167 ? 66.551 70.512 45.362 1.00 46.31 168 ASP E N 1
ATOM 10882 C CA . ASP E 1 167 ? 66.198 69.232 44.753 1.00 45.93 168 ASP E CA 1
ATOM 10883 C C . ASP E 1 167 ? 65.391 69.453 43.504 1.00 45.28 168 ASP E C 1
ATOM 10884 O O . ASP E 1 167 ? 65.583 68.761 42.505 1.00 44.70 168 ASP E O 1
ATOM 10889 N N . GLY E 1 168 ? 64.496 70.432 43.560 1.00 44.74 169 GLY E N 1
ATOM 10890 C CA . GLY E 1 168 ? 63.707 70.802 42.400 1.00 45.66 169 GLY E CA 1
ATOM 10891 C C . GLY E 1 168 ? 64.564 71.381 41.283 1.00 45.92 169 GLY E C 1
ATOM 10892 O O . GLY E 1 168 ? 64.307 71.135 40.100 1.00 45.95 169 GLY E O 1
ATOM 10893 N N . TRP E 1 169 ? 65.590 72.152 41.658 1.00 47.02 170 TRP E N 1
ATOM 10894 C CA . TRP E 1 169 ? 66.507 72.715 40.664 1.00 46.94 170 TRP E CA 1
ATOM 10895 C C . TRP E 1 169 ? 67.247 71.580 39.984 1.00 46.34 170 TRP E C 1
ATOM 10896 O O . TRP E 1 169 ? 67.327 71.520 38.758 1.00 46.18 170 TRP E O 1
ATOM 10907 N N . THR E 1 170 ? 67.773 70.671 40.795 1.00 45.76 171 THR E N 1
ATOM 10908 C CA . THR E 1 170 ? 68.408 69.471 40.295 1.00 45.73 171 THR E CA 1
ATOM 10909 C C . THR E 1 170 ? 67.463 68.735 39.336 1.00 46.05 171 THR E C 1
ATOM 10910 O O . THR E 1 170 ? 67.874 68.321 38.237 1.00 45.65 171 THR E O 1
ATOM 10914 N N . ALA E 1 171 ? 66.195 68.607 39.740 1.00 45.85 172 ALA E N 1
ATOM 10915 C CA . ALA E 1 171 ? 65.167 67.983 38.898 1.00 46.14 172 ALA E CA 1
ATOM 10916 C C . ALA E 1 171 ? 64.993 68.668 37.536 1.00 46.00 172 ALA E C 1
ATOM 10917 O O . ALA E 1 171 ? 64.969 67.994 36.499 1.00 46.00 172 ALA E O 1
ATOM 10919 N N . LEU E 1 172 ? 64.876 69.993 37.537 1.00 46.00 173 LEU E N 1
ATOM 10920 C CA . LEU E 1 172 ? 64.784 70.759 36.281 1.00 46.75 173 LEU E CA 1
ATOM 10921 C C . LEU E 1 172 ? 66.008 70.550 35.333 1.00 47.39 173 LEU E C 1
ATOM 10922 O O . LEU E 1 172 ? 65.858 70.161 34.168 1.00 46.77 173 LEU E O 1
ATOM 10927 N N . LYS E 1 173 ? 67.211 70.793 35.846 1.00 48.15 174 LYS E N 1
ATOM 10928 C CA . LYS E 1 173 ? 68.402 70.655 35.024 1.00 49.06 174 LYS E CA 1
ATOM 10929 C C . LYS E 1 173 ? 68.512 69.231 34.475 1.00 49.96 174 LYS E C 1
ATOM 10930 O O . LYS E 1 173 ? 68.894 69.031 33.316 1.00 50.40 174 LYS E O 1
ATOM 10933 N N . TRP E 1 174 ? 68.139 68.238 35.280 1.00 50.62 175 TRP E N 1
ATOM 10934 C CA . TRP E 1 174 ? 68.239 66.853 34.830 1.00 51.31 175 TRP E CA 1
ATOM 10935 C C . TRP E 1 174 ? 67.304 66.589 33.654 1.00 52.41 175 TRP E C 1
ATOM 10936 O O . TRP E 1 174 ? 67.680 65.903 32.697 1.00 52.36 175 TRP E O 1
ATOM 10947 N N . VAL E 1 175 ? 66.089 67.131 33.732 1.00 53.80 176 VAL E N 1
ATOM 10948 C CA . VAL E 1 175 ? 65.087 66.972 32.670 1.00 55.19 176 VAL E CA 1
ATOM 10949 C C . VAL E 1 175 ? 65.577 67.657 31.386 1.00 56.53 176 VAL E C 1
ATOM 10950 O O . VAL E 1 175 ? 65.488 67.088 30.301 1.00 56.95 176 VAL E O 1
ATOM 10954 N N . MET E 1 176 ? 66.100 68.874 31.526 1.00 58.22 177 MET E N 1
ATOM 10955 C CA . MET E 1 176 ? 66.728 69.590 30.409 1.00 59.78 177 MET E CA 1
ATOM 10956 C C . MET E 1 176 ? 67.774 68.708 29.704 1.00 60.16 177 MET E C 1
ATOM 10957 O O . MET E 1 176 ? 67.740 68.557 28.484 1.00 60.29 177 MET E O 1
ATOM 10962 N N . SER E 1 177 ? 68.661 68.091 30.482 1.00 60.66 178 SER E N 1
ATOM 10963 C CA . SER E 1 177 ? 69.769 67.307 29.936 1.00 61.58 178 SER E CA 1
ATOM 10964 C C . SER E 1 177 ? 69.419 65.922 29.341 1.00 62.15 178 SER E C 1
ATOM 10965 O O . SER E 1 177 ? 70.322 65.172 28.950 1.00 62.35 178 SER E O 1
ATOM 10968 N N . GLN E 1 178 ? 68.131 65.584 29.252 1.00 62.88 179 GLN E N 1
ATOM 10969 C CA . GLN E 1 178 ? 67.715 64.301 28.651 1.00 63.27 179 GLN E CA 1
ATOM 10970 C C . GLN E 1 178 ? 67.192 64.465 27.227 1.00 63.77 179 GLN E C 1
ATOM 10971 O O . GLN E 1 178 ? 66.243 65.225 27.004 1.00 63.84 179 GLN E O 1
ATOM 10977 N N . PRO E 1 179 ? 67.803 63.742 26.256 1.00 64.32 180 PRO E N 1
ATOM 10978 C CA . PRO E 1 179 ? 67.326 63.750 24.863 1.00 64.37 180 PRO E CA 1
ATOM 10979 C C . PRO E 1 179 ? 65.844 63.399 24.742 1.00 64.44 180 PRO E C 1
ATOM 10980 O O . PRO E 1 179 ? 65.130 64.032 23.948 1.00 64.65 180 PRO E O 1
ATOM 10984 N N . PHE E 1 180 ? 65.396 62.416 25.532 1.00 64.39 181 PHE E N 1
ATOM 10985 C CA . PHE E 1 180 ? 64.000 61.930 25.510 1.00 64.14 181 PHE E CA 1
ATOM 10986 C C . PHE E 1 180 ? 62.956 63.009 25.818 1.00 63.91 181 PHE E C 1
ATOM 10987 O O . PHE E 1 180 ? 61.887 63.043 25.197 1.00 63.89 181 PHE E O 1
ATOM 10989 N N . MET E 1 181 ? 63.276 63.887 26.767 1.00 63.59 182 MET E N 1
ATOM 10990 C CA . MET E 1 181 ? 62.366 64.945 27.198 1.00 63.53 182 MET E CA 1
ATOM 10991 C C . MET E 1 181 ? 62.168 66.016 26.143 1.00 63.70 182 MET E C 1
ATOM 10992 O O . MET E 1 181 ? 61.150 66.719 26.144 1.00 63.65 182 MET E O 1
ATOM 10997 N N . ARG E 1 182 ? 63.152 66.143 25.252 1.00 64.14 183 ARG E N 1
ATOM 10998 C CA . ARG E 1 182 ? 63.164 67.200 24.229 1.00 64.38 183 ARG E CA 1
ATOM 10999 C C . ARG E 1 182 ? 62.148 66.910 23.124 1.00 64.29 183 ARG E C 1
ATOM 11000 O O . ARG E 1 182 ? 62.032 65.766 22.672 1.00 64.53 183 ARG E O 1
ATOM 11002 N N . SER E 1 183 ? 61.388 67.922 22.710 1.00 64.20 184 SER E N 1
ATOM 11003 C CA . SER E 1 183 ? 60.415 67.711 21.627 1.00 64.56 184 SER E CA 1
ATOM 11004 C C . SER E 1 183 ? 60.488 68.731 20.463 1.00 64.40 184 SER E C 1
ATOM 11005 O O . SER E 1 183 ? 59.718 69.695 20.386 1.00 64.02 184 SER E O 1
ATOM 11008 N N . ALA E 1 189 ? 62.869 70.383 25.339 1.00 50.14 190 ALA E N 1
ATOM 11009 C CA . ALA E 1 189 ? 62.004 69.955 26.445 1.00 49.74 190 ALA E CA 1
ATOM 11010 C C . ALA E 1 189 ? 61.003 71.036 26.818 1.00 48.95 190 ALA E C 1
ATOM 11011 O O . ALA E 1 189 ? 61.392 72.101 27.303 1.00 49.28 190 ALA E O 1
ATOM 11013 N N . ARG E 1 190 ? 59.718 70.752 26.593 1.00 47.98 191 ARG E N 1
ATOM 11014 C CA . ARG E 1 190 ? 58.639 71.711 26.870 1.00 47.16 191 ARG E CA 1
ATOM 11015 C C . ARG E 1 190 ? 58.087 71.547 28.311 1.00 47.01 191 ARG E C 1
ATOM 11016 O O . ARG E 1 190 ? 57.154 70.773 28.568 1.00 47.27 191 ARG E O 1
ATOM 11018 N N . VAL E 1 191 ? 58.678 72.296 29.235 1.00 45.84 192 VAL E N 1
ATOM 11019 C CA . VAL E 1 191 ? 58.609 71.993 30.666 1.00 44.82 192 VAL E CA 1
ATOM 11020 C C . VAL E 1 191 ? 57.580 72.843 31.405 1.00 44.06 192 VAL E C 1
ATOM 11021 O O . VAL E 1 191 ? 57.551 74.068 31.250 1.00 43.11 192 VAL E O 1
ATOM 11025 N N . PHE E 1 192 ? 56.749 72.167 32.212 1.00 42.77 193 PHE E N 1
ATOM 11026 C CA . PHE E 1 192 ? 55.823 72.816 33.129 1.00 41.52 193 PHE E CA 1
ATOM 11027 C C . PHE E 1 192 ? 56.156 72.409 34.552 1.00 40.93 193 PHE E C 1
ATOM 11028 O O . PHE E 1 192 ? 56.361 71.236 34.830 1.00 41.39 193 PHE E O 1
ATOM 11036 N N . LEU E 1 193 ? 56.195 73.365 35.458 1.00 39.82 194 LEU E N 1
ATOM 11037 C CA . LEU E 1 193 ? 56.444 73.033 36.848 1.00 39.15 194 LEU E CA 1
ATOM 11038 C C . LEU E 1 193 ? 55.093 72.994 37.538 1.00 38.00 194 LEU E C 1
ATOM 11039 O O . LEU E 1 193 ? 54.245 73.842 37.281 1.00 38.12 194 LEU E O 1
ATOM 11044 N N . SER E 1 194 ? 54.899 71.987 38.393 1.00 36.79 195 SER E N 1
ATOM 11045 C CA . SER E 1 194 ? 53.592 71.752 39.015 1.00 35.18 195 SER E CA 1
ATOM 11046 C C . SER E 1 194 ? 53.773 71.238 40.434 1.00 33.66 195 SER E C 1
ATOM 11047 O O . SER E 1 194 ? 54.770 70.579 40.735 1.00 32.73 195 SER E O 1
ATOM 11050 N N . GLY E 1 195 ? 52.798 71.523 41.285 1.00 32.07 196 GLY E N 1
ATOM 11051 C CA . GLY E 1 195 ? 52.732 70.874 42.583 1.00 31.79 196 GLY E CA 1
ATOM 11052 C C . GLY E 1 195 ? 51.531 71.326 43.380 1.00 30.82 196 GLY E C 1
ATOM 11053 O O . GLY E 1 195 ? 51.018 72.420 43.133 1.00 30.61 196 GLY E O 1
ATOM 11054 N N . ASP E 1 196 ? 51.083 70.504 44.345 1.00 29.41 197 ASP E N 1
ATOM 11055 C CA . ASP E 1 196 ? 50.051 70.972 45.297 1.00 29.13 197 ASP E CA 1
ATOM 11056 C C . ASP E 1 196 ? 50.628 71.230 46.661 1.00 29.43 197 ASP E C 1
ATOM 11057 O O . ASP E 1 196 ? 51.679 70.686 46.993 1.00 28.35 197 ASP E O 1
ATOM 11062 N N . SER E 1 197 ? 49.939 72.042 47.450 1.00 29.75 198 SER E N 1
ATOM 11063 C CA . SER E 1 197 ? 50.367 72.306 48.812 1.00 31.51 198 SER E CA 1
ATOM 11064 C C . SER E 1 197 ? 51.834 72.786 48.753 1.00 32.77 198 SER E C 1
ATOM 11065 O O . SER E 1 197 ? 52.225 73.576 47.862 1.00 33.59 198 SER E O 1
ATOM 11068 N N . SER E 1 198 ? 52.650 72.314 49.677 1.00 32.94 199 SER E N 1
ATOM 11069 C CA . SER E 1 198 ? 54.090 72.544 49.653 1.00 33.03 199 SER E CA 1
ATOM 11070 C C . SER E 1 198 ? 54.734 72.401 48.255 1.00 33.94 199 SER E C 1
ATOM 11071 O O . SER E 1 198 ? 55.682 73.139 47.917 1.00 33.30 199 SER E O 1
ATOM 11074 N N . GLY E 1 199 ? 54.225 71.473 47.439 1.00 33.20 200 GLY E N 1
ATOM 11075 C CA . GLY E 1 199 ? 54.751 71.271 46.084 1.00 33.51 200 GLY E CA 1
ATOM 11076 C C . GLY E 1 199 ? 54.564 72.462 45.154 1.00 34.32 200 GLY E C 1
ATOM 11077 O O . GLY E 1 199 ? 55.354 72.657 44.219 1.00 34.06 200 GLY E O 1
ATOM 11078 N N . GLY E 1 200 ? 53.521 73.247 45.407 1.00 34.53 201 GLY E N 1
ATOM 11079 C CA . GLY E 1 200 ? 53.205 74.432 44.611 1.00 35.94 201 GLY E CA 1
ATOM 11080 C C . GLY E 1 200 ? 54.210 75.525 44.975 1.00 36.55 201 GLY E C 1
ATOM 11081 O O . GLY E 1 200 ? 54.720 76.251 44.108 1.00 37.92 201 GLY E O 1
ATOM 11082 N N . ASN E 1 201 ? 54.510 75.623 46.266 1.00 36.13 202 ASN E N 1
ATOM 11083 C CA . ASN E 1 201 ? 55.567 76.498 46.744 1.00 35.33 202 ASN E CA 1
ATOM 11084 C C . ASN E 1 201 ? 56.902 76.129 46.060 1.00 36.09 202 ASN E C 1
ATOM 11085 O O . ASN E 1 201 ? 57.534 76.977 45.414 1.00 36.05 202 ASN E O 1
ATOM 11090 N N . ILE E 1 202 ? 57.313 74.866 46.133 1.00 35.65 203 ILE E N 1
ATOM 11091 C CA . ILE E 1 202 ? 58.543 74.454 45.452 1.00 37.03 203 ILE E CA 1
ATOM 11092 C C . ILE E 1 202 ? 58.544 74.864 43.965 1.00 38.15 203 ILE E C 1
ATOM 11093 O O . ILE E 1 202 ? 59.553 75.409 43.463 1.00 38.49 203 ILE E O 1
ATOM 11098 N N . ALA E 1 203 ? 57.440 74.589 43.268 1.00 38.34 204 ALA E N 1
ATOM 11099 C CA . ALA E 1 203 ? 57.324 74.905 41.839 1.00 39.35 204 ALA E CA 1
ATOM 11100 C C . ALA E 1 203 ? 57.630 76.391 41.589 1.00 40.36 204 ALA E C 1
ATOM 11101 O O . ALA E 1 203 ? 58.425 76.724 40.697 1.00 40.46 204 ALA E O 1
ATOM 11103 N N . HIS E 1 204 ? 57.010 77.258 42.385 1.00 41.28 205 HIS E N 1
ATOM 11104 C CA . HIS E 1 204 ? 57.216 78.695 42.277 1.00 42.94 205 HIS E CA 1
ATOM 11105 C C . HIS E 1 204 ? 58.693 79.097 42.411 1.00 43.45 205 HIS E C 1
ATOM 11106 O O . HIS E 1 204 ? 59.236 79.793 41.555 1.00 43.38 205 HIS E O 1
ATOM 11113 N N . HIS E 1 205 ? 59.340 78.655 43.485 1.00 43.25 206 HIS E N 1
ATOM 11114 C CA . HIS E 1 205 ? 60.734 78.983 43.709 1.00 43.71 206 HIS E CA 1
ATOM 11115 C C . HIS E 1 205 ? 61.642 78.357 42.643 1.00 44.51 206 HIS E C 1
ATOM 11116 O O . HIS E 1 205 ? 62.632 78.973 42.226 1.00 44.25 206 HIS E O 1
ATOM 11123 N N . VAL E 1 206 ? 61.290 77.172 42.154 1.00 44.51 207 VAL E N 1
ATOM 11124 C CA . VAL E 1 206 ? 62.074 76.586 41.070 1.00 45.56 207 VAL E CA 1
ATOM 11125 C C . VAL E 1 206 ? 61.905 77.433 39.804 1.00 46.86 207 VAL E C 1
ATOM 11126 O O . VAL E 1 206 ? 62.836 77.545 38.999 1.00 47.33 207 VAL E O 1
ATOM 11130 N N . ALA E 1 207 ? 60.727 78.035 39.659 1.00 48.03 208 ALA E N 1
ATOM 11131 C CA . ALA E 1 207 ? 60.376 78.862 38.512 1.00 49.39 208 ALA E CA 1
ATOM 11132 C C . ALA E 1 207 ? 61.179 80.176 38.503 1.00 50.63 208 ALA E C 1
ATOM 11133 O O . ALA E 1 207 ? 61.663 80.630 37.448 1.00 50.85 208 ALA E O 1
ATOM 11135 N N . VAL E 1 208 ? 61.317 80.768 39.684 1.00 51.47 209 VAL E N 1
ATOM 11136 C CA . VAL E 1 208 ? 62.086 81.984 39.850 1.00 52.15 209 VAL E CA 1
ATOM 11137 C C . VAL E 1 208 ? 63.561 81.731 39.528 1.00 53.20 209 VAL E C 1
ATOM 11138 O O . VAL E 1 208 ? 64.148 82.468 38.741 1.00 53.53 209 VAL E O 1
ATOM 11142 N N . ARG E 1 209 ? 64.145 80.685 40.103 1.00 54.10 210 ARG E N 1
ATOM 11143 C CA . ARG E 1 209 ? 65.530 80.320 39.799 1.00 55.69 210 ARG E CA 1
ATOM 11144 C C . ARG E 1 209 ? 65.767 80.113 38.293 1.00 56.16 210 ARG E C 1
ATOM 11145 O O . ARG E 1 209 ? 66.830 80.475 37.773 1.00 56.14 210 ARG E O 1
ATOM 11153 N N . ALA E 1 210 ? 64.775 79.548 37.602 1.00 56.54 211 ALA E N 1
ATOM 11154 C CA . ALA E 1 210 ? 64.845 79.337 36.148 1.00 57.06 211 ALA E CA 1
ATOM 11155 C C . ALA E 1 210 ? 64.739 80.640 35.335 1.00 57.28 211 ALA E C 1
ATOM 11156 O O . ALA E 1 210 ? 65.362 80.766 34.278 1.00 56.94 211 ALA E O 1
ATOM 11158 N N . ALA E 1 211 ? 63.935 81.586 35.826 1.00 57.51 212 ALA E N 1
ATOM 11159 C CA . ALA E 1 211 ? 63.816 82.908 35.219 1.00 57.56 212 ALA E CA 1
ATOM 11160 C C . ALA E 1 211 ? 65.149 83.643 35.361 1.00 58.12 212 ALA E C 1
ATOM 11161 O O . ALA E 1 211 ? 65.767 84.036 34.357 1.00 58.11 212 ALA E O 1
ATOM 11163 N N . ASP E 1 212 ? 65.599 83.795 36.607 1.00 58.23 213 ASP E N 1
ATOM 11164 C CA . ASP E 1 212 ? 66.904 84.375 36.909 1.00 58.44 213 ASP E CA 1
ATOM 11165 C C . ASP E 1 212 ? 67.994 83.825 36.007 1.00 58.69 213 ASP E C 1
ATOM 11166 O O . ASP E 1 212 ? 68.766 84.597 35.456 1.00 59.34 213 ASP E O 1
ATOM 11171 N N . GLU E 1 213 ? 68.046 82.505 35.846 1.00 58.73 214 GLU E N 1
ATOM 11172 C CA . GLU E 1 213 ? 69.097 81.851 35.053 1.00 58.69 214 GLU E CA 1
ATOM 11173 C C . GLU E 1 213 ? 68.752 81.677 33.569 1.00 58.83 214 GLU E C 1
ATOM 11174 O O . GLU E 1 213 ? 69.447 80.941 32.847 1.00 58.79 214 GLU E O 1
ATOM 11176 N N . GLY E 1 214 ? 67.691 82.352 33.119 1.00 58.81 215 GLY E N 1
ATOM 11177 C CA . GLY E 1 214 ? 67.245 82.291 31.724 1.00 58.95 215 GLY E CA 1
ATOM 11178 C C . GLY E 1 214 ? 66.922 80.898 31.187 1.00 59.27 215 GLY E C 1
ATOM 11179 O O . GLY E 1 214 ? 67.190 80.586 30.020 1.00 59.25 215 GLY E O 1
ATOM 11180 N N . VAL E 1 215 ? 66.356 80.049 32.043 1.00 59.18 216 VAL E N 1
ATOM 11181 C CA . VAL E 1 215 ? 65.862 78.743 31.614 1.00 58.86 216 VAL E CA 1
ATOM 11182 C C . VAL E 1 215 ? 64.375 78.933 31.311 1.00 58.38 216 VAL E C 1
ATOM 11183 O O . VAL E 1 215 ? 63.670 79.640 32.053 1.00 58.33 216 VAL E O 1
ATOM 11187 N N . LYS E 1 216 ? 63.921 78.348 30.201 1.00 57.52 217 LYS E N 1
ATOM 11188 C CA . LYS E 1 216 ? 62.544 78.546 29.740 1.00 56.71 217 LYS E CA 1
ATOM 11189 C C . LYS E 1 216 ? 61.570 77.547 30.373 1.00 55.64 217 LYS E C 1
ATOM 11190 O O . LYS E 1 216 ? 61.709 76.334 30.202 1.00 56.03 217 LYS E O 1
ATOM 11192 N N . VAL E 1 217 ? 60.593 78.074 31.104 1.00 54.32 218 VAL E N 1
ATOM 11193 C CA . VAL E 1 217 ? 59.508 77.273 31.661 1.00 52.87 218 VAL E CA 1
ATOM 11194 C C . VAL E 1 217 ? 58.169 77.644 31.000 1.00 51.76 218 VAL E C 1
ATOM 11195 O O . VAL E 1 217 ? 57.647 78.749 31.208 1.00 51.51 218 VAL E O 1
ATOM 11199 N N . CYS E 1 218 ? 57.610 76.711 30.229 1.00 50.06 219 CYS E N 1
ATOM 11200 C CA . CYS E 1 218 ? 56.342 76.939 29.512 1.00 48.90 219 CYS E CA 1
ATOM 11201 C C . CYS E 1 218 ? 55.185 77.390 30.414 1.00 47.30 219 CYS E C 1
ATOM 11202 O O . CYS E 1 218 ? 54.308 78.114 29.971 1.00 46.76 219 CYS E O 1
ATOM 11205 N N . GLY E 1 219 ? 55.193 76.977 31.684 1.00 46.15 220 GLY E N 1
ATOM 11206 C CA . GLY E 1 219 ? 54.114 77.321 32.612 1.00 44.48 220 GLY E CA 1
ATOM 11207 C C . GLY E 1 219 ? 54.163 76.646 33.979 1.00 43.58 220 GLY E C 1
ATOM 11208 O O . GLY E 1 219 ? 54.819 75.613 34.172 1.00 44.06 220 GLY E O 1
ATOM 11209 N N . ASN E 1 220 ? 53.452 77.248 34.918 1.00 42.56 221 ASN E N 1
ATOM 11210 C CA . ASN E 1 220 ? 53.333 76.758 36.298 1.00 42.07 221 ASN E CA 1
ATOM 11211 C C . ASN E 1 220 ? 51.880 76.368 36.652 1.00 41.19 221 ASN E C 1
ATOM 11212 O O . ASN E 1 220 ? 50.944 77.187 36.514 1.00 41.21 221 ASN E O 1
ATOM 11217 N N . ILE E 1 221 ? 51.692 75.137 37.142 1.00 40.02 222 ILE E N 1
ATOM 11218 C CA . ILE E 1 221 ? 50.359 74.664 37.536 1.00 38.47 222 ILE E CA 1
ATOM 11219 C C . ILE E 1 221 ? 50.339 74.465 39.056 1.00 37.89 222 ILE E C 1
ATOM 11220 O O . ILE E 1 221 ? 50.994 73.558 39.565 1.00 36.82 222 ILE E O 1
ATOM 11225 N N . LEU E 1 222 ? 49.623 75.332 39.775 1.00 37.23 223 LEU E N 1
ATOM 11226 C CA . LEU E 1 222 ? 49.647 75.286 41.238 1.00 36.92 223 LEU E CA 1
ATOM 11227 C C . LEU E 1 222 ? 48.302 74.926 41.850 1.00 36.93 223 LEU E C 1
ATOM 11228 O O . LEU E 1 222 ? 47.311 75.645 41.682 1.00 36.52 223 LEU E O 1
ATOM 11233 N N . LEU E 1 223 ? 48.268 73.827 42.601 1.00 35.75 224 LEU E N 1
ATOM 11234 C CA . LEU E 1 223 ? 47.019 73.402 43.233 1.00 35.54 224 LEU E CA 1
ATOM 11235 C C . LEU E 1 223 ? 47.103 73.666 44.715 1.00 35.55 224 LEU E C 1
ATOM 11236 O O . LEU E 1 223 ? 47.901 73.014 45.410 1.00 33.97 224 LEU E O 1
ATOM 11241 N N . ASN E 1 224 ? 46.271 74.591 45.205 1.00 35.46 225 ASN E N 1
ATOM 11242 C CA . ASN E 1 224 ? 46.339 75.029 46.598 1.00 36.01 225 ASN E CA 1
ATOM 11243 C C . ASN E 1 224 ? 47.795 75.163 47.044 1.00 36.31 225 ASN E C 1
ATOM 11244 O O . ASN E 1 224 ? 48.214 74.510 48.002 1.00 35.92 225 ASN E O 1
ATOM 11249 N N . ALA E 1 225 ? 48.581 75.949 46.296 1.00 35.17 226 ALA E N 1
ATOM 11250 C CA . ALA E 1 225 ? 49.964 76.251 46.685 1.00 35.31 226 ALA E CA 1
ATOM 11251 C C . ALA E 1 225 ? 50.045 76.752 48.130 1.00 34.81 226 ALA E C 1
ATOM 11252 O O . ALA E 1 225 ? 49.198 77.503 48.586 1.00 34.33 226 ALA E O 1
ATOM 11254 N N . MET E 1 226 ? 51.067 76.284 48.834 1.00 35.24 227 MET E N 1
ATOM 11255 C CA . MET E 1 226 ? 51.286 76.613 50.240 1.00 36.43 227 MET E CA 1
ATOM 11256 C C . MET E 1 226 ? 52.159 77.867 50.420 1.00 36.51 227 MET E C 1
ATOM 11257 O O . MET E 1 226 ? 53.364 77.880 50.047 1.00 36.98 227 MET E O 1
ATOM 11262 N N . PHE E 1 227 ? 51.523 78.886 50.984 1.00 37.62 228 PHE E N 1
ATOM 11263 C CA . PHE E 1 227 ? 52.119 80.196 51.295 1.00 39.17 228 PHE E CA 1
ATOM 11264 C C . PHE E 1 227 ? 51.559 80.652 52.634 1.00 40.73 228 PHE E C 1
ATOM 11265 O O . PHE E 1 227 ? 50.413 80.325 52.990 1.00 40.89 228 PHE E O 1
ATOM 11273 N N . GLY E 1 228 ? 52.371 81.421 53.367 1.00 42.46 229 GLY E N 1
ATOM 11274 C CA . GLY E 1 228 ? 51.936 81.983 54.638 1.00 44.25 229 GLY E CA 1
ATOM 11275 C C . GLY E 1 228 ? 52.525 83.349 54.953 1.00 45.46 229 GLY E C 1
ATOM 11276 O O . GLY E 1 228 ? 53.056 84.037 54.087 1.00 45.53 229 GLY E O 1
ATOM 11277 N N . GLY E 1 229 ? 52.423 83.730 56.217 1.00 46.54 230 GLY E N 1
ATOM 11278 C CA . GLY E 1 229 ? 52.945 84.998 56.690 1.00 47.74 230 GLY E CA 1
ATOM 11279 C C . GLY E 1 229 ? 52.717 85.077 58.177 1.00 48.42 230 GLY E C 1
ATOM 11280 O O . GLY E 1 229 ? 52.009 84.230 58.748 1.00 48.23 230 GLY E O 1
ATOM 11281 N N . THR E 1 230 ? 53.325 86.087 58.801 1.00 49.27 231 THR E N 1
ATOM 11282 C CA . THR E 1 230 ? 53.233 86.297 60.243 1.00 50.20 231 THR E CA 1
ATOM 11283 C C . THR E 1 230 ? 51.809 86.565 60.701 1.00 50.51 231 THR E C 1
ATOM 11284 O O . THR E 1 230 ? 51.388 86.083 61.746 1.00 50.99 231 THR E O 1
ATOM 11288 N N . GLU E 1 231 ? 51.068 87.322 59.907 1.00 51.60 232 GLU E N 1
ATOM 11289 C CA . GLU E 1 231 ? 49.747 87.801 60.311 1.00 52.51 232 GLU E CA 1
ATOM 11290 C C . GLU E 1 231 ? 48.667 86.894 59.747 1.00 53.15 232 GLU E C 1
ATOM 11291 O O . GLU E 1 231 ? 48.896 86.237 58.732 1.00 53.64 232 GLU E O 1
ATOM 11293 N N . ARG E 1 232 ? 47.502 86.862 60.394 1.00 53.25 233 ARG E N 1
ATOM 11294 C CA . ARG E 1 232 ? 46.366 86.070 59.920 1.00 53.22 233 ARG E CA 1
ATOM 11295 C C . ARG E 1 232 ? 45.584 86.807 58.826 1.00 53.62 233 ARG E C 1
ATOM 11296 O O . ARG E 1 232 ? 45.279 87.999 58.969 1.00 53.58 233 ARG E O 1
ATOM 11304 N N . THR E 1 233 ? 45.263 86.106 57.733 1.00 53.18 234 THR E N 1
ATOM 11305 C CA . THR E 1 233 ? 44.301 86.618 56.745 1.00 52.69 234 THR E CA 1
ATOM 11306 C C . THR E 1 233 ? 42.876 86.300 57.251 1.00 52.51 234 THR E C 1
ATOM 11307 O O . THR E 1 233 ? 42.721 85.620 58.273 1.00 52.85 234 THR E O 1
ATOM 11311 N N . GLU E 1 234 ? 41.845 86.788 56.567 1.00 52.55 235 GLU E N 1
ATOM 11312 C CA . GLU E 1 234 ? 40.458 86.572 57.024 1.00 52.54 235 GLU E CA 1
ATOM 11313 C C . GLU E 1 234 ? 39.956 85.146 56.737 1.00 52.32 235 GLU E C 1
ATOM 11314 O O . GLU E 1 234 ? 39.114 84.605 57.477 1.00 52.38 235 GLU E O 1
ATOM 11320 N N . SER E 1 235 ? 40.436 84.562 55.637 1.00 51.70 236 SER E N 1
ATOM 11321 C CA . SER E 1 235 ? 40.130 83.164 55.320 1.00 50.93 236 SER E CA 1
ATOM 11322 C C . SER E 1 235 ? 40.749 82.228 56.362 1.00 50.86 236 SER E C 1
ATOM 11323 O O . SER E 1 235 ? 40.105 81.261 56.791 1.00 50.96 236 SER E O 1
ATOM 11326 N N . GLU E 1 236 ? 41.983 82.538 56.778 1.00 50.75 237 GLU E N 1
ATOM 11327 C CA . GLU E 1 236 ? 42.675 81.779 57.829 1.00 50.53 237 GLU E CA 1
ATOM 11328 C C . GLU E 1 236 ? 41.873 81.737 59.123 1.00 50.62 237 GLU E C 1
ATOM 11329 O O . GLU E 1 236 ? 41.696 80.669 59.706 1.00 50.40 237 GLU E O 1
ATOM 11335 N N . ARG E 1 237 ? 41.372 82.893 59.563 1.00 50.82 238 ARG E N 1
ATOM 11336 C CA . ARG E 1 237 ? 40.555 82.952 60.778 1.00 50.66 238 ARG E CA 1
ATOM 11337 C C . ARG E 1 237 ? 39.172 82.332 60.586 1.00 50.59 238 ARG E C 1
ATOM 11338 O O . ARG E 1 237 ? 38.660 81.661 61.485 1.00 51.06 238 ARG E O 1
ATOM 11340 N N . ARG E 1 238 ? 38.558 82.540 59.426 1.00 50.71 239 ARG E N 1
ATOM 11341 C CA . ARG E 1 238 ? 37.207 82.006 59.198 1.00 51.36 239 ARG E CA 1
ATOM 11342 C C . ARG E 1 238 ? 37.175 80.470 59.046 1.00 51.20 239 ARG E C 1
ATOM 11343 O O . ARG E 1 238 ? 36.345 79.788 59.654 1.00 50.80 239 ARG E O 1
ATOM 11351 N N . LEU E 1 239 ? 38.090 79.932 58.239 1.00 51.21 240 LEU E N 1
ATOM 11352 C CA . LEU E 1 239 ? 38.025 78.505 57.870 1.00 50.93 240 LEU E CA 1
ATOM 11353 C C . LEU E 1 239 ? 38.829 77.542 58.769 1.00 50.78 240 LEU E C 1
ATOM 11354 O O . LEU E 1 239 ? 38.796 76.317 58.568 1.00 50.55 240 LEU E O 1
ATOM 11359 N N . ASP E 1 240 ? 39.524 78.089 59.766 1.00 50.21 241 ASP E N 1
ATOM 11360 C CA . ASP E 1 240 ? 40.318 77.278 60.684 1.00 49.97 241 ASP E CA 1
ATOM 11361 C C . ASP E 1 240 ? 39.480 76.193 61.363 1.00 48.88 241 ASP E C 1
ATOM 11362 O O . ASP E 1 240 ? 38.446 76.461 61.961 1.00 48.91 241 ASP E O 1
ATOM 11367 N N . GLY E 1 241 ? 39.929 74.951 61.216 1.00 47.88 242 GLY E N 1
ATOM 11368 C CA . GLY E 1 241 ? 39.315 73.830 61.892 1.00 46.63 242 GLY E CA 1
ATOM 11369 C C . GLY E 1 241 ? 38.040 73.300 61.266 1.00 45.93 242 GLY E C 1
ATOM 11370 O O . GLY E 1 241 ? 37.530 72.272 61.703 1.00 45.94 242 GLY E O 1
ATOM 11371 N N . LYS E 1 242 ? 37.523 73.991 60.246 1.00 45.08 243 LYS E N 1
ATOM 11372 C CA . LYS E 1 242 ? 36.238 73.628 59.629 1.00 43.56 243 LYS E CA 1
ATOM 11373 C C . LYS E 1 242 ? 36.352 72.559 58.526 1.00 42.61 243 LYS E C 1
ATOM 11374 O O . LYS E 1 242 ? 35.428 71.764 58.315 1.00 42.10 243 LYS E O 1
ATOM 11377 N N . TYR E 1 243 ? 37.475 72.547 57.816 1.00 41.37 244 TYR E N 1
ATOM 11378 C CA . TYR E 1 243 ? 37.616 71.618 56.698 1.00 39.96 244 TYR E CA 1
ATOM 11379 C C . TYR E 1 243 ? 38.966 70.958 56.688 1.00 38.66 244 TYR E C 1
ATOM 11380 O O . TYR E 1 243 ? 39.789 71.210 55.806 1.00 37.81 244 TYR E O 1
ATOM 11389 N N . PHE E 1 244 ? 39.174 70.102 57.693 1.00 37.85 245 PHE E N 1
ATOM 11390 C CA . PHE E 1 244 ? 40.387 69.271 57.828 1.00 37.01 245 PHE E CA 1
ATOM 11391 C C . PHE E 1 244 ? 41.638 69.987 58.333 1.00 36.95 245 PHE E C 1
ATOM 11392 O O . PHE E 1 244 ? 42.437 69.372 59.028 1.00 37.04 245 PHE E O 1
ATOM 11400 N N . VAL E 1 245 ? 41.801 71.266 57.995 1.00 36.77 246 VAL E N 1
ATOM 11401 C CA . VAL E 1 245 ? 43.043 72.006 58.291 1.00 36.80 246 VAL E CA 1
ATOM 11402 C C . VAL E 1 245 ? 42.885 72.966 59.477 1.00 36.92 246 VAL E C 1
ATOM 11403 O O . VAL E 1 245 ? 41.866 73.648 59.597 1.00 37.03 246 VAL E O 1
ATOM 11407 N N . THR E 1 246 ? 43.898 73.016 60.342 1.00 36.80 247 THR E N 1
ATOM 11408 C CA . THR E 1 246 ? 43.909 73.941 61.491 1.00 36.70 247 THR E CA 1
ATOM 11409 C C . THR E 1 246 ? 45.092 74.895 61.413 1.00 36.44 247 THR E C 1
ATOM 11410 O O . THR E 1 246 ? 46.135 74.544 60.875 1.00 35.03 247 THR E O 1
ATOM 11414 N N . LEU E 1 247 ? 44.947 76.084 61.997 1.00 36.88 248 LEU E N 1
ATOM 11415 C CA . LEU E 1 247 ? 46.080 77.015 62.085 1.00 37.73 248 LEU E CA 1
ATOM 11416 C C . LEU E 1 247 ? 47.278 76.504 62.902 1.00 37.27 248 LEU E C 1
ATOM 11417 O O . LEU E 1 247 ? 48.444 76.756 62.531 1.00 37.62 248 LEU E O 1
ATOM 11422 N N . GLN E 1 248 ? 46.989 75.768 63.980 1.00 37.63 249 GLN E N 1
ATOM 11423 C CA . GLN E 1 248 ? 48.015 75.087 64.776 1.00 38.04 249 GLN E CA 1
ATOM 11424 C C . GLN E 1 248 ? 48.867 74.204 63.905 1.00 37.39 249 GLN E C 1
ATOM 11425 O O . GLN E 1 248 ? 50.115 74.267 63.973 1.00 37.73 249 GLN E O 1
ATOM 11429 N N . ASP E 1 249 ? 48.226 73.384 63.057 1.00 36.90 250 ASP E N 1
ATOM 11430 C CA . ASP E 1 249 ? 49.027 72.533 62.167 1.00 36.05 250 ASP E CA 1
ATOM 11431 C C . ASP E 1 249 ? 49.788 73.328 61.109 1.00 35.48 250 ASP E C 1
ATOM 11432 O O . ASP E 1 249 ? 50.957 73.016 60.821 1.00 36.10 250 ASP E O 1
ATOM 11437 N N . ARG E 1 250 ? 49.161 74.367 60.551 1.00 36.07 251 ARG E N 1
ATOM 11438 C CA . ARG E 1 250 ? 49.834 75.213 59.541 1.00 35.94 251 ARG E CA 1
ATOM 11439 C C . ARG E 1 250 ? 51.123 75.845 60.109 1.00 36.14 251 ARG E C 1
ATOM 11440 O O . ARG E 1 250 ? 52.221 75.754 59.501 1.00 36.38 251 ARG E O 1
ATOM 11448 N N . ASP E 1 251 ? 50.999 76.440 61.288 1.00 36.34 252 ASP E N 1
ATOM 11449 C CA . ASP E 1 251 ? 52.164 77.023 61.985 1.00 36.23 252 ASP E CA 1
ATOM 11450 C C . ASP E 1 251 ? 53.231 75.963 62.236 1.00 35.52 252 ASP E C 1
ATOM 11451 O O . ASP E 1 251 ? 54.438 76.218 62.034 1.00 34.12 252 ASP E O 1
ATOM 11456 N N . TRP E 1 252 ? 52.781 74.752 62.623 1.00 34.69 253 TRP E N 1
ATOM 11457 C CA . TRP E 1 252 ? 53.695 73.644 62.885 1.00 33.22 253 TRP E CA 1
ATOM 11458 C C . TRP E 1 252 ? 54.560 73.355 61.683 1.00 33.65 253 TRP E C 1
ATOM 11459 O O . TRP E 1 252 ? 55.780 73.227 61.807 1.00 34.12 253 TRP E O 1
ATOM 11470 N N . TYR E 1 253 ? 53.937 73.249 60.500 1.00 33.63 254 TYR E N 1
ATOM 11471 C CA . TYR E 1 253 ? 54.673 72.858 59.303 1.00 33.28 254 TYR E CA 1
ATOM 11472 C C . TYR E 1 253 ? 55.650 73.946 58.818 1.00 33.28 254 TYR E C 1
ATOM 11473 O O . TYR E 1 253 ? 56.749 73.643 58.326 1.00 32.61 254 TYR E O 1
ATOM 11482 N N . TRP E 1 254 ? 55.246 75.193 58.970 1.00 34.06 255 TRP E N 1
ATOM 11483 C CA . TRP E 1 254 ? 56.133 76.313 58.618 1.00 35.58 255 TRP E CA 1
ATOM 11484 C C . TRP E 1 254 ? 57.375 76.345 59.535 1.00 36.46 255 TRP E C 1
ATOM 11485 O O . TRP E 1 254 ? 58.529 76.394 59.058 1.00 37.51 255 TRP E O 1
ATOM 11496 N N . LYS E 1 255 ? 57.125 76.263 60.841 1.00 37.97 256 LYS E N 1
ATOM 11497 C CA . LYS E 1 255 ? 58.201 76.143 61.845 1.00 38.23 256 LYS E CA 1
ATOM 11498 C C . LYS E 1 255 ? 59.111 74.969 61.532 1.00 38.16 256 LYS E C 1
ATOM 11499 O O . LYS E 1 255 ? 60.328 75.050 61.707 1.00 38.90 256 LYS E O 1
ATOM 11503 N N . ALA E 1 256 ? 58.539 73.878 61.021 1.00 37.19 257 ALA E N 1
ATOM 11504 C CA . ALA E 1 256 ? 59.333 72.713 60.671 1.00 35.75 257 ALA E CA 1
ATOM 11505 C C . ALA E 1 256 ? 60.220 72.879 59.440 1.00 35.34 257 ALA E C 1
ATOM 11506 O O . ALA E 1 256 ? 61.258 72.233 59.349 1.00 34.62 257 ALA E O 1
ATOM 11508 N N . TYR E 1 257 ? 59.778 73.674 58.464 1.00 35.85 258 TYR E N 1
ATOM 11509 C CA . TYR E 1 257 ? 60.517 73.806 57.197 1.00 36.49 258 TYR E CA 1
ATOM 11510 C C . TYR E 1 257 ? 61.511 74.991 57.179 1.00 37.12 258 TYR E C 1
ATOM 11511 O O . TYR E 1 257 ? 62.601 74.914 56.590 1.00 37.02 258 TYR E O 1
ATOM 11520 N N . LEU E 1 258 ? 61.099 76.092 57.774 1.00 37.65 259 LEU E N 1
ATOM 11521 C CA . LEU E 1 258 ? 61.896 77.318 57.729 1.00 39.54 259 LEU E CA 1
ATOM 11522 C C . LEU E 1 258 ? 63.127 77.216 58.643 1.00 41.08 259 LEU E C 1
ATOM 11523 O O . LEU E 1 258 ? 63.145 76.395 59.573 1.00 40.37 259 LEU E O 1
ATOM 11528 N N . PRO E 1 259 ? 64.183 78.020 58.371 1.00 43.39 260 PRO E N 1
ATOM 11529 C CA . PRO E 1 259 ? 65.332 77.949 59.289 1.00 44.66 260 PRO E CA 1
ATOM 11530 C C . PRO E 1 259 ? 64.913 78.240 60.737 1.00 46.09 260 PRO E C 1
ATOM 11531 O O . PRO E 1 259 ? 63.897 78.919 60.971 1.00 45.48 260 PRO E O 1
ATOM 11535 N N . GLU E 1 260 ? 65.660 77.684 61.699 1.00 48.48 261 GLU E N 1
ATOM 11536 C CA . GLU E 1 260 ? 65.273 77.779 63.114 1.00 50.64 261 GLU E CA 1
ATOM 11537 C C . GLU E 1 260 ? 65.051 79.194 63.619 1.00 51.35 261 GLU E C 1
ATOM 11538 O O . GLU E 1 260 ? 64.114 79.437 64.386 1.00 51.89 261 GLU E O 1
ATOM 11544 N N . ASP E 1 261 ? 65.891 80.130 63.167 1.00 52.29 262 ASP E N 1
ATOM 11545 C CA . ASP E 1 261 ? 65.741 81.551 63.529 1.00 52.88 262 ASP E CA 1
ATOM 11546 C C . ASP E 1 261 ? 64.489 82.207 62.933 1.00 53.17 262 ASP E C 1
ATOM 11547 O O . ASP E 1 261 ? 63.824 83.025 63.603 1.00 53.66 262 ASP E O 1
ATOM 11549 N N . ALA E 1 262 ? 64.161 81.807 61.695 1.00 52.65 263 ALA E N 1
ATOM 11550 C CA . ALA E 1 262 ? 63.147 82.446 60.827 1.00 51.39 263 ALA E CA 1
ATOM 11551 C C . ALA E 1 262 ? 61.725 82.541 61.401 1.00 50.61 263 ALA E C 1
ATOM 11552 O O . ALA E 1 262 ? 61.398 81.867 62.373 1.00 50.10 263 ALA E O 1
ATOM 11554 N N . ASP E 1 263 ? 60.908 83.413 60.813 1.00 49.83 264 ASP E N 1
ATOM 11555 C CA . ASP E 1 263 ? 59.470 83.495 61.104 1.00 49.70 264 ASP E CA 1
ATOM 11556 C C . ASP E 1 263 ? 58.701 83.381 59.775 1.00 49.13 264 ASP E C 1
ATOM 11557 O O . ASP E 1 263 ? 59.305 83.066 58.739 1.00 48.94 264 ASP E O 1
ATOM 11562 N N . ARG E 1 264 ? 57.401 83.658 59.778 1.00 48.47 265 ARG E N 1
ATOM 11563 C CA . ARG E 1 264 ? 56.596 83.339 58.582 1.00 49.12 265 ARG E CA 1
ATOM 11564 C C . ARG E 1 264 ? 56.589 84.396 57.463 1.00 49.44 265 ARG E C 1
ATOM 11565 O O . ARG E 1 264 ? 55.911 84.221 56.429 1.00 49.27 265 ARG E O 1
ATOM 11573 N N . ASP E 1 265 ? 57.352 85.476 57.652 1.00 48.94 266 ASP E N 1
ATOM 11574 C CA . ASP E 1 265 ? 57.561 86.416 56.559 1.00 48.73 266 ASP E CA 1
ATOM 11575 C C . ASP E 1 265 ? 58.901 86.144 55.897 1.00 48.51 266 ASP E C 1
ATOM 11576 O O . ASP E 1 265 ? 59.390 86.931 55.076 1.00 49.02 266 ASP E O 1
ATOM 11581 N N . HIS E 1 266 ? 59.489 85.011 56.235 1.00 47.79 267 HIS E N 1
ATOM 11582 C CA . HIS E 1 266 ? 60.647 84.566 55.495 1.00 47.18 267 HIS E CA 1
ATOM 11583 C C . HIS E 1 266 ? 60.231 84.425 54.017 1.00 47.90 267 HIS E C 1
ATOM 11584 O O . HIS E 1 266 ? 59.155 83.913 53.726 1.00 47.72 267 HIS E O 1
ATOM 11591 N N . PRO E 1 267 ? 61.062 84.918 53.076 1.00 48.14 268 PRO E N 1
ATOM 11592 C CA . PRO E 1 267 ? 60.604 84.899 51.668 1.00 48.44 268 PRO E CA 1
ATOM 11593 C C . PRO E 1 267 ? 60.101 83.526 51.141 1.00 48.77 268 PRO E C 1
ATOM 11594 O O . PRO E 1 267 ? 59.122 83.488 50.380 1.00 48.50 268 PRO E O 1
ATOM 11598 N N . ALA E 1 268 ? 60.752 82.423 51.540 1.00 48.74 269 ALA E N 1
ATOM 11599 C CA . ALA E 1 268 ? 60.302 81.067 51.149 1.00 48.75 269 ALA E CA 1
ATOM 11600 C C . ALA E 1 268 ? 58.832 80.814 51.502 1.00 48.44 269 ALA E C 1
ATOM 11601 O O . ALA E 1 268 ? 58.118 80.127 50.767 1.00 48.57 269 ALA E O 1
ATOM 11603 N N . CYS E 1 269 ? 58.383 81.397 52.603 1.00 48.21 270 CYS E N 1
ATOM 11604 C CA . CYS E 1 269 ? 57.028 81.205 53.082 1.00 49.35 270 CYS E CA 1
ATOM 11605 C C . CYS E 1 269 ? 56.124 82.295 52.571 1.00 50.69 270 CYS E C 1
ATOM 11606 O O . CYS E 1 269 ? 55.036 82.028 52.056 1.00 50.63 270 CYS E O 1
ATOM 11609 N N . ASN E 1 270 ? 56.576 83.536 52.743 1.00 52.53 271 ASN E N 1
ATOM 11610 C CA . ASN E 1 270 ? 55.856 84.698 52.265 1.00 53.74 271 ASN E CA 1
ATOM 11611 C C . ASN E 1 270 ? 56.715 85.417 51.226 1.00 55.01 271 ASN E C 1
ATOM 11612 O O . ASN E 1 270 ? 57.647 86.147 51.574 1.00 55.39 271 ASN E O 1
ATOM 11617 N N . PRO E 1 271 ? 56.396 85.205 49.942 1.00 55.99 272 PRO E N 1
ATOM 11618 C CA . PRO E 1 271 ? 57.282 85.541 48.820 1.00 56.49 272 PRO E CA 1
ATOM 11619 C C . PRO E 1 271 ? 57.109 86.964 48.271 1.00 56.84 272 PRO E C 1
ATOM 11620 O O . PRO E 1 271 ? 57.983 87.455 47.555 1.00 56.63 272 PRO E O 1
ATOM 11624 N N . PHE E 1 272 ? 55.983 87.588 48.607 1.00 57.46 273 PHE E N 1
ATOM 11625 C CA . PHE E 1 272 ? 55.660 88.958 48.229 1.00 58.14 273 PHE E CA 1
ATOM 11626 C C . PHE E 1 272 ? 55.334 89.731 49.488 1.00 58.50 273 PHE E C 1
ATOM 11627 O O . PHE E 1 272 ? 54.584 90.707 49.455 1.00 58.60 273 PHE E O 1
ATOM 11635 N N . GLY E 1 273 ? 55.876 89.252 50.608 1.00 58.85 274 GLY E N 1
ATOM 11636 C CA . GLY E 1 273 ? 55.763 89.935 51.889 1.00 59.05 274 GLY E CA 1
ATOM 11637 C C . GLY E 1 273 ? 56.968 90.836 52.092 1.00 59.37 274 GLY E C 1
ATOM 11638 O O . GLY E 1 273 ? 57.827 90.937 51.201 1.00 58.94 274 GLY E O 1
ATOM 11639 N N . PRO E 1 274 ? 57.037 91.498 53.263 1.00 59.85 275 PRO E N 1
ATOM 11640 C CA . PRO E 1 274 ? 58.118 92.397 53.673 1.00 60.14 275 PRO E CA 1
ATOM 11641 C C . PRO E 1 274 ? 59.503 92.031 53.118 1.00 60.47 275 PRO E C 1
ATOM 11642 O O . PRO E 1 274 ? 60.214 92.915 52.618 1.00 60.87 275 PRO E O 1
ATOM 11646 N N . ASN E 1 275 ? 59.875 90.751 53.187 1.00 59.99 276 ASN E N 1
ATOM 11647 C CA . ASN E 1 275 ? 61.231 90.338 52.829 1.00 59.89 276 ASN E CA 1
ATOM 11648 C C . ASN E 1 275 ? 61.349 89.688 51.447 1.00 59.78 276 ASN E C 1
ATOM 11649 O O . ASN E 1 275 ? 62.376 89.076 51.113 1.00 59.46 276 ASN E O 1
ATOM 11651 N N . GLY E 1 276 ? 60.312 89.852 50.631 1.00 59.69 277 GLY E N 1
ATOM 11652 C CA . GLY E 1 276 ? 60.252 89.172 49.340 1.00 59.89 277 GLY E CA 1
ATOM 11653 C C . GLY E 1 276 ? 60.381 90.062 48.117 1.00 59.92 277 GLY E C 1
ATOM 11654 O O . GLY E 1 276 ? 59.613 91.011 47.939 1.00 59.87 277 GLY E O 1
ATOM 11655 N N . ARG E 1 277 ? 61.343 89.721 47.268 1.00 59.86 278 ARG E N 1
ATOM 11656 C CA . ARG E 1 277 ? 61.583 90.401 45.999 1.00 60.23 278 ARG E CA 1
ATOM 11657 C C . ARG E 1 277 ? 60.341 90.455 45.107 1.00 60.23 278 ARG E C 1
ATOM 11658 O O . ARG E 1 277 ? 59.423 89.630 45.229 1.00 60.31 278 ARG E O 1
ATOM 11666 N N . ARG E 1 278 ? 60.328 91.435 44.209 1.00 59.87 279 ARG E N 1
ATOM 11667 C CA . ARG E 1 278 ? 59.355 91.483 43.137 1.00 59.26 279 ARG E CA 1
ATOM 11668 C C . ARG E 1 278 ? 60.005 90.945 41.864 1.00 59.04 279 ARG E C 1
ATOM 11669 O O . ARG E 1 278 ? 61.235 90.887 41.771 1.00 59.23 279 ARG E O 1
ATOM 11677 N N . LEU E 1 279 ? 59.194 90.521 40.897 1.00 58.53 280 LEU E N 1
ATOM 11678 C CA . LEU E 1 279 ? 59.706 89.729 39.768 1.00 58.17 280 LEU E CA 1
ATOM 11679 C C . LEU E 1 279 ? 59.645 90.406 38.388 1.00 57.86 280 LEU E C 1
ATOM 11680 O O . LEU E 1 279 ? 59.796 89.731 37.361 1.00 57.61 280 LEU E O 1
ATOM 11685 N N . GLY E 1 280 ? 59.446 91.728 38.369 1.00 57.82 281 GLY E N 1
ATOM 11686 C CA . GLY E 1 280 ? 59.390 92.510 37.116 1.00 57.05 281 GLY E CA 1
ATOM 11687 C C . GLY E 1 280 ? 60.514 92.223 36.127 1.00 56.65 281 GLY E C 1
ATOM 11688 O O . GLY E 1 280 ? 61.675 92.144 36.510 1.00 56.55 281 GLY E O 1
ATOM 11689 N N . GLY E 1 281 ? 60.164 92.043 34.855 1.00 56.66 282 GLY E N 1
ATOM 11690 C CA . GLY E 1 281 ? 61.165 91.953 33.778 1.00 56.71 282 GLY E CA 1
ATOM 11691 C C . GLY E 1 281 ? 61.891 90.625 33.601 1.00 56.65 282 GLY E C 1
ATOM 11692 O O . GLY E 1 281 ? 62.612 90.426 32.602 1.00 56.65 282 GLY E O 1
ATOM 11693 N N . LEU E 1 282 ? 61.718 89.720 34.570 1.00 55.91 283 LEU E N 1
ATOM 11694 C CA . LEU E 1 282 ? 62.210 88.347 34.458 1.00 55.00 283 LEU E CA 1
ATOM 11695 C C . LEU E 1 282 ? 61.346 87.617 33.449 1.00 53.75 283 LEU E C 1
ATOM 11696 O O . LEU E 1 282 ? 60.168 87.912 33.329 1.00 53.44 283 LEU E O 1
ATOM 11701 N N . PRO E 1 283 ? 61.927 86.649 32.730 1.00 53.32 284 PRO E N 1
ATOM 11702 C CA . PRO E 1 283 ? 61.086 85.865 31.819 1.00 53.26 284 PRO E CA 1
ATOM 11703 C C . PRO E 1 283 ? 60.324 84.784 32.616 1.00 52.71 284 PRO E C 1
ATOM 11704 O O . PRO E 1 283 ? 60.546 83.592 32.414 1.00 53.17 284 PRO E O 1
ATOM 11708 N N . PHE E 1 284 ? 59.453 85.214 33.526 1.00 51.99 285 PHE E N 1
ATOM 11709 C CA . PHE E 1 284 ? 58.731 84.277 34.398 1.00 51.49 285 PHE E CA 1
ATOM 11710 C C . PHE E 1 284 ? 57.668 83.492 33.631 1.00 50.08 285 PHE E C 1
ATOM 11711 O O . PHE E 1 284 ? 56.917 84.074 32.830 1.00 50.30 285 PHE E O 1
ATOM 11719 N N . ALA E 1 285 ? 57.654 82.174 33.863 1.00 47.88 286 ALA E N 1
ATOM 11720 C CA . ALA E 1 285 ? 56.629 81.240 33.377 1.00 45.82 286 ALA E CA 1
ATOM 11721 C C . ALA E 1 285 ? 55.215 81.810 33.496 1.00 44.37 286 ALA E C 1
ATOM 11722 O O . ALA E 1 285 ? 54.937 82.573 34.408 1.00 43.00 286 ALA E O 1
ATOM 11724 N N . LYS E 1 286 ? 54.329 81.446 32.567 1.00 43.87 287 LYS E N 1
ATOM 11725 C CA . LYS E 1 286 ? 52.889 81.731 32.734 1.00 43.70 287 LYS E CA 1
ATOM 11726 C C . LYS E 1 286 ? 52.339 80.825 33.847 1.00 43.21 287 LYS E C 1
ATOM 11727 O O . LYS E 1 286 ? 52.850 79.720 34.039 1.00 43.23 287 LYS E O 1
ATOM 11729 N N . SER E 1 287 ? 51.312 81.291 34.558 1.00 42.77 288 SER E N 1
ATOM 11730 C CA . SER E 1 287 ? 50.791 80.600 35.736 1.00 42.82 288 SER E CA 1
ATOM 11731 C C . SER E 1 287 ? 49.304 80.209 35.650 1.00 42.83 288 SER E C 1
ATOM 11732 O O . SER E 1 287 ? 48.437 81.048 35.371 1.00 43.18 288 SER E O 1
ATOM 11735 N N . LEU E 1 288 ? 49.018 78.937 35.912 1.00 42.08 289 LEU E N 1
ATOM 11736 C CA . LEU E 1 288 ? 47.651 78.503 36.167 1.00 41.65 289 LEU E CA 1
ATOM 11737 C C . LEU E 1 288 ? 47.570 78.161 37.649 1.00 41.74 289 LEU E C 1
ATOM 11738 O O . LEU E 1 288 ? 48.284 77.279 38.124 1.00 41.10 289 LEU E O 1
ATOM 11743 N N . ILE E 1 289 ? 46.730 78.876 38.390 1.00 41.30 290 ILE E N 1
ATOM 11744 C CA . ILE E 1 289 ? 46.702 78.681 39.818 1.00 40.69 290 ILE E CA 1
ATOM 11745 C C . ILE E 1 289 ? 45.303 78.338 40.319 1.00 40.46 290 ILE E C 1
ATOM 11746 O O . ILE E 1 289 ? 44.354 79.129 40.200 1.00 40.76 290 ILE E O 1
ATOM 11751 N N . ILE E 1 290 ? 45.186 77.131 40.867 1.00 38.68 291 ILE E N 1
ATOM 11752 C CA . ILE E 1 290 ? 43.902 76.576 41.266 1.00 37.26 291 ILE E CA 1
ATOM 11753 C C . ILE E 1 290 ? 43.754 76.711 42.770 1.00 37.07 291 ILE E C 1
ATOM 11754 O O . ILE E 1 290 ? 44.649 76.290 43.514 1.00 36.15 291 ILE E O 1
ATOM 11759 N N . VAL E 1 291 ? 42.622 77.265 43.208 1.00 36.69 292 VAL E N 1
ATOM 11760 C CA . VAL E 1 291 ? 42.394 77.631 44.607 1.00 36.75 292 VAL E CA 1
ATOM 11761 C C . VAL E 1 291 ? 41.074 77.067 45.130 1.00 36.73 292 VAL E C 1
ATOM 11762 O O . VAL E 1 291 ? 40.025 77.338 44.566 1.00 37.17 292 VAL E O 1
ATOM 11766 N N . SER E 1 292 ? 41.148 76.275 46.204 1.00 37.01 293 SER E N 1
ATOM 11767 C CA . SER E 1 292 ? 39.982 75.748 46.925 1.00 36.45 293 SER E CA 1
ATOM 11768 C C . SER E 1 292 ? 39.405 76.797 47.837 1.00 36.93 293 SER E C 1
ATOM 11769 O O . SER E 1 292 ? 40.109 77.333 48.698 1.00 36.52 293 SER E O 1
ATOM 11772 N N . GLY E 1 293 ? 38.111 77.031 47.703 1.00 37.74 294 GLY E N 1
ATOM 11773 C CA . GLY E 1 293 ? 37.429 78.049 48.474 1.00 39.31 294 GLY E CA 1
ATOM 11774 C C . GLY E 1 293 ? 37.289 77.671 49.935 1.00 40.29 294 GLY E C 1
ATOM 11775 O O . GLY E 1 293 ? 37.059 78.544 50.783 1.00 40.59 294 GLY E O 1
ATOM 11776 N N . LEU E 1 294 ? 37.399 76.375 50.240 1.00 39.75 295 LEU E N 1
ATOM 11777 C CA . LEU E 1 294 ? 37.361 75.938 51.623 1.00 40.09 295 LEU E CA 1
ATOM 11778 C C . LEU E 1 294 ? 38.734 75.556 52.157 1.00 39.80 295 LEU E C 1
ATOM 11779 O O . LEU E 1 294 ? 38.816 74.862 53.163 1.00 40.21 295 LEU E O 1
ATOM 11784 N N . ASP E 1 295 ? 39.799 75.986 51.467 1.00 39.16 296 ASP E N 1
ATOM 11785 C CA . ASP E 1 295 ? 41.155 75.947 51.992 1.00 39.19 296 ASP E CA 1
ATOM 11786 C C . ASP E 1 295 ? 41.357 77.277 52.726 1.00 39.94 296 ASP E C 1
ATOM 11787 O O . ASP E 1 295 ? 41.180 78.346 52.154 1.00 39.88 296 ASP E O 1
ATOM 11792 N N . LEU E 1 296 ? 41.701 77.216 54.004 1.00 40.75 297 LEU E N 1
ATOM 11793 C CA . LEU E 1 296 ? 41.814 78.448 54.811 1.00 41.05 297 LEU E CA 1
ATOM 11794 C C . LEU E 1 296 ? 42.896 79.422 54.317 1.00 41.60 297 LEU E C 1
ATOM 11795 O O . LEU E 1 296 ? 42.850 80.610 54.647 1.00 42.40 297 LEU E O 1
ATOM 11800 N N . THR E 1 297 ? 43.877 78.942 53.550 1.00 41.68 298 THR E N 1
ATOM 11801 C CA . THR E 1 297 ? 44.930 79.843 53.052 1.00 42.10 298 THR E CA 1
ATOM 11802 C C . THR E 1 297 ? 44.599 80.491 51.683 1.00 42.16 298 THR E C 1
ATOM 11803 O O . THR E 1 297 ? 45.487 81.007 51.000 1.00 41.87 298 THR E O 1
ATOM 11807 N N . CYS E 1 298 ? 43.326 80.468 51.285 1.00 42.06 299 CYS E N 1
ATOM 11808 C CA . CYS E 1 298 ? 42.979 80.880 49.926 1.00 43.17 299 CYS E CA 1
ATOM 11809 C C . CYS E 1 298 ? 43.357 82.347 49.611 1.00 43.93 299 CYS E C 1
ATOM 11810 O O . CYS E 1 298 ? 43.970 82.619 48.564 1.00 43.94 299 CYS E O 1
ATOM 11813 N N . ASP E 1 299 ? 43.035 83.256 50.546 1.00 44.87 300 ASP E N 1
ATOM 11814 C CA . ASP E 1 299 ? 43.436 84.677 50.476 1.00 44.82 300 ASP E CA 1
ATOM 11815 C C . ASP E 1 299 ? 44.869 84.853 50.022 1.00 45.61 300 ASP E C 1
ATOM 11816 O O . ASP E 1 299 ? 45.151 85.682 49.146 1.00 45.63 300 ASP E O 1
ATOM 11821 N N . ARG E 1 300 ? 45.775 84.068 50.599 1.00 45.38 301 ARG E N 1
ATOM 11822 C CA . ARG E 1 300 ? 47.191 84.219 50.283 1.00 46.14 301 ARG E CA 1
ATOM 11823 C C . ARG E 1 300 ? 47.495 83.749 48.874 1.00 45.63 301 ARG E C 1
ATOM 11824 O O . ARG E 1 300 ? 48.411 84.263 48.215 1.00 45.36 301 ARG E O 1
ATOM 11832 N N . GLN E 1 301 ? 46.729 82.759 48.420 1.00 45.22 302 GLN E N 1
ATOM 11833 C CA . GLN E 1 301 ? 46.953 82.186 47.098 1.00 44.62 302 GLN E CA 1
ATOM 11834 C C . GLN E 1 301 ? 46.460 83.206 46.099 1.00 44.19 302 GLN E C 1
ATOM 11835 O O . GLN E 1 301 ? 47.076 83.408 45.064 1.00 44.21 302 GLN E O 1
ATOM 11841 N N . LEU E 1 302 ? 45.355 83.856 46.442 1.00 44.46 303 LEU E N 1
ATOM 11842 C CA . LEU E 1 302 ? 44.803 84.920 45.616 1.00 45.30 303 LEU E CA 1
ATOM 11843 C C . LEU E 1 302 ? 45.782 86.098 45.561 1.00 45.74 303 LEU E C 1
ATOM 11844 O O . LEU E 1 302 ? 46.158 86.529 44.467 1.00 46.28 303 LEU E O 1
ATOM 11849 N N . ALA E 1 303 ? 46.231 86.563 46.734 1.00 45.79 304 ALA E N 1
ATOM 11850 C CA . ALA E 1 303 ? 47.207 87.651 46.823 1.00 45.83 304 ALA E CA 1
ATOM 11851 C C . ALA E 1 303 ? 48.474 87.333 46.032 1.00 45.86 304 ALA E C 1
ATOM 11852 O O . ALA E 1 303 ? 49.036 88.215 45.369 1.00 46.25 304 ALA E O 1
ATOM 11854 N N . TYR E 1 304 ? 48.907 86.073 46.082 1.00 45.02 305 TYR E N 1
ATOM 11855 C CA . TYR E 1 304 ? 50.041 85.593 45.271 1.00 44.75 305 TYR E CA 1
ATOM 11856 C C . TYR E 1 304 ? 49.811 85.762 43.759 1.00 45.63 305 TYR E C 1
ATOM 11857 O O . TYR E 1 304 ? 50.738 86.113 43.010 1.00 45.69 305 TYR E O 1
ATOM 11866 N N . ALA E 1 305 ? 48.586 85.495 43.311 1.00 46.72 306 ALA E N 1
ATOM 11867 C CA . ALA E 1 305 ? 48.278 85.578 41.891 1.00 47.94 306 ALA E CA 1
ATOM 11868 C C . ALA E 1 305 ? 48.254 87.051 41.481 1.00 48.64 306 ALA E C 1
ATOM 11869 O O . ALA E 1 305 ? 48.929 87.438 40.525 1.00 48.67 306 ALA E O 1
ATOM 11871 N N . ASP E 1 306 ? 47.502 87.862 42.230 1.00 49.70 307 ASP E N 1
ATOM 11872 C CA . ASP E 1 306 ? 47.504 89.315 42.055 1.00 50.88 307 ASP E CA 1
ATOM 11873 C C . ASP E 1 306 ? 48.929 89.866 41.899 1.00 51.69 307 ASP E C 1
ATOM 11874 O O . ASP E 1 306 ? 49.222 90.580 40.932 1.00 52.23 307 ASP E O 1
ATOM 11879 N N . ALA E 1 307 ? 49.811 89.505 42.826 1.00 51.99 308 ALA E N 1
ATOM 11880 C CA . ALA E 1 307 ? 51.172 90.023 42.844 1.00 52.66 308 ALA E CA 1
ATOM 11881 C C . ALA E 1 307 ? 51.983 89.671 41.592 1.00 53.16 308 ALA E C 1
ATOM 11882 O O . ALA E 1 307 ? 52.739 90.517 41.088 1.00 53.00 308 ALA E O 1
ATOM 11884 N N . LEU E 1 308 ? 51.812 88.449 41.070 1.00 53.29 309 LEU E N 1
ATOM 11885 C CA . LEU E 1 308 ? 52.447 88.072 39.798 1.00 53.63 309 LEU E CA 1
ATOM 11886 C C . LEU E 1 308 ? 51.928 88.930 38.641 1.00 54.28 309 LEU E C 1
ATOM 11887 O O . LEU E 1 308 ? 52.679 89.250 37.710 1.00 54.39 309 LEU E O 1
ATOM 11892 N N . ARG E 1 309 ? 50.646 89.288 38.714 1.00 54.48 310 ARG E N 1
ATOM 11893 C CA . ARG E 1 309 ? 50.012 90.097 37.690 1.00 55.46 310 ARG E CA 1
ATOM 11894 C C . ARG E 1 309 ? 50.606 91.496 37.764 1.00 56.03 310 ARG E C 1
ATOM 11895 O O . ARG E 1 309 ? 50.949 92.096 36.741 1.00 56.08 310 ARG E O 1
ATOM 11897 N N . GLU E 1 310 ? 50.757 91.988 38.991 1.00 56.60 311 GLU E N 1
ATOM 11898 C CA . GLU E 1 310 ? 51.338 93.301 39.249 1.00 57.26 311 GLU E CA 1
ATOM 11899 C C . GLU E 1 310 ? 52.811 93.394 38.817 1.00 57.62 311 GLU E C 1
ATOM 11900 O O . GLU E 1 310 ? 53.258 94.458 38.390 1.00 58.09 311 GLU E O 1
ATOM 11906 N N . ASP E 1 311 ? 53.552 92.289 38.891 1.00 57.58 312 ASP E N 1
ATOM 11907 C CA . ASP E 1 311 ? 54.917 92.245 38.330 1.00 57.62 312 ASP E CA 1
ATOM 11908 C C . ASP E 1 311 ? 54.882 92.005 36.816 1.00 57.24 312 ASP E C 1
ATOM 11909 O O . ASP E 1 311 ? 55.931 91.854 36.178 1.00 57.68 312 ASP E O 1
ATOM 11914 N N . GLY E 1 312 ? 53.671 91.956 36.257 1.00 56.80 313 GLY E N 1
ATOM 11915 C CA . GLY E 1 312 ? 53.454 91.903 34.810 1.00 56.04 313 GLY E CA 1
ATOM 11916 C C . GLY E 1 312 ? 53.500 90.529 34.155 1.00 55.91 313 GLY E C 1
ATOM 11917 O O . GLY E 1 312 ? 53.819 90.410 32.958 1.00 55.60 313 GLY E O 1
ATOM 11918 N N . HIS E 1 313 ? 53.184 89.481 34.916 1.00 55.00 314 HIS E N 1
ATOM 11919 C CA . HIS E 1 313 ? 53.262 88.142 34.363 1.00 53.72 314 HIS E CA 1
ATOM 11920 C C . HIS E 1 313 ? 51.859 87.628 34.088 1.00 52.47 314 HIS E C 1
ATOM 11921 O O . HIS E 1 313 ? 50.889 88.206 34.572 1.00 51.60 314 HIS E O 1
ATOM 11928 N N . HIS E 1 314 ? 51.751 86.575 33.278 1.00 51.58 315 HIS E N 1
ATOM 11929 C CA . HIS E 1 314 ? 50.442 86.013 32.928 1.00 50.73 315 HIS E CA 1
ATOM 11930 C C . HIS E 1 314 ? 49.953 84.973 33.958 1.00 50.22 315 HIS E C 1
ATOM 11931 O O . HIS E 1 314 ? 50.673 84.025 34.281 1.00 50.22 315 HIS E O 1
ATOM 11933 N N . VAL E 1 315 ? 48.721 85.165 34.435 1.00 49.55 316 VAL E N 1
ATOM 11934 C CA . VAL E 1 315 ? 48.113 84.383 35.515 1.00 49.10 316 VAL E CA 1
ATOM 11935 C C . VAL E 1 315 ? 46.651 84.050 35.192 1.00 48.53 316 VAL E C 1
ATOM 11936 O O . VAL E 1 315 ? 45.869 84.952 34.917 1.00 48.41 316 VAL E O 1
ATOM 11940 N N . LYS E 1 316 ? 46.275 82.767 35.253 1.00 47.69 317 LYS E N 1
ATOM 11941 C CA . LYS E 1 316 ? 44.849 82.369 35.200 1.00 46.15 317 LYS E CA 1
ATOM 11942 C C . LYS E 1 316 ? 44.489 81.700 36.521 1.00 45.65 317 LYS E C 1
ATOM 11943 O O . LYS E 1 316 ? 45.133 80.726 36.917 1.00 45.57 317 LYS E O 1
ATOM 11946 N N . VAL E 1 317 ? 43.479 82.240 37.198 1.00 44.97 318 VAL E N 1
ATOM 11947 C CA . VAL E 1 317 ? 43.068 81.787 38.520 1.00 44.63 318 VAL E CA 1
ATOM 11948 C C . VAL E 1 317 ? 41.745 81.037 38.406 1.00 44.39 318 VAL E C 1
ATOM 11949 O O . VAL E 1 317 ? 40.802 81.546 37.804 1.00 43.91 318 VAL E O 1
ATOM 11953 N N . VAL E 1 318 ? 41.685 79.823 38.957 1.00 43.29 319 VAL E N 1
ATOM 11954 C CA . VAL E 1 318 ? 40.459 79.009 38.936 1.00 42.26 319 VAL E CA 1
ATOM 11955 C C . VAL E 1 318 ? 40.026 78.815 40.373 1.00 42.74 319 VAL E C 1
ATOM 11956 O O . VAL E 1 318 ? 40.721 78.146 41.139 1.00 42.23 319 VAL E O 1
ATOM 11960 N N . GLN E 1 319 ? 38.902 79.410 40.752 1.00 43.52 320 GLN E N 1
ATOM 11961 C CA . GLN E 1 319 ? 38.421 79.325 42.118 1.00 44.34 320 GLN E CA 1
ATOM 11962 C C . GLN E 1 319 ? 37.322 78.301 42.193 1.00 44.34 320 GLN E C 1
ATOM 11963 O O . GLN E 1 319 ? 36.311 78.407 41.490 1.00 44.44 320 GLN E O 1
ATOM 11969 N N . CYS E 1 320 ? 37.523 77.306 43.055 1.00 43.57 321 CYS E N 1
ATOM 11970 C CA . CYS E 1 320 ? 36.566 76.228 43.224 1.00 42.73 321 CYS E CA 1
ATOM 11971 C C . CYS E 1 320 ? 35.961 76.418 44.587 1.00 42.97 321 CYS E C 1
ATOM 11972 O O . CYS E 1 320 ? 36.504 75.950 45.594 1.00 42.24 321 CYS E O 1
ATOM 11975 N N . GLU E 1 321 ? 34.837 77.130 44.612 1.00 43.10 322 GLU E N 1
ATOM 11976 C CA . GLU E 1 321 ? 34.274 77.638 45.860 1.00 44.03 322 GLU E CA 1
ATOM 11977 C C . GLU E 1 321 ? 33.819 76.547 46.808 1.00 43.61 322 GLU E C 1
ATOM 11978 O O . GLU E 1 321 ? 33.837 76.721 48.031 1.00 43.87 322 GLU E O 1
ATOM 11984 N N . ASN E 1 322 ? 33.410 75.419 46.243 1.00 42.78 323 ASN E N 1
ATOM 11985 C CA . ASN E 1 322 ? 32.918 74.312 47.055 1.00 41.92 323 ASN E CA 1
ATOM 11986 C C . ASN E 1 322 ? 33.986 73.285 47.409 1.00 40.06 323 ASN E C 1
ATOM 11987 O O . ASN E 1 322 ? 33.703 72.311 48.091 1.00 39.74 323 ASN E O 1
ATOM 11992 N N . ALA E 1 323 ? 35.214 73.521 46.959 1.00 37.55 324 ALA E N 1
ATOM 11993 C CA . ALA E 1 323 ? 36.262 72.525 47.080 1.00 35.75 324 ALA E CA 1
ATOM 11994 C C . ALA E 1 323 ? 37.013 72.693 48.394 1.00 34.47 324 ALA E C 1
ATOM 11995 O O . ALA E 1 323 ? 37.311 73.817 48.799 1.00 34.45 324 ALA E O 1
ATOM 11997 N N . THR E 1 324 ? 37.293 71.569 49.063 1.00 33.26 325 THR E N 1
ATOM 11998 C CA . THR E 1 324 ? 38.190 71.540 50.221 1.00 31.22 325 THR E CA 1
ATOM 11999 C C . THR E 1 324 ? 39.601 71.303 49.693 1.00 31.17 325 THR E C 1
ATOM 12000 O O . THR E 1 324 ? 39.774 71.090 48.486 1.00 31.23 325 THR E O 1
ATOM 12004 N N . VAL E 1 325 ? 40.601 71.267 50.581 1.00 29.94 326 VAL E N 1
ATOM 12005 C CA . VAL E 1 325 ? 41.905 70.719 50.202 1.00 29.31 326 VAL E CA 1
ATOM 12006 C C . VAL E 1 325 ? 41.697 69.307 49.628 1.00 28.45 326 VAL E C 1
ATOM 12007 O O . VAL E 1 325 ? 40.740 68.609 49.992 1.00 28.86 326 VAL E O 1
ATOM 12011 N N . GLY E 1 326 ? 42.592 68.891 48.746 1.00 28.31 327 GLY E N 1
ATOM 12012 C CA . GLY E 1 326 ? 42.640 67.507 48.279 1.00 28.26 327 GLY E CA 1
ATOM 12013 C C . GLY E 1 326 ? 41.599 67.107 47.249 1.00 28.17 327 GLY E C 1
ATOM 12014 O O . GLY E 1 326 ? 41.615 65.982 46.785 1.00 28.34 327 GLY E O 1
ATOM 12015 N N . PHE E 1 327 ? 40.701 68.017 46.883 1.00 28.18 328 PHE E N 1
ATOM 12016 C CA . PHE E 1 327 ? 39.589 67.674 45.969 1.00 28.18 328 PHE E CA 1
ATOM 12017 C C . PHE E 1 327 ? 40.082 67.102 44.624 1.00 27.80 328 PHE E C 1
ATOM 12018 O O . PHE E 1 327 ? 39.384 66.295 44.002 1.00 27.02 328 PHE E O 1
ATOM 12026 N N . TYR E 1 328 ? 41.275 67.512 44.174 1.00 27.81 329 TYR E N 1
ATOM 12027 C CA . TYR E 1 328 ? 41.826 67.041 42.887 1.00 28.40 329 TYR E CA 1
ATOM 12028 C C . TYR E 1 328 ? 42.325 65.593 43.005 1.00 28.89 329 TYR E C 1
ATOM 12029 O O . TYR E 1 328 ? 42.860 65.033 42.030 1.00 30.30 329 TYR E O 1
ATOM 12038 N N . LEU E 1 329 ? 42.173 64.972 44.182 1.00 28.17 330 LEU E N 1
ATOM 12039 C CA . LEU E 1 329 ? 42.634 63.581 44.351 1.00 29.15 330 LEU E CA 1
ATOM 12040 C C . LEU E 1 329 ? 41.584 62.519 44.058 1.00 30.13 330 LEU E C 1
ATOM 12041 O O . LEU E 1 329 ? 41.938 61.362 43.928 1.00 30.35 330 LEU E O 1
ATOM 12046 N N . LEU E 1 330 ? 40.308 62.906 43.982 1.00 30.35 331 LEU E N 1
ATOM 12047 C CA . LEU E 1 330 ? 39.216 61.939 43.794 1.00 31.44 331 LEU E CA 1
ATOM 12048 C C . LEU E 1 330 ? 38.335 62.483 42.694 1.00 31.59 331 LEU E C 1
ATOM 12049 O O . LEU E 1 330 ? 38.034 63.687 42.698 1.00 32.91 331 LEU E O 1
ATOM 12054 N N . PRO E 1 331 ? 37.908 61.624 41.747 1.00 32.03 332 PRO E N 1
ATOM 12055 C CA . PRO E 1 331 ? 37.007 62.141 40.703 1.00 32.10 332 PRO E CA 1
ATOM 12056 C C . PRO E 1 331 ? 35.553 62.195 41.141 1.00 33.33 332 PRO E C 1
ATOM 12057 O O . PRO E 1 331 ? 34.744 61.486 40.584 1.00 34.18 332 PRO E O 1
ATOM 12061 N N . ASN E 1 332 ? 35.199 63.036 42.097 1.00 33.50 333 ASN E N 1
ATOM 12062 C CA . ASN E 1 332 ? 33.855 62.933 42.643 1.00 34.69 333 ASN E CA 1
ATOM 12063 C C . ASN E 1 332 ? 33.217 64.281 42.892 1.00 35.35 333 ASN E C 1
ATOM 12064 O O . ASN E 1 332 ? 32.303 64.398 43.709 1.00 36.92 333 ASN E O 1
ATOM 12069 N N . THR E 1 333 ? 33.715 65.323 42.222 1.00 34.79 334 THR E N 1
ATOM 12070 C CA . THR E 1 333 ? 33.044 66.620 42.263 1.00 34.45 334 THR E CA 1
ATOM 12071 C C . THR E 1 333 ? 33.103 67.239 40.885 1.00 33.80 334 THR E C 1
ATOM 12072 O O . THR E 1 333 ? 33.972 66.890 40.080 1.00 32.25 334 THR E O 1
ATOM 12076 N N . VAL E 1 334 ? 32.196 68.180 40.638 1.00 33.43 335 VAL E N 1
ATOM 12077 C CA . VAL E 1 334 ? 32.233 68.988 39.425 1.00 32.98 335 VAL E CA 1
ATOM 12078 C C . VAL E 1 334 ? 33.569 69.745 39.342 1.00 32.59 335 VAL E C 1
ATOM 12079 O O . VAL E 1 334 ? 34.227 69.756 38.293 1.00 33.87 335 VAL E O 1
ATOM 12083 N N . HIS E 1 335 ? 34.007 70.301 40.471 1.00 32.31 336 HIS E N 1
ATOM 12084 C CA . HIS E 1 335 ? 35.316 70.964 40.556 1.00 32.19 336 HIS E CA 1
ATOM 12085 C C . HIS E 1 335 ? 36.471 70.120 40.085 1.00 30.78 336 HIS E C 1
ATOM 12086 O O . HIS E 1 335 ? 37.335 70.622 39.366 1.00 31.03 336 HIS E O 1
ATOM 12093 N N . TYR E 1 336 ? 36.499 68.847 40.456 1.00 29.47 337 TYR E N 1
ATOM 12094 C CA . TYR E 1 336 ? 37.532 67.939 39.918 1.00 29.16 337 TYR E CA 1
ATOM 12095 C C . TYR E 1 336 ? 37.579 67.958 38.390 1.00 29.32 337 TYR E C 1
ATOM 12096 O O . TYR E 1 336 ? 38.649 68.108 37.773 1.00 28.46 337 TYR E O 1
ATOM 12105 N N . HIS E 1 337 ? 36.413 67.789 37.773 1.00 29.71 338 HIS E N 1
ATOM 12106 C CA . HIS E 1 337 ? 36.322 67.760 36.300 1.00 30.09 338 HIS E CA 1
ATOM 12107 C C . HIS E 1 337 ? 36.676 69.103 35.682 1.00 30.10 338 HIS E C 1
ATOM 12108 O O . HIS E 1 337 ? 37.374 69.156 34.678 1.00 29.51 338 HIS E O 1
ATOM 12115 N N . GLU E 1 338 ? 36.174 70.179 36.281 1.00 32.11 339 GLU E N 1
ATOM 12116 C CA . GLU E 1 338 ? 36.516 71.547 35.844 1.00 34.25 339 GLU E CA 1
ATOM 12117 C C . GLU E 1 338 ? 38.031 71.728 35.766 1.00 33.31 339 GLU E C 1
ATOM 12118 O O . GLU E 1 338 ? 38.554 72.307 34.809 1.00 32.22 339 GLU E O 1
ATOM 12124 N N . VAL E 1 339 ? 38.729 71.259 36.803 1.00 32.77 340 VAL E N 1
ATOM 12125 C CA . VAL E 1 339 ? 40.143 71.586 36.979 1.00 31.45 340 VAL E CA 1
ATOM 12126 C C . VAL E 1 339 ? 40.974 70.767 36.022 1.00 31.54 340 VAL E C 1
ATOM 12127 O O . VAL E 1 339 ? 41.931 71.275 35.442 1.00 30.48 340 VAL E O 1
ATOM 12131 N N . MET E 1 340 ? 40.606 69.507 35.843 1.00 31.22 341 MET E N 1
ATOM 12132 C CA . MET E 1 340 ? 41.290 68.669 34.896 1.00 33.52 341 MET E CA 1
ATOM 12133 C C . MET E 1 340 ? 41.228 69.267 33.468 1.00 34.34 341 MET E C 1
ATOM 12134 O O . MET E 1 340 ? 42.217 69.269 32.765 1.00 33.57 341 MET E O 1
ATOM 12139 N N . GLU E 1 341 ? 40.087 69.829 33.093 1.00 35.58 342 GLU E N 1
ATOM 12140 C CA . GLU E 1 341 ? 39.922 70.444 31.775 1.00 36.96 342 GLU E CA 1
ATOM 12141 C C . GLU E 1 341 ? 40.754 71.712 31.683 1.00 36.82 342 GLU E C 1
ATOM 12142 O O . GLU E 1 341 ? 41.500 71.884 30.716 1.00 37.41 342 GLU E O 1
ATOM 12148 N N . GLU E 1 342 ? 40.638 72.573 32.696 1.00 36.77 343 GLU E N 1
ATOM 12149 C CA . GLU E 1 342 ? 41.506 73.761 32.829 1.00 37.03 343 GLU E CA 1
ATOM 12150 C C . GLU E 1 342 ? 42.987 73.415 32.641 1.00 36.67 343 GLU E C 1
ATOM 12151 O O . GLU E 1 342 ? 43.681 74.043 31.860 1.00 36.69 343 GLU E O 1
ATOM 12157 N N . ILE E 1 343 ? 43.472 72.408 33.353 1.00 35.68 344 ILE E N 1
ATOM 12158 C CA . ILE E 1 343 ? 44.845 71.944 33.174 1.00 35.05 344 ILE E CA 1
ATOM 12159 C C . ILE E 1 343 ? 45.099 71.502 31.733 1.00 37.02 344 ILE E C 1
ATOM 12160 O O . ILE E 1 343 ? 46.135 71.857 31.132 1.00 36.72 344 ILE E O 1
ATOM 12165 N N . SER E 1 344 ? 44.183 70.717 31.161 1.00 37.55 345 SER E N 1
ATOM 12166 C CA . SER E 1 344 ? 44.365 70.310 29.765 1.00 38.86 345 SER E CA 1
ATOM 12167 C C . SER E 1 344 ? 44.480 71.546 28.867 1.00 39.73 345 SER E C 1
ATOM 12168 O O . SER E 1 344 ? 45.431 71.645 28.066 1.00 40.34 345 SER E O 1
ATOM 12171 N N . ASP E 1 345 ? 43.559 72.494 29.042 1.00 40.06 346 ASP E N 1
ATOM 12172 C CA . ASP E 1 345 ? 43.512 73.705 28.219 1.00 41.57 346 ASP E CA 1
ATOM 12173 C C . ASP E 1 345 ? 44.798 74.526 28.331 1.00 42.40 346 ASP E C 1
ATOM 12174 O O . ASP E 1 345 ? 45.336 74.970 27.316 1.00 42.05 346 ASP E O 1
ATOM 12179 N N . PHE E 1 346 ? 45.265 74.735 29.567 1.00 43.16 347 PHE E N 1
ATOM 12180 C CA . PHE E 1 346 ? 46.495 75.484 29.840 1.00 44.23 347 PHE E CA 1
ATOM 12181 C C . PHE E 1 346 ? 47.726 74.830 29.197 1.00 44.94 347 PHE E C 1
ATOM 12182 O O . PHE E 1 346 ? 48.550 75.488 28.558 1.00 45.76 347 PHE E O 1
ATOM 12190 N N . LEU E 1 347 ? 47.840 73.523 29.339 1.00 45.78 348 LEU E N 1
ATOM 12191 C CA . LEU E 1 347 ? 48.922 72.809 28.732 1.00 46.16 348 LEU E CA 1
ATOM 12192 C C . LEU E 1 347 ? 48.918 72.999 27.205 1.00 47.63 348 LEU E C 1
ATOM 12193 O O . LEU E 1 347 ? 49.966 73.329 26.610 1.00 46.80 348 LEU E O 1
ATOM 12198 N N . ASN E 1 348 ? 47.757 72.807 26.573 1.00 48.45 349 ASN E N 1
ATOM 12199 C CA . ASN E 1 348 ? 47.665 72.990 25.116 1.00 50.12 349 ASN E CA 1
ATOM 12200 C C . ASN E 1 348 ? 48.022 74.438 24.688 1.00 51.06 349 ASN E C 1
ATOM 12201 O O . ASN E 1 348 ? 48.895 74.643 23.836 1.00 51.53 349 ASN E O 1
ATOM 12203 N N . ALA E 1 349 ? 47.376 75.420 25.318 1.00 51.61 350 ALA E N 1
ATOM 12204 C CA . ALA E 1 349 ? 47.583 76.846 25.016 1.00 52.23 350 ALA E CA 1
ATOM 12205 C C . ALA E 1 349 ? 49.020 77.356 25.168 1.00 52.90 350 ALA E C 1
ATOM 12206 O O . ALA E 1 349 ? 49.351 78.423 24.650 1.00 53.14 350 ALA E O 1
ATOM 12208 N N . ASN E 1 350 ? 49.866 76.619 25.883 1.00 53.19 351 ASN E N 1
ATOM 12209 C CA . ASN E 1 350 ? 51.236 77.072 26.122 1.00 53.54 351 ASN E CA 1
ATOM 12210 C C . ASN E 1 350 ? 52.295 76.088 25.677 1.00 53.74 351 ASN E C 1
ATOM 12211 O O . ASN E 1 350 ? 53.463 76.228 26.036 1.00 54.00 351 ASN E O 1
ATOM 12216 N N . LEU E 1 351 ? 51.893 75.106 24.875 1.00 54.14 352 LEU E N 1
ATOM 12217 C CA . LEU E 1 351 ? 52.818 74.070 24.419 1.00 54.82 352 LEU E CA 1
ATOM 12218 C C . LEU E 1 351 ? 53.714 74.594 23.301 1.00 55.47 352 LEU E C 1
ATOM 12219 O O . LEU E 1 351 ? 54.938 74.460 23.362 1.00 56.05 352 LEU E O 1
ATOM 12224 N N . VAL F 1 14 ? 29.075 55.861 69.521 1.00 48.44 15 VAL F N 1
ATOM 12225 C CA . VAL F 1 14 ? 29.102 54.448 69.003 1.00 47.32 15 VAL F CA 1
ATOM 12226 C C . VAL F 1 14 ? 30.518 53.967 68.623 1.00 46.71 15 VAL F C 1
ATOM 12227 O O . VAL F 1 14 ? 31.211 53.307 69.422 1.00 47.36 15 VAL F O 1
ATOM 12229 N N . VAL F 1 15 ? 30.944 54.295 67.404 1.00 44.94 16 VAL F N 1
ATOM 12230 C CA . VAL F 1 15 ? 32.243 53.858 66.891 1.00 42.16 16 VAL F CA 1
ATOM 12231 C C . VAL F 1 15 ? 33.269 54.993 67.064 1.00 40.87 16 VAL F C 1
ATOM 12232 O O . VAL F 1 15 ? 32.970 56.124 66.721 1.00 40.96 16 VAL F O 1
ATOM 12236 N N . PRO F 1 16 ? 34.488 54.702 67.569 1.00 39.71 17 PRO F N 1
ATOM 12237 C CA . PRO F 1 16 ? 35.520 55.748 67.606 1.00 38.54 17 PRO F CA 1
ATOM 12238 C C . PRO F 1 16 ? 35.728 56.341 66.214 1.00 37.73 17 PRO F C 1
ATOM 12239 O O . PRO F 1 16 ? 35.723 55.600 65.218 1.00 36.13 17 PRO F O 1
ATOM 12243 N N . LEU F 1 17 ? 35.882 57.663 66.158 1.00 35.53 18 LEU F N 1
ATOM 12244 C CA . LEU F 1 17 ? 36.024 58.366 64.901 1.00 34.44 18 LEU F CA 1
ATOM 12245 C C . LEU F 1 17 ? 37.071 57.706 64.024 1.00 33.17 18 LEU F C 1
ATOM 12246 O O . LEU F 1 17 ? 36.805 57.449 62.860 1.00 32.69 18 LEU F O 1
ATOM 12251 N N . HIS F 1 18 ? 38.261 57.465 64.559 1.00 31.66 19 HIS F N 1
ATOM 12252 C CA . HIS F 1 18 ? 39.299 56.866 63.711 1.00 31.37 19 HIS F CA 1
ATOM 12253 C C . HIS F 1 18 ? 38.888 55.491 63.141 1.00 29.79 19 HIS F C 1
ATOM 12254 O O . HIS F 1 18 ? 39.253 55.148 62.024 1.00 29.23 19 HIS F O 1
ATOM 12261 N N . THR F 1 19 ? 38.195 54.679 63.924 1.00 28.89 20 THR F N 1
ATOM 12262 C CA . THR F 1 19 ? 37.792 53.370 63.411 1.00 28.55 20 THR F CA 1
ATOM 12263 C C . THR F 1 19 ? 36.789 53.556 62.283 1.00 28.14 20 THR F C 1
ATOM 12264 O O . THR F 1 19 ? 36.858 52.885 61.240 1.00 27.87 20 THR F O 1
ATOM 12268 N N . TRP F 1 20 ? 35.863 54.484 62.492 1.00 27.57 21 TRP F N 1
ATOM 12269 C CA . TRP F 1 20 ? 34.815 54.745 61.522 1.00 28.21 21 TRP F CA 1
ATOM 12270 C C . TRP F 1 20 ? 35.409 55.237 60.194 1.00 27.92 21 TRP F C 1
ATOM 12271 O O . TRP F 1 20 ? 35.005 54.795 59.113 1.00 26.90 21 TRP F O 1
ATOM 12282 N N . VAL F 1 21 ? 36.410 56.114 60.275 1.00 27.57 22 VAL F N 1
ATOM 12283 C CA . VAL F 1 21 ? 37.088 56.602 59.070 1.00 27.15 22 VAL F CA 1
ATOM 12284 C C . VAL F 1 21 ? 37.934 55.501 58.385 1.00 25.97 22 VAL F C 1
ATOM 12285 O O . VAL F 1 21 ? 37.897 55.333 57.151 1.00 25.47 22 VAL F O 1
ATOM 12289 N N . LEU F 1 22 ? 38.681 54.736 59.170 1.00 25.35 23 LEU F N 1
ATOM 12290 C CA . LEU F 1 22 ? 39.532 53.673 58.595 1.00 25.98 23 LEU F CA 1
ATOM 12291 C C . LEU F 1 22 ? 38.646 52.631 57.886 1.00 25.67 23 LEU F C 1
ATOM 12292 O O . LEU F 1 22 ? 38.842 52.335 56.709 1.00 26.33 23 LEU F O 1
ATOM 12297 N N . ILE F 1 23 ? 37.673 52.091 58.608 1.00 25.47 24 ILE F N 1
ATOM 12298 C CA . ILE F 1 23 ? 36.837 51.023 58.035 1.00 24.34 24 ILE F CA 1
ATOM 12299 C C . ILE F 1 23 ? 35.932 51.538 56.915 1.00 24.90 24 ILE F C 1
ATOM 12300 O O . ILE F 1 23 ? 35.709 50.838 55.963 1.00 25.49 24 ILE F O 1
ATOM 12305 N N . SER F 1 24 ? 35.416 52.763 57.005 1.00 24.52 25 SER F N 1
ATOM 12306 C CA . SER F 1 24 ? 34.622 53.290 55.904 1.00 25.29 25 SER F CA 1
ATOM 12307 C C . SER F 1 24 ? 35.468 53.440 54.629 1.00 25.04 25 SER F C 1
ATOM 12308 O O . SER F 1 24 ? 34.976 53.263 53.523 1.00 25.06 25 SER F O 1
ATOM 12311 N N . ASN F 1 25 ? 36.726 53.813 54.791 1.00 24.39 26 ASN F N 1
ATOM 12312 C CA . ASN F 1 25 ? 37.649 53.906 53.636 1.00 24.34 26 ASN F CA 1
ATOM 12313 C C . ASN F 1 25 ? 37.772 52.555 52.901 1.00 24.38 26 ASN F C 1
ATOM 12314 O O . ASN F 1 25 ? 37.690 52.501 51.674 1.00 24.23 26 ASN F O 1
ATOM 12319 N N . PHE F 1 26 ? 37.973 51.471 53.655 1.00 23.60 27 PHE F N 1
ATOM 12320 C CA . PHE F 1 26 ? 37.902 50.103 53.086 1.00 23.47 27 PHE F CA 1
ATOM 12321 C C . PHE F 1 26 ? 36.541 49.806 52.448 1.00 23.73 27 PHE F C 1
ATOM 12322 O O . PHE F 1 26 ? 36.461 49.320 51.324 1.00 24.37 27 PHE F O 1
ATOM 12330 N N . LYS F 1 27 ? 35.453 50.118 53.147 1.00 24.77 28 LYS F N 1
ATOM 12331 C CA . LYS F 1 27 ? 34.128 49.851 52.616 1.00 24.84 28 LYS F CA 1
ATOM 12332 C C . LYS F 1 27 ? 33.888 50.507 51.263 1.00 25.67 28 LYS F C 1
ATOM 12333 O O . LYS F 1 27 ? 33.377 49.873 50.326 1.00 24.75 28 LYS F O 1
ATOM 12339 N N . LEU F 1 28 ? 34.223 51.793 51.179 1.00 25.26 29 LEU F N 1
ATOM 12340 C CA . LEU F 1 28 ? 33.916 52.594 49.983 1.00 25.79 29 LEU F CA 1
ATOM 12341 C C . LEU F 1 28 ? 34.808 52.174 48.805 1.00 25.17 29 LEU F C 1
ATOM 12342 O O . LEU F 1 28 ? 34.381 52.169 47.653 1.00 25.52 29 LEU F O 1
ATOM 12347 N N . SER F 1 29 ? 36.044 51.806 49.109 1.00 24.66 30 SER F N 1
ATOM 12348 C CA . SER F 1 29 ? 36.988 51.358 48.085 1.00 24.94 30 SER F CA 1
ATOM 12349 C C . SER F 1 29 ? 36.511 50.015 47.518 1.00 25.44 30 SER F C 1
ATOM 12350 O O . SER F 1 29 ? 36.390 49.814 46.301 1.00 25.44 30 SER F O 1
ATOM 12354 N N . TYR F 1 30 ? 36.196 49.089 48.419 1.00 24.70 31 TYR F N 1
ATOM 12355 C CA . TYR F 1 30 ? 35.799 47.749 48.042 1.00 24.29 31 TYR F CA 1
ATOM 12356 C C . TYR F 1 30 ? 34.483 47.745 47.246 1.00 24.84 31 TYR F C 1
ATOM 12357 O O . TYR F 1 30 ? 34.296 46.914 46.373 1.00 24.36 31 TYR F O 1
ATOM 12366 N N . ASN F 1 31 ? 33.582 48.689 47.519 1.00 26.84 32 ASN F N 1
ATOM 12367 C CA . ASN F 1 31 ? 32.365 48.872 46.714 1.00 28.08 32 ASN F CA 1
ATOM 12368 C C . ASN F 1 31 ? 32.651 48.928 45.220 1.00 29.15 32 ASN F C 1
ATOM 12369 O O . ASN F 1 31 ? 31.852 48.436 44.412 1.00 29.79 32 ASN F O 1
ATOM 12374 N N . ILE F 1 32 ? 33.765 49.549 44.826 1.00 29.27 33 ILE F N 1
ATOM 12375 C CA . ILE F 1 32 ? 34.028 49.713 43.395 1.00 29.66 33 ILE F CA 1
ATOM 12376 C C . ILE F 1 32 ? 34.830 48.540 42.806 1.00 28.70 33 ILE F C 1
ATOM 12377 O O . ILE F 1 32 ? 34.962 48.424 41.580 1.00 27.37 33 ILE F O 1
ATOM 12382 N N . LEU F 1 33 ? 35.356 47.669 43.676 1.00 26.67 34 LEU F N 1
ATOM 12383 C CA . LEU F 1 33 ? 36.187 46.572 43.212 1.00 25.12 34 LEU F CA 1
ATOM 12384 C C . LEU F 1 33 ? 35.414 45.300 42.934 1.00 25.33 34 LEU F C 1
ATOM 12385 O O . LEU F 1 33 ? 35.849 44.487 42.119 1.00 24.53 34 LEU F O 1
ATOM 12390 N N . ARG F 1 34 ? 34.310 45.089 43.646 1.00 25.02 35 ARG F N 1
ATOM 12391 C CA . ARG F 1 34 ? 33.438 43.947 43.343 1.00 24.90 35 ARG F CA 1
ATOM 12392 C C . ARG F 1 34 ? 32.637 44.246 42.073 1.00 25.90 35 ARG F C 1
ATOM 12393 O O . ARG F 1 34 ? 32.008 45.320 41.984 1.00 27.05 35 ARG F O 1
ATOM 12401 N N . ARG F 1 35 ? 32.649 43.318 41.111 1.00 24.64 36 ARG F N 1
ATOM 12402 C CA . ARG F 1 35 ? 31.830 43.472 39.905 1.00 23.98 36 ARG F CA 1
ATOM 12403 C C . ARG F 1 35 ? 30.552 42.677 40.061 1.00 23.98 36 ARG F C 1
ATOM 12404 O O . ARG F 1 35 ? 30.531 41.616 40.690 1.00 24.26 36 ARG F O 1
ATOM 12412 N N . ALA F 1 36 ? 29.488 43.195 39.488 1.00 23.83 37 ALA F N 1
ATOM 12413 C CA . ALA F 1 36 ? 28.180 42.526 39.565 1.00 24.07 37 ALA F CA 1
ATOM 12414 C C . ALA F 1 36 ? 28.227 41.093 38.995 1.00 25.05 37 ALA F C 1
ATOM 12415 O O . ALA F 1 36 ? 27.483 40.237 39.431 1.00 24.18 37 ALA F O 1
ATOM 12417 N N . ASP F 1 37 ? 29.151 40.794 38.073 1.00 24.75 38 ASP F N 1
ATOM 12418 C CA . ASP F 1 37 ? 29.176 39.432 37.502 1.00 24.64 38 ASP F CA 1
ATOM 12419 C C . ASP F 1 37 ? 30.058 38.458 38.293 1.00 25.20 38 ASP F C 1
ATOM 12420 O O . ASP F 1 37 ? 30.381 37.346 37.825 1.00 24.17 38 ASP F O 1
ATOM 12425 N N . GLY F 1 38 ? 30.462 38.881 39.486 1.00 25.52 39 GLY F N 1
ATOM 12426 C CA . GLY F 1 38 ? 31.212 38.023 40.405 1.00 25.92 39 GLY F CA 1
ATOM 12427 C C . GLY F 1 38 ? 32.688 37.968 40.097 1.00 26.47 39 GLY F C 1
ATOM 12428 O O . GLY F 1 38 ? 33.416 37.177 40.718 1.00 27.37 39 GLY F O 1
ATOM 12429 N N . THR F 1 39 ? 33.148 38.778 39.131 1.00 24.27 40 THR F N 1
ATOM 12430 C CA . THR F 1 39 ? 34.605 38.936 38.925 1.00 23.71 40 THR F CA 1
ATOM 12431 C C . THR F 1 39 ? 35.074 40.137 39.743 1.00 22.90 40 THR F C 1
ATOM 12432 O O . THR F 1 39 ? 34.260 40.849 40.355 1.00 22.55 40 THR F O 1
ATOM 12436 N N . PHE F 1 40 ? 36.376 40.370 39.755 1.00 23.06 41 PHE F N 1
ATOM 12437 C CA . PHE F 1 40 ? 36.949 41.338 40.694 1.00 23.31 41 PHE F CA 1
ATOM 12438 C C . PHE F 1 40 ? 37.972 42.244 39.997 1.00 23.64 41 PHE F C 1
ATOM 12439 O O . PHE F 1 40 ? 38.686 41.803 39.120 1.00 23.22 41 PHE F O 1
ATOM 12447 N N . GLU F 1 41 ? 37.999 43.526 40.366 1.00 22.96 42 GLU F N 1
ATOM 12448 C CA . GLU F 1 41 ? 38.991 44.486 39.852 1.00 23.42 42 GLU F CA 1
ATOM 12449 C C . GLU F 1 41 ? 40.306 44.251 40.555 1.00 24.66 42 GLU F C 1
ATOM 12450 O O . GLU F 1 41 ? 40.733 45.087 41.377 1.00 24.68 42 GLU F O 1
ATOM 12456 N N . ARG F 1 42 ? 40.963 43.132 40.232 1.00 24.91 43 ARG F N 1
ATOM 12457 C CA . ARG F 1 42 ? 42.192 42.739 40.917 1.00 25.51 43 ARG F CA 1
ATOM 12458 C C . ARG F 1 42 ? 43.349 43.731 40.797 1.00 26.30 43 ARG F C 1
ATOM 12459 O O . ARG F 1 42 ? 43.982 44.051 41.816 1.00 25.77 43 ARG F O 1
ATOM 12467 N N . ASP F 1 43 ? 43.636 44.211 39.579 1.00 25.63 44 ASP F N 1
ATOM 12468 C CA . ASP F 1 43 ? 44.745 45.132 39.386 1.00 26.25 44 ASP F CA 1
ATOM 12469 C C . ASP F 1 43 ? 44.539 46.435 40.151 1.00 25.74 44 ASP F C 1
ATOM 12470 O O . ASP F 1 43 ? 45.479 46.953 40.754 1.00 26.40 44 ASP F O 1
ATOM 12475 N N . LEU F 1 44 ? 43.327 46.970 40.097 1.00 24.84 45 LEU F N 1
ATOM 12476 C CA . LEU F 1 44 ? 42.969 48.160 40.879 1.00 26.00 45 LEU F CA 1
ATOM 12477 C C . LEU F 1 44 ? 43.087 47.913 42.408 1.00 25.39 45 LEU F C 1
ATOM 12478 O O . LEU F 1 44 ? 43.682 48.735 43.132 1.00 25.14 45 LEU F O 1
ATOM 12483 N N . GLY F 1 45 ? 42.529 46.788 42.883 1.00 24.68 46 GLY F N 1
ATOM 12484 C CA . GLY F 1 45 ? 42.672 46.384 44.295 1.00 24.13 46 GLY F CA 1
ATOM 12485 C C . GLY F 1 45 ? 44.115 46.377 44.739 1.00 24.98 46 GLY F C 1
ATOM 12486 O O . GLY F 1 45 ? 44.458 46.974 45.785 1.00 25.43 46 GLY F O 1
ATOM 12487 N N . GLU F 1 46 ? 44.965 45.721 43.956 1.00 24.55 47 GLU F N 1
ATOM 12488 C CA . GLU F 1 46 ? 46.401 45.613 44.263 1.00 26.16 47 GLU F CA 1
ATOM 12489 C C . GLU F 1 46 ? 47.024 47.009 44.307 1.00 25.51 47 GLU F C 1
ATOM 12490 O O . GLU F 1 46 ? 47.831 47.319 45.185 1.00 25.55 47 GLU F O 1
ATOM 12496 N N . TYR F 1 47 ? 46.643 47.844 43.350 1.00 24.81 48 TYR F N 1
ATOM 12497 C CA . TYR F 1 47 ? 47.205 49.197 43.240 1.00 23.69 48 TYR F CA 1
ATOM 12498 C C . TYR F 1 47 ? 46.812 50.079 44.451 1.00 23.90 48 TYR F C 1
ATOM 12499 O O . TYR F 1 47 ? 47.629 50.861 44.975 1.00 25.10 48 TYR F O 1
ATOM 12508 N N . LEU F 1 48 ? 45.573 49.918 44.917 1.00 23.22 49 LEU F N 1
ATOM 12509 C CA . LEU F 1 48 ? 45.014 50.743 46.005 1.00 22.75 49 LEU F CA 1
ATOM 12510 C C . LEU F 1 48 ? 45.305 50.199 47.421 1.00 22.18 49 LEU F C 1
ATOM 12511 O O . LEU F 1 48 ? 45.079 50.894 48.394 1.00 22.78 49 LEU F O 1
ATOM 12516 N N . ASP F 1 49 ? 45.805 48.980 47.540 1.00 23.65 50 ASP F N 1
ATOM 12517 C CA . ASP F 1 49 ? 46.028 48.410 48.878 1.00 23.20 50 ASP F CA 1
ATOM 12518 C C . ASP F 1 49 ? 47.141 49.140 49.597 1.00 23.61 50 ASP F C 1
ATOM 12519 O O . ASP F 1 49 ? 48.136 49.557 48.963 1.00 22.00 50 ASP F O 1
ATOM 12524 N N . ARG F 1 50 ? 46.979 49.358 50.899 1.00 22.09 51 ARG F N 1
ATOM 12525 C CA . ARG F 1 50 ? 48.116 49.899 51.656 1.00 23.93 51 ARG F CA 1
ATOM 12526 C C . ARG F 1 50 ? 49.011 48.775 52.191 1.00 24.67 51 ARG F C 1
ATOM 12527 O O . ARG F 1 50 ? 48.562 47.908 52.966 1.00 23.83 51 ARG F O 1
ATOM 12535 N N . ARG F 1 51 ? 50.270 48.789 51.775 1.00 24.48 52 ARG F N 1
ATOM 12536 C CA . ARG F 1 51 ? 51.191 47.677 52.015 1.00 26.22 52 ARG F CA 1
ATOM 12537 C C . ARG F 1 51 ? 52.557 48.173 52.467 1.00 27.19 52 ARG F C 1
ATOM 12538 O O . ARG F 1 51 ? 52.931 49.312 52.166 1.00 26.25 52 ARG F O 1
ATOM 12546 N N . VAL F 1 52 ? 53.280 47.325 53.197 1.00 28.34 53 VAL F N 1
ATOM 12547 C CA . VAL F 1 52 ? 54.651 47.638 53.640 1.00 29.89 53 VAL F CA 1
ATOM 12548 C C . VAL F 1 52 ? 55.523 46.461 53.263 1.00 32.02 53 VAL F C 1
ATOM 12549 O O . VAL F 1 52 ? 55.040 45.315 53.203 1.00 32.75 53 VAL F O 1
ATOM 12553 N N . PRO F 1 53 ? 56.813 46.719 52.980 1.00 33.50 54 PRO F N 1
ATOM 12554 C CA . PRO F 1 53 ? 57.692 45.594 52.657 1.00 34.47 54 PRO F CA 1
ATOM 12555 C C . PRO F 1 53 ? 58.201 44.908 53.943 1.00 34.43 54 PRO F C 1
ATOM 12556 O O . PRO F 1 53 ? 58.041 45.444 55.029 1.00 33.80 54 PRO F O 1
ATOM 12560 N N . ALA F 1 54 ? 58.783 43.722 53.811 1.00 35.93 55 ALA F N 1
ATOM 12561 C CA . ALA F 1 54 ? 59.492 43.103 54.924 1.00 36.63 55 ALA F CA 1
ATOM 12562 C C . ALA F 1 54 ? 60.743 43.939 55.199 1.00 38.82 55 ALA F C 1
ATOM 12563 O O . ALA F 1 54 ? 61.231 44.655 54.311 1.00 37.44 55 ALA F O 1
ATOM 12565 N N . ASN F 1 55 ? 61.216 43.917 56.444 1.00 40.77 56 ASN F N 1
ATOM 12566 C CA . ASN F 1 55 ? 62.454 44.607 56.819 1.00 42.83 56 ASN F CA 1
ATOM 12567 C C . ASN F 1 55 ? 63.189 43.889 57.941 1.00 43.93 56 ASN F C 1
ATOM 12568 O O . ASN F 1 55 ? 62.665 43.790 59.053 1.00 43.34 56 ASN F O 1
ATOM 12573 N N . ALA F 1 56 ? 64.393 43.404 57.626 1.00 45.62 57 ALA F N 1
ATOM 12574 C CA . ALA F 1 56 ? 65.324 42.819 58.608 1.00 47.68 57 ALA F CA 1
ATOM 12575 C C . ALA F 1 56 ? 65.770 43.777 59.712 1.00 48.76 57 ALA F C 1
ATOM 12576 O O . ALA F 1 56 ? 66.040 43.346 60.828 1.00 50.07 57 ALA F O 1
ATOM 12578 N N . ARG F 1 57 ? 65.850 45.067 59.414 1.00 50.10 58 ARG F N 1
ATOM 12579 C CA . ARG F 1 57 ? 66.090 46.075 60.460 1.00 51.23 58 ARG F CA 1
ATOM 12580 C C . ARG F 1 57 ? 64.824 46.208 61.304 1.00 51.62 58 ARG F C 1
ATOM 12581 O O . ARG F 1 57 ? 63.752 46.423 60.748 1.00 51.98 58 ARG F O 1
ATOM 12584 N N . PRO F 1 58 ? 64.933 46.102 62.645 1.00 52.07 59 PRO F N 1
ATOM 12585 C CA . PRO F 1 58 ? 63.682 46.080 63.400 1.00 52.00 59 PRO F CA 1
ATOM 12586 C C . PRO F 1 58 ? 63.062 47.464 63.561 1.00 52.13 59 PRO F C 1
ATOM 12587 O O . PRO F 1 58 ? 63.780 48.442 63.800 1.00 51.87 59 PRO F O 1
ATOM 12591 N N . LEU F 1 59 ? 61.745 47.547 63.412 1.00 51.56 60 LEU F N 1
ATOM 12592 C CA . LEU F 1 59 ? 61.016 48.724 63.846 1.00 51.48 60 LEU F CA 1
ATOM 12593 C C . LEU F 1 59 ? 60.368 48.356 65.166 1.00 52.05 60 LEU F C 1
ATOM 12594 O O . LEU F 1 59 ? 59.668 47.324 65.265 1.00 51.51 60 LEU F O 1
ATOM 12599 N N . GLU F 1 60 ? 60.621 49.200 66.172 1.00 51.95 61 GLU F N 1
ATOM 12600 C CA . GLU F 1 60 ? 60.177 48.994 67.548 1.00 52.21 61 GLU F CA 1
ATOM 12601 C C . GLU F 1 60 ? 60.345 47.547 68.010 1.00 51.01 61 GLU F C 1
ATOM 12602 O O . GLU F 1 60 ? 59.392 46.929 68.479 1.00 52.03 61 GLU F O 1
ATOM 12608 N N . GLY F 1 61 ? 61.539 46.988 67.855 1.00 49.65 62 GLY F N 1
ATOM 12609 C CA . GLY F 1 61 ? 61.809 45.651 68.374 1.00 47.54 62 GLY F CA 1
ATOM 12610 C C . GLY F 1 61 ? 61.527 44.435 67.491 1.00 46.62 62 GLY F C 1
ATOM 12611 O O . GLY F 1 61 ? 61.985 43.318 67.808 1.00 46.21 62 GLY F O 1
ATOM 12612 N N . VAL F 1 62 ? 60.790 44.625 66.388 1.00 44.92 63 VAL F N 1
ATOM 12613 C CA . VAL F 1 62 ? 60.349 43.495 65.547 1.00 42.98 63 VAL F CA 1
ATOM 12614 C C . VAL F 1 62 ? 60.917 43.598 64.138 1.00 42.57 63 VAL F C 1
ATOM 12615 O O . VAL F 1 62 ? 60.910 44.676 63.552 1.00 42.35 63 VAL F O 1
ATOM 12619 N N . SER F 1 63 ? 61.418 42.474 63.624 1.00 42.40 64 SER F N 1
ATOM 12620 C CA . SER F 1 63 ? 61.919 42.332 62.242 1.00 42.58 64 SER F CA 1
ATOM 12621 C C . SER F 1 63 ? 61.053 41.364 61.415 1.00 42.83 64 SER F C 1
ATOM 12622 O O . SER F 1 63 ? 60.293 40.555 61.976 1.00 42.24 64 SER F O 1
ATOM 12625 N N . SER F 1 64 ? 61.170 41.431 60.085 1.00 42.54 65 SER F N 1
ATOM 12626 C CA . SER F 1 64 ? 60.333 40.595 59.221 1.00 43.22 65 SER F CA 1
ATOM 12627 C C . SER F 1 64 ? 61.031 40.148 57.935 1.00 43.96 65 SER F C 1
ATOM 12628 O O . SER F 1 64 ? 61.925 40.831 57.431 1.00 44.00 65 SER F O 1
ATOM 12631 N N . PHE F 1 65 ? 60.604 39.006 57.409 1.00 44.71 66 PHE F N 1
ATOM 12632 C CA . PHE F 1 65 ? 61.277 38.354 56.283 1.00 46.21 66 PHE F CA 1
ATOM 12633 C C . PHE F 1 65 ? 60.237 37.658 55.430 1.00 46.38 66 PHE F C 1
ATOM 12634 O O . PHE F 1 65 ? 59.393 36.927 55.968 1.00 46.64 66 PHE F O 1
ATOM 12642 N N . ASP F 1 66 ? 60.291 37.885 54.117 1.00 46.38 67 ASP F N 1
ATOM 12643 C CA . ASP F 1 66 ? 59.400 37.203 53.177 1.00 47.62 67 ASP F CA 1
ATOM 12644 C C . ASP F 1 66 ? 60.090 35.954 52.662 1.00 48.44 67 ASP F C 1
ATOM 12645 O O . ASP F 1 66 ? 61.273 35.991 52.314 1.00 48.43 67 ASP F O 1
ATOM 12650 N N . HIS F 1 67 ? 59.353 34.853 52.600 1.00 49.26 68 HIS F N 1
ATOM 12651 C CA . HIS F 1 67 ? 59.939 33.585 52.216 1.00 50.64 68 HIS F CA 1
ATOM 12652 C C . HIS F 1 67 ? 58.933 32.793 51.411 1.00 51.12 68 HIS F C 1
ATOM 12653 O O . HIS F 1 67 ? 57.806 32.593 51.861 1.00 50.68 68 HIS F O 1
ATOM 12660 N N . ILE F 1 68 ? 59.327 32.372 50.207 1.00 52.04 69 ILE F N 1
ATOM 12661 C CA . ILE F 1 68 ? 58.508 31.467 49.415 1.00 53.20 69 ILE F CA 1
ATOM 12662 C C . ILE F 1 68 ? 58.647 30.066 49.994 1.00 53.85 69 ILE F C 1
ATOM 12663 O O . ILE F 1 68 ? 59.736 29.486 49.999 1.00 53.74 69 ILE F O 1
ATOM 12668 N N . ILE F 1 69 ? 57.540 29.533 50.494 1.00 54.76 70 ILE F N 1
ATOM 12669 C CA . ILE F 1 69 ? 57.546 28.221 51.128 1.00 55.76 70 ILE F CA 1
ATOM 12670 C C . ILE F 1 69 ? 57.071 27.093 50.199 1.00 57.07 70 ILE F C 1
ATOM 12671 O O . ILE F 1 69 ? 57.161 25.916 50.556 1.00 57.11 70 ILE F O 1
ATOM 12676 N N . ASP F 1 70 ? 56.559 27.456 49.020 1.00 58.86 71 ASP F N 1
ATOM 12677 C CA . ASP F 1 70 ? 56.115 26.476 48.024 1.00 60.46 71 ASP F CA 1
ATOM 12678 C C . ASP F 1 70 ? 56.076 27.067 46.619 1.00 61.21 71 ASP F C 1
ATOM 12679 O O . ASP F 1 70 ? 55.349 28.025 46.360 1.00 61.49 71 ASP F O 1
ATOM 12684 N N . GLN F 1 71 ? 56.828 26.461 45.706 1.00 62.08 72 GLN F N 1
ATOM 12685 C CA . GLN F 1 71 ? 57.076 27.069 44.393 1.00 62.82 72 GLN F CA 1
ATOM 12686 C C . GLN F 1 71 ? 55.999 26.786 43.345 1.00 62.76 72 GLN F C 1
ATOM 12687 O O . GLN F 1 71 ? 55.457 27.723 42.740 1.00 62.99 72 GLN F O 1
ATOM 12693 N N . SER F 1 72 ? 55.688 25.502 43.147 1.00 62.48 73 SER F N 1
ATOM 12694 C CA . SER F 1 72 ? 54.567 25.069 42.295 1.00 61.61 73 SER F CA 1
ATOM 12695 C C . SER F 1 72 ? 53.295 25.933 42.435 1.00 60.92 73 SER F C 1
ATOM 12696 O O . SER F 1 72 ? 52.476 25.989 41.515 1.00 61.47 73 SER F O 1
ATOM 12698 N N . VAL F 1 73 ? 53.133 26.598 43.578 1.00 59.43 74 VAL F N 1
ATOM 12699 C CA . VAL F 1 73 ? 52.037 27.557 43.765 1.00 57.84 74 VAL F CA 1
ATOM 12700 C C . VAL F 1 73 ? 52.537 29.003 43.984 1.00 56.42 74 VAL F C 1
ATOM 12701 O O . VAL F 1 73 ? 51.759 29.953 43.877 1.00 56.70 74 VAL F O 1
ATOM 12703 N N . GLY F 1 74 ? 53.831 29.161 44.269 1.00 54.40 75 GLY F N 1
ATOM 12704 C CA . GLY F 1 74 ? 54.402 30.469 44.615 1.00 51.69 75 GLY F CA 1
ATOM 12705 C C . GLY F 1 74 ? 53.917 30.967 45.973 1.00 49.47 75 GLY F C 1
ATOM 12706 O O . GLY F 1 74 ? 53.789 32.177 46.198 1.00 49.55 75 GLY F O 1
ATOM 12707 N N . LEU F 1 75 ? 53.640 30.035 46.881 1.00 46.99 76 LEU F N 1
ATOM 12708 C CA . LEU F 1 75 ? 53.122 30.395 48.192 1.00 44.29 76 LEU F CA 1
ATOM 12709 C C . LEU F 1 75 ? 54.188 31.045 49.055 1.00 43.09 76 LEU F C 1
ATOM 12710 O O . LEU F 1 75 ? 55.242 30.460 49.324 1.00 43.18 76 LEU F O 1
ATOM 12715 N N . GLU F 1 76 ? 53.894 32.254 49.506 1.00 41.00 77 GLU F N 1
ATOM 12716 C CA . GLU F 1 76 ? 54.839 33.052 50.285 1.00 40.26 77 GLU F CA 1
ATOM 12717 C C . GLU F 1 76 ? 54.325 33.361 51.701 1.00 38.46 77 GLU F C 1
ATOM 12718 O O . GLU F 1 76 ? 53.123 33.525 51.901 1.00 37.16 77 GLU F O 1
ATOM 12724 N N . VAL F 1 77 ? 55.237 33.422 52.673 1.00 36.99 78 VAL F N 1
ATOM 12725 C CA . VAL F 1 77 ? 54.887 33.881 54.024 1.00 36.40 78 VAL F CA 1
ATOM 12726 C C . VAL F 1 77 ? 55.726 35.077 54.404 1.00 36.29 78 VAL F C 1
ATOM 12727 O O . VAL F 1 77 ? 56.812 35.276 53.844 1.00 37.36 78 VAL F O 1
ATOM 12731 N N . ARG F 1 78 ? 55.217 35.878 55.337 1.00 34.98 79 ARG F N 1
ATOM 12732 C CA . ARG F 1 78 ? 56.042 36.840 56.035 1.00 34.57 79 ARG F CA 1
ATOM 12733 C C . ARG F 1 78 ? 56.235 36.359 57.488 1.00 34.73 79 ARG F C 1
ATOM 12734 O O . ARG F 1 78 ? 55.270 36.091 58.211 1.00 33.94 79 ARG F O 1
ATOM 12742 N N . ILE F 1 79 ? 57.505 36.240 57.874 1.00 35.29 80 ILE F N 1
ATOM 12743 C CA . ILE F 1 79 ? 57.915 35.768 59.190 1.00 35.03 80 ILE F CA 1
ATOM 12744 C C . ILE F 1 79 ? 58.360 36.967 60.008 1.00 35.68 80 ILE F C 1
ATOM 12745 O O . ILE F 1 79 ? 59.216 37.746 59.553 1.00 35.50 80 ILE F O 1
ATOM 12750 N N . TYR F 1 80 ? 57.763 37.106 61.201 1.00 35.32 81 TYR F N 1
ATOM 12751 C CA . TYR F 1 80 ? 58.062 38.162 62.162 1.00 35.79 81 TYR F CA 1
ATOM 12752 C C . TYR F 1 80 ? 58.716 37.552 63.395 1.00 37.88 81 TYR F C 1
ATOM 12753 O O . TYR F 1 80 ? 58.257 36.516 63.888 1.00 37.33 81 TYR F O 1
ATOM 12762 N N . ARG F 1 81 ? 59.764 38.215 63.886 1.00 40.22 82 ARG F N 1
ATOM 12763 C CA . ARG F 1 81 ? 60.426 37.870 65.157 1.00 42.41 82 ARG F CA 1
ATOM 12764 C C . ARG F 1 81 ? 61.066 39.103 65.816 1.00 44.00 82 ARG F C 1
ATOM 12765 O O . ARG F 1 81 ? 61.497 40.041 65.123 1.00 44.04 82 ARG F O 1
ATOM 12768 N N . ALA F 1 82 ? 61.132 39.109 67.146 1.00 45.60 83 ALA F N 1
ATOM 12769 C CA . ALA F 1 82 ? 61.787 40.207 67.862 1.00 47.63 83 ALA F CA 1
ATOM 12770 C C . ALA F 1 82 ? 63.268 40.274 67.498 1.00 48.71 83 ALA F C 1
ATOM 12771 O O . ALA F 1 82 ? 63.925 39.238 67.348 1.00 49.53 83 ALA F O 1
ATOM 12773 N N . ALA F 1 83 ? 63.780 41.492 67.310 1.00 50.21 84 ALA F N 1
ATOM 12774 C CA . ALA F 1 83 ? 65.200 41.693 66.986 1.00 51.11 84 ALA F CA 1
ATOM 12775 C C . ALA F 1 83 ? 65.649 43.118 67.302 1.00 51.63 84 ALA F C 1
ATOM 12776 O O . ALA F 1 83 ? 64.996 43.835 68.075 1.00 52.00 84 ALA F O 1
ATOM 12778 N N . PHE F 1 112 ? 58.737 28.716 73.070 1.00 44.46 113 PHE F N 1
ATOM 12779 C CA . PHE F 1 112 ? 58.038 29.892 72.528 1.00 44.37 113 PHE F CA 1
ATOM 12780 C C . PHE F 1 112 ? 56.932 29.486 71.536 1.00 43.52 113 PHE F C 1
ATOM 12781 O O . PHE F 1 112 ? 57.024 28.420 70.887 1.00 43.96 113 PHE F O 1
ATOM 12789 N N . PRO F 1 113 ? 55.886 30.323 71.420 1.00 42.54 114 PRO F N 1
ATOM 12790 C CA . PRO F 1 113 ? 54.850 30.005 70.444 1.00 41.97 114 PRO F CA 1
ATOM 12791 C C . PRO F 1 113 ? 55.236 30.377 69.005 1.00 41.74 114 PRO F C 1
ATOM 12792 O O . PRO F 1 113 ? 56.048 31.288 68.784 1.00 41.96 114 PRO F O 1
ATOM 12796 N N . VAL F 1 114 ? 54.692 29.629 68.049 1.00 40.78 115 VAL F N 1
ATOM 12797 C CA . VAL F 1 114 ? 54.708 30.017 66.638 1.00 40.09 115 VAL F CA 1
ATOM 12798 C C . VAL F 1 114 ? 53.246 30.242 66.254 1.00 38.83 115 VAL F C 1
ATOM 12799 O O . VAL F 1 114 ? 52.432 29.329 66.320 1.00 38.69 115 VAL F O 1
ATOM 12803 N N . ILE F 1 115 ? 52.907 31.478 65.906 1.00 37.42 116 ILE F N 1
ATOM 12804 C CA . ILE F 1 115 ? 51.545 31.814 65.494 1.00 34.95 116 ILE F CA 1
ATOM 12805 C C . ILE F 1 115 ? 51.485 31.874 63.970 1.00 34.11 116 ILE F C 1
ATOM 12806 O O . ILE F 1 115 ? 52.163 32.708 63.332 1.00 33.32 116 ILE F O 1
ATOM 12811 N N . ILE F 1 116 ? 50.698 30.973 63.392 1.00 32.05 117 ILE F N 1
ATOM 12812 C CA . ILE F 1 116 ? 50.418 31.010 61.965 1.00 31.16 117 ILE F CA 1
ATOM 12813 C C . ILE F 1 116 ? 49.164 31.867 61.785 1.00 29.70 117 ILE F C 1
ATOM 12814 O O . ILE F 1 116 ? 48.088 31.524 62.295 1.00 30.15 117 ILE F O 1
ATOM 12819 N N . PHE F 1 117 ? 49.317 33.007 61.102 1.00 28.17 118 PHE F N 1
ATOM 12820 C CA . PHE F 1 117 ? 48.247 33.990 60.990 1.00 26.67 118 PHE F CA 1
ATOM 12821 C C . PHE F 1 117 ? 47.717 34.051 59.549 1.00 26.36 118 PHE F C 1
ATOM 12822 O O . PHE F 1 117 ? 48.496 34.082 58.623 1.00 26.60 118 PHE F O 1
ATOM 12830 N N . PHE F 1 118 ? 46.397 33.994 59.376 1.00 25.54 119 PHE F N 1
ATOM 12831 C CA . PHE F 1 118 ? 45.768 34.141 58.074 1.00 24.92 119 PHE F CA 1
ATOM 12832 C C . PHE F 1 118 ? 44.976 35.460 58.082 1.00 24.41 119 PHE F C 1
ATOM 12833 O O . PHE F 1 118 ? 44.017 35.614 58.848 1.00 23.49 119 PHE F O 1
ATOM 12841 N N . HIS F 1 119 ? 45.381 36.416 57.235 1.00 22.96 120 HIS F N 1
ATOM 12842 C CA . HIS F 1 119 ? 44.633 37.678 57.090 1.00 22.43 120 HIS F CA 1
ATOM 12843 C C . HIS F 1 119 ? 43.161 37.600 56.685 1.00 22.74 120 HIS F C 1
ATOM 12844 O O . HIS F 1 119 ? 42.735 36.673 56.015 1.00 23.46 120 HIS F O 1
ATOM 12851 N N . GLY F 1 120 ? 42.407 38.623 57.060 1.00 22.24 121 GLY F N 1
ATOM 12852 C CA . GLY F 1 120 ? 41.022 38.773 56.642 1.00 23.53 121 GLY F CA 1
ATOM 12853 C C . GLY F 1 120 ? 40.954 39.428 55.265 1.00 23.06 121 GLY F C 1
ATOM 12854 O O . GLY F 1 120 ? 41.965 39.495 54.544 1.00 24.23 121 GLY F O 1
ATOM 12855 N N . GLY F 1 121 ? 39.794 39.937 54.915 1.00 23.30 122 GLY F N 1
ATOM 12856 C CA . GLY F 1 121 ? 39.545 40.398 53.544 1.00 23.11 122 GLY F CA 1
ATOM 12857 C C . GLY F 1 121 ? 38.543 39.516 52.821 1.00 23.90 122 GLY F C 1
ATOM 12858 O O . GLY F 1 121 ? 38.375 39.601 51.578 1.00 23.56 122 GLY F O 1
ATOM 12859 N N . SER F 1 122 ? 37.849 38.673 53.596 1.00 23.45 123 SER F N 1
ATOM 12860 C CA . SER F 1 122 ? 36.680 37.950 53.074 1.00 23.35 123 SER F CA 1
ATOM 12861 C C . SER F 1 122 ? 37.029 37.026 51.897 1.00 22.60 123 SER F C 1
ATOM 12862 O O . SER F 1 122 ? 36.243 36.879 50.977 1.00 23.46 123 SER F O 1
ATOM 12865 N N . PHE F 1 123 ? 38.214 36.425 51.951 1.00 22.29 124 PHE F N 1
ATOM 12866 C CA . PHE F 1 123 ? 38.783 35.530 50.942 1.00 23.06 124 PHE F CA 1
ATOM 12867 C C . PHE F 1 123 ? 39.310 36.230 49.679 1.00 23.59 124 PHE F C 1
ATOM 12868 O O . PHE F 1 123 ? 40.015 35.603 48.904 1.00 23.34 124 PHE F O 1
ATOM 12876 N N . VAL F 1 124 ? 38.978 37.503 49.504 1.00 22.99 125 VAL F N 1
ATOM 12877 C CA . VAL F 1 124 ? 39.234 38.211 48.228 1.00 22.40 125 VAL F CA 1
ATOM 12878 C C . VAL F 1 124 ? 40.349 39.293 48.367 1.00 23.24 125 VAL F C 1
ATOM 12879 O O . VAL F 1 124 ? 41.241 39.437 47.471 1.00 21.43 125 VAL F O 1
ATOM 12883 N N . HIS F 1 125 ? 40.303 40.040 49.479 1.00 23.26 126 HIS F N 1
ATOM 12884 C CA . HIS F 1 125 ? 41.200 41.195 49.693 1.00 23.89 126 HIS F CA 1
ATOM 12885 C C . HIS F 1 125 ? 42.432 40.943 50.570 1.00 24.11 126 HIS F C 1
ATOM 12886 O O . HIS F 1 125 ? 42.520 39.936 51.271 1.00 24.90 126 HIS F O 1
ATOM 12893 N N . SER F 1 126 ? 43.381 41.879 50.535 1.00 24.12 127 SER F N 1
ATOM 12894 C CA . SER F 1 126 ? 44.501 41.966 51.482 1.00 24.10 127 SER F CA 1
ATOM 12895 C C . SER F 1 126 ? 45.564 40.918 51.256 1.00 25.15 127 SER F C 1
ATOM 12896 O O . SER F 1 126 ? 45.397 40.029 50.435 1.00 25.69 127 SER F O 1
ATOM 12899 N N . SER F 1 127 ? 46.661 41.063 51.994 1.00 25.13 128 SER F N 1
ATOM 12900 C CA . SER F 1 127 ? 47.876 40.344 51.756 1.00 25.95 128 SER F CA 1
ATOM 12901 C C . SER F 1 127 ? 48.603 40.286 53.102 1.00 24.73 128 SER F C 1
ATOM 12902 O O . SER F 1 127 ? 48.341 41.116 53.965 1.00 25.05 128 SER F O 1
ATOM 12905 N N . ALA F 1 128 ? 49.543 39.361 53.261 1.00 24.40 129 ALA F N 1
ATOM 12906 C CA . ALA F 1 128 ? 50.418 39.394 54.420 1.00 25.36 129 ALA F CA 1
ATOM 12907 C C . ALA F 1 128 ? 51.124 40.763 54.518 1.00 25.32 129 ALA F C 1
ATOM 12908 O O . ALA F 1 128 ? 51.459 41.193 55.611 1.00 25.58 129 ALA F O 1
ATOM 12910 N N . SER F 1 129 ? 51.344 41.416 53.368 1.00 25.11 130 SER F N 1
ATOM 12911 C CA . SER F 1 129 ? 52.063 42.712 53.334 1.00 25.97 130 SER F CA 1
ATOM 12912 C C . SER F 1 129 ? 51.191 43.926 53.577 1.00 26.28 130 SER F C 1
ATOM 12913 O O . SER F 1 129 ? 51.698 45.058 53.713 1.00 25.44 130 SER F O 1
ATOM 12916 N N . SER F 1 130 ? 49.879 43.705 53.639 1.00 24.71 131 SER F N 1
ATOM 12917 C CA . SER F 1 130 ? 48.950 44.783 53.957 1.00 24.60 131 SER F CA 1
ATOM 12918 C C . SER F 1 130 ? 49.328 45.397 55.298 1.00 25.06 131 SER F C 1
ATOM 12919 O O . SER F 1 130 ? 49.589 44.690 56.239 1.00 24.98 131 SER F O 1
ATOM 12922 N N . THR F 1 131 ? 49.311 46.728 55.406 1.00 24.73 132 THR F N 1
ATOM 12923 C CA . THR F 1 131 ? 49.829 47.388 56.604 1.00 24.07 132 THR F CA 1
ATOM 12924 C C . THR F 1 131 ? 49.001 47.083 57.848 1.00 24.19 132 THR F C 1
ATOM 12925 O O . THR F 1 131 ? 49.576 46.892 58.936 1.00 23.48 132 THR F O 1
ATOM 12929 N N . ILE F 1 132 ? 47.679 46.974 57.693 1.00 23.68 133 ILE F N 1
ATOM 12930 C CA . ILE F 1 132 ? 46.798 46.625 58.831 1.00 23.95 133 ILE F CA 1
ATOM 12931 C C . ILE F 1 132 ? 47.186 45.274 59.453 1.00 23.70 133 ILE F C 1
ATOM 12932 O O . ILE F 1 132 ? 47.119 45.133 60.684 1.00 23.31 133 ILE F O 1
ATOM 12937 N N . TYR F 1 133 ? 47.617 44.320 58.603 1.00 23.86 134 TYR F N 1
ATOM 12938 C CA . TYR F 1 133 ? 48.030 42.964 59.042 1.00 23.93 134 TYR F CA 1
ATOM 12939 C C . TYR F 1 133 ? 49.502 42.869 59.420 1.00 25.04 134 TYR F C 1
ATOM 12940 O O . TYR F 1 133 ? 49.872 42.158 60.384 1.00 25.99 134 TYR F O 1
ATOM 12949 N N . ASP F 1 134 ? 50.359 43.588 58.696 1.00 23.84 135 ASP F N 1
ATOM 12950 C CA . ASP F 1 134 ? 51.756 43.717 59.125 1.00 25.66 135 ASP F CA 1
ATOM 12951 C C . ASP F 1 134 ? 51.851 44.281 60.544 1.00 25.86 135 ASP F C 1
ATOM 12952 O O . ASP F 1 134 ? 52.596 43.777 61.372 1.00 27.11 135 ASP F O 1
ATOM 12957 N N . SER F 1 135 ? 51.047 45.292 60.831 1.00 26.36 136 SER F N 1
ATOM 12958 C CA . SER F 1 135 ? 50.951 45.877 62.140 1.00 27.44 136 SER F CA 1
ATOM 12959 C C . SER F 1 135 ? 50.457 44.888 63.216 1.00 27.13 136 SER F C 1
ATOM 12960 O O . SER F 1 135 ? 51.060 44.761 64.279 1.00 27.02 136 SER F O 1
ATOM 12963 N N . LEU F 1 136 ? 49.362 44.196 62.937 1.00 26.90 137 LEU F N 1
ATOM 12964 C CA . LEU F 1 136 ? 48.818 43.179 63.863 1.00 26.98 137 LEU F CA 1
ATOM 12965 C C . LEU F 1 136 ? 49.832 42.110 64.182 1.00 27.90 137 LEU F C 1
ATOM 12966 O O . LEU F 1 136 ? 49.976 41.711 65.343 1.00 29.33 137 LEU F O 1
ATOM 12971 N N . CYS F 1 137 ? 50.507 41.619 63.160 1.00 28.04 138 CYS F N 1
ATOM 12972 C CA . CYS F 1 137 ? 51.469 40.528 63.321 1.00 29.39 138 CYS F CA 1
ATOM 12973 C C . CYS F 1 137 ? 52.657 40.950 64.182 1.00 30.92 138 CYS F C 1
ATOM 12974 O O . CYS F 1 137 ? 53.183 40.138 64.976 1.00 31.08 138 CYS F O 1
ATOM 12977 N N . ARG F 1 138 ? 53.071 42.218 64.026 1.00 31.15 139 ARG F N 1
ATOM 12978 C CA . ARG F 1 138 ? 54.108 42.803 64.882 1.00 31.98 139 ARG F CA 1
ATOM 12979 C C . ARG F 1 138 ? 53.626 42.905 66.329 1.00 32.00 139 ARG F C 1
ATOM 12980 O O . ARG F 1 138 ? 54.368 42.612 67.266 1.00 32.42 139 ARG F O 1
ATOM 12988 N N . ARG F 1 139 ? 52.371 43.285 66.515 1.00 32.71 140 ARG F N 1
ATOM 12989 C CA . ARG F 1 139 ? 51.851 43.394 67.861 1.00 33.88 140 ARG F CA 1
ATOM 12990 C C . ARG F 1 139 ? 51.781 42.005 68.524 1.00 34.20 140 ARG F C 1
ATOM 12991 O O . ARG F 1 139 ? 52.040 41.870 69.735 1.00 33.71 140 ARG F O 1
ATOM 12996 N N . PHE F 1 140 ? 51.475 40.980 67.721 1.00 34.08 141 PHE F N 1
ATOM 12997 C CA . PHE F 1 140 ? 51.415 39.589 68.185 1.00 33.47 141 PHE F CA 1
ATOM 12998 C C . PHE F 1 140 ? 52.799 39.078 68.597 1.00 34.16 141 PHE F C 1
ATOM 12999 O O . PHE F 1 140 ? 52.925 38.321 69.580 1.00 32.27 141 PHE F O 1
ATOM 13007 N N . VAL F 1 141 ? 53.833 39.468 67.855 1.00 34.04 142 VAL F N 1
ATOM 13008 C CA . VAL F 1 141 ? 55.192 39.152 68.297 1.00 35.14 142 VAL F CA 1
ATOM 13009 C C . VAL F 1 141 ? 55.467 39.750 69.692 1.00 36.75 142 VAL F C 1
ATOM 13010 O O . VAL F 1 141 ? 56.007 39.063 70.575 1.00 37.41 142 VAL F O 1
ATOM 13014 N N . LYS F 1 142 ? 55.088 41.012 69.895 1.00 38.10 143 LYS F N 1
ATOM 13015 C CA . LYS F 1 142 ? 55.338 41.710 71.167 1.00 39.23 143 LYS F CA 1
ATOM 13016 C C . LYS F 1 142 ? 54.573 41.070 72.325 1.00 40.11 143 LYS F C 1
ATOM 13017 O O . LYS F 1 142 ? 55.094 40.956 73.447 1.00 39.67 143 LYS F O 1
ATOM 13021 N N . LEU F 1 143 ? 53.338 40.675 72.022 1.00 40.00 144 LEU F N 1
ATOM 13022 C CA . LEU F 1 143 ? 52.412 39.991 72.924 1.00 40.92 144 LEU F CA 1
ATOM 13023 C C . LEU F 1 143 ? 52.895 38.605 73.347 1.00 40.81 144 LEU F C 1
ATOM 13024 O O . LEU F 1 143 ? 52.742 38.222 74.512 1.00 41.07 144 LEU F O 1
ATOM 13029 N N . SER F 1 144 ? 53.458 37.855 72.399 1.00 40.24 145 SER F N 1
ATOM 13030 C CA . SER F 1 144 ? 53.681 36.426 72.566 1.00 40.04 145 SER F CA 1
ATOM 13031 C C . SER F 1 144 ? 55.139 36.061 72.879 1.00 40.35 145 SER F C 1
ATOM 13032 O O . SER F 1 144 ? 55.426 34.937 73.341 1.00 39.74 145 SER F O 1
ATOM 13035 N N . LYS F 1 145 ? 56.048 36.996 72.573 1.00 39.37 146 LYS F N 1
ATOM 13036 C CA . LYS F 1 145 ? 57.480 36.770 72.613 1.00 39.35 146 LYS F CA 1
ATOM 13037 C C . LYS F 1 145 ? 57.817 35.573 71.733 1.00 39.28 146 LYS F C 1
ATOM 13038 O O . LYS F 1 145 ? 58.738 34.811 72.020 1.00 39.52 146 LYS F O 1
ATOM 13042 N N . GLY F 1 146 ? 57.065 35.415 70.649 1.00 38.20 147 GLY F N 1
ATOM 13043 C CA . GLY F 1 146 ? 57.283 34.283 69.757 1.00 37.22 147 GLY F CA 1
ATOM 13044 C C . GLY F 1 146 ? 57.615 34.715 68.346 1.00 37.21 147 GLY F C 1
ATOM 13045 O O . GLY F 1 146 ? 58.127 35.846 68.126 1.00 36.41 147 GLY F O 1
ATOM 13046 N N . VAL F 1 147 ? 57.330 33.801 67.411 1.00 35.93 148 VAL F N 1
ATOM 13047 C CA . VAL F 1 147 ? 57.447 34.015 65.965 1.00 35.34 148 VAL F CA 1
ATOM 13048 C C . VAL F 1 147 ? 56.024 34.032 65.337 1.00 34.80 148 VAL F C 1
ATOM 13049 O O . VAL F 1 147 ? 55.154 33.171 65.637 1.00 34.18 148 VAL F O 1
ATOM 13053 N N . VAL F 1 148 ? 55.781 35.017 64.471 1.00 33.51 149 VAL F N 1
ATOM 13054 C CA . VAL F 1 148 ? 54.567 35.022 63.655 1.00 31.69 149 VAL F CA 1
ATOM 13055 C C . VAL F 1 148 ? 54.892 34.694 62.195 1.00 32.18 149 VAL F C 1
ATOM 13056 O O . VAL F 1 148 ? 55.882 35.189 61.620 1.00 32.46 149 VAL F O 1
ATOM 13060 N N . VAL F 1 149 ? 54.082 33.815 61.620 1.00 31.86 150 VAL F N 1
ATOM 13061 C CA . VAL F 1 149 ? 54.189 33.425 60.216 1.00 31.85 150 VAL F CA 1
ATOM 13062 C C . VAL F 1 149 ? 52.870 33.771 59.523 1.00 31.36 150 VAL F C 1
ATOM 13063 O O . VAL F 1 149 ? 51.833 33.117 59.733 1.00 30.08 150 VAL F O 1
ATOM 13067 N N . SER F 1 150 ? 52.910 34.843 58.734 1.00 30.41 151 SER F N 1
ATOM 13068 C CA . SER F 1 150 ? 51.722 35.333 58.072 1.00 29.56 151 SER F CA 1
ATOM 13069 C C . SER F 1 150 ? 51.679 34.833 56.644 1.00 28.84 151 SER F C 1
ATOM 13070 O O . SER F 1 150 ? 52.600 35.042 55.843 1.00 28.47 151 SER F O 1
ATOM 13073 N N . VAL F 1 151 ? 50.576 34.175 56.335 1.00 28.54 152 VAL F N 1
ATOM 13074 C CA . VAL F 1 151 ? 50.459 33.365 55.135 1.00 28.66 152 VAL F CA 1
ATOM 13075 C C . VAL F 1 151 ? 49.752 34.157 54.053 1.00 29.20 152 VAL F C 1
ATOM 13076 O O . VAL F 1 151 ? 48.605 34.605 54.236 1.00 28.17 152 VAL F O 1
ATOM 13080 N N . ASN F 1 152 ? 50.448 34.317 52.929 1.00 29.78 153 ASN F N 1
ATOM 13081 C CA . ASN F 1 152 ? 49.870 34.971 51.752 1.00 30.59 153 ASN F CA 1
ATOM 13082 C C . ASN F 1 152 ? 49.039 33.989 50.948 1.00 29.96 153 ASN F C 1
ATOM 13083 O O . ASN F 1 152 ? 49.403 33.625 49.837 1.00 29.96 153 ASN F O 1
ATOM 13088 N N . TYR F 1 153 ? 47.907 33.554 51.489 1.00 29.20 154 TYR F N 1
ATOM 13089 C CA . TYR F 1 153 ? 47.114 32.520 50.825 1.00 28.97 154 TYR F CA 1
ATOM 13090 C C . TYR F 1 153 ? 46.494 33.031 49.512 1.00 29.70 154 TYR F C 1
ATOM 13091 O O . TYR F 1 153 ? 46.244 34.231 49.347 1.00 29.92 154 TYR F O 1
ATOM 13100 N N . ARG F 1 154 ? 46.278 32.116 48.579 1.00 30.67 155 ARG F N 1
ATOM 13101 C CA . ARG F 1 154 ? 45.656 32.434 47.299 1.00 31.02 155 ARG F CA 1
ATOM 13102 C C . ARG F 1 154 ? 44.213 32.851 47.514 1.00 30.33 155 ARG F C 1
ATOM 13103 O O . ARG F 1 154 ? 43.466 32.214 48.273 1.00 30.37 155 ARG F O 1
ATOM 13111 N N . ARG F 1 155 ? 43.834 33.915 46.828 1.00 29.30 156 ARG F N 1
ATOM 13112 C CA . ARG F 1 155 ? 42.545 34.547 47.031 1.00 28.78 156 ARG F CA 1
ATOM 13113 C C . ARG F 1 155 ? 41.509 34.290 45.931 1.00 28.77 156 ARG F C 1
ATOM 13114 O O . ARG F 1 155 ? 41.855 34.065 44.759 1.00 29.11 156 ARG F O 1
ATOM 13122 N N . ALA F 1 156 ? 40.249 34.371 46.337 1.00 27.29 157 ALA F N 1
ATOM 13123 C CA . ALA F 1 156 ? 39.094 34.398 45.453 1.00 27.16 157 ALA F CA 1
ATOM 13124 C C . ALA F 1 156 ? 38.964 35.799 44.787 1.00 27.35 157 ALA F C 1
ATOM 13125 O O . ALA F 1 156 ? 39.668 36.737 45.189 1.00 26.91 157 ALA F O 1
ATOM 13127 N N . PRO F 1 157 ? 38.137 35.924 43.718 1.00 26.88 158 PRO F N 1
ATOM 13128 C CA . PRO F 1 157 ? 37.440 34.842 42.975 1.00 27.79 158 PRO F CA 1
ATOM 13129 C C . PRO F 1 157 ? 38.330 34.023 42.065 1.00 28.96 158 PRO F C 1
ATOM 13130 O O . PRO F 1 157 ? 37.887 32.974 41.574 1.00 29.28 158 PRO F O 1
ATOM 13134 N N . GLU F 1 158 ? 39.563 34.473 41.833 1.00 30.46 159 GLU F N 1
ATOM 13135 C CA . GLU F 1 158 ? 40.433 33.774 40.887 1.00 32.41 159 GLU F CA 1
ATOM 13136 C C . GLU F 1 158 ? 40.892 32.392 41.374 1.00 34.20 159 GLU F C 1
ATOM 13137 O O . GLU F 1 158 ? 41.208 31.500 40.554 1.00 34.77 159 GLU F O 1
ATOM 13147 N N . HIS F 1 159 ? 40.929 32.209 42.699 1.00 34.11 160 HIS F N 1
ATOM 13148 C CA . HIS F 1 159 ? 41.235 30.905 43.301 1.00 34.04 160 HIS F CA 1
ATOM 13149 C C . HIS F 1 159 ? 40.123 30.566 44.266 1.00 33.88 160 HIS F C 1
ATOM 13150 O O . HIS F 1 159 ? 40.021 31.173 45.327 1.00 33.09 160 HIS F O 1
ATOM 13157 N N . ARG F 1 160 ? 39.270 29.623 43.887 1.00 33.19 161 ARG F N 1
ATOM 13158 C CA . ARG F 1 160 ? 38.161 29.213 44.715 1.00 33.74 161 ARG F CA 1
ATOM 13159 C C . ARG F 1 160 ? 38.578 28.155 45.733 1.00 33.66 161 ARG F C 1
ATOM 13160 O O . ARG F 1 160 ? 39.709 27.671 45.727 1.00 32.99 161 ARG F O 1
ATOM 13168 N N . TYR F 1 161 ? 37.648 27.828 46.614 1.00 33.48 162 TYR F N 1
ATOM 13169 C CA . TYR F 1 161 ? 37.755 26.656 47.467 1.00 34.65 162 TYR F CA 1
ATOM 13170 C C . TYR F 1 161 ? 38.306 25.463 46.648 1.00 35.58 162 TYR F C 1
ATOM 13171 O O . TYR F 1 161 ? 37.871 25.264 45.514 1.00 35.61 162 TYR F O 1
ATOM 13180 N N . PRO F 1 162 ? 39.261 24.682 47.203 1.00 35.82 163 PRO F N 1
ATOM 13181 C CA . PRO F 1 162 ? 39.821 24.754 48.538 1.00 35.07 163 PRO F CA 1
ATOM 13182 C C . PRO F 1 162 ? 41.180 25.415 48.593 1.00 34.58 163 PRO F C 1
ATOM 13183 O O . PRO F 1 162 ? 41.929 25.134 49.519 1.00 34.03 163 PRO F O 1
ATOM 13187 N N . CYS F 1 163 ? 41.520 26.274 47.629 1.00 34.76 164 CYS F N 1
ATOM 13188 C CA . CYS F 1 163 ? 42.913 26.742 47.497 1.00 34.56 164 CYS F CA 1
ATOM 13189 C C . CYS F 1 163 ? 43.474 27.403 48.764 1.00 33.83 164 CYS F C 1
ATOM 13190 O O . CYS F 1 163 ? 44.611 27.131 49.163 1.00 33.15 164 CYS F O 1
ATOM 13193 N N . ALA F 1 164 ? 42.695 28.294 49.380 1.00 33.11 165 ALA F N 1
ATOM 13194 C CA . ALA F 1 164 ? 43.172 28.973 50.589 1.00 32.24 165 ALA F CA 1
ATOM 13195 C C . ALA F 1 164 ? 43.473 27.932 51.691 1.00 33.21 165 ALA F C 1
ATOM 13196 O O . ALA F 1 164 ? 44.515 28.012 52.372 1.00 33.39 165 ALA F O 1
ATOM 13198 N N . TYR F 1 165 ? 42.586 26.939 51.835 1.00 33.25 166 TYR F N 1
ATOM 13199 C CA . TYR F 1 165 ? 42.792 25.835 52.794 1.00 33.98 166 TYR F CA 1
ATOM 13200 C C . TYR F 1 165 ? 44.022 24.965 52.546 1.00 35.08 166 TYR F C 1
ATOM 13201 O O . TYR F 1 165 ? 44.715 24.619 53.504 1.00 35.94 166 TYR F O 1
ATOM 13210 N N . ASP F 1 166 ? 44.296 24.624 51.279 1.00 35.53 167 ASP F N 1
ATOM 13211 C CA . ASP F 1 166 ? 45.516 23.880 50.913 1.00 36.21 167 ASP F CA 1
ATOM 13212 C C . ASP F 1 166 ? 46.754 24.691 51.296 1.00 35.84 167 ASP F C 1
ATOM 13213 O O . ASP F 1 166 ? 47.734 24.149 51.828 1.00 35.31 167 ASP F O 1
ATOM 13218 N N . ASP F 1 167 ? 46.700 25.998 51.054 1.00 35.70 168 ASP F N 1
ATOM 13219 C CA . ASP F 1 167 ? 47.801 26.900 51.412 1.00 35.83 168 ASP F CA 1
ATOM 13220 C C . ASP F 1 167 ? 48.074 26.950 52.912 1.00 35.81 168 ASP F C 1
ATOM 13221 O O . ASP F 1 167 ? 49.223 27.043 53.326 1.00 35.92 168 ASP F O 1
ATOM 13226 N N . GLY F 1 168 ? 47.018 26.918 53.715 1.00 35.94 169 GLY F N 1
ATOM 13227 C CA . GLY F 1 168 ? 47.163 26.932 55.165 1.00 37.05 169 GLY F CA 1
ATOM 13228 C C . GLY F 1 168 ? 47.794 25.631 55.640 1.00 37.87 169 GLY F C 1
ATOM 13229 O O . GLY F 1 168 ? 48.701 25.627 56.483 1.00 37.10 169 GLY F O 1
ATOM 13230 N N . TRP F 1 169 ? 47.318 24.524 55.076 1.00 39.07 170 TRP F N 1
ATOM 13231 C CA . TRP F 1 169 ? 47.932 23.219 55.337 1.00 40.03 170 TRP F CA 1
ATOM 13232 C C . TRP F 1 169 ? 49.414 23.205 54.954 1.00 40.22 170 TRP F C 1
ATOM 13233 O O . TRP F 1 169 ? 50.261 22.823 55.767 1.00 40.59 170 TRP F O 1
ATOM 13244 N N . THR F 1 170 ? 49.729 23.625 53.725 1.00 39.46 171 THR F N 1
ATOM 13245 C CA . THR F 1 170 ? 51.126 23.780 53.312 1.00 39.35 171 THR F CA 1
ATOM 13246 C C . THR F 1 170 ? 51.948 24.577 54.320 1.00 39.03 171 THR F C 1
ATOM 13247 O O . THR F 1 170 ? 53.102 24.232 54.620 1.00 39.16 171 THR F O 1
ATOM 13251 N N . ALA F 1 171 ? 51.358 25.649 54.848 1.00 38.32 172 ALA F N 1
ATOM 13252 C CA . ALA F 1 171 ? 52.057 26.482 55.803 1.00 38.01 172 ALA F CA 1
ATOM 13253 C C . ALA F 1 171 ? 52.276 25.789 57.158 1.00 37.91 172 ALA F C 1
ATOM 13254 O O . ALA F 1 171 ? 53.352 25.911 57.740 1.00 37.19 172 ALA F O 1
ATOM 13256 N N . LEU F 1 172 ? 51.253 25.092 57.657 1.00 38.01 173 LEU F N 1
ATOM 13257 C CA . LEU F 1 172 ? 51.381 24.333 58.910 1.00 38.74 173 LEU F CA 1
ATOM 13258 C C . LEU F 1 172 ? 52.469 23.276 58.793 1.00 39.99 173 LEU F C 1
ATOM 13259 O O . LEU F 1 172 ? 53.332 23.200 59.654 1.00 40.17 173 LEU F O 1
ATOM 13264 N N . LYS F 1 173 ? 52.423 22.487 57.715 1.00 41.36 174 LYS F N 1
ATOM 13265 C CA . LYS F 1 173 ? 53.433 21.460 57.445 1.00 42.73 174 LYS F CA 1
ATOM 13266 C C . LYS F 1 173 ? 54.833 22.048 57.413 1.00 43.06 174 LYS F C 1
ATOM 13267 O O . LYS F 1 173 ? 55.741 21.505 58.051 1.00 43.35 174 LYS F O 1
ATOM 13271 N N . TRP F 1 174 ? 55.006 23.151 56.675 1.00 43.39 175 TRP F N 1
ATOM 13272 C CA . TRP F 1 174 ? 56.307 23.827 56.549 1.00 44.06 175 TRP F CA 1
ATOM 13273 C C . TRP F 1 174 ? 56.890 24.288 57.882 1.00 44.89 175 TRP F C 1
ATOM 13274 O O . TRP F 1 174 ? 58.079 24.077 58.153 1.00 45.41 175 TRP F O 1
ATOM 13285 N N . VAL F 1 175 ? 56.062 24.937 58.701 1.00 45.81 176 VAL F N 1
ATOM 13286 C CA . VAL F 1 175 ? 56.479 25.391 60.036 1.00 47.32 176 VAL F CA 1
ATOM 13287 C C . VAL F 1 175 ? 56.923 24.196 60.895 1.00 48.52 176 VAL F C 1
ATOM 13288 O O . VAL F 1 175 ? 57.951 24.260 61.553 1.00 49.20 176 VAL F O 1
ATOM 13292 N N . MET F 1 176 ? 56.138 23.120 60.868 1.00 50.30 177 MET F N 1
ATOM 13293 C CA . MET F 1 176 ? 56.409 21.914 61.655 1.00 51.95 177 MET F CA 1
ATOM 13294 C C . MET F 1 176 ? 57.765 21.300 61.312 1.00 53.01 177 MET F C 1
ATOM 13295 O O . MET F 1 176 ? 58.393 20.643 62.156 1.00 52.82 177 MET F O 1
ATOM 13300 N N . SER F 1 177 ? 58.195 21.526 60.072 1.00 53.82 178 SER F N 1
ATOM 13301 C CA . SER F 1 177 ? 59.401 20.923 59.522 1.00 55.07 178 SER F CA 1
ATOM 13302 C C . SER F 1 177 ? 60.650 21.788 59.662 1.00 55.44 178 SER F C 1
ATOM 13303 O O . SER F 1 177 ? 61.722 21.374 59.235 1.00 55.80 178 SER F O 1
ATOM 13306 N N . GLN F 1 178 ? 60.531 22.974 60.250 1.00 56.10 179 GLN F N 1
ATOM 13307 C CA . GLN F 1 178 ? 61.694 23.850 60.383 1.00 56.87 179 GLN F CA 1
ATOM 13308 C C . GLN F 1 178 ? 62.299 23.740 61.773 1.00 57.71 179 GLN F C 1
ATOM 13309 O O . GLN F 1 178 ? 61.636 24.077 62.762 1.00 57.47 179 GLN F O 1
ATOM 13315 N N . PRO F 1 179 ? 63.569 23.268 61.854 1.00 58.46 180 PRO F N 1
ATOM 13316 C CA . PRO F 1 179 ? 64.263 23.188 63.144 1.00 58.55 180 PRO F CA 1
ATOM 13317 C C . PRO F 1 179 ? 64.214 24.515 63.895 1.00 58.50 180 PRO F C 1
ATOM 13318 O O . PRO F 1 179 ? 63.889 24.534 65.081 1.00 58.42 180 PRO F O 1
ATOM 13322 N N . PHE F 1 180 ? 64.489 25.614 63.194 1.00 58.84 181 PHE F N 1
ATOM 13323 C CA . PHE F 1 180 ? 64.465 26.952 63.799 1.00 59.15 181 PHE F CA 1
ATOM 13324 C C . PHE F 1 180 ? 63.140 27.309 64.517 1.00 59.13 181 PHE F C 1
ATOM 13325 O O . PHE F 1 180 ? 63.141 28.138 65.434 1.00 59.35 181 PHE F O 1
ATOM 13327 N N . MET F 1 181 ? 62.032 26.672 64.120 1.00 58.92 182 MET F N 1
ATOM 13328 C CA . MET F 1 181 ? 60.711 26.931 64.723 1.00 58.90 182 MET F CA 1
ATOM 13329 C C . MET F 1 181 ? 60.516 26.229 66.067 1.00 59.13 182 MET F C 1
ATOM 13330 O O . MET F 1 181 ? 59.558 26.518 66.793 1.00 59.27 182 MET F O 1
ATOM 13335 N N . ARG F 1 182 ? 61.428 25.311 66.388 1.00 59.65 183 ARG F N 1
ATOM 13336 C CA . ARG F 1 182 ? 61.367 24.523 67.622 1.00 59.95 183 ARG F CA 1
ATOM 13337 C C . ARG F 1 182 ? 62.215 25.153 68.719 1.00 60.04 183 ARG F C 1
ATOM 13338 O O . ARG F 1 182 ? 62.015 24.861 69.894 1.00 60.20 183 ARG F O 1
ATOM 13346 N N . ALA F 1 189 ? 57.487 22.445 66.919 1.00 50.81 190 ALA F N 1
ATOM 13347 C CA . ALA F 1 189 ? 57.051 23.807 67.192 1.00 49.82 190 ALA F CA 1
ATOM 13348 C C . ALA F 1 189 ? 55.760 23.820 68.008 1.00 49.62 190 ALA F C 1
ATOM 13349 O O . ALA F 1 189 ? 54.917 22.927 67.852 1.00 50.03 190 ALA F O 1
ATOM 13351 N N . ARG F 1 190 ? 55.604 24.829 68.870 1.00 48.65 191 ARG F N 1
ATOM 13352 C CA . ARG F 1 190 ? 54.369 25.025 69.635 1.00 47.71 191 ARG F CA 1
ATOM 13353 C C . ARG F 1 190 ? 53.388 25.950 68.898 1.00 46.31 191 ARG F C 1
ATOM 13354 O O . ARG F 1 190 ? 53.328 27.170 69.136 1.00 46.67 191 ARG F O 1
ATOM 13362 N N . VAL F 1 191 ? 52.618 25.345 68.004 1.00 44.02 192 VAL F N 1
ATOM 13363 C CA . VAL F 1 191 ? 51.892 26.084 66.981 1.00 41.70 192 VAL F CA 1
ATOM 13364 C C . VAL F 1 191 ? 50.468 26.500 67.374 1.00 40.32 192 VAL F C 1
ATOM 13365 O O . VAL F 1 191 ? 49.690 25.718 67.917 1.00 40.15 192 VAL F O 1
ATOM 13369 N N . PHE F 1 192 ? 50.151 27.761 67.085 1.00 37.91 193 PHE F N 1
ATOM 13370 C CA . PHE F 1 192 ? 48.823 28.302 67.218 1.00 35.34 193 PHE F CA 1
ATOM 13371 C C . PHE F 1 192 ? 48.370 28.744 65.822 1.00 34.44 193 PHE F C 1
ATOM 13372 O O . PHE F 1 192 ? 49.173 29.293 65.049 1.00 33.67 193 PHE F O 1
ATOM 13380 N N . LEU F 1 193 ? 47.111 28.470 65.490 1.00 32.74 194 LEU F N 1
ATOM 13381 C CA . LEU F 1 193 ? 46.531 28.893 64.208 1.00 32.23 194 LEU F CA 1
ATOM 13382 C C . LEU F 1 193 ? 45.630 30.059 64.537 1.00 31.44 194 LEU F C 1
ATOM 13383 O O . LEU F 1 193 ? 44.885 30.026 65.519 1.00 31.68 194 LEU F O 1
ATOM 13388 N N . SER F 1 194 ? 45.701 31.113 63.735 1.00 30.67 195 SER F N 1
ATOM 13389 C CA . SER F 1 194 ? 44.849 32.263 63.978 1.00 29.65 195 SER F CA 1
ATOM 13390 C C . SER F 1 194 ? 44.537 33.029 62.699 1.00 28.48 195 SER F C 1
ATOM 13391 O O . SER F 1 194 ? 45.231 32.884 61.682 1.00 26.76 195 SER F O 1
ATOM 13394 N N . GLY F 1 195 ? 43.494 33.852 62.767 1.00 27.66 196 GLY F N 1
ATOM 13395 C CA . GLY F 1 195 ? 43.102 34.638 61.617 1.00 26.25 196 GLY F CA 1
ATOM 13396 C C . GLY F 1 195 ? 41.852 35.398 61.938 1.00 26.34 196 GLY F C 1
ATOM 13397 O O . GLY F 1 195 ? 41.101 35.064 62.895 1.00 24.89 196 GLY F O 1
ATOM 13398 N N . ASP F 1 196 ? 41.626 36.456 61.167 1.00 23.77 197 ASP F N 1
ATOM 13399 C CA . ASP F 1 196 ? 40.435 37.246 61.321 1.00 24.02 197 ASP F CA 1
ATOM 13400 C C . ASP F 1 196 ? 39.598 37.067 60.058 1.00 23.85 197 ASP F C 1
ATOM 13401 O O . ASP F 1 196 ? 40.144 36.745 58.998 1.00 23.57 197 ASP F O 1
ATOM 13406 N N . SER F 1 197 ? 38.293 37.264 60.167 1.00 23.38 198 SER F N 1
ATOM 13407 C CA . SER F 1 197 ? 37.425 37.232 59.001 1.00 24.29 198 SER F CA 1
ATOM 13408 C C . SER F 1 197 ? 37.621 35.876 58.293 1.00 24.16 198 SER F C 1
ATOM 13409 O O . SER F 1 197 ? 37.645 34.817 58.958 1.00 22.96 198 SER F O 1
ATOM 13412 N N . SER F 1 198 ? 37.788 35.893 56.969 1.00 24.34 199 SER F N 1
ATOM 13413 C CA . SER F 1 198 ? 38.136 34.670 56.218 1.00 24.87 199 SER F C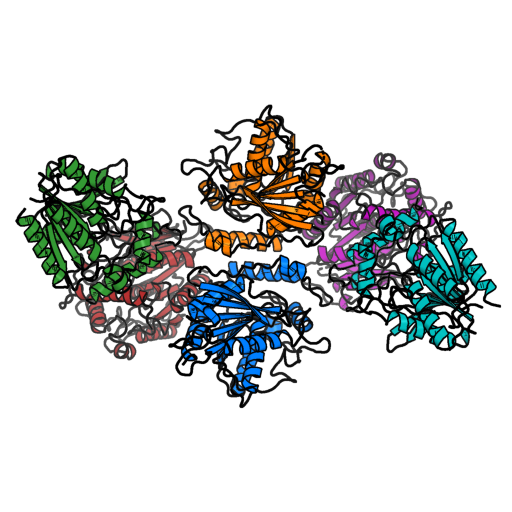A 1
ATOM 13414 C C . SER F 1 198 ? 39.328 33.927 56.773 1.00 25.03 199 SER F C 1
ATOM 13415 O O . SER F 1 198 ? 39.402 32.690 56.665 1.00 25.71 199 SER F O 1
ATOM 13418 N N . GLY F 1 199 ? 40.307 34.627 57.357 1.00 26.10 200 GLY F N 1
ATOM 13419 C CA . GLY F 1 199 ? 41.493 33.910 57.869 1.00 24.85 200 GLY F CA 1
ATOM 13420 C C . GLY F 1 199 ? 41.157 33.049 59.093 1.00 24.62 200 GLY F C 1
ATOM 13421 O O . GLY F 1 199 ? 41.831 32.054 59.388 1.00 25.29 200 GLY F O 1
ATOM 13422 N N . GLY F 1 200 ? 40.126 33.430 59.824 1.00 24.17 201 GLY F N 1
ATOM 13423 C CA . GLY F 1 200 ? 39.705 32.633 60.970 1.00 24.88 201 GLY F CA 1
ATOM 13424 C C . GLY F 1 200 ? 38.977 31.390 60.487 1.00 25.04 201 GLY F C 1
ATOM 13425 O O . GLY F 1 200 ? 39.091 30.309 61.085 1.00 25.10 201 GLY F O 1
ATOM 13426 N N . ASN F 1 201 ? 38.239 31.536 59.391 1.00 25.82 202 ASN F N 1
ATOM 13427 C CA . ASN F 1 201 ? 37.579 30.402 58.739 1.00 25.33 202 ASN F CA 1
ATOM 13428 C C . ASN F 1 201 ? 38.672 29.431 58.258 1.00 25.68 202 ASN F C 1
ATOM 13429 O O . ASN F 1 201 ? 38.617 28.220 58.506 1.00 26.16 202 ASN F O 1
ATOM 13434 N N . ILE F 1 202 ? 39.709 29.965 57.638 1.00 26.12 203 ILE F N 1
ATOM 13435 C CA . ILE F 1 202 ? 40.824 29.136 57.171 1.00 26.84 203 ILE F CA 1
ATOM 13436 C C . ILE F 1 202 ? 41.500 28.402 58.354 1.00 27.85 203 ILE F C 1
ATOM 13437 O O . ILE F 1 202 ? 41.840 27.211 58.245 1.00 27.29 203 ILE F O 1
ATOM 13442 N N . ALA F 1 203 ? 41.682 29.126 59.461 1.00 27.37 204 ALA F N 1
ATOM 13443 C CA . ALA F 1 203 ? 42.320 28.590 60.672 1.00 28.20 204 ALA F CA 1
ATOM 13444 C C . ALA F 1 203 ? 41.503 27.378 61.166 1.00 28.64 204 ALA F C 1
ATOM 13445 O O . ALA F 1 203 ? 42.076 26.332 61.502 1.00 28.99 204 ALA F O 1
ATOM 13447 N N . HIS F 1 204 ? 40.181 27.545 61.226 1.00 28.85 205 HIS F N 1
ATOM 13448 C CA . HIS F 1 204 ? 39.290 26.449 61.617 1.00 30.58 205 HIS F CA 1
ATOM 13449 C C . HIS F 1 204 ? 39.519 25.194 60.774 1.00 31.00 205 HIS F C 1
ATOM 13450 O O . HIS F 1 204 ? 39.761 24.100 61.329 1.00 31.43 205 HIS F O 1
ATOM 13457 N N . HIS F 1 205 ? 39.470 25.350 59.447 1.00 31.40 206 HIS F N 1
ATOM 13458 C CA . HIS F 1 205 ? 39.595 24.206 58.530 1.00 32.31 206 HIS F CA 1
ATOM 13459 C C . HIS F 1 205 ? 40.972 23.585 58.564 1.00 32.83 206 HIS F C 1
ATOM 13460 O O . HIS F 1 205 ? 41.108 22.357 58.453 1.00 33.51 206 HIS F O 1
ATOM 13467 N N . VAL F 1 206 ? 42.002 24.402 58.732 1.00 33.23 207 VAL F N 1
ATOM 13468 C CA . VAL F 1 206 ? 43.356 23.839 58.925 1.00 34.04 207 VAL F CA 1
ATOM 13469 C C . VAL F 1 206 ? 43.460 23.049 60.263 1.00 34.62 207 VAL F C 1
ATOM 13470 O O . VAL F 1 206 ? 44.056 21.951 60.308 1.00 34.76 207 VAL F O 1
ATOM 13474 N N . ALA F 1 207 ? 42.878 23.607 61.330 1.00 34.80 208 ALA F N 1
ATOM 13475 C CA . ALA F 1 207 ? 42.875 22.932 62.637 1.00 35.61 208 ALA F CA 1
ATOM 13476 C C . ALA F 1 207 ? 42.204 21.556 62.507 1.00 36.37 208 ALA F C 1
ATOM 13477 O O . ALA F 1 207 ? 42.705 20.562 63.066 1.00 36.60 208 ALA F O 1
ATOM 13479 N N . VAL F 1 208 ? 41.089 21.513 61.767 1.00 37.34 209 VAL F N 1
ATOM 13480 C CA . VAL F 1 208 ? 40.304 20.288 61.579 1.00 38.54 209 VAL F CA 1
ATOM 13481 C C . VAL F 1 208 ? 41.182 19.276 60.879 1.00 39.80 209 VAL F C 1
ATOM 13482 O O . VAL F 1 208 ? 41.323 18.135 61.341 1.00 40.62 209 VAL F O 1
ATOM 13486 N N . ARG F 1 209 ? 41.810 19.697 59.787 1.00 41.09 210 ARG F N 1
ATOM 13487 C CA . ARG F 1 209 ? 42.708 18.812 59.074 1.00 42.68 210 ARG F CA 1
ATOM 13488 C C . ARG F 1 209 ? 43.875 18.320 59.939 1.00 42.91 210 ARG F C 1
ATOM 13489 O O . ARG F 1 209 ? 44.273 17.148 59.832 1.00 43.13 210 ARG F O 1
ATOM 13497 N N . ALA F 1 210 ? 44.431 19.204 60.772 1.00 43.31 211 ALA F N 1
ATOM 13498 C CA . ALA F 1 210 ? 45.547 18.844 61.660 1.00 44.34 211 ALA F CA 1
ATOM 13499 C C . ALA F 1 210 ? 45.111 17.773 62.672 1.00 45.38 211 ALA F C 1
ATOM 13500 O O . ALA F 1 210 ? 45.807 16.784 62.860 1.00 46.19 211 ALA F O 1
ATOM 13502 N N . ALA F 1 211 ? 43.966 17.984 63.316 1.00 46.45 212 ALA F N 1
ATOM 13503 C CA . ALA F 1 211 ? 43.376 16.988 64.201 1.00 47.93 212 ALA F CA 1
ATOM 13504 C C . ALA F 1 211 ? 43.258 15.632 63.484 1.00 49.21 212 ALA F C 1
ATOM 13505 O O . ALA F 1 211 ? 43.779 14.625 63.979 1.00 49.62 212 ALA F O 1
ATOM 13507 N N . ASP F 1 212 ? 42.640 15.626 62.301 1.00 50.27 213 ASP F N 1
ATOM 13508 C CA . ASP F 1 212 ? 42.509 14.414 61.477 1.00 51.76 213 ASP F CA 1
ATOM 13509 C C . ASP F 1 212 ? 43.824 13.669 61.230 1.00 52.53 213 ASP F C 1
ATOM 13510 O O . ASP F 1 212 ? 43.845 12.439 61.179 1.00 52.69 213 ASP F O 1
ATOM 13515 N N . GLU F 1 213 ? 44.910 14.413 61.057 1.00 53.31 214 GLU F N 1
ATOM 13516 C CA . GLU F 1 213 ? 46.168 13.823 60.613 1.00 54.49 214 GLU F CA 1
ATOM 13517 C C . GLU F 1 213 ? 47.214 13.751 61.724 1.00 54.75 214 GLU F C 1
ATOM 13518 O O . GLU F 1 213 ? 48.417 13.687 61.459 1.00 55.30 214 GLU F O 1
ATOM 13524 N N . GLY F 1 214 ? 46.735 13.744 62.967 1.00 54.90 215 GLY F N 1
ATOM 13525 C CA . GLY F 1 214 ? 47.599 13.684 64.147 1.00 54.84 215 GLY F CA 1
ATOM 13526 C C . GLY F 1 214 ? 48.730 14.688 64.070 1.00 54.77 215 GLY F C 1
ATOM 13527 O O . GLY F 1 214 ? 49.908 14.306 63.948 1.00 54.89 215 GLY F O 1
ATOM 13528 N N . VAL F 1 215 ? 48.355 15.972 64.060 1.00 54.31 216 VAL F N 1
ATOM 13529 C CA . VAL F 1 215 ? 49.292 17.087 64.215 1.00 53.48 216 VAL F CA 1
ATOM 13530 C C . VAL F 1 215 ? 48.773 17.959 65.345 1.00 52.91 216 VAL F C 1
ATOM 13531 O O . VAL F 1 215 ? 47.617 18.430 65.300 1.00 53.04 216 VAL F O 1
ATOM 13535 N N . LYS F 1 216 ? 49.619 18.155 66.360 1.00 51.48 217 LYS F N 1
ATOM 13536 C CA . LYS F 1 216 ? 49.238 18.932 67.532 1.00 50.23 217 LYS F CA 1
ATOM 13537 C C . LYS F 1 216 ? 49.343 20.436 67.269 1.00 49.30 217 LYS F C 1
ATOM 13538 O O . LYS F 1 216 ? 50.361 20.965 66.778 1.00 49.26 217 LYS F O 1
ATOM 13540 N N . VAL F 1 217 ? 48.236 21.097 67.564 1.00 47.63 218 VAL F N 1
ATOM 13541 C CA . VAL F 1 217 ? 48.115 22.540 67.496 1.00 45.78 218 VAL F CA 1
ATOM 13542 C C . VAL F 1 217 ? 47.736 22.958 68.909 1.00 44.42 218 VAL F C 1
ATOM 13543 O O . VAL F 1 217 ? 46.763 22.455 69.472 1.00 44.58 218 VAL F O 1
ATOM 13547 N N . CYS F 1 218 ? 48.519 23.863 69.483 1.00 42.55 219 CYS F N 1
ATOM 13548 C CA . CYS F 1 218 ? 48.325 24.312 70.847 1.00 41.07 219 CYS F CA 1
ATOM 13549 C C . CYS F 1 218 ? 47.056 25.115 71.044 1.00 39.77 219 CYS F C 1
ATOM 13550 O O . CYS F 1 218 ? 46.558 25.217 72.169 1.00 40.28 219 CYS F O 1
ATOM 13553 N N . GLY F 1 219 ? 46.532 25.709 69.970 1.00 37.28 220 GLY F N 1
ATOM 13554 C CA . GLY F 1 219 ? 45.319 26.504 70.087 1.00 35.90 220 GLY F CA 1
ATOM 13555 C C . GLY F 1 219 ? 44.987 27.247 68.818 1.00 34.51 220 GLY F C 1
ATOM 13556 O O . GLY F 1 219 ? 45.873 27.469 67.966 1.00 33.80 220 GLY F O 1
ATOM 13557 N N . ASN F 1 220 ? 43.710 27.612 68.708 1.00 33.59 221 ASN F N 1
ATOM 13558 C CA . ASN F 1 220 ? 43.176 28.452 67.636 1.00 33.56 221 ASN F CA 1
ATOM 13559 C C . ASN F 1 220 ? 42.715 29.787 68.201 1.00 32.51 221 ASN F C 1
ATOM 13560 O O . ASN F 1 220 ? 42.075 29.844 69.261 1.00 32.23 221 ASN F O 1
ATOM 13565 N N . ILE F 1 221 ? 43.043 30.865 67.485 1.00 31.61 222 ILE F N 1
ATOM 13566 C CA . ILE F 1 221 ? 42.649 32.215 67.870 1.00 29.26 222 ILE F CA 1
ATOM 13567 C C . ILE F 1 221 ? 41.896 32.798 66.670 1.00 30.25 222 ILE F C 1
ATOM 13568 O O . ILE F 1 221 ? 42.526 33.133 65.642 1.00 28.98 222 ILE F O 1
ATOM 13573 N N . LEU F 1 222 ? 40.566 32.909 66.813 1.00 29.81 223 LEU F N 1
ATOM 13574 C CA . LEU F 1 222 ? 39.662 33.386 65.765 1.00 29.76 223 LEU F CA 1
ATOM 13575 C C . LEU F 1 222 ? 39.125 34.734 66.117 1.00 28.66 223 LEU F C 1
ATOM 13576 O O . LEU F 1 222 ? 38.564 34.921 67.187 1.00 27.32 223 LEU F O 1
ATOM 13581 N N . LEU F 1 223 ? 39.277 35.690 65.199 1.00 27.98 224 LEU F N 1
ATOM 13582 C CA . LEU F 1 223 ? 38.771 37.041 65.426 1.00 28.38 224 LEU F CA 1
ATOM 13583 C C . LEU F 1 223 ? 37.696 37.324 64.404 1.00 28.58 224 LEU F C 1
ATOM 13584 O O . LEU F 1 223 ? 38.002 37.485 63.219 1.00 28.80 224 LEU F O 1
ATOM 13589 N N . ASN F 1 224 ? 36.440 37.385 64.834 1.00 28.07 225 ASN F N 1
ATOM 13590 C CA . ASN F 1 224 ? 35.347 37.585 63.890 1.00 28.35 225 ASN F CA 1
ATOM 13591 C C . ASN F 1 224 ? 35.492 36.641 62.702 1.00 27.77 225 ASN F C 1
ATOM 13592 O O . ASN F 1 224 ? 35.326 37.061 61.537 1.00 28.14 225 ASN F O 1
ATOM 13597 N N . ALA F 1 225 ? 35.793 35.372 62.991 1.00 26.61 226 ALA F N 1
ATOM 13598 C CA . ALA F 1 225 ? 35.861 34.325 61.965 1.00 27.46 226 ALA F CA 1
ATOM 13599 C C . ALA F 1 225 ? 34.609 34.348 61.095 1.00 27.19 226 ALA F C 1
ATOM 13600 O O . ALA F 1 225 ? 33.487 34.628 61.573 1.00 26.72 226 ALA F O 1
ATOM 13602 N N . MET F 1 226 ? 34.801 34.071 59.809 1.00 27.03 227 MET F N 1
ATOM 13603 C CA . MET F 1 226 ? 33.746 34.304 58.840 1.00 27.58 227 MET F CA 1
ATOM 13604 C C . MET F 1 226 ? 33.015 32.992 58.514 1.00 27.44 227 MET F C 1
ATOM 13605 O O . MET F 1 226 ? 33.598 32.071 57.916 1.00 27.44 227 MET F O 1
ATOM 13610 N N . PHE F 1 227 ? 31.735 32.950 58.868 1.00 29.02 228 PHE F N 1
ATOM 13611 C CA . PHE F 1 227 ? 30.890 31.759 58.573 1.00 29.08 228 PHE F CA 1
ATOM 13612 C C . PHE F 1 227 ? 29.581 32.212 57.996 1.00 29.46 228 PHE F C 1
ATOM 13613 O O . PHE F 1 227 ? 29.164 33.359 58.217 1.00 28.98 228 PHE F O 1
ATOM 13621 N N . GLY F 1 228 ? 28.898 31.311 57.287 1.00 30.16 229 GLY F N 1
ATOM 13622 C CA . GLY F 1 228 ? 27.627 31.668 56.680 1.00 31.87 229 GLY F CA 1
ATOM 13623 C C . GLY F 1 228 ? 26.628 30.528 56.666 1.00 33.20 229 GLY F C 1
ATOM 13624 O O . GLY F 1 228 ? 26.883 29.467 57.226 1.00 33.32 229 GLY F O 1
ATOM 13625 N N . GLY F 1 229 ? 25.490 30.773 56.024 1.00 34.17 230 GLY F N 1
ATOM 13626 C CA . GLY F 1 229 ? 24.462 29.760 55.801 1.00 35.34 230 GLY F CA 1
ATOM 13627 C C . GLY F 1 229 ? 23.438 30.286 54.819 1.00 36.21 230 GLY F C 1
ATOM 13628 O O . GLY F 1 229 ? 23.337 31.502 54.594 1.00 36.47 230 GLY F O 1
ATOM 13629 N N . THR F 1 230 ? 22.678 29.383 54.213 1.00 36.51 231 THR F N 1
ATOM 13630 C CA . THR F 1 230 ? 21.663 29.806 53.271 1.00 37.56 231 THR F CA 1
ATOM 13631 C C . THR F 1 230 ? 20.620 30.695 53.955 1.00 38.24 231 THR F C 1
ATOM 13632 O O . THR F 1 230 ? 20.196 31.701 53.386 1.00 38.28 231 THR F O 1
ATOM 13636 N N . GLU F 1 231 ? 20.232 30.364 55.187 1.00 39.16 232 GLU F N 1
ATOM 13637 C CA . GLU F 1 231 ? 19.198 31.153 55.898 1.00 40.25 232 GLU F CA 1
ATOM 13638 C C . GLU F 1 231 ? 19.789 32.356 56.636 1.00 40.63 232 GLU F C 1
ATOM 13639 O O . GLU F 1 231 ? 20.944 32.311 57.008 1.00 41.95 232 GLU F O 1
ATOM 13641 N N . ARG F 1 232 ? 19.015 33.426 56.831 1.00 40.80 233 ARG F N 1
ATOM 13642 C CA . ARG F 1 232 ? 19.472 34.593 57.612 1.00 41.01 233 ARG F CA 1
ATOM 13643 C C . ARG F 1 232 ? 19.306 34.340 59.098 1.00 41.72 233 ARG F C 1
ATOM 13644 O O . ARG F 1 232 ? 18.323 33.705 59.514 1.00 42.03 233 ARG F O 1
ATOM 13652 N N . THR F 1 233 ? 20.253 34.822 59.902 1.00 40.61 234 THR F N 1
ATOM 13653 C CA . THR F 1 233 ? 20.125 34.775 61.353 1.00 40.55 234 THR F CA 1
ATOM 13654 C C . THR F 1 233 ? 19.534 36.109 61.796 1.00 40.73 234 THR F C 1
ATOM 13655 O O . THR F 1 233 ? 19.464 37.043 61.001 1.00 40.80 234 THR F O 1
ATOM 13659 N N . GLU F 1 234 ? 19.096 36.198 63.048 1.00 40.42 235 GLU F N 1
ATOM 13660 C CA . GLU F 1 234 ? 18.571 37.438 63.610 1.00 41.02 235 GLU F CA 1
ATOM 13661 C C . GLU F 1 234 ? 19.562 38.606 63.476 1.00 39.90 235 GLU F C 1
ATOM 13662 O O . GLU F 1 234 ? 19.174 39.716 63.085 1.00 39.47 235 GLU F O 1
ATOM 13668 N N . SER F 1 235 ? 20.819 38.356 63.847 1.00 39.09 236 SER F N 1
ATOM 13669 C CA . SER F 1 235 ? 21.866 39.401 63.840 1.00 38.83 236 SER F CA 1
ATOM 13670 C C . SER F 1 235 ? 22.104 39.967 62.432 1.00 38.56 236 SER F C 1
ATOM 13671 O O . SER F 1 235 ? 22.245 41.172 62.266 1.00 37.36 236 SER F O 1
ATOM 13674 N N . GLU F 1 236 ? 22.106 39.080 61.435 1.00 39.40 237 GLU F N 1
ATOM 13675 C CA . GLU F 1 236 ? 22.270 39.465 60.025 1.00 40.23 237 GLU F CA 1
ATOM 13676 C C . GLU F 1 236 ? 21.187 40.435 59.582 1.00 41.22 237 GLU F C 1
ATOM 13677 O O . GLU F 1 236 ? 21.498 41.493 59.038 1.00 41.40 237 GLU F O 1
ATOM 13683 N N . ARG F 1 237 ? 19.926 40.091 59.852 1.00 41.92 238 ARG F N 1
ATOM 13684 C CA . ARG F 1 237 ? 18.803 40.973 59.516 1.00 42.48 238 ARG F CA 1
ATOM 13685 C C . ARG F 1 237 ? 18.876 42.264 60.320 1.00 42.90 238 ARG F C 1
ATOM 13686 O O . ARG F 1 237 ? 18.730 43.363 59.775 1.00 43.60 238 ARG F O 1
ATOM 13689 N N . ARG F 1 238 ? 19.121 42.129 61.620 1.00 42.97 239 ARG F N 1
ATOM 13690 C CA . ARG F 1 238 ? 19.160 43.279 62.525 1.00 42.70 239 ARG F CA 1
ATOM 13691 C C . ARG F 1 238 ? 20.239 44.314 62.159 1.00 42.21 239 ARG F C 1
ATOM 13692 O O . ARG F 1 238 ? 19.976 45.525 62.156 1.00 42.60 239 ARG F O 1
ATOM 13700 N N . LEU F 1 239 ? 21.447 43.838 61.853 1.00 40.60 240 LEU F N 1
ATOM 13701 C CA . LEU F 1 239 ? 22.614 44.718 61.740 1.00 38.90 240 LEU F CA 1
ATOM 13702 C C . LEU F 1 239 ? 23.062 45.042 60.302 1.00 38.99 240 LEU F C 1
ATOM 13703 O O . LEU F 1 239 ? 24.019 45.815 60.093 1.00 39.17 240 LEU F O 1
ATOM 13708 N N . ASP F 1 240 ? 22.371 44.464 59.325 1.00 38.17 241 ASP F N 1
ATOM 13709 C CA . ASP F 1 240 ? 22.676 44.664 57.923 1.00 38.08 241 ASP F CA 1
ATOM 13710 C C . ASP F 1 240 ? 22.811 46.158 57.621 1.00 37.45 241 ASP F C 1
ATOM 13711 O O . ASP F 1 240 ? 21.884 46.927 57.849 1.00 37.75 241 ASP F O 1
ATOM 13716 N N . GLY F 1 241 ? 23.972 46.573 57.131 1.00 37.11 242 GLY F N 1
ATOM 13717 C CA . GLY F 1 241 ? 24.134 47.927 56.622 1.00 36.57 242 GLY F CA 1
ATOM 13718 C C . GLY F 1 241 ? 24.403 48.975 57.680 1.00 36.30 242 GLY F C 1
ATOM 13719 O O . GLY F 1 241 ? 24.657 50.134 57.350 1.00 36.68 242 GLY F O 1
ATOM 13720 N N . LYS F 1 242 ? 24.373 48.573 58.950 1.00 35.73 243 LYS F N 1
ATOM 13721 C CA . LYS F 1 242 ? 24.501 49.528 60.044 1.00 35.44 243 LYS F CA 1
ATOM 13722 C C . LYS F 1 242 ? 25.947 49.800 60.454 1.00 34.23 243 LYS F C 1
ATOM 13723 O O . LYS F 1 242 ? 26.267 50.899 60.892 1.00 33.32 243 LYS F O 1
ATOM 13727 N N . TYR F 1 243 ? 26.810 48.793 60.328 1.00 33.50 244 TYR F N 1
ATOM 13728 C CA . TYR F 1 243 ? 28.222 48.903 60.759 1.00 32.30 244 TYR F CA 1
ATOM 13729 C C . TYR F 1 243 ? 29.189 48.378 59.707 1.00 31.08 244 TYR F C 1
ATOM 13730 O O . TYR F 1 243 ? 29.907 47.404 59.956 1.00 29.74 244 TYR F O 1
ATOM 13739 N N . PHE F 1 244 ? 29.192 49.041 58.535 1.00 30.12 245 PHE F N 1
ATOM 13740 C CA . PHE F 1 244 ? 30.185 48.827 57.439 1.00 30.22 245 PHE F CA 1
ATOM 13741 C C . PHE F 1 244 ? 29.921 47.632 56.544 1.00 30.31 245 PHE F C 1
ATOM 13742 O O . PHE F 1 244 ? 30.327 47.635 55.398 1.00 31.29 245 PHE F O 1
ATOM 13750 N N . VAL F 1 245 ? 29.270 46.600 57.071 1.00 30.02 246 VAL F N 1
ATOM 13751 C CA . VAL F 1 245 ? 29.059 45.363 56.320 1.00 28.68 246 VAL F CA 1
ATOM 13752 C C . VAL F 1 245 ? 27.587 45.228 55.862 1.00 30.01 246 VAL F C 1
ATOM 13753 O O . VAL F 1 245 ? 26.658 45.629 56.567 1.00 30.21 246 VAL F O 1
ATOM 13757 N N . THR F 1 246 ? 27.384 44.668 54.673 1.00 30.06 247 THR F N 1
ATOM 13758 C CA . THR F 1 246 ? 26.036 44.427 54.166 1.00 30.35 247 THR F CA 1
ATOM 13759 C C . THR F 1 246 ? 25.917 42.953 53.804 1.00 30.56 247 THR F C 1
ATOM 13760 O O . THR F 1 246 ? 26.893 42.331 53.425 1.00 29.62 247 THR F O 1
ATOM 13764 N N . LEU F 1 247 ? 24.704 42.413 53.911 1.00 30.86 248 LEU F N 1
ATOM 13765 C CA . LEU F 1 247 ? 24.392 41.066 53.436 1.00 30.52 248 LEU F CA 1
ATOM 13766 C C . LEU F 1 247 ? 24.627 40.922 51.930 1.00 30.36 248 LEU F C 1
ATOM 13767 O O . LEU F 1 247 ? 25.013 39.846 51.448 1.00 30.77 248 LEU F O 1
ATOM 13772 N N . GLN F 1 248 ? 24.432 42.008 51.184 1.00 29.54 249 GLN F N 1
ATOM 13773 C CA . GLN F 1 248 ? 24.757 41.966 49.756 1.00 30.01 249 GLN F CA 1
ATOM 13774 C C . GLN F 1 248 ? 26.232 41.605 49.538 1.00 28.92 249 GLN F C 1
ATOM 13775 O O . GLN F 1 248 ? 26.548 40.705 48.756 1.00 27.86 249 GLN F O 1
ATOM 13778 N N . ASP F 1 249 ? 27.142 42.307 50.228 1.00 27.77 250 ASP F N 1
ATOM 13779 C CA . ASP F 1 249 ? 28.571 41.996 50.053 1.00 26.30 250 ASP F CA 1
ATOM 13780 C C . ASP F 1 249 ? 28.943 40.636 50.680 1.00 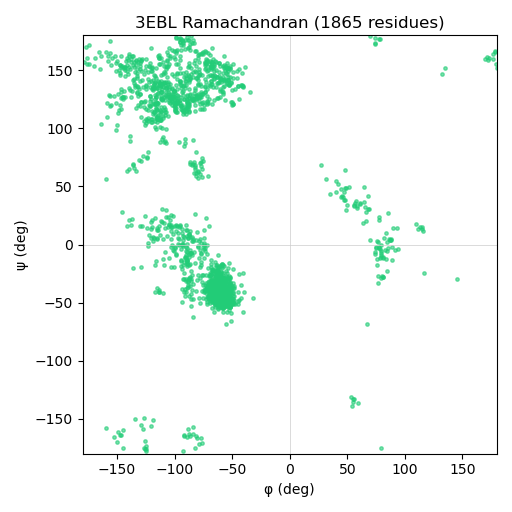25.14 250 ASP F C 1
ATOM 13781 O O . ASP F 1 249 ? 29.740 39.872 50.113 1.00 24.00 250 ASP F O 1
ATOM 13786 N N . ARG F 1 250 ? 28.361 40.323 51.841 1.00 24.66 251 ARG F N 1
ATOM 13787 C CA . ARG F 1 250 ? 28.563 39.003 52.453 1.00 25.53 251 ARG F CA 1
ATOM 13788 C C . ARG F 1 250 ? 28.247 37.903 51.434 1.00 24.46 251 ARG F C 1
ATOM 13789 O O . ARG F 1 250 ? 29.061 37.059 51.174 1.00 25.62 251 ARG F O 1
ATOM 13797 N N . ASP F 1 251 ? 27.064 37.945 50.840 1.00 27.20 252 ASP F N 1
ATOM 13798 C CA . ASP F 1 251 ? 26.695 36.950 49.824 1.00 27.60 252 ASP F CA 1
ATOM 13799 C C . ASP F 1 251 ? 27.685 36.947 48.659 1.00 27.29 252 ASP F C 1
ATOM 13800 O O . ASP F 1 251 ? 28.007 35.883 48.115 1.00 27.22 252 ASP F O 1
ATOM 13805 N N . TRP F 1 252 ? 28.148 38.140 48.262 1.00 26.27 253 TRP F N 1
ATOM 13806 C CA . TRP F 1 252 ? 29.075 38.263 47.130 1.00 25.33 253 TRP F CA 1
ATOM 13807 C C . TRP F 1 252 ? 30.369 37.525 47.408 1.00 23.91 253 TRP F C 1
ATOM 13808 O O . TRP F 1 252 ? 30.867 36.813 46.530 1.00 25.11 253 TRP F O 1
ATOM 13819 N N . TYR F 1 253 ? 30.932 37.693 48.615 1.00 23.64 254 TYR F N 1
ATOM 13820 C CA . TYR F 1 253 ? 32.216 37.053 48.950 1.00 23.51 254 TYR F CA 1
ATOM 13821 C C . TYR F 1 253 ? 32.106 35.541 49.039 1.00 23.30 254 TYR F C 1
ATOM 13822 O O . TYR F 1 253 ? 32.984 34.812 48.557 1.00 23.66 254 TYR F O 1
ATOM 13831 N N . TRP F 1 254 ? 31.016 35.054 49.621 1.00 24.71 255 TRP F N 1
ATOM 13832 C CA . TRP F 1 254 ? 30.787 33.590 49.604 1.00 24.91 255 TRP F CA 1
ATOM 13833 C C . TRP F 1 254 ? 30.647 33.019 48.180 1.00 25.57 255 TRP F C 1
ATOM 13834 O O . TRP F 1 254 ? 31.200 31.961 47.879 1.00 25.80 255 TRP F O 1
ATOM 13845 N N . LYS F 1 255 ? 29.953 33.724 47.298 1.00 27.30 256 LYS F N 1
ATOM 13846 C CA . LYS F 1 255 ? 29.807 33.257 45.902 1.00 28.51 256 LYS F CA 1
ATOM 13847 C C . LYS F 1 255 ? 31.178 33.237 45.239 1.00 28.26 256 LYS F C 1
ATOM 13848 O O . LYS F 1 255 ? 31.518 32.308 44.481 1.00 29.66 256 LYS F O 1
ATOM 13852 N N . ALA F 1 256 ? 31.997 34.227 45.574 1.00 28.00 257 ALA F N 1
ATOM 13853 C CA . ALA F 1 256 ? 33.359 34.345 45.015 1.00 28.17 257 ALA F CA 1
ATOM 13854 C C . ALA F 1 256 ? 34.310 33.201 45.417 1.00 28.11 257 ALA F C 1
ATOM 13855 O O . ALA F 1 256 ? 35.159 32.754 44.619 1.00 27.59 257 ALA F O 1
ATOM 13857 N N . TYR F 1 257 ? 34.201 32.760 46.674 1.00 28.23 258 TYR F N 1
ATOM 13858 C CA . TYR F 1 257 ? 35.046 31.705 47.215 1.00 27.80 258 TYR F CA 1
ATOM 13859 C C . TYR F 1 257 ? 34.551 30.273 46.957 1.00 28.58 258 TYR F C 1
ATOM 13860 O O . TYR F 1 257 ? 35.319 29.388 46.578 1.00 28.35 258 TYR F O 1
ATOM 13869 N N . LEU F 1 258 ? 33.277 30.057 47.212 1.00 28.82 259 LEU F N 1
ATOM 13870 C CA . LEU F 1 258 ? 32.705 28.728 47.125 1.00 30.70 259 LEU F CA 1
ATOM 13871 C C . LEU F 1 258 ? 32.676 28.242 45.677 1.00 32.14 259 LEU F C 1
ATOM 13872 O O . LEU F 1 258 ? 32.682 29.059 44.733 1.00 32.10 259 LEU F O 1
ATOM 13877 N N . PRO F 1 259 ? 32.699 26.915 45.487 1.00 34.20 260 PRO F N 1
ATOM 13878 C CA . PRO F 1 259 ? 32.518 26.348 44.149 1.00 35.41 260 PRO F CA 1
ATOM 13879 C C . PRO F 1 259 ? 31.349 27.007 43.412 1.00 36.61 260 PRO F C 1
ATOM 13880 O O . PRO F 1 259 ? 30.341 27.355 44.034 1.00 35.90 260 PRO F O 1
ATOM 13884 N N . GLU F 1 260 ? 31.500 27.192 42.102 1.00 38.43 261 GLU F N 1
ATOM 13885 C CA . GLU F 1 260 ? 30.440 27.780 41.262 1.00 40.31 261 GLU F CA 1
ATOM 13886 C C . GLU F 1 260 ? 29.053 27.142 41.475 1.00 40.85 261 GLU F C 1
ATOM 13887 O O . GLU F 1 260 ? 28.015 27.808 41.462 1.00 40.04 261 GLU F O 1
ATOM 13890 N N . ASP F 1 261 ? 29.052 25.841 41.721 1.00 41.89 262 ASP F N 1
ATOM 13891 C CA . ASP F 1 261 ? 27.811 25.095 41.865 1.00 43.42 262 ASP F CA 1
ATOM 13892 C C . ASP F 1 261 ? 27.183 25.183 43.275 1.00 43.08 262 ASP F C 1
ATOM 13893 O O . ASP F 1 261 ? 25.982 24.876 43.439 1.00 43.51 262 ASP F O 1
ATOM 13898 N N . ALA F 1 262 ? 27.975 25.628 44.268 1.00 41.22 263 ALA F N 1
ATOM 13899 C CA . ALA F 1 262 ? 27.627 25.541 45.703 1.00 39.37 263 ALA F CA 1
ATOM 13900 C C . ALA F 1 262 ? 26.687 26.641 46.200 1.00 38.38 263 ALA F C 1
ATOM 13901 O O . ALA F 1 262 ? 26.452 27.623 45.502 1.00 37.56 263 ALA F O 1
ATOM 13903 N N . ASP F 1 263 ? 26.130 26.462 47.397 1.00 37.01 264 ASP F N 1
ATOM 13904 C CA . ASP F 1 263 ? 25.428 27.544 48.101 1.00 36.89 264 ASP F CA 1
ATOM 13905 C C . ASP F 1 263 ? 26.055 27.706 49.493 1.00 35.75 264 ASP F C 1
ATOM 13906 O O . ASP F 1 263 ? 27.033 27.040 49.787 1.00 35.47 264 ASP F O 1
ATOM 13911 N N . ARG F 1 264 ? 25.507 28.576 50.328 1.00 35.49 265 ARG F N 1
ATOM 13912 C CA . ARG F 1 264 ? 26.171 28.914 51.603 1.00 35.72 265 ARG F CA 1
ATOM 13913 C C . ARG F 1 264 ? 26.046 27.811 52.659 1.00 36.05 265 ARG F C 1
ATOM 13914 O O . ARG F 1 264 ? 26.595 27.937 53.769 1.00 35.55 265 ARG F O 1
ATOM 13922 N N . ASP F 1 265 ? 25.338 26.723 52.328 1.00 36.10 266 ASP F N 1
ATOM 13923 C CA . ASP F 1 265 ? 25.299 25.565 53.247 1.00 36.16 266 ASP F CA 1
ATOM 13924 C C . ASP F 1 265 ? 26.361 24.555 52.885 1.00 35.84 266 ASP F C 1
ATOM 13925 O O . ASP F 1 265 ? 26.391 23.445 53.427 1.00 36.11 266 ASP F O 1
ATOM 13930 N N . HIS F 1 266 ? 27.263 24.942 51.984 1.00 34.90 267 HIS F N 1
ATOM 13931 C CA . HIS F 1 266 ? 28.484 24.160 51.732 1.00 34.90 267 HIS F CA 1
ATOM 13932 C C . HIS F 1 266 ? 29.291 24.158 53.032 1.00 35.29 267 HIS F C 1
ATOM 13933 O O . HIS F 1 266 ? 29.347 25.192 53.718 1.00 35.38 267 HIS F O 1
ATOM 13940 N N . PRO F 1 267 ? 29.895 23.011 53.402 1.00 35.89 268 PRO F N 1
ATOM 13941 C CA . PRO F 1 267 ? 30.623 22.921 54.697 1.00 35.88 268 PRO F CA 1
ATOM 13942 C C . PRO F 1 267 ? 31.796 23.902 54.906 1.00 35.66 268 PRO F C 1
ATOM 13943 O O . PRO F 1 267 ? 32.183 24.147 56.065 1.00 35.89 268 PRO F O 1
ATOM 13947 N N . ALA F 1 268 ? 32.342 24.458 53.817 1.00 34.39 269 ALA F N 1
ATOM 13948 C CA . ALA F 1 268 ? 33.342 25.529 53.917 1.00 33.60 269 ALA F CA 1
ATOM 13949 C C . ALA F 1 268 ? 32.769 26.770 54.610 1.00 32.99 269 ALA F C 1
ATOM 13950 O O . ALA F 1 268 ? 33.447 27.352 55.467 1.00 33.10 269 ALA F O 1
ATOM 13952 N N . CYS F 1 269 ? 31.540 27.158 54.242 1.00 32.71 270 CYS F N 1
ATOM 13953 C CA . CYS F 1 269 ? 30.846 28.329 54.795 1.00 33.20 270 CYS F CA 1
ATOM 13954 C C . CYS F 1 269 ? 30.120 27.989 56.101 1.00 34.30 270 CYS F C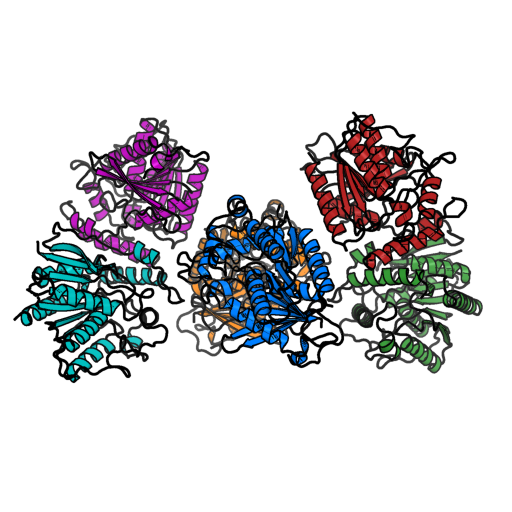 1
ATOM 13955 O O . CYS F 1 269 ? 30.128 28.791 57.033 1.00 33.78 270 CYS F O 1
ATOM 13957 N N . ASN F 1 270 ? 29.513 26.795 56.167 1.00 35.29 271 ASN F N 1
ATOM 13958 C CA . ASN F 1 270 ? 28.603 26.441 57.256 1.00 36.26 271 ASN F CA 1
ATOM 13959 C C . ASN F 1 270 ? 29.018 25.084 57.863 1.00 37.70 271 ASN F C 1
ATOM 13960 O O . ASN F 1 270 ? 28.358 24.070 57.625 1.00 36.71 271 ASN F O 1
ATOM 13965 N N . PRO F 1 271 ? 30.153 25.057 58.602 1.00 38.51 272 PRO F N 1
ATOM 13966 C CA . PRO F 1 271 ? 30.803 23.801 58.973 1.00 39.53 272 PRO F CA 1
ATOM 13967 C C . PRO F 1 271 ? 29.947 22.916 59.887 1.00 40.30 272 PRO F C 1
ATOM 13968 O O . PRO F 1 271 ? 30.205 21.721 59.969 1.00 39.78 272 PRO F O 1
ATOM 13972 N N . PHE F 1 272 ? 28.933 23.507 60.519 1.00 41.88 273 PHE F N 1
ATOM 13973 C CA . PHE F 1 272 ? 28.025 22.777 61.410 1.00 44.27 273 PHE F CA 1
ATOM 13974 C C . PHE F 1 272 ? 26.558 22.819 60.974 1.00 45.28 273 PHE F C 1
ATOM 13975 O O . PHE F 1 272 ? 25.680 22.464 61.759 1.00 45.30 273 PHE F O 1
ATOM 13983 N N . GLY F 1 273 ? 26.294 23.245 59.735 1.00 46.16 274 GLY F N 1
ATOM 13984 C CA . GLY F 1 273 ? 24.939 23.191 59.172 1.00 46.88 274 GLY F CA 1
ATOM 13985 C C . GLY F 1 273 ? 24.672 21.836 58.526 1.00 48.00 274 GLY F C 1
ATOM 13986 O O . GLY F 1 273 ? 25.460 20.895 58.710 1.00 48.16 274 GLY F O 1
ATOM 13987 N N . PRO F 1 274 ? 23.607 21.742 57.696 1.00 48.82 275 PRO F N 1
ATOM 13988 C CA . PRO F 1 274 ? 23.071 20.464 57.171 1.00 49.03 275 PRO F CA 1
ATOM 13989 C C . PRO F 1 274 ? 24.101 19.572 56.487 1.00 49.62 275 PRO F C 1
ATOM 13990 O O . PRO F 1 274 ? 23.934 18.344 56.463 1.00 49.92 275 PRO F O 1
ATOM 13994 N N . ASN F 1 275 ? 25.154 20.163 55.930 1.00 49.08 276 ASN F N 1
ATOM 13995 C CA . ASN F 1 275 ? 26.145 19.382 55.206 1.00 49.14 276 ASN F CA 1
ATOM 13996 C C . ASN F 1 275 ? 27.453 19.291 55.973 1.00 49.23 276 ASN F C 1
ATOM 13997 O O . ASN F 1 275 ? 28.499 18.878 55.446 1.00 49.08 276 ASN F O 1
ATOM 14002 N N . GLY F 1 276 ? 27.366 19.663 57.243 1.00 49.44 277 GLY F N 1
ATOM 14003 C CA . GLY F 1 276 ? 28.520 19.707 58.112 1.00 50.08 277 GLY F CA 1
ATOM 14004 C C . GLY F 1 276 ? 28.919 18.382 58.738 1.00 50.50 277 GLY F C 1
ATOM 14005 O O . GLY F 1 276 ? 28.358 17.315 58.447 1.00 50.12 277 GLY F O 1
ATOM 14006 N N . ARG F 1 277 ? 29.911 18.483 59.606 1.00 50.56 278 ARG F N 1
ATOM 14007 C CA . ARG F 1 277 ? 30.566 17.352 60.222 1.00 50.51 278 ARG F CA 1
ATOM 14008 C C . ARG F 1 277 ? 30.636 17.697 61.711 1.00 50.07 278 ARG F C 1
ATOM 14009 O O . ARG F 1 277 ? 31.028 18.811 62.079 1.00 50.27 278 ARG F O 1
ATOM 14017 N N . ARG F 1 278 ? 30.214 16.787 62.585 1.00 49.06 279 ARG F N 1
ATOM 14018 C CA . ARG F 1 278 ? 30.429 17.049 64.002 1.00 47.61 279 ARG F CA 1
ATOM 14019 C C . ARG F 1 278 ? 31.865 16.659 64.291 1.00 46.56 279 ARG F C 1
ATOM 14020 O O . ARG F 1 278 ? 32.444 15.846 63.561 1.00 45.76 279 ARG F O 1
ATOM 14025 N N . LEU F 1 279 ? 32.457 17.270 65.313 1.00 45.52 280 LEU F N 1
ATOM 14026 C CA . LEU F 1 279 ? 33.897 17.115 65.552 1.00 45.28 280 LEU F CA 1
ATOM 14027 C C . LEU F 1 279 ? 34.239 16.411 66.868 1.00 44.98 280 LEU F C 1
ATOM 14028 O O . LEU F 1 279 ? 35.409 16.333 67.232 1.00 44.16 280 LEU F O 1
ATOM 14033 N N . GLY F 1 280 ? 33.218 15.919 67.571 1.00 45.30 281 GLY F N 1
ATOM 14034 C CA . GLY F 1 280 ? 33.420 15.092 68.769 1.00 46.00 281 GLY F CA 1
ATOM 14035 C C . GLY F 1 280 ? 34.333 13.911 68.461 1.00 46.07 281 GLY F C 1
ATOM 14036 O O . GLY F 1 280 ? 34.310 13.352 67.356 1.00 46.69 281 GLY F O 1
ATOM 14037 N N . GLY F 1 281 ? 35.171 13.531 69.414 1.00 46.06 282 GLY F N 1
ATOM 14038 C CA . GLY F 1 281 ? 36.095 12.440 69.152 1.00 45.76 282 GLY F CA 1
ATOM 14039 C C . GLY F 1 281 ? 37.369 12.867 68.447 1.00 45.71 282 GLY F C 1
ATOM 14040 O O . GLY F 1 281 ? 38.382 12.182 68.552 1.00 46.58 282 GLY F O 1
ATOM 14041 N N . LEU F 1 282 ? 37.341 14.002 67.736 1.00 44.73 283 LEU F N 1
ATOM 14042 C CA . LEU F 1 282 ? 38.566 14.537 67.127 1.00 43.48 283 LEU F CA 1
ATOM 14043 C C . LEU F 1 282 ? 39.419 15.290 68.170 1.00 41.43 283 LEU F C 1
ATOM 14044 O O . LEU F 1 282 ? 38.879 16.042 68.982 1.00 40.50 283 LEU F O 1
ATOM 14049 N N . PRO F 1 283 ? 40.752 15.087 68.149 1.00 39.86 284 PRO F N 1
ATOM 14050 C CA . PRO F 1 283 ? 41.658 15.812 69.037 1.00 39.42 284 PRO F CA 1
ATOM 14051 C C . PRO F 1 283 ? 41.887 17.276 68.575 1.00 38.69 284 PRO F C 1
ATOM 14052 O O . PRO F 1 283 ? 43.024 17.702 68.312 1.00 38.79 284 PRO F O 1
ATOM 14056 N N . PHE F 1 284 ? 40.791 18.018 68.476 1.00 38.06 285 PHE F N 1
ATOM 14057 C CA . PHE F 1 284 ? 40.779 19.404 68.030 1.00 36.76 285 PHE F CA 1
ATOM 14058 C C . PHE F 1 284 ? 41.431 20.325 69.056 1.00 36.89 285 PHE F C 1
ATOM 14059 O O . PHE F 1 284 ? 41.411 20.057 70.265 1.00 36.37 285 PHE F O 1
ATOM 14067 N N . ALA F 1 285 ? 41.986 21.438 68.569 1.00 36.03 286 ALA F N 1
ATOM 14068 C CA . ALA F 1 285 ? 42.652 22.435 69.404 1.00 34.41 286 ALA F CA 1
ATOM 14069 C C . ALA F 1 285 ? 41.695 23.139 70.339 1.00 33.52 286 ALA F C 1
ATOM 14070 O O . ALA F 1 285 ? 40.479 23.141 70.127 1.00 32.53 286 ALA F O 1
ATOM 14072 N N . LYS F 1 286 ? 42.259 23.733 71.389 1.00 32.77 287 LYS F N 1
ATOM 14073 C CA . LYS F 1 286 ? 41.518 24.629 72.260 1.00 32.83 287 LYS F CA 1
ATOM 14074 C C . LYS F 1 286 ? 41.213 25.890 71.445 1.00 31.89 287 LYS F C 1
ATOM 14075 O O . LYS F 1 286 ? 42.021 26.287 70.620 1.00 31.22 287 LYS F O 1
ATOM 14081 N N . SER F 1 287 ? 40.064 26.507 71.684 1.00 30.91 288 SER F N 1
ATOM 14082 C CA . SER F 1 287 ? 39.655 27.682 70.911 1.00 29.19 288 SER F CA 1
ATOM 14083 C C . SER F 1 287 ? 39.459 28.951 71.735 1.00 29.90 288 SER F C 1
ATOM 14084 O O . SER F 1 287 ? 38.762 28.967 72.765 1.00 28.31 288 SER F O 1
ATOM 14087 N N . LEU F 1 288 ? 40.045 30.040 71.220 1.00 28.33 289 LEU F N 1
ATOM 14088 C CA . LEU F 1 288 ? 39.759 31.372 71.712 1.00 28.09 289 LEU F CA 1
ATOM 14089 C C . LEU F 1 288 ? 38.957 32.061 70.615 1.00 27.35 289 LEU F C 1
ATOM 14090 O O . LEU F 1 288 ? 39.430 32.233 69.500 1.00 27.35 289 LEU F O 1
ATOM 14095 N N . ILE F 1 289 ? 37.713 32.397 70.913 1.00 28.15 290 ILE F N 1
ATOM 14096 C CA . ILE F 1 289 ? 36.798 32.856 69.903 1.00 28.41 290 ILE F CA 1
ATOM 14097 C C . ILE F 1 289 ? 36.353 34.269 70.245 1.00 29.43 290 ILE F C 1
ATOM 14098 O O . ILE F 1 289 ? 35.658 34.518 71.235 1.00 29.60 290 ILE F O 1
ATOM 14103 N N . ILE F 1 290 ? 36.789 35.205 69.405 1.00 29.26 291 ILE F N 1
ATOM 14104 C CA . ILE F 1 290 ? 36.560 36.595 69.647 1.00 29.45 291 ILE F CA 1
ATOM 14105 C C . ILE F 1 290 ? 35.479 37.069 68.693 1.00 30.15 291 ILE F C 1
ATOM 14106 O O . ILE F 1 290 ? 35.585 36.899 67.473 1.00 29.36 291 ILE F O 1
ATOM 14111 N N . VAL F 1 291 ? 34.457 37.691 69.255 1.00 30.58 292 VAL F N 1
ATOM 14112 C CA . VAL F 1 291 ? 33.253 38.052 68.520 1.00 31.43 292 VAL F CA 1
ATOM 14113 C C . VAL F 1 291 ? 32.834 39.507 68.773 1.00 31.13 292 VAL F C 1
ATOM 14114 O O . VAL F 1 291 ? 32.585 39.901 69.912 1.00 31.70 292 VAL F O 1
ATOM 14118 N N . SER F 1 292 ? 32.778 40.302 67.704 1.00 30.91 293 SER F N 1
ATOM 14119 C CA . SER F 1 292 ? 32.267 41.662 67.760 1.00 31.12 293 SER F CA 1
ATOM 14120 C C . SER F 1 292 ? 30.753 41.625 67.793 1.00 31.42 293 SER F C 1
ATOM 14121 O O . SER F 1 292 ? 30.120 41.032 66.912 1.00 30.30 293 SER F O 1
ATOM 14124 N N . GLY F 1 293 ? 30.184 42.303 68.791 1.00 32.11 294 GLY F N 1
ATOM 14125 C CA . GLY F 1 293 ? 28.728 42.441 68.925 1.00 33.56 294 GLY F CA 1
ATOM 14126 C C . GLY F 1 293 ? 28.042 43.165 67.778 1.00 34.17 294 GLY F C 1
ATOM 14127 O O . GLY F 1 293 ? 26.837 42.949 67.514 1.00 34.23 294 GLY F O 1
ATOM 14128 N N . LEU F 1 294 ? 28.786 44.033 67.095 1.00 34.00 295 LEU F N 1
ATOM 14129 C CA . LEU F 1 294 ? 28.209 44.808 65.992 1.00 33.82 295 LEU F CA 1
ATOM 14130 C C . LEU F 1 294 ? 28.651 44.295 64.619 1.00 33.39 295 LEU F C 1
ATOM 14131 O O . LEU F 1 294 ? 28.541 45.005 63.619 1.00 33.22 295 LEU F O 1
ATOM 14136 N N . ASP F 1 295 ? 29.160 43.068 64.595 1.00 32.59 296 ASP F N 1
ATOM 14137 C CA . ASP F 1 295 ? 29.373 42.325 63.378 1.00 31.50 296 ASP F CA 1
ATOM 14138 C C . ASP F 1 295 ? 28.061 41.564 63.115 1.00 31.94 296 ASP F C 1
ATOM 14139 O O . ASP F 1 295 ? 27.609 40.768 63.970 1.00 31.30 296 ASP F O 1
ATOM 14144 N N . LEU F 1 296 ? 27.449 41.812 61.953 1.00 31.17 297 LEU F N 1
ATOM 14145 C CA . LEU F 1 296 ? 26.160 41.203 61.628 1.00 32.15 297 LEU F CA 1
ATOM 14146 C C . LEU F 1 296 ? 26.149 39.670 61.716 1.00 32.56 297 LEU F C 1
ATOM 14147 O O . LEU F 1 296 ? 25.075 39.068 61.872 1.00 34.21 297 LEU F O 1
ATOM 14152 N N . THR F 1 297 ? 27.315 39.038 61.614 1.00 31.22 298 THR F N 1
ATOM 14153 C CA . THR F 1 297 ? 27.382 37.579 61.645 1.00 31.68 298 THR F CA 1
ATOM 14154 C C . THR F 1 297 ? 27.679 37.018 63.043 1.00 31.32 298 THR F C 1
ATOM 14155 O O . THR F 1 297 ? 28.090 35.865 63.170 1.00 31.23 298 THR F O 1
ATOM 14159 N N . CYS F 1 298 ? 27.517 37.838 64.077 1.00 31.49 299 CYS F N 1
ATOM 14160 C CA . CYS F 1 298 ? 27.872 37.390 65.427 1.00 33.42 299 CYS F CA 1
ATOM 14161 C C . CYS F 1 298 ? 27.089 36.121 65.841 1.00 33.45 299 CYS F C 1
ATOM 14162 O O . CYS F 1 298 ? 27.669 35.178 66.383 1.00 33.46 299 CYS F O 1
ATOM 14165 N N . ASP F 1 299 ? 25.807 36.069 65.492 1.00 34.08 300 ASP F N 1
ATOM 14166 C CA . ASP F 1 299 ? 24.986 34.875 65.752 1.00 34.28 300 ASP F CA 1
ATOM 14167 C C . ASP F 1 299 ? 25.684 33.636 65.301 1.00 33.88 300 ASP F C 1
ATOM 14168 O O . ASP F 1 299 ? 25.728 32.670 66.042 1.00 33.33 300 ASP F O 1
ATOM 14173 N N . ARG F 1 300 ? 26.221 33.642 64.076 1.00 33.14 301 ARG F N 1
ATOM 14174 C CA . ARG F 1 300 ? 26.838 32.421 63.537 1.00 33.28 301 ARG F CA 1
ATOM 14175 C C . ARG F 1 300 ? 28.126 32.057 64.231 1.00 32.42 301 ARG F C 1
ATOM 14176 O O . ARG F 1 300 ? 28.449 30.871 64.356 1.00 31.21 301 ARG F O 1
ATOM 14184 N N . GLN F 1 301 ? 28.891 33.067 64.661 1.00 32.51 302 GLN F N 1
ATOM 14185 C CA . GLN F 1 301 ? 30.161 32.821 65.342 1.00 33.02 302 GLN F CA 1
ATOM 14186 C C . GLN F 1 301 ? 29.921 32.178 66.717 1.00 33.23 302 GLN F C 1
ATOM 14187 O O . GLN F 1 301 ? 30.634 31.257 67.134 1.00 32.64 302 GLN F O 1
ATOM 14193 N N . LEU F 1 302 ? 28.912 32.687 67.408 1.00 33.56 303 LEU F N 1
ATOM 14194 C CA . LEU F 1 302 ? 28.480 32.134 68.687 1.00 35.03 303 LEU F CA 1
ATOM 14195 C C . LEU F 1 302 ? 27.931 30.714 68.537 1.00 35.25 303 LEU F C 1
ATOM 14196 O O . LEU F 1 302 ? 28.200 29.859 69.395 1.00 36.20 303 LEU F O 1
ATOM 14201 N N . ALA F 1 303 ? 27.187 30.459 67.452 1.00 35.31 304 ALA F N 1
ATOM 14202 C CA . ALA F 1 303 ? 26.639 29.112 67.153 1.00 34.47 304 ALA F CA 1
ATOM 14203 C C . ALA F 1 303 ? 27.755 28.129 66.851 1.00 34.92 304 ALA F C 1
ATOM 14204 O O . ALA F 1 303 ? 27.712 26.955 67.261 1.00 34.19 304 ALA F O 1
ATOM 14206 N N . TYR F 1 304 ? 28.784 28.613 66.144 1.00 33.43 305 TYR F N 1
ATOM 14207 C CA . TYR F 1 304 ? 30.018 27.855 65.918 1.00 32.88 305 TYR F CA 1
ATOM 14208 C C . TYR F 1 304 ? 30.685 27.486 67.255 1.00 32.87 305 TYR F C 1
ATOM 14209 O O . TYR F 1 304 ? 31.154 26.348 67.442 1.00 32.58 305 TYR F O 1
ATOM 14218 N N . ALA F 1 305 ? 30.767 28.455 68.172 1.00 34.03 306 ALA F N 1
ATOM 14219 C CA . ALA F 1 305 ? 31.417 28.210 69.478 1.00 35.10 306 ALA F CA 1
ATOM 14220 C C . ALA F 1 305 ? 30.616 27.135 70.223 1.00 36.00 306 ALA F C 1
ATOM 14221 O O . ALA F 1 305 ? 31.173 26.148 70.712 1.00 36.62 306 ALA F O 1
ATOM 14223 N N . ASP F 1 306 ? 29.304 27.340 70.274 1.00 37.46 307 ASP F N 1
ATOM 14224 C CA . ASP F 1 306 ? 28.382 26.432 70.963 1.00 38.60 307 ASP F CA 1
ATOM 14225 C C . ASP F 1 306 ? 28.506 25.018 70.441 1.00 38.55 307 ASP F C 1
ATOM 14226 O O . ASP F 1 306 ? 28.574 24.067 71.228 1.00 38.68 307 ASP F O 1
ATOM 14231 N N . ALA F 1 307 ? 28.540 24.884 69.115 1.00 38.23 308 ALA F N 1
ATOM 14232 C CA . ALA F 1 307 ? 28.687 23.587 68.471 1.00 38.35 308 ALA F CA 1
ATOM 14233 C C . ALA F 1 307 ? 29.987 22.916 68.894 1.00 38.44 308 ALA F C 1
ATOM 14234 O O . ALA F 1 307 ? 30.010 21.710 69.211 1.00 37.40 308 ALA F O 1
ATOM 14236 N N . LEU F 1 308 ? 31.065 23.698 68.959 1.00 38.11 309 LEU F N 1
ATOM 14237 C CA . LEU F 1 308 ? 32.357 23.179 69.434 1.00 38.42 309 LEU F CA 1
ATOM 14238 C C . LEU F 1 308 ? 32.270 22.692 70.884 1.00 39.53 309 LEU F C 1
ATOM 14239 O O . LEU F 1 308 ? 32.789 21.623 71.210 1.00 39.96 309 LEU F O 1
ATOM 14244 N N . ARG F 1 309 ? 31.614 23.490 71.729 1.00 40.87 310 ARG F N 1
ATOM 14245 C CA . ARG F 1 309 ? 31.373 23.153 73.142 1.00 42.75 310 ARG F CA 1
ATOM 14246 C C . ARG F 1 309 ? 30.555 21.847 73.238 1.00 43.55 310 ARG F C 1
ATOM 14247 O O . ARG F 1 309 ? 30.961 20.886 73.933 1.00 43.64 310 ARG F O 1
ATOM 14252 N N . GLU F 1 310 ? 29.421 21.814 72.533 1.00 43.53 311 GLU F N 1
ATOM 14253 C CA . GLU F 1 310 ? 28.619 20.589 72.420 1.00 44.34 311 GLU F CA 1
ATOM 14254 C C . GLU F 1 310 ? 29.431 19.390 71.971 1.00 43.65 311 GLU F C 1
ATOM 14255 O O . GLU F 1 310 ? 29.166 18.287 72.419 1.00 44.25 311 GLU F O 1
ATOM 14261 N N . ASP F 1 311 ? 30.422 19.584 71.104 1.00 43.50 312 ASP F N 1
ATOM 14262 C CA . ASP F 1 311 ? 31.245 18.458 70.653 1.00 42.97 312 ASP F CA 1
ATOM 14263 C C . ASP F 1 311 ? 32.339 18.073 71.648 1.00 41.91 312 ASP F C 1
ATOM 14264 O O . ASP F 1 311 ? 33.218 17.282 71.315 1.00 42.11 312 ASP F O 1
ATOM 14269 N N . GLY F 1 312 ? 32.281 18.621 72.864 1.00 40.81 313 GLY F N 1
ATOM 14270 C CA . GLY F 1 312 ? 33.239 18.254 73.923 1.00 40.01 313 GLY F CA 1
ATOM 14271 C C . GLY F 1 312 ? 34.571 18.994 73.898 1.00 39.67 313 GLY F C 1
ATOM 14272 O O . GLY F 1 312 ? 35.516 18.647 74.621 1.00 39.27 313 GLY F O 1
ATOM 14273 N N . HIS F 1 313 ? 34.658 20.026 73.060 1.00 38.83 314 HIS F N 1
ATOM 14274 C CA . HIS F 1 313 ? 35.913 20.734 72.890 1.00 37.27 314 HIS F CA 1
ATOM 14275 C C . HIS F 1 313 ? 36.035 21.988 73.773 1.00 36.59 314 HIS F C 1
ATOM 14276 O O . HIS F 1 313 ? 35.027 22.539 74.260 1.00 36.99 314 HIS F O 1
ATOM 14283 N N . HIS F 1 314 ? 37.275 22.412 73.986 1.00 35.50 315 HIS F N 1
ATOM 14284 C CA . HIS F 1 314 ? 37.589 23.480 74.917 1.00 35.44 315 HIS F CA 1
ATOM 14285 C C . HIS F 1 314 ? 37.486 24.821 74.187 1.00 34.65 315 HIS F C 1
ATOM 14286 O O . HIS F 1 314 ? 38.195 25.042 73.216 1.00 34.24 315 HIS F O 1
ATOM 14293 N N . VAL F 1 315 ? 36.637 25.706 74.697 1.00 34.88 316 VAL F N 1
ATOM 14294 C CA . VAL F 1 315 ? 36.275 26.968 74.026 1.00 34.84 316 VAL F CA 1
ATOM 14295 C C . VAL F 1 315 ? 36.213 28.096 75.035 1.00 34.98 316 VAL F C 1
ATOM 14296 O O . VAL F 1 315 ? 35.616 27.935 76.096 1.00 34.56 316 VAL F O 1
ATOM 14300 N N . LYS F 1 316 ? 36.836 29.235 74.708 1.00 34.50 317 LYS F N 1
ATOM 14301 C CA . LYS F 1 316 ? 36.672 30.479 75.461 1.00 34.21 317 LYS F CA 1
ATOM 14302 C C . LYS F 1 316 ? 36.140 31.522 74.479 1.00 34.06 317 LYS F C 1
ATOM 14303 O O . LYS F 1 316 ? 36.735 31.716 73.435 1.00 33.57 317 LYS F O 1
ATOM 14309 N N . VAL F 1 317 ? 34.991 32.122 74.781 1.00 33.68 318 VAL F N 1
ATOM 14310 C CA . VAL F 1 317 ? 34.396 33.135 73.928 1.00 33.57 318 VAL F CA 1
ATOM 14311 C C . VAL F 1 317 ? 34.588 34.480 74.585 1.00 34.87 318 VAL F C 1
ATOM 14312 O O . VAL F 1 317 ? 34.261 34.675 75.772 1.00 34.54 318 VAL F O 1
ATOM 14316 N N . VAL F 1 318 ? 35.141 35.405 73.804 1.00 34.92 319 VAL F N 1
ATOM 14317 C CA . VAL F 1 318 ? 35.281 36.791 74.226 1.00 34.61 319 VAL F CA 1
ATOM 14318 C C . VAL F 1 318 ? 34.344 37.621 73.376 1.00 34.95 319 VAL F C 1
ATOM 14319 O O . VAL F 1 318 ? 34.622 37.917 72.210 1.00 33.46 319 VAL F O 1
ATOM 14323 N N . GLN F 1 319 ? 33.198 37.959 73.946 1.00 34.84 320 GLN F N 1
ATOM 14324 C CA . GLN F 1 319 ? 32.221 38.750 73.233 1.00 36.51 320 GLN F CA 1
ATOM 14325 C C . GLN F 1 319 ? 32.508 40.211 73.487 1.00 36.41 320 GLN F C 1
ATOM 14326 O O . GLN F 1 319 ? 32.633 40.635 74.628 1.00 36.27 320 GLN F O 1
ATOM 14332 N N . CYS F 1 320 ? 32.624 40.984 72.422 1.00 36.10 321 CYS F N 1
ATOM 14333 C CA . CYS F 1 320 ? 32.924 42.404 72.569 1.00 36.75 321 CYS F CA 1
ATOM 14334 C C . CYS F 1 320 ? 31.694 43.170 72.115 1.00 36.97 321 CYS F C 1
ATOM 14335 O O . CYS F 1 320 ? 31.530 43.525 70.933 1.00 36.65 321 CYS F O 1
ATOM 14338 N N . GLU F 1 321 ? 30.807 43.376 73.079 1.00 37.74 322 GLU F N 1
ATOM 14339 C CA . GLU F 1 321 ? 29.477 43.946 72.853 1.00 38.35 322 GLU F CA 1
ATOM 14340 C C . GLU F 1 321 ? 29.457 45.181 71.935 1.00 38.08 322 GLU F C 1
ATOM 14341 O O . GLU F 1 321 ? 28.547 45.340 71.116 1.00 38.62 322 GLU F O 1
ATOM 14343 N N . ASN F 1 322 ? 30.431 46.066 72.113 1.00 37.50 323 ASN F N 1
ATOM 14344 C CA . ASN F 1 322 ? 30.372 47.387 71.499 1.00 37.88 323 ASN F CA 1
ATOM 14345 C C . ASN F 1 322 ? 31.280 47.486 70.280 1.00 36.11 323 ASN F C 1
ATOM 14346 O O . ASN F 1 322 ? 31.438 48.567 69.729 1.00 36.94 323 ASN F O 1
ATOM 14351 N N . ALA F 1 323 ? 31.899 46.371 69.896 1.00 34.21 324 ALA F N 1
ATOM 14352 C CA . ALA F 1 323 ? 32.910 46.352 68.841 1.00 32.41 324 ALA F CA 1
ATOM 14353 C C . ALA F 1 323 ? 32.279 46.166 67.464 1.00 31.62 324 ALA F C 1
ATOM 14354 O O . ALA F 1 323 ? 31.289 45.435 67.330 1.00 31.19 324 ALA F O 1
ATOM 14356 N N . THR F 1 324 ? 32.871 46.819 66.447 1.00 29.95 325 THR F N 1
ATOM 14357 C CA . THR F 1 324 ? 32.494 46.610 65.053 1.00 28.49 325 THR F CA 1
ATOM 14358 C C . THR F 1 324 ? 33.521 45.645 64.487 1.00 27.55 325 THR F C 1
ATOM 14359 O O . THR F 1 324 ? 34.461 45.251 65.184 1.00 28.08 325 THR F O 1
ATOM 14363 N N . VAL F 1 325 ? 33.391 45.256 63.217 1.00 26.67 326 VAL F N 1
ATOM 14364 C CA . VAL F 1 325 ? 34.496 44.548 62.577 1.00 24.40 326 VAL F CA 1
ATOM 14365 C C . VAL F 1 325 ? 35.777 45.414 62.638 1.00 24.53 326 VAL F C 1
ATOM 14366 O O . VAL F 1 325 ? 35.710 46.656 62.700 1.00 23.97 326 VAL F O 1
ATOM 14370 N N . GLY F 1 326 ? 36.929 44.770 62.651 1.00 24.26 327 GLY F N 1
ATOM 14371 C CA . GLY F 1 326 ? 38.219 45.500 62.545 1.00 24.81 327 GLY F CA 1
ATOM 14372 C C . GLY F 1 326 ? 38.699 46.208 63.807 1.00 26.44 327 GLY F C 1
ATOM 14373 O O . GLY F 1 326 ? 39.748 46.849 63.801 1.00 26.50 327 GLY F O 1
ATOM 14374 N N . PHE F 1 327 ? 37.961 46.095 64.912 1.00 26.84 328 PHE F N 1
ATOM 14375 C CA . PHE F 1 327 ? 38.347 46.833 66.127 1.00 27.25 328 PHE F CA 1
ATOM 14376 C C . PHE F 1 327 ? 39.737 46.461 66.630 1.00 27.01 328 PHE F C 1
ATOM 14377 O O . PHE F 1 327 ? 40.386 47.271 67.306 1.00 27.77 328 PHE F O 1
ATOM 14385 N N . TYR F 1 328 ? 40.216 45.257 66.283 1.00 26.22 329 TYR F N 1
ATOM 14386 C CA . TYR F 1 328 ? 41.536 44.760 66.740 1.00 27.13 329 TYR F CA 1
ATOM 14387 C C . TYR F 1 328 ? 42.675 45.405 65.956 1.00 27.08 329 TYR F C 1
ATOM 14388 O O . TYR F 1 328 ? 43.854 45.113 66.221 1.00 28.10 329 TYR F O 1
ATOM 14397 N N . LEU F 1 329 ? 42.336 46.300 65.025 1.00 27.70 330 LEU F N 1
ATOM 14398 C CA . LEU F 1 329 ? 43.328 46.903 64.120 1.00 29.02 330 LEU F CA 1
ATOM 14399 C C . LEU F 1 329 ? 43.882 48.255 64.601 1.00 30.61 330 LEU F C 1
ATOM 14400 O O . LEU F 1 329 ? 44.959 48.677 64.149 1.00 32.24 330 LEU F O 1
ATOM 14405 N N . LEU F 1 330 ? 43.155 48.886 65.514 1.00 30.64 331 LEU F N 1
ATOM 14406 C CA . LEU F 1 330 ? 43.438 50.200 66.061 1.00 31.92 331 LEU F CA 1
ATOM 14407 C C . LEU F 1 330 ? 43.345 50.130 67.583 1.00 31.57 331 LEU F C 1
ATOM 14408 O O . LEU F 1 330 ? 42.317 49.652 68.133 1.00 31.12 331 LEU F O 1
ATOM 14413 N N . PRO F 1 331 ? 44.405 50.603 68.271 1.00 32.32 332 PRO F N 1
ATOM 14414 C CA . PRO F 1 331 ? 44.467 50.594 69.752 1.00 33.36 332 PRO F CA 1
ATOM 14415 C C . PRO F 1 331 ? 43.689 51.717 70.408 1.00 34.38 332 PRO F C 1
ATOM 14416 O O . PRO F 1 331 ? 44.269 52.522 71.127 1.00 35.56 332 PRO F O 1
ATOM 14420 N N . ASN F 1 332 ? 42.381 51.738 70.212 1.00 34.62 333 ASN F N 1
ATOM 14421 C CA . ASN F 1 332 ? 41.557 52.889 70.566 1.00 34.12 333 ASN F CA 1
ATOM 14422 C C . ASN F 1 332 ? 40.238 52.538 71.234 1.00 34.10 333 ASN F C 1
ATOM 14423 O O . ASN F 1 332 ? 39.330 5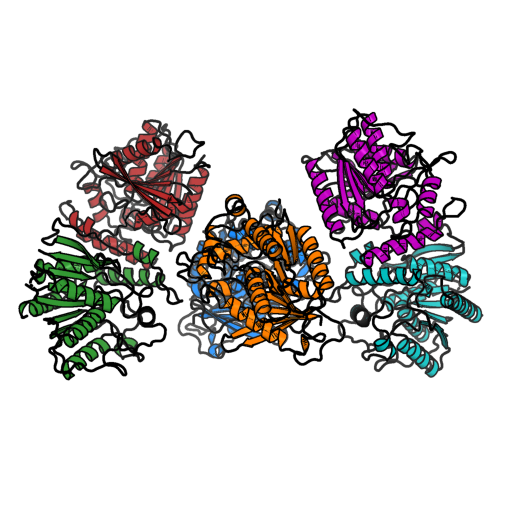3.367 71.263 1.00 34.77 333 ASN F O 1
ATOM 14428 N N . THR F 1 333 ? 40.107 51.305 71.739 1.00 33.09 334 THR F N 1
ATOM 14429 C CA . THR F 1 333 ? 38.900 50.919 72.471 1.00 32.47 334 THR F CA 1
ATOM 14430 C C . THR F 1 333 ? 39.309 50.021 73.638 1.00 31.91 334 THR F C 1
ATOM 14431 O O . THR F 1 333 ? 40.390 49.398 73.617 1.00 31.18 334 THR F O 1
ATOM 14435 N N . VAL F 1 334 ? 38.439 49.949 74.639 1.00 31.20 335 VAL F N 1
ATOM 14436 C CA . VAL F 1 334 ? 38.620 48.985 75.724 1.00 31.26 335 VAL F CA 1
ATOM 14437 C C . VAL F 1 334 ? 38.673 47.546 75.152 1.00 30.77 335 VAL F C 1
ATOM 14438 O O . VAL F 1 334 ? 39.431 46.700 75.629 1.00 31.29 335 VAL F O 1
ATOM 14442 N N . HIS F 1 335 ? 37.893 47.275 74.102 1.00 31.13 336 HIS F N 1
ATOM 14443 C CA . HIS F 1 335 ? 37.808 45.918 73.578 1.00 30.24 336 HIS F CA 1
ATOM 14444 C C . HIS F 1 335 ? 39.118 45.495 72.945 1.00 29.64 336 HIS F C 1
ATOM 14445 O O . HIS F 1 335 ? 39.478 44.327 73.038 1.00 29.68 336 HIS F O 1
ATOM 14452 N N . TYR F 1 336 ? 39.829 46.431 72.297 1.00 28.31 337 TYR F N 1
ATOM 14453 C CA . TYR F 1 336 ? 41.176 46.169 71.798 1.00 28.54 337 TYR F CA 1
ATOM 14454 C C . TYR F 1 336 ? 42.128 45.671 72.900 1.00 28.57 337 TYR F C 1
ATOM 14455 O O . TYR F 1 336 ? 42.827 44.649 72.750 1.00 28.45 337 TYR F O 1
ATOM 14464 N N . HIS F 1 337 ? 42.169 46.415 74.009 1.00 28.87 338 HIS F N 1
ATOM 14465 C CA . HIS F 1 337 ? 43.055 46.063 75.131 1.00 29.40 338 HIS F CA 1
ATOM 14466 C C . HIS F 1 337 ? 42.630 44.733 75.727 1.00 29.55 338 HIS F C 1
ATOM 14467 O O . HIS F 1 337 ? 43.444 43.822 75.913 1.00 29.84 338 HIS F O 1
ATOM 14474 N N . GLU F 1 338 ? 41.327 44.607 75.950 1.00 31.35 339 GLU F N 1
ATOM 14475 C CA . GLU F 1 338 ? 40.767 43.374 76.459 1.00 33.54 339 GLU F CA 1
ATOM 14476 C C . GLU F 1 338 ? 41.203 42.157 75.643 1.00 32.78 339 GLU F C 1
ATOM 14477 O O . GLU F 1 338 ? 41.618 41.137 76.194 1.00 32.98 339 GLU F O 1
ATOM 14483 N N . VAL F 1 339 ? 41.132 42.262 74.320 1.00 32.35 340 VAL F N 1
ATOM 14484 C CA . VAL F 1 339 ? 41.434 41.116 73.443 1.00 31.33 340 VAL F CA 1
ATOM 14485 C C . VAL F 1 339 ? 42.922 40.798 73.371 1.00 30.91 340 VAL F C 1
ATOM 14486 O O . VAL F 1 339 ? 43.308 39.620 73.373 1.00 31.37 340 VAL F O 1
ATOM 14490 N N . MET F 1 340 ? 43.782 41.826 73.325 1.00 30.47 341 MET F N 1
ATOM 14491 C CA . MET F 1 340 ? 45.222 41.576 73.327 1.00 30.92 341 MET F CA 1
ATOM 14492 C C . MET F 1 340 ? 45.648 40.836 74.607 1.00 31.33 341 MET F C 1
ATOM 14493 O O . MET F 1 340 ? 46.510 39.977 74.547 1.00 31.76 341 MET F O 1
ATOM 14498 N N . GLU F 1 341 ? 45.057 41.197 75.742 1.00 31.26 342 GLU F N 1
ATOM 14499 C CA . GLU F 1 341 ? 45.328 40.494 77.004 1.00 33.59 342 GLU F CA 1
ATOM 14500 C C . GLU F 1 341 ? 44.804 39.042 76.994 1.00 33.01 342 GLU F C 1
ATOM 14501 O O . GLU F 1 341 ? 45.538 38.130 77.399 1.00 34.10 342 GLU F O 1
ATOM 14507 N N . GLU F 1 342 ? 43.558 38.835 76.532 1.00 33.20 343 GLU F N 1
ATOM 14508 C CA . GLU F 1 342 ? 42.985 37.470 76.371 1.00 32.14 343 GLU F CA 1
ATOM 14509 C C . GLU F 1 342 ? 43.861 36.609 75.470 1.00 32.28 343 GLU F C 1
ATOM 14510 O O . GLU F 1 342 ? 44.091 35.425 75.744 1.00 31.40 343 GLU F O 1
ATOM 14516 N N . ILE F 1 343 ? 44.400 37.214 74.415 1.00 30.63 344 ILE F N 1
ATOM 14517 C CA . ILE F 1 343 ? 45.308 36.501 73.519 1.00 29.74 344 ILE F CA 1
ATOM 14518 C C . ILE F 1 343 ? 46.627 36.169 74.206 1.00 31.37 344 ILE F C 1
ATOM 14519 O O . ILE F 1 343 ? 47.163 35.050 74.066 1.00 30.82 344 ILE F O 1
ATOM 14524 N N . SER F 1 344 ? 47.177 37.150 74.929 1.00 31.81 345 SER F N 1
ATOM 14525 C CA . SER F 1 344 ? 48.405 36.892 75.647 1.00 32.34 345 SER F CA 1
ATOM 14526 C C . SER F 1 344 ? 48.201 35.754 76.656 1.00 32.50 345 SER F C 1
ATOM 14527 O O . SER F 1 344 ? 49.019 34.827 76.714 1.00 32.29 345 SER F O 1
ATOM 14530 N N . ASP F 1 345 ? 47.093 35.823 77.395 1.00 32.31 346 ASP F N 1
ATOM 14531 C CA . ASP F 1 345 ? 46.747 34.821 78.428 1.00 33.93 346 ASP F CA 1
ATOM 14532 C C . ASP F 1 345 ? 46.614 33.416 77.856 1.00 33.97 346 ASP F C 1
ATOM 14533 O O . ASP F 1 345 ? 47.178 32.439 78.407 1.00 34.57 346 ASP F O 1
ATOM 14538 N N . PHE F 1 346 ? 45.896 33.313 76.731 1.00 33.57 347 PHE F N 1
ATOM 14539 C CA . PHE F 1 346 ? 45.657 32.036 76.036 1.00 31.92 347 PHE F CA 1
ATOM 14540 C C . PHE F 1 346 ? 46.987 31.449 75.570 1.00 32.68 347 PHE F C 1
ATOM 14541 O O . PHE F 1 346 ? 47.245 30.240 75.708 1.00 30.64 347 PHE F O 1
ATOM 14549 N N . LEU F 1 347 ? 47.863 32.299 75.033 1.00 33.00 348 LEU F N 1
ATOM 14550 C CA . LEU F 1 347 ? 49.168 31.837 74.557 1.00 33.86 348 LEU F CA 1
ATOM 14551 C C . LEU F 1 347 ? 50.017 31.339 75.720 1.00 35.50 348 LEU F C 1
ATOM 14552 O O . LEU F 1 347 ? 50.664 30.279 75.628 1.00 36.11 348 LEU F O 1
ATOM 14557 N N . ASN F 1 348 ? 50.037 32.118 76.794 1.00 36.73 349 ASN F N 1
ATOM 14558 C CA . ASN F 1 348 ? 50.803 31.759 77.999 1.00 39.22 349 ASN F CA 1
ATOM 14559 C C . ASN F 1 348 ? 50.296 30.448 78.621 1.00 39.31 349 ASN F C 1
ATOM 14560 O O . ASN F 1 348 ? 51.079 29.539 78.846 1.00 39.95 349 ASN F O 1
ATOM 14565 N N . ALA F 1 349 ? 48.987 30.356 78.845 1.00 40.29 350 ALA F N 1
ATOM 14566 C CA . ALA F 1 349 ? 48.352 29.151 79.404 1.00 41.03 350 ALA F CA 1
ATOM 14567 C C . ALA F 1 349 ? 48.647 27.840 78.633 1.00 41.92 350 ALA F C 1
ATOM 14568 O O . ALA F 1 349 ? 48.678 26.746 79.230 1.00 42.44 350 ALA F O 1
ATOM 14570 N N . ASN F 1 350 ? 48.905 27.962 77.330 1.00 41.89 351 ASN F N 1
ATOM 14571 C CA . ASN F 1 350 ? 48.942 26.832 76.417 1.00 43.02 351 ASN F CA 1
ATOM 14572 C C . ASN F 1 350 ? 50.291 26.575 75.813 1.00 44.02 351 ASN F C 1
ATOM 14573 O O . ASN F 1 350 ? 50.435 25.806 74.867 1.00 44.39 351 ASN F O 1
ATOM 14578 N N . LEU F 1 351 ? 51.289 27.233 76.378 1.00 46.62 352 LEU F N 1
ATOM 14579 C CA . LEU F 1 351 ? 52.674 26.949 76.031 1.00 48.88 352 LEU F CA 1
ATOM 14580 C C . LEU F 1 351 ? 53.245 25.815 76.912 1.00 50.40 352 LEU F C 1
ATOM 14581 O O . LEU F 1 351 ? 54.123 25.066 76.472 1.00 51.11 352 LEU F O 1
ATOM 14586 N N . TYR F 1 352 ? 52.725 25.690 78.138 1.00 51.82 353 TYR F N 1
ATOM 14587 C CA . TYR F 1 352 ? 53.075 24.591 79.073 1.00 52.79 353 TYR F CA 1
ATOM 14588 C C . TYR F 1 352 ? 54.586 24.471 79.339 1.00 53.39 353 TYR F C 1
ATOM 14589 O O . TYR F 1 352 ? 55.285 23.649 78.721 1.00 53.76 353 TYR F O 1
#

CATH classification: 3.40.50.1820

Nearest PDB structures (foldseek):
  3ebl-assembly7_E  TM=1.003E+00  e=9.408E-71  Oryza sativa Japonica Group
  3ed1-assembly8_B  TM=9.991E-01  e=5.863E-66  Oryza sativa Japonica Group
  3ed1-assembly7_E  TM=9.949E-01  e=4.049E-66  Oryza sativa Japonica Group
  3ebl-assembly8_B  TM=9.944E-01  e=4.219E-65  Oryza sativa Japonica Group
  3ebl-assembly6_F  TM=9.979E-01  e=1.064E-61  Oryza sativa Japonica Group

Radius of gyration: 43.84 Å; Cα contacts (8 Å, |Δi|>4): 3927; chains: 6; bounding box: 112×81×130 Å

Organism: Oryza sativa subsp. japonica (NCBI:txid39947)